Protein 6TZL (pdb70)

Organism: Streptococcus mutans (NCBI:txid1309)

Solvent-accessible surface area: 67808 Å² total; per-residue (Å²): 122,162,73,77,51,65,125,30,92,134,34,77,76,54,51,80,108,100,44,135,30,48,91,79,32,41,94,68,13,136,64,30,51,62,81,15,86,145,58,65,115,89,70,0,10,8,35,96,38,16,20,3,20,0,19,4,41,97,1,73,84,3,87,19,65,16,90,34,47,17,109,30,0,60,24,76,5,1,37,56,0,0,27,91,59,55,1,99,72,75,32,89,117,130,48,0,30,0,40,30,0,12,0,58,36,1,72,84,108,116,17,54,8,118,65,41,67,57,16,2,3,57,58,138,19,69,66,32,28,5,58,12,14,107,103,71,117,8,57,0,0,1,0,12,0,13,11,17,18,12,0,38,0,34,0,52,72,9,88,60,0,76,4,71,16,94,53,0,32,65,0,39,12,86,1,21,0,21,26,127,3,114,5,124,18,21,55,0,0,0,0,0,0,6,12,3,6,46,4,0,8,0,0,0,15,36,25,100,88,5,125,85,0,2,0,11,0,65,0,66,8,18,6,41,22,124,136,39,133,57,11,98,10,95,76,1,0,3,1,2,13,40,2,15,4,41,30,15,5,0,25,3,0,47,85,35,17,33,156,29,3,65,0,14,35,10,12,0,6,89,110,125,43,39,0,5,0,23,115,38,3,0,55,61,73,69,35,14,52,5,113,34,0,44,90,171,63,121,58,93,31,21,4,1,37,53,70,130,20,123,14,6,14,9,0,0,1,1,0,48,2,62,24,49,106,4,92,0,4,0,0,0,4,3,1,42,52,38,30,84,77,108,98,11,27,130,6,122,92,76,80,16,50,60,11,23,50,0,13,4,94,11,24,6,10,1,60,22,36,10,55,118,24,19,83,17,50,89,76,122,16,119,89,30,135,120,24,152,136,92,84,122,33,90,96,29,77,73,35,54,79,110,104,45,126,32,49,93,46,28,41,33,36,12,137,22,6,50,60,19,23,84,139,38,66,116,90,68,0,14,8,38,117,39,17,21,2,20,0,18,3,41,58,1,42,29,7,86,19,70,14,88,34,46,17,110,30,0,60,23,78,6,1,37,58,0,0,28,90,58,56,0,100,72,77,34,89,117,119,42,0,30,0,43,31,0,10,1,50,37,1,59,91,106,113,17,54,9,119,66,41,68,62,17,2,3,52,40,114,19,6,43,31,28,3,57,13,12,118,70,41,57,7,68,0,0,1,0,11,0,10,11,15,16,12,1,36,0,38,0,51,73,9,42,21,0,61,5,74,15,107,56,0,30,65,0,38,12,87,0,22,0,22,27,129,4,115,5,128,14,82,46,0,0,0,0,0,0,12,13,4,6,46,3,0,8,0,0,0,15,48,21,135,88,10,124,86,0,3,0,12,0,67,0,66,8,18,6,42,22,124,109,39,118,74,12,105,6,97,75,1,0,4,2,1,10,34,1,13,4,39,30,16,4,0,24,3,0,48,86,34,25,24,153,38,8,68,0,14,34,10,13,0,7,88,110,126,43,37,0,5,0,22,115,36,4,0,56,64,71,68,35,17,53,5,115,35,0,44,87,182,63,92,47,28,22,21,9,1,40,52,65,128,18,104,14,6,14,9,0,0,1,0,0,52,2,61,18,52,106,4,93,0,5,0,0,0,5,3,1,42,54,38,30,84,76,108,97,12,30,123,6,126,93,69,81,12,54,59,11,23,52,0,12,3,88,7,21,6,9,1,53,20,34,8,37,64,20,18,81,16,55,89,83,128,17,113,91,29,134,138,116,238,129,88,57,82,59,91,60,94,55,67,144,31,100,62,52,35,67,127,32,92,131,38,74,72,47,47,80,112,105,40,132,33,41,85,73,31,42,94,69,13,135,65,34,45,64,89,18,84,154,56,67,125,89,69,0,10,9,50,122,29,14,18,0,19,0,20,3,56,102,1,78,86,9,85,11,63,14,89,35,94,16,94,28,1,58,24,78,6,1,37,55,0,0,30,90,58,55,0,99,77,69,33,92,109,120,35,0,32,0,46,28,0,11,0,57,34,1,74,85,36,114,18,54,9,119,65,40,69,60,17,3,1,55,58,138,22,64,73,28,28,5,54,12,28,115,119,72,111,6,63,0,0,1,0,9,0,47,19,41,51,11,0,31,0,36,1,46,84,11,84,57,0,75,0,35,14,84,59,0,34,65,0,30,12,85,1,22,0,17,22,73,0,63,2,137,24,128,42,0,0,0,0,0,0,14,16,4,10,39,3,0,10,0,0,1,12,56,11,139,88,9,113,87,0,0,0,9,0,64,0,64,8,14,6,32,13,127,123,41,104,45,4,70,9,83,77,0,0,2,2,2,11,36,2,14,3,40,32,15,5,0,24,3,0,33,72,34,18,26,147,38,12,64,0,14,35,10,15,0,8,88,109,55,41,32,0,4,0,27,117,40,4,0,57,57,72,67,40,12,52,5,114,35,0,42,90,188,54,124,56,92,31,23,13,1,41,49,68,126,19,121,15,6,15,10,0,0,0,0,0,49,1,62,14,3,57,4,92,0,2,0,0,0,6,4,1,28,26,17,22,17,85,102,90,10,27,126,6,123,93,78,77,21,49,62,12,23,53,0,14,4,94,9,24,6,10,2,64,16,37,10,55,122,20,20,83,23,63,93,83,124,20,79,40,24,53,112,34,116,54,27,103,147,127,86,68,81,61,107,4,58,134,29,18,46,47,13,25,121,31,37,124,37,67,72,43,47,54,93,104,42,59,34,44,86,69,33,42,97,70,13,138,64,28,50,67,103,19,84,150,58,66,119,90,70,0,11,9,35,104,37,15,18,0,20,0,20,3,50,105,0,76,86,10,84,11,62,14,76,34,95,22,94,29,0,59,25,78,6,1,37,57,0,0,28,90,58,57,0,99,75,82,35,81,129,126,44,0,32,0,43,30,0,11,1,58,34,1,74,86,102,114,18,50,8,121,66,44,68,60,17,3,3,52,59,135,20,68,79,27,27,3,51,14,32,108,123,63,113,6,60,0,0,1,0,9,0,69,72,41,50,11,1,32,0,39,0,47,86,10,86,66,0,72,0,37,13,87,68,0,28,67,0,38,11,86,1,21,0,18,83,138,5,113,5,127,24,122,48,0,0,0,0,0,0,15,12,4,7,39,3,0,10,0,0,0,15,45,14,127,89,9,124,88,0,1,0,11,0,74,0,67,7,14,6,31,23,117,120,41,113,54,3,68,7,84,76,0,0,2,2,1,10,32,1,13,4,38,31,14,5,0,24,3,0,34,79,35,18,30,153,32,4,66,0,10,38,10,13,0,7,89,109,125,44,38,0,4,0,24,116,39,4,0,55,63,71,69,34,12,53,5,114,36,0,43,87,160,44,121,55,91,33,15,14,1,41,50,69,129,18,123,15,7,15,10,0,0,0,1,0,46,1,62,11,5,60,5,95,0,3,0,0,0,6,4,1,46,55,40,31,83,83,102,97,11,26,120,8,121,92,77,79,22,53,58,12,24,52,0,12,4,90,8,22,6,9,1,67,20,36,10,50,121,23,22,83,22,58,92,82,134,18,74,42,21,46,111,38,107,70,82

Structure (mmCIF, N/CA/C/O backbone):
data_6TZL
#
_entry.id   6TZL
#
_cell.length_a   65.965
_cell.length_b   133.331
_cell.length_c   246.072
_cell.angle_alpha   90.000
_cell.angle_beta   90.000
_cell.angle_gamma   90.000
#
_symmetry.space_group_name_H-M   'P 21 21 21'
#
loop_
_entity.id
_entity.type
_entity.pdbx_description
1 polymer 'Surface protein adhesin'
2 non-polymer 'SULFATE ION'
3 water water
#
loop_
_atom_site.group_PDB
_atom_site.id
_atom_site.type_symbol
_atom_site.label_atom_id
_atom_site.label_alt_id
_atom_site.label_comp_id
_atom_site.label_asym_id
_atom_site.label_entity_id
_atom_site.label_seq_id
_atom_site.pdbx_PDB_ins_code
_atom_site.Cartn_x
_atom_site.Cartn_y
_atom_site.Cartn_z
_atom_site.occupancy
_atom_site.B_iso_or_equiv
_atom_site.auth_seq_id
_atom_site.auth_comp_id
_atom_site.auth_asym_id
_atom_site.auth_atom_id
_atom_site.pdbx_PDB_model_num
ATOM 1 N N . TYR A 1 24 ? -35.782 -3.735 -62.434 1.00 93.20 456 TYR A N 1
ATOM 2 C CA . TYR A 1 24 ? -36.396 -2.460 -62.944 1.00 92.64 456 TYR A CA 1
ATOM 3 C C . TYR A 1 24 ? -37.206 -1.821 -61.802 1.00 92.97 456 TYR A C 1
ATOM 4 O O . TYR A 1 24 ? -36.594 -1.433 -60.792 1.00 93.46 456 TYR A O 1
ATOM 13 N N . GLN A 1 25 ? -38.534 -1.734 -61.939 1.00 92.28 457 GLN A N 1
ATOM 14 C CA . GLN A 1 25 ? -39.463 -1.130 -60.944 1.00 90.62 457 GLN A CA 1
ATOM 15 C C . GLN A 1 25 ? -39.089 0.347 -60.762 1.00 89.95 457 GLN A C 1
ATOM 16 O O . GLN A 1 25 ? -38.984 1.048 -61.786 1.00 89.83 457 GLN A O 1
ATOM 22 N N . ALA A 1 26 ? -38.885 0.810 -59.517 1.00 88.60 458 ALA A N 1
ATOM 23 C CA . ALA A 1 26 ? -38.454 2.187 -59.171 1.00 86.54 458 ALA A CA 1
ATOM 24 C C . ALA A 1 26 ? -36.926 2.256 -58.971 1.00 85.50 458 ALA A C 1
ATOM 25 O O . ALA A 1 26 ? -36.431 3.255 -58.373 1.00 84.38 458 ALA A O 1
ATOM 27 N N . ASP A 1 27 ? -36.171 1.301 -59.522 1.00 83.92 459 ASP A N 1
ATOM 28 C CA . ASP A 1 27 ? -34.703 1.426 -59.723 1.00 81.59 459 ASP A CA 1
ATOM 29 C C . ASP A 1 27 ? -34.423 2.564 -60.712 1.00 80.13 459 ASP A C 1
ATOM 30 O O . ASP A 1 27 ? -33.366 3.179 -60.579 1.00 79.52 459 ASP A O 1
ATOM 35 N N . LEU A 1 28 ? -35.327 2.827 -61.658 1.00 78.64 460 LEU A N 1
ATOM 36 C CA . LEU A 1 28 ? -35.254 3.989 -62.589 1.00 77.91 460 LEU A CA 1
ATOM 37 C C . LEU A 1 28 ? -35.179 5.292 -61.782 1.00 76.58 460 LEU A C 1
ATOM 38 O O . LEU A 1 28 ? -34.324 6.136 -62.092 1.00 76.57 460 LEU A O 1
ATOM 43 N N . ALA A 1 29 ? -36.056 5.449 -60.787 1.00 74.29 461 ALA A N 1
ATOM 44 C CA . ALA A 1 29 ? -36.112 6.627 -59.887 1.00 71.69 461 ALA A CA 1
ATOM 45 C C . ALA A 1 29 ? -34.799 6.728 -59.102 1.00 68.62 461 ALA A C 1
ATOM 46 O O . ALA A 1 29 ? -34.285 7.854 -58.970 1.00 67.38 461 ALA A O 1
ATOM 48 N N . LYS A 1 30 ? -34.275 5.599 -58.616 1.00 65.22 462 LYS A N 1
ATOM 49 C CA . LYS A 1 30 ? -32.985 5.538 -57.875 1.00 63.55 462 LYS A CA 1
ATOM 50 C C . LYS A 1 30 ? -31.820 5.871 -58.818 1.00 61.27 462 LYS A C 1
ATOM 51 O O . LYS A 1 30 ? -30.924 6.617 -58.412 1.00 59.63 462 LYS A O 1
ATOM 57 N N . TYR A 1 31 ? -31.821 5.317 -60.028 1.00 58.70 463 TYR A N 1
ATOM 58 C CA . TYR A 1 31 ? -30.822 5.616 -61.088 1.00 56.60 463 TYR A CA 1
ATOM 59 C C . TYR A 1 31 ? -30.827 7.124 -61.369 1.00 55.77 463 TYR A C 1
ATOM 60 O O . TYR A 1 31 ? -29.734 7.707 -61.453 1.00 54.52 463 TYR A O 1
ATOM 69 N N . GLN A 1 32 ? -32.010 7.737 -61.489 1.00 55.50 464 GLN A N 1
ATOM 70 C CA . GLN A 1 32 ? -32.165 9.193 -61.779 1.00 56.62 464 GLN A CA 1
ATOM 71 C C . GLN A 1 32 ? -31.589 10.007 -60.611 1.00 55.72 464 GLN A C 1
ATOM 72 O O . GLN A 1 32 ? -31.025 11.093 -60.849 1.00 54.12 464 GLN A O 1
ATOM 78 N N . LYS A 1 33 ? -31.746 9.505 -59.384 1.00 55.28 465 LYS A N 1
ATOM 79 C CA . LYS A 1 33 ? -31.234 10.142 -58.141 1.00 55.79 465 LYS A CA 1
ATOM 80 C C . LYS A 1 33 ? -29.703 10.088 -58.152 1.00 52.82 465 LYS A C 1
ATOM 81 O O . LYS A 1 33 ? -29.075 11.151 -57.982 1.00 51.81 465 LYS A O 1
ATOM 87 N N . ASP A 1 34 ? -29.131 8.896 -58.347 1.00 50.17 466 ASP A N 1
ATOM 88 C CA . ASP A 1 34 ? -27.664 8.666 -58.431 1.00 48.54 466 ASP A CA 1
ATOM 89 C C . ASP A 1 34 ? -27.075 9.477 -59.586 1.00 46.08 466 ASP A C 1
ATOM 90 O O . ASP A 1 34 ? -25.975 10.011 -59.418 1.00 43.11 466 ASP A O 1
ATOM 95 N N . LEU A 1 35 ? -27.779 9.554 -60.715 1.00 43.71 467 LEU A N 1
ATOM 96 C CA . LEU A 1 35 ? -27.347 10.344 -61.898 1.00 43.06 467 LEU A CA 1
ATOM 97 C C . LEU A 1 35 ? -27.252 11.822 -61.499 1.00 41.60 467 LEU A C 1
ATOM 98 O O . LEU A 1 35 ? -26.230 12.463 -61.818 1.00 40.21 467 LEU A O 1
ATOM 103 N N . ALA A 1 36 ? -28.275 12.346 -60.815 1.00 40.79 468 ALA A N 1
ATOM 104 C CA . ALA A 1 36 ? -28.332 13.757 -60.369 1.00 40.86 468 ALA A CA 1
ATOM 105 C C . ALA A 1 36 ? -27.205 14.034 -59.362 1.00 40.34 468 ALA A C 1
ATOM 106 O O . ALA A 1 36 ? -26.629 15.129 -59.414 1.00 40.51 468 ALA A O 1
ATOM 108 N N . ASP A 1 37 ? -26.889 13.067 -58.499 1.00 40.03 469 ASP A N 1
ATOM 109 C CA . ASP A 1 37 ? -25.898 13.230 -57.399 1.00 40.04 469 ASP A CA 1
ATOM 110 C C . ASP A 1 37 ? -24.461 13.043 -57.914 1.00 38.55 469 ASP A C 1
ATOM 111 O O . ASP A 1 37 ? -23.538 13.509 -57.237 1.00 36.10 469 ASP A O 1
ATOM 116 N N . TYR A 1 38 ? -24.264 12.367 -59.048 1.00 36.74 470 TYR A N 1
ATOM 117 C CA . TYR A 1 38 ? -22.925 11.885 -59.488 1.00 36.42 470 TYR A CA 1
ATOM 118 C C . TYR A 1 38 ? -21.955 13.049 -59.670 1.00 35.52 470 TYR A C 1
ATOM 119 O O . TYR A 1 38 ? -20.838 12.980 -59.166 1.00 34.27 470 TYR A O 1
ATOM 128 N N . PRO A 1 39 ? -22.310 14.150 -60.377 1.00 36.50 471 PRO A N 1
ATOM 129 C CA . PRO A 1 39 ? -21.364 15.256 -60.547 1.00 36.81 471 PRO A CA 1
ATOM 130 C C . PRO A 1 39 ? -20.903 15.875 -59.217 1.00 36.66 471 PRO A C 1
ATOM 131 O O . PRO A 1 39 ? -19.752 16.256 -59.107 1.00 36.12 471 PRO A O 1
ATOM 135 N N . VAL A 1 40 ? -21.806 15.963 -58.239 1.00 36.23 472 VAL A N 1
ATOM 136 C CA . VAL A 1 40 ? -21.519 16.535 -56.892 1.00 35.71 472 VAL A CA 1
ATOM 137 C C . VAL A 1 40 ? -20.550 15.593 -56.175 1.00 33.46 472 VAL A C 1
ATOM 138 O O . VAL A 1 40 ? -19.559 16.090 -55.622 1.00 33.19 472 VAL A O 1
ATOM 142 N N . LYS A 1 41 ? -20.821 14.288 -56.196 1.00 32.83 473 LYS A N 1
ATOM 143 C CA . LYS A 1 41 ? -19.946 13.277 -55.546 1.00 32.55 473 LYS A CA 1
ATOM 144 C C . LYS A 1 41 ? -18.571 13.290 -56.218 1.00 31.70 473 LYS A C 1
ATOM 145 O O . LYS A 1 41 ? -17.557 13.197 -55.504 1.00 29.56 473 LYS A O 1
ATOM 151 N N . LEU A 1 42 ? -18.520 13.396 -57.547 1.00 31.30 474 LEU A N 1
ATOM 152 C CA . LEU A 1 42 ? -17.217 13.369 -58.258 1.00 31.77 474 LEU A CA 1
ATOM 153 C C . LEU A 1 42 ? -16.409 14.615 -57.872 1.00 31.22 474 LEU A C 1
ATOM 154 O O . LEU A 1 42 ? -15.201 14.494 -57.605 1.00 29.80 474 LEU A O 1
ATOM 159 N N . LYS A 1 43 ? -17.042 15.785 -57.852 1.00 32.09 475 LYS A N 1
ATOM 160 C CA . LYS A 1 43 ? -16.353 17.045 -57.480 1.00 33.90 475 LYS A CA 1
ATOM 161 C C . LYS A 1 43 ? -15.862 16.939 -56.026 1.00 32.27 475 LYS A C 1
ATOM 162 O O . LYS A 1 43 ? -14.714 17.348 -55.755 1.00 32.05 475 LYS A O 1
ATOM 168 N N . ALA A 1 44 ? -16.691 16.414 -55.121 1.00 30.71 476 ALA A N 1
ATOM 169 C CA . ALA A 1 44 ? -16.348 16.268 -53.685 1.00 29.26 476 ALA A CA 1
ATOM 170 C C . ALA A 1 44 ? -15.094 15.398 -53.565 1.00 28.00 476 ALA A C 1
ATOM 171 O O . ALA A 1 44 ? -14.187 15.763 -52.782 1.00 27.02 476 ALA A O 1
ATOM 173 N N . TYR A 1 45 ? -15.035 14.305 -54.334 1.00 27.18 477 TYR A N 1
ATOM 174 C CA . TYR A 1 45 ? -13.876 13.381 -54.359 1.00 27.19 477 TYR A CA 1
ATOM 175 C C . TYR A 1 45 ? -12.633 14.111 -54.875 1.00 26.86 477 TYR A C 1
ATOM 176 O O . TYR A 1 45 ? -11.590 14.073 -54.214 1.00 25.55 477 TYR A O 1
ATOM 185 N N . GLU A 1 46 ? -12.736 14.769 -56.033 1.00 27.25 478 GLU A N 1
ATOM 186 C CA . GLU A 1 46 ? -11.576 15.453 -56.667 1.00 28.23 478 GLU A CA 1
ATOM 187 C C . GLU A 1 46 ? -11.053 16.550 -55.733 1.00 27.60 478 GLU A C 1
ATOM 188 O O . GLU A 1 46 ? -9.815 16.680 -55.601 1.00 27.33 478 GLU A O 1
ATOM 194 N N . ASP A 1 47 ? -11.951 17.303 -55.094 1.00 27.34 479 ASP A N 1
ATOM 195 C CA . ASP A 1 47 ? -11.569 18.435 -54.212 1.00 27.61 479 ASP A CA 1
ATOM 196 C C . ASP A 1 47 ? -10.844 17.880 -52.976 1.00 26.69 479 ASP A C 1
ATOM 197 O O . ASP A 1 47 ? -9.843 18.479 -52.542 1.00 26.32 479 ASP A O 1
ATOM 202 N N . GLU A 1 48 ? -11.329 16.771 -52.420 1.00 26.01 480 GLU A N 1
ATOM 203 C CA . GLU A 1 48 ? -10.674 16.168 -51.231 1.00 25.21 480 GLU A CA 1
ATOM 204 C C . GLU A 1 48 ? -9.300 15.628 -51.635 1.00 24.90 480 GLU A C 1
ATOM 205 O O . GLU A 1 48 ? -8.342 15.837 -50.880 1.00 24.21 480 GLU A O 1
ATOM 211 N N . GLN A 1 49 ? -9.197 14.955 -52.779 1.00 24.95 481 GLN A N 1
ATOM 212 C CA . GLN A 1 49 ? -7.907 14.422 -53.285 1.00 25.87 481 GLN A CA 1
ATOM 213 C C . GLN A 1 49 ? -6.908 15.577 -53.444 1.00 26.04 481 GLN A C 1
ATOM 214 O O . GLN A 1 49 ? -5.735 15.408 -53.055 1.00 25.68 481 GLN A O 1
ATOM 220 N N . THR A 1 50 ? -7.337 16.724 -53.970 1.00 26.26 482 THR A N 1
ATOM 221 C CA . THR A 1 50 ? -6.458 17.911 -54.122 1.00 26.59 482 THR A CA 1
ATOM 222 C C . THR A 1 50 ? -5.980 18.364 -52.734 1.00 26.45 482 THR A C 1
ATOM 223 O O . THR A 1 50 ? -4.763 18.635 -52.570 1.00 26.49 482 THR A O 1
ATOM 227 N N . SER A 1 51 ? -6.907 18.454 -51.779 1.00 26.25 483 SER A N 1
ATOM 228 C CA . SER A 1 51 ? -6.631 18.875 -50.384 1.00 26.64 483 SER A CA 1
ATOM 229 C C . SER A 1 51 ? -5.626 17.912 -49.729 1.00 26.51 483 SER A C 1
ATOM 230 O O . SER A 1 51 ? -4.671 18.380 -49.087 1.00 25.84 483 SER A O 1
ATOM 233 N N . ILE A 1 52 ? -5.832 16.605 -49.889 1.00 26.39 484 ILE A N 1
ATOM 234 C CA . ILE A 1 52 ? -4.951 15.564 -49.275 1.00 27.13 484 ILE A CA 1
ATOM 235 C C . ILE A 1 52 ? -3.538 15.700 -49.852 1.00 27.97 484 ILE A C 1
ATOM 236 O O . ILE A 1 52 ? -2.570 15.667 -49.068 1.00 27.71 484 ILE A O 1
ATOM 241 N N . LYS A 1 53 ? -3.414 15.849 -51.173 1.00 28.65 485 LYS A N 1
ATOM 242 C CA . LYS A 1 53 ? -2.085 15.924 -51.836 1.00 30.07 485 LYS A CA 1
ATOM 243 C C . LYS A 1 53 ? -1.333 17.157 -51.321 1.00 29.16 485 LYS A C 1
ATOM 244 O O . LYS A 1 53 ? -0.128 17.018 -51.013 1.00 29.21 485 LYS A O 1
ATOM 250 N N . ALA A 1 54 ? -2.025 18.287 -51.147 1.00 28.36 486 ALA A N 1
ATOM 251 C CA . ALA A 1 54 ? -1.449 19.538 -50.600 1.00 27.99 486 ALA A CA 1
ATOM 252 C C . ALA A 1 54 ? -1.005 19.307 -49.153 1.00 27.51 486 ALA A C 1
ATOM 253 O O . ALA A 1 54 ? 0.098 19.765 -48.779 1.00 27.96 486 ALA A O 1
ATOM 255 N N . ALA A 1 55 ? -1.833 18.622 -48.360 1.00 26.97 487 ALA A N 1
ATOM 256 C CA . ALA A 1 55 ? -1.540 18.337 -46.939 1.00 26.79 487 ALA A CA 1
ATOM 257 C C . ALA A 1 55 ? -0.277 17.481 -46.838 1.00 26.81 487 ALA A C 1
ATOM 258 O O . ALA A 1 55 ? 0.581 17.825 -46.001 1.00 27.37 487 ALA A O 1
ATOM 260 N N . LEU A 1 56 ? -0.145 16.449 -47.676 1.00 27.13 488 LEU A N 1
ATOM 261 C CA . LEU A 1 56 ? 0.999 15.502 -47.624 1.00 28.06 488 LEU A CA 1
ATOM 262 C C . LEU A 1 56 ? 2.285 16.208 -48.073 1.00 28.32 488 LEU A C 1
ATOM 263 O O . LEU A 1 56 ? 3.355 15.910 -47.493 1.00 29.43 488 LEU A O 1
ATOM 268 N N . ALA A 1 57 ? 2.190 17.121 -49.048 1.00 28.58 489 ALA A N 1
ATOM 269 C CA . ALA A 1 57 ? 3.344 17.923 -49.519 1.00 28.76 489 ALA A CA 1
ATOM 270 C C . ALA A 1 57 ? 3.888 18.770 -48.362 1.00 28.96 489 ALA A C 1
ATOM 271 O O . ALA A 1 57 ? 5.131 18.808 -48.190 1.00 29.14 489 ALA A O 1
ATOM 273 N N . GLU A 1 58 ? 3.007 19.408 -47.588 1.00 28.79 490 GLU A N 1
ATOM 274 C CA . GLU A 1 58 ? 3.405 20.223 -46.411 1.00 29.12 490 GLU A CA 1
ATOM 275 C C . GLU A 1 58 ? 3.968 19.306 -45.322 1.00 28.99 490 GLU A C 1
ATOM 276 O O . GLU A 1 58 ? 4.987 19.677 -44.720 1.00 28.75 490 GLU A O 1
ATOM 282 N N . LEU A 1 59 ? 3.337 18.152 -45.073 1.00 29.02 491 LEU A N 1
ATOM 283 C CA . LEU A 1 59 ? 3.749 17.237 -43.977 1.00 29.12 491 LEU A CA 1
ATOM 284 C C . LEU A 1 59 ? 5.166 16.713 -44.220 1.00 29.61 491 LEU A C 1
ATOM 285 O O . LEU A 1 59 ? 5.882 16.510 -43.206 1.00 28.90 491 LEU A O 1
ATOM 290 N N . GLU A 1 60 ? 5.564 16.534 -45.485 1.00 30.30 492 GLU A N 1
ATOM 291 C CA . GLU A 1 60 ? 6.932 16.067 -45.837 1.00 31.83 492 GLU A CA 1
ATOM 292 C C . GLU A 1 60 ? 7.983 16.997 -45.205 1.00 31.57 492 GLU A C 1
ATOM 293 O O . GLU A 1 60 ? 9.064 16.485 -44.816 1.00 32.50 492 GLU A O 1
ATOM 299 N N . LYS A 1 61 ? 7.674 18.287 -45.074 1.00 31.07 493 LYS A N 1
ATOM 300 C CA . LYS A 1 61 ? 8.618 19.319 -44.565 1.00 31.35 493 LYS A CA 1
ATOM 301 C C . LYS A 1 61 ? 8.743 19.250 -43.036 1.00 30.34 493 LYS A C 1
ATOM 302 O O . LYS A 1 61 ? 9.686 19.868 -42.509 1.00 29.79 493 LYS A O 1
ATOM 308 N N . HIS A 1 62 ? 7.837 18.545 -42.341 1.00 28.87 494 HIS A N 1
ATOM 309 C CA . HIS A 1 62 ? 7.742 18.579 -40.854 1.00 28.85 494 HIS A CA 1
ATOM 310 C C . HIS A 1 62 ? 7.838 17.176 -40.257 1.00 27.59 494 HIS A C 1
ATOM 311 O O . HIS A 1 62 ? 7.585 17.041 -39.044 1.00 27.43 494 HIS A O 1
ATOM 318 N N . LYS A 1 63 ? 8.201 16.176 -41.052 1.00 27.46 495 LYS A N 1
ATOM 319 C CA . LYS A 1 63 ? 8.081 14.748 -40.658 1.00 28.24 495 LYS A CA 1
ATOM 320 C C . LYS A 1 63 ? 9.033 14.422 -39.500 1.00 28.03 495 LYS A C 1
ATOM 321 O O . LYS A 1 63 ? 8.768 13.423 -38.820 1.00 28.01 495 LYS A O 1
ATOM 327 N N . ASN A 1 64 ? 10.096 15.206 -39.272 1.00 27.83 496 ASN A N 1
ATOM 328 C CA . ASN A 1 64 ? 11.028 14.958 -38.138 1.00 28.45 496 ASN A CA 1
ATOM 329 C C . ASN A 1 64 ? 10.811 15.993 -37.030 1.00 27.44 496 ASN A C 1
ATOM 330 O O . ASN A 1 64 ? 11.660 16.072 -36.140 1.00 28.44 496 ASN A O 1
ATOM 335 N N . GLU A 1 65 ? 9.669 16.675 -37.025 1.00 26.17 497 GLU A N 1
ATOM 336 C CA . GLU A 1 65 ? 9.271 17.596 -35.935 1.00 26.03 497 GLU A CA 1
ATOM 337 C C . GLU A 1 65 ? 8.284 16.881 -35.006 1.00 24.45 497 GLU A C 1
ATOM 338 O O . GLU A 1 65 ? 7.511 16.024 -35.490 1.00 22.84 497 GLU A O 1
ATOM 344 N N . ASP A 1 66 ? 8.315 17.246 -33.727 1.00 24.24 498 ASP A N 1
ATOM 345 C CA . ASP A 1 66 ? 7.462 16.652 -32.664 1.00 23.40 498 ASP A CA 1
ATOM 346 C C . ASP A 1 66 ? 6.014 16.531 -33.139 1.00 22.99 498 ASP A C 1
ATOM 347 O O . ASP A 1 66 ? 5.453 17.523 -33.613 1.00 22.84 498 ASP A O 1
ATOM 352 N N . GLY A 1 67 ? 5.424 15.347 -32.955 1.00 22.15 499 GLY A N 1
ATOM 353 C CA . GLY A 1 67 ? 3.990 15.106 -33.175 1.00 21.99 499 GLY A CA 1
ATOM 354 C C . GLY A 1 67 ? 3.647 14.774 -34.609 1.00 21.53 499 GLY A C 1
ATOM 355 O O . GLY A 1 67 ? 2.453 14.573 -34.873 1.00 21.76 499 GLY A O 1
ATOM 356 N N . ASN A 1 68 ? 4.634 14.690 -35.499 1.00 21.98 500 ASN A N 1
ATOM 357 C CA . ASN A 1 68 ? 4.393 14.371 -36.935 1.00 22.28 500 ASN A CA 1
ATOM 358 C C . ASN A 1 68 ? 4.763 12.913 -37.216 1.00 22.30 500 ASN A C 1
ATOM 359 O O . ASN A 1 68 ? 5.777 12.435 -36.677 1.00 21.55 500 ASN A O 1
ATOM 364 N N . LEU A 1 69 ? 3.989 12.222 -38.059 1.00 22.83 501 LEU A N 1
ATOM 365 C CA . LEU A 1 69 ? 4.391 10.890 -38.574 1.00 24.13 501 LEU A CA 1
ATOM 366 C C . LEU A 1 69 ? 5.724 11.038 -39.301 1.00 25.39 501 LEU A C 1
ATOM 367 O O . LEU A 1 69 ? 5.846 11.982 -40.124 1.00 26.27 501 LEU A O 1
ATOM 372 N N . THR A 1 70 ? 6.686 10.159 -39.019 1.00 26.41 502 THR A N 1
ATOM 373 C CA . THR A 1 70 ? 8.045 10.218 -39.626 1.00 28.27 502 THR A CA 1
ATOM 374 C C . THR A 1 70 ? 7.960 9.865 -41.113 1.00 29.56 502 THR A C 1
ATOM 375 O O . THR A 1 70 ? 8.852 10.305 -41.860 1.00 30.98 502 THR A O 1
ATOM 379 N N . GLU A 1 71 ? 6.940 9.099 -41.511 1.00 30.31 503 GLU A N 1
ATOM 380 C CA . GLU A 1 71 ? 6.589 8.814 -42.928 1.00 32.08 503 GLU A CA 1
ATOM 381 C C . GLU A 1 71 ? 5.197 9.381 -43.190 1.00 30.72 503 GLU A C 1
ATOM 382 O O . GLU A 1 71 ? 4.198 8.779 -42.798 1.00 30.69 503 GLU A O 1
ATOM 388 N N . PRO A 1 72 ? 5.078 10.575 -43.809 1.00 30.18 504 PRO A N 1
ATOM 389 C CA . PRO A 1 72 ? 3.769 11.183 -44.037 1.00 29.10 504 PRO A CA 1
ATOM 390 C C . PRO A 1 72 ? 2.810 10.201 -44.719 1.00 28.02 504 PRO A C 1
ATOM 391 O O . PRO A 1 72 ? 3.214 9.446 -45.595 1.00 27.64 504 PRO A O 1
ATOM 395 N N . SER A 1 73 ? 1.560 10.214 -44.275 1.00 26.66 505 SER A N 1
ATOM 396 C CA . SER A 1 73 ? 0.495 9.306 -44.755 1.00 26.62 505 SER A CA 1
ATOM 397 C C . SER A 1 73 ? -0.853 9.978 -44.523 1.00 25.47 505 SER A C 1
ATOM 398 O O . SER A 1 73 ? -0.980 10.694 -43.532 1.00 27.04 505 SER A O 1
ATOM 401 N N . ALA A 1 74 ? -1.817 9.743 -45.397 1.00 24.43 506 ALA A N 1
ATOM 402 C CA . ALA A 1 74 ? -3.237 10.038 -45.125 1.00 23.37 506 ALA A CA 1
ATOM 403 C C . ALA A 1 74 ? -3.790 8.914 -44.248 1.00 22.53 506 ALA A C 1
ATOM 404 O O . ALA A 1 74 ? -3.153 7.854 -44.158 1.00 22.77 506 ALA A O 1
ATOM 406 N N . GLN A 1 75 ? -4.930 9.165 -43.620 1.00 21.54 507 GLN A N 1
ATOM 407 C CA . GLN A 1 75 ? -5.685 8.160 -42.835 1.00 20.86 507 GLN A CA 1
ATOM 408 C C . GLN A 1 75 ? -6.957 7.834 -43.616 1.00 20.71 507 GLN A C 1
ATOM 409 O O . GLN A 1 75 ? -7.845 8.695 -43.678 1.00 20.82 507 GLN A O 1
ATOM 415 N N . ASN A 1 76 ? -7.064 6.624 -44.156 1.00 20.98 508 ASN A N 1
ATOM 416 C CA . ASN A 1 76 ? -8.295 6.201 -44.871 1.00 21.89 508 ASN A CA 1
ATOM 417 C C . ASN A 1 76 ? -9.189 5.390 -43.928 1.00 21.79 508 ASN A C 1
ATOM 418 O O . ASN A 1 76 ? -10.262 4.978 -44.376 1.00 23.41 508 ASN A O 1
ATOM 423 N N . LEU A 1 77 ? -8.785 5.183 -42.672 1.00 20.95 509 LEU A N 1
ATOM 424 C CA . LEU A 1 77 ? -9.658 4.560 -41.645 1.00 20.59 509 LEU A CA 1
ATOM 425 C C . LEU A 1 77 ? -10.212 5.671 -40.754 1.00 20.17 509 LEU A C 1
ATOM 426 O O . LEU A 1 77 ? -9.494 6.127 -39.850 1.00 20.85 509 LEU A O 1
ATOM 431 N N . VAL A 1 78 ? -11.445 6.081 -41.007 1.00 19.65 510 VAL A N 1
ATOM 432 C CA . VAL A 1 78 ? -12.141 7.124 -40.203 1.00 19.71 510 VAL A CA 1
ATOM 433 C C . VAL A 1 78 ? -12.957 6.376 -39.153 1.00 18.59 510 VAL A C 1
ATOM 434 O O . VAL A 1 78 ? -13.987 5.778 -39.479 1.00 18.88 510 VAL A O 1
ATOM 438 N N . TYR A 1 79 ? -12.428 6.317 -37.939 1.00 17.74 511 TYR A N 1
ATOM 439 C CA . TYR A 1 79 ? -12.882 5.364 -36.902 1.00 17.11 511 TYR A CA 1
ATOM 440 C C . TYR A 1 79 ? -12.453 5.931 -35.548 1.00 17.52 511 TYR A C 1
ATOM 441 O O . TYR A 1 79 ? -11.492 5.467 -34.950 1.00 17.87 511 TYR A O 1
ATOM 450 N N . ASP A 1 80 ? -13.145 6.991 -35.123 1.00 18.68 512 ASP A N 1
ATOM 451 C CA . ASP A 1 80 ? -12.755 7.857 -33.989 1.00 19.94 512 ASP A CA 1
ATOM 452 C C . ASP A 1 80 ? -13.685 7.636 -32.799 1.00 18.69 512 ASP A C 1
ATOM 453 O O . ASP A 1 80 ? -13.199 7.744 -31.668 1.00 18.21 512 ASP A O 1
ATOM 458 N N . LEU A 1 81 ? -14.992 7.492 -33.029 1.00 18.07 513 LEU A N 1
ATOM 459 C CA . LEU A 1 81 ? -15.968 7.353 -31.916 1.00 18.47 513 LEU A CA 1
ATOM 460 C C . LEU A 1 81 ? -17.260 6.712 -32.442 1.00 17.60 513 LEU A C 1
ATOM 461 O O . LEU A 1 81 ? -17.745 7.054 -33.547 1.00 17.52 513 LEU A O 1
ATOM 466 N N . GLU A 1 82 ? -17.790 5.774 -31.668 1.00 16.59 514 GLU A N 1
ATOM 467 C CA . GLU A 1 82 ? -19.045 5.058 -31.983 1.00 16.50 514 GLU A CA 1
ATOM 468 C C . GLU A 1 82 ? -19.844 4.896 -30.698 1.00 16.30 514 GLU A C 1
ATOM 469 O O . GLU A 1 82 ? -20.102 3.790 -30.242 1.00 15.70 514 GLU A O 1
ATOM 475 N N . PRO A 1 83 ? -20.253 6.012 -30.067 1.00 16.07 515 PRO A N 1
ATOM 476 C CA . PRO A 1 83 ? -20.877 5.957 -28.749 1.00 16.15 515 PRO A CA 1
ATOM 477 C C . PRO A 1 83 ? -22.227 5.225 -28.715 1.00 16.04 515 PRO A C 1
ATOM 478 O O . PRO A 1 83 ? -22.578 4.744 -27.658 1.00 15.80 515 PRO A O 1
ATOM 482 N N . ASN A 1 84 ? -22.911 5.116 -29.858 1.00 16.21 516 ASN A N 1
ATOM 483 C CA . ASN A 1 84 ? -24.269 4.513 -29.930 1.00 16.59 516 ASN A CA 1
ATOM 484 C C . ASN A 1 84 ? -24.216 3.077 -30.464 1.00 16.49 516 ASN A C 1
ATOM 485 O O . ASN A 1 84 ? -25.281 2.520 -30.730 1.00 16.65 516 ASN A O 1
ATOM 490 N N . ALA A 1 85 ? -23.031 2.479 -30.573 1.00 15.97 517 ALA A N 1
ATOM 491 C CA . ALA A 1 85 ? -22.883 1.124 -31.151 1.00 16.13 517 ALA A CA 1
ATOM 492 C C . ALA A 1 85 ? -23.623 0.104 -30.288 1.00 16.30 517 ALA A C 1
ATOM 493 O O . ALA A 1 85 ? -23.743 0.291 -29.063 1.00 16.11 517 ALA A O 1
ATOM 495 N N . ASN A 1 86 ? -24.076 -0.967 -30.929 1.00 17.00 518 ASN A N 1
ATOM 496 C CA . ASN A 1 86 ? -24.671 -2.154 -30.270 1.00 17.98 518 ASN A CA 1
ATOM 497 C C . ASN A 1 86 ? -23.639 -3.273 -30.245 1.00 17.34 518 ASN A C 1
ATOM 498 O O . ASN A 1 86 ? -22.975 -3.489 -31.263 1.00 17.37 518 ASN A O 1
ATOM 503 N N . LEU A 1 87 ? -23.525 -3.947 -29.111 1.00 17.03 519 LEU A N 1
ATOM 504 C CA . LEU A 1 87 ? -22.564 -5.057 -28.886 1.00 16.76 519 LEU A CA 1
ATOM 505 C C . LEU A 1 87 ? -23.344 -6.364 -28.742 1.00 17.09 519 LEU A C 1
ATOM 506 O O . LEU A 1 87 ? -24.266 -6.435 -27.918 1.00 17.09 519 LEU A O 1
ATOM 511 N N . SER A 1 88 ? -22.947 -7.370 -29.512 1.00 17.69 520 SER A N 1
ATOM 512 C CA . SER A 1 88 ? -23.345 -8.783 -29.319 1.00 18.88 520 SER A CA 1
ATOM 513 C C . SER A 1 88 ? -22.076 -9.588 -29.051 1.00 18.13 520 SER A C 1
ATOM 514 O O . SER A 1 88 ? -21.067 -9.322 -29.703 1.00 18.12 520 SER A O 1
ATOM 517 N N . LEU A 1 89 ? -22.123 -10.517 -28.100 1.00 18.12 521 LEU A N 1
ATOM 518 C CA . LEU A 1 89 ? -20.914 -11.216 -27.600 1.00 18.34 521 LEU A CA 1
ATOM 519 C C . LEU A 1 89 ? -21.150 -12.721 -27.560 1.00 18.01 521 LEU A C 1
ATOM 520 O O . LEU A 1 89 ? -22.207 -13.141 -27.086 1.00 17.98 521 LEU A O 1
ATOM 525 N N . THR A 1 90 ? -20.172 -13.490 -28.024 1.00 17.76 522 THR A N 1
ATOM 526 C CA . THR A 1 90 ? -20.065 -14.949 -27.769 1.00 17.86 522 THR A CA 1
ATOM 527 C C . THR A 1 90 ? -18.799 -15.175 -26.950 1.00 17.44 522 THR A C 1
ATOM 528 O O . THR A 1 90 ? -17.902 -14.321 -26.991 1.00 16.76 522 THR A O 1
ATOM 532 N N . THR A 1 91 ? -18.710 -16.290 -26.234 1.00 16.92 523 THR A N 1
ATOM 533 C CA . THR A 1 91 ? -17.507 -16.610 -25.434 1.00 16.81 523 THR A CA 1
ATOM 534 C C . THR A 1 91 ? -17.410 -18.119 -25.239 1.00 17.17 523 THR A C 1
ATOM 535 O O . THR A 1 91 ? -18.467 -18.786 -25.244 1.00 17.56 523 THR A O 1
ATOM 539 N N . ASP A 1 92 ? -16.190 -18.617 -25.058 1.00 17.82 524 ASP A N 1
ATOM 540 C CA . ASP A 1 92 ? -15.968 -19.993 -24.555 1.00 18.19 524 ASP A CA 1
ATOM 541 C C . ASP A 1 92 ? -15.535 -19.931 -23.091 1.00 18.11 524 ASP A C 1
ATOM 542 O O . ASP A 1 92 ? -15.172 -20.991 -22.514 1.00 18.69 524 ASP A O 1
ATOM 547 N N . GLY A 1 93 ? -15.595 -18.744 -22.478 1.00 17.38 525 GLY A N 1
ATOM 548 C CA . GLY A 1 93 ? -15.511 -18.596 -21.018 1.00 17.24 525 GLY A CA 1
ATOM 549 C C . GLY A 1 93 ? -16.916 -18.452 -20.447 1.00 17.68 525 GLY A C 1
ATOM 550 O O . GLY A 1 93 ? -17.835 -19.161 -20.917 1.00 17.52 525 GLY A O 1
ATOM 551 N N . LYS A 1 94 ? -17.091 -17.566 -19.468 1.00 17.35 526 LYS A N 1
ATOM 552 C CA . LYS A 1 94 ? -18.392 -17.340 -18.798 1.00 18.16 526 LYS A CA 1
ATOM 553 C C . LYS A 1 94 ? -18.840 -15.900 -19.015 1.00 17.20 526 LYS A C 1
ATOM 554 O O . LYS A 1 94 ? -18.016 -15.000 -18.804 1.00 17.30 526 LYS A O 1
ATOM 560 N N . PHE A 1 95 ? -20.103 -15.696 -19.374 1.00 16.74 527 PHE A N 1
ATOM 561 C CA . PHE A 1 95 ? -20.736 -14.357 -19.241 1.00 16.37 527 PHE A CA 1
ATOM 562 C C . PHE A 1 95 ? -20.925 -14.073 -17.755 1.00 15.98 527 PHE A C 1
ATOM 563 O O . PHE A 1 95 ? -21.248 -15.004 -17.005 1.00 16.20 527 PHE A O 1
ATOM 571 N N . LEU A 1 96 ? -20.749 -12.817 -17.348 1.00 15.50 528 LEU A N 1
ATOM 572 C CA . LEU A 1 96 ? -20.978 -12.389 -15.948 1.00 15.56 528 LEU A CA 1
ATOM 573 C C . LEU A 1 96 ? -22.271 -11.579 -15.866 1.00 15.62 528 LEU A C 1
ATOM 574 O O . LEU A 1 96 ? -22.494 -10.692 -16.710 1.00 15.59 528 LEU A O 1
ATOM 579 N N . LYS A 1 97 ? -23.095 -11.902 -14.870 1.00 16.40 529 LYS A N 1
ATOM 580 C CA . LYS A 1 97 ? -24.306 -11.117 -14.533 1.00 16.77 529 LYS A CA 1
ATOM 581 C C . LYS A 1 97 ? -23.904 -9.668 -14.245 1.00 16.34 529 LYS A C 1
ATOM 582 O O . LYS A 1 97 ? -22.897 -9.459 -13.553 1.00 15.83 529 LYS A O 1
ATOM 588 N N . ALA A 1 98 ? -24.700 -8.711 -14.711 1.00 16.22 530 ALA A N 1
ATOM 589 C CA . ALA A 1 98 ? -24.537 -7.286 -14.347 1.00 16.34 530 ALA A CA 1
ATOM 590 C C . ALA A 1 98 ? -24.594 -7.157 -12.822 1.00 16.44 530 ALA A C 1
ATOM 591 O O . ALA A 1 98 ? -23.820 -6.375 -12.261 1.00 16.38 530 ALA A O 1
ATOM 593 N N . SER A 1 99 ? -25.459 -7.918 -12.153 1.00 17.00 531 SER A N 1
ATOM 594 C CA . SER A 1 99 ? -25.595 -7.911 -10.671 1.00 17.26 531 SER A CA 1
ATOM 595 C C . SER A 1 99 ? -24.290 -8.373 -10.013 1.00 16.84 531 SER A C 1
ATOM 596 O O . SER A 1 99 ? -23.950 -7.854 -8.939 1.00 17.43 531 SER A O 1
ATOM 599 N N . ALA A 1 100 ? -23.574 -9.318 -10.614 1.00 16.10 532 ALA A N 1
ATOM 600 C CA . ALA A 1 100 ? -22.286 -9.833 -10.096 1.00 15.81 532 ALA A CA 1
ATOM 601 C C . ALA A 1 100 ? -21.193 -8.776 -10.291 1.00 15.23 532 ALA A C 1
ATOM 602 O O . ALA A 1 100 ? -20.376 -8.584 -9.372 1.00 14.79 532 ALA A O 1
ATOM 604 N N . VAL A 1 101 ? -21.158 -8.126 -11.451 1.00 14.62 533 VAL A N 1
ATOM 605 C CA . VAL A 1 101 ? -20.171 -7.045 -11.729 1.00 14.41 533 VAL A CA 1
ATOM 606 C C . VAL A 1 101 ? -20.416 -5.922 -10.715 1.00 14.70 533 VAL A C 1
ATOM 607 O O . VAL A 1 101 ? -19.457 -5.440 -10.099 1.00 14.73 533 VAL A O 1
ATOM 611 N N . ASP A 1 102 ? -21.678 -5.547 -10.513 1.00 15.16 534 ASP A N 1
ATOM 612 C CA . ASP A 1 102 ? -22.060 -4.508 -9.522 1.00 15.60 534 ASP A CA 1
ATOM 613 C C . ASP A 1 102 ? -21.577 -4.919 -8.131 1.00 15.84 534 ASP A C 1
ATOM 614 O O . ASP A 1 102 ? -20.952 -4.094 -7.442 1.00 15.51 534 ASP A O 1
ATOM 619 N N . ASP A 1 103 ? -21.847 -6.155 -7.724 1.00 16.38 535 ASP A N 1
ATOM 620 C CA . ASP A 1 103 ? -21.458 -6.673 -6.387 1.00 17.23 535 ASP A CA 1
ATOM 621 C C . ASP A 1 103 ? -19.934 -6.580 -6.230 1.00 16.40 535 ASP A C 1
ATOM 622 O O . ASP A 1 103 ? -19.471 -6.129 -5.171 1.00 16.44 535 ASP A O 1
ATOM 627 N N . ALA A 1 104 ? -19.170 -6.977 -7.250 1.00 15.50 536 ALA A N 1
ATOM 628 C CA . ALA A 1 104 ? -17.689 -6.939 -7.213 1.00 14.78 536 ALA A CA 1
ATOM 629 C C . ALA A 1 104 ? -17.211 -5.489 -7.074 1.00 14.32 536 ALA A C 1
ATOM 630 O O . ALA A 1 104 ? -16.308 -5.244 -6.267 1.00 14.21 536 ALA A O 1
ATOM 632 N N . PHE A 1 105 ? -17.802 -4.536 -7.800 1.00 13.93 537 PHE A N 1
ATOM 633 C CA . PHE A 1 105 ? -17.373 -3.119 -7.697 1.00 14.00 537 PHE A CA 1
ATOM 634 C C . PHE A 1 105 ? -17.638 -2.599 -6.277 1.00 14.01 537 PHE A C 1
ATOM 635 O O . PHE A 1 105 ? -16.852 -1.769 -5.789 1.00 13.97 537 PHE A O 1
ATOM 643 N N . SER A 1 106 ? -18.701 -3.091 -5.639 1.00 14.04 538 SER A N 1
ATOM 644 C CA . SER A 1 106 ? -19.173 -2.633 -4.307 1.00 14.30 538 SER A CA 1
ATOM 645 C C . SER A 1 106 ? -18.315 -3.200 -3.172 1.00 14.53 538 SER A C 1
ATOM 646 O O . SER A 1 106 ? -18.584 -2.836 -2.027 1.00 14.90 538 SER A O 1
ATOM 649 N N . LYS A 1 107 ? -17.342 -4.067 -3.461 1.00 14.45 539 LYS A N 1
ATOM 650 C CA . LYS A 1 107 ? -16.570 -4.806 -2.432 1.00 14.94 539 LYS A CA 1
ATOM 651 C C . LYS A 1 107 ? -15.067 -4.594 -2.621 1.00 14.22 539 LYS A C 1
ATOM 652 O O . LYS A 1 107 ? -14.651 -4.122 -3.693 1.00 14.21 539 LYS A O 1
ATOM 658 N N . SER A 1 108 ? -14.295 -4.948 -1.594 1.00 14.00 540 SER A N 1
ATOM 659 C CA . SER A 1 108 ? -12.820 -5.046 -1.665 1.00 13.76 540 SER A CA 1
ATOM 660 C C . SER A 1 108 ? -12.234 -3.701 -2.131 1.00 13.72 540 SER A C 1
ATOM 661 O O . SER A 1 108 ? -12.711 -2.633 -1.658 1.00 13.62 540 SER A O 1
ATOM 664 N N . THR A 1 109 ? -11.271 -3.718 -3.044 1.00 13.33 541 THR A N 1
ATOM 665 C CA . THR A 1 109 ? -10.375 -2.574 -3.346 1.00 13.35 541 THR A CA 1
ATOM 666 C C . THR A 1 109 ? -11.110 -1.453 -4.104 1.00 13.32 541 THR A C 1
ATOM 667 O O . THR A 1 109 ? -10.604 -0.321 -4.048 1.00 13.67 541 THR A O 1
ATOM 671 N N . SER A 1 110 ? -12.234 -1.723 -4.779 1.00 12.91 542 SER A N 1
ATOM 672 C CA . SER A 1 110 ? -12.972 -0.673 -5.538 1.00 12.96 542 SER A CA 1
ATOM 673 C C . SER A 1 110 ? -14.128 -0.102 -4.701 1.00 13.25 542 SER A C 1
ATOM 674 O O . SER A 1 110 ? -14.768 0.843 -5.183 1.00 12.90 542 SER A O 1
ATOM 677 N N . LYS A 1 111 ? -14.366 -0.614 -3.494 1.00 13.45 543 LYS A N 1
ATOM 678 C CA . LYS A 1 111 ? -15.545 -0.229 -2.674 1.00 14.06 543 LYS A CA 1
ATOM 679 C C . LYS A 1 111 ? -15.513 1.269 -2.336 1.00 14.05 543 LYS A C 1
ATOM 680 O O . LYS A 1 111 ? -16.576 1.922 -2.446 1.00 14.12 543 LYS A O 1
ATOM 686 N N . ALA A 1 112 ? -14.368 1.791 -1.879 1.00 14.13 544 ALA A N 1
ATOM 687 C CA . ALA A 1 112 ? -14.271 3.199 -1.413 1.00 14.39 544 ALA A CA 1
ATOM 688 C C . ALA A 1 112 ? -14.740 4.135 -2.534 1.00 14.46 544 ALA A C 1
ATOM 689 O O . ALA A 1 112 ? -15.509 5.077 -2.244 1.00 14.55 544 ALA A O 1
ATOM 691 N N . LYS A 1 113 ? -14.320 3.882 -3.776 1.00 14.50 545 LYS A N 1
ATOM 692 C CA . LYS A 1 113 ? -14.706 4.704 -4.952 1.00 15.02 545 LYS A CA 1
ATOM 693 C C . LYS A 1 113 ? -16.168 4.436 -5.313 1.00 14.40 545 LYS A C 1
ATOM 694 O O . LYS A 1 113 ? -16.883 5.383 -5.640 1.00 13.93 545 LYS A O 1
ATOM 700 N N . TYR A 1 114 ? -16.616 3.178 -5.251 1.00 13.83 546 TYR A N 1
ATOM 701 C CA . TYR A 1 114 ? -18.018 2.802 -5.556 1.00 13.86 546 TYR A CA 1
ATOM 702 C C . TYR A 1 114 ? -18.972 3.602 -4.667 1.00 13.99 546 TYR A C 1
ATOM 703 O O . TYR A 1 114 ? -19.991 4.112 -5.166 1.00 13.91 546 TYR A O 1
ATOM 712 N N . ASP A 1 115 ? -18.630 3.719 -3.382 1.00 14.22 547 ASP A N 1
ATOM 713 C CA . ASP A 1 115 ? -19.446 4.417 -2.356 1.00 14.93 547 ASP A CA 1
ATOM 714 C C . ASP A 1 115 ? -19.419 5.933 -2.623 1.00 14.88 547 ASP A C 1
ATOM 715 O O . ASP A 1 115 ? -20.240 6.654 -2.014 1.00 15.47 547 ASP A O 1
ATOM 720 N N . GLN A 1 116 ? -18.538 6.399 -3.512 1.00 14.55 548 GLN A N 1
ATOM 721 C CA . GLN A 1 116 ? -18.455 7.814 -3.975 1.00 14.75 548 GLN A CA 1
ATOM 722 C C . GLN A 1 116 ? -19.036 7.961 -5.384 1.00 14.86 548 GLN A C 1
ATOM 723 O O . GLN A 1 116 ? -18.801 9.038 -6.009 1.00 14.97 548 GLN A O 1
ATOM 729 N N . LYS A 1 117 ? -19.777 6.958 -5.871 1.00 14.95 549 LYS A N 1
ATOM 730 C CA . LYS A 1 117 ? -20.429 6.962 -7.207 1.00 15.29 549 LYS A CA 1
ATOM 731 C C . LYS A 1 117 ? -19.370 7.017 -8.318 1.00 14.67 549 LYS A C 1
ATOM 732 O O . LYS A 1 117 ? -19.600 7.658 -9.348 1.00 14.56 549 LYS A O 1
ATOM 738 N N . ILE A 1 118 ? -18.253 6.314 -8.123 1.00 14.13 550 ILE A N 1
ATOM 739 C CA . ILE A 1 118 ? -17.167 6.182 -9.127 1.00 14.07 550 ILE A CA 1
ATOM 740 C C . ILE A 1 118 ? -16.932 4.692 -9.359 1.00 13.67 550 ILE A C 1
ATOM 741 O O . ILE A 1 118 ? -16.722 3.969 -8.377 1.00 13.92 550 ILE A O 1
ATOM 746 N N . LEU A 1 119 ? -16.974 4.266 -10.616 1.00 13.43 551 LEU A N 1
ATOM 747 C CA . LEU A 1 119 ? -16.551 2.906 -11.031 1.00 13.36 551 LEU A CA 1
ATOM 748 C C . LEU A 1 119 ? -15.067 2.978 -11.390 1.00 13.31 551 LEU A C 1
ATOM 749 O O . LEU A 1 119 ? -14.714 3.554 -12.434 1.00 13.35 551 LEU A O 1
ATOM 754 N N . GLN A 1 120 ? -14.228 2.452 -10.502 1.00 13.49 552 GLN A N 1
ATOM 755 C CA . GLN A 1 120 ? -12.752 2.515 -10.615 1.00 14.35 552 GLN A CA 1
ATOM 756 C C . GLN A 1 120 ? -12.277 1.168 -11.186 1.00 13.68 552 GLN A C 1
ATOM 757 O O . GLN A 1 120 ? -12.003 0.264 -10.402 1.00 13.23 552 GLN A O 1
ATOM 763 N N . LEU A 1 121 ? -12.252 1.025 -12.509 1.00 13.24 553 LEU A N 1
ATOM 764 C CA . LEU A 1 121 ? -12.071 -0.305 -13.160 1.00 13.33 553 LEU A CA 1
ATOM 765 C C . LEU A 1 121 ? -10.725 -0.908 -12.745 1.00 13.62 553 LEU A C 1
ATOM 766 O O . LEU A 1 121 ? -10.678 -2.137 -12.522 1.00 13.39 553 LEU A O 1
ATOM 771 N N . ASP A 1 122 ? -9.683 -0.089 -12.620 1.00 14.39 554 ASP A N 1
ATOM 772 C CA . ASP A 1 122 ? -8.318 -0.587 -12.312 1.00 15.56 554 ASP A CA 1
ATOM 773 C C . ASP A 1 122 ? -8.195 -0.997 -10.835 1.00 15.44 554 ASP A C 1
ATOM 774 O O . ASP A 1 122 ? -7.135 -1.554 -10.487 1.00 15.03 554 ASP A O 1
ATOM 779 N N . ASP A 1 123 ? -9.209 -0.748 -9.996 1.00 15.01 555 ASP A N 1
ATOM 780 C CA . ASP A 1 123 ? -9.218 -1.209 -8.586 1.00 15.60 555 ASP A CA 1
ATOM 781 C C . ASP A 1 123 ? -10.176 -2.383 -8.395 1.00 14.63 555 ASP A C 1
ATOM 782 O O . ASP A 1 123 ? -10.288 -2.864 -7.248 1.00 13.98 555 ASP A O 1
ATOM 787 N N . LEU A 1 124 ? -10.848 -2.854 -9.445 1.00 14.29 556 LEU A N 1
ATOM 788 C CA . LEU A 1 124 ? -11.807 -3.973 -9.294 1.00 14.38 556 LEU A CA 1
ATOM 789 C C . LEU A 1 124 ? -11.048 -5.258 -8.947 1.00 14.17 556 LEU A C 1
ATOM 790 O O . LEU A 1 124 ? -10.205 -5.690 -9.751 1.00 13.89 556 LEU A O 1
ATOM 795 N N . ASP A 1 125 ? -11.369 -5.834 -7.789 1.00 13.85 557 ASP A N 1
ATOM 796 C CA . ASP A 1 125 ? -10.840 -7.142 -7.329 1.00 13.89 557 ASP A CA 1
ATOM 797 C C . ASP A 1 125 ? -11.704 -8.232 -7.967 1.00 13.88 557 ASP A C 1
ATOM 798 O O . ASP A 1 125 ? -12.869 -8.380 -7.572 1.00 14.00 557 ASP A O 1
ATOM 803 N N . ILE A 1 126 ? -11.170 -8.963 -8.944 1.00 14.14 558 ILE A N 1
ATOM 804 C CA . ILE A 1 126 ? -12.004 -9.889 -9.761 1.00 14.53 558 ILE A CA 1
ATOM 805 C C . ILE A 1 126 ? -12.318 -11.156 -8.954 1.00 15.24 558 ILE A C 1
ATOM 806 O O . ILE A 1 126 ? -13.118 -11.968 -9.451 1.00 15.25 558 ILE A O 1
ATOM 811 N N . THR A 1 127 ? -11.728 -11.333 -7.760 1.00 16.54 559 THR A N 1
ATOM 812 C CA . THR A 1 127 ? -12.039 -12.497 -6.884 1.00 17.79 559 THR A CA 1
ATOM 813 C C . THR A 1 127 ? -13.555 -12.626 -6.719 1.00 18.07 559 THR A C 1
ATOM 814 O O . THR A 1 127 ? -14.062 -13.763 -6.648 1.00 18.26 559 THR A O 1
ATOM 818 N N . ASN A 1 128 ? -14.278 -11.504 -6.655 1.00 17.85 560 ASN A N 1
ATOM 819 C CA . ASN A 1 128 ? -15.745 -11.512 -6.394 1.00 18.44 560 ASN A CA 1
ATOM 820 C C . ASN A 1 128 ? -16.562 -11.733 -7.678 1.00 18.60 560 ASN A C 1
ATOM 821 O O . ASN A 1 128 ? -17.798 -11.581 -7.618 1.00 20.11 560 ASN A O 1
ATOM 826 N N . LEU A 1 129 ? -15.927 -12.105 -8.796 1.00 17.95 561 LEU A N 1
ATOM 827 C CA . LEU A 1 129 ? -16.612 -12.495 -10.057 1.00 17.96 561 LEU A CA 1
ATOM 828 C C . LEU A 1 129 ? -16.493 -14.008 -10.298 1.00 18.96 561 LEU A C 1
ATOM 829 O O . LEU A 1 129 ? -16.956 -14.457 -11.358 1.00 18.85 561 LEU A O 1
ATOM 834 N N . GLU A 1 130 ? -15.874 -14.752 -9.378 1.00 20.32 562 GLU A N 1
ATOM 835 C CA . GLU A 1 130 ? -15.406 -16.142 -9.641 1.00 21.92 562 GLU A CA 1
ATOM 836 C C . GLU A 1 130 ? -16.373 -17.182 -9.065 1.00 23.04 562 GLU A C 1
ATOM 837 O O . GLU A 1 130 ? -16.030 -18.372 -9.146 1.00 23.31 562 GLU A O 1
ATOM 843 N N . GLN A 1 131 ? -17.532 -16.772 -8.546 1.00 24.46 563 GLN A N 1
ATOM 844 C CA . GLN A 1 131 ? -18.524 -17.684 -7.900 1.00 26.70 563 GLN A CA 1
ATOM 845 C C . GLN A 1 131 ? -19.481 -18.229 -8.977 1.00 26.76 563 GLN A C 1
ATOM 846 O O . GLN A 1 131 ? -19.741 -17.526 -9.967 1.00 25.60 563 GLN A O 1
ATOM 852 N N . SER A 1 132 ? -19.983 -19.458 -8.820 1.00 27.36 564 SER A N 1
ATOM 853 C CA . SER A 1 132 ? -20.868 -20.128 -9.816 1.00 27.79 564 SER A CA 1
ATOM 854 C C . SER A 1 132 ? -22.117 -19.274 -10.071 1.00 27.04 564 SER A C 1
ATOM 855 O O . SER A 1 132 ? -22.579 -19.231 -11.220 1.00 26.29 564 SER A O 1
ATOM 858 N N . ASN A 1 133 ? -22.634 -18.600 -9.040 1.00 27.13 565 ASN A N 1
ATOM 859 C CA . ASN A 1 133 ? -23.878 -17.792 -9.118 1.00 27.73 565 ASN A CA 1
ATOM 860 C C . ASN A 1 133 ? -23.633 -16.477 -9.883 1.00 25.27 565 ASN A C 1
ATOM 861 O O . ASN A 1 133 ? -24.620 -15.777 -10.164 1.00 24.98 565 ASN A O 1
ATOM 866 N N . ASP A 1 134 ? -22.380 -16.150 -10.212 1.00 22.59 566 ASP A N 1
ATOM 867 C CA . ASP A 1 134 ? -22.050 -14.893 -10.940 1.00 21.58 566 ASP A CA 1
ATOM 868 C C . ASP A 1 134 ? -22.254 -15.071 -12.445 1.00 20.36 566 ASP A C 1
ATOM 869 O O . ASP A 1 134 ? -22.235 -14.059 -13.168 1.00 19.49 566 ASP A O 1
ATOM 874 N N . VAL A 1 135 ? -22.420 -16.307 -12.914 1.00 19.82 567 VAL A N 1
ATOM 875 C CA . VAL A 1 135 ? -22.437 -16.655 -14.363 1.00 19.61 567 VAL A CA 1
ATOM 876 C C . VAL A 1 135 ? -23.830 -16.378 -14.935 1.00 20.07 567 VAL A C 1
ATOM 877 O O . VAL A 1 135 ? -24.829 -16.868 -14.356 1.00 20.15 567 VAL A O 1
ATOM 881 N N . ALA A 1 136 ? -23.881 -15.643 -16.048 1.00 19.86 568 ALA A N 1
ATOM 882 C CA . ALA A 1 136 ? -25.110 -15.340 -16.816 1.00 20.66 568 ALA A CA 1
ATOM 883 C C . ALA A 1 136 ? -25.177 -16.264 -18.034 1.00 21.35 568 ALA A C 1
ATOM 884 O O . ALA A 1 136 ? -24.117 -16.727 -18.475 1.00 20.76 568 ALA A O 1
ATOM 886 N N . SER A 1 137 ? -26.380 -16.511 -18.561 1.00 22.99 569 SER A N 1
ATOM 887 C CA . SER A 1 137 ? -26.583 -17.361 -19.762 1.00 24.12 569 SER A CA 1
ATOM 888 C C . SER A 1 137 ? -26.309 -16.547 -21.035 1.00 23.91 569 SER A C 1
ATOM 889 O O . SER A 1 137 ? -26.062 -17.143 -22.095 1.00 24.50 569 SER A O 1
ATOM 892 N N . SER A 1 138 ? -26.313 -15.216 -20.941 1.00 22.91 570 SER A N 1
ATOM 893 C CA . SER A 1 138 ? -26.016 -14.326 -22.093 1.00 22.49 570 SER A CA 1
ATOM 894 C C . SER A 1 138 ? -25.361 -13.041 -21.584 1.00 21.35 570 SER A C 1
ATOM 895 O O . SER A 1 138 ? -25.361 -12.808 -20.370 1.00 20.22 570 SER A O 1
ATOM 898 N N . MET A 1 139 ? -24.811 -12.252 -22.497 1.00 21.46 571 MET A N 1
ATOM 899 C CA . MET A 1 139 ? -24.099 -10.999 -22.146 1.00 21.69 571 MET A CA 1
ATOM 900 C C . MET A 1 139 ? -25.090 -10.040 -21.476 1.00 20.27 571 MET A C 1
ATOM 901 O O . MET A 1 139 ? -26.259 -9.942 -21.920 1.00 20.13 571 MET A O 1
ATOM 906 N N . GLU A 1 140 ? -24.638 -9.369 -20.420 1.00 18.88 572 GLU A N 1
ATOM 907 C CA . GLU A 1 140 ? -25.403 -8.295 -19.740 1.00 18.46 572 GLU A CA 1
ATOM 908 C C . GLU A 1 140 ? -24.523 -7.045 -19.675 1.00 17.49 572 GLU A C 1
ATOM 909 O O . GLU A 1 140 ? -23.301 -7.181 -19.473 1.00 17.72 572 GLU A O 1
ATOM 915 N N . LEU A 1 141 ? -25.120 -5.870 -19.851 1.00 16.81 573 LEU A N 1
ATOM 916 C CA . LEU A 1 141 ? -24.367 -4.593 -19.823 1.00 16.37 573 LEU A CA 1
ATOM 917 C C . LEU A 1 141 ? -24.348 -4.031 -18.403 1.00 15.92 573 LEU A C 1
ATOM 918 O O . LEU A 1 141 ? -25.339 -4.193 -17.650 1.00 16.48 573 LEU A O 1
ATOM 923 N N . TYR A 1 142 ? -23.251 -3.362 -18.088 1.00 15.10 574 TYR A N 1
ATOM 924 C CA . TYR A 1 142 ? -23.055 -2.606 -16.833 1.00 14.82 574 TYR A CA 1
ATOM 925 C C . TYR A 1 142 ? -22.318 -1.320 -17.182 1.00 14.64 574 TYR A C 1
ATOM 926 O O . TYR A 1 142 ? -21.684 -1.241 -18.238 1.00 14.65 574 TYR A O 1
ATOM 935 N N . GLY A 1 143 ? -22.430 -0.319 -16.320 1.00 14.64 575 GLY A N 1
ATOM 936 C CA . GLY A 1 143 ? -21.719 0.955 -16.496 1.00 14.50 575 GLY A CA 1
ATOM 937 C C . GLY A 1 143 ? -22.479 2.083 -15.838 1.00 14.63 575 GLY A C 1
ATOM 938 O O . GLY A 1 143 ? -23.360 1.799 -15.033 1.00 14.81 575 GLY A O 1
ATOM 939 N N . ASN A 1 144 ? -22.136 3.320 -16.177 1.00 14.97 576 ASN A N 1
ATOM 940 C CA . ASN A 1 144 ? -22.725 4.524 -15.530 1.00 15.63 576 ASN A CA 1
ATOM 941 C C . ASN A 1 144 ? -23.949 4.954 -16.340 1.00 16.28 576 ASN A C 1
ATOM 942 O O . ASN A 1 144 ? -23.931 6.040 -16.929 1.00 16.66 576 ASN A O 1
ATOM 947 N N . PHE A 1 145 ? -24.974 4.102 -16.350 1.00 17.28 577 PHE A N 1
ATOM 948 C CA . PHE A 1 145 ? -26.267 4.341 -17.032 1.00 18.10 577 PHE A CA 1
ATOM 949 C C . PHE A 1 145 ? -27.374 3.698 -16.199 1.00 18.33 577 PHE A C 1
ATOM 950 O O . PHE A 1 145 ? -27.074 2.925 -15.263 1.00 17.79 577 PHE A O 1
ATOM 958 N N . GLY A 1 146 ? -28.634 4.014 -16.515 1.00 18.69 578 GLY A N 1
ATOM 959 C CA . GLY A 1 146 ? -29.782 3.446 -15.792 1.00 19.23 578 GLY A CA 1
ATOM 960 C C . GLY A 1 146 ? -29.760 3.882 -14.345 1.00 19.47 578 GLY A C 1
ATOM 961 O O . GLY A 1 146 ? -29.735 5.095 -14.101 1.00 18.65 578 GLY A O 1
ATOM 962 N N . ASP A 1 147 ? -29.709 2.944 -13.396 1.00 19.53 579 ASP A N 1
ATOM 963 C CA . ASP A 1 147 ? -29.695 3.307 -11.961 1.00 20.71 579 ASP A CA 1
ATOM 964 C C . ASP A 1 147 ? -28.342 3.922 -11.583 1.00 19.50 579 ASP A C 1
ATOM 965 O O . ASP A 1 147 ? -28.242 4.404 -10.451 1.00 20.04 579 ASP A O 1
ATOM 970 N N . LYS A 1 148 ? -27.352 3.942 -12.488 1.00 18.57 580 LYS A N 1
ATOM 971 C CA . LYS A 1 148 ? -26.055 4.632 -12.247 1.00 18.05 580 LYS A CA 1
ATOM 972 C C . LYS A 1 148 ? -25.813 5.736 -13.275 1.00 16.72 580 LYS A C 1
ATOM 973 O O . LYS A 1 148 ? -24.648 6.167 -13.436 1.00 16.25 580 LYS A O 1
ATOM 979 N N . ALA A 1 149 ? -26.882 6.242 -13.889 1.00 16.27 581 ALA A N 1
ATOM 980 C CA . ALA A 1 149 ? -26.810 7.474 -14.700 1.00 16.01 581 ALA A CA 1
ATOM 981 C C . ALA A 1 149 ? -26.223 8.567 -13.799 1.00 15.72 581 ALA A C 1
ATOM 982 O O . ALA A 1 149 ? -26.649 8.699 -12.642 1.00 15.81 581 ALA A O 1
ATOM 984 N N . GLY A 1 150 ? -25.222 9.285 -14.305 1.00 15.85 582 GLY A N 1
ATOM 985 C CA . GLY A 1 150 ? -24.594 10.385 -13.559 1.00 16.06 582 GLY A CA 1
ATOM 986 C C . GLY A 1 150 ? -23.440 9.935 -12.685 1.00 16.17 582 GLY A C 1
ATOM 987 O O . GLY A 1 150 ? -22.738 10.831 -12.166 1.00 17.23 582 GLY A O 1
ATOM 988 N N . TRP A 1 151 ? -23.198 8.626 -12.541 1.00 15.35 583 TRP A N 1
ATOM 989 C CA . TRP A 1 151 ? -21.940 8.143 -11.929 1.00 15.03 583 TRP A CA 1
ATOM 990 C C . TRP A 1 151 ? -20.773 8.455 -12.862 1.00 14.87 583 TRP A C 1
ATOM 991 O O . TRP A 1 151 ? -20.996 8.696 -14.058 1.00 14.93 583 TRP A O 1
ATOM 1002 N N A SER A 1 152 ? -19.552 8.440 -12.323 0.46 15.01 584 SER A N 1
ATOM 1003 N N B SER A 1 152 ? -19.552 8.451 -12.324 0.54 15.18 584 SER A N 1
ATOM 1004 C CA A SER A 1 152 ? -18.300 8.592 -13.097 0.46 15.15 584 SER A CA 1
ATOM 1005 C CA B SER A 1 152 ? -18.312 8.587 -13.121 0.54 15.45 584 SER A CA 1
ATOM 1006 C C A SER A 1 152 ? -17.626 7.227 -13.215 0.46 15.26 584 SER A C 1
ATOM 1007 C C B SER A 1 152 ? -17.622 7.229 -13.211 0.54 15.42 584 SER A C 1
ATOM 1008 O O A SER A 1 152 ? -17.955 6.330 -12.427 0.46 14.81 584 SER A O 1
ATOM 1009 O O B SER A 1 152 ? -17.949 6.335 -12.424 0.54 14.86 584 SER A O 1
ATOM 1014 N N . THR A 1 153 ? -16.755 7.080 -14.207 1.00 15.68 585 THR A N 1
ATOM 1015 C CA . THR A 1 153 ? -15.868 5.906 -14.343 1.00 16.02 585 THR A CA 1
ATOM 1016 C C . THR A 1 153 ? -14.470 6.426 -14.657 1.00 17.13 585 THR A C 1
ATOM 1017 O O . THR A 1 153 ? -14.325 7.583 -15.077 1.00 17.33 585 THR A O 1
ATOM 1021 N N . THR A 1 154 ? -13.480 5.559 -14.512 1.00 18.35 586 THR A N 1
ATOM 1022 C CA . THR A 1 154 ? -12.070 5.896 -14.812 1.00 20.17 586 THR A CA 1
ATOM 1023 C C . THR A 1 154 ? -11.815 5.835 -16.320 1.00 21.83 586 THR A C 1
ATOM 1024 O O . THR A 1 154 ? -10.674 6.180 -16.706 1.00 24.53 586 THR A O 1
ATOM 1028 N N . VAL A 1 155 ? -12.790 5.448 -17.145 1.00 22.57 587 VAL A N 1
ATOM 1029 C CA . VAL A 1 155 ? -12.560 5.331 -18.607 1.00 25.65 587 VAL A CA 1
ATOM 1030 C C . VAL A 1 155 ? -13.276 6.453 -19.352 1.00 26.87 587 VAL A C 1
ATOM 1031 O O . VAL A 1 155 ? -13.088 6.540 -20.548 1.00 30.96 587 VAL A O 1
ATOM 1035 N N . SER A 1 156 ? -14.031 7.312 -18.677 1.00 26.48 588 SER A N 1
ATOM 1036 C CA . SER A 1 156 ? -15.029 8.199 -19.315 1.00 27.09 588 SER A CA 1
ATOM 1037 C C . SER A 1 156 ? -15.087 9.565 -18.626 1.00 28.73 588 SER A C 1
ATOM 1038 O O . SER A 1 156 ? -15.710 10.488 -19.203 1.00 30.07 588 SER A O 1
ATOM 1041 N N . ASN A 1 157 ? -14.595 9.676 -17.393 1.00 29.86 589 ASN A N 1
ATOM 1042 C CA . ASN A 1 157 ? -15.063 10.713 -16.434 1.00 34.84 589 ASN A CA 1
ATOM 1043 C C . ASN A 1 157 ? -16.598 10.596 -16.342 1.00 35.66 589 ASN A C 1
ATOM 1044 O O . ASN A 1 157 ? -17.096 9.492 -16.011 1.00 32.10 589 ASN A O 1
ATOM 1049 N N . ASN A 1 158 ? -17.328 11.667 -16.681 1.00 36.16 590 ASN A N 1
ATOM 1050 C CA . ASN A 1 158 ? -18.809 11.749 -16.538 1.00 36.85 590 ASN A CA 1
ATOM 1051 C C . ASN A 1 158 ? -19.541 11.156 -17.747 1.00 36.09 590 ASN A C 1
ATOM 1052 O O . ASN A 1 158 ? -20.723 10.797 -17.565 1.00 37.86 590 ASN A O 1
ATOM 1057 N N . SER A 1 159 ? -18.914 11.092 -18.929 1.00 34.34 591 SER A N 1
ATOM 1058 C CA . SER A 1 159 ? -19.559 10.565 -20.164 1.00 31.35 591 SER A CA 1
ATOM 1059 C C . SER A 1 159 ? -20.055 9.136 -19.909 1.00 27.56 591 SER A C 1
ATOM 1060 O O . SER A 1 159 ? -19.416 8.442 -19.101 1.00 26.33 591 SER A O 1
ATOM 1063 N N . GLN A 1 160 ? -21.146 8.734 -20.559 1.00 25.02 592 GLN A N 1
ATOM 1064 C CA . GLN A 1 160 ? -21.781 7.403 -20.374 1.00 23.99 592 GLN A CA 1
ATOM 1065 C C . GLN A 1 160 ? -20.916 6.346 -21.070 1.00 22.98 592 GLN A C 1
ATOM 1066 O O . GLN A 1 160 ? -20.579 6.534 -22.253 1.00 23.71 592 GLN A O 1
ATOM 1072 N N . VAL A 1 161 ? -20.569 5.275 -20.361 1.00 20.41 593 VAL A N 1
ATOM 1073 C CA . VAL A 1 161 ? -19.886 4.094 -20.960 1.00 19.51 593 VAL A CA 1
ATOM 1074 C C . VAL A 1 161 ? -20.627 2.850 -20.482 1.00 18.32 593 VAL A C 1
ATOM 1075 O O . VAL A 1 161 ? -21.139 2.840 -19.346 1.00 17.49 593 VAL A O 1
ATOM 1079 N N . LYS A 1 162 ? -20.743 1.866 -21.363 1.00 17.05 594 LYS A N 1
ATOM 1080 C CA . LYS A 1 162 ? -21.419 0.584 -21.072 1.00 17.07 594 LYS A CA 1
ATOM 1081 C C . LYS A 1 162 ? -20.474 -0.532 -21.499 1.00 15.64 594 LYS A C 1
ATOM 1082 O O . LYS A 1 162 ? -19.795 -0.354 -22.515 1.00 14.62 594 LYS A O 1
ATOM 1088 N N . TRP A 1 163 ? -20.448 -1.634 -20.761 1.00 14.85 595 TRP A N 1
ATOM 1089 C CA . TRP A 1 163 ? -19.610 -2.788 -21.175 1.00 14.52 595 TRP A CA 1
ATOM 1090 C C . TRP A 1 163 ? -20.305 -4.110 -20.860 1.00 14.36 595 TRP A C 1
ATOM 1091 O O . TRP A 1 163 ? -21.037 -4.210 -19.861 1.00 14.11 595 TRP A O 1
ATOM 1102 N N . GLY A 1 164 ? -20.039 -5.103 -21.701 1.00 14.38 596 GLY A N 1
ATOM 1103 C CA . GLY A 1 164 ? -20.377 -6.501 -21.432 1.00 14.44 596 GLY A CA 1
ATOM 1104 C C . GLY A 1 164 ? -19.188 -7.191 -20.798 1.00 14.39 596 GLY A C 1
ATOM 1105 O O . GLY A 1 164 ? -18.049 -6.829 -21.145 1.00 14.91 596 GLY A O 1
ATOM 1106 N N . SER A 1 165 ? -19.415 -8.114 -19.871 1.00 13.87 597 SER A N 1
ATOM 1107 C CA . SER A 1 165 ? -18.329 -8.732 -19.073 1.00 13.70 597 SER A CA 1
ATOM 1108 C C . SER A 1 165 ? -18.275 -10.243 -19.286 1.00 13.69 597 SER A C 1
ATOM 1109 O O . SER A 1 165 ? -19.335 -10.919 -19.303 1.00 13.86 597 SER A O 1
ATOM 1112 N N . VAL A 1 166 ? -17.057 -10.733 -19.445 1.00 13.53 598 VAL A N 1
ATOM 1113 C CA . VAL A 1 166 ? -16.773 -12.190 -19.453 1.00 13.56 598 VAL A CA 1
ATOM 1114 C C . VAL A 1 166 ? -15.666 -12.490 -18.450 1.00 13.51 598 VAL A C 1
ATOM 1115 O O . VAL A 1 166 ? -14.840 -11.606 -18.137 1.00 13.00 598 VAL A O 1
ATOM 1119 N N . LEU A 1 167 ? -15.655 -13.737 -17.988 1.00 13.96 599 LEU A N 1
ATOM 1120 C CA . LEU A 1 167 ? -14.582 -14.285 -17.144 1.00 14.35 599 LEU A CA 1
ATOM 1121 C C . LEU A 1 167 ? -13.899 -15.395 -17.944 1.00 14.39 599 LEU A C 1
ATOM 1122 O O . LEU A 1 167 ? -14.595 -16.361 -18.349 1.00 14.53 599 LEU A O 1
ATOM 1127 N N . LEU A 1 168 ? -12.609 -15.232 -18.203 1.00 14.28 600 LEU A N 1
ATOM 1128 C CA . LEU A 1 168 ? -11.845 -16.101 -19.137 1.00 14.84 600 LEU A CA 1
ATOM 1129 C C . LEU A 1 168 ? -10.663 -16.713 -18.402 1.00 15.51 600 LEU A C 1
ATOM 1130 O O . LEU A 1 168 ? -10.034 -16.035 -17.577 1.00 15.85 600 LEU A O 1
ATOM 1135 N N . GLU A 1 169 ? -10.300 -17.932 -18.785 1.00 15.70 601 GLU A N 1
ATOM 1136 C CA . GLU A 1 169 ? -8.965 -18.475 -18.458 1.00 16.68 601 GLU A CA 1
ATOM 1137 C C . GLU A 1 169 ? -8.024 -18.221 -19.631 1.00 15.71 601 GLU A C 1
ATOM 1138 O O . GLU A 1 169 ? -8.477 -17.831 -20.707 1.00 15.25 601 GLU A O 1
ATOM 1144 N N . ARG A 1 170 ? -6.739 -18.495 -19.426 1.00 15.63 602 ARG A N 1
ATOM 1145 C CA . ARG A 1 170 ? -5.743 -18.494 -20.522 1.00 15.07 602 ARG A CA 1
ATOM 1146 C C . ARG A 1 170 ? -6.278 -19.291 -21.716 1.00 15.01 602 ARG A C 1
ATOM 1147 O O . ARG A 1 170 ? -6.816 -20.392 -21.514 1.00 14.84 602 ARG A O 1
ATOM 1155 N N . GLY A 1 171 ? -6.130 -18.745 -22.923 1.00 14.70 603 GLY A N 1
ATOM 1156 C CA . GLY A 1 171 ? -6.521 -19.411 -24.176 1.00 14.84 603 GLY A CA 1
ATOM 1157 C C . GLY A 1 171 ? -7.996 -19.299 -24.485 1.00 14.71 603 GLY A C 1
ATOM 1158 O O . GLY A 1 171 ? -8.385 -19.679 -25.598 1.00 14.95 603 GLY A O 1
ATOM 1159 N N . GLN A 1 172 ? -8.819 -18.844 -23.537 1.00 14.54 604 GLN A N 1
ATOM 1160 C CA . GLN A 1 172 ? -10.263 -18.636 -23.790 1.00 14.76 604 GLN A CA 1
ATOM 1161 C C . GLN A 1 172 ? -10.453 -17.256 -24.420 1.00 14.74 604 GLN A C 1
ATOM 1162 O O . GLN A 1 172 ? -9.558 -16.388 -24.308 1.00 14.79 604 GLN A O 1
ATOM 1168 N N . SER A 1 173 ? -11.596 -17.071 -25.059 1.00 15.21 605 SER A N 1
ATOM 1169 C CA . SER A 1 173 ? -11.853 -15.877 -25.890 1.00 15.10 605 SER A CA 1
ATOM 1170 C C . SER A 1 173 ? -13.290 -15.405 -25.760 1.00 15.15 605 SER A C 1
ATOM 1171 O O . SER A 1 173 ? -14.162 -16.159 -25.310 1.00 14.99 605 SER A O 1
ATOM 1174 N N . ALA A 1 174 ? -13.522 -14.178 -26.207 1.00 14.69 606 ALA A N 1
ATOM 1175 C CA . ALA A 1 174 ? -14.864 -13.630 -26.469 1.00 14.84 606 ALA A CA 1
ATOM 1176 C C . ALA A 1 174 ? -14.818 -12.975 -27.841 1.00 14.93 606 ALA A C 1
ATOM 1177 O O . ALA A 1 174 ? -13.801 -12.350 -28.171 1.00 15.09 606 ALA A O 1
ATOM 1179 N N . THR A 1 175 ? -15.874 -13.138 -28.622 1.00 15.25 607 THR A N 1
ATOM 1180 C CA . THR A 1 175 ? -15.997 -12.527 -29.956 1.00 15.55 607 THR A CA 1
ATOM 1181 C C . THR A 1 175 ? -17.103 -11.477 -29.899 1.00 15.28 607 THR A C 1
ATOM 1182 O O . THR A 1 175 ? -18.270 -11.836 -29.626 1.00 15.09 607 THR A O 1
ATOM 1186 N N . ALA A 1 176 ? -16.712 -10.230 -30.136 1.00 15.10 608 ALA A N 1
ATOM 1187 C CA . ALA A 1 176 ? -17.610 -9.061 -30.095 1.00 15.30 608 ALA A CA 1
ATOM 1188 C C . ALA A 1 176 ? -18.021 -8.717 -31.524 1.00 15.54 608 ALA A C 1
ATOM 1189 O O . ALA A 1 176 ? -17.133 -8.560 -32.390 1.00 16.03 608 ALA A O 1
ATOM 1191 N N . THR A 1 177 ? -19.319 -8.579 -31.752 1.00 15.59 609 THR A N 1
ATOM 1192 C CA . THR A 1 177 ? -19.876 -8.063 -33.019 1.00 15.92 609 THR A CA 1
ATOM 1193 C C . THR A 1 177 ? -20.502 -6.702 -32.725 1.00 15.79 609 THR A C 1
ATOM 1194 O O . THR A 1 177 ? -21.457 -6.642 -31.930 1.00 15.97 609 THR A O 1
ATOM 1198 N N . TYR A 1 178 ? -19.951 -5.656 -33.327 1.00 15.57 610 TYR A N 1
ATOM 1199 C CA . TYR A 1 178 ? -20.421 -4.268 -33.126 1.00 15.54 610 TYR A CA 1
ATOM 1200 C C . TYR A 1 178 ? -21.210 -3.835 -34.355 1.00 16.04 610 TYR A C 1
ATOM 1201 O O . TYR A 1 178 ? -20.678 -3.939 -35.486 1.00 16.24 610 TYR A O 1
ATOM 1210 N N . THR A 1 179 ? -22.424 -3.338 -34.125 1.00 16.48 611 THR A N 1
ATOM 1211 C CA . THR A 1 179 ? -23.334 -2.822 -35.181 1.00 17.25 611 THR A CA 1
ATOM 1212 C C . THR A 1 179 ? -23.914 -1.480 -34.728 1.00 17.64 611 THR A C 1
ATOM 1213 O O . THR A 1 179 ? -23.466 -0.954 -33.696 1.00 17.50 611 THR A O 1
ATOM 1217 N N . ASN A 1 180 ? -24.864 -0.930 -35.479 1.00 18.42 612 ASN A N 1
ATOM 1218 C CA . ASN A 1 180 ? -25.411 0.430 -35.214 1.00 19.11 612 ASN A CA 1
ATOM 1219 C C . ASN A 1 180 ? -24.257 1.445 -35.212 1.00 18.51 612 ASN A C 1
ATOM 1220 O O . ASN A 1 180 ? -24.225 2.324 -34.322 1.00 18.15 612 ASN A O 1
ATOM 1225 N N . LEU A 1 181 ? -23.340 1.324 -36.162 1.00 18.72 613 LEU A N 1
ATOM 1226 C CA . LEU A 1 181 ? -22.197 2.257 -36.333 1.00 18.88 613 LEU A CA 1
ATOM 1227 C C . LEU A 1 181 ? -22.687 3.457 -37.145 1.00 19.60 613 LEU A C 1
ATOM 1228 O O . LEU A 1 181 ? -23.459 3.254 -38.094 1.00 19.55 613 LEU A O 1
ATOM 1233 N N . GLN A 1 182 ? -22.284 4.660 -36.739 1.00 19.48 614 GLN A N 1
ATOM 1234 C CA . GLN A 1 182 ? -22.882 5.929 -37.237 1.00 20.38 614 GLN A CA 1
ATOM 1235 C C . GLN A 1 182 ? -21.841 6.835 -37.894 1.00 20.78 614 GLN A C 1
ATOM 1236 O O . GLN A 1 182 ? -22.269 7.719 -38.670 1.00 21.91 614 GLN A O 1
ATOM 1242 N N . ASN A 1 183 ? -20.546 6.678 -37.621 1.00 20.14 615 ASN A N 1
ATOM 1243 C CA . ASN A 1 183 ? -19.545 7.740 -37.900 1.00 20.04 615 ASN A CA 1
ATOM 1244 C C . ASN A 1 183 ? -18.337 7.219 -38.671 1.00 19.94 615 ASN A C 1
ATOM 1245 O O . ASN A 1 183 ? -17.437 8.044 -38.952 1.00 20.97 615 ASN A O 1
ATOM 1250 N N . SER A 1 184 ? -18.265 5.920 -38.971 1.00 19.61 616 SER A N 1
ATOM 1251 C CA . SER A 1 184 ? -16.982 5.282 -39.344 1.00 19.70 616 SER A CA 1
ATOM 1252 C C . SER A 1 184 ? -17.001 4.824 -40.802 1.00 20.26 616 SER A C 1
ATOM 1253 O O . SER A 1 184 ? -18.031 4.295 -41.262 1.00 19.91 616 SER A O 1
ATOM 1256 N N . TYR A 1 185 ? -15.889 5.064 -41.485 1.00 21.42 617 TYR A N 1
ATOM 1257 C CA . TYR A 1 185 ? -15.701 4.794 -42.932 1.00 23.07 617 TYR A CA 1
ATOM 1258 C C . TYR A 1 185 ? -14.287 4.270 -43.152 1.00 24.01 617 TYR A C 1
ATOM 1259 O O . TYR A 1 185 ? -13.349 4.617 -42.413 1.00 22.83 617 TYR A O 1
ATOM 1268 N N . CYS A 1 186 ? -14.139 3.437 -44.173 1.00 25.51 618 CYS A N 1
ATOM 1269 C CA . CYS A 1 186 ? -12.829 2.959 -44.651 1.00 27.89 618 CYS A CA 1
ATOM 1270 C C . CYS A 1 186 ? -12.745 3.235 -46.158 1.00 30.16 618 CYS A C 1
ATOM 1271 O O . CYS A 1 186 ? -13.569 2.701 -46.889 1.00 30.83 618 CYS A O 1
ATOM 1274 N N . ASN A 1 187 ? -11.863 4.154 -46.538 1.00 32.90 619 ASN A N 1
ATOM 1275 C CA . ASN A 1 187 ? -11.710 4.692 -47.914 1.00 34.73 619 ASN A CA 1
ATOM 1276 C C . ASN A 1 187 ? -13.058 5.164 -48.466 1.00 34.56 619 ASN A C 1
ATOM 1277 O O . ASN A 1 187 ? -13.353 4.890 -49.663 1.00 37.50 619 ASN A O 1
ATOM 1282 N N . GLY A 1 188 ? -13.845 5.847 -47.638 1.00 33.55 620 GLY A N 1
ATOM 1283 C CA . GLY A 1 188 ? -15.136 6.443 -48.039 1.00 33.25 620 GLY A CA 1
ATOM 1284 C C . GLY A 1 188 ? -16.285 5.455 -47.997 1.00 32.23 620 GLY A C 1
ATOM 1285 O O . GLY A 1 188 ? -17.428 5.886 -48.215 1.00 33.75 620 GLY A O 1
ATOM 1286 N N . LYS A 1 189 ? -16.012 4.181 -47.711 1.00 31.91 621 LYS A N 1
ATOM 1287 C CA . LYS A 1 189 ? -17.046 3.115 -47.614 1.00 31.86 621 LYS A CA 1
ATOM 1288 C C . LYS A 1 189 ? -17.514 3.041 -46.163 1.00 28.68 621 LYS A C 1
ATOM 1289 O O . LYS A 1 189 ? -16.656 2.897 -45.289 1.00 26.55 621 LYS A O 1
ATOM 1295 N N . LYS A 1 190 ? -18.821 3.114 -45.923 1.00 26.67 622 LYS A N 1
ATOM 1296 C CA . LYS A 1 190 ? -19.371 3.061 -44.546 1.00 26.24 622 LYS A CA 1
ATOM 1297 C C . LYS A 1 190 ? -19.020 1.703 -43.932 1.00 24.07 622 LYS A C 1
ATOM 1298 O O . LYS A 1 190 ? -19.199 0.668 -44.601 1.00 23.52 622 LYS A O 1
ATOM 1304 N N . ILE A 1 191 ? -18.513 1.718 -42.703 1.00 21.88 623 ILE A N 1
ATOM 1305 C CA . ILE A 1 191 ? -18.322 0.496 -41.873 1.00 20.87 623 ILE A CA 1
ATOM 1306 C C . ILE A 1 191 ? -19.644 0.215 -41.159 1.00 20.56 623 ILE A C 1
ATOM 1307 O O . ILE A 1 191 ? -20.086 1.066 -40.362 1.00 20.54 623 ILE A O 1
ATOM 1312 N N A SER A 1 192 ? -20.244 -0.950 -41.414 0.39 20.37 624 SER A N 1
ATOM 1313 N N B SER A 1 192 ? -20.237 -0.953 -41.410 0.61 20.36 624 SER A N 1
ATOM 1314 C CA A SER A 1 192 ? -21.570 -1.336 -40.860 0.39 20.27 624 SER A CA 1
ATOM 1315 C CA B SER A 1 192 ? -21.562 -1.339 -40.856 0.61 20.33 624 SER A CA 1
ATOM 1316 C C A SER A 1 192 ? -21.421 -2.336 -39.709 0.39 19.87 624 SER A C 1
ATOM 1317 C C B SER A 1 192 ? -21.422 -2.342 -39.711 0.61 19.88 624 SER A C 1
ATOM 1318 O O A SER A 1 192 ? -22.347 -2.419 -38.881 0.39 20.12 624 SER A O 1
ATOM 1319 O O B SER A 1 192 ? -22.344 -2.422 -38.886 0.61 20.20 624 SER A O 1
ATOM 1324 N N . LYS A 1 193 ? -20.321 -3.088 -39.669 1.00 19.56 625 LYS A N 1
ATOM 1325 C CA . LYS A 1 193 ? -20.137 -4.157 -38.664 1.00 19.12 625 LYS A CA 1
ATOM 1326 C C . LYS A 1 193 ? -18.648 -4.346 -38.426 1.00 18.30 625 LYS A C 1
ATOM 1327 O O . LYS A 1 193 ? -17.883 -4.267 -39.388 1.00 17.99 625 LYS A O 1
ATOM 1333 N N . ILE A 1 194 ? -18.276 -4.572 -37.170 1.00 17.46 626 ILE A N 1
ATOM 1334 C CA . ILE A 1 194 ? -16.883 -4.924 -36.786 1.00 17.41 626 ILE A CA 1
ATOM 1335 C C . ILE A 1 194 ? -16.952 -6.206 -35.969 1.00 17.75 626 ILE A C 1
ATOM 1336 O O . ILE A 1 194 ? -17.789 -6.290 -35.054 1.00 17.52 626 ILE A O 1
ATOM 1341 N N . VAL A 1 195 ? -16.142 -7.194 -36.327 1.00 18.20 627 VAL A N 1
ATOM 1342 C CA . VAL A 1 195 ? -16.069 -8.469 -35.571 1.00 19.10 627 VAL A CA 1
ATOM 1343 C C . VAL A 1 195 ? -14.658 -8.577 -35.022 1.00 19.34 627 VAL A C 1
ATOM 1344 O O . VAL A 1 195 ? -13.683 -8.521 -35.775 1.00 19.88 627 VAL A O 1
ATOM 1348 N N . TYR A 1 196 ? -14.582 -8.740 -33.720 1.00 19.76 628 TYR A N 1
ATOM 1349 C CA . TYR A 1 196 ? -13.329 -8.659 -32.973 1.00 19.72 628 TYR A CA 1
ATOM 1350 C C . TYR A 1 196 ? -13.274 -9.820 -31.990 1.00 18.47 628 TYR A C 1
ATOM 1351 O O . TYR A 1 196 ? -14.179 -9.930 -31.166 1.00 18.81 628 TYR A O 1
ATOM 1360 N N . LYS A 1 197 ? -12.249 -10.658 -32.098 1.00 17.23 629 LYS A N 1
ATOM 1361 C CA . LYS A 1 197 ? -12.033 -11.767 -31.140 1.00 17.32 629 LYS A CA 1
ATOM 1362 C C . LYS A 1 197 ? -10.903 -11.378 -30.186 1.00 16.15 629 LYS A C 1
ATOM 1363 O O . LYS A 1 197 ? -9.814 -10.995 -30.660 1.00 15.68 629 LYS A O 1
ATOM 1369 N N . TYR A 1 198 ? -11.194 -11.434 -28.891 1.00 15.43 630 TYR A N 1
ATOM 1370 C CA . TYR A 1 198 ? -10.261 -11.152 -27.779 1.00 15.23 630 TYR A CA 1
ATOM 1371 C C . TYR A 1 198 ? -9.892 -12.479 -27.122 1.00 14.97 630 TYR A C 1
ATOM 1372 O O . TYR A 1 198 ? -10.804 -13.144 -26.623 1.00 15.19 630 TYR A O 1
ATOM 1381 N N . THR A 1 199 ? -8.606 -12.829 -27.097 1.00 14.37 631 THR A N 1
ATOM 1382 C CA . THR A 1 199 ? -8.129 -14.095 -26.484 1.00 14.48 631 THR A CA 1
ATOM 1383 C C . THR A 1 199 ? -7.120 -13.789 -25.381 1.00 14.02 631 THR A C 1
ATOM 1384 O O . THR A 1 199 ? -6.193 -13.000 -25.620 1.00 13.89 631 THR A O 1
ATOM 1388 N N . VAL A 1 200 ? -7.257 -14.425 -24.219 1.00 13.69 632 VAL A N 1
ATOM 1389 C CA . VAL A 1 200 ? -6.224 -14.312 -23.158 1.00 13.75 632 VAL A CA 1
ATOM 1390 C C . VAL A 1 200 ? -4.979 -15.066 -23.617 1.00 14.01 632 VAL A C 1
ATOM 1391 O O . VAL A 1 200 ? -5.051 -16.295 -23.802 1.00 14.02 632 VAL A O 1
ATOM 1395 N N . ASP A 1 201 ? -3.862 -14.363 -23.783 1.00 14.36 633 ASP A N 1
ATOM 1396 C CA . ASP A 1 201 ? -2.574 -14.989 -24.155 1.00 14.96 633 ASP A CA 1
ATOM 1397 C C . ASP A 1 201 ? -2.152 -15.947 -23.043 1.00 14.65 633 ASP A C 1
ATOM 1398 O O . ASP A 1 201 ? -1.958 -15.531 -21.900 1.00 14.67 633 ASP A O 1
ATOM 1403 N N . PRO A 1 202 ? -1.974 -17.255 -23.329 1.00 14.56 634 PRO A N 1
ATOM 1404 C CA . PRO A 1 202 ? -1.560 -18.192 -22.285 1.00 14.80 634 PRO A CA 1
ATOM 1405 C C . PRO A 1 202 ? -0.179 -17.903 -21.682 1.00 14.92 634 PRO A C 1
ATOM 1406 O O . PRO A 1 202 ? 0.103 -18.360 -20.589 1.00 14.70 634 PRO A O 1
ATOM 1410 N N . LYS A 1 203 ? 0.655 -17.136 -22.382 1.00 15.56 635 LYS A N 1
ATOM 1411 C CA . LYS A 1 203 ? 2.007 -16.768 -21.897 1.00 16.35 635 LYS A CA 1
ATOM 1412 C C . LYS A 1 203 ? 1.911 -15.614 -20.894 1.00 15.91 635 LYS A C 1
ATOM 1413 O O . LYS A 1 203 ? 2.963 -15.243 -20.319 1.00 16.34 635 LYS A O 1
ATOM 1419 N N . SER A 1 204 ? 0.723 -15.045 -20.670 1.00 15.30 636 SER A N 1
ATOM 1420 C CA . SER A 1 204 ? 0.502 -14.054 -19.581 1.00 15.04 636 SER A CA 1
ATOM 1421 C C . SER A 1 204 ? 1.033 -14.633 -18.268 1.00 15.28 636 SER A C 1
ATOM 1422 O O . SER A 1 204 ? 0.815 -15.848 -18.007 1.00 15.41 636 SER A O 1
ATOM 1425 N N . LYS A 1 205 ? 1.666 -13.799 -17.444 1.00 15.26 637 LYS A N 1
ATOM 1426 C CA . LYS A 1 205 ? 2.353 -14.255 -16.208 1.00 16.24 637 LYS A CA 1
ATOM 1427 C C . LYS A 1 205 ? 1.558 -13.929 -14.935 1.00 15.73 637 LYS A C 1
ATOM 1428 O O . LYS A 1 205 ? 2.089 -14.183 -13.835 1.00 15.91 637 LYS A O 1
ATOM 1434 N N . PHE A 1 206 ? 0.324 -13.430 -15.033 1.00 15.26 638 PHE A N 1
ATOM 1435 C CA . PHE A 1 206 ? -0.475 -13.081 -13.830 1.00 14.98 638 PHE A CA 1
ATOM 1436 C C . PHE A 1 206 ? -0.627 -14.317 -12.931 1.00 15.67 638 PHE A C 1
ATOM 1437 O O . PHE A 1 206 ? -0.668 -15.469 -13.435 1.00 15.07 638 PHE A O 1
ATOM 1445 N N . GLN A 1 207 ? -0.699 -14.087 -11.631 1.00 16.85 639 GLN A N 1
ATOM 1446 C CA . GLN A 1 207 ? -0.659 -15.170 -10.611 1.00 18.99 639 GLN A CA 1
ATOM 1447 C C . GLN A 1 207 ? -1.997 -15.895 -10.530 1.00 19.74 639 GLN A C 1
ATOM 1448 O O . GLN A 1 207 ? -1.985 -17.088 -10.162 1.00 20.96 639 GLN A O 1
ATOM 1454 N N . GLY A 1 208 ? -3.097 -15.238 -10.887 1.00 19.68 640 GLY A N 1
ATOM 1455 C CA . GLY A 1 208 ? -4.446 -15.817 -10.744 1.00 20.94 640 GLY A CA 1
ATOM 1456 C C . GLY A 1 208 ? -4.804 -16.761 -11.876 1.00 20.92 640 GLY A C 1
ATOM 1457 O O . GLY A 1 208 ? -3.992 -17.005 -12.763 1.00 22.06 640 GLY A O 1
ATOM 1458 N N . GLN A 1 209 ? -6.028 -17.289 -11.828 1.00 23.58 641 GLN A N 1
ATOM 1459 C CA . GLN A 1 209 ? -6.562 -18.262 -12.810 1.00 23.64 641 GLN A CA 1
ATOM 1460 C C . GLN A 1 209 ? -7.418 -17.531 -13.847 1.00 22.45 641 GLN A C 1
ATOM 1461 O O . GLN A 1 209 ? -7.473 -17.997 -15.031 1.00 22.35 641 GLN A O 1
ATOM 1467 N N . LYS A 1 210 ? -8.023 -16.393 -13.451 1.00 20.44 642 LYS A N 1
ATOM 1468 C CA . LYS A 1 210 ? -9.087 -15.783 -14.273 1.00 18.89 642 LYS A CA 1
ATOM 1469 C C . LYS A 1 210 ? -8.691 -14.384 -14.745 1.00 16.91 642 LYS A C 1
ATOM 1470 O O . LYS A 1 210 ? -7.887 -13.701 -14.102 1.00 16.77 642 LYS A O 1
ATOM 1476 N N . VAL A 1 211 ? -9.303 -14.011 -15.851 1.00 15.19 643 VAL A N 1
ATOM 1477 C CA . VAL A 1 211 ? -9.272 -12.635 -16.411 1.00 14.20 643 VAL A CA 1
ATOM 1478 C C . VAL A 1 211 ? -10.717 -12.171 -16.561 1.00 13.89 643 VAL A C 1
ATOM 1479 O O . VAL A 1 211 ? -11.536 -12.891 -17.152 1.00 13.60 643 VAL A O 1
ATOM 1483 N N . TRP A 1 212 ? -10.998 -10.964 -16.068 1.00 13.30 644 TRP A N 1
ATOM 1484 C CA . TRP A 1 212 ? -12.220 -10.206 -16.409 1.00 13.20 644 TRP A CA 1
ATOM 1485 C C . TRP A 1 212 ? -11.935 -9.391 -17.667 1.00 12.84 644 TRP A C 1
ATOM 1486 O O . TRP A 1 212 ? -10.928 -8.639 -17.660 1.00 12.68 644 TRP A O 1
ATOM 1497 N N . LEU A 1 213 ? -12.745 -9.544 -18.717 1.00 12.74 645 LEU A N 1
ATOM 1498 C CA . LEU A 1 213 ? -12.776 -8.560 -19.833 1.00 13.04 645 LEU A CA 1
ATOM 1499 C C . LEU A 1 213 ? -14.068 -7.773 -19.711 1.00 12.99 645 LEU A C 1
ATOM 1500 O O . LEU A 1 213 ? -15.143 -8.387 -19.723 1.00 13.23 645 LEU A O 1
ATOM 1505 N N . GLY A 1 214 ? -13.920 -6.459 -19.627 1.00 13.09 646 GLY A N 1
ATOM 1506 C CA . GLY A 1 214 ? -15.013 -5.492 -19.805 1.00 13.28 646 GLY A CA 1
ATOM 1507 C C . GLY A 1 214 ? -14.921 -4.945 -21.207 1.00 13.47 646 GLY A C 1
ATOM 1508 O O . GLY A 1 214 ? -13.953 -4.218 -21.483 1.00 14.08 646 GLY A O 1
ATOM 1509 N N . ILE A 1 215 ? -15.843 -5.353 -22.083 1.00 13.33 647 ILE A N 1
ATOM 1510 C CA . ILE A 1 215 ? -15.806 -4.989 -23.525 1.00 13.34 647 ILE A CA 1
ATOM 1511 C C . ILE A 1 215 ? -16.799 -3.855 -23.746 1.00 13.04 647 ILE A C 1
ATOM 1512 O O . ILE A 1 215 ? -17.996 -4.076 -23.596 1.00 12.91 647 ILE A O 1
ATOM 1517 N N . PHE A 1 216 ? -16.307 -2.660 -24.059 1.00 13.12 648 PHE A N 1
ATOM 1518 C CA . PHE A 1 216 ? -17.170 -1.456 -24.176 1.00 13.56 648 PHE A CA 1
ATOM 1519 C C . PHE A 1 216 ? -18.068 -1.590 -25.400 1.00 13.59 648 PHE A C 1
ATOM 1520 O O . PHE A 1 216 ? -17.657 -2.139 -26.429 1.00 13.59 648 PHE A O 1
ATOM 1528 N N . THR A 1 217 ? -19.292 -1.078 -25.303 1.00 13.67 649 THR A N 1
ATOM 1529 C CA . THR A 1 217 ? -20.252 -1.126 -26.431 1.00 14.00 649 THR A CA 1
ATOM 1530 C C . THR A 1 217 ? -19.728 -0.258 -27.569 1.00 14.12 649 THR A C 1
ATOM 1531 O O . THR A 1 217 ? -19.982 -0.598 -28.722 1.00 14.13 649 THR A O 1
ATOM 1535 N N . ASP A 1 218 ? -19.028 0.839 -27.251 1.00 14.32 650 ASP A N 1
ATOM 1536 C CA . ASP A 1 218 ? -18.323 1.661 -28.258 1.00 14.29 650 ASP A CA 1
ATOM 1537 C C . ASP A 1 218 ? -17.011 0.961 -28.580 1.00 14.27 650 ASP A C 1
ATOM 1538 O O . ASP A 1 218 ? -16.107 0.959 -27.752 1.00 13.60 650 ASP A O 1
ATOM 1543 N N . PRO A 1 219 ? -16.862 0.332 -29.772 1.00 14.23 651 PRO A N 1
ATOM 1544 C CA . PRO A 1 219 ? -15.652 -0.437 -30.066 1.00 14.09 651 PRO A CA 1
ATOM 1545 C C . PRO A 1 219 ? -14.378 0.421 -30.035 1.00 13.84 651 PRO A C 1
ATOM 1546 O O . PRO A 1 219 ? -13.303 -0.128 -29.802 1.00 13.70 651 PRO A O 1
ATOM 1550 N N . THR A 1 220 ? -14.492 1.735 -30.251 1.00 13.65 652 THR A N 1
ATOM 1551 C CA . THR A 1 220 ? -13.309 2.634 -30.258 1.00 13.65 652 THR A CA 1
ATOM 1552 C C . THR A 1 220 ? -12.740 2.758 -28.845 1.00 13.67 652 THR A C 1
ATOM 1553 O O . THR A 1 220 ? -11.599 3.219 -28.739 1.00 14.09 652 THR A O 1
ATOM 1557 N N . LEU A 1 221 ? -13.506 2.402 -27.806 1.00 13.90 653 LEU A N 1
ATOM 1558 C CA . LEU A 1 221 ? -13.042 2.460 -26.397 1.00 14.47 653 LEU A CA 1
ATOM 1559 C C . LEU A 1 221 ? -12.308 1.175 -26.039 1.00 14.08 653 LEU A C 1
ATOM 1560 O O . LEU A 1 221 ? -11.629 1.180 -25.023 1.00 14.18 653 LEU A O 1
ATOM 1565 N N . GLY A 1 222 ? -12.415 0.122 -26.839 1.00 13.66 654 GLY A N 1
ATOM 1566 C CA . GLY A 1 222 ? -11.631 -1.105 -26.645 1.00 13.66 654 GLY A CA 1
ATOM 1567 C C . GLY A 1 222 ? -12.116 -1.947 -25.470 1.00 13.44 654 GLY A C 1
ATOM 1568 O O . GLY A 1 222 ? -13.299 -2.336 -25.416 1.00 13.76 654 GLY A O 1
ATOM 1569 N N . VAL A 1 223 ? -11.209 -2.272 -24.556 1.00 13.20 655 VAL A N 1
ATOM 1570 C CA . VAL A 1 223 ? -11.450 -3.308 -23.523 1.00 13.60 655 VAL A CA 1
ATOM 1571 C C . VAL A 1 223 ? -10.698 -2.929 -22.257 1.00 13.07 655 VAL A C 1
ATOM 1572 O O . VAL A 1 223 ? -9.603 -2.333 -22.353 1.00 12.83 655 VAL A O 1
ATOM 1576 N N . PHE A 1 224 ? -11.270 -3.305 -21.120 1.00 12.79 656 PHE A N 1
ATOM 1577 C CA . PHE A 1 224 ? -10.562 -3.321 -19.832 1.00 12.73 656 PHE A CA 1
ATOM 1578 C C . PHE A 1 224 ? -10.309 -4.783 -19.491 1.00 12.49 656 PHE A C 1
ATOM 1579 O O . PHE A 1 224 ? -11.263 -5.547 -19.383 1.00 12.88 656 PHE A O 1
ATOM 1587 N N . ALA A 1 225 ? -9.036 -5.163 -19.392 1.00 12.08 657 ALA A N 1
ATOM 1588 C CA . ALA A 1 225 ? -8.636 -6.556 -19.114 1.00 11.95 657 ALA A CA 1
ATOM 1589 C C . ALA A 1 225 ? -7.973 -6.589 -17.743 1.00 11.81 657 ALA A C 1
ATOM 1590 O O . ALA A 1 225 ? -7.069 -5.800 -17.508 1.00 11.67 657 ALA A O 1
ATOM 1592 N N . SER A 1 226 ? -8.400 -7.497 -16.867 1.00 11.71 658 SER A N 1
ATOM 1593 C CA . SER A 1 226 ? -7.865 -7.517 -15.489 1.00 11.73 658 SER A CA 1
ATOM 1594 C C . SER A 1 226 ? -7.769 -8.934 -14.935 1.00 11.86 658 SER A C 1
ATOM 1595 O O . SER A 1 226 ? -8.772 -9.672 -14.966 1.00 12.15 658 SER A O 1
ATOM 1598 N N . ALA A 1 227 ? -6.622 -9.234 -14.337 1.00 12.08 659 ALA A N 1
ATOM 1599 C CA . ALA A 1 227 ? -6.436 -10.413 -13.465 1.00 12.53 659 ALA A CA 1
ATOM 1600 C C . ALA A 1 227 ? -6.196 -9.965 -12.020 1.00 12.86 659 ALA A C 1
ATOM 1601 O O . ALA A 1 227 ? -5.754 -10.790 -11.204 1.00 13.25 659 ALA A O 1
ATOM 1603 N N . TYR A 1 228 ? -6.483 -8.706 -11.692 1.00 13.39 660 TYR A N 1
ATOM 1604 C CA . TYR A 1 228 ? -6.160 -8.130 -10.366 1.00 13.80 660 TYR A CA 1
ATOM 1605 C C . TYR A 1 228 ? -7.020 -8.761 -9.260 1.00 14.34 660 TYR A C 1
ATOM 1606 O O . TYR A 1 228 ? -8.263 -8.786 -9.379 1.00 14.50 660 TYR A O 1
ATOM 1615 N N . THR A 1 229 ? -6.394 -9.210 -8.177 1.00 15.41 661 THR A N 1
ATOM 1616 C CA . THR A 1 229 ? -7.102 -9.875 -7.047 1.00 16.68 661 THR A CA 1
ATOM 1617 C C . THR A 1 229 ? -6.882 -9.097 -5.747 1.00 16.69 661 THR A C 1
ATOM 1618 O O . THR A 1 229 ? -7.052 -9.708 -4.676 1.00 17.29 661 THR A O 1
ATOM 1622 N N . GLY A 1 230 ? -6.564 -7.806 -5.841 1.00 16.66 662 GLY A N 1
ATOM 1623 C CA . GLY A 1 230 ? -6.509 -6.907 -4.674 1.00 17.04 662 GLY A CA 1
ATOM 1624 C C . GLY A 1 230 ? -5.107 -6.668 -4.148 1.00 17.75 662 GLY A C 1
ATOM 1625 O O . GLY A 1 230 ? -4.995 -6.032 -3.101 1.00 17.88 662 GLY A O 1
ATOM 1626 N N . GLN A 1 231 ? -4.078 -7.209 -4.784 1.00 18.12 663 GLN A N 1
ATOM 1627 C CA . GLN A 1 231 ? -2.658 -6.940 -4.422 1.00 19.12 663 GLN A CA 1
ATOM 1628 C C . GLN A 1 231 ? -1.815 -6.894 -5.691 1.00 17.85 663 GLN A C 1
ATOM 1629 O O . GLN A 1 231 ? -2.149 -7.562 -6.684 1.00 17.19 663 GLN A O 1
ATOM 1635 N N . VAL A 1 232 ? -0.732 -6.131 -5.664 1.00 17.32 664 VAL A N 1
ATOM 1636 C CA . VAL A 1 232 ? 0.218 -6.051 -6.807 1.00 16.83 664 VAL A CA 1
ATOM 1637 C C . VAL A 1 232 ? 0.998 -7.366 -6.897 1.00 16.41 664 VAL A C 1
ATOM 1638 O O . VAL A 1 232 ? 1.049 -8.141 -5.905 1.00 16.71 664 VAL A O 1
ATOM 1642 N N . GLU A 1 233 ? 1.591 -7.590 -8.064 1.00 15.82 665 GLU A N 1
ATOM 1643 C CA . GLU A 1 233 ? 2.323 -8.831 -8.414 1.00 16.00 665 GLU A CA 1
ATOM 1644 C C . GLU A 1 233 ? 3.656 -8.463 -9.054 1.00 16.23 665 GLU A C 1
ATOM 1645 O O . GLU A 1 233 ? 3.662 -7.628 -9.978 1.00 16.26 665 GLU A O 1
ATOM 1651 N N . LYS A 1 234 ? 4.746 -9.094 -8.612 1.00 17.09 666 LYS A N 1
ATOM 1652 C CA . LYS A 1 234 ? 6.068 -8.945 -9.270 1.00 17.93 666 LYS A CA 1
ATOM 1653 C C . LYS A 1 234 ? 6.143 -9.876 -10.481 1.00 17.52 666 LYS A C 1
ATOM 1654 O O . LYS A 1 234 ? 5.468 -10.925 -10.465 1.00 17.02 666 LYS A O 1
ATOM 1660 N N . ASN A 1 235 ? 6.950 -9.500 -11.476 1.00 17.58 667 ASN A N 1
ATOM 1661 C CA . ASN A 1 235 ? 7.220 -10.335 -12.678 1.00 18.20 667 ASN A CA 1
ATOM 1662 C C . ASN A 1 235 ? 5.897 -10.778 -13.306 1.00 17.21 667 ASN A C 1
ATOM 1663 O O . ASN A 1 235 ? 5.782 -11.944 -13.721 1.00 17.58 667 ASN A O 1
ATOM 1668 N N . THR A 1 236 ? 4.918 -9.882 -13.371 1.00 16.08 668 THR A N 1
ATOM 1669 C CA . THR A 1 236 ? 3.545 -10.217 -13.811 1.00 15.53 668 THR A CA 1
ATOM 1670 C C . THR A 1 236 ? 3.306 -9.693 -15.224 1.00 14.95 668 THR A C 1
ATOM 1671 O O . THR A 1 236 ? 4.048 -8.822 -15.694 1.00 15.26 668 THR A O 1
ATOM 1675 N N . SER A 1 237 ? 2.267 -10.189 -15.878 1.00 14.51 669 SER A N 1
ATOM 1676 C CA . SER A 1 237 ? 1.824 -9.627 -17.169 1.00 14.15 669 SER A CA 1
ATOM 1677 C C . SER A 1 237 ? 0.394 -10.058 -17.452 1.00 13.77 669 SER A C 1
ATOM 1678 O O . SER A 1 237 ? -0.073 -11.080 -16.916 1.00 13.80 669 SER A O 1
ATOM 1681 N N . ILE A 1 238 ? -0.263 -9.289 -18.293 1.00 13.42 670 ILE A N 1
ATOM 1682 C CA . ILE A 1 238 ? -1.564 -9.676 -18.880 1.00 13.27 670 ILE A CA 1
ATOM 1683 C C . ILE A 1 238 ? -1.513 -9.226 -20.333 1.00 13.31 670 ILE A C 1
ATOM 1684 O O . ILE A 1 238 ? -1.230 -8.049 -20.593 1.00 13.14 670 ILE A O 1
ATOM 1689 N N . PHE A 1 239 ? -1.709 -10.169 -21.246 1.00 13.23 671 PHE A N 1
ATOM 1690 C CA . PHE A 1 239 ? -1.721 -9.892 -22.699 1.00 13.42 671 PHE A CA 1
ATOM 1691 C C . PHE A 1 239 ? -2.995 -10.465 -23.304 1.00 13.37 671 PHE A C 1
ATOM 1692 O O . PHE A 1 239 ? -3.380 -11.598 -22.982 1.00 13.40 671 PHE A O 1
ATOM 1700 N N . ILE A 1 240 ? -3.625 -9.665 -24.154 1.00 13.29 672 ILE A N 1
ATOM 1701 C CA . ILE A 1 240 ? -4.860 -10.026 -24.888 1.00 13.35 672 ILE A CA 1
ATOM 1702 C C . ILE A 1 240 ? -4.547 -9.979 -26.379 1.00 13.59 672 ILE A C 1
ATOM 1703 O O . ILE A 1 240 ? -4.065 -8.942 -26.873 1.00 13.37 672 ILE A O 1
ATOM 1708 N N . LYS A 1 241 ? -4.796 -11.092 -27.072 1.00 14.19 673 LYS A N 1
ATOM 1709 C CA . LYS A 1 241 ? -4.686 -11.142 -28.539 1.00 15.01 673 LYS A CA 1
ATOM 1710 C C . LYS A 1 241 ? -5.963 -10.555 -29.129 1.00 14.93 673 LYS A C 1
ATOM 1711 O O . LYS A 1 241 ? -7.054 -10.843 -28.606 1.00 15.11 673 LYS A O 1
ATOM 1717 N N . ASN A 1 242 ? -5.822 -9.741 -30.166 1.00 14.77 674 ASN A N 1
ATOM 1718 C CA . ASN A 1 242 ? -6.945 -9.053 -30.837 1.00 14.84 674 ASN A CA 1
ATOM 1719 C C . ASN A 1 242 ? -6.933 -9.445 -32.312 1.00 15.41 674 ASN A C 1
ATOM 1720 O O . ASN A 1 242 ? -5.902 -9.231 -32.950 1.00 15.51 674 ASN A O 1
ATOM 1725 N N . GLU A 1 243 ? -8.022 -10.024 -32.803 1.00 16.12 675 GLU A N 1
ATOM 1726 C CA . GLU A 1 243 ? -8.173 -10.402 -34.228 1.00 17.02 675 GLU A CA 1
ATOM 1727 C C . GLU A 1 243 ? -9.439 -9.725 -34.733 1.00 17.02 675 GLU A C 1
ATOM 1728 O O . GLU A 1 243 ? -10.496 -9.935 -34.120 1.00 16.93 675 GLU A O 1
ATOM 1734 N N . PHE A 1 244 ? -9.356 -8.935 -35.798 1.00 16.90 676 PHE A N 1
ATOM 1735 C CA . PHE A 1 244 ? -10.516 -8.127 -36.215 1.00 17.25 676 PHE A CA 1
ATOM 1736 C C . PHE A 1 244 ? -10.648 -8.067 -37.731 1.00 17.53 676 PHE A C 1
ATOM 1737 O O . PHE A 1 244 ? -9.652 -8.063 -38.471 1.00 17.62 676 PHE A O 1
ATOM 1745 N N . THR A 1 245 ? -11.912 -7.989 -38.143 1.00 17.80 677 THR A N 1
ATOM 1746 C CA . THR A 1 245 ? -12.357 -7.764 -39.531 1.00 18.02 677 THR A CA 1
ATOM 1747 C C . THR A 1 245 ? -13.449 -6.700 -39.491 1.00 17.85 677 THR A C 1
ATOM 1748 O O . THR A 1 245 ? -14.337 -6.786 -38.631 1.00 17.70 677 THR A O 1
ATOM 1752 N N . PHE A 1 246 ? -13.369 -5.733 -40.393 1.00 18.21 678 PHE A N 1
ATOM 1753 C CA . PHE A 1 246 ? -14.372 -4.660 -40.589 1.00 18.48 678 PHE A CA 1
ATOM 1754 C C . PHE A 1 246 ? -15.212 -5.037 -41.807 1.00 19.19 678 PHE A C 1
ATOM 1755 O O . PHE A 1 246 ? -14.651 -5.623 -42.744 1.00 19.78 678 PHE A O 1
ATOM 1763 N N . TYR A 1 247 ? -16.502 -4.726 -41.780 1.00 20.01 679 TYR A N 1
ATOM 1764 C CA . TYR A 1 247 ? -17.462 -5.118 -42.839 1.00 21.13 679 TYR A CA 1
ATOM 1765 C C . TYR A 1 247 ? -18.204 -3.885 -43.348 1.00 22.17 679 TYR A C 1
ATOM 1766 O O . TYR A 1 247 ? -18.551 -2.986 -42.553 1.00 21.35 679 TYR A O 1
ATOM 1775 N N . ASP A 1 248 ? -18.492 -3.893 -44.650 1.00 23.58 680 ASP A N 1
ATOM 1776 C CA . ASP A 1 248 ? -19.235 -2.810 -45.346 1.00 25.24 680 ASP A CA 1
ATOM 1777 C C . ASP A 1 248 ? -20.745 -3.064 -45.222 1.00 26.64 680 ASP A C 1
ATOM 1778 O O . ASP A 1 248 ? -21.147 -4.054 -44.585 1.00 26.66 680 ASP A O 1
ATOM 1783 N N . GLU A 1 249 ? -21.554 -2.185 -45.812 1.00 29.69 681 GLU A N 1
ATOM 1784 C CA . GLU A 1 249 ? -23.040 -2.205 -45.714 1.00 32.65 681 GLU A CA 1
ATOM 1785 C C . GLU A 1 249 ? -23.614 -3.482 -46.344 1.00 33.29 681 GLU A C 1
ATOM 1786 O O . GLU A 1 249 ? -24.733 -3.859 -45.955 1.00 33.98 681 GLU A O 1
ATOM 1792 N N . ASP A 1 250 ? -22.880 -4.128 -47.255 1.00 33.67 682 ASP A N 1
ATOM 1793 C CA . ASP A 1 250 ? -23.309 -5.386 -47.925 1.00 34.45 682 ASP A CA 1
ATOM 1794 C C . ASP A 1 250 ? -22.852 -6.608 -47.123 1.00 33.75 682 ASP A C 1
ATOM 1795 O O . ASP A 1 250 ? -23.118 -7.739 -47.585 1.00 33.95 682 ASP A O 1
ATOM 1800 N N . GLY A 1 251 ? -22.197 -6.404 -45.974 1.00 31.45 683 GLY A N 1
ATOM 1801 C CA . GLY A 1 251 ? -21.688 -7.500 -45.129 1.00 30.63 683 GLY A CA 1
ATOM 1802 C C . GLY A 1 251 ? -20.419 -8.114 -45.696 1.00 29.48 683 GLY A C 1
ATOM 1803 O O . GLY A 1 251 ? -20.072 -9.224 -45.262 1.00 28.86 683 GLY A O 1
ATOM 1804 N N . LYS A 1 252 ? -19.738 -7.425 -46.613 1.00 29.47 684 LYS A N 1
ATOM 1805 C CA . LYS A 1 252 ? -18.463 -7.903 -47.202 1.00 30.26 684 LYS A CA 1
ATOM 1806 C C . LYS A 1 252 ? -17.304 -7.387 -46.361 1.00 27.76 684 LYS A C 1
ATOM 1807 O O . LYS A 1 252 ? -17.290 -6.214 -45.991 1.00 25.66 684 LYS A O 1
ATOM 1813 N N . PRO A 1 253 ? -16.274 -8.219 -46.089 1.00 26.61 685 PRO A N 1
ATOM 1814 C CA . PRO A 1 253 ? -15.084 -7.748 -45.394 1.00 25.68 685 PRO A CA 1
ATOM 1815 C C . PRO A 1 253 ? -14.441 -6.597 -46.172 1.00 25.54 685 PRO A C 1
ATOM 1816 O O . PRO A 1 253 ? -14.430 -6.611 -47.402 1.00 24.99 685 PRO A O 1
ATOM 1820 N N . ILE A 1 254 ? -13.927 -5.618 -45.438 1.00 24.01 686 ILE A N 1
ATOM 1821 C CA . ILE A 1 254 ? -13.219 -4.450 -46.018 1.00 24.44 686 ILE A CA 1
ATOM 1822 C C . ILE A 1 254 ? -11.726 -4.773 -46.010 1.00 24.76 686 ILE A C 1
ATOM 1823 O O . ILE A 1 254 ? -11.161 -5.072 -44.926 1.00 24.53 686 ILE A O 1
ATOM 1828 N N A ASN A 1 255 ? -11.108 -4.721 -47.191 0.50 25.20 687 ASN A N 1
ATOM 1829 N N B ASN A 1 255 ? -11.107 -4.719 -47.189 0.50 25.11 687 ASN A N 1
ATOM 1830 C CA A ASN A 1 255 ? -9.658 -4.950 -47.390 0.50 25.52 687 ASN A CA 1
ATOM 1831 C CA B ASN A 1 255 ? -9.659 -4.964 -47.390 0.50 25.37 687 ASN A CA 1
ATOM 1832 C C A ASN A 1 255 ? -8.938 -3.649 -47.056 0.50 25.38 687 ASN A C 1
ATOM 1833 C C B ASN A 1 255 ? -8.933 -3.660 -47.061 0.50 25.30 687 ASN A C 1
ATOM 1834 O O A ASN A 1 255 ? -8.996 -2.716 -47.880 0.50 25.27 687 ASN A O 1
ATOM 1835 O O B ASN A 1 255 ? -8.989 -2.729 -47.887 0.50 25.20 687 ASN A O 1
ATOM 1844 N N . PHE A 1 256 ? -8.312 -3.572 -45.881 1.00 24.93 688 PHE A N 1
ATOM 1845 C CA . PHE A 1 256 ? -7.526 -2.384 -45.487 1.00 25.13 688 PHE A CA 1
ATOM 1846 C C . PHE A 1 256 ? -6.460 -2.163 -46.564 1.00 25.62 688 PHE A C 1
ATOM 1847 O O . PHE A 1 256 ? -5.955 -3.136 -47.164 1.00 24.49 688 PHE A O 1
ATOM 1855 N N . ASP A 1 257 ? -6.142 -0.901 -46.813 1.00 25.60 689 ASP A N 1
ATOM 1856 C CA . ASP A 1 257 ? -5.099 -0.497 -47.781 1.00 26.52 689 ASP A CA 1
ATOM 1857 C C . ASP A 1 257 ? -4.234 0.567 -47.104 1.00 25.14 689 ASP A C 1
ATOM 1858 O O . ASP A 1 257 ? -4.540 1.760 -47.264 1.00 24.99 689 ASP A O 1
ATOM 1863 N N . ASN A 1 258 ? -3.235 0.137 -46.329 1.00 24.50 690 ASN A N 1
ATOM 1864 C CA . ASN A 1 258 ? -2.360 1.052 -45.557 1.00 24.64 690 ASN A CA 1
ATOM 1865 C C . ASN A 1 258 ? -3.228 1.916 -44.635 1.00 23.57 690 ASN A C 1
ATOM 1866 O O . ASN A 1 258 ? -2.930 3.112 -44.491 1.00 23.36 690 ASN A O 1
ATOM 1871 N N . ALA A 1 259 ? -4.264 1.331 -44.031 1.00 22.36 691 ALA A N 1
ATOM 1872 C CA . ALA A 1 259 ? -5.027 1.945 -42.919 1.00 21.37 691 ALA A CA 1
ATOM 1873 C C . ALA A 1 259 ? -4.063 2.190 -41.755 1.00 20.81 691 ALA A C 1
ATOM 1874 O O . ALA A 1 259 ? -3.130 1.390 -41.565 1.00 20.82 691 ALA A O 1
ATOM 1876 N N . LEU A 1 260 ? -4.252 3.279 -41.014 1.00 20.28 692 LEU A N 1
ATOM 1877 C CA . LEU A 1 260 ? -3.429 3.562 -39.815 1.00 20.33 692 LEU A CA 1
ATOM 1878 C C . LEU A 1 260 ? -4.211 3.158 -38.568 1.00 19.62 692 LEU A C 1
ATOM 1879 O O . LEU A 1 260 ? -5.273 3.747 -38.289 1.00 19.81 692 LEU A O 1
ATOM 1884 N N . LEU A 1 261 ? -3.720 2.147 -37.864 1.00 18.96 693 LEU A N 1
ATOM 1885 C CA . LEU A 1 261 ? -4.310 1.752 -36.566 1.00 18.57 693 LEU A CA 1
ATOM 1886 C C . LEU A 1 261 ? -3.563 2.487 -35.460 1.00 17.90 693 LEU A C 1
ATOM 1887 O O . LEU A 1 261 ? -2.334 2.322 -35.330 1.00 18.38 693 LEU A O 1
ATOM 1892 N N . SER A 1 262 ? -4.282 3.288 -34.693 1.00 17.46 694 SER A N 1
ATOM 1893 C CA . SER A 1 262 ? -3.716 4.029 -33.542 1.00 17.11 694 SER A CA 1
ATOM 1894 C C . SER A 1 262 ? -3.560 3.085 -32.348 1.00 17.61 694 SER A C 1
ATOM 1895 O O . SER A 1 262 ? -4.556 2.450 -31.968 1.00 16.97 694 SER A O 1
ATOM 1898 N N . VAL A 1 263 ? -2.361 3.032 -31.774 1.00 18.61 695 VAL A N 1
ATOM 1899 C CA . VAL A 1 263 ? -2.122 2.394 -30.450 1.00 19.20 695 VAL A CA 1
ATOM 1900 C C . VAL A 1 263 ? -1.636 3.485 -29.496 1.00 18.71 695 VAL A C 1
ATOM 1901 O O . VAL A 1 263 ? -0.439 3.820 -29.521 1.00 20.28 695 VAL A O 1
ATOM 1905 N N . ALA A 1 264 ? -2.568 4.045 -28.744 1.00 17.85 696 ALA A N 1
ATOM 1906 C CA . ALA A 1 264 ? -2.322 5.214 -27.874 1.00 17.00 696 ALA A CA 1
ATOM 1907 C C . ALA A 1 264 ? -2.232 4.754 -26.419 1.00 16.47 696 ALA A C 1
ATOM 1908 O O . ALA A 1 264 ? -2.538 3.579 -26.107 1.00 16.67 696 ALA A O 1
ATOM 1910 N N A SER A 1 265 ? -1.818 5.667 -25.538 0.62 16.01 697 SER A N 1
ATOM 1911 N N B SER A 1 265 ? -1.821 5.666 -25.535 0.38 16.15 697 SER A N 1
ATOM 1912 C CA A SER A 1 265 ? -1.823 5.461 -24.072 0.62 15.95 697 SER A CA 1
ATOM 1913 C CA B SER A 1 265 ? -1.825 5.458 -24.067 0.38 16.02 697 SER A CA 1
ATOM 1914 C C A SER A 1 265 ? -0.981 4.228 -23.707 0.62 15.59 697 SER A C 1
ATOM 1915 C C B SER A 1 265 ? -0.980 4.229 -23.705 0.38 15.68 697 SER A C 1
ATOM 1916 O O A SER A 1 265 ? -1.412 3.446 -22.856 0.62 15.50 697 SER A O 1
ATOM 1917 O O B SER A 1 265 ? -1.415 3.441 -22.856 0.38 15.62 697 SER A O 1
ATOM 1922 N N . LEU A 1 266 ? 0.193 4.069 -24.318 1.00 15.39 698 LEU A N 1
ATOM 1923 C CA . LEU A 1 266 ? 1.123 2.972 -23.944 1.00 15.32 698 LEU A CA 1
ATOM 1924 C C . LEU A 1 266 ? 1.989 3.472 -22.785 1.00 15.02 698 LEU A C 1
ATOM 1925 O O . LEU A 1 266 ? 3.120 3.907 -22.998 1.00 14.65 698 LEU A O 1
ATOM 1930 N N . ASN A 1 267 ? 1.427 3.408 -21.585 1.00 14.69 699 ASN A N 1
ATOM 1931 C CA . ASN A 1 267 ? 2.046 3.934 -20.348 1.00 15.50 699 ASN A CA 1
ATOM 1932 C C . ASN A 1 267 ? 3.278 3.121 -19.962 1.00 15.45 699 ASN A C 1
ATOM 1933 O O . ASN A 1 267 ? 3.217 1.881 -19.970 1.00 15.11 699 ASN A O 1
ATOM 1938 N N . ARG A 1 268 ? 4.350 3.813 -19.603 1.00 15.78 700 ARG A N 1
ATOM 1939 C CA . ARG A 1 268 ? 5.537 3.201 -18.981 1.00 16.13 700 ARG A CA 1
ATOM 1940 C C . ARG A 1 268 ? 5.858 3.953 -17.685 1.00 16.61 700 ARG A C 1
ATOM 1941 O O . ARG A 1 268 ? 6.249 5.144 -17.746 1.00 16.23 700 ARG A O 1
ATOM 1949 N N . GLU A 1 269 ? 5.678 3.274 -16.560 1.00 17.30 701 GLU A N 1
ATOM 1950 C CA . GLU A 1 269 ? 6.112 3.721 -15.219 1.00 18.33 701 GLU A CA 1
ATOM 1951 C C . GLU A 1 269 ? 7.434 3.029 -14.891 1.00 18.50 701 GLU A C 1
ATOM 1952 O O . GLU A 1 269 ? 7.895 2.181 -15.680 1.00 18.02 701 GLU A O 1
ATOM 1958 N N . HIS A 1 270 ? 8.020 3.343 -13.741 1.00 18.32 702 HIS A N 1
ATOM 1959 C CA . HIS A 1 270 ? 9.358 2.819 -13.370 1.00 19.00 702 HIS A CA 1
ATOM 1960 C C . HIS A 1 270 ? 9.336 1.287 -13.313 1.00 18.91 702 HIS A C 1
ATOM 1961 O O . HIS A 1 270 ? 10.403 0.684 -13.509 1.00 19.44 702 HIS A O 1
ATOM 1968 N N . ASN A 1 271 ? 8.176 0.666 -13.068 1.00 18.47 703 ASN A N 1
ATOM 1969 C CA . ASN A 1 271 ? 8.087 -0.793 -12.809 1.00 18.47 703 ASN A CA 1
ATOM 1970 C C . ASN A 1 271 ? 7.155 -1.490 -13.804 1.00 18.13 703 ASN A C 1
ATOM 1971 O O . ASN A 1 271 ? 6.910 -2.678 -13.608 1.00 18.55 703 ASN A O 1
ATOM 1976 N N . SER A 1 272 ? 6.648 -0.803 -14.828 1.00 17.86 704 SER A N 1
ATOM 1977 C CA . SER A 1 272 ? 5.491 -1.292 -15.625 1.00 17.48 704 SER A CA 1
ATOM 1978 C C . SER A 1 272 ? 5.592 -0.782 -17.060 1.00 17.17 704 SER A C 1
ATOM 1979 O O . SER A 1 272 ? 5.836 0.416 -17.239 1.00 16.93 704 SER A O 1
ATOM 1982 N N . ILE A 1 273 ? 5.384 -1.657 -18.039 1.00 16.33 705 ILE A N 1
ATOM 1983 C CA . ILE A 1 273 ? 5.403 -1.306 -19.483 1.00 16.29 705 ILE A CA 1
ATOM 1984 C C . ILE A 1 273 ? 4.116 -1.812 -20.130 1.00 15.80 705 ILE A C 1
ATOM 1985 O O . ILE A 1 273 ? 3.859 -3.028 -20.074 1.00 15.44 705 ILE A O 1
ATOM 1990 N N . GLU A 1 274 ? 3.363 -0.924 -20.768 1.00 15.37 706 GLU A N 1
ATOM 1991 C CA . GLU A 1 274 ? 2.267 -1.308 -21.684 1.00 15.41 706 GLU A CA 1
ATOM 1992 C C . GLU A 1 274 ? 2.845 -1.377 -23.094 1.00 15.18 706 GLU A C 1
ATOM 1993 O O . GLU A 1 274 ? 3.631 -0.480 -23.481 1.00 14.90 706 GLU A O 1
ATOM 1999 N N . MET A 1 275 ? 2.479 -2.401 -23.852 1.00 15.45 707 MET A N 1
ATOM 2000 C CA . MET A 1 275 ? 3.084 -2.612 -25.185 1.00 16.05 707 MET A CA 1
ATOM 2001 C C . MET A 1 275 ? 2.113 -3.334 -26.113 1.00 15.82 707 MET A C 1
ATOM 2002 O O . MET A 1 275 ? 1.180 -4.013 -25.645 1.00 15.30 707 MET A O 1
ATOM 2007 N N . ALA A 1 276 ? 2.351 -3.170 -27.405 1.00 15.99 708 ALA A N 1
ATOM 2008 C CA . ALA A 1 276 ? 1.738 -3.975 -28.478 1.00 16.16 708 ALA A CA 1
ATOM 2009 C C . ALA A 1 276 ? 2.813 -4.885 -29.071 1.00 16.92 708 ALA A C 1
ATOM 2010 O O . ALA A 1 276 ? 3.992 -4.496 -29.156 1.00 16.98 708 ALA A O 1
ATOM 2012 N N . LYS A 1 277 ? 2.419 -6.089 -29.463 1.00 17.34 709 LYS A N 1
ATOM 2013 C CA . LYS A 1 277 ? 3.357 -7.050 -30.091 1.00 18.44 709 LYS A CA 1
ATOM 2014 C C . LYS A 1 277 ? 2.575 -8.018 -30.969 1.00 19.19 709 LYS A C 1
ATOM 2015 O O . LYS A 1 277 ? 1.340 -7.956 -30.978 1.00 18.12 709 LYS A O 1
ATOM 2021 N N . ASP A 1 278 ? 3.295 -8.865 -31.706 1.00 20.62 710 ASP A N 1
ATOM 2022 C CA . ASP A 1 278 ? 2.670 -9.920 -32.547 1.00 22.22 710 ASP A CA 1
ATOM 2023 C C . ASP A 1 278 ? 1.594 -9.259 -33.420 1.00 20.97 710 ASP A C 1
ATOM 2024 O O . ASP A 1 278 ? 0.435 -9.688 -33.373 1.00 20.43 710 ASP A O 1
ATOM 2029 N N . TYR A 1 279 ? 1.962 -8.226 -34.178 1.00 20.70 711 TYR A N 1
ATOM 2030 C CA . TYR A 1 279 ? 1.005 -7.427 -34.988 1.00 20.78 711 TYR A CA 1
ATOM 2031 C C . TYR A 1 279 ? 1.191 -7.718 -36.475 1.00 20.77 711 TYR A C 1
ATOM 2032 O O . TYR A 1 279 ? 2.318 -7.998 -36.938 1.00 20.73 711 TYR A O 1
ATOM 2041 N N . SER A 1 280 ? 0.081 -7.642 -37.198 1.00 20.80 712 SER A N 1
ATOM 2042 C CA . SER A 1 280 ? 0.064 -7.608 -38.673 1.00 22.17 712 SER A CA 1
ATOM 2043 C C . SER A 1 280 ? 0.473 -6.165 -39.012 1.00 23.64 712 SER A C 1
ATOM 2044 O O . SER A 1 280 ? 0.357 -5.277 -38.121 1.00 24.68 712 SER A O 1
ATOM 2047 N N . GLY A 1 281 ? 1.105 -5.920 -40.146 1.00 25.65 713 GLY A N 1
ATOM 2048 C CA . GLY A 1 281 ? 1.402 -4.540 -40.556 1.00 25.14 713 GLY A CA 1
ATOM 2049 C C . GLY A 1 281 ? 2.735 -4.059 -40.025 1.00 25.27 713 GLY A C 1
ATOM 2050 O O . GLY A 1 281 ? 3.535 -4.877 -39.539 1.00 25.88 713 GLY A O 1
ATOM 2051 N N . LYS A 1 282 ? 2.985 -2.763 -40.160 1.00 25.14 714 LYS A N 1
ATOM 2052 C CA . LYS A 1 282 ? 4.312 -2.151 -39.930 1.00 26.04 714 LYS A CA 1
ATOM 2053 C C . LYS A 1 282 ? 4.135 -1.001 -38.941 1.00 23.55 714 LYS A C 1
ATOM 2054 O O . LYS A 1 282 ? 3.226 -0.184 -39.141 1.00 22.38 714 LYS A O 1
ATOM 2060 N N . PHE A 1 283 ? 4.991 -0.950 -37.933 1.00 22.85 715 PHE A N 1
ATOM 2061 C CA . PHE A 1 283 ? 5.032 0.176 -36.969 1.00 22.26 715 PHE A CA 1
ATOM 2062 C C . PHE A 1 283 ? 5.316 1.474 -37.724 1.00 22.70 715 PHE A C 1
ATOM 2063 O O . PHE A 1 283 ? 6.214 1.491 -38.600 1.00 22.91 715 PHE A O 1
ATOM 2071 N N . VAL A 1 284 ? 4.576 2.529 -37.371 1.00 22.51 716 VAL A N 1
ATOM 2072 C CA . VAL A 1 284 ? 4.788 3.906 -37.886 1.00 23.77 716 VAL A CA 1
ATOM 2073 C C . VAL A 1 284 ? 5.089 4.798 -36.682 1.00 22.60 716 VAL A C 1
ATOM 2074 O O . VAL A 1 284 ? 4.233 4.933 -35.779 1.00 22.14 716 VAL A O 1
ATOM 2078 N N . LYS A 1 285 ? 6.310 5.347 -36.660 1.00 22.41 717 LYS A N 1
ATOM 2079 C CA . LYS A 1 285 ? 6.821 6.219 -35.580 1.00 22.01 717 LYS A CA 1
ATOM 2080 C C . LYS A 1 285 ? 6.149 7.593 -35.650 1.00 21.25 717 LYS A C 1
ATOM 2081 O O . LYS A 1 285 ? 6.003 8.136 -36.761 1.00 21.51 717 LYS A O 1
ATOM 2087 N N . ILE A 1 286 ? 5.785 8.159 -34.503 1.00 20.08 718 ILE A N 1
ATOM 2088 C CA . ILE A 1 286 ? 5.446 9.606 -34.394 1.00 20.09 718 ILE A CA 1
ATOM 2089 C C . ILE A 1 286 ? 6.688 10.308 -33.850 1.00 20.00 718 ILE A C 1
ATOM 2090 O O . ILE A 1 286 ? 7.156 9.947 -32.763 1.00 19.70 718 ILE A O 1
ATOM 2095 N N . SER A 1 287 ? 7.222 11.266 -34.608 1.00 20.46 719 SER A N 1
ATOM 2096 C CA . SER A 1 287 ? 8.462 11.978 -34.232 1.00 20.85 719 SER A CA 1
ATOM 2097 C C . SER A 1 287 ? 8.299 12.579 -32.831 1.00 20.28 719 SER A C 1
ATOM 2098 O O . SER A 1 287 ? 7.249 13.207 -32.566 1.00 20.07 719 SER A O 1
ATOM 2101 N N . GLY A 1 288 ? 9.275 12.349 -31.952 1.00 20.13 720 GLY A N 1
ATOM 2102 C CA . GLY A 1 288 ? 9.304 12.907 -30.592 1.00 19.67 720 GLY A CA 1
ATOM 2103 C C . GLY A 1 288 ? 8.528 12.079 -29.583 1.00 18.85 720 GLY A C 1
ATOM 2104 O O . GLY A 1 288 ? 8.613 12.381 -28.390 1.00 18.90 720 GLY A O 1
ATOM 2105 N N . SER A 1 289 ? 7.792 11.059 -30.033 1.00 18.45 721 SER A N 1
ATOM 2106 C CA . SER A 1 289 ? 7.008 10.177 -29.133 1.00 17.79 721 SER A CA 1
ATOM 2107 C C . SER A 1 289 ? 7.963 9.358 -28.265 1.00 17.60 721 SER A C 1
ATOM 2108 O O . SER A 1 289 ? 9.038 8.967 -28.750 1.00 17.94 721 SER A O 1
ATOM 2111 N N . SER A 1 290 ? 7.560 9.033 -27.039 1.00 17.01 722 SER A N 1
ATOM 2112 C CA . SER A 1 290 ? 8.270 8.036 -26.198 1.00 16.87 722 SER A CA 1
ATOM 2113 C C . SER A 1 290 ? 8.175 6.653 -26.856 1.00 16.82 722 SER A C 1
ATOM 2114 O O . SER A 1 290 ? 9.010 5.793 -26.550 1.00 16.73 722 SER A O 1
ATOM 2117 N N . ILE A 1 291 ? 7.175 6.435 -27.710 1.00 16.58 723 ILE A N 1
ATOM 2118 C CA . ILE A 1 291 ? 6.858 5.090 -28.258 1.00 16.61 723 ILE A CA 1
ATOM 2119 C C . ILE A 1 291 ? 7.733 4.803 -29.473 1.00 17.38 723 ILE A C 1
ATOM 2120 O O . ILE A 1 291 ? 7.767 5.620 -30.415 1.00 17.68 723 ILE A O 1
ATOM 2125 N N . GLY A 1 292 ? 8.400 3.657 -29.438 1.00 18.36 724 GLY A N 1
ATOM 2126 C CA . GLY A 1 292 ? 9.193 3.134 -30.557 1.00 19.37 724 GLY A CA 1
ATOM 2127 C C . GLY A 1 292 ? 8.979 1.651 -30.704 1.00 20.23 724 GLY A C 1
ATOM 2128 O O . GLY A 1 292 ? 8.093 1.106 -30.025 1.00 19.11 724 GLY A O 1
ATOM 2129 N N . GLU A 1 293 ? 9.777 1.019 -31.556 1.00 21.67 725 GLU A N 1
ATOM 2130 C CA . GLU A 1 293 ? 9.696 -0.438 -31.797 1.00 23.32 725 GLU A CA 1
ATOM 2131 C C . GLU A 1 293 ? 11.058 -1.042 -31.470 1.00 23.78 725 GLU A C 1
ATOM 2132 O O . GLU A 1 293 ? 12.086 -0.491 -31.918 1.00 23.98 725 GLU A O 1
ATOM 2138 N N . LYS A 1 294 ? 11.058 -2.124 -30.704 1.00 24.86 726 LYS A N 1
ATOM 2139 C CA . LYS A 1 294 ? 12.284 -2.886 -30.381 1.00 26.45 726 LYS A CA 1
ATOM 2140 C C . LYS A 1 294 ? 11.898 -4.356 -30.222 1.00 26.83 726 LYS A C 1
ATOM 2141 O O . LYS A 1 294 ? 10.918 -4.638 -29.514 1.00 25.50 726 LYS A O 1
ATOM 2147 N N . ASN A 1 295 ? 12.621 -5.256 -30.891 1.00 27.80 727 ASN A N 1
ATOM 2148 C CA . ASN A 1 295 ? 12.405 -6.721 -30.763 1.00 28.08 727 ASN A CA 1
ATOM 2149 C C . ASN A 1 295 ? 10.933 -7.060 -31.063 1.00 26.68 727 ASN A C 1
ATOM 2150 O O . ASN A 1 295 ? 10.383 -7.923 -30.367 1.00 26.67 727 ASN A O 1
ATOM 2155 N N . GLY A 1 296 ? 10.314 -6.413 -32.060 1.00 25.20 728 GLY A N 1
ATOM 2156 C CA . GLY A 1 296 ? 8.942 -6.698 -32.526 1.00 24.25 728 GLY A CA 1
ATOM 2157 C C . GLY A 1 296 ? 7.875 -6.254 -31.531 1.00 22.72 728 GLY A C 1
ATOM 2158 O O . GLY A 1 296 ? 6.719 -6.720 -31.629 1.00 22.37 728 GLY A O 1
ATOM 2159 N N . MET A 1 297 ? 8.238 -5.371 -30.607 1.00 21.25 729 MET A N 1
ATOM 2160 C CA . MET A 1 297 ? 7.315 -4.829 -29.580 1.00 20.55 729 MET A CA 1
ATOM 2161 C C . MET A 1 297 ? 7.272 -3.308 -29.713 1.00 18.95 729 MET A C 1
ATOM 2162 O O . MET A 1 297 ? 8.323 -2.689 -29.960 1.00 19.54 729 MET A O 1
ATOM 2167 N N . ILE A 1 298 ? 6.084 -2.745 -29.556 1.00 17.83 730 ILE A N 1
ATOM 2168 C CA . ILE A 1 298 ? 5.833 -1.282 -29.618 1.00 17.14 730 ILE A CA 1
ATOM 2169 C C . ILE A 1 298 ? 5.590 -0.815 -28.186 1.00 16.70 730 ILE A C 1
ATOM 2170 O O . ILE A 1 298 ? 4.616 -1.257 -27.576 1.00 15.91 730 ILE A O 1
ATOM 2175 N N . TYR A 1 299 ? 6.449 0.055 -27.674 1.00 16.38 731 TYR A N 1
ATOM 2176 C CA . TYR A 1 299 ? 6.373 0.536 -26.276 1.00 16.42 731 TYR A CA 1
ATOM 2177 C C . TYR A 1 299 ? 7.324 1.711 -26.106 1.00 16.47 731 TYR A C 1
ATOM 2178 O O . TYR A 1 299 ? 8.019 2.059 -27.072 1.00 15.99 731 TYR A O 1
ATOM 2187 N N . ALA A 1 300 ? 7.343 2.297 -24.914 1.00 16.54 732 ALA A N 1
ATOM 2188 C CA . ALA A 1 300 ? 8.288 3.372 -24.559 1.00 17.37 732 ALA A CA 1
ATOM 2189 C C . ALA A 1 300 ? 9.667 2.732 -24.383 1.00 18.11 732 ALA A C 1
ATOM 2190 O O . ALA A 1 300 ? 9.967 2.233 -23.298 1.00 18.00 732 ALA A O 1
ATOM 2192 N N . THR A 1 301 ? 10.463 2.698 -25.447 1.00 19.46 733 THR A N 1
ATOM 2193 C CA . THR A 1 301 ? 11.673 1.835 -25.522 1.00 21.09 733 THR A CA 1
ATOM 2194 C C . THR A 1 301 ? 12.823 2.386 -24.676 1.00 22.34 733 THR A C 1
ATOM 2195 O O . THR A 1 301 ? 13.597 1.567 -24.165 1.00 22.44 733 THR A O 1
ATOM 2199 N N . ASP A 1 302 ? 12.946 3.704 -24.528 1.00 23.68 734 ASP A N 1
ATOM 2200 C CA . ASP A 1 302 ? 14.188 4.303 -23.963 1.00 25.38 734 ASP A CA 1
ATOM 2201 C C . ASP A 1 302 ? 13.916 5.104 -22.688 1.00 24.48 734 ASP A C 1
ATOM 2202 O O . ASP A 1 302 ? 14.851 5.255 -21.895 1.00 25.44 734 ASP A O 1
ATOM 2207 N N . THR A 1 303 ? 12.706 5.628 -22.512 1.00 22.46 735 THR A N 1
ATOM 2208 C CA . THR A 1 303 ? 12.361 6.468 -21.349 1.00 21.65 735 THR A CA 1
ATOM 2209 C C . THR A 1 303 ? 11.044 5.987 -20.758 1.00 20.47 735 THR A C 1
ATOM 2210 O O . THR A 1 303 ? 10.277 5.303 -21.469 1.00 19.39 735 THR A O 1
ATOM 2214 N N . LEU A 1 304 ? 10.806 6.361 -19.508 1.00 19.54 736 LEU A N 1
ATOM 2215 C CA . LEU A 1 304 ? 9.464 6.310 -18.895 1.00 18.82 736 LEU A CA 1
ATOM 2216 C C . LEU A 1 304 ? 8.626 7.414 -19.538 1.00 18.47 736 LEU A C 1
ATOM 2217 O O . LEU A 1 304 ? 9.206 8.277 -20.244 1.00 18.85 736 LEU A O 1
ATOM 2222 N N . ASN A 1 305 ? 7.318 7.425 -19.309 1.00 17.42 737 ASN A N 1
ATOM 2223 C CA . ASN A 1 305 ? 6.470 8.544 -19.784 1.00 17.21 737 ASN A CA 1
ATOM 2224 C C . ASN A 1 305 ? 5.460 8.953 -18.709 1.00 17.56 737 ASN A C 1
ATOM 2225 O O . ASN A 1 305 ? 4.467 9.597 -19.072 1.00 17.48 737 ASN A O 1
ATOM 2230 N N . PHE A 1 306 ? 5.743 8.700 -17.437 1.00 18.47 738 PHE A N 1
ATOM 2231 C CA . PHE A 1 306 ? 4.784 8.920 -16.326 1.00 19.72 738 PHE A CA 1
ATOM 2232 C C . PHE A 1 306 ? 4.887 10.346 -15.763 1.00 20.62 738 PHE A C 1
ATOM 2233 O O . PHE A 1 306 ? 3.858 11.025 -15.646 1.00 20.34 738 PHE A O 1
ATOM 2241 N N . LYS A 1 307 ? 6.081 10.771 -15.369 1.00 21.95 739 LYS A N 1
ATOM 2242 C CA . LYS A 1 307 ? 6.271 12.059 -14.647 1.00 23.68 739 LYS A CA 1
ATOM 2243 C C . LYS A 1 307 ? 7.471 12.798 -15.236 1.00 23.64 739 LYS A C 1
ATOM 2244 O O . LYS A 1 307 ? 8.556 12.203 -15.323 1.00 22.85 739 LYS A O 1
ATOM 2250 N N . GLN A 1 308 ? 7.274 14.060 -15.605 1.00 24.57 740 GLN A N 1
ATOM 2251 C CA . GLN A 1 308 ? 8.346 14.922 -16.161 1.00 25.43 740 GLN A CA 1
ATOM 2252 C C . GLN A 1 308 ? 9.588 14.810 -15.270 1.00 25.57 740 GLN A C 1
ATOM 2253 O O . GLN A 1 308 ? 9.459 14.971 -14.040 1.00 26.01 740 GLN A O 1
ATOM 2259 N N . GLY A 1 309 ? 10.733 14.491 -15.876 1.00 26.44 741 GLY A N 1
ATOM 2260 C CA . GLY A 1 309 ? 12.035 14.441 -15.191 1.00 27.15 741 GLY A CA 1
ATOM 2261 C C . GLY A 1 309 ? 12.292 13.134 -14.463 1.00 27.28 741 GLY A C 1
ATOM 2262 O O . GLY A 1 309 ? 13.384 13.011 -13.882 1.00 28.03 741 GLY A O 1
ATOM 2263 N N . GLU A 1 310 ? 11.351 12.178 -14.480 1.00 26.37 742 GLU A N 1
ATOM 2264 C CA . GLU A 1 310 ? 11.561 10.818 -13.918 1.00 26.05 742 GLU A CA 1
ATOM 2265 C C . GLU A 1 310 ? 11.855 9.850 -15.065 1.00 24.66 742 GLU A C 1
ATOM 2266 O O . GLU A 1 310 ? 10.992 9.695 -15.957 1.00 23.01 742 GLU A O 1
ATOM 2272 N N . GLY A 1 311 ? 13.035 9.236 -15.046 1.00 23.47 743 GLY A N 1
ATOM 2273 C CA . GLY A 1 311 ? 13.421 8.208 -16.030 1.00 23.07 743 GLY A CA 1
ATOM 2274 C C . GLY A 1 311 ? 13.361 8.704 -17.460 1.00 22.48 743 GLY A C 1
ATOM 2275 O O . GLY A 1 311 ? 13.058 7.900 -18.358 1.00 22.23 743 GLY A O 1
ATOM 2276 N N . GLY A 1 312 ? 13.653 9.990 -17.683 1.00 22.25 744 GLY A N 1
ATOM 2277 C CA . GLY A 1 312 ? 13.752 10.567 -19.029 1.00 21.99 744 GLY A CA 1
ATOM 2278 C C . GLY A 1 312 ? 12.420 11.036 -19.583 1.00 21.40 744 GLY A C 1
ATOM 2279 O O . GLY A 1 312 ? 12.419 11.520 -20.735 1.00 21.36 744 GLY A O 1
ATOM 2280 N N . SER A 1 313 ? 11.313 10.932 -18.835 1.00 20.63 745 SER A N 1
ATOM 2281 C CA . SER A 1 313 ? 9.996 11.409 -19.335 1.00 20.53 745 SER A CA 1
ATOM 2282 C C . SER A 1 313 ? 10.051 12.918 -19.569 1.00 21.02 745 SER A C 1
ATOM 2283 O O . SER A 1 313 ? 10.475 13.675 -18.658 1.00 21.89 745 SER A O 1
ATOM 2286 N N . ARG A 1 314 ? 9.605 13.342 -20.742 1.00 21.62 746 ARG A N 1
ATOM 2287 C CA . ARG A 1 314 ? 9.531 14.777 -21.101 1.00 22.12 746 ARG A CA 1
ATOM 2288 C C . ARG A 1 314 ? 8.374 15.439 -20.354 1.00 22.48 746 ARG A C 1
ATOM 2289 O O . ARG A 1 314 ? 8.496 16.640 -20.021 1.00 22.48 746 ARG A O 1
ATOM 2297 N N . TRP A 1 315 ? 7.277 14.707 -20.146 1.00 21.76 747 TRP A N 1
ATOM 2298 C CA . TRP A 1 315 ? 5.986 15.265 -19.683 1.00 21.67 747 TRP A CA 1
ATOM 2299 C C . TRP A 1 315 ? 5.316 14.341 -18.675 1.00 21.87 747 TRP A C 1
ATOM 2300 O O . TRP A 1 315 ? 5.573 13.133 -18.691 1.00 22.16 747 TRP A O 1
ATOM 2311 N N . THR A 1 316 ? 4.455 14.926 -17.849 1.00 21.99 748 THR A N 1
ATOM 2312 C CA . THR A 1 316 ? 3.676 14.202 -16.820 1.00 21.48 748 THR A CA 1
ATOM 2313 C C . THR A 1 316 ? 2.381 13.708 -17.467 1.00 21.06 748 THR A C 1
ATOM 2314 O O . THR A 1 316 ? 1.733 14.473 -18.193 1.00 20.43 748 THR A O 1
ATOM 2318 N N . MET A 1 317 ? 2.025 12.443 -17.246 1.00 20.82 749 MET A N 1
ATOM 2319 C CA . MET A 1 317 ? 0.876 11.812 -17.943 1.00 21.86 749 MET A CA 1
ATOM 2320 C C . MET A 1 317 ? -0.444 12.389 -17.414 1.00 21.91 749 MET A C 1
ATOM 2321 O O . MET A 1 317 ? -1.408 12.416 -18.199 1.00 20.90 749 MET A O 1
ATOM 2326 N N . TYR A 1 318 ? -0.477 12.841 -16.155 1.00 23.66 750 TYR A N 1
ATOM 2327 C CA . TYR A 1 318 ? -1.667 13.464 -15.507 1.00 25.36 750 TYR A CA 1
ATOM 2328 C C . TYR A 1 318 ? -1.476 14.989 -15.456 1.00 27.57 750 TYR A C 1
ATOM 2329 O O . TYR A 1 318 ? -0.327 15.459 -15.467 1.00 26.23 750 TYR A O 1
ATOM 2338 N N . LYS A 1 319 ? -2.573 15.743 -15.390 1.00 29.84 751 LYS A N 1
ATOM 2339 C CA . LYS A 1 319 ? -2.542 17.231 -15.400 1.00 32.87 751 LYS A CA 1
ATOM 2340 C C . LYS A 1 319 ? -1.978 17.747 -14.074 1.00 32.61 751 LYS A C 1
ATOM 2341 O O . LYS A 1 319 ? -2.393 17.255 -13.023 1.00 33.08 751 LYS A O 1
ATOM 2347 N N . ASN A 1 320 ? -1.044 18.699 -14.144 1.00 32.71 752 ASN A N 1
ATOM 2348 C CA . ASN A 1 320 ? -0.505 19.453 -12.979 1.00 32.86 752 ASN A CA 1
ATOM 2349 C C . ASN A 1 320 ? -0.061 20.836 -13.479 1.00 33.54 752 ASN A C 1
ATOM 2350 O O . ASN A 1 320 ? -0.540 21.239 -14.547 1.00 33.90 752 ASN A O 1
ATOM 2355 N N . SER A 1 321 ? 0.802 21.541 -12.734 1.00 35.19 753 SER A N 1
ATOM 2356 C CA . SER A 1 321 ? 1.210 22.936 -13.046 1.00 34.99 753 SER A CA 1
ATOM 2357 C C . SER A 1 321 ? 2.148 22.982 -14.261 1.00 34.83 753 SER A C 1
ATOM 2358 O O . SER A 1 321 ? 2.284 24.075 -14.849 1.00 35.44 753 SER A O 1
ATOM 2361 N N . GLN A 1 322 ? 2.753 21.848 -14.647 1.00 33.48 754 GLN A N 1
ATOM 2362 C CA . GLN A 1 322 ? 3.830 21.803 -15.674 1.00 32.59 754 GLN A CA 1
ATOM 2363 C C . GLN A 1 322 ? 3.212 21.918 -17.070 1.00 30.87 754 GLN A C 1
ATOM 2364 O O . GLN A 1 322 ? 2.149 21.293 -17.313 1.00 30.36 754 GLN A O 1
ATOM 2370 N N . ALA A 1 323 ? 3.862 22.672 -17.965 1.00 28.75 755 ALA A N 1
ATOM 2371 C CA . ALA A 1 323 ? 3.504 22.766 -19.396 1.00 27.51 755 ALA A CA 1
ATOM 2372 C C . ALA A 1 323 ? 3.559 21.358 -20.002 1.00 26.51 755 ALA A C 1
ATOM 2373 O O . ALA A 1 323 ? 4.503 20.607 -19.660 1.00 26.66 755 ALA A O 1
ATOM 2375 N N . GLY A 1 324 ? 2.562 21.009 -20.813 1.00 25.84 756 GLY A N 1
ATOM 2376 C CA . GLY A 1 324 ? 2.483 19.719 -21.521 1.00 24.82 756 GLY A CA 1
ATOM 2377 C C . GLY A 1 324 ? 2.018 18.585 -20.625 1.00 23.97 756 GLY A C 1
ATOM 2378 O O . GLY A 1 324 ? 1.890 17.446 -21.136 1.00 23.07 756 GLY A O 1
ATOM 2379 N N . SER A 1 325 ? 1.779 18.829 -19.337 1.00 23.57 757 SER A N 1
ATOM 2380 C CA . SER A 1 325 ? 1.272 17.790 -18.403 1.00 23.02 757 SER A CA 1
ATOM 2381 C C . SER A 1 325 ? -0.129 17.354 -18.858 1.00 22.52 757 SER A C 1
ATOM 2382 O O . SER A 1 325 ? -0.783 18.093 -19.603 1.00 23.06 757 SER A O 1
ATOM 2385 N N . GLY A 1 326 ? -0.555 16.162 -18.451 1.00 21.98 758 GLY A N 1
ATOM 2386 C CA . GLY A 1 326 ? -1.843 15.588 -18.874 1.00 21.29 758 GLY A CA 1
ATOM 2387 C C . GLY A 1 326 ? -1.810 15.074 -20.306 1.00 20.95 758 GLY A C 1
ATOM 2388 O O . GLY A 1 326 ? -2.863 15.080 -20.957 1.00 21.05 758 GLY A O 1
ATOM 2389 N N . TRP A 1 327 ? -0.662 14.590 -20.792 1.00 20.21 759 TRP A N 1
ATOM 2390 C CA . TRP A 1 327 ? -0.567 14.080 -22.189 1.00 19.79 759 TRP A CA 1
ATOM 2391 C C . TRP A 1 327 ? -1.514 12.886 -22.365 1.00 20.01 759 TRP A C 1
ATOM 2392 O O . TRP A 1 327 ? -1.972 12.689 -23.496 1.00 19.64 759 TRP A O 1
ATOM 2403 N N . ASP A 1 328 ? -1.804 12.122 -21.307 1.00 21.09 760 ASP A N 1
ATOM 2404 C CA . ASP A 1 328 ? -2.530 10.828 -21.456 1.00 22.80 760 ASP A CA 1
ATOM 2405 C C . ASP A 1 328 ? -4.042 11.048 -21.389 1.00 25.50 760 ASP A C 1
ATOM 2406 O O . ASP A 1 328 ? -4.676 10.696 -20.390 1.00 24.76 760 ASP A O 1
ATOM 2411 N N . SER A 1 329 ? -4.601 11.566 -22.475 1.00 30.62 761 SER A N 1
ATOM 2412 C CA . SER A 1 329 ? -6.053 11.850 -22.608 1.00 34.36 761 SER A CA 1
ATOM 2413 C C . SER A 1 329 ? -6.412 11.737 -24.085 1.00 37.60 761 SER A C 1
ATOM 2414 O O . SER A 1 329 ? -5.529 12.008 -24.927 1.00 39.96 761 SER A O 1
ATOM 2417 N N . SER A 1 330 ? -7.656 11.373 -24.384 1.00 39.60 762 SER A N 1
ATOM 2418 C CA . SER A 1 330 ? -8.161 11.230 -25.772 1.00 40.77 762 SER A CA 1
ATOM 2419 C C . SER A 1 330 ? -7.972 12.556 -26.524 1.00 41.47 762 SER A C 1
ATOM 2420 O O . SER A 1 330 ? -7.736 12.510 -27.746 1.00 42.56 762 SER A O 1
ATOM 2423 N N . ASP A 1 331 ? -8.048 13.696 -25.816 1.00 41.68 763 ASP A N 1
ATOM 2424 C CA . ASP A 1 331 ? -8.136 15.060 -26.410 1.00 42.28 763 ASP A CA 1
ATOM 2425 C C . ASP A 1 331 ? -6.844 15.877 -26.231 1.00 38.85 763 ASP A C 1
ATOM 2426 O O . ASP A 1 331 ? -6.762 16.949 -26.858 1.00 38.54 763 ASP A O 1
ATOM 2431 N N . ALA A 1 332 ? -5.875 15.452 -25.414 1.00 34.71 764 ALA A N 1
ATOM 2432 C CA . ALA A 1 332 ? -4.642 16.242 -25.153 1.00 31.75 764 ALA A CA 1
ATOM 2433 C C . ALA A 1 332 ? -3.900 16.488 -26.467 1.00 29.81 764 ALA A C 1
ATOM 2434 O O . ALA A 1 332 ? -3.752 15.580 -27.289 1.00 28.93 764 ALA A O 1
ATOM 2436 N N . PRO A 1 333 ? -3.391 17.715 -26.715 1.00 27.93 765 PRO A N 1
ATOM 2437 C CA . PRO A 1 333 ? -2.703 18.017 -27.973 1.00 27.13 765 PRO A CA 1
ATOM 2438 C C . PRO A 1 333 ? -1.389 17.240 -28.155 1.00 24.70 765 PRO A C 1
ATOM 2439 O O . PRO A 1 333 ? -0.989 17.013 -29.286 1.00 24.51 765 PRO A O 1
ATOM 2443 N N . ASN A 1 334 ? -0.777 16.813 -27.050 1.00 22.68 766 ASN A N 1
ATOM 2444 C CA . ASN A 1 334 ? 0.496 16.042 -27.063 1.00 20.86 766 ASN A CA 1
ATOM 2445 C C . ASN A 1 334 ? 0.230 14.587 -26.646 1.00 19.69 766 ASN A C 1
ATOM 2446 O O . ASN A 1 334 ? 1.174 13.947 -26.155 1.00 18.89 766 ASN A O 1
ATOM 2451 N N . SER A 1 335 ? -0.975 14.054 -26.876 1.00 18.96 767 SER A N 1
ATOM 2452 C CA . SER A 1 335 ? -1.263 12.623 -26.561 1.00 18.38 767 SER A CA 1
ATOM 2453 C C . SER A 1 335 ? -0.361 11.719 -27.416 1.00 18.16 767 SER A C 1
ATOM 2454 O O . SER A 1 335 ? -0.150 10.554 -27.027 1.00 17.56 767 SER A O 1
ATOM 2457 N N . TRP A 1 336 ? 0.195 12.227 -28.520 1.00 17.72 768 TRP A N 1
ATOM 2458 C CA . TRP A 1 336 ? 1.162 11.474 -29.359 1.00 17.93 768 TRP A CA 1
ATOM 2459 C C . TRP A 1 336 ? 2.375 11.049 -28.532 1.00 17.28 768 TRP A C 1
ATOM 2460 O O . TRP A 1 336 ? 3.067 10.123 -28.953 1.00 17.00 768 TRP A O 1
ATOM 2471 N N . TYR A 1 337 ? 2.640 11.688 -27.394 1.00 16.73 769 TYR A N 1
ATOM 2472 C CA . TYR A 1 337 ? 3.834 11.371 -26.575 1.00 16.77 769 TYR A CA 1
ATOM 2473 C C . TYR A 1 337 ? 3.789 9.906 -26.121 1.00 16.46 769 TYR A C 1
ATOM 2474 O O . TYR A 1 337 ? 4.868 9.304 -25.982 1.00 16.21 769 TYR A O 1
ATOM 2483 N N . GLY A 1 338 ? 2.589 9.344 -25.950 1.00 16.31 770 GLY A N 1
ATOM 2484 C CA . GLY A 1 338 ? 2.405 7.948 -25.520 1.00 16.86 770 GLY A CA 1
ATOM 2485 C C . GLY A 1 338 ? 1.792 7.075 -26.597 1.00 17.22 770 GLY A C 1
ATOM 2486 O O . GLY A 1 338 ? 1.283 5.999 -26.244 1.00 16.81 770 GLY A O 1
ATOM 2487 N N . ALA A 1 339 ? 1.861 7.470 -27.867 1.00 17.58 771 ALA A N 1
ATOM 2488 C CA . ALA A 1 339 ? 1.174 6.760 -28.965 1.00 18.36 771 ALA A CA 1
ATOM 2489 C C . ALA A 1 339 ? 2.141 6.416 -30.093 1.00 19.26 771 ALA A C 1
ATOM 2490 O O . ALA A 1 339 ? 3.151 7.103 -30.311 1.00 19.21 771 ALA A O 1
ATOM 2492 N N . GLY A 1 340 ? 1.772 5.383 -30.830 1.00 20.46 772 GLY A N 1
ATOM 2493 C CA . GLY A 1 340 ? 2.303 5.122 -32.171 1.00 21.30 772 GLY A CA 1
ATOM 2494 C C . GLY A 1 340 ? 1.181 4.646 -33.058 1.00 21.50 772 GLY A C 1
ATOM 2495 O O . GLY A 1 340 ? -0.010 4.810 -32.688 1.00 21.59 772 GLY A O 1
ATOM 2496 N N . ALA A 1 341 ? 1.526 4.093 -34.207 1.00 21.41 773 ALA A N 1
ATOM 2497 C CA . ALA A 1 341 ? 0.502 3.581 -35.127 1.00 21.02 773 ALA A CA 1
ATOM 2498 C C . ALA A 1 341 ? 1.044 2.353 -35.834 1.00 20.56 773 ALA A C 1
ATOM 2499 O O . ALA A 1 341 ? 2.264 2.147 -35.829 1.00 20.79 773 ALA A O 1
ATOM 2501 N N . ILE A 1 342 ? 0.132 1.571 -36.382 1.00 20.07 774 ILE A N 1
ATOM 2502 C CA . ILE A 1 342 ? 0.490 0.376 -37.189 1.00 19.91 774 ILE A CA 1
ATOM 2503 C C . ILE A 1 342 ? -0.218 0.524 -38.530 1.00 20.38 774 ILE A C 1
ATOM 2504 O O . ILE A 1 342 ? -1.447 0.695 -38.539 1.00 19.94 774 ILE A O 1
ATOM 2509 N N . LYS A 1 343 ? 0.558 0.484 -39.611 1.00 21.24 775 LYS A N 1
ATOM 2510 C CA . LYS A 1 343 ? 0.017 0.575 -40.983 1.00 22.12 775 LYS A CA 1
ATOM 2511 C C . LYS A 1 343 ? -0.386 -0.837 -41.403 1.00 21.75 775 LYS A C 1
ATOM 2512 O O . LYS A 1 343 ? 0.484 -1.702 -41.382 1.00 21.97 775 LYS A O 1
ATOM 2518 N N . MET A 1 344 ? -1.655 -1.054 -41.735 1.00 21.33 776 MET A N 1
ATOM 2519 C CA . MET A 1 344 ? -2.199 -2.413 -41.979 1.00 22.03 776 MET A CA 1
ATOM 2520 C C . MET A 1 344 ? -2.927 -2.479 -43.319 1.00 21.85 776 MET A C 1
ATOM 2521 O O . MET A 1 344 ? -3.573 -1.497 -43.729 1.00 20.93 776 MET A O 1
ATOM 2526 N N . SER A 1 345 ? -2.867 -3.654 -43.938 1.00 22.06 777 SER A N 1
ATOM 2527 C CA . SER A 1 345 ? -3.608 -3.978 -45.174 1.00 22.24 777 SER A CA 1
ATOM 2528 C C . SER A 1 345 ? -4.325 -5.314 -45.003 1.00 22.10 777 SER A C 1
ATOM 2529 O O . SER A 1 345 ? -4.010 -6.065 -44.050 1.00 22.59 777 SER A O 1
ATOM 2532 N N . GLY A 1 346 ? -5.260 -5.611 -45.899 1.00 22.23 778 GLY A N 1
ATOM 2533 C CA . GLY A 1 346 ? -5.952 -6.905 -45.892 1.00 21.95 778 GLY A CA 1
ATOM 2534 C C . GLY A 1 346 ? -7.179 -6.886 -44.991 1.00 21.77 778 GLY A C 1
ATOM 2535 O O . GLY A 1 346 ? -7.379 -5.960 -44.189 1.00 20.76 778 GLY A O 1
ATOM 2536 N N . PRO A 1 347 ? -8.046 -7.907 -45.124 1.00 21.35 779 PRO A N 1
ATOM 2537 C CA . PRO A 1 347 ? -9.297 -7.970 -44.376 1.00 21.32 779 PRO A CA 1
ATOM 2538 C C . PRO A 1 347 ? -9.183 -8.479 -42.934 1.00 20.69 779 PRO A C 1
ATOM 2539 O O . PRO A 1 347 ? -10.077 -8.213 -42.160 1.00 20.89 779 PRO A O 1
ATOM 2543 N N . ASN A 1 348 ? -8.130 -9.229 -42.621 1.00 20.64 780 ASN A N 1
ATOM 2544 C CA . ASN A 1 348 ? -7.970 -9.884 -41.299 1.00 20.48 780 ASN A CA 1
ATOM 2545 C C . ASN A 1 348 ? -6.685 -9.369 -40.667 1.00 19.81 780 ASN A C 1
ATOM 2546 O O . ASN A 1 348 ? -5.615 -9.605 -41.227 1.00 20.52 780 ASN A O 1
ATOM 2551 N N . ASN A 1 349 ? -6.792 -8.639 -39.561 1.00 18.77 781 ASN A N 1
ATOM 2552 C CA . ASN A 1 349 ? -5.607 -8.049 -38.901 1.00 18.37 781 ASN A CA 1
ATOM 2553 C C . ASN A 1 349 ? -5.603 -8.443 -37.432 1.00 18.02 781 ASN A C 1
ATOM 2554 O O . ASN A 1 349 ? -6.616 -8.965 -36.932 1.00 17.75 781 ASN A O 1
ATOM 2559 N N . TYR A 1 350 ? -4.451 -8.286 -36.799 1.00 17.83 782 TYR A N 1
ATOM 2560 C CA . TYR A 1 350 ? -4.280 -8.759 -35.411 1.00 17.78 782 TYR A CA 1
ATOM 2561 C C . TYR A 1 350 ? -3.156 -7.996 -34.735 1.00 17.16 782 TYR A C 1
ATOM 2562 O O . TYR A 1 350 ? -2.234 -7.477 -35.389 1.00 16.69 782 TYR A O 1
ATOM 2571 N N . VAL A 1 351 ? -3.252 -7.942 -33.419 1.00 16.47 783 VAL A N 1
ATOM 2572 C CA . VAL A 1 351 ? -2.203 -7.359 -32.544 1.00 16.28 783 VAL A CA 1
ATOM 2573 C C . VAL A 1 351 ? -2.474 -7.870 -31.133 1.00 15.54 783 VAL A C 1
ATOM 2574 O O . VAL A 1 351 ? -3.646 -8.038 -30.775 1.00 15.99 783 VAL A O 1
ATOM 2578 N N . THR A 1 352 ? -1.421 -8.118 -30.377 1.00 15.15 784 THR A N 1
ATOM 2579 C CA . THR A 1 352 ? -1.522 -8.457 -28.945 1.00 14.63 784 THR A CA 1
ATOM 2580 C C . THR A 1 352 ? -1.157 -7.205 -28.155 1.00 14.20 784 THR A C 1
ATOM 2581 O O . THR A 1 352 ? -0.139 -6.568 -28.471 1.00 14.89 784 THR A O 1
ATOM 2585 N N . VAL A 1 353 ? -1.965 -6.862 -27.168 1.00 13.55 785 VAL A N 1
ATOM 2586 C CA . VAL A 1 353 ? -1.714 -5.656 -26.332 1.00 13.30 785 VAL A CA 1
ATOM 2587 C C . VAL A 1 353 ? -1.740 -6.103 -24.879 1.00 13.20 785 VAL A C 1
ATOM 2588 O O . VAL A 1 353 ? -2.568 -6.953 -24.518 1.00 13.10 785 VAL A O 1
ATOM 2592 N N . GLY A 1 354 ? -0.873 -5.523 -24.054 1.00 13.13 786 GLY A N 1
ATOM 2593 C CA . GLY A 1 354 ? -0.920 -5.877 -22.636 1.00 13.23 786 GLY A CA 1
ATOM 2594 C C . GLY A 1 354 ? 0.016 -5.044 -21.802 1.00 13.43 786 GLY A C 1
ATOM 2595 O O . GLY A 1 354 ? 0.653 -4.108 -22.334 1.00 13.76 786 GLY A O 1
ATOM 2596 N N . ALA A 1 355 ? 0.080 -5.387 -20.526 1.00 13.40 787 ALA A N 1
ATOM 2597 C CA . ALA A 1 355 ? 0.918 -4.704 -19.526 1.00 13.70 787 ALA A CA 1
ATOM 2598 C C . ALA A 1 355 ? 1.812 -5.754 -18.882 1.00 14.10 787 ALA A C 1
ATOM 2599 O O . ALA A 1 355 ? 1.329 -6.880 -18.590 1.00 14.14 787 ALA A O 1
ATOM 2601 N N . THR A 1 356 ? 3.068 -5.402 -18.655 1.00 14.32 788 THR A N 1
ATOM 2602 C CA . THR A 1 356 ? 4.061 -6.350 -18.120 1.00 14.82 788 THR A CA 1
ATOM 2603 C C . THR A 1 356 ? 4.982 -5.628 -17.142 1.00 15.03 788 THR A C 1
ATOM 2604 O O . THR A 1 356 ? 5.317 -4.466 -17.371 1.00 15.11 788 THR A O 1
ATOM 2608 N N . SER A 1 357 ? 5.398 -6.319 -16.092 1.00 15.61 789 SER A N 1
ATOM 2609 C CA . SER A 1 357 ? 6.477 -5.834 -15.201 1.00 16.21 789 SER A CA 1
ATOM 2610 C C . SER A 1 357 ? 7.711 -5.512 -16.054 1.00 16.84 789 SER A C 1
ATOM 2611 O O . SER A 1 357 ? 8.040 -6.275 -16.962 1.00 16.89 789 SER A O 1
ATOM 2614 N N . ALA A 1 358 ? 8.386 -4.409 -15.765 1.00 17.43 790 ALA A N 1
ATOM 2615 C CA . ALA A 1 358 ? 9.623 -3.999 -16.472 1.00 18.04 790 ALA A CA 1
ATOM 2616 C C . ALA A 1 358 ? 10.653 -5.135 -16.427 1.00 18.67 790 ALA A C 1
ATOM 2617 O O . ALA A 1 358 ? 11.369 -5.327 -17.418 1.00 19.16 790 ALA A O 1
ATOM 2619 N N . THR A 1 359 ? 10.724 -5.882 -15.326 1.00 19.56 791 THR A N 1
ATOM 2620 C CA . THR A 1 359 ? 11.713 -6.979 -15.134 1.00 20.23 791 THR A CA 1
ATOM 2621 C C . THR A 1 359 ? 11.503 -8.088 -16.168 1.00 20.69 791 THR A C 1
ATOM 2622 O O . THR A 1 359 ? 12.442 -8.857 -16.413 1.00 21.76 791 THR A O 1
ATOM 2626 N N . ASN A 1 360 ? 10.311 -8.204 -16.753 1.00 20.22 792 ASN A N 1
ATOM 2627 C CA . ASN A 1 360 ? 10.045 -9.216 -17.808 1.00 20.76 792 ASN A CA 1
ATOM 2628 C C . ASN A 1 360 ? 10.673 -8.787 -19.137 1.00 21.72 792 ASN A C 1
ATOM 2629 O O . ASN A 1 360 ? 10.821 -9.652 -20.021 1.00 22.73 792 ASN A O 1
ATOM 2634 N N . VAL A 1 361 ? 10.977 -7.505 -19.308 1.00 22.44 793 VAL A N 1
ATOM 2635 C CA . VAL A 1 361 ? 11.362 -6.934 -20.628 1.00 23.39 793 VAL A CA 1
ATOM 2636 C C . VAL A 1 361 ? 12.879 -6.766 -20.699 1.00 24.90 793 VAL A C 1
ATOM 2637 O O . VAL A 1 361 ? 13.430 -6.919 -21.806 1.00 25.82 793 VAL A O 1
ATOM 2641 N N . MET A 1 362 ? 13.520 -6.413 -19.592 1.00 25.89 794 MET A N 1
ATOM 2642 C CA . MET A 1 362 ? 14.967 -6.096 -19.610 1.00 27.54 794 MET A CA 1
ATOM 2643 C C . MET A 1 362 ? 15.554 -6.306 -18.223 1.00 28.38 794 MET A C 1
ATOM 2644 O O . MET A 1 362 ? 14.836 -6.309 -17.225 1.00 27.61 794 MET A O 1
ATOM 2649 N N . PRO A 1 363 ? 16.891 -6.475 -18.138 1.00 30.16 795 PRO A N 1
ATOM 2650 C CA . PRO A 1 363 ? 17.577 -6.533 -16.853 1.00 30.60 795 PRO A CA 1
ATOM 2651 C C . PRO A 1 363 ? 17.454 -5.192 -16.122 1.00 30.49 795 PRO A C 1
ATOM 2652 O O . PRO A 1 363 ? 17.402 -4.167 -16.767 1.00 30.18 795 PRO A O 1
ATOM 2656 N N . VAL A 1 364 ? 17.434 -5.224 -14.793 1.00 31.76 796 VAL A N 1
ATOM 2657 C CA . VAL A 1 364 ? 17.322 -3.999 -13.951 1.00 32.49 796 VAL A CA 1
ATOM 2658 C C . VAL A 1 364 ? 18.478 -3.043 -14.288 1.00 33.59 796 VAL A C 1
ATOM 2659 O O . VAL A 1 364 ? 18.254 -1.824 -14.266 1.00 32.18 796 VAL A O 1
ATOM 2663 N N . SER A 1 365 ? 19.658 -3.562 -14.643 1.00 34.72 797 SER A N 1
ATOM 2664 C CA . SER A 1 365 ? 20.848 -2.733 -14.987 1.00 35.22 797 SER A CA 1
ATOM 2665 C C . SER A 1 365 ? 20.576 -1.849 -16.217 1.00 35.46 797 SER A C 1
ATOM 2666 O O . SER A 1 365 ? 21.249 -0.806 -16.338 1.00 36.27 797 SER A O 1
ATOM 2669 N N . ASP A 1 366 ? 19.614 -2.212 -17.075 1.00 35.02 798 ASP A N 1
ATOM 2670 C CA . ASP A 1 366 ? 19.288 -1.475 -18.328 1.00 35.01 798 ASP A CA 1
ATOM 2671 C C . ASP A 1 366 ? 18.188 -0.430 -18.089 1.00 32.71 798 ASP A C 1
ATOM 2672 O O . ASP A 1 366 ? 17.872 0.306 -19.034 1.00 33.39 798 ASP A O 1
ATOM 2677 N N . MET A 1 367 ? 17.619 -0.360 -16.887 1.00 30.46 799 MET A N 1
ATOM 2678 C CA . MET A 1 367 ? 16.388 0.435 -16.635 1.00 29.13 799 MET A CA 1
ATOM 2679 C C . MET A 1 367 ? 16.717 1.849 -16.176 1.00 29.32 799 MET A C 1
ATOM 2680 O O . MET A 1 367 ? 17.691 2.067 -15.457 1.00 29.31 799 MET A O 1
ATOM 2685 N N . PRO A 1 368 ? 15.851 2.832 -16.514 1.00 29.39 800 PRO A N 1
ATOM 2686 C CA . PRO A 1 368 ? 15.942 4.165 -15.934 1.00 29.73 800 PRO A CA 1
ATOM 2687 C C . PRO A 1 368 ? 15.890 4.106 -14.403 1.00 30.20 800 PRO A C 1
ATOM 2688 O O . PRO A 1 368 ? 15.149 3.299 -13.855 1.00 28.95 800 PRO A O 1
ATOM 2692 N N . VAL A 1 369 ? 16.680 4.958 -13.756 1.00 30.64 801 VAL A N 1
ATOM 2693 C CA . VAL A 1 369 ? 16.773 5.033 -12.274 1.00 31.33 801 VAL A CA 1
ATOM 2694 C C . VAL A 1 369 ? 15.975 6.249 -11.800 1.00 31.27 801 VAL A C 1
ATOM 2695 O O . VAL A 1 369 ? 16.297 7.381 -12.230 1.00 31.93 801 VAL A O 1
ATOM 2699 N N . VAL A 1 370 ? 14.943 6.010 -10.997 1.00 30.39 802 VAL A N 1
ATOM 2700 C CA . VAL A 1 370 ? 14.105 7.066 -10.371 1.00 30.80 802 VAL A CA 1
ATOM 2701 C C . VAL A 1 370 ? 14.380 7.021 -8.875 1.00 31.92 802 VAL A C 1
ATOM 2702 O O . VAL A 1 370 ? 14.027 6.062 -8.206 1.00 30.62 802 VAL A O 1
ATOM 2706 N N . PRO A 1 371 ? 15.035 8.054 -8.302 1.00 33.40 803 PRO A N 1
ATOM 2707 C CA . PRO A 1 371 ? 15.360 8.029 -6.880 1.00 33.88 803 PRO A CA 1
ATOM 2708 C C . PRO A 1 371 ? 14.096 7.774 -6.048 1.00 33.95 803 PRO A C 1
ATOM 2709 O O . PRO A 1 371 ? 13.074 8.383 -6.320 1.00 34.53 803 PRO A O 1
ATOM 2713 N N . GLY A 1 372 ? 14.181 6.839 -5.102 1.00 33.45 804 GLY A N 1
ATOM 2714 C CA . GLY A 1 372 ? 13.097 6.545 -4.151 1.00 33.56 804 GLY A CA 1
ATOM 2715 C C . GLY A 1 372 ? 12.072 5.560 -4.699 1.00 32.80 804 GLY A C 1
ATOM 2716 O O . GLY A 1 372 ? 11.143 5.203 -3.941 1.00 33.27 804 GLY A O 1
ATOM 2717 N N . LYS A 1 373 ? 12.200 5.136 -5.960 1.00 31.52 805 LYS A N 1
ATOM 2718 C CA . LYS A 1 373 ? 11.256 4.170 -6.581 1.00 30.66 805 LYS A CA 1
ATOM 2719 C C . LYS A 1 373 ? 12.028 2.901 -6.945 1.00 29.18 805 LYS A C 1
ATOM 2720 O O . LYS A 1 373 ? 13.087 2.995 -7.584 1.00 29.16 805 LYS A O 1
ATOM 2726 N N . ASP A 1 374 ? 11.492 1.748 -6.561 1.00 27.30 806 ASP A N 1
ATOM 2727 C CA . ASP A 1 374 ? 12.102 0.419 -6.804 1.00 27.09 806 ASP A CA 1
ATOM 2728 C C . ASP A 1 374 ? 11.520 -0.163 -8.096 1.00 25.56 806 ASP A C 1
ATOM 2729 O O . ASP A 1 374 ? 10.312 -0.420 -8.120 1.00 24.21 806 ASP A O 1
ATOM 2734 N N . ASN A 1 375 ? 12.348 -0.381 -9.113 1.00 24.51 807 ASN A N 1
ATOM 2735 C CA . ASN A 1 375 ? 11.902 -0.836 -10.459 1.00 24.26 807 ASN A CA 1
ATOM 2736 C C . ASN A 1 375 ? 11.349 -2.266 -10.405 1.00 24.00 807 ASN A C 1
ATOM 2737 O O . ASN A 1 375 ? 10.693 -2.674 -11.386 1.00 23.22 807 ASN A O 1
ATOM 2742 N N . THR A 1 376 ? 11.613 -3.008 -9.327 1.00 23.52 808 THR A N 1
ATOM 2743 C CA . THR A 1 376 ? 11.117 -4.396 -9.156 1.00 23.94 808 THR A CA 1
ATOM 2744 C C . THR A 1 376 ? 9.769 -4.404 -8.425 1.00 22.99 808 THR A C 1
ATOM 2745 O O . THR A 1 376 ? 9.202 -5.497 -8.296 1.00 23.14 808 THR A O 1
ATOM 2749 N N . ASP A 1 377 ? 9.256 -3.249 -7.995 1.00 22.29 809 ASP A N 1
ATOM 2750 C CA . ASP A 1 377 ? 7.911 -3.135 -7.370 1.00 22.25 809 ASP A CA 1
ATOM 2751 C C . ASP A 1 377 ? 6.890 -3.922 -8.198 1.00 20.27 809 ASP A C 1
ATOM 2752 O O . ASP A 1 377 ? 6.901 -3.819 -9.432 1.00 19.01 809 ASP A O 1
ATOM 2757 N N . GLY A 1 378 ? 6.012 -4.658 -7.519 1.00 18.94 810 GLY A N 1
ATOM 2758 C CA . GLY A 1 378 ? 4.866 -5.315 -8.164 1.00 18.10 810 GLY A CA 1
ATOM 2759 C C . GLY A 1 378 ? 3.938 -4.304 -8.816 1.00 17.28 810 GLY A C 1
ATOM 2760 O O . GLY A 1 378 ? 3.936 -3.117 -8.429 1.00 16.92 810 GLY A O 1
ATOM 2761 N N . LYS A 1 379 ? 3.141 -4.771 -9.772 1.00 16.68 811 LYS A N 1
ATOM 2762 C CA . LYS A 1 379 ? 2.124 -3.934 -10.434 1.00 16.77 811 LYS A CA 1
ATOM 2763 C C . LYS A 1 379 ? 0.788 -4.672 -10.453 1.00 15.84 811 LYS A C 1
ATOM 2764 O O . LYS A 1 379 ? 0.755 -5.884 -10.217 1.00 15.60 811 LYS A O 1
ATOM 2770 N N . LYS A 1 380 ? -0.291 -3.957 -10.758 1.00 15.62 812 LYS A N 1
ATOM 2771 C CA . LYS A 1 380 ? -1.601 -4.614 -10.964 1.00 15.66 812 LYS A CA 1
ATOM 2772 C C . LYS A 1 380 ? -1.603 -5.212 -12.363 1.00 14.67 812 LYS A C 1
ATOM 2773 O O . LYS A 1 380 ? -1.242 -4.530 -13.323 1.00 14.82 812 LYS A O 1
ATOM 2779 N N . PRO A 1 381 ? -1.989 -6.497 -12.520 1.00 13.62 813 PRO A N 1
ATOM 2780 C CA . PRO A 1 381 ? -2.093 -7.101 -13.848 1.00 13.41 813 PRO A CA 1
ATOM 2781 C C . PRO A 1 381 ? -3.416 -6.715 -14.516 1.00 12.91 813 PRO A C 1
ATOM 2782 O O . PRO A 1 381 ? -4.311 -7.539 -14.652 1.00 13.09 813 PRO A O 1
ATOM 2786 N N . ASN A 1 382 ? -3.512 -5.452 -14.919 1.00 12.96 814 ASN A N 1
ATOM 2787 C CA . ASN A 1 382 ? -4.705 -4.954 -15.636 1.00 12.90 814 ASN A CA 1
ATOM 2788 C C . ASN A 1 382 ? -4.272 -3.894 -16.634 1.00 12.88 814 ASN A C 1
ATOM 2789 O O . ASN A 1 382 ? -3.111 -3.408 -16.585 1.00 13.30 814 ASN A O 1
ATOM 2794 N N . ILE A 1 383 ? -5.167 -3.608 -17.569 1.00 13.02 815 ILE A N 1
ATOM 2795 C CA . ILE A 1 383 ? -4.880 -2.658 -18.672 1.00 12.85 815 ILE A CA 1
ATOM 2796 C C . ILE A 1 383 ? -6.197 -2.220 -19.297 1.00 12.70 815 ILE A C 1
ATOM 2797 O O . ILE A 1 383 ? -7.087 -3.053 -19.491 1.00 12.20 815 ILE A O 1
ATOM 2802 N N . TRP A 1 384 ? -6.273 -0.936 -19.616 1.00 13.01 816 TRP A N 1
ATOM 2803 C CA . TRP A 1 384 ? -7.263 -0.374 -20.554 1.00 13.32 816 TRP A CA 1
ATOM 2804 C C . TRP A 1 384 ? -6.537 -0.112 -21.870 1.00 13.35 816 TRP A C 1
ATOM 2805 O O . TRP A 1 384 ? -5.557 0.650 -21.857 1.00 13.33 816 TRP A O 1
ATOM 2816 N N . TYR A 1 385 ? -6.974 -0.720 -22.969 1.00 13.44 817 TYR A N 1
ATOM 2817 C CA . TYR A 1 385 ? -6.399 -0.392 -24.284 1.00 13.85 817 TYR A CA 1
ATOM 2818 C C . TYR A 1 385 ? -7.519 -0.304 -25.312 1.00 14.54 817 TYR A C 1
ATOM 2819 O O . TYR A 1 385 ? -8.627 -0.847 -25.121 1.00 13.98 817 TYR A O 1
ATOM 2828 N N . SER A 1 386 ? -7.200 0.397 -26.393 1.00 15.70 818 SER A N 1
ATOM 2829 C CA . SER A 1 386 ? -8.112 0.547 -27.536 1.00 16.93 818 SER A CA 1
ATOM 2830 C C . SER A 1 386 ? -7.296 0.559 -28.820 1.00 17.23 818 SER A C 1
ATOM 2831 O O . SER A 1 386 ? -6.140 1.020 -28.815 1.00 17.67 818 SER A O 1
ATOM 2834 N N . LEU A 1 387 ? -7.910 0.074 -29.882 1.00 17.01 819 LEU A N 1
ATOM 2835 C CA . LEU A 1 387 ? -7.344 0.091 -31.247 1.00 17.42 819 LEU A CA 1
ATOM 2836 C C . LEU A 1 387 ? -8.366 0.810 -32.118 1.00 17.03 819 LEU A C 1
ATOM 2837 O O . LEU A 1 387 ? -9.510 0.353 -32.197 1.00 17.62 819 LEU A O 1
ATOM 2842 N N . ASN A 1 388 ? -8.005 1.953 -32.675 1.00 16.18 820 ASN A N 1
ATOM 2843 C CA . ASN A 1 388 ? -8.983 2.724 -33.474 1.00 16.12 820 ASN A CA 1
ATOM 2844 C C . ASN A 1 388 ? -8.220 3.534 -34.514 1.00 16.29 820 ASN A C 1
ATOM 2845 O O . ASN A 1 388 ? -6.995 3.328 -34.631 1.00 16.27 820 ASN A O 1
ATOM 2850 N N . GLY A 1 389 ? -8.932 4.387 -35.250 1.00 16.52 821 GLY A N 1
ATOM 2851 C CA . GLY A 1 389 ? -8.342 5.218 -36.315 1.00 17.20 821 GLY A CA 1
ATOM 2852 C C . GLY A 1 389 ? -7.931 6.589 -35.816 1.00 17.44 821 GLY A C 1
ATOM 2853 O O . GLY A 1 389 ? -7.533 7.431 -36.668 1.00 17.34 821 GLY A O 1
ATOM 2854 N N . LYS A 1 390 ? -8.001 6.842 -34.506 1.00 17.85 822 LYS A N 1
ATOM 2855 C CA . LYS A 1 390 ? -7.723 8.192 -33.953 1.00 18.66 822 LYS A CA 1
ATOM 2856 C C . LYS A 1 390 ? -6.207 8.350 -33.794 1.00 18.14 822 LYS A C 1
ATOM 2857 O O . LYS A 1 390 ? -5.698 8.357 -32.658 1.00 17.61 822 LYS A O 1
ATOM 2863 N N . ILE A 1 391 ? -5.518 8.492 -34.921 1.00 18.32 823 ILE A N 1
ATOM 2864 C CA . ILE A 1 391 ? -4.044 8.693 -34.987 1.00 18.93 823 ILE A CA 1
ATOM 2865 C C . ILE A 1 391 ? -3.723 9.980 -34.223 1.00 18.52 823 ILE A C 1
ATOM 2866 O O . ILE A 1 391 ? -4.443 10.982 -34.400 1.00 18.57 823 ILE A O 1
ATOM 2871 N N . ARG A 1 392 ? -2.709 9.944 -33.370 1.00 18.01 824 ARG A N 1
ATOM 2872 C CA . ARG A 1 392 ? -2.460 11.057 -32.416 1.00 17.91 824 ARG A CA 1
ATOM 2873 C C . ARG A 1 392 ? -1.441 12.036 -32.997 1.00 18.85 824 ARG A C 1
ATOM 2874 O O . ARG A 1 392 ? -1.220 13.075 -32.355 1.00 19.02 824 ARG A O 1
ATOM 2882 N N . ALA A 1 393 ? -0.849 11.712 -34.143 1.00 19.51 825 ALA A N 1
ATOM 2883 C CA . ALA A 1 393 ? 0.005 12.652 -34.898 1.00 20.77 825 ALA A CA 1
ATOM 2884 C C . ALA A 1 393 ? -0.860 13.824 -35.362 1.00 22.62 825 ALA A C 1
ATOM 2885 O O . ALA A 1 393 ? -2.096 13.681 -35.479 1.00 22.06 825 ALA A O 1
ATOM 2887 N N . VAL A 1 394 ? -0.220 14.965 -35.617 1.00 23.99 826 VAL A N 1
ATOM 2888 C CA . VAL A 1 394 ? -0.910 16.241 -35.947 1.00 26.18 826 VAL A CA 1
ATOM 2889 C C . VAL A 1 394 ? -1.130 16.312 -37.464 1.00 26.96 826 VAL A C 1
ATOM 2890 O O . VAL A 1 394 ? -0.295 15.778 -38.242 1.00 28.93 826 VAL A O 1
ATOM 2894 N N . ASN A 1 395 ? -2.233 16.934 -37.858 1.00 29.58 827 ASN A N 1
ATOM 2895 C CA . ASN A 1 395 ? -2.513 17.342 -39.260 1.00 31.25 827 ASN A CA 1
ATOM 2896 C C . ASN A 1 395 ? -2.540 16.126 -40.192 1.00 30.43 827 ASN A C 1
ATOM 2897 O O . ASN A 1 395 ? -2.185 16.323 -41.368 1.00 31.50 827 ASN A O 1
ATOM 2902 N N . VAL A 1 396 ? -2.927 14.925 -39.744 1.00 28.19 828 VAL A N 1
ATOM 2903 C CA . VAL A 1 396 ? -2.991 13.754 -40.666 1.00 26.83 828 VAL A CA 1
ATOM 2904 C C . VAL A 1 396 ? -4.277 13.882 -41.471 1.00 26.12 828 VAL A C 1
ATOM 2905 O O . VAL A 1 396 ? -5.361 13.848 -40.903 1.00 25.79 828 VAL A O 1
ATOM 2909 N N . PRO A 1 397 ? -4.208 14.038 -42.810 1.00 25.61 829 PRO A N 1
ATOM 2910 C CA . PRO A 1 397 ? -5.414 14.266 -43.597 1.00 25.21 829 PRO A CA 1
ATOM 2911 C C . PRO A 1 397 ? -6.230 12.974 -43.699 1.00 24.56 829 PRO A C 1
ATOM 2912 O O . PRO A 1 397 ? -5.642 11.913 -43.867 1.00 24.66 829 PRO A O 1
ATOM 2916 N N . LYS A 1 398 ? -7.553 13.095 -43.610 1.00 24.91 830 LYS A N 1
ATOM 2917 C CA . LYS A 1 398 ? -8.486 11.945 -43.694 1.00 25.26 830 LYS A CA 1
ATOM 2918 C C . LYS A 1 398 ? -8.953 11.760 -45.136 1.00 25.52 830 LYS A C 1
ATOM 2919 O O . LYS A 1 398 ? -9.229 12.773 -45.806 1.00 24.69 830 LYS A O 1
ATOM 2925 N N . VAL A 1 399 ? -9.046 10.505 -45.572 1.00 24.34 831 VAL A N 1
ATOM 2926 C CA . VAL A 1 399 ? -9.744 10.117 -46.832 1.00 25.30 831 VAL A CA 1
ATOM 2927 C C . VAL A 1 399 ? -11.179 9.754 -46.448 1.00 25.94 831 VAL A C 1
ATOM 2928 O O . VAL A 1 399 ? -11.357 8.711 -45.791 1.00 26.03 831 VAL A O 1
ATOM 2932 N N . THR A 1 400 ? -12.158 10.594 -46.792 1.00 26.99 832 THR A N 1
ATOM 2933 C CA . THR A 1 400 ? -13.579 10.398 -46.406 1.00 28.40 832 THR A CA 1
ATOM 2934 C C . THR A 1 400 ? -14.447 10.140 -47.639 1.00 30.18 832 THR A C 1
ATOM 2935 O O . THR A 1 400 ? -15.571 9.666 -47.448 1.00 30.12 832 THR A O 1
ATOM 2939 N N . LYS A 1 401 ? -13.955 10.444 -48.845 1.00 31.68 833 LYS A N 1
ATOM 2940 C CA . LYS A 1 401 ? -14.733 10.344 -50.105 1.00 33.91 833 LYS A CA 1
ATOM 2941 C C . LYS A 1 401 ? -14.153 9.228 -50.972 1.00 34.04 833 LYS A C 1
ATOM 2942 O O . LYS A 1 401 ? -12.935 9.243 -51.230 1.00 33.35 833 LYS A O 1
ATOM 2948 N N . GLU A 1 402 ? -14.991 8.295 -51.419 1.00 35.90 834 GLU A N 1
ATOM 2949 C CA . GLU A 1 402 ? -14.591 7.310 -52.458 1.00 36.79 834 GLU A CA 1
ATOM 2950 C C . GLU A 1 402 ? -14.921 7.922 -53.825 1.00 35.53 834 GLU A C 1
ATOM 2951 O O . GLU A 1 402 ? -15.841 8.748 -53.902 1.00 34.49 834 GLU A O 1
ATOM 2957 N N . LYS A 1 403 ? -14.171 7.557 -54.860 1.00 36.04 835 LYS A N 1
ATOM 2958 C CA . LYS A 1 403 ? -14.490 7.970 -56.249 1.00 36.52 835 LYS A CA 1
ATOM 2959 C C . LYS A 1 403 ? -15.813 7.311 -56.606 1.00 35.90 835 LYS A C 1
ATOM 2960 O O . LYS A 1 403 ? -15.932 6.093 -56.489 1.00 34.78 835 LYS A O 1
ATOM 2966 N N . PRO A 1 404 ? -16.855 8.074 -57.002 1.00 35.90 836 PRO A N 1
ATOM 2967 C CA . PRO A 1 404 ? -18.147 7.479 -57.317 1.00 36.49 836 PRO A CA 1
ATOM 2968 C C . PRO A 1 404 ? -18.060 6.680 -58.622 1.00 38.38 836 PRO A C 1
ATOM 2969 O O . PRO A 1 404 ? -17.208 6.978 -59.443 1.00 37.23 836 PRO A O 1
ATOM 2973 N N . THR A 1 405 ? -18.907 5.658 -58.741 1.00 40.85 837 THR A N 1
ATOM 2974 C CA . THR A 1 405 ? -19.079 4.852 -59.971 1.00 44.23 837 THR A CA 1
ATOM 2975 C C . THR A 1 405 ? -20.306 5.375 -60.704 1.00 44.87 837 THR A C 1
ATOM 2976 O O . THR A 1 405 ? -21.329 5.634 -60.072 1.00 44.19 837 THR A O 1
ATOM 2980 N N . PRO A 1 406 ? -20.235 5.538 -62.044 1.00 47.34 838 PRO A N 1
ATOM 2981 C CA . PRO A 1 406 ? -21.398 5.935 -62.832 1.00 48.40 838 PRO A CA 1
ATOM 2982 C C . PRO A 1 406 ? -22.556 4.992 -62.545 1.00 49.10 838 PRO A C 1
ATOM 2983 O O . PRO A 1 406 ? -22.344 3.781 -62.459 1.00 49.09 838 PRO A O 1
ATOM 2987 N N . PRO A 1 407 ? -23.796 5.505 -62.359 1.00 50.66 839 PRO A N 1
ATOM 2988 C CA . PRO A 1 407 ? -24.935 4.634 -62.088 1.00 52.23 839 PRO A CA 1
ATOM 2989 C C . PRO A 1 407 ? -25.287 3.812 -63.334 1.00 53.76 839 PRO A C 1
ATOM 2990 O O . PRO A 1 407 ? -25.024 4.273 -64.438 1.00 53.20 839 PRO A O 1
ATOM 2994 N N . VAL A 1 408 ? -25.842 2.618 -63.125 1.00 55.93 840 VAL A N 1
ATOM 2995 C CA . VAL A 1 408 ? -26.208 1.661 -64.208 1.00 58.36 840 VAL A CA 1
ATOM 2996 C C . VAL A 1 408 ? -27.722 1.733 -64.404 1.00 59.73 840 VAL A C 1
ATOM 2997 O O . VAL A 1 408 ? -28.458 1.495 -63.424 1.00 58.60 840 VAL A O 1
ATOM 3001 N N . LYS A 1 409 ? -28.166 2.077 -65.617 1.00 61.60 841 LYS A N 1
ATOM 3002 C CA . LYS A 1 409 ? -29.606 2.230 -65.949 1.00 63.85 841 LYS A CA 1
ATOM 3003 C C . LYS A 1 409 ? -30.211 0.830 -65.995 1.00 65.70 841 LYS A C 1
ATOM 3004 O O . LYS A 1 409 ? -29.634 -0.063 -66.616 1.00 65.64 841 LYS A O 1
ATOM 3010 N N . PRO A 1 410 ? -31.331 0.566 -65.284 1.00 68.53 842 PRO A N 1
ATOM 3011 C CA . PRO A 1 410 ? -31.863 -0.793 -65.180 1.00 70.46 842 PRO A CA 1
ATOM 3012 C C . PRO A 1 410 ? -32.503 -1.234 -66.503 1.00 71.86 842 PRO A C 1
ATOM 3013 O O . PRO A 1 410 ? -32.862 -0.369 -67.285 1.00 72.40 842 PRO A O 1
ATOM 3017 N N . THR A 1 411 ? -32.558 -2.556 -66.716 1.00 72.99 843 THR A N 1
ATOM 3018 C CA . THR A 1 411 ? -32.959 -3.262 -67.969 1.00 73.83 843 THR A CA 1
ATOM 3019 C C . THR A 1 411 ? -32.663 -2.381 -69.188 1.00 74.78 843 THR A C 1
ATOM 3020 O O . THR A 1 411 ? -31.861 -2.755 -70.041 1.00 75.81 843 THR A O 1
ATOM 3024 N N . ASP B 1 27 ? 35.012 -43.039 -51.996 1.00 83.43 459 ASP B N 1
ATOM 3025 C CA . ASP B 1 27 ? 33.605 -43.071 -52.506 1.00 83.08 459 ASP B CA 1
ATOM 3026 C C . ASP B 1 27 ? 33.472 -44.117 -53.621 1.00 82.55 459 ASP B C 1
ATOM 3027 O O . ASP B 1 27 ? 32.380 -44.716 -53.751 1.00 82.56 459 ASP B O 1
ATOM 3032 N N . LEU B 1 28 ? 34.549 -44.371 -54.368 1.00 82.59 460 LEU B N 1
ATOM 3033 C CA . LEU B 1 28 ? 34.640 -45.514 -55.321 1.00 82.73 460 LEU B CA 1
ATOM 3034 C C . LEU B 1 28 ? 34.419 -46.827 -54.558 1.00 82.01 460 LEU B C 1
ATOM 3035 O O . LEU B 1 28 ? 33.651 -47.672 -55.050 1.00 82.45 460 LEU B O 1
ATOM 3040 N N . ALA B 1 29 ? 35.072 -46.986 -53.403 1.00 80.32 461 ALA B N 1
ATOM 3041 C CA . ALA B 1 29 ? 34.932 -48.154 -52.499 1.00 78.07 461 ALA B CA 1
ATOM 3042 C C . ALA B 1 29 ? 33.476 -48.279 -52.029 1.00 76.01 461 ALA B C 1
ATOM 3043 O O . ALA B 1 29 ? 32.960 -49.416 -52.025 1.00 75.05 461 ALA B O 1
ATOM 3045 N N . LYS B 1 30 ? 32.845 -47.156 -51.657 1.00 73.82 462 LYS B N 1
ATOM 3046 C CA . LYS B 1 30 ? 31.426 -47.104 -51.209 1.00 71.72 462 LYS B CA 1
ATOM 3047 C C . LYS B 1 30 ? 30.508 -47.444 -52.388 1.00 70.15 462 LYS B C 1
ATOM 3048 O O . LYS B 1 30 ? 29.560 -48.212 -52.179 1.00 70.05 462 LYS B O 1
ATOM 3054 N N . TYR B 1 31 ? 30.768 -46.881 -53.571 1.00 66.93 463 TYR B N 1
ATOM 3055 C CA . TYR B 1 31 ? 30.012 -47.184 -54.812 1.00 64.09 463 TYR B CA 1
ATOM 3056 C C . TYR B 1 31 ? 30.079 -48.694 -55.088 1.00 62.41 463 TYR B C 1
ATOM 3057 O O . TYR B 1 31 ? 29.023 -49.284 -55.394 1.00 62.51 463 TYR B O 1
ATOM 3066 N N . GLN B 1 32 ? 31.265 -49.298 -54.960 1.00 60.55 464 GLN B N 1
ATOM 3067 C CA . GLN B 1 32 ? 31.475 -50.753 -55.217 1.00 60.06 464 GLN B CA 1
ATOM 3068 C C . GLN B 1 32 ? 30.671 -51.577 -54.188 1.00 57.90 464 GLN B C 1
ATOM 3069 O O . GLN B 1 32 ? 30.162 -52.668 -54.542 1.00 55.58 464 GLN B O 1
ATOM 3075 N N . LYS B 1 33 ? 30.568 -51.080 -52.951 1.00 56.18 465 LYS B N 1
ATOM 3076 C CA . LYS B 1 33 ? 29.803 -51.736 -51.857 1.00 54.55 465 LYS B CA 1
ATOM 3077 C C . LYS B 1 33 ? 28.303 -51.670 -52.184 1.00 51.90 465 LYS B C 1
ATOM 3078 O O . LYS B 1 33 ? 27.644 -52.730 -52.137 1.00 50.81 465 LYS B O 1
ATOM 3084 N N . ASP B 1 34 ? 27.790 -50.473 -52.489 1.00 49.64 466 ASP B N 1
ATOM 3085 C CA . ASP B 1 34 ? 26.371 -50.236 -52.869 1.00 48.79 466 ASP B CA 1
ATOM 3086 C C . ASP B 1 34 ? 26.033 -51.049 -54.120 1.00 46.61 466 ASP B C 1
ATOM 3087 O O . ASP B 1 34 ? 24.919 -51.586 -54.178 1.00 45.09 466 ASP B O 1
ATOM 3092 N N . LEU B 1 35 ? 26.957 -51.125 -55.081 1.00 44.58 467 LEU B N 1
ATOM 3093 C CA . LEU B 1 35 ? 26.779 -51.919 -56.324 1.00 43.36 467 LEU B CA 1
ATOM 3094 C C . LEU B 1 35 ? 26.597 -53.395 -55.953 1.00 42.01 467 LEU B C 1
ATOM 3095 O O . LEU B 1 35 ? 25.657 -54.025 -56.480 1.00 40.76 467 LEU B O 1
ATOM 3100 N N . ALA B 1 36 ? 27.456 -53.923 -55.073 1.00 40.14 468 ALA B N 1
ATOM 3101 C CA . ALA B 1 36 ? 27.412 -55.332 -54.622 1.00 39.80 468 ALA B CA 1
ATOM 3102 C C . ALA B 1 36 ? 26.096 -55.608 -53.880 1.00 38.81 468 ALA B C 1
ATOM 3103 O O . ALA B 1 36 ? 25.541 -56.704 -54.065 1.00 38.37 468 ALA B O 1
ATOM 3105 N N . ASP B 1 37 ? 25.611 -54.643 -53.095 1.00 38.72 469 ASP B N 1
ATOM 3106 C CA . ASP B 1 37 ? 24.412 -54.809 -52.223 1.00 38.57 469 ASP B CA 1
ATOM 3107 C C . ASP B 1 37 ? 23.114 -54.626 -53.025 1.00 37.37 469 ASP B C 1
ATOM 3108 O O . ASP B 1 37 ? 22.068 -55.118 -52.568 1.00 36.03 469 ASP B O 1
ATOM 3113 N N . TYR B 1 38 ? 23.159 -53.932 -54.164 1.00 36.30 470 TYR B N 1
ATOM 3114 C CA . TYR B 1 38 ? 21.941 -53.438 -54.859 1.00 35.20 470 TYR B CA 1
ATOM 3115 C C . TYR B 1 38 ? 21.031 -54.592 -55.267 1.00 34.61 470 TYR B C 1
ATOM 3116 O O . TYR B 1 38 ? 19.832 -54.537 -55.006 1.00 32.78 470 TYR B O 1
ATOM 3125 N N . PRO B 1 39 ? 21.529 -55.672 -55.917 1.00 34.92 471 PRO B N 1
ATOM 3126 C CA . PRO B 1 39 ? 20.638 -56.762 -56.322 1.00 35.19 471 PRO B CA 1
ATOM 3127 C C . PRO B 1 39 ? 19.921 -57.431 -55.137 1.00 34.51 471 PRO B C 1
ATOM 3128 O O . PRO B 1 39 ? 18.783 -57.822 -55.278 1.00 34.27 471 PRO B O 1
ATOM 3132 N N . VAL B 1 40 ? 20.598 -57.540 -53.996 1.00 34.15 472 VAL B N 1
ATOM 3133 C CA . VAL B 1 40 ? 20.043 -58.159 -52.757 1.00 34.06 472 VAL B CA 1
ATOM 3134 C C . VAL B 1 40 ? 18.935 -57.244 -52.227 1.00 32.85 472 VAL B C 1
ATOM 3135 O O . VAL B 1 40 ? 17.851 -57.755 -51.903 1.00 33.01 472 VAL B O 1
ATOM 3139 N N . LYS B 1 41 ? 19.192 -55.941 -52.148 1.00 31.68 473 LYS B N 1
ATOM 3140 C CA . LYS B 1 41 ? 18.193 -54.951 -51.671 1.00 31.36 473 LYS B CA 1
ATOM 3141 C C . LYS B 1 41 ? 16.992 -54.945 -52.622 1.00 30.44 473 LYS B C 1
ATOM 3142 O O . LYS B 1 41 ? 15.843 -54.861 -52.143 1.00 28.47 473 LYS B O 1
ATOM 3148 N N . LEU B 1 42 ? 17.227 -55.011 -53.931 1.00 29.93 474 LEU B N 1
ATOM 3149 C CA . LEU B 1 42 ? 16.104 -54.969 -54.904 1.00 30.03 474 LEU B CA 1
ATOM 3150 C C . LEU B 1 42 ? 15.241 -56.226 -54.734 1.00 29.35 474 LEU B C 1
ATOM 3151 O O . LEU B 1 42 ? 14.001 -56.120 -54.725 1.00 28.00 474 LEU B O 1
ATOM 3156 N N . LYS B 1 43 ? 15.867 -57.392 -54.615 1.00 29.57 475 LYS B N 1
ATOM 3157 C CA . LYS B 1 43 ? 15.124 -58.661 -54.425 1.00 30.54 475 LYS B CA 1
ATOM 3158 C C . LYS B 1 43 ? 14.340 -58.604 -53.102 1.00 29.20 475 LYS B C 1
ATOM 3159 O O . LYS B 1 43 ? 13.171 -59.023 -53.088 1.00 28.38 475 LYS B O 1
ATOM 3165 N N . ALA B 1 44 ? 14.943 -58.094 -52.030 1.00 28.13 476 ALA B N 1
ATOM 3166 C CA . ALA B 1 44 ? 14.298 -57.971 -50.700 1.00 27.49 476 ALA B CA 1
ATOM 3167 C C . ALA B 1 44 ? 13.041 -57.103 -50.829 1.00 26.95 476 ALA B C 1
ATOM 3168 O O . ALA B 1 44 ? 11.993 -57.476 -50.262 1.00 26.14 476 ALA B O 1
ATOM 3170 N N . TYR B 1 45 ? 13.131 -56.004 -51.580 1.00 26.87 477 TYR B N 1
ATOM 3171 C CA . TYR B 1 45 ? 11.986 -55.092 -51.830 1.00 27.07 477 TYR B CA 1
ATOM 3172 C C . TYR B 1 45 ? 10.890 -55.832 -52.613 1.00 27.20 477 TYR B C 1
ATOM 3173 O O . TYR B 1 45 ? 9.721 -55.827 -52.198 1.00 26.45 477 TYR B O 1
ATOM 3182 N N . GLU B 1 46 ? 11.256 -56.464 -53.734 1.00 27.94 478 GLU B N 1
ATOM 3183 C CA . GLU B 1 46 ? 10.276 -57.159 -54.610 1.00 29.37 478 GLU B CA 1
ATOM 3184 C C . GLU B 1 46 ? 9.588 -58.283 -53.824 1.00 28.46 478 GLU B C 1
ATOM 3185 O O . GLU B 1 46 ? 8.359 -58.444 -53.964 1.00 28.95 478 GLU B O 1
ATOM 3191 N N . ASP B 1 47 ? 10.343 -59.028 -53.015 1.00 27.84 479 ASP B N 1
ATOM 3192 C CA . ASP B 1 47 ? 9.810 -60.176 -52.237 1.00 27.81 479 ASP B CA 1
ATOM 3193 C C . ASP B 1 47 ? 8.832 -59.659 -51.182 1.00 27.33 479 ASP B C 1
ATOM 3194 O O . ASP B 1 47 ? 7.791 -60.296 -50.983 1.00 27.43 479 ASP B O 1
ATOM 3199 N N . GLU B 1 48 ? 9.150 -58.548 -50.525 1.00 26.29 480 GLU B N 1
ATOM 3200 C CA . GLU B 1 48 ? 8.235 -57.980 -49.502 1.00 25.99 480 GLU B CA 1
ATOM 3201 C C . GLU B 1 48 ? 6.962 -57.479 -50.190 1.00 26.03 480 GLU B C 1
ATOM 3202 O O . GLU B 1 48 ? 5.868 -57.739 -49.667 1.00 25.65 480 GLU B O 1
ATOM 3208 N N . GLN B 1 49 ? 7.089 -56.796 -51.326 1.00 26.52 481 GLN B N 1
ATOM 3209 C CA . GLN B 1 49 ? 5.921 -56.297 -52.094 1.00 27.44 481 GLN B CA 1
ATOM 3210 C C . GLN B 1 49 ? 5.014 -57.484 -52.472 1.00 27.83 481 GLN B C 1
ATOM 3211 O O . GLN B 1 49 ? 3.782 -57.369 -52.331 1.00 27.32 481 GLN B O 1
ATOM 3217 N N . THR B 1 50 ? 5.589 -58.605 -52.909 1.00 28.53 482 THR B N 1
ATOM 3218 C CA . THR B 1 50 ? 4.813 -59.823 -53.255 1.00 29.24 482 THR B CA 1
ATOM 3219 C C . THR B 1 50 ? 4.083 -60.332 -52.007 1.00 28.75 482 THR B C 1
ATOM 3220 O O . THR B 1 50 ? 2.893 -60.667 -52.107 1.00 28.98 482 THR B O 1
ATOM 3224 N N . SER B 1 51 ? 4.783 -60.397 -50.876 1.00 28.47 483 SER B N 1
ATOM 3225 C CA . SER B 1 51 ? 4.250 -60.877 -49.574 1.00 28.61 483 SER B CA 1
ATOM 3226 C C . SER B 1 51 ? 3.088 -59.978 -49.138 1.00 28.45 483 SER B C 1
ATOM 3227 O O . SER B 1 51 ? 2.043 -60.516 -48.724 1.00 27.72 483 SER B O 1
ATOM 3230 N N . ILE B 1 52 ? 3.254 -58.658 -49.235 1.00 28.64 484 ILE B N 1
ATOM 3231 C CA . ILE B 1 52 ? 2.212 -57.679 -48.801 1.00 28.64 484 ILE B CA 1
ATOM 3232 C C . ILE B 1 52 ? 0.971 -57.867 -49.677 1.00 29.51 484 ILE B C 1
ATOM 3233 O O . ILE B 1 52 ? -0.138 -57.903 -49.123 1.00 28.09 484 ILE B O 1
ATOM 3238 N N . LYS B 1 53 ? 1.139 -57.980 -50.995 1.00 30.84 485 LYS B N 1
ATOM 3239 C CA . LYS B 1 53 ? -0.007 -58.109 -51.935 1.00 32.99 485 LYS B CA 1
ATOM 3240 C C . LYS B 1 53 ? -0.782 -59.391 -51.609 1.00 32.32 485 LYS B C 1
ATOM 3241 O O . LYS B 1 53 ? -2.014 -59.316 -51.571 1.00 31.91 485 LYS B O 1
ATOM 3247 N N . ALA B 1 54 ? -0.091 -60.496 -51.310 1.00 31.72 486 ALA B N 1
ATOM 3248 C CA . ALA B 1 54 ? -0.711 -61.784 -50.912 1.00 31.08 486 ALA B CA 1
ATOM 3249 C C . ALA B 1 54 ? -1.465 -61.608 -49.586 1.00 29.87 486 ALA B C 1
ATOM 3250 O O . ALA B 1 54 ? -2.592 -62.121 -49.465 1.00 29.80 486 ALA B O 1
ATOM 3252 N N . ALA B 1 55 ? -0.864 -60.906 -48.624 1.00 28.93 487 ALA B N 1
ATOM 3253 C CA . ALA B 1 55 ? -1.465 -60.663 -47.294 1.00 28.60 487 ALA B CA 1
ATOM 3254 C C . ALA B 1 55 ? -2.761 -59.867 -47.464 1.00 28.45 487 ALA B C 1
ATOM 3255 O O . ALA B 1 55 ? -3.773 -60.264 -46.840 1.00 28.35 487 ALA B O 1
ATOM 3257 N N . LEU B 1 56 ? -2.749 -58.819 -48.297 1.00 28.11 488 LEU B N 1
ATOM 3258 C CA . LEU B 1 56 ? -3.917 -57.919 -48.491 1.00 28.94 488 LEU B CA 1
ATOM 3259 C C . LEU B 1 56 ? -5.031 -58.668 -49.227 1.00 29.65 488 LEU B C 1
ATOM 3260 O O . LEU B 1 56 ? -6.202 -58.423 -48.903 1.00 28.81 488 LEU B O 1
ATOM 3265 N N . ALA B 1 57 ? -4.686 -59.557 -50.163 1.00 30.08 489 ALA B N 1
ATOM 3266 C CA . ALA B 1 57 ? -5.663 -60.389 -50.901 1.00 30.72 489 ALA B CA 1
ATOM 3267 C C . ALA B 1 57 ? -6.411 -61.283 -49.914 1.00 30.49 489 ALA B C 1
ATOM 3268 O O . ALA B 1 57 ? -7.646 -61.377 -50.037 1.00 31.52 489 ALA B O 1
ATOM 3270 N N . GLU B 1 58 ? -5.702 -61.903 -48.963 1.00 30.67 490 GLU B N 1
ATOM 3271 C CA . GLU B 1 58 ? -6.329 -62.757 -47.920 1.00 31.65 490 GLU B CA 1
ATOM 3272 C C . GLU B 1 58 ? -7.168 -61.882 -46.984 1.00 32.01 490 GLU B C 1
ATOM 3273 O O . GLU B 1 58 ? -8.287 -62.296 -46.642 1.00 32.18 490 GLU B O 1
ATOM 3279 N N . LEU B 1 59 ? -6.659 -60.715 -46.586 1.00 32.06 491 LEU B N 1
ATOM 3280 C CA . LEU B 1 59 ? -7.351 -59.839 -45.598 1.00 32.20 491 LEU B CA 1
ATOM 3281 C C . LEU B 1 59 ? -8.682 -59.337 -46.173 1.00 32.96 491 LEU B C 1
ATOM 3282 O O . LEU B 1 59 ? -9.618 -59.153 -45.384 1.00 32.47 491 LEU B O 1
ATOM 3287 N N . GLU B 1 60 ? -8.779 -59.158 -47.488 1.00 34.51 492 GLU B N 1
ATOM 3288 C CA . GLU B 1 60 ? -10.033 -58.730 -48.170 1.00 36.38 492 GLU B CA 1
ATOM 3289 C C . GLU B 1 60 ? -11.171 -59.704 -47.823 1.00 37.32 492 GLU B C 1
ATOM 3290 O O . GLU B 1 60 ? -12.330 -59.245 -47.737 1.00 37.30 492 GLU B O 1
ATOM 3296 N N . LYS B 1 61 ? -10.859 -60.985 -47.614 1.00 38.08 493 LYS B N 1
ATOM 3297 C CA . LYS B 1 61 ? -11.862 -62.052 -47.350 1.00 39.03 493 LYS B CA 1
ATOM 3298 C C . LYS B 1 61 ? -12.343 -62.003 -45.895 1.00 38.04 493 LYS B C 1
ATOM 3299 O O . LYS B 1 61 ? -13.359 -62.663 -45.597 1.00 37.88 493 LYS B O 1
ATOM 3305 N N . HIS B 1 62 ? -11.654 -61.267 -45.012 1.00 35.29 494 HIS B N 1
ATOM 3306 C CA . HIS B 1 62 ? -11.908 -61.290 -43.548 1.00 34.47 494 HIS B CA 1
ATOM 3307 C C . HIS B 1 62 ? -12.175 -59.880 -43.021 1.00 32.24 494 HIS B C 1
ATOM 3308 O O . HIS B 1 62 ? -12.207 -59.718 -41.803 1.00 31.38 494 HIS B O 1
ATOM 3315 N N . LYS B 1 63 ? -12.406 -58.908 -43.897 1.00 31.44 495 LYS B N 1
ATOM 3316 C CA . LYS B 1 63 ? -12.461 -57.475 -43.514 1.00 31.89 495 LYS B CA 1
ATOM 3317 C C . LYS B 1 63 ? -13.689 -57.199 -42.640 1.00 31.52 495 LYS B C 1
ATOM 3318 O O . LYS B 1 63 ? -13.654 -56.176 -41.948 1.00 30.20 495 LYS B O 1
ATOM 3324 N N . ASN B 1 64 ? -14.718 -58.055 -42.651 1.00 31.08 496 ASN B N 1
ATOM 3325 C CA . ASN B 1 64 ? -15.903 -57.863 -41.769 1.00 31.05 496 ASN B CA 1
ATOM 3326 C C . ASN B 1 64 ? -15.885 -58.878 -40.623 1.00 30.28 496 ASN B C 1
ATOM 3327 O O . ASN B 1 64 ? -16.907 -59.016 -39.952 1.00 30.72 496 ASN B O 1
ATOM 3332 N N . GLU B 1 65 ? -14.738 -59.493 -40.349 1.00 29.22 497 GLU B N 1
ATOM 3333 C CA . GLU B 1 65 ? -14.541 -60.394 -39.190 1.00 29.44 497 GLU B CA 1
ATOM 3334 C C . GLU B 1 65 ? -13.811 -59.633 -38.083 1.00 27.75 497 GLU B C 1
ATOM 3335 O O . GLU B 1 65 ? -12.970 -58.749 -38.394 1.00 26.06 497 GLU B O 1
ATOM 3341 N N . ASP B 1 66 ? -14.098 -60.008 -36.842 1.00 26.97 498 ASP B N 1
ATOM 3342 C CA . ASP B 1 66 ? -13.544 -59.382 -35.618 1.00 25.82 498 ASP B CA 1
ATOM 3343 C C . ASP B 1 66 ? -12.031 -59.198 -35.751 1.00 24.61 498 ASP B C 1
ATOM 3344 O O . ASP B 1 66 ? -11.329 -60.176 -36.087 1.00 24.03 498 ASP B O 1
ATOM 3349 N N . GLY B 1 67 ? -11.548 -57.990 -35.454 1.00 23.11 499 GLY B N 1
ATOM 3350 C CA . GLY B 1 67 ? -10.111 -57.702 -35.327 1.00 23.06 499 GLY B CA 1
ATOM 3351 C C . GLY B 1 67 ? -9.444 -57.362 -36.645 1.00 23.31 499 GLY B C 1
ATOM 3352 O O . GLY B 1 67 ? -8.220 -57.172 -36.640 1.00 23.75 499 GLY B O 1
ATOM 3353 N N . ASN B 1 68 ? -10.203 -57.298 -37.740 1.00 23.86 500 ASN B N 1
ATOM 3354 C CA . ASN B 1 68 ? -9.655 -56.982 -39.086 1.00 25.00 500 ASN B CA 1
ATOM 3355 C C . ASN B 1 68 ? -10.033 -55.551 -39.469 1.00 24.49 500 ASN B C 1
ATOM 3356 O O . ASN B 1 68 ? -11.158 -55.117 -39.170 1.00 24.17 500 ASN B O 1
ATOM 3361 N N . LEU B 1 69 ? -9.141 -54.837 -40.155 1.00 24.15 501 LEU B N 1
ATOM 3362 C CA . LEU B 1 69 ? -9.485 -53.516 -40.738 1.00 24.63 501 LEU B CA 1
ATOM 3363 C C . LEU B 1 69 ? -10.630 -53.712 -41.731 1.00 25.79 501 LEU B C 1
ATOM 3364 O O . LEU B 1 69 ? -10.537 -54.650 -42.540 1.00 25.97 501 LEU B O 1
ATOM 3369 N N . THR B 1 70 ? -11.661 -52.869 -41.673 1.00 26.57 502 THR B N 1
ATOM 3370 C CA . THR B 1 70 ? -12.835 -52.954 -42.584 1.00 27.97 502 THR B CA 1
ATOM 3371 C C . THR B 1 70 ? -12.422 -52.587 -44.012 1.00 29.00 502 THR B C 1
ATOM 3372 O O . THR B 1 70 ? -13.096 -53.066 -44.943 1.00 28.97 502 THR B O 1
ATOM 3376 N N . GLU B 1 71 ? -11.370 -51.780 -44.163 1.00 30.40 503 GLU B N 1
ATOM 3377 C CA . GLU B 1 71 ? -10.697 -51.488 -45.454 1.00 31.81 503 GLU B CA 1
ATOM 3378 C C . GLU B 1 71 ? -9.258 -51.975 -45.348 1.00 30.29 503 GLU B C 1
ATOM 3379 O O . GLU B 1 71 ? -8.418 -51.288 -44.768 1.00 29.39 503 GLU B O 1
ATOM 3385 N N . PRO B 1 72 ? -8.921 -53.162 -45.898 1.00 29.06 504 PRO B N 1
ATOM 3386 C CA . PRO B 1 72 ? -7.556 -53.675 -45.814 1.00 28.03 504 PRO B CA 1
ATOM 3387 C C . PRO B 1 72 ? -6.535 -52.630 -46.273 1.00 26.74 504 PRO B C 1
ATOM 3388 O O . PRO B 1 72 ? -6.773 -51.904 -47.221 1.00 26.86 504 PRO B O 1
ATOM 3392 N N . SER B 1 73 ? -5.425 -52.570 -45.552 1.00 25.35 505 SER B N 1
ATOM 3393 C CA . SER B 1 73 ? -4.323 -51.613 -45.778 1.00 24.06 505 SER B CA 1
ATOM 3394 C C . SER B 1 73 ? -3.043 -52.214 -45.223 1.00 23.11 505 SER B C 1
ATOM 3395 O O . SER B 1 73 ? -3.115 -52.933 -44.203 1.00 23.64 505 SER B O 1
ATOM 3398 N N . ALA B 1 74 ? -1.915 -51.937 -45.865 1.00 22.23 506 ALA B N 1
ATOM 3399 C CA . ALA B 1 74 ? -0.589 -52.166 -45.259 1.00 21.10 506 ALA B CA 1
ATOM 3400 C C . ALA B 1 74 ? -0.317 -51.031 -44.260 1.00 20.20 506 ALA B C 1
ATOM 3401 O O . ALA B 1 74 ? -1.008 -49.989 -44.313 1.00 20.83 506 ALA B O 1
ATOM 3403 N N . GLN B 1 75 ? 0.654 -51.244 -43.386 1.00 19.09 507 GLN B N 1
ATOM 3404 C CA . GLN B 1 75 ? 1.161 -50.214 -42.444 1.00 18.24 507 GLN B CA 1
ATOM 3405 C C . GLN B 1 75 ? 2.564 -49.821 -42.897 1.00 18.04 507 GLN B C 1
ATOM 3406 O O . GLN B 1 75 ? 3.478 -50.648 -42.758 1.00 17.81 507 GLN B O 1
ATOM 3412 N N . ASN B 1 76 ? 2.746 -48.600 -43.395 1.00 18.20 508 ASN B N 1
ATOM 3413 C CA . ASN B 1 76 ? 4.103 -48.130 -43.787 1.00 18.52 508 ASN B CA 1
ATOM 3414 C C . ASN B 1 76 ? 4.714 -47.302 -42.645 1.00 18.31 508 ASN B C 1
ATOM 3415 O O . ASN B 1 76 ? 5.854 -46.860 -42.816 1.00 19.43 508 ASN B O 1
ATOM 3420 N N . LEU B 1 77 ? 4.008 -47.124 -41.525 1.00 17.83 509 LEU B N 1
ATOM 3421 C CA . LEU B 1 77 ? 4.574 -46.482 -40.315 1.00 17.62 509 LEU B CA 1
ATOM 3422 C C . LEU B 1 77 ? 4.929 -47.585 -39.321 1.00 16.77 509 LEU B C 1
ATOM 3423 O O . LEU B 1 77 ? 4.024 -48.070 -38.625 1.00 17.27 509 LEU B O 1
ATOM 3428 N N . VAL B 1 78 ? 6.198 -47.951 -39.264 1.00 16.32 510 VAL B N 1
ATOM 3429 C CA . VAL B 1 78 ? 6.704 -48.981 -38.320 1.00 16.15 510 VAL B CA 1
ATOM 3430 C C . VAL B 1 78 ? 7.201 -48.216 -37.098 1.00 15.58 510 VAL B C 1
ATOM 3431 O O . VAL B 1 78 ? 8.264 -47.602 -37.154 1.00 15.70 510 VAL B O 1
ATOM 3435 N N . TYR B 1 79 ? 6.387 -48.193 -36.052 1.00 15.62 511 TYR B N 1
ATOM 3436 C CA . TYR B 1 79 ? 6.550 -47.269 -34.914 1.00 15.27 511 TYR B CA 1
ATOM 3437 C C . TYR B 1 79 ? 5.819 -47.889 -33.726 1.00 15.54 511 TYR B C 1
ATOM 3438 O O . TYR B 1 79 ? 4.735 -47.435 -33.359 1.00 15.45 511 TYR B O 1
ATOM 3447 N N . ASP B 1 80 ? 6.391 -48.955 -33.166 1.00 16.23 512 ASP B N 1
ATOM 3448 C CA . ASP B 1 80 ? 5.710 -49.823 -32.174 1.00 17.45 512 ASP B CA 1
ATOM 3449 C C . ASP B 1 80 ? 6.293 -49.619 -30.776 1.00 16.31 512 ASP B C 1
ATOM 3450 O O . ASP B 1 80 ? 5.527 -49.743 -29.817 1.00 16.48 512 ASP B O 1
ATOM 3455 N N . LEU B 1 81 ? 7.609 -49.446 -30.664 1.00 15.55 513 LEU B N 1
ATOM 3456 C CA . LEU B 1 81 ? 8.281 -49.315 -29.350 1.00 15.60 513 LEU B CA 1
ATOM 3457 C C . LEU B 1 81 ? 9.638 -48.618 -29.527 1.00 14.79 513 LEU B C 1
ATOM 3458 O O . LEU B 1 81 ? 10.397 -48.916 -30.477 1.00 14.62 513 LEU B O 1
ATOM 3463 N N . GLU B 1 82 ? 9.930 -47.695 -28.618 1.00 14.00 514 GLU B N 1
ATOM 3464 C CA . GLU B 1 82 ? 11.209 -46.942 -28.591 1.00 13.94 514 GLU B CA 1
ATOM 3465 C C . GLU B 1 82 ? 11.644 -46.797 -27.144 1.00 13.88 514 GLU B C 1
ATOM 3466 O O . GLU B 1 82 ? 11.748 -45.694 -26.614 1.00 13.37 514 GLU B O 1
ATOM 3472 N N . PRO B 1 83 ? 11.919 -47.925 -26.458 1.00 14.13 515 PRO B N 1
ATOM 3473 C CA . PRO B 1 83 ? 12.189 -47.891 -25.022 1.00 14.34 515 PRO B CA 1
ATOM 3474 C C . PRO B 1 83 ? 13.449 -47.114 -24.634 1.00 14.55 515 PRO B C 1
ATOM 3475 O O . PRO B 1 83 ? 13.519 -46.643 -23.506 1.00 15.06 515 PRO B O 1
ATOM 3479 N N . ASN B 1 84 ? 14.398 -46.971 -25.556 1.00 14.61 516 ASN B N 1
ATOM 3480 C CA . ASN B 1 84 ? 15.727 -46.353 -25.273 1.00 15.06 516 ASN B CA 1
ATOM 3481 C C . ASN B 1 84 ? 15.789 -44.922 -25.803 1.00 15.12 516 ASN B C 1
ATOM 3482 O O . ASN B 1 84 ? 16.885 -44.341 -25.781 1.00 15.31 516 ASN B O 1
ATOM 3487 N N . ALA B 1 85 ? 14.661 -44.336 -26.202 1.00 15.29 517 ALA B N 1
ATOM 3488 C CA . ALA B 1 85 ? 14.642 -42.968 -26.766 1.00 15.29 517 ALA B CA 1
ATOM 3489 C C . ALA B 1 85 ? 15.130 -41.966 -25.715 1.00 15.71 517 ALA B C 1
ATOM 3490 O O . ALA B 1 85 ? 14.940 -42.171 -24.514 1.00 15.32 517 ALA B O 1
ATOM 3492 N N . ASN B 1 86 ? 15.697 -40.868 -26.201 1.00 16.06 518 ASN B N 1
ATOM 3493 C CA . ASN B 1 86 ? 16.075 -39.684 -25.397 1.00 17.26 518 ASN B CA 1
ATOM 3494 C C . ASN B 1 86 ? 15.026 -38.595 -25.611 1.00 16.65 518 ASN B C 1
ATOM 3495 O O . ASN B 1 86 ? 14.633 -38.369 -26.755 1.00 15.99 518 ASN B O 1
ATOM 3500 N N . LEU B 1 87 ? 14.615 -37.964 -24.520 1.00 16.74 519 LEU B N 1
ATOM 3501 C CA . LEU B 1 87 ? 13.597 -36.886 -24.510 1.00 17.08 519 LEU B CA 1
ATOM 3502 C C . LEU B 1 87 ? 14.283 -35.572 -24.151 1.00 17.49 519 LEU B C 1
ATOM 3503 O O . LEU B 1 87 ? 14.962 -35.501 -23.109 1.00 17.33 519 LEU B O 1
ATOM 3508 N N . SER B 1 88 ? 14.069 -34.560 -24.987 1.00 18.05 520 SER B N 1
ATOM 3509 C CA . SER B 1 88 ? 14.386 -33.146 -24.691 1.00 19.34 520 SER B CA 1
ATOM 3510 C C . SER B 1 88 ? 13.065 -32.373 -24.712 1.00 19.11 520 SER B C 1
ATOM 3511 O O . SER B 1 88 ? 12.245 -32.637 -25.605 1.00 19.21 520 SER B O 1
ATOM 3514 N N . LEU B 1 89 ? 12.849 -31.490 -23.744 1.00 19.24 521 LEU B N 1
ATOM 3515 C CA . LEU B 1 89 ? 11.528 -30.850 -23.530 1.00 19.43 521 LEU B CA 1
ATOM 3516 C C . LEU B 1 89 ? 11.703 -29.337 -23.387 1.00 19.57 521 LEU B C 1
ATOM 3517 O O . LEU B 1 89 ? 12.608 -28.911 -22.643 1.00 19.69 521 LEU B O 1
ATOM 3522 N N . THR B 1 90 ? 10.865 -28.578 -24.084 1.00 19.36 522 THR B N 1
ATOM 3523 C CA . THR B 1 90 ? 10.664 -27.132 -23.830 1.00 19.71 522 THR B CA 1
ATOM 3524 C C . THR B 1 90 ? 9.230 -26.951 -23.347 1.00 18.82 522 THR B C 1
ATOM 3525 O O . THR B 1 90 ? 8.380 -27.804 -23.641 1.00 18.11 522 THR B O 1
ATOM 3529 N N . THR B 1 91 ? 8.950 -25.859 -22.643 1.00 18.57 523 THR B N 1
ATOM 3530 C CA . THR B 1 91 ? 7.577 -25.577 -22.171 1.00 18.35 523 THR B CA 1
ATOM 3531 C C . THR B 1 91 ? 7.405 -24.073 -21.985 1.00 18.97 523 THR B C 1
ATOM 3532 O O . THR B 1 91 ? 8.410 -23.389 -21.722 1.00 19.86 523 THR B O 1
ATOM 3536 N N . ASP B 1 92 ? 6.170 -23.603 -22.126 1.00 19.59 524 ASP B N 1
ATOM 3537 C CA . ASP B 1 92 ? 5.799 -22.235 -21.678 1.00 20.27 524 ASP B CA 1
ATOM 3538 C C . ASP B 1 92 ? 5.011 -22.338 -20.372 1.00 20.65 524 ASP B C 1
ATOM 3539 O O . ASP B 1 92 ? 4.508 -21.289 -19.894 1.00 20.88 524 ASP B O 1
ATOM 3544 N N . GLY B 1 93 ? 4.957 -23.526 -19.774 1.00 20.25 525 GLY B N 1
ATOM 3545 C CA . GLY B 1 93 ? 4.519 -23.719 -18.383 1.00 2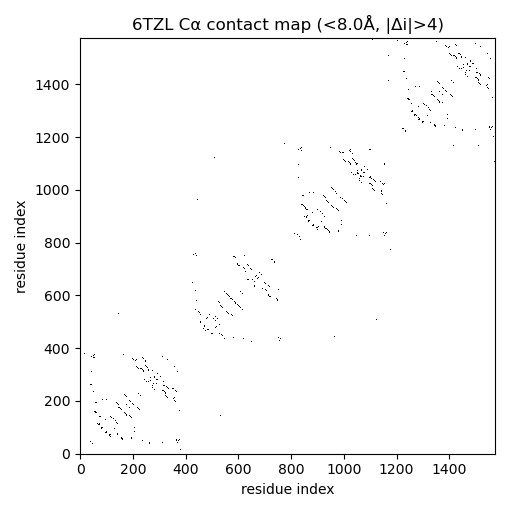0.35 525 GLY B CA 1
ATOM 3546 C C . GLY B 1 93 ? 5.727 -23.835 -17.470 1.00 21.02 525 GLY B C 1
ATOM 3547 O O . GLY B 1 93 ? 6.702 -23.094 -17.680 1.00 21.30 525 GLY B O 1
ATOM 3548 N N . LYS B 1 94 ? 5.668 -24.737 -16.493 1.00 20.76 526 LYS B N 1
ATOM 3549 C CA . LYS B 1 94 ? 6.750 -24.960 -15.509 1.00 22.04 526 LYS B CA 1
ATOM 3550 C C . LYS B 1 94 ? 7.262 -26.393 -15.628 1.00 20.92 526 LYS B C 1
ATOM 3551 O O . LYS B 1 94 ? 6.427 -27.306 -15.666 1.00 20.51 526 LYS B O 1
ATOM 3557 N N . PHE B 1 95 ? 8.576 -26.586 -15.640 1.00 20.83 527 PHE B N 1
ATOM 3558 C CA . PHE B 1 95 ? 9.174 -27.916 -15.368 1.00 20.50 527 PHE B CA 1
ATOM 3559 C C . PHE B 1 95 ? 8.973 -28.227 -13.886 1.00 20.73 527 PHE B C 1
ATOM 3560 O O . PHE B 1 95 ? 9.059 -27.299 -13.050 1.00 20.53 527 PHE B O 1
ATOM 3568 N N . LEU B 1 96 ? 8.716 -29.492 -13.557 1.00 19.85 528 LEU B N 1
ATOM 3569 C CA . LEU B 1 96 ? 8.579 -29.954 -12.156 1.00 20.39 528 LEU B CA 1
ATOM 3570 C C . LEU B 1 96 ? 9.823 -30.746 -11.750 1.00 20.85 528 LEU B C 1
ATOM 3571 O O . LEU B 1 96 ? 10.277 -31.605 -12.531 1.00 20.55 528 LEU B O 1
ATOM 3576 N N . LYS B 1 97 ? 10.350 -30.448 -10.562 1.00 21.89 529 LYS B N 1
ATOM 3577 C CA . LYS B 1 97 ? 11.466 -31.213 -9.954 1.00 22.91 529 LYS B CA 1
ATOM 3578 C C . LYS B 1 97 ? 11.044 -32.672 -9.806 1.00 22.30 529 LYS B C 1
ATOM 3579 O O . LYS B 1 97 ? 9.901 -32.911 -9.388 1.00 22.01 529 LYS B O 1
ATOM 3585 N N . ALA B 1 98 ? 11.949 -33.609 -10.080 1.00 22.52 530 ALA B N 1
ATOM 3586 C CA . ALA B 1 98 ? 11.725 -35.044 -9.799 1.00 22.49 530 ALA B CA 1
ATOM 3587 C C . ALA B 1 98 ? 11.387 -35.214 -8.311 1.00 22.84 530 ALA B C 1
ATOM 3588 O O . ALA B 1 98 ? 10.502 -36.013 -7.986 1.00 22.35 530 ALA B O 1
ATOM 3590 N N . SER B 1 99 ? 12.051 -34.465 -7.432 1.00 24.18 531 SER B N 1
ATOM 3591 C CA . SER B 1 99 ? 11.812 -34.513 -5.967 1.00 25.01 531 SER B CA 1
ATOM 3592 C C . SER B 1 99 ? 10.375 -34.072 -5.639 1.00 24.77 531 SER B C 1
ATOM 3593 O O . SER B 1 99 ? 9.783 -34.632 -4.696 1.00 25.60 531 SER B O 1
ATOM 3596 N N . ALA B 1 100 ? 9.822 -33.103 -6.378 1.00 24.43 532 ALA B N 1
ATOM 3597 C CA . ALA B 1 100 ? 8.436 -32.621 -6.192 1.00 24.34 532 ALA B CA 1
ATOM 3598 C C . ALA B 1 100 ? 7.440 -33.684 -6.671 1.00 23.42 532 ALA B C 1
ATOM 3599 O O . ALA B 1 100 ? 6.427 -33.913 -5.981 1.00 23.14 532 ALA B O 1
ATOM 3601 N N . VAL B 1 101 ? 7.707 -34.308 -7.822 1.00 22.51 533 VAL B N 1
ATOM 3602 C CA . VAL B 1 101 ? 6.837 -35.391 -8.359 1.00 21.87 533 VAL B CA 1
ATOM 3603 C C . VAL B 1 101 ? 6.834 -36.536 -7.335 1.00 22.05 533 VAL B C 1
ATOM 3604 O O . VAL B 1 101 ? 5.760 -37.041 -6.999 1.00 21.46 533 VAL B O 1
ATOM 3608 N N . ASP B 1 102 ? 8.003 -36.900 -6.822 1.00 22.90 534 ASP B N 1
ATOM 3609 C CA . ASP B 1 102 ? 8.142 -37.966 -5.797 1.00 23.66 534 ASP B CA 1
ATOM 3610 C C . ASP B 1 102 ? 7.312 -37.602 -4.562 1.00 24.43 534 ASP B C 1
ATOM 3611 O O . ASP B 1 102 ? 6.546 -38.456 -4.071 1.00 24.65 534 ASP B O 1
ATOM 3616 N N . ASP B 1 103 ? 7.457 -36.374 -4.071 1.00 25.75 535 ASP B N 1
ATOM 3617 C CA . ASP B 1 103 ? 6.728 -35.901 -2.862 1.00 26.79 535 ASP B CA 1
ATOM 3618 C C . ASP B 1 103 ? 5.215 -36.019 -3.107 1.00 26.02 535 ASP B C 1
ATOM 3619 O O . ASP B 1 103 ? 4.496 -36.516 -2.207 1.00 26.41 535 ASP B O 1
ATOM 3624 N N . ALA B 1 104 ? 4.735 -35.595 -4.279 1.00 24.94 536 ALA B N 1
ATOM 3625 C CA . ALA B 1 104 ? 3.295 -35.640 -4.621 1.00 24.17 536 ALA B CA 1
ATOM 3626 C C . ALA B 1 104 ? 2.812 -37.100 -4.650 1.00 23.62 536 ALA B C 1
ATOM 3627 O O . ALA B 1 104 ? 1.722 -37.377 -4.127 1.00 23.58 536 ALA B O 1
ATOM 3629 N N . PHE B 1 105 ? 3.578 -38.025 -5.228 1.00 22.92 537 PHE B N 1
ATOM 3630 C CA . PHE B 1 105 ? 3.175 -39.455 -5.275 1.00 22.96 537 PHE B CA 1
ATOM 3631 C C . PHE B 1 105 ? 3.064 -40.018 -3.851 1.00 23.96 537 PHE B C 1
ATOM 3632 O O . PHE B 1 105 ? 2.197 -40.878 -3.613 1.00 24.06 537 PHE B O 1
ATOM 3640 N N . SER B 1 106 ? 3.899 -39.525 -2.935 1.00 25.05 538 SER B N 1
ATOM 3641 C CA . SER B 1 106 ? 4.012 -40.019 -1.536 1.00 26.35 538 SER B CA 1
ATOM 3642 C C . SER B 1 106 ? 2.860 -39.515 -0.657 1.00 27.50 538 SER B C 1
ATOM 3643 O O . SER B 1 106 ? 2.813 -39.923 0.524 1.00 28.65 538 SER B O 1
ATOM 3646 N N . LYS B 1 107 ? 1.990 -38.642 -1.175 1.00 27.35 539 LYS B N 1
ATOM 3647 C CA . LYS B 1 107 ? 0.945 -37.952 -0.378 1.00 28.10 539 LYS B CA 1
ATOM 3648 C C . LYS B 1 107 ? -0.442 -38.197 -0.967 1.00 27.56 539 LYS B C 1
ATOM 3649 O O . LYS B 1 107 ? -0.539 -38.648 -2.119 1.00 26.97 539 LYS B O 1
ATOM 3655 N N . SER B 1 108 ? -1.476 -37.894 -0.182 1.00 27.26 540 SER B N 1
ATOM 3656 C CA . SER B 1 108 ? -2.876 -37.793 -0.655 1.00 26.62 540 SER B CA 1
ATOM 3657 C C . SER B 1 108 ? -3.293 -39.129 -1.287 1.00 26.25 540 SER B C 1
ATOM 3658 O O . SER B 1 108 ? -2.955 -40.199 -0.720 1.00 26.61 540 SER B O 1
ATOM 3661 N N . THR B 1 109 ? -3.963 -39.097 -2.439 1.00 25.49 541 THR B N 1
ATOM 3662 C CA . THR B 1 109 ? -4.724 -40.241 -2.997 1.00 24.87 541 THR B CA 1
ATOM 3663 C C . THR B 1 109 ? -3.787 -41.327 -3.547 1.00 24.40 541 THR B C 1
ATOM 3664 O O . THR B 1 109 ? -4.260 -42.464 -3.669 1.00 24.81 541 THR B O 1
ATOM 3668 N N . SER B 1 110 ? -2.528 -41.025 -3.882 1.00 24.09 542 SER B N 1
ATOM 3669 C CA . SER B 1 110 ? -1.579 -42.035 -4.432 1.00 24.15 542 SER B CA 1
ATOM 3670 C C . SER B 1 110 ? -0.682 -42.623 -3.328 1.00 25.23 542 SER B C 1
ATOM 3671 O O . SER B 1 110 ? 0.104 -43.533 -3.636 1.00 24.84 542 SER B O 1
ATOM 3674 N N . LYS B 1 111 ? -0.805 -42.144 -2.089 1.00 26.98 543 LYS B N 1
ATOM 3675 C CA . LYS B 1 111 ? 0.114 -42.533 -0.982 1.00 28.43 543 LYS B CA 1
ATOM 3676 C C . LYS B 1 111 ? 0.033 -44.041 -0.704 1.00 29.01 543 LYS B C 1
ATOM 3677 O O . LYS B 1 111 ? 1.097 -44.668 -0.540 1.00 29.73 543 LYS B O 1
ATOM 3683 N N . ALA B 1 112 ? -1.171 -44.607 -0.609 1.00 29.05 544 ALA B N 1
ATOM 3684 C CA . ALA B 1 112 ? -1.368 -46.031 -0.240 1.00 29.57 544 ALA B CA 1
ATOM 3685 C C . ALA B 1 112 ? -0.567 -46.923 -1.200 1.00 29.26 544 ALA B C 1
ATOM 3686 O O . ALA B 1 112 ? 0.111 -47.865 -0.739 1.00 29.67 544 ALA B O 1
ATOM 3688 N N . LYS B 1 113 ? -0.625 -46.633 -2.502 1.00 28.80 545 LYS B N 1
ATOM 3689 C CA . LYS B 1 113 ? 0.101 -47.405 -3.542 1.00 28.39 545 LYS B CA 1
ATOM 3690 C C . LYS B 1 113 ? 1.601 -47.099 -3.456 1.00 27.71 545 LYS B C 1
ATOM 3691 O O . LYS B 1 113 ? 2.403 -48.036 -3.598 1.00 27.42 545 LYS B O 1
ATOM 3697 N N . TYR B 1 114 ? 1.973 -45.838 -3.228 1.00 26.74 546 TYR B N 1
ATOM 3698 C CA . TYR B 1 114 ? 3.394 -45.420 -3.121 1.00 26.77 546 TYR B CA 1
ATOM 3699 C C . TYR B 1 114 ? 4.087 -46.224 -2.014 1.00 27.68 546 TYR B C 1
ATOM 3700 O O . TYR B 1 114 ? 5.231 -46.680 -2.218 1.00 27.44 546 TYR B O 1
ATOM 3709 N N . ASP B 1 115 ? 3.392 -46.388 -0.887 1.00 29.56 547 ASP B N 1
ATOM 3710 C CA . ASP B 1 115 ? 3.888 -47.119 0.311 1.00 30.80 547 ASP B CA 1
ATOM 3711 C C . ASP B 1 115 ? 4.028 -48.616 -0.010 1.00 31.57 547 ASP B C 1
ATOM 3712 O O . ASP B 1 115 ? 4.690 -49.325 0.779 1.00 31.95 547 ASP B O 1
ATOM 3717 N N . GLN B 1 116 ? 3.455 -49.078 -1.126 1.00 31.58 548 GLN B N 1
ATOM 3718 C CA . GLN B 1 116 ? 3.571 -50.471 -1.634 1.00 32.51 548 GLN B CA 1
ATOM 3719 C C . GLN B 1 116 ? 4.535 -50.542 -2.831 1.00 30.52 548 GLN B C 1
ATOM 3720 O O . GLN B 1 116 ? 4.531 -51.573 -3.521 1.00 30.58 548 GLN B O 1
ATOM 3726 N N . LYS B 1 117 ? 5.339 -49.498 -3.061 1.00 29.62 549 LYS B N 1
ATOM 3727 C CA . LYS B 1 117 ? 6.335 -49.400 -4.172 1.00 28.49 549 LYS B CA 1
ATOM 3728 C C . LYS B 1 117 ? 5.618 -49.456 -5.531 1.00 26.27 549 LYS B C 1
ATOM 3729 O O . LYS B 1 117 ? 6.152 -50.057 -6.476 1.00 24.58 549 LYS B O 1
ATOM 3735 N N . ILE B 1 118 ? 4.456 -48.805 -5.629 1.00 25.26 550 ILE B N 1
ATOM 3736 C CA . ILE B 1 118 ? 3.677 -48.687 -6.892 1.00 24.09 550 ILE B CA 1
ATOM 3737 C C . ILE B 1 118 ? 3.435 -47.201 -7.157 1.00 22.68 550 ILE B C 1
ATOM 3738 O O . ILE B 1 118 ? 2.952 -46.514 -6.247 1.00 22.98 550 ILE B O 1
ATOM 3743 N N . LEU B 1 119 ? 3.783 -46.744 -8.356 1.00 21.56 551 LEU B N 1
ATOM 3744 C CA . LEU B 1 119 ? 3.436 -45.384 -8.839 1.00 21.19 551 LEU B CA 1
ATOM 3745 C C . LEU B 1 119 ? 2.098 -45.483 -9.575 1.00 20.91 551 LEU B C 1
ATOM 3746 O O . LEU B 1 119 ? 2.060 -46.033 -10.680 1.00 20.22 551 LEU B O 1
ATOM 3751 N N . GLN B 1 120 ? 1.035 -45.005 -8.934 1.00 21.36 552 GLN B N 1
ATOM 3752 C CA . GLN B 1 120 ? -0.353 -45.080 -9.443 1.00 21.57 552 GLN B CA 1
ATOM 3753 C C . GLN B 1 120 ? -0.701 -43.734 -10.093 1.00 19.98 552 GLN B C 1
ATOM 3754 O O . GLN B 1 120 ? -1.198 -42.862 -9.396 1.00 19.40 552 GLN B O 1
ATOM 3760 N N . LEU B 1 121 ? -0.397 -43.566 -11.379 1.00 19.35 553 LEU B N 1
ATOM 3761 C CA . LEU B 1 121 ? -0.436 -42.222 -12.030 1.00 19.07 553 LEU B CA 1
ATOM 3762 C C . LEU B 1 121 ? -1.858 -41.651 -11.960 1.00 19.42 553 LEU B C 1
ATOM 3763 O O . LEU B 1 121 ? -1.986 -40.432 -11.735 1.00 18.35 553 LEU B O 1
ATOM 3768 N N . ASP B 1 122 ? -2.880 -42.490 -12.125 1.00 20.33 554 ASP B N 1
ATOM 3769 C CA . ASP B 1 122 ? -4.289 -42.023 -12.173 1.00 21.89 554 ASP B CA 1
ATOM 3770 C C . ASP B 1 122 ? -4.798 -41.654 -10.770 1.00 22.01 554 ASP B C 1
ATOM 3771 O O . ASP B 1 122 ? -5.922 -41.129 -10.693 1.00 21.42 554 ASP B O 1
ATOM 3776 N N . ASP B 1 123 ? -4.028 -41.909 -9.707 1.00 22.00 555 ASP B N 1
ATOM 3777 C CA . ASP B 1 123 ? -4.391 -41.488 -8.329 1.00 23.21 555 ASP B CA 1
ATOM 3778 C C . ASP B 1 123 ? -3.553 -40.293 -7.881 1.00 22.07 555 ASP B C 1
ATOM 3779 O O . ASP B 1 123 ? -3.775 -39.838 -6.751 1.00 22.01 555 ASP B O 1
ATOM 3784 N N . LEU B 1 124 ? -2.641 -39.779 -8.707 1.00 21.30 556 LEU B N 1
ATOM 3785 C CA . LEU B 1 124 ? -1.781 -38.646 -8.299 1.00 21.50 556 LEU B CA 1
ATOM 3786 C C . LEU B 1 124 ? -2.642 -37.389 -8.141 1.00 21.20 556 LEU B C 1
ATOM 3787 O O . LEU B 1 124 ? -3.269 -36.946 -9.129 1.00 20.15 556 LEU B O 1
ATOM 3792 N N . ASP B 1 125 ? -2.647 -36.833 -6.928 1.00 21.60 557 ASP B N 1
ATOM 3793 C CA . ASP B 1 125 ? -3.300 -35.544 -6.597 1.00 21.98 557 ASP B CA 1
ATOM 3794 C C . ASP B 1 125 ? -2.314 -34.429 -6.962 1.00 21.91 557 ASP B C 1
ATOM 3795 O O . ASP B 1 125 ? -1.281 -34.285 -6.277 1.00 22.12 557 ASP B O 1
ATOM 3800 N N . ILE B 1 126 ? -2.589 -33.680 -8.026 1.00 21.57 558 ILE B N 1
ATOM 3801 C CA . ILE B 1 126 ? -1.600 -32.717 -8.578 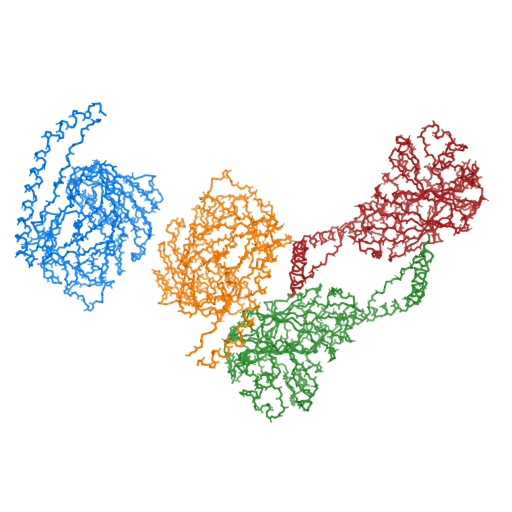1.00 22.07 558 ILE B CA 1
ATOM 3802 C C . ILE B 1 126 ? -1.546 -31.463 -7.696 1.00 22.95 558 ILE B C 1
ATOM 3803 O O . ILE B 1 126 ? -0.675 -30.619 -7.948 1.00 22.44 558 ILE B O 1
ATOM 3808 N N . THR B 1 127 ? -2.417 -31.334 -6.689 1.00 23.67 559 THR B N 1
ATOM 3809 C CA . THR B 1 127 ? -2.407 -30.147 -5.795 1.00 25.28 559 THR B CA 1
ATOM 3810 C C . THR B 1 127 ? -1.015 -30.017 -5.165 1.00 25.83 559 THR B C 1
ATOM 3811 O O . THR B 1 127 ? -0.579 -28.878 -4.961 1.00 26.37 559 THR B O 1
ATOM 3815 N N . ASN B 1 128 ? -0.304 -31.129 -4.944 1.00 26.01 560 ASN B N 1
ATOM 3816 C CA . ASN B 1 128 ? 1.035 -31.121 -4.298 1.00 26.59 560 ASN B CA 1
ATOM 3817 C C . ASN B 1 128 ? 2.157 -30.852 -5.312 1.00 26.61 560 ASN B C 1
ATOM 3818 O O . ASN B 1 128 ? 3.333 -30.991 -4.919 1.00 27.88 560 ASN B O 1
ATOM 3823 N N . LEU B 1 129 ? 1.837 -30.464 -6.554 1.00 25.94 561 LEU B N 1
ATOM 3824 C CA . LEU B 1 129 ? 2.827 -30.034 -7.578 1.00 25.50 561 LEU B CA 1
ATOM 3825 C C . LEU B 1 129 ? 2.738 -28.522 -7.819 1.00 26.05 561 LEU B C 1
ATOM 3826 O O . LEU B 1 129 ? 3.460 -28.039 -8.698 1.00 25.31 561 LEU B O 1
ATOM 3831 N N . GLU B 1 130 ? 1.886 -27.804 -7.083 1.00 27.75 562 GLU B N 1
ATOM 3832 C CA . GLU B 1 130 ? 1.480 -26.414 -7.440 1.00 29.00 562 GLU B CA 1
ATOM 3833 C C . GLU B 1 130 ? 2.241 -25.377 -6.599 1.00 30.25 562 GLU B C 1
ATOM 3834 O O . GLU B 1 130 ? 1.929 -24.188 -6.742 1.00 29.64 562 GLU B O 1
ATOM 3840 N N . GLN B 1 131 ? 3.222 -25.794 -5.792 1.00 31.12 563 GLN B N 1
ATOM 3841 C CA . GLN B 1 131 ? 3.991 -24.896 -4.884 1.00 32.78 563 GLN B CA 1
ATOM 3842 C C . GLN B 1 131 ? 5.202 -24.327 -5.644 1.00 32.44 563 GLN B C 1
ATOM 3843 O O . GLN B 1 131 ? 5.725 -25.000 -6.546 1.00 30.92 563 GLN B O 1
ATOM 3849 N N . SER B 1 132 ? 5.632 -23.108 -5.305 1.00 32.62 564 SER B N 1
ATOM 3850 C CA . SER B 1 132 ? 6.746 -22.395 -5.987 1.00 33.23 564 SER B CA 1
ATOM 3851 C C . SER B 1 132 ? 8.022 -23.240 -5.954 1.00 32.93 564 SER B C 1
ATOM 3852 O O . SER B 1 132 ? 8.754 -23.235 -6.970 1.00 32.89 564 SER B O 1
ATOM 3855 N N . ASN B 1 133 ? 8.258 -23.961 -4.853 1.00 33.58 565 ASN B N 1
ATOM 3856 C CA . ASN B 1 133 ? 9.487 -24.760 -4.623 1.00 34.70 565 ASN B CA 1
ATOM 3857 C C . ASN B 1 133 ? 9.482 -26.029 -5.490 1.00 32.35 565 ASN B C 1
ATOM 3858 O O . ASN B 1 133 ? 10.512 -26.706 -5.522 1.00 32.62 565 ASN B O 1
ATOM 3863 N N . ASP B 1 134 ? 8.364 -26.352 -6.149 1.00 29.81 566 ASP B N 1
ATOM 3864 C CA . ASP B 1 134 ? 8.250 -27.582 -6.975 1.00 28.21 566 ASP B CA 1
ATOM 3865 C C . ASP B 1 134 ? 8.839 -27.347 -8.372 1.00 27.10 566 ASP B C 1
ATOM 3866 O O . ASP B 1 134 ? 9.039 -28.342 -9.107 1.00 25.45 566 ASP B O 1
ATOM 3871 N N . VAL B 1 135 ? 9.098 -26.095 -8.745 1.00 26.75 567 VAL B N 1
ATOM 3872 C CA . VAL B 1 135 ? 9.482 -25.702 -10.132 1.00 26.49 567 VAL B CA 1
ATOM 3873 C C . VAL B 1 135 ? 10.980 -25.942 -10.345 1.00 26.72 567 VAL B C 1
ATOM 3874 O O . VAL B 1 135 ? 11.783 -25.452 -9.525 1.00 27.60 567 VAL B O 1
ATOM 3878 N N . ALA B 1 136 ? 11.332 -26.653 -11.418 1.00 25.32 568 ALA B N 1
ATOM 3879 C CA . ALA B 1 136 ? 12.721 -26.907 -11.863 1.00 25.80 568 ALA B CA 1
ATOM 3880 C C . ALA B 1 136 ? 13.064 -25.955 -13.010 1.00 26.09 568 ALA B C 1
ATOM 3881 O O . ALA B 1 136 ? 12.140 -25.501 -13.699 1.00 25.58 568 ALA B O 1
ATOM 3883 N N . SER B 1 137 ? 14.352 -25.676 -13.212 1.00 27.94 569 SER B N 1
ATOM 3884 C CA . SER B 1 137 ? 14.845 -24.797 -14.302 1.00 29.20 569 SER B CA 1
ATOM 3885 C C . SER B 1 137 ? 14.923 -25.590 -15.613 1.00 28.68 569 SER B C 1
ATOM 3886 O O . SER B 1 137 ? 14.953 -24.965 -16.687 1.00 29.10 569 SER B O 1
ATOM 3889 N N . SER B 1 138 ? 14.939 -26.922 -15.548 1.00 27.94 570 SER B N 1
ATOM 3890 C CA . SER B 1 138 ? 14.990 -27.788 -16.755 1.00 27.48 570 SER B CA 1
ATOM 3891 C C . SER B 1 138 ? 14.267 -29.105 -16.471 1.00 26.06 570 SER B C 1
ATOM 3892 O O . SER B 1 138 ? 13.957 -29.378 -15.298 1.00 24.50 570 SER B O 1
ATOM 3895 N N . MET B 1 139 ? 13.995 -29.878 -17.520 1.00 25.89 571 MET B N 1
ATOM 3896 C CA . MET B 1 139 ? 13.251 -31.154 -17.399 1.00 25.74 571 MET B CA 1
ATOM 3897 C C . MET B 1 139 ? 14.051 -32.115 -16.512 1.00 24.22 571 MET B C 1
ATOM 3898 O O . MET B 1 139 ? 15.286 -32.182 -16.652 1.00 24.08 571 MET B O 1
ATOM 3903 N N . GLU B 1 140 ? 13.361 -32.821 -15.624 1.00 22.39 572 GLU B N 1
ATOM 3904 C CA . GLU B 1 140 ? 13.949 -33.895 -14.781 1.00 22.22 572 GLU B CA 1
ATOM 3905 C C . GLU B 1 140 ? 13.103 -35.156 -14.959 1.00 21.01 572 GLU B C 1
ATOM 3906 O O . GLU B 1 140 ? 11.866 -35.043 -15.053 1.00 20.49 572 GLU B O 1
ATOM 3912 N N . LEU B 1 141 ? 13.747 -36.317 -15.008 1.00 19.77 573 LEU B N 1
ATOM 3913 C CA . LEU B 1 141 ? 13.040 -37.601 -15.207 1.00 19.33 573 LEU B CA 1
ATOM 3914 C C . LEU B 1 141 ? 12.685 -38.214 -13.853 1.00 19.09 573 LEU B C 1
ATOM 3915 O O . LEU B 1 141 ? 13.452 -38.056 -12.860 1.00 19.40 573 LEU B O 1
ATOM 3920 N N . TYR B 1 142 ? 11.566 -38.912 -13.837 1.00 18.47 574 TYR B N 1
ATOM 3921 C CA . TYR B 1 142 ? 11.078 -39.700 -12.691 1.00 18.50 574 TYR B CA 1
ATOM 3922 C C . TYR B 1 142 ? 10.472 -40.980 -13.248 1.00 18.06 574 TYR B C 1
ATOM 3923 O O . TYR B 1 142 ? 10.108 -41.033 -14.439 1.00 17.84 574 TYR B O 1
ATOM 3932 N N . GLY B 1 143 ? 10.399 -42.005 -12.409 1.00 18.01 575 GLY B N 1
ATOM 3933 C CA . GLY B 1 143 ? 9.766 -43.283 -12.783 1.00 17.60 575 GLY B CA 1
ATOM 3934 C C . GLY B 1 143 ? 10.386 -44.417 -11.992 1.00 18.08 575 GLY B C 1
ATOM 3935 O O . GLY B 1 143 ? 11.097 -44.127 -11.026 1.00 18.15 575 GLY B O 1
ATOM 3936 N N . ASN B 1 144 ? 10.141 -45.657 -12.410 1.00 18.20 576 ASN B N 1
ATOM 3937 C CA . ASN B 1 144 ? 10.591 -46.862 -11.665 1.00 19.25 576 ASN B CA 1
ATOM 3938 C C . ASN B 1 144 ? 11.973 -47.276 -12.182 1.00 19.57 576 ASN B C 1
ATOM 3939 O O . ASN B 1 144 ? 12.105 -48.377 -12.761 1.00 20.14 576 ASN B O 1
ATOM 3944 N N . PHE B 1 145 ? 12.961 -46.409 -11.988 1.00 20.76 577 PHE B N 1
ATOM 3945 C CA . PHE B 1 145 ? 14.378 -46.623 -12.366 1.00 21.85 577 PHE B CA 1
ATOM 3946 C C . PHE B 1 145 ? 15.267 -45.954 -11.313 1.00 22.63 577 PHE B C 1
ATOM 3947 O O . PHE B 1 145 ? 14.745 -45.187 -10.476 1.00 22.14 577 PHE B O 1
ATOM 3955 N N . GLY B 1 146 ? 16.574 -46.230 -11.343 1.00 22.94 578 GLY B N 1
ATOM 3956 C CA . GLY B 1 146 ? 17.522 -45.632 -10.387 1.00 23.74 578 GLY B CA 1
ATOM 3957 C C . GLY B 1 146 ? 17.182 -46.050 -8.971 1.00 24.06 578 GLY B C 1
ATOM 3958 O O . GLY B 1 146 ? 17.128 -47.265 -8.727 1.00 24.50 578 GLY B O 1
ATOM 3959 N N . ASP B 1 147 ? 16.889 -45.098 -8.075 1.00 25.00 579 ASP B N 1
ATOM 3960 C CA . ASP B 1 147 ? 16.563 -45.448 -6.672 1.00 25.45 579 ASP B CA 1
ATOM 3961 C C . ASP B 1 147 ? 15.186 -46.119 -6.596 1.00 24.07 579 ASP B C 1
ATOM 3962 O O . ASP B 1 147 ? 14.855 -46.594 -5.511 1.00 23.74 579 ASP B O 1
ATOM 3967 N N . LYS B 1 148 ? 14.416 -46.178 -7.694 1.00 22.65 580 LYS B N 1
ATOM 3968 C CA . LYS B 1 148 ? 13.107 -46.890 -7.724 1.00 22.32 580 LYS B CA 1
ATOM 3969 C C . LYS B 1 148 ? 13.133 -47.998 -8.781 1.00 21.93 580 LYS B C 1
ATOM 3970 O O . LYS B 1 148 ? 12.052 -48.453 -9.189 1.00 21.23 580 LYS B O 1
ATOM 3976 N N . ALA B 1 149 ? 14.325 -48.480 -9.150 1.00 22.26 581 ALA B N 1
ATOM 3977 C CA . ALA B 1 149 ? 14.455 -49.728 -9.932 1.00 22.23 581 ALA B CA 1
ATOM 3978 C C . ALA B 1 149 ? 13.757 -50.826 -9.123 1.00 22.94 581 ALA B C 1
ATOM 3979 O O . ALA B 1 149 ? 13.974 -50.895 -7.898 1.00 23.53 581 ALA B O 1
ATOM 3981 N N . GLY B 1 150 ? 12.892 -51.608 -9.753 1.00 23.05 582 GLY B N 1
ATOM 3982 C CA . GLY B 1 150 ? 12.140 -52.671 -9.065 1.00 23.83 582 GLY B CA 1
ATOM 3983 C C . GLY B 1 150 ? 10.797 -52.208 -8.553 1.00 24.07 582 GLY B C 1
ATOM 3984 O O . GLY B 1 150 ? 9.997 -53.065 -8.143 1.00 25.69 582 GLY B O 1
ATOM 3985 N N . TRP B 1 151 ? 10.497 -50.905 -8.567 1.00 23.18 583 TRP B N 1
ATOM 3986 C CA . TRP B 1 151 ? 9.104 -50.435 -8.338 1.00 22.90 583 TRP B CA 1
ATOM 3987 C C . TRP B 1 151 ? 8.234 -50.803 -9.542 1.00 22.27 583 TRP B C 1
ATOM 3988 O O . TRP B 1 151 ? 8.787 -51.065 -10.622 1.00 21.35 583 TRP B O 1
ATOM 3999 N N . SER B 1 152 ? 6.921 -50.785 -9.366 1.00 23.09 584 SER B N 1
ATOM 4000 C CA . SER B 1 152 ? 5.926 -50.966 -10.452 1.00 2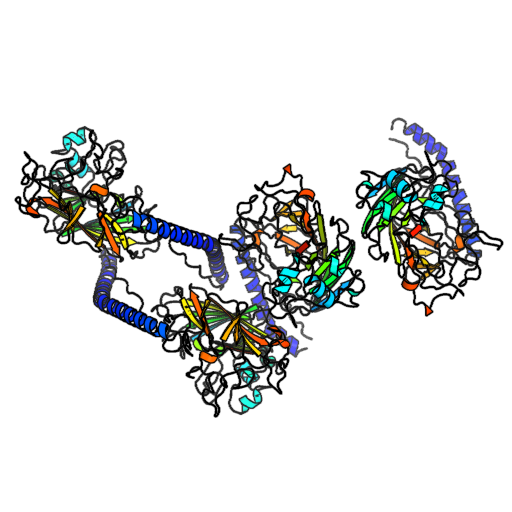4.10 584 SER B CA 1
ATOM 4001 C C . SER B 1 152 ? 5.263 -49.615 -10.730 1.00 23.14 584 SER B C 1
ATOM 4002 O O . SER B 1 152 ? 5.327 -48.723 -9.862 1.00 22.01 584 SER B O 1
ATOM 4005 N N . THR B 1 153 ? 4.651 -49.485 -11.900 1.00 22.85 585 THR B N 1
ATOM 4006 C CA . THR B 1 153 ? 3.761 -48.338 -12.228 1.00 23.29 585 THR B CA 1
ATOM 4007 C C . THR B 1 153 ? 2.512 -48.879 -12.911 1.00 23.80 585 THR B C 1
ATOM 4008 O O . THR B 1 153 ? 2.531 -50.023 -13.367 1.00 23.81 585 THR B O 1
ATOM 4012 N N . THR B 1 154 ? 1.483 -48.050 -13.026 1.00 24.46 586 THR B N 1
ATOM 4013 C CA . THR B 1 154 ? 0.218 -48.419 -13.698 1.00 25.61 586 THR B CA 1
ATOM 4014 C C . THR B 1 154 ? 0.359 -48.347 -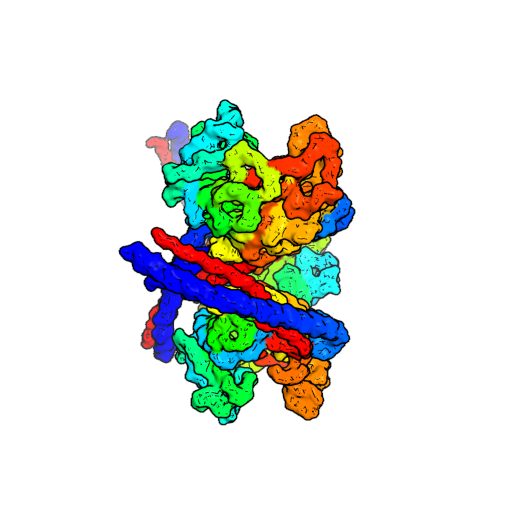15.218 1.00 26.66 586 THR B C 1
ATOM 4015 O O . THR B 1 154 ? -0.627 -48.723 -15.894 1.00 28.20 586 THR B O 1
ATOM 4019 N N . VAL B 1 155 ? 1.497 -47.895 -15.752 1.00 26.47 587 VAL B N 1
ATOM 4020 C CA . VAL B 1 155 ? 1.630 -47.727 -17.221 1.00 28.84 587 VAL B CA 1
ATOM 4021 C C . VAL B 1 155 ? 2.532 -48.825 -17.778 1.00 29.94 587 VAL B C 1
ATOM 4022 O O . VAL B 1 155 ? 2.610 -48.917 -18.981 1.00 32.72 587 VAL B O 1
ATOM 4026 N N . SER B 1 156 ? 3.103 -49.685 -16.936 1.00 30.10 588 SER B N 1
ATOM 4027 C CA . SER B 1 156 ? 4.257 -50.541 -17.286 1.00 30.77 588 SER B CA 1
ATOM 4028 C C . SER B 1 156 ? 4.184 -51.917 -16.624 1.00 32.11 588 SER B C 1
ATOM 4029 O O . SER B 1 156 ? 4.952 -52.815 -17.046 1.00 32.72 588 SER B O 1
ATOM 4032 N N . ASN B 1 157 ? 3.418 -52.001 -15.554 1.00 33.31 589 ASN B N 1
ATOM 4033 C CA . ASN B 1 157 ? 3.627 -53.143 -14.632 1.00 37.32 589 ASN B CA 1
ATOM 4034 C C . ASN B 1 157 ? 5.071 -53.017 -14.081 1.00 36.91 589 ASN B C 1
ATOM 4035 O O . ASN B 1 157 ? 5.446 -51.920 -13.621 1.00 32.11 589 ASN B O 1
ATOM 4040 N N . ASN B 1 158 ? 5.875 -54.071 -14.213 1.00 37.75 590 ASN B N 1
ATOM 4041 C CA . ASN B 1 158 ? 7.267 -54.199 -13.710 1.00 38.20 590 ASN B CA 1
ATOM 4042 C C . ASN B 1 158 ? 8.266 -53.519 -14.661 1.00 35.61 590 ASN B C 1
ATOM 4043 O O . ASN B 1 158 ? 9.358 -53.108 -14.171 1.00 38.42 590 ASN B O 1
ATOM 4048 N N . SER B 1 159 ? 7.969 -53.453 -15.972 1.00 31.04 591 SER B N 1
ATOM 4049 C CA . SER B 1 159 ? 8.909 -52.895 -16.978 1.00 28.08 591 SER B CA 1
ATOM 4050 C C . SER B 1 159 ? 9.205 -51.435 -16.608 1.00 26.00 591 SER B C 1
ATOM 4051 O O . SER B 1 159 ? 8.370 -50.794 -15.975 1.00 25.78 591 SER B O 1
ATOM 4054 N N . GLN B 1 160 ? 10.379 -50.956 -16.984 1.00 23.69 592 GLN B N 1
ATOM 4055 C CA . GLN B 1 160 ? 10.879 -49.603 -16.637 1.00 23.73 592 GLN B CA 1
ATOM 4056 C C . GLN B 1 160 ? 10.161 -48.561 -17.500 1.00 21.59 592 GLN B C 1
ATOM 4057 O O . GLN B 1 160 ? 10.099 -48.732 -18.722 1.00 20.96 592 GLN B O 1
ATOM 4063 N N . VAL B 1 161 ? 9.640 -47.511 -16.870 1.00 19.98 593 VAL B N 1
ATOM 4064 C CA . VAL B 1 161 ? 9.127 -46.310 -17.594 1.00 19.43 593 VAL B CA 1
ATOM 4065 C C . VAL B 1 161 ? 9.727 -45.066 -16.946 1.00 18.76 593 VAL B C 1
ATOM 4066 O O . VAL B 1 161 ? 9.965 -45.085 -15.729 1.00 18.29 593 VAL B O 1
ATOM 4070 N N . LYS B 1 162 ? 10.019 -44.058 -17.762 1.00 18.13 594 LYS B N 1
ATOM 4071 C CA . LYS B 1 162 ? 10.607 -42.775 -17.297 1.00 18.38 594 LYS B CA 1
ATOM 4072 C C . LYS B 1 162 ? 9.795 -41.651 -17.920 1.00 17.23 594 LYS B C 1
ATOM 4073 O O . LYS B 1 162 ? 9.431 -41.785 -19.092 1.00 16.02 594 LYS B O 1
ATOM 4079 N N . TRP B 1 163 ? 9.552 -40.572 -17.184 1.00 16.85 595 TRP B N 1
ATOM 4080 C CA . TRP B 1 163 ? 8.842 -39.415 -17.773 1.00 16.61 595 TRP B CA 1
ATOM 4081 C C . TRP B 1 163 ? 9.409 -38.094 -17.254 1.00 16.49 595 TRP B C 1
ATOM 4082 O O . TRP B 1 163 ? 9.846 -38.026 -16.090 1.00 16.62 595 TRP B O 1
ATOM 4093 N N . GLY B 1 164 ? 9.366 -37.084 -18.115 1.00 16.52 596 GLY B N 1
ATOM 4094 C CA . GLY B 1 164 ? 9.576 -35.684 -17.720 1.00 16.56 596 GLY B CA 1
ATOM 4095 C C . GLY B 1 164 ? 8.244 -35.042 -17.402 1.00 16.60 596 GLY B C 1
ATOM 4096 O O . GLY B 1 164 ? 7.243 -35.401 -18.053 1.00 16.78 596 GLY B O 1
ATOM 4097 N N . SER B 1 165 ? 8.206 -34.136 -16.433 1.00 16.39 597 SER B N 1
ATOM 4098 C CA . SER B 1 165 ? 6.936 -33.550 -15.941 1.00 16.34 597 SER B CA 1
ATOM 4099 C C . SER B 1 165 ? 6.900 -32.037 -16.139 1.00 16.47 597 SER B C 1
ATOM 4100 O O . SER B 1 165 ? 7.900 -31.350 -15.851 1.00 16.80 597 SER B O 1
ATOM 4103 N N . VAL B 1 166 ? 5.752 -31.566 -16.604 1.00 16.16 598 VAL B N 1
ATOM 4104 C CA . VAL B 1 166 ? 5.449 -30.112 -16.668 1.00 16.54 598 VAL B CA 1
ATOM 4105 C C . VAL B 1 166 ? 4.112 -29.849 -15.986 1.00 16.68 598 VAL B C 1
ATOM 4106 O O . VAL B 1 166 ? 3.258 -30.747 -15.901 1.00 16.17 598 VAL B O 1
ATOM 4110 N N . LEU B 1 167 ? 3.963 -28.612 -15.515 1.00 17.31 599 LEU B N 1
ATOM 4111 C CA . LEU B 1 167 ? 2.694 -28.097 -14.966 1.00 17.79 599 LEU B CA 1
ATOM 4112 C C . LEU B 1 167 ? 2.216 -26.977 -15.884 1.00 17.67 599 LEU B C 1
ATOM 4113 O O . LEU B 1 167 ? 2.978 -26.003 -16.076 1.00 17.92 599 LEU B O 1
ATOM 4118 N N . LEU B 1 168 ? 1.034 -27.143 -16.467 1.00 17.23 600 LEU B N 1
ATOM 4119 C CA . LEU B 1 168 ? 0.518 -26.271 -17.551 1.00 17.46 600 LEU B CA 1
ATOM 4120 C C . LEU B 1 168 ? -0.825 -25.678 -17.134 1.00 17.57 600 LEU B C 1
ATOM 4121 O O . LEU B 1 168 ? -1.630 -26.369 -16.498 1.00 17.59 600 LEU B O 1
ATOM 4126 N N . GLU B 1 169 ? -1.096 -24.462 -17.585 1.00 18.08 601 GLU B N 1
ATOM 4127 C CA . GLU B 1 169 ? -2.465 -23.910 -17.591 1.00 18.42 601 GLU B CA 1
ATOM 4128 C C . GLU B 1 169 ? -3.090 -24.171 -18.964 1.00 17.27 601 GLU B C 1
ATOM 4129 O O . GLU B 1 169 ? -2.378 -24.570 -19.905 1.00 16.93 601 GLU B O 1
ATOM 4135 N N . ARG B 1 170 ? -4.381 -23.889 -19.087 1.00 16.50 602 ARG B N 1
ATOM 4136 C CA . ARG B 1 170 ? -5.073 -23.907 -20.397 1.00 15.80 602 ARG B CA 1
ATOM 4137 C C . ARG B 1 170 ? -4.260 -23.108 -21.419 1.00 15.63 602 ARG B C 1
ATOM 4138 O O . ARG B 1 170 ? -3.790 -22.004 -21.089 1.00 15.43 602 ARG B O 1
ATOM 4146 N N . GLY B 1 171 ? -4.093 -23.650 -22.626 1.00 15.05 603 GLY B N 1
ATOM 4147 C CA . GLY B 1 171 ? -3.403 -22.973 -23.739 1.00 15.21 603 GLY B CA 1
ATOM 4148 C C . GLY B 1 171 ? -1.897 -23.064 -23.667 1.00 15.01 603 GLY B C 1
ATOM 4149 O O . GLY B 1 171 ? -1.253 -22.677 -24.639 1.00 15.06 603 GLY B O 1
ATOM 4150 N N . GLN B 1 172 ? -1.336 -23.515 -22.542 1.00 15.15 604 GLN B N 1
ATOM 4151 C CA . GLN B 1 172 ? 0.127 -23.707 -22.414 1.00 15.23 604 GLN B CA 1
ATOM 4152 C C . GLN B 1 172 ? 0.496 -25.064 -23.004 1.00 15.24 604 GLN B C 1
ATOM 4153 O O . GLN B 1 172 ? -0.384 -25.937 -23.146 1.00 15.05 604 GLN B O 1
ATOM 4159 N N . SER B 1 173 ? 1.761 -25.212 -23.345 1.00 15.70 605 SER B N 1
ATOM 4160 C CA . SER B 1 173 ? 2.240 -26.387 -24.107 1.00 15.67 605 SER B CA 1
ATOM 4161 C C . SER B 1 173 ? 3.608 -26.837 -23.610 1.00 15.82 605 SER B C 1
ATOM 4162 O O . SER B 1 173 ? 4.323 -26.075 -22.927 1.00 16.17 605 SER B O 1
ATOM 4165 N N . ALA B 1 174 ? 3.959 -28.049 -24.003 1.00 15.47 606 ALA B N 1
ATOM 4166 C CA . ALA B 1 174 ? 5.335 -28.567 -23.933 1.00 15.63 606 ALA B CA 1
ATOM 4167 C C . ALA B 1 174 ? 5.648 -29.175 -25.295 1.00 15.56 606 ALA B C 1
ATOM 4168 O O . ALA B 1 174 ? 4.766 -29.803 -25.885 1.00 15.45 606 ALA B O 1
ATOM 4170 N N . THR B 1 175 ? 6.862 -28.966 -25.775 1.00 15.91 607 THR B N 1
ATOM 4171 C CA . THR B 1 175 ? 7.332 -29.538 -27.054 1.00 16.05 607 THR B CA 1
ATOM 4172 C C . THR B 1 175 ? 8.417 -30.564 -26.739 1.00 15.65 607 THR B C 1
ATOM 4173 O O . THR B 1 175 ? 9.462 -30.197 -26.161 1.00 16.14 607 THR B O 1
ATOM 4177 N N . ALA B 1 176 ? 8.137 -31.813 -27.096 1.00 15.19 608 ALA B N 1
ATOM 4178 C CA . ALA B 1 176 ? 9.027 -32.956 -26.859 1.00 15.07 608 ALA B CA 1
ATOM 4179 C C . ALA B 1 176 ? 9.779 -33.248 -28.150 1.00 15.07 608 ALA B C 1
ATOM 4180 O O . ALA B 1 176 ? 9.141 -33.390 -29.213 1.00 15.28 608 ALA B O 1
ATOM 4182 N N . THR B 1 177 ? 11.098 -33.356 -28.050 1.00 15.13 609 THR B N 1
ATOM 4183 C CA . THR B 1 177 ? 11.958 -33.823 -29.153 1.00 15.12 609 THR B CA 1
ATOM 4184 C C . THR B 1 177 ? 12.523 -35.179 -28.734 1.00 14.89 609 THR B C 1
ATOM 4185 O O . THR B 1 177 ? 13.236 -35.244 -27.719 1.00 15.03 609 THR B O 1
ATOM 4189 N N . TYR B 1 178 ? 12.158 -36.223 -29.470 1.00 14.84 610 TYR B N 1
ATOM 4190 C CA . TYR B 1 178 ? 12.607 -37.602 -29.188 1.00 14.69 610 TYR B CA 1
ATOM 4191 C C . TYR B 1 178 ? 13.679 -37.991 -30.194 1.00 15.06 610 TYR B C 1
ATOM 4192 O O . TYR B 1 178 ? 13.445 -37.874 -31.415 1.00 15.46 610 TYR B O 1
ATOM 4201 N N . THR B 1 179 ? 14.807 -38.467 -29.678 1.00 15.48 611 THR B N 1
ATOM 4202 C CA . THR B 1 179 ? 15.963 -38.943 -30.480 1.00 16.11 611 THR B CA 1
ATOM 4203 C C . THR B 1 179 ? 16.447 -40.280 -29.918 1.00 16.24 611 THR B C 1
ATOM 4204 O O . THR B 1 179 ? 15.778 -40.835 -29.043 1.00 16.05 611 THR B O 1
ATOM 4208 N N . ASN B 1 180 ? 17.565 -40.785 -30.427 1.00 16.82 612 ASN B N 1
ATOM 4209 C CA . ASN B 1 180 ? 18.086 -42.129 -30.047 1.00 16.74 612 ASN B CA 1
ATOM 4210 C C . ASN B 1 180 ? 17.014 -43.183 -30.359 1.00 16.30 612 ASN B C 1
ATOM 4211 O O . ASN B 1 180 ? 16.782 -44.084 -29.512 1.00 15.98 612 ASN B O 1
ATOM 4216 N N . LEU B 1 181 ? 16.362 -43.063 -31.509 1.00 16.06 613 LEU B N 1
ATOM 4217 C CA . LEU B 1 181 ? 15.315 -44.011 -31.970 1.00 16.18 613 LEU B CA 1
ATOM 4218 C C . LEU B 1 181 ? 16.018 -45.187 -32.642 1.00 16.28 613 LEU B C 1
ATOM 4219 O O . LEU B 1 181 ? 16.996 -44.953 -33.365 1.00 16.24 613 LEU B O 1
ATOM 4224 N N . GLN B 1 182 ? 15.537 -46.405 -32.390 1.00 16.21 614 GLN B N 1
ATOM 4225 C CA . GLN B 1 182 ? 16.263 -47.645 -32.755 1.00 16.36 614 GLN B CA 1
ATOM 4226 C C . GLN B 1 182 ? 15.439 -48.558 -33.663 1.00 16.71 614 GLN B C 1
ATOM 4227 O O . GLN B 1 182 ? 16.061 -49.437 -34.298 1.00 18.26 614 GLN B O 1
ATOM 4233 N N . ASN B 1 183 ? 14.113 -48.428 -33.712 1.00 16.16 615 ASN B N 1
ATOM 4234 C CA . ASN B 1 183 ? 13.233 -49.493 -34.256 1.00 16.39 615 ASN B CA 1
ATOM 4235 C C . ASN B 1 183 ? 12.260 -48.963 -35.307 1.00 16.58 615 ASN B C 1
ATOM 4236 O O . ASN B 1 183 ? 11.494 -49.793 -35.839 1.00 16.81 615 ASN B O 1
ATOM 4241 N N . SER B 1 184 ? 12.254 -47.656 -35.586 1.00 16.14 616 SER B N 1
ATOM 4242 C CA . SER B 1 184 ? 11.101 -47.029 -36.266 1.00 16.51 616 SER B CA 1
ATOM 4243 C C . SER B 1 184 ? 11.479 -46.550 -37.670 1.00 16.70 616 SER B C 1
ATOM 4244 O O . SER B 1 184 ? 12.578 -45.995 -37.853 1.00 16.32 616 SER B O 1
ATOM 4247 N N . TYR B 1 185 ? 10.584 -46.810 -38.617 1.00 17.40 617 TYR B N 1
ATOM 4248 C CA . TYR B 1 185 ? 10.761 -46.520 -40.057 1.00 18.80 617 TYR B CA 1
ATOM 4249 C C . TYR B 1 185 ? 9.436 -46.030 -40.621 1.00 19.84 617 TYR B C 1
ATOM 4250 O O . TYR B 1 185 ? 8.344 -46.418 -40.147 1.00 19.37 617 TYR B O 1
ATOM 4259 N N . CYS B 1 186 ? 9.533 -45.185 -41.639 1.00 21.22 618 CYS B N 1
ATOM 4260 C CA . CYS B 1 186 ? 8.368 -44.765 -42.445 1.00 23.89 618 CYS B CA 1
ATOM 4261 C C . CYS B 1 186 ? 8.677 -45.052 -43.918 1.00 25.84 618 CYS B C 1
ATOM 4262 O O . CYS B 1 186 ? 9.643 -44.483 -44.429 1.00 26.18 618 CYS B O 1
ATOM 4265 N N . ASN B 1 187 ? 7.952 -46.011 -44.489 1.00 27.96 619 ASN B N 1
ATOM 4266 C CA . ASN B 1 187 ? 8.179 -46.555 -45.852 1.00 29.86 619 ASN B CA 1
ATOM 4267 C C . ASN B 1 187 ? 9.639 -46.986 -46.033 1.00 29.96 619 ASN B C 1
ATOM 4268 O O . ASN B 1 187 ? 10.203 -46.747 -47.130 1.00 31.72 619 ASN B O 1
ATOM 4273 N N . GLY B 1 188 ? 10.226 -47.613 -45.013 1.00 28.79 620 GLY B N 1
ATOM 4274 C CA . GLY B 1 188 ? 11.604 -48.143 -45.054 1.00 28.40 620 GLY B CA 1
ATOM 4275 C C . GLY B 1 188 ? 12.664 -47.084 -44.795 1.00 27.77 620 GLY B C 1
ATOM 4276 O O . GLY B 1 188 ? 13.844 -47.460 -44.744 1.00 28.66 620 GLY B O 1
ATOM 4277 N N . LYS B 1 189 ? 12.272 -45.818 -44.613 1.00 27.09 621 LYS B N 1
ATOM 4278 C CA . LYS B 1 189 ? 13.200 -44.722 -44.227 1.00 26.93 621 LYS B CA 1
ATOM 4279 C C . LYS B 1 189 ? 13.281 -44.656 -42.703 1.00 23.97 621 LYS B C 1
ATOM 4280 O O . LYS B 1 189 ? 12.223 -44.556 -42.073 1.00 21.99 621 LYS B O 1
ATOM 4286 N N . LYS B 1 190 ? 14.484 -44.680 -42.141 1.00 22.52 622 LYS B N 1
ATOM 4287 C CA . LYS B 1 190 ? 14.665 -44.632 -40.668 1.00 21.78 622 LYS B CA 1
ATOM 4288 C C . LYS B 1 190 ? 14.113 -43.301 -40.146 1.00 20.62 622 LYS B C 1
ATOM 4289 O O . LYS B 1 190 ? 14.412 -42.240 -40.727 1.00 20.43 622 LYS B O 1
ATOM 4295 N N . ILE B 1 191 ? 13.312 -43.363 -39.088 1.00 18.85 623 ILE B N 1
ATOM 4296 C CA . ILE B 1 191 ? 12.889 -42.174 -38.301 1.00 18.13 623 ILE B CA 1
ATOM 4297 C C . ILE B 1 191 ? 13.973 -41.896 -37.260 1.00 17.91 623 ILE B C 1
ATOM 4298 O O . ILE B 1 191 ? 14.211 -42.757 -36.396 1.00 18.00 623 ILE B O 1
ATOM 4303 N N A SER B 1 192 ? 14.598 -40.718 -37.324 0.29 18.00 624 SER B N 1
ATOM 4304 N N B SER B 1 192 ? 14.587 -40.714 -37.317 0.71 18.03 624 SER B N 1
ATOM 4305 C CA A SER B 1 192 ? 15.732 -40.325 -36.447 0.29 17.98 624 SER B CA 1
ATOM 4306 C CA B SER B 1 192 ? 15.720 -40.325 -36.439 0.71 18.13 624 SER B CA 1
ATOM 4307 C C A SER B 1 192 ? 15.279 -39.353 -35.351 0.29 17.78 624 SER B C 1
ATOM 4308 C C B SER B 1 192 ? 15.285 -39.341 -35.353 0.71 17.90 624 SER B C 1
ATOM 4309 O O A SER B 1 192 ? 15.968 -39.271 -34.314 0.29 17.85 624 SER B O 1
ATOM 4310 O O B SER B 1 192 ? 15.970 -39.260 -34.320 0.71 18.05 624 SER B O 1
ATOM 4315 N N . LYS B 1 193 ? 14.181 -38.625 -35.568 1.00 17.45 625 LYS B N 1
ATOM 4316 C CA . LYS B 1 193 ? 13.729 -37.590 -34.616 1.00 17.42 625 LYS B CA 1
ATOM 4317 C C . LYS B 1 193 ? 12.224 -37.429 -34.760 1.00 16.64 625 LYS B C 1
ATOM 4318 O O . LYS B 1 193 ? 11.726 -37.496 -35.890 1.00 16.70 625 LYS B O 1
ATOM 4324 N N . ILE B 1 194 ? 11.538 -37.249 -33.637 1.00 16.14 626 ILE B N 1
ATOM 4325 C CA . ILE B 1 194 ? 10.089 -36.938 -33.611 1.00 15.99 626 ILE B CA 1
ATOM 4326 C C . ILE B 1 194 ? 9.920 -35.676 -32.775 1.00 16.22 626 ILE B C 1
ATOM 4327 O O . ILE B 1 194 ? 10.467 -35.614 -31.670 1.00 15.90 626 ILE B O 1
ATOM 4332 N N . VAL B 1 195 ? 9.206 -34.696 -33.309 1.00 16.90 627 VAL B N 1
ATOM 4333 C CA . VAL B 1 195 ? 8.911 -33.442 -32.568 1.00 17.72 627 VAL B CA 1
ATOM 4334 C C . VAL B 1 195 ? 7.405 -33.377 -32.385 1.00 18.03 627 VAL B C 1
ATOM 4335 O O . VAL B 1 195 ? 6.650 -33.427 -33.361 1.00 18.21 627 VAL B O 1
ATOM 4339 N N . TYR B 1 196 ? 7.007 -33.262 -31.135 1.00 18.45 628 TYR B N 1
ATOM 4340 C CA . TYR B 1 196 ? 5.604 -33.375 -30.733 1.00 18.94 628 TYR B CA 1
ATOM 4341 C C . TYR B 1 196 ? 5.279 -32.238 -29.772 1.00 18.15 628 TYR B C 1
ATOM 4342 O O . TYR B 1 196 ? 5.951 -32.122 -28.750 1.00 18.39 628 TYR B O 1
ATOM 4351 N N . LYS B 1 197 ? 4.289 -31.423 -30.110 1.00 17.27 629 LYS B N 1
ATOM 4352 C CA . LYS B 1 197 ? 3.813 -30.335 -29.220 1.00 17.56 629 LYS B CA 1
ATOM 4353 C C . LYS B 1 197 ? 2.492 -30.769 -28.593 1.00 16.66 629 LYS B C 1
ATOM 4354 O O . LYS B 1 197 ? 1.561 -31.143 -29.340 1.00 16.44 629 LYS B O 1
ATOM 4360 N N . TYR B 1 198 ? 2.445 -30.749 -27.264 1.00 15.70 630 TYR B N 1
ATOM 4361 C CA . TYR B 1 198 ? 1.270 -31.078 -26.429 1.00 15.33 630 TYR B CA 1
ATOM 4362 C C . TYR B 1 198 ? 0.715 -29.773 -25.859 1.00 15.20 630 TYR B C 1
ATOM 4363 O O . TYR B 1 198 ? 1.464 -29.101 -25.133 1.00 15.61 630 TYR B O 1
ATOM 4372 N N . THR B 1 199 ? -0.540 -29.439 -26.152 1.00 14.67 631 THR B N 1
ATOM 4373 C CA . THR B 1 199 ? -1.182 -28.192 -25.662 1.00 14.83 631 THR B CA 1
ATOM 4374 C C . THR B 1 199 ? -2.429 -28.543 -24.855 1.00 14.53 631 THR B C 1
ATOM 4375 O O . THR B 1 199 ? -3.260 -29.320 -25.349 1.00 14.49 631 THR B O 1
ATOM 4379 N N . VAL B 1 200 ? -2.601 -27.923 -23.685 1.00 14.59 632 VAL B N 1
ATOM 4380 C CA . VAL B 1 200 ? -3.857 -28.078 -22.911 1.00 14.59 632 VAL B CA 1
ATOM 4381 C C . VAL B 1 200 ? -4.959 -27.324 -23.655 1.00 14.71 632 VAL B C 1
ATOM 4382 O O . VAL B 1 200 ? -4.866 -26.093 -23.788 1.00 14.91 632 VAL B O 1
ATOM 4386 N N . ASP B 1 201 ? -5.989 -28.032 -24.097 1.00 14.64 633 ASP B N 1
ATOM 4387 C CA . ASP B 1 201 ? -7.139 -27.418 -24.802 1.00 14.92 633 ASP B CA 1
ATOM 4388 C C . ASP B 1 201 ? -7.853 -26.487 -23.824 1.00 14.57 633 ASP B C 1
ATOM 4389 O O . ASP B 1 201 ? -8.331 -26.940 -22.787 1.00 14.71 633 ASP B O 1
ATOM 4394 N N . PRO B 1 202 ? -7.967 -25.176 -24.115 1.00 14.80 634 PRO B N 1
ATOM 4395 C CA . PRO B 1 202 ? -8.647 -24.265 -23.187 1.00 14.86 634 PRO B CA 1
ATOM 4396 C C . PRO B 1 202 ? -10.131 -24.591 -22.971 1.00 15.16 634 PRO B C 1
ATOM 4397 O O . PRO B 1 202 ? -10.703 -24.156 -21.986 1.00 14.92 634 PRO B O 1
ATOM 4401 N N . LYS B 1 203 ? -10.740 -25.339 -23.886 1.00 15.38 635 LYS B N 1
ATOM 4402 C CA . LYS B 1 203 ? -12.168 -25.719 -23.792 1.00 16.14 635 LYS B CA 1
ATOM 4403 C C . LYS B 1 203 ? -12.329 -26.904 -22.830 1.00 15.78 635 LYS B C 1
ATOM 4404 O O . LYS B 1 203 ? -13.488 -27.283 -22.565 1.00 15.87 635 LYS B O 1
ATOM 4410 N N . SER B 1 204 ? -11.236 -27.479 -22.316 1.00 15.48 636 SER B N 1
ATOM 4411 C CA . SER B 1 204 ? -11.287 -28.496 -21.232 1.00 15.56 636 SER B CA 1
ATOM 4412 C C . SER B 1 204 ? -12.154 -27.955 -20.090 1.00 16.02 636 SER B C 1
ATOM 4413 O O . SER B 1 204 ? -12.029 -26.736 -19.758 1.00 15.98 636 SER B O 1
ATOM 4416 N N . LYS B 1 205 ? -12.949 -28.826 -19.470 1.00 16.38 637 LYS B N 1
ATOM 4417 C CA . LYS B 1 205 ? -13.930 -28.415 -18.433 1.00 17.53 637 LYS B CA 1
ATOM 4418 C C . LYS B 1 205 ? -13.471 -28.756 -17.008 1.00 17.51 637 LYS B C 1
ATOM 4419 O O . LYS B 1 205 ? -14.266 -28.542 -16.082 1.00 18.19 637 LYS B O 1
ATOM 4425 N N . PHE B 1 206 ? -12.238 -29.210 -16.793 1.00 17.42 638 PHE B N 1
ATOM 4426 C CA . PHE B 1 206 ? -11.758 -29.571 -15.432 1.00 17.45 638 PHE B CA 1
ATOM 4427 C C . PHE B 1 206 ? -11.869 -28.350 -14.508 1.00 18.63 638 PHE B C 1
ATOM 4428 O O . PHE B 1 206 ? -11.745 -27.196 -14.952 1.00 18.85 638 PHE B O 1
ATOM 4436 N N . GLN B 1 207 ? -12.128 -28.610 -13.235 1.00 19.87 639 GLN B N 1
ATOM 4437 C CA . GLN B 1 207 ? -12.475 -27.549 -12.237 1.00 22.04 639 GLN B CA 1
ATOM 4438 C C . GLN B 1 207 ? -11.198 -26.909 -11.711 1.00 23.58 639 GLN B C 1
ATOM 4439 O O . GLN B 1 207 ? -11.271 -25.772 -11.204 1.00 24.22 639 GLN B O 1
ATOM 4445 N N . GLY B 1 208 ? -10.063 -27.587 -11.813 1.00 24.15 640 GLY B N 1
ATOM 4446 C CA . GLY B 1 208 ? -8.784 -27.111 -11.262 1.00 26.17 640 GLY B CA 1
ATOM 4447 C C . GLY B 1 208 ? -8.118 -26.071 -12.149 1.00 26.45 640 GLY B C 1
ATOM 4448 O O . GLY B 1 208 ? -8.649 -25.709 -13.222 1.00 25.95 640 GLY B O 1
ATOM 4449 N N . GLN B 1 209 ? -6.965 -25.601 -11.677 1.00 31.03 641 GLN B N 1
ATOM 4450 C CA . GLN B 1 209 ? -6.183 -24.489 -12.275 1.00 32.72 641 GLN B CA 1
ATOM 4451 C C . GLN B 1 209 ? -5.135 -25.074 -13.243 1.00 30.59 641 GLN B C 1
ATOM 4452 O O . GLN B 1 209 ? -4.916 -24.539 -14.377 1.00 31.08 641 GLN B O 1
ATOM 4458 N N . LYS B 1 210 ? -4.575 -26.229 -12.869 1.00 27.10 642 LYS B N 1
ATOM 4459 C CA . LYS B 1 210 ? -3.355 -26.757 -13.514 1.00 24.36 642 LYS B CA 1
ATOM 4460 C C . LYS B 1 210 ? -3.605 -28.124 -14.141 1.00 21.48 642 LYS B C 1
ATOM 4461 O O . LYS B 1 210 ? -4.519 -28.858 -13.720 1.00 21.65 642 LYS B O 1
ATOM 4467 N N . VAL B 1 211 ? -2.724 -28.459 -15.070 1.00 19.27 643 VAL B N 1
ATOM 4468 C CA . VAL B 1 211 ? -2.587 -29.823 -15.643 1.00 17.58 643 VAL B CA 1
ATOM 4469 C C . VAL B 1 211 ? -1.143 -30.274 -15.442 1.00 16.78 643 VAL B C 1
ATOM 4470 O O . VAL B 1 211 ? -0.224 -29.533 -15.796 1.00 16.24 643 VAL B O 1
ATOM 4474 N N . TRP B 1 212 ? -0.973 -31.481 -14.906 1.00 15.94 644 TRP B N 1
ATOM 4475 C CA . TRP B 1 212 ? 0.316 -32.212 -14.935 1.00 15.80 644 TRP B CA 1
ATOM 4476 C C . TRP B 1 212 ? 0.374 -33.011 -16.243 1.00 15.19 644 TRP B C 1
ATOM 4477 O O . TRP B 1 212 ? -0.579 -33.760 -16.501 1.00 14.84 644 TRP B O 1
ATOM 4488 N N . LEU B 1 213 ? 1.417 -32.824 -17.050 1.00 15.22 645 LEU B N 1
ATOM 4489 C CA . LEU B 1 213 ? 1.757 -33.778 -18.136 1.00 15.40 645 LEU B CA 1
ATOM 4490 C C . LEU B 1 213 ? 2.997 -34.541 -17.700 1.00 15.37 645 LEU B C 1
ATOM 4491 O O . LEU B 1 213 ? 4.033 -33.914 -17.421 1.00 15.18 645 LEU B O 1
ATOM 4496 N N . GLY B 1 214 ? 2.872 -35.864 -17.678 1.00 14.94 646 GLY B N 1
ATOM 4497 C CA . GLY B 1 214 ? 3.995 -36.799 -17.584 1.00 15.15 646 GLY B CA 1
ATOM 4498 C C . GLY B 1 214 ? 4.278 -37.320 -18.966 1.00 14.96 646 GLY B C 1
ATOM 4499 O O . GLY B 1 214 ? 3.440 -38.066 -19.484 1.00 15.44 646 GLY B O 1
ATOM 4500 N N . ILE B 1 215 ? 5.380 -36.890 -19.567 1.00 14.72 647 ILE B N 1
ATOM 4501 C CA . ILE B 1 215 ? 5.727 -37.214 -20.973 1.00 14.50 647 ILE B CA 1
ATOM 4502 C C . ILE B 1 215 ? 6.777 -38.320 -20.955 1.00 14.46 647 ILE B C 1
ATOM 4503 O O . ILE B 1 215 ? 7.889 -38.069 -20.495 1.00 14.60 647 ILE B O 1
ATOM 4508 N N . PHE B 1 216 ? 6.413 -39.509 -21.419 1.00 14.28 648 PHE B N 1
ATOM 4509 C CA . PHE B 1 216 ? 7.299 -40.696 -21.344 1.00 14.39 648 PHE B CA 1
ATOM 4510 C C . PHE B 1 216 ? 8.470 -40.510 -22.296 1.00 14.21 648 PHE B C 1
ATOM 4511 O O . PHE B 1 216 ? 8.316 -39.950 -23.384 1.00 13.95 648 PHE B O 1
ATOM 4519 N N . THR B 1 217 ? 9.645 -41.000 -21.899 1.00 14.31 649 THR B N 1
ATOM 4520 C CA . THR B 1 217 ? 10.857 -40.909 -22.745 1.00 14.30 649 THR B CA 1
ATOM 4521 C C . THR B 1 217 ? 10.659 -41.767 -23.995 1.00 14.17 649 THR B C 1
ATOM 4522 O O . THR B 1 217 ? 11.201 -41.388 -25.043 1.00 14.23 649 THR B O 1
ATOM 4526 N N . ASP B 1 218 ? 9.924 -42.876 -23.884 1.00 13.75 650 ASP B N 1
ATOM 4527 C CA . ASP B 1 218 ? 9.513 -43.697 -25.040 1.00 13.47 650 ASP B CA 1
ATOM 4528 C C . ASP B 1 218 ? 8.314 -43.009 -25.679 1.00 13.08 650 ASP B C 1
ATOM 4529 O O . ASP B 1 218 ? 7.227 -43.054 -25.106 1.00 12.75 650 ASP B O 1
ATOM 4534 N N . PRO B 1 219 ? 8.459 -42.367 -26.862 1.00 12.90 651 PRO B N 1
ATOM 4535 C CA . PRO B 1 219 ? 7.351 -41.602 -27.438 1.00 12.81 651 PRO B CA 1
ATOM 4536 C C . PRO B 1 219 ? 6.126 -42.471 -27.748 1.00 12.71 651 PRO B C 1
ATOM 4537 O O . PRO B 1 219 ? 5.018 -41.958 -27.790 1.00 12.48 651 PRO B O 1
ATOM 4541 N N . THR B 1 220 ? 6.321 -43.780 -27.961 1.00 12.75 652 THR B N 1
ATOM 4542 C CA . THR B 1 220 ? 5.197 -44.691 -28.274 1.00 12.87 652 THR B CA 1
ATOM 4543 C C . THR B 1 220 ? 4.295 -44.867 -27.054 1.00 13.00 652 THR B C 1
ATOM 4544 O O . THR B 1 220 ? 3.173 -45.344 -27.251 1.00 12.86 652 THR B O 1
ATOM 4548 N N . LEU B 1 221 ? 4.762 -44.521 -25.848 1.00 13.26 653 LEU B N 1
ATOM 4549 C CA . LEU B 1 221 ? 3.949 -44.614 -24.611 1.00 14.08 653 LEU B CA 1
ATOM 4550 C C . LEU B 1 221 ? 3.125 -43.347 -24.423 1.00 13.93 653 LEU B C 1
ATOM 4551 O O . LEU B 1 221 ? 2.227 -43.387 -23.603 1.00 14.83 653 LEU B O 1
ATOM 4556 N N . GLY B 1 222 ? 3.414 -42.276 -25.155 1.00 13.72 654 GLY B N 1
ATOM 4557 C CA . GLY B 1 222 ? 2.583 -41.063 -25.139 1.00 13.62 654 GLY B CA 1
ATOM 4558 C C . GLY B 1 222 ? 2.731 -40.255 -23.860 1.00 13.70 654 GLY B C 1
ATOM 4559 O O . GLY B 1 222 ? 3.857 -39.845 -23.501 1.00 14.00 654 GLY B O 1
ATOM 4560 N N . VAL B 1 223 ? 1.609 -39.967 -23.211 1.00 13.72 655 VAL B N 1
ATOM 4561 C CA . VAL B 1 223 ? 1.567 -38.952 -22.127 1.00 14.16 655 VAL B CA 1
ATOM 4562 C C . VAL B 1 223 ? 0.513 -39.363 -21.108 1.00 13.66 655 VAL B C 1
ATOM 4563 O O . VAL B 1 223 ? -0.513 -39.970 -21.486 1.00 13.37 655 VAL B O 1
ATOM 4567 N N . PHE B 1 224 ? 0.766 -39.003 -19.857 1.00 14.02 656 PHE B N 1
ATOM 4568 C CA . PHE B 1 224 ? -0.252 -39.037 -18.791 1.00 14.11 656 PHE B CA 1
ATOM 4569 C C . PHE B 1 224 ? -0.620 -37.588 -18.499 1.00 14.15 656 PHE B C 1
ATOM 4570 O O . PHE B 1 224 ? 0.267 -36.810 -18.154 1.00 14.27 656 PHE B O 1
ATOM 4578 N N . ALA B 1 225 ? -1.882 -37.225 -18.711 1.00 14.25 657 ALA B N 1
ATOM 4579 C CA . ALA B 1 225 ? -2.372 -35.847 -18.513 1.00 14.39 657 ALA B CA 1
ATOM 4580 C C . ALA B 1 225 ? -3.360 -35.867 -17.351 1.00 14.52 657 ALA B C 1
ATOM 4581 O O . ALA B 1 225 ? -4.278 -36.680 -17.368 1.00 14.24 657 ALA B O 1
ATOM 4583 N N . SER B 1 226 ? -3.197 -34.974 -16.383 1.00 14.68 658 SER B N 1
ATOM 4584 C CA . SER B 1 226 ? -4.071 -34.989 -15.186 1.00 15.36 658 SER B CA 1
ATOM 4585 C C . SER B 1 226 ? -4.332 -33.586 -14.660 1.00 15.66 658 SER B C 1
ATOM 4586 O O . SER B 1 226 ? -3.371 -32.844 -14.423 1.00 16.29 658 SER B O 1
ATOM 4589 N N . ALA B 1 227 ? -5.604 -33.309 -14.385 1.00 15.95 659 ALA B N 1
ATOM 4590 C CA . ALA B 1 227 ? -6.040 -32.149 -13.577 1.00 16.82 659 ALA B CA 1
ATOM 4591 C C . ALA B 1 227 ? -6.623 -32.635 -12.242 1.00 17.76 659 ALA B C 1
ATOM 4592 O O . ALA B 1 227 ? -7.263 -31.837 -11.557 1.00 18.37 659 ALA B O 1
ATOM 4594 N N . TYR B 1 228 ? -6.404 -33.896 -11.873 1.00 18.73 660 TYR B N 1
ATOM 4595 C CA . TYR B 1 228 ? -7.040 -34.514 -10.678 1.00 19.77 660 TYR B CA 1
ATOM 4596 C C . TYR B 1 228 ? -6.523 -33.891 -9.374 1.00 20.76 660 TYR B C 1
ATOM 4597 O O . TYR B 1 228 ? -5.297 -33.865 -9.171 1.00 20.20 660 TYR B O 1
ATOM 4606 N N . THR B 1 229 ? -7.451 -33.480 -8.504 1.00 22.23 661 THR B N 1
ATOM 4607 C CA . THR B 1 229 ? -7.203 -32.763 -7.232 1.00 23.93 661 THR B CA 1
ATOM 4608 C C . THR B 1 229 ? -7.532 -33.641 -6.010 1.00 24.84 661 THR B C 1
ATOM 4609 O O . THR B 1 229 ? -7.608 -33.072 -4.889 1.00 25.95 661 THR B O 1
ATOM 4613 N N . GLY B 1 230 ? -7.807 -34.932 -6.215 1.00 25.48 662 GLY B N 1
ATOM 4614 C CA . GLY B 1 230 ? -8.151 -35.880 -5.140 1.00 26.41 662 GLY B CA 1
ATOM 4615 C C . GLY B 1 230 ? -9.651 -36.109 -4.996 1.00 27.07 662 GLY B C 1
ATOM 4616 O O . GLY B 1 230 ? -10.030 -36.884 -4.105 1.00 27.60 662 GLY B O 1
ATOM 4617 N N . GLN B 1 231 ? -10.484 -35.433 -5.791 1.00 27.32 663 GLN B N 1
ATOM 4618 C CA . GLN B 1 231 ? -11.950 -35.638 -5.819 1.00 28.01 663 GLN B CA 1
ATOM 4619 C C . GLN B 1 231 ? -12.427 -35.741 -7.268 1.00 25.37 663 GLN B C 1
ATOM 4620 O O . GLN B 1 231 ? -11.874 -35.050 -8.142 1.00 24.54 663 GLN B O 1
ATOM 4626 N N . VAL B 1 232 ? -13.447 -36.558 -7.502 1.00 23.73 664 VAL B N 1
ATOM 4627 C CA . VAL B 1 232 ? -14.070 -36.675 -8.850 1.00 22.42 664 VAL B CA 1
ATOM 4628 C C . VAL B 1 232 ? -14.857 -35.395 -9.144 1.00 21.77 664 VAL B C 1
ATOM 4629 O O . VAL B 1 232 ? -15.201 -34.630 -8.200 1.00 22.12 664 VAL B O 1
ATOM 4633 N N . GLU B 1 233 ? -15.122 -35.174 -10.426 1.00 20.52 665 GLU B N 1
ATOM 4634 C CA . GLU B 1 233 ? -15.780 -33.962 -10.957 1.00 19.92 665 GLU B CA 1
ATOM 4635 C C . GLU B 1 233 ? -16.877 -34.361 -11.935 1.00 19.51 665 GLU B C 1
ATOM 4636 O O . GLU B 1 233 ? -16.625 -35.191 -12.816 1.00 18.40 665 GLU B O 1
ATOM 4642 N N . LYS B 1 234 ? -18.059 -33.770 -11.795 1.00 19.27 666 LYS B N 1
ATOM 4643 C CA . LYS B 1 234 ? -19.163 -33.943 -12.765 1.00 19.60 666 LYS B CA 1
ATOM 4644 C C . LYS B 1 234 ? -18.954 -32.987 -13.936 1.00 19.19 666 LYS B C 1
ATOM 4645 O O . LYS B 1 234 ? -18.322 -31.923 -13.735 1.00 18.65 666 LYS B O 1
ATOM 4651 N N . ASN B 1 235 ? -19.463 -33.356 -15.115 1.00 19.07 667 ASN B N 1
ATOM 4652 C CA . ASN B 1 235 ? -19.428 -32.502 -16.329 1.00 19.31 667 ASN B CA 1
ATOM 4653 C C . ASN B 1 235 ? -17.998 -32.030 -16.588 1.00 18.61 667 ASN B C 1
ATOM 4654 O O . ASN B 1 235 ? -17.810 -30.855 -16.950 1.00 19.32 667 ASN B O 1
ATOM 4659 N N . THR B 1 236 ? -17.014 -32.902 -16.404 1.00 17.51 668 THR B N 1
ATOM 4660 C CA . THR B 1 236 ? -15.583 -32.531 -16.470 1.00 16.76 668 THR B CA 1
ATOM 4661 C C . THR B 1 236 ? -14.973 -33.024 -17.781 1.00 16.05 668 THR B C 1
ATOM 4662 O O . THR B 1 236 ? -15.553 -33.900 -18.437 1.00 15.57 668 THR B O 1
ATOM 4666 N N . SER B 1 237 ? -13.825 -32.479 -18.147 1.00 15.40 669 SER B N 1
ATOM 4667 C CA . SER B 1 237 ? -13.049 -33.005 -19.290 1.00 14.86 669 SER B CA 1
ATOM 4668 C C . SER B 1 237 ? -11.608 -32.533 -19.191 1.00 14.64 669 SER B C 1
ATOM 4669 O O . SER B 1 237 ? -11.311 -31.510 -18.540 1.00 14.28 669 SER B O 1
ATOM 4672 N N . ILE B 1 238 ? -10.731 -33.301 -19.811 1.00 14.40 670 ILE B N 1
ATOM 4673 C CA . ILE B 1 238 ? -9.335 -32.868 -20.050 1.00 14.28 670 ILE B CA 1
ATOM 4674 C C . ILE B 1 238 ? -8.998 -33.285 -21.474 1.00 13.98 670 ILE B C 1
ATOM 4675 O O . ILE B 1 238 ? -9.164 -34.464 -21.813 1.00 13.58 670 ILE B O 1
ATOM 4680 N N . PHE B 1 239 ? -8.614 -32.322 -22.295 1.00 13.64 671 PHE B N 1
ATOM 4681 C CA . PHE B 1 239 ? -8.244 -32.555 -23.708 1.00 13.59 671 PHE B CA 1
ATOM 4682 C C . PHE B 1 239 ? -6.874 -31.951 -23.963 1.00 13.42 671 PHE B C 1
ATOM 4683 O O . PHE B 1 239 ? -6.611 -30.822 -23.548 1.00 13.06 671 PHE B O 1
ATOM 4691 N N . ILE B 1 240 ? -6.037 -32.725 -24.645 1.00 13.25 672 ILE B N 1
ATOM 4692 C CA . ILE B 1 240 ? -4.663 -32.326 -25.027 1.00 13.45 672 ILE B CA 1
ATOM 4693 C C . ILE B 1 240 ? -4.590 -32.352 -26.552 1.00 13.78 672 ILE B C 1
ATOM 4694 O O . ILE B 1 240 ? -4.902 -33.397 -27.171 1.00 13.65 672 ILE B O 1
ATOM 4699 N N . LYS B 1 241 ? -4.209 -31.229 -27.145 1.00 14.18 673 LYS B N 1
ATOM 4700 C CA . LYS B 1 241 ? -3.954 -31.154 -28.593 1.00 14.96 673 LYS B CA 1
ATOM 4701 C C . LYS B 1 241 ? -2.544 -31.692 -28.850 1.00 14.78 673 LYS B C 1
ATOM 4702 O O . LYS B 1 241 ? -1.625 -31.388 -28.063 1.00 14.84 673 LYS B O 1
ATOM 4708 N N . ASN B 1 242 ? -2.400 -32.496 -29.900 1.00 14.41 674 ASN B N 1
ATOM 4709 C CA . ASN B 1 242 ? -1.122 -33.140 -30.272 1.00 14.59 674 ASN B CA 1
ATOM 4710 C C . ASN B 1 242 ? -0.773 -32.721 -31.693 1.00 14.82 674 ASN B C 1
ATOM 4711 O O . ASN B 1 242 ? -1.609 -32.930 -32.582 1.00 14.95 674 ASN B O 1
ATOM 4716 N N . GLU B 1 243 ? 0.392 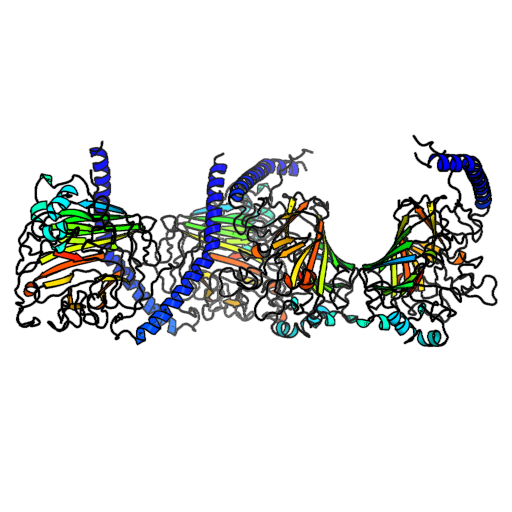-32.111 -31.882 1.00 15.49 675 GLU B N 1
ATOM 4717 C CA . GLU B 1 243 ? 0.882 -31.696 -33.216 1.00 16.16 675 GLU B CA 1
ATOM 4718 C C . GLU B 1 243 ? 2.254 -32.327 -33.401 1.00 15.97 675 GLU B C 1
ATOM 4719 O O . GLU B 1 243 ? 3.110 -32.113 -32.533 1.00 15.92 675 GLU B O 1
ATOM 4725 N N . PHE B 1 244 ? 2.463 -33.079 -34.476 1.00 15.83 676 PHE B N 1
ATOM 4726 C CA . PHE B 1 244 ? 3.706 -33.867 -34.598 1.00 16.00 676 PHE B CA 1
ATOM 4727 C C . PHE B 1 244 ? 4.215 -33.897 -36.035 1.00 16.21 676 PHE B C 1
ATOM 4728 O O . PHE B 1 244 ? 3.433 -33.902 -37.008 1.00 16.01 676 PHE B O 1
ATOM 4736 N N . THR B 1 245 ? 5.539 -33.921 -36.120 1.00 16.26 677 THR B N 1
ATOM 4737 C CA . THR B 1 245 ? 6.324 -34.114 -37.351 1.00 16.69 677 THR B CA 1
ATOM 4738 C C . THR B 1 245 ? 7.403 -35.154 -37.050 1.00 16.79 677 THR B C 1
ATOM 4739 O O . THR B 1 245 ? 8.046 -35.062 -35.995 1.00 16.98 677 THR B O 1
ATOM 4743 N N . PHE B 1 246 ? 7.576 -36.104 -37.957 1.00 16.85 678 PHE B N 1
ATOM 4744 C CA . PHE B 1 246 ? 8.627 -37.145 -37.912 1.00 17.17 678 PHE B CA 1
ATOM 4745 C C . PHE B 1 246 ? 9.729 -36.729 -38.881 1.00 17.72 678 PHE B C 1
ATOM 4746 O O . PHE B 1 246 ? 9.401 -36.124 -39.924 1.00 18.56 678 PHE B O 1
ATOM 4754 N N . TYR B 1 247 ? 10.979 -37.005 -38.534 1.00 18.32 679 TYR B N 1
ATOM 4755 C CA . TYR B 1 247 ? 12.159 -36.564 -39.317 1.00 19.56 679 TYR B CA 1
ATOM 4756 C C . TYR B 1 247 ? 13.044 -37.763 -39.647 1.00 20.31 679 TYR B C 1
ATOM 4757 O O . TYR B 1 247 ? 13.198 -38.682 -38.806 1.00 19.31 679 TYR B O 1
ATOM 4766 N N . ASP B 1 248 ? 13.643 -37.716 -40.837 1.00 21.66 680 ASP B N 1
ATOM 4767 C CA . ASP B 1 248 ? 14.573 -38.752 -41.348 1.00 22.98 680 ASP B CA 1
ATOM 4768 C C . ASP B 1 248 ? 15.993 -38.461 -40.833 1.00 24.06 680 ASP B C 1
ATOM 4769 O O . ASP B 1 248 ? 16.194 -37.489 -40.087 1.00 24.11 680 ASP B O 1
ATOM 4774 N N A GLU B 1 249 ? 16.954 -39.304 -41.223 0.37 25.23 681 GLU B N 1
ATOM 4775 N N B GLU B 1 249 ? 16.947 -39.300 -41.222 0.63 25.02 681 GLU B N 1
ATOM 4776 C CA A GLU B 1 249 ? 18.361 -39.259 -40.738 0.37 26.61 681 GLU B CA 1
ATOM 4777 C CA B GLU B 1 249 ? 18.350 -39.263 -40.736 0.63 26.48 681 GLU B CA 1
ATOM 4778 C C A GLU B 1 249 ? 19.041 -37.952 -41.163 0.37 27.83 681 GLU B C 1
ATOM 4779 C C B GLU B 1 249 ? 19.042 -37.964 -41.173 0.63 27.85 681 GLU B C 1
ATOM 4780 O O A GLU B 1 249 ? 20.017 -37.568 -40.495 0.37 28.77 681 GLU B O 1
ATOM 4781 O O B GLU B 1 249 ? 20.025 -37.597 -40.520 0.63 29.28 681 GLU B O 1
ATOM 4792 N N . ASP B 1 250 ? 18.546 -37.296 -42.219 1.00 28.62 682 ASP B N 1
ATOM 4793 C CA . ASP B 1 250 ? 19.103 -36.009 -42.718 1.00 29.94 682 ASP B CA 1
ATOM 4794 C C . ASP B 1 250 ? 18.418 -34.821 -42.031 1.00 29.93 682 ASP B C 1
ATOM 4795 O O . ASP B 1 250 ? 18.761 -33.674 -42.376 1.00 29.79 682 ASP B O 1
ATOM 4800 N N . GLY B 1 251 ? 17.486 -35.071 -41.106 1.00 28.29 683 GLY B N 1
ATOM 4801 C CA . GLY B 1 251 ? 16.741 -34.010 -40.404 1.00 27.97 683 GLY B CA 1
ATOM 4802 C C . GLY B 1 251 ? 15.644 -33.411 -41.268 1.00 27.53 683 GLY B C 1
ATOM 4803 O O . GLY B 1 251 ? 15.160 -32.324 -40.918 1.00 27.62 683 GLY B O 1
ATOM 4804 N N . LYS B 1 252 ? 15.245 -34.088 -42.346 1.00 27.31 684 LYS B N 1
ATOM 4805 C CA . LYS B 1 252 ? 14.145 -33.630 -43.233 1.00 27.70 684 LYS B CA 1
ATOM 4806 C C . LYS B 1 252 ? 12.826 -34.207 -42.733 1.00 25.68 684 LYS B C 1
ATOM 4807 O O . LYS B 1 252 ? 12.755 -35.387 -42.393 1.00 23.68 684 LYS B O 1
ATOM 4813 N N . PRO B 1 253 ? 11.735 -33.411 -42.718 1.00 24.17 685 PRO B N 1
ATOM 4814 C CA . PRO B 1 253 ? 10.424 -33.935 -42.353 1.00 23.26 685 PRO B CA 1
ATOM 4815 C C . PRO B 1 253 ? 10.024 -35.084 -43.283 1.00 22.92 685 PRO B C 1
ATOM 4816 O O . PRO B 1 253 ? 10.323 -35.047 -44.462 1.00 22.61 685 PRO B O 1
ATOM 4820 N N . ILE B 1 254 ? 9.369 -36.092 -42.714 1.00 21.81 686 ILE B N 1
ATOM 4821 C CA . ILE B 1 254 ? 8.856 -37.261 -43.474 1.00 22.17 686 ILE B CA 1
ATOM 4822 C C . ILE B 1 254 ? 7.400 -36.987 -43.842 1.00 22.26 686 ILE B C 1
ATOM 4823 O O . ILE B 1 254 ? 6.578 -36.730 -42.937 1.00 21.51 686 ILE B O 1
ATOM 4828 N N A ASN B 1 255 ? 7.101 -37.028 -45.138 0.48 22.67 687 ASN B N 1
ATOM 4829 N N B ASN B 1 255 ? 7.101 -37.022 -45.142 0.52 22.94 687 ASN B N 1
ATOM 4830 C CA A ASN B 1 255 ? 5.739 -36.842 -45.696 0.48 23.02 687 ASN B CA 1
ATOM 4831 C CA B ASN B 1 255 ? 5.734 -36.845 -45.690 0.52 23.46 687 ASN B CA 1
ATOM 4832 C C A ASN B 1 255 ? 4.998 -38.174 -45.577 0.48 22.96 687 ASN B C 1
ATOM 4833 C C B ASN B 1 255 ? 5.002 -38.181 -45.571 0.52 23.22 687 ASN B C 1
ATOM 4834 O O A ASN B 1 255 ? 5.280 -39.076 -46.377 0.48 23.46 687 ASN B O 1
ATOM 4835 O O B ASN B 1 255 ? 5.290 -39.097 -46.361 0.52 23.73 687 ASN B O 1
ATOM 4844 N N . PHE B 1 256 ? 4.104 -38.307 -44.597 1.00 22.51 688 PHE B N 1
ATOM 4845 C CA . PHE B 1 256 ? 3.269 -39.520 -44.449 1.00 22.71 688 PHE B CA 1
ATOM 4846 C C . PHE B 1 256 ? 2.511 -39.733 -45.758 1.00 22.62 688 PHE B C 1
ATOM 4847 O O . PHE B 1 256 ? 2.148 -38.764 -46.437 1.00 22.05 688 PHE B O 1
ATOM 4855 N N . ASP B 1 257 ? 2.292 -40.993 -46.100 1.00 22.66 689 ASP B N 1
ATOM 4856 C CA . ASP B 1 257 ? 1.514 -41.408 -47.291 1.00 23.63 689 ASP B CA 1
ATOM 4857 C C . ASP B 1 257 ? 0.554 -42.512 -46.845 1.00 22.86 689 ASP B C 1
ATOM 4858 O O . ASP B 1 257 ? 0.927 -43.698 -46.925 1.00 22.15 689 ASP B O 1
ATOM 4863 N N . ASN B 1 258 ? -0.612 -42.122 -46.330 1.00 22.34 690 ASN B N 1
ATOM 4864 C CA . ASN B 1 258 ? -1.626 -43.068 -45.801 1.00 22.49 690 ASN B CA 1
ATOM 4865 C C . ASN B 1 258 ? -0.984 -43.937 -44.714 1.00 21.48 690 ASN B C 1
ATOM 4866 O O . ASN B 1 258 ? -1.281 -45.148 -44.673 1.00 21.67 690 ASN B O 1
ATOM 4871 N N . ALA B 1 259 ? -0.133 -43.345 -43.870 1.00 20.08 691 ALA B N 1
ATOM 4872 C CA . ALA B 1 259 ? 0.340 -43.966 -42.611 1.00 18.96 691 ALA B CA 1
ATOM 4873 C C . ALA B 1 259 ? -0.877 -44.256 -41.732 1.00 18.61 691 ALA B C 1
ATOM 4874 O O . ALA B 1 259 ? -1.843 -43.471 -41.759 1.00 18.59 691 ALA B O 1
ATOM 4876 N N . LEU B 1 260 ? -0.851 -45.356 -40.981 1.00 17.98 692 LEU B N 1
ATOM 4877 C CA . LEU B 1 260 ? -1.933 -45.680 -40.026 1.00 17.85 692 LEU B CA 1
ATOM 4878 C C . LEU B 1 260 ? -1.484 -45.280 -38.622 1.00 17.20 692 LEU B C 1
ATOM 4879 O O . LEU B 1 260 ? -0.509 -45.842 -38.107 1.00 17.63 692 LEU B O 1
ATOM 4884 N N . LEU B 1 261 ? -2.156 -44.301 -38.036 1.00 16.67 693 LEU B N 1
ATOM 4885 C CA . LEU B 1 261 ? -1.896 -43.905 -36.639 1.00 16.53 693 LEU B CA 1
ATOM 4886 C C . LEU B 1 261 ? -2.871 -44.664 -35.746 1.00 16.29 693 LEU B C 1
ATOM 4887 O O . LEU B 1 261 ? -4.080 -44.486 -35.892 1.00 16.54 693 LEU B O 1
ATOM 4892 N N . SER B 1 262 ? -2.349 -45.473 -34.846 1.00 15.67 694 SER B N 1
ATOM 4893 C CA . SER B 1 262 ? -3.151 -46.250 -33.878 1.00 15.86 694 SER B CA 1
ATOM 4894 C C . SER B 1 262 ? -3.611 -45.343 -32.741 1.00 16.26 694 SER B C 1
ATOM 4895 O O . SER B 1 262 ? -2.767 -44.695 -32.123 1.00 15.56 694 SER B O 1
ATOM 4898 N N . VAL B 1 263 ? -4.909 -45.330 -32.467 1.00 16.95 695 VAL B N 1
ATOM 4899 C CA . VAL B 1 263 ? -5.485 -44.720 -31.240 1.00 17.74 695 VAL B CA 1
ATOM 4900 C C . VAL B 1 263 ? -6.146 -45.840 -30.442 1.00 17.35 695 VAL B C 1
ATOM 4901 O O . VAL B 1 263 ? -7.296 -46.208 -30.756 1.00 18.31 695 VAL B O 1
ATOM 4905 N N . ALA B 1 264 ? -5.398 -46.384 -29.489 1.00 17.06 696 ALA B N 1
ATOM 4906 C CA . ALA B 1 264 ? -5.828 -47.553 -28.695 1.00 16.82 696 ALA B CA 1
ATOM 4907 C C . ALA B 1 264 ? -6.298 -47.093 -27.316 1.00 16.66 696 ALA B C 1
ATOM 4908 O O . ALA B 1 264 ? -6.134 -45.906 -26.952 1.00 16.73 696 ALA B O 1
ATOM 4910 N N A SER B 1 265 ? -6.878 -48.020 -26.553 0.63 16.74 697 SER B N 1
ATOM 4911 N N B SER B 1 265 ? -6.881 -48.020 -26.557 0.37 16.55 697 SER B N 1
ATOM 4912 C CA A SER B 1 265 ? -7.231 -47.816 -25.132 0.63 16.55 697 SER B CA 1
ATOM 4913 C CA B SER B 1 265 ? -7.236 -47.821 -25.133 0.37 16.31 697 SER B CA 1
ATOM 4914 C C A SER B 1 265 ? -8.206 -46.640 -24.993 0.63 16.29 697 SER B C 1
ATOM 4915 C C B SER B 1 265 ? -8.207 -46.643 -24.991 0.37 16.10 697 SER B C 1
ATOM 4916 O O A SER B 1 265 ? -8.038 -45.848 -24.065 0.63 16.26 697 SER B O 1
ATOM 4917 O O B SER B 1 265 ? -8.029 -45.850 -24.062 0.37 16.09 697 SER B O 1
ATOM 4922 N N . LEU B 1 266 ? -9.201 -46.535 -25.873 1.00 15.64 698 LEU B N 1
ATOM 4923 C CA . LEU B 1 266 ? -10.249 -45.490 -25.740 1.00 15.35 698 LEU B CA 1
ATOM 4924 C C . LEU B 1 266 ? -11.349 -46.033 -24.827 1.00 15.28 698 LEU B C 1
ATOM 4925 O O . LEU B 1 266 ? -12.371 -46.515 -25.309 1.00 15.21 698 LEU B O 1
ATOM 4930 N N . ASN B 1 267 ? -11.101 -45.965 -23.529 1.00 15.39 699 ASN B N 1
ATOM 4931 C CA . ASN B 1 267 ? -11.992 -46.530 -22.480 1.00 15.78 699 ASN B CA 1
ATOM 4932 C C . ASN B 1 267 ? -13.314 -45.770 -22.407 1.00 15.48 699 ASN B C 1
ATOM 4933 O O . ASN B 1 267 ? -13.305 -44.520 -22.400 1.00 14.91 699 ASN B O 1
ATOM 4938 N N . ARG B 1 268 ? -14.412 -46.506 -22.323 1.00 15.32 700 ARG B N 1
ATOM 4939 C CA . ARG B 1 268 ? -15.744 -45.941 -22.008 1.00 15.60 700 ARG B CA 1
ATOM 4940 C C . ARG B 1 268 ? -16.343 -46.711 -20.833 1.00 16.20 700 ARG B C 1
ATOM 4941 O O . ARG B 1 268 ? -16.651 -47.913 -20.988 1.00 15.93 700 ARG B O 1
ATOM 4949 N N . GLU B 1 269 ? -16.477 -46.031 -19.698 1.00 17.07 701 GLU B N 1
ATOM 4950 C CA . GLU B 1 269 ? -17.226 -46.506 -18.508 1.00 18.06 701 GLU B CA 1
ATOM 4951 C C . GLU B 1 269 ? -18.618 -45.848 -18.528 1.00 17.92 701 GLU B C 1
ATOM 4952 O O . GLU B 1 269 ? -18.882 -44.999 -19.399 1.00 16.90 701 GLU B O 1
ATOM 4958 N N . HIS B 1 270 ? -19.480 -46.184 -17.576 1.00 17.95 702 HIS B N 1
ATOM 4959 C CA . HIS B 1 270 ? -20.880 -45.691 -17.569 1.00 18.28 702 HIS B CA 1
ATOM 4960 C C . HIS B 1 270 ? -20.914 -44.156 -17.495 1.00 18.11 702 HIS B C 1
ATOM 4961 O O . HIS B 1 270 ? -21.909 -43.568 -17.944 1.00 18.20 702 HIS B O 1
ATOM 4968 N N . ASN B 1 271 ? -19.870 -43.516 -16.955 1.00 17.94 703 ASN B N 1
ATOM 4969 C CA . ASN B 1 271 ? -19.887 -42.058 -16.671 1.00 17.97 703 ASN B CA 1
ATOM 4970 C C . ASN B 1 271 ? -18.739 -41.328 -17.387 1.00 17.67 703 ASN B C 1
ATOM 4971 O O . ASN B 1 271 ? -18.565 -40.137 -17.123 1.00 18.36 703 ASN B O 1
ATOM 4976 N N . SER B 1 272 ? -17.985 -41.993 -18.258 1.00 17.21 704 SER B N 1
ATOM 4977 C CA . SER B 1 272 ? -16.679 -41.477 -18.751 1.00 16.91 704 SER B CA 1
ATOM 4978 C C . SER B 1 272 ? -16.417 -41.975 -20.170 1.00 16.20 704 SER B C 1
ATOM 4979 O O . SER B 1 272 ? -16.558 -43.176 -20.406 1.00 16.08 704 SER B O 1
ATOM 4982 N N . ILE B 1 273 ? -16.017 -41.081 -21.066 1.00 15.60 705 ILE B N 1
ATOM 4983 C CA . ILE B 1 273 ? -15.648 -41.412 -22.465 1.00 15.48 705 ILE B CA 1
ATOM 4984 C C . ILE B 1 273 ? -14.256 -40.854 -22.764 1.00 15.20 705 ILE B C 1
ATOM 4985 O O . ILE B 1 273 ? -14.056 -39.641 -22.633 1.00 15.19 705 ILE B O 1
ATOM 4990 N N . GLU B 1 274 ? -13.340 -41.714 -23.197 1.00 14.95 706 GLU B N 1
ATOM 4991 C CA . GLU B 1 274 ? -12.064 -41.280 -23.811 1.00 15.33 706 GLU B CA 1
ATOM 4992 C C . GLU B 1 274 ? -12.263 -41.206 -25.320 1.00 15.04 706 GLU B C 1
ATOM 4993 O O . GLU B 1 274 ? -12.883 -42.108 -25.891 1.00 15.03 706 GLU B O 1
ATOM 4999 N N . MET B 1 275 ? -11.745 -40.161 -25.954 1.00 14.77 707 MET B N 1
ATOM 5000 C CA . MET B 1 275 ? -12.011 -39.946 -27.396 1.00 14.96 707 MET B CA 1
ATOM 5001 C C . MET B 1 275 ? -10.863 -39.191 -28.054 1.00 14.69 707 MET B C 1
ATOM 5002 O O . MET B 1 275 ? -10.108 -38.487 -27.362 1.00 14.09 707 MET B O 1
ATOM 5007 N N . ALA B 1 276 ? -10.779 -39.343 -29.367 1.00 14.76 708 ALA B N 1
ATOM 5008 C CA . ALA B 1 276 ? -9.950 -38.503 -30.248 1.00 15.10 708 ALA B CA 1
ATOM 5009 C C . ALA B 1 276 ? -10.882 -37.620 -31.082 1.00 15.66 708 ALA B C 1
ATOM 5010 O O . ALA B 1 276 ? -11.984 -38.068 -31.476 1.00 15.91 708 ALA B O 1
ATOM 5012 N N . LYS B 1 277 ? -10.453 -36.397 -31.346 1.00 16.02 709 LYS B N 1
ATOM 5013 C CA . LYS B 1 277 ? -11.235 -35.468 -32.189 1.00 16.88 709 LYS B CA 1
ATOM 5014 C C . LYS B 1 277 ? -10.288 -34.475 -32.851 1.00 17.61 709 LYS B C 1
ATOM 5015 O O . LYS B 1 277 ? -9.080 -34.470 -32.529 1.00 16.92 709 LYS B O 1
ATOM 5021 N N . ASP B 1 278 ? -10.831 -33.663 -33.754 1.00 18.62 710 ASP B N 1
ATOM 5022 C CA . ASP B 1 278 ? -10.055 -32.579 -34.407 1.00 20.07 710 ASP B CA 1
ATOM 5023 C C . ASP B 1 278 ? -8.766 -33.179 -34.973 1.00 19.12 710 ASP B C 1
ATOM 5024 O O . ASP B 1 278 ? -7.677 -32.697 -34.630 1.00 18.36 710 ASP B O 1
ATOM 5029 N N . TYR B 1 279 ? -8.881 -34.217 -35.803 1.00 18.88 711 TYR B N 1
ATOM 5030 C CA . TYR B 1 279 ? -7.710 -34.962 -36.346 1.00 19.26 711 TYR B CA 1
ATOM 5031 C C . TYR B 1 279 ? -7.512 -34.646 -37.830 1.00 19.82 711 TYR B C 1
ATOM 5032 O O . TYR B 1 279 ? -8.498 -34.414 -38.564 1.00 19.82 711 TYR B O 1
ATOM 5041 N N . SER B 1 280 ? -6.248 -34.653 -38.255 1.00 19.61 712 SER B N 1
ATOM 5042 C CA . SER B 1 280 ? -5.807 -34.520 -39.675 1.00 21.23 712 SER B CA 1
ATOM 5043 C C . SER B 1 280 ? -5.730 -35.823 -40.459 1.00 22.76 712 SER B C 1
ATOM 5044 O O . SER B 1 280 ? -4.644 -36.124 -40.984 1.00 26.24 712 SER B O 1
ATOM 5047 N N . GLY B 1 281 ? -6.814 -36.512 -40.656 1.00 23.03 713 GLY B N 1
ATOM 5048 C CA . GLY B 1 281 ? -6.838 -37.686 -41.556 1.00 22.76 713 GLY B CA 1
ATOM 5049 C C . GLY B 1 281 ? -8.212 -38.301 -41.533 1.00 22.96 713 GLY B C 1
ATOM 5050 O O . GLY B 1 281 ? -9.194 -37.575 -41.178 1.00 23.63 713 GLY B O 1
ATOM 5051 N N . LYS B 1 282 ? -8.301 -39.597 -41.829 1.00 23.06 714 LYS B N 1
ATOM 5052 C CA . LYS B 1 282 ? -9.602 -40.288 -41.926 1.00 24.33 714 LYS B CA 1
ATOM 5053 C C . LYS B 1 282 ? -9.614 -41.462 -40.956 1.00 22.48 714 LYS B C 1
ATOM 5054 O O . LYS B 1 282 ? -8.639 -42.225 -40.921 1.00 21.16 714 LYS B O 1
ATOM 5060 N N . PHE B 1 283 ? -10.686 -41.575 -40.189 1.00 21.26 715 PHE B N 1
ATOM 5061 C CA . PHE B 1 283 ? -10.907 -42.722 -39.282 1.00 20.91 715 PHE B CA 1
ATOM 5062 C C . PHE B 1 283 ? -10.900 -44.028 -40.077 1.00 21.21 715 PHE B C 1
ATOM 5063 O O . PHE B 1 283 ? -11.507 -44.104 -41.160 1.00 21.34 715 PHE B O 1
ATOM 5071 N N . VAL B 1 284 ? -10.223 -45.030 -39.518 1.00 21.50 716 VAL B N 1
ATOM 5072 C CA . VAL B 1 284 ? -10.151 -46.422 -40.029 1.00 22.62 716 VAL B CA 1
ATOM 5073 C C . VAL B 1 284 ? -10.746 -47.345 -38.960 1.00 21.39 716 VAL B C 1
ATOM 5074 O O . VAL B 1 284 ? -10.193 -47.441 -37.859 1.00 20.79 716 VAL B O 1
ATOM 5078 N N . LYS B 1 285 ? -11.859 -47.982 -39.291 1.00 21.73 717 LYS B N 1
ATOM 5079 C CA . LYS B 1 285 ? -12.607 -48.891 -38.391 1.00 21.37 717 LYS B CA 1
ATOM 5080 C C . LYS B 1 285 ? -11.902 -50.250 -38.307 1.00 20.75 717 LYS B C 1
ATOM 5081 O O . LYS B 1 285 ? -11.457 -50.779 -39.349 1.00 21.34 717 LYS B O 1
ATOM 5087 N N . ILE B 1 286 ? -11.818 -50.816 -37.105 1.00 20.13 718 ILE B N 1
ATOM 5088 C CA . ILE B 1 286 ? -11.479 -52.254 -36.912 1.00 19.84 718 ILE B CA 1
ATOM 5089 C C . ILE B 1 286 ? -12.794 -52.997 -36.689 1.00 19.94 718 ILE B C 1
ATOM 5090 O O . ILE B 1 286 ? -13.525 -52.654 -35.743 1.00 19.28 718 ILE B O 1
ATOM 5095 N N . SER B 1 287 ? -13.095 -53.972 -37.545 1.00 20.25 719 SER B N 1
ATOM 5096 C CA . SER B 1 287 ? -14.355 -54.740 -37.461 1.00 20.72 719 SER B CA 1
ATOM 5097 C C . SER B 1 287 ? -14.489 -55.343 -36.061 1.00 20.31 719 SER B C 1
ATOM 5098 O O . SER B 1 287 ? -13.502 -55.927 -35.556 1.00 20.07 719 SER B O 1
ATOM 5101 N N . GLY B 1 288 ? -15.665 -55.167 -35.441 1.00 20.24 720 GLY B N 1
ATOM 5102 C CA . GLY B 1 288 ? -15.978 -55.754 -34.129 1.00 19.92 720 GLY B CA 1
ATOM 5103 C C . GLY B 1 288 ? -15.529 -54.875 -32.980 1.00 19.25 720 GLY B C 1
ATOM 5104 O O . GLY B 1 288 ? -15.884 -55.180 -31.842 1.00 19.53 720 GLY B O 1
ATOM 5105 N N . SER B 1 289 ? -14.751 -53.821 -33.245 1.00 18.65 721 SER B N 1
ATOM 5106 C CA . SER B 1 289 ? -14.271 -52.890 -32.198 1.00 17.81 721 SER B CA 1
ATOM 5107 C C . SER B 1 289 ? -15.454 -52.120 -31.608 1.00 17.74 721 SER B C 1
ATOM 5108 O O . SER B 1 289 ? -16.386 -51.781 -32.354 1.00 18.75 721 SER B O 1
ATOM 5111 N N . SER B 1 290 ? -15.384 -51.787 -30.322 1.00 17.29 722 SER B N 1
ATOM 5112 C CA . SER B 1 290 ? -16.329 -50.834 -29.687 1.00 16.71 722 SER B CA 1
ATOM 5113 C C . SER B 1 290 ? -16.144 -49.440 -30.299 1.00 16.36 722 SER B C 1
ATOM 5114 O O . SER B 1 290 ? -17.063 -48.625 -30.200 1.00 16.15 722 SER B O 1
ATOM 5117 N N . ILE B 1 291 ? -14.974 -49.166 -30.884 1.00 15.89 723 ILE B N 1
ATOM 5118 C CA . ILE B 1 291 ? -14.601 -47.795 -31.324 1.00 15.86 723 ILE B CA 1
ATOM 5119 C C . ILE B 1 291 ? -15.160 -47.526 -32.714 1.00 16.19 723 ILE B C 1
ATOM 5120 O O . ILE B 1 291 ? -14.917 -48.334 -33.641 1.00 16.56 723 ILE B O 1
ATOM 5125 N N . GLY B 1 292 ? -15.874 -46.414 -32.845 1.00 17.01 724 GLY B N 1
ATOM 5126 C CA . GLY B 1 292 ? -16.364 -45.907 -34.135 1.00 17.77 724 GLY B CA 1
ATOM 5127 C C . GLY B 1 292 ? -16.183 -44.410 -34.216 1.00 18.38 724 GLY B C 1
ATOM 5128 O O . GLY B 1 292 ? -15.514 -43.838 -33.331 1.00 17.60 724 GLY B O 1
ATOM 5129 N N . GLU B 1 293 ? -16.758 -43.790 -35.241 1.00 19.80 725 GLU B N 1
ATOM 5130 C CA . GLU B 1 293 ? -16.675 -42.326 -35.438 1.00 21.10 725 GLU B CA 1
ATOM 5131 C C . GLU B 1 293 ? -18.099 -41.774 -35.456 1.00 21.84 725 GLU B C 1
ATOM 5132 O O . GLU B 1 293 ? -18.955 -42.350 -36.165 1.00 21.14 725 GLU B O 1
ATOM 5138 N N . LYS B 1 294 ? -18.334 -40.716 -34.695 1.00 22.85 726 LYS B N 1
ATOM 5139 C CA . LYS B 1 294 ? -19.634 -40.006 -34.689 1.00 24.77 726 LYS B CA 1
ATOM 5140 C C . LYS B 1 294 ? -19.369 -38.525 -34.434 1.00 25.20 726 LYS B C 1
ATOM 5141 O O . LYS B 1 294 ? -18.610 -38.209 -33.498 1.00 23.72 726 LYS B O 1
ATOM 5147 N N . ASN B 1 295 ? -19.940 -37.647 -35.264 1.00 25.92 727 ASN B N 1
ATOM 5148 C CA . ASN B 1 295 ? -19.831 -36.175 -35.078 1.00 26.55 727 ASN B CA 1
ATOM 5149 C C . ASN B 1 295 ? -18.349 -35.766 -34.991 1.00 25.62 727 ASN B C 1
ATOM 5150 O O . ASN B 1 295 ? -18.030 -34.899 -34.157 1.00 25.20 727 ASN B O 1
ATOM 5155 N N . GLY B 1 296 ? -17.475 -36.365 -35.810 1.00 24.40 728 GLY B N 1
ATOM 5156 C CA . GLY B 1 296 ? -16.043 -36.012 -35.918 1.00 23.66 728 GLY B CA 1
ATOM 5157 C C . GLY B 1 296 ? -15.239 -36.431 -34.694 1.00 22.40 728 GLY B C 1
ATOM 5158 O O . GLY B 1 296 ? -14.112 -35.911 -34.496 1.00 22.03 728 GLY B O 1
ATOM 5159 N N . MET B 1 297 ? -15.779 -37.352 -33.901 1.00 20.75 729 MET B N 1
ATOM 5160 C CA . MET B 1 297 ? -15.113 -37.874 -32.681 1.00 19.38 729 MET B CA 1
ATOM 5161 C C . MET B 1 297 ? -14.971 -39.388 -32.812 1.00 17.91 729 MET B C 1
ATOM 5162 O O . MET B 1 297 ? -15.896 -40.046 -33.311 1.00 18.15 729 MET B O 1
ATOM 5167 N N . ILE B 1 298 ? -13.834 -39.909 -32.382 1.00 16.27 730 ILE B N 1
ATOM 5168 C CA . ILE B 1 298 ? -13.522 -41.361 -32.376 1.00 15.74 730 ILE B CA 1
ATOM 5169 C C . ILE B 1 298 ? -13.624 -41.828 -30.923 1.00 15.16 730 ILE B C 1
ATOM 5170 O O . ILE B 1 298 ? -12.856 -41.347 -30.093 1.00 14.63 730 ILE B O 1
ATOM 5175 N N . TYR B 1 299 ? -14.547 -42.741 -30.641 1.00 15.29 731 TYR B N 1
ATOM 5176 C CA . TYR B 1 299 ? -14.805 -43.230 -29.266 1.00 15.59 731 TYR B CA 1
ATOM 5177 C C . TYR B 1 299 ? -15.720 -44.446 -29.340 1.00 15.60 731 TYR B C 1
ATOM 5178 O O . TYR B 1 299 ? -16.140 -44.818 -30.458 1.00 15.74 731 TYR B O 1
ATOM 5187 N N . ALA B 1 300 ? -16.016 -45.043 -28.188 1.00 16.07 732 ALA B N 1
ATOM 5188 C CA . ALA B 1 300 ? -16.963 -46.176 -28.091 1.00 16.60 732 ALA B CA 1
ATOM 5189 C C . ALA B 1 300 ? -18.377 -45.618 -28.271 1.00 17.51 732 ALA B C 1
ATOM 5190 O O . ALA B 1 300 ? -18.968 -45.140 -27.290 1.00 17.33 732 ALA B O 1
ATOM 5192 N N . THR B 1 301 ? -18.880 -45.600 -29.502 1.00 18.64 733 THR B N 1
ATOM 5193 C CA . THR B 1 301 ? -20.069 -44.789 -29.871 1.00 19.80 733 THR B CA 1
ATOM 5194 C C . THR B 1 301 ? -21.370 -45.405 -29.345 1.00 21.00 733 THR B C 1
ATOM 5195 O O . THR B 1 301 ? -22.289 -44.621 -29.065 1.00 21.49 733 THR B O 1
ATOM 5199 N N . ASP B 1 302 ? -21.466 -46.727 -29.229 1.00 22.44 734 ASP B N 1
ATOM 5200 C CA . ASP B 1 302 ? -22.777 -47.390 -28.995 1.00 24.46 734 ASP B CA 1
ATOM 5201 C C . ASP B 1 302 ? -22.787 -48.221 -27.711 1.00 23.96 734 ASP B C 1
ATOM 5202 O O . ASP B 1 302 ? -23.890 -48.477 -27.194 1.00 25.63 734 ASP B O 1
ATOM 5207 N N . THR B 1 303 ? -21.635 -48.667 -27.219 1.00 21.68 735 THR B N 1
ATOM 5208 C CA . THR B 1 303 ? -21.561 -49.512 -26.002 1.00 20.99 735 THR B CA 1
ATOM 5209 C C . THR B 1 303 ? -20.480 -48.964 -25.082 1.00 19.53 735 THR B C 1
ATOM 5210 O O . THR B 1 303 ? -19.590 -48.228 -25.563 1.00 18.25 735 THR B O 1
ATOM 5214 N N . LEU B 1 304 ? -20.561 -49.336 -23.809 1.00 18.53 736 LEU B N 1
ATOM 5215 C CA . LEU B 1 304 ? -19.426 -49.234 -22.867 1.00 17.91 736 LEU B CA 1
ATOM 5216 C C . LEU B 1 304 ? -18.407 -50.305 -23.268 1.00 17.83 736 LEU B C 1
ATOM 5217 O O . LEU B 1 304 ? -18.755 -51.191 -24.087 1.00 18.37 736 LEU B O 1
ATOM 5222 N N . ASN B 1 305 ? -17.192 -50.248 -22.739 1.00 17.36 737 ASN B N 1
ATOM 5223 C CA . ASN B 1 305 ? -16.199 -51.322 -22.990 1.00 17.40 737 ASN B CA 1
ATOM 5224 C C . ASN B 1 305 ? -15.455 -51.686 -21.703 1.00 18.25 737 ASN B C 1
ATOM 5225 O O . ASN B 1 305 ? -14.375 -52.276 -21.809 1.00 18.03 737 ASN B O 1
ATOM 5230 N N . PHE B 1 306 ? -16.062 -51.457 -20.537 1.00 19.62 738 PHE B N 1
ATOM 5231 C CA . PHE B 1 306 ? -15.388 -51.628 -19.224 1.00 20.63 738 PHE B CA 1
ATOM 5232 C C . PHE B 1 306 ? -15.556 -53.058 -18.698 1.00 21.67 738 PHE B C 1
ATOM 5233 O O . PHE B 1 306 ? -14.544 -53.679 -18.319 1.00 21.39 738 PHE B O 1
ATOM 5241 N N . LYS B 1 307 ? -16.789 -53.549 -18.617 1.00 22.81 739 LYS B N 1
ATOM 5242 C CA . LYS B 1 307 ? -17.083 -54.846 -17.946 1.00 24.43 739 LYS B CA 1
ATOM 5243 C C . LYS B 1 307 ? -18.041 -55.662 -18.813 1.00 24.07 739 LYS B C 1
ATOM 5244 O O . LYS B 1 307 ? -19.110 -55.141 -19.183 1.00 23.16 739 LYS B O 1
ATOM 5250 N N . GLN B 1 308 ? -17.673 -56.906 -19.102 1.00 24.48 740 GLN B N 1
ATOM 5251 C CA . GLN B 1 308 ? -18.509 -57.836 -19.899 1.00 25.53 740 GLN B CA 1
ATOM 5252 C C . GLN B 1 308 ? -19.941 -57.817 -19.359 1.00 25.90 740 GLN B C 1
ATOM 5253 O O . GLN B 1 308 ? -20.122 -57.971 -18.126 1.00 26.82 740 GLN B O 1
ATOM 5259 N N . GLY B 1 309 ? -20.915 -57.584 -20.238 1.00 25.64 741 GLY B N 1
ATOM 5260 C CA . GLY B 1 309 ? -22.349 -57.619 -19.894 1.00 26.41 741 GLY B CA 1
ATOM 5261 C C . GLY B 1 309 ? -22.862 -56.324 -19.284 1.00 26.27 741 GLY B C 1
ATOM 5262 O O . GLY B 1 309 ? -24.068 -56.285 -18.965 1.00 27.82 741 GLY B O 1
ATOM 5263 N N . GLU B 1 310 ? -22.015 -55.305 -19.099 1.00 25.41 742 GLU B N 1
ATOM 5264 C CA . GLU B 1 310 ? -22.458 -53.973 -18.615 1.00 24.80 742 GLU B CA 1
ATOM 5265 C C . GLU B 1 310 ? -22.519 -53.011 -19.799 1.00 23.29 742 GLU B C 1
ATOM 5266 O O . GLU B 1 310 ? -21.463 -52.772 -20.426 1.00 21.69 742 GLU B O 1
ATOM 5272 N N . GLY B 1 311 ? -23.698 -52.457 -20.079 1.00 22.14 743 GLY B N 1
ATOM 5273 C CA . GLY B 1 311 ? -23.842 -51.392 -21.093 1.00 21.48 743 GLY B CA 1
ATOM 5274 C C . GLY B 1 311 ? -23.419 -51.854 -22.477 1.00 20.79 743 GLY B C 1
ATOM 5275 O O . GLY B 1 311 ? -22.956 -51.008 -23.264 1.00 20.97 743 GLY B O 1
ATOM 5276 N N . GLY B 1 312 ? -23.585 -53.138 -22.782 1.00 20.89 744 GLY B N 1
ATOM 5277 C CA . GLY B 1 312 ? -23.302 -53.684 -24.120 1.00 21.08 744 GLY B CA 1
ATOM 5278 C C . GLY B 1 312 ? -21.853 -54.107 -24.300 1.00 20.90 744 GLY B C 1
ATOM 5279 O O . GLY B 1 312 ? -21.539 -54.574 -25.397 1.00 21.74 744 GLY B O 1
ATOM 5280 N N . SER B 1 313 ? -20.992 -53.982 -23.290 1.00 20.75 745 SER B N 1
ATOM 5281 C CA . SER B 1 313 ? -19.568 -54.396 -23.431 1.00 20.79 745 SER B CA 1
ATOM 5282 C C . SER B 1 313 ? -19.483 -55.908 -23.655 1.00 22.03 745 SER B C 1
ATOM 5283 O O . SER B 1 313 ? -20.077 -56.679 -22.879 1.00 22.49 745 SER B O 1
ATOM 5286 N N . ARG B 1 314 ? -18.726 -56.300 -24.663 1.00 22.66 746 ARG B N 1
ATOM 5287 C CA . ARG B 1 314 ? -18.467 -57.725 -24.969 1.00 23.96 746 ARG B CA 1
ATOM 5288 C C . ARG B 1 314 ? -17.490 -58.320 -23.948 1.00 23.84 746 ARG B C 1
ATOM 5289 O O . ARG B 1 314 ? -17.612 -59.535 -23.647 1.00 23.69 746 ARG B O 1
ATOM 5297 N N . TRP B 1 315 ? -16.527 -57.526 -23.488 1.00 23.17 747 TRP B N 1
ATOM 5298 C CA . TRP B 1 315 ? -15.351 -58.006 -22.718 1.00 22.80 747 TRP B CA 1
ATOM 5299 C C . TRP B 1 315 ? -15.004 -57.047 -21.588 1.00 22.58 747 TRP B C 1
ATOM 5300 O O . TRP B 1 315 ? -15.323 -55.856 -21.681 1.00 22.28 747 TRP B O 1
ATOM 5311 N N . THR B 1 316 ? -14.331 -57.573 -20.573 1.00 22.28 748 THR B N 1
ATOM 5312 C CA . THR B 1 316 ? -13.876 -56.815 -19.389 1.00 22.27 748 THR B CA 1
ATOM 5313 C C . THR B 1 316 ? -12.488 -56.246 -19.701 1.00 22.29 748 THR B C 1
ATOM 5314 O O . THR B 1 316 ? -11.627 -56.968 -20.230 1.00 22.04 748 THR B O 1
ATOM 5318 N N . MET B 1 317 ? -12.281 -54.960 -19.418 1.00 22.73 749 MET B N 1
ATOM 5319 C CA . MET B 1 317 ? -11.037 -54.254 -19.823 1.00 23.22 749 MET B CA 1
ATOM 5320 C C . MET B 1 317 ? -9.848 -54.738 -18.986 1.00 23.01 749 MET B C 1
ATOM 5321 O O . MET B 1 317 ? -8.721 -54.708 -19.504 1.00 21.04 749 MET B O 1
ATOM 5326 N N . TYR B 1 318 ? -10.100 -55.179 -17.746 1.00 24.55 750 TYR B N 1
ATOM 5327 C CA . TYR B 1 318 ? -9.077 -55.703 -16.804 1.00 25.43 750 TYR B CA 1
ATOM 5328 C C . TYR B 1 318 ? -9.163 -57.232 -16.776 1.00 27.07 750 TYR B C 1
ATOM 5329 O O . TYR B 1 318 ? -10.230 -57.794 -17.066 1.00 26.20 750 TYR B O 1
ATOM 5338 N N . LYS B 1 319 ? -8.051 -57.882 -16.434 1.00 29.15 751 LYS B N 1
ATOM 5339 C CA . LYS B 1 319 ? -7.935 -59.363 -16.409 1.00 31.56 751 LYS B CA 1
ATOM 5340 C C . LYS B 1 319 ? -8.788 -59.929 -15.267 1.00 32.08 751 LYS B C 1
ATOM 5341 O O . LYS B 1 319 ? -8.706 -59.394 -14.146 1.00 31.11 751 LYS B O 1
ATOM 5347 N N . ASN B 1 320 ? -9.582 -60.964 -15.561 1.00 32.80 752 ASN B N 1
ATOM 5348 C CA . ASN B 1 320 ? -10.347 -61.752 -14.557 1.00 34.55 752 ASN B CA 1
ATOM 5349 C C . ASN B 1 320 ? -10.556 -63.157 -15.138 1.00 35.00 752 ASN B C 1
ATOM 5350 O O . ASN B 1 320 ? -9.809 -63.520 -16.068 1.00 34.75 752 ASN B O 1
ATOM 5355 N N . SER B 1 321 ? -11.519 -63.923 -14.619 1.00 37.88 753 SER B N 1
ATOM 5356 C CA . SER B 1 321 ? -11.754 -65.339 -15.003 1.00 38.90 753 SER B CA 1
ATOM 5357 C C . SER B 1 321 ? -12.370 -65.441 -16.405 1.00 38.60 753 SER B C 1
ATOM 5358 O O . SER B 1 321 ? -12.284 -66.530 -16.989 1.00 39.63 753 SER B O 1
ATOM 5361 N N . GLN B 1 322 ? -12.945 -64.355 -16.937 1.00 36.50 754 GLN B N 1
ATOM 5362 C CA . GLN B 1 322 ? -13.752 -64.376 -18.188 1.00 35.68 754 GLN B CA 1
ATOM 5363 C C . GLN B 1 322 ? -12.822 -64.448 -19.402 1.00 34.00 754 GLN B C 1
ATOM 5364 O O . GLN B 1 322 ? -11.777 -63.755 -19.393 1.00 32.15 754 GLN B O 1
ATOM 5370 N N . ALA B 1 323 ? -13.190 -65.244 -20.411 1.00 31.91 755 ALA B N 1
ATOM 5371 C CA . ALA B 1 323 ? -12.490 -65.319 -21.713 1.00 30.71 755 ALA B CA 1
ATOM 5372 C C . ALA B 1 323 ? -12.490 -63.921 -22.343 1.00 29.29 755 ALA B C 1
ATOM 5373 O O . ALA B 1 323 ? -13.536 -63.240 -22.263 1.00 29.06 755 ALA B O 1
ATOM 5375 N N . GLY B 1 324 ? -11.353 -63.505 -22.900 1.00 28.10 756 GLY B N 1
ATOM 5376 C CA . GLY B 1 324 ? -11.206 -62.200 -23.576 1.00 27.21 756 GLY B CA 1
ATOM 5377 C C . GLY B 1 324 ? -11.053 -61.044 -22.602 1.00 26.13 756 GLY B C 1
ATOM 5378 O O . GLY B 1 324 ? -10.893 -59.903 -23.072 1.00 25.40 756 GLY B O 1
ATOM 5379 N N . SER B 1 325 ? -11.080 -61.290 -21.294 1.00 25.78 757 SER B N 1
ATOM 5380 C CA . SER B 1 325 ? -10.889 -60.224 -20.276 1.00 25.06 757 SER B CA 1
ATOM 5381 C C . SER B 1 325 ? -9.453 -59.702 -20.382 1.00 24.20 757 SER B C 1
ATOM 5382 O O . SER B 1 325 ? -8.585 -60.409 -20.954 1.00 24.87 757 SER B O 1
ATOM 5385 N N . GLY B 1 326 ? -9.215 -58.489 -19.889 1.00 23.10 758 GLY B N 1
ATOM 5386 C CA . GLY B 1 326 ? -7.908 -57.827 -19.989 1.00 22.19 758 GLY B CA 1
ATOM 5387 C C . GLY B 1 326 ? -7.627 -57.329 -21.400 1.00 21.55 758 GLY B C 1
ATOM 5388 O O . GLY B 1 326 ? -6.432 -57.249 -21.764 1.00 21.71 758 GLY B O 1
ATOM 5389 N N . TRP B 1 327 ? -8.656 -56.936 -22.168 1.00 20.62 759 TRP B N 1
ATOM 5390 C CA . TRP B 1 327 ? -8.452 -56.452 -23.557 1.00 19.87 759 TRP B CA 1
ATOM 5391 C C . TRP B 1 327 ? -7.562 -55.199 -23.527 1.00 20.10 759 TRP B C 1
ATOM 5392 O O . TRP B 1 327 ? -6.861 -54.968 -24.525 1.00 19.59 759 TRP B O 1
ATOM 5403 N N . ASP B 1 328 ? -7.577 -54.418 -22.439 1.00 20.98 760 ASP B N 1
ATOM 5404 C CA . ASP B 1 328 ? -6.909 -53.092 -22.420 1.00 21.97 760 ASP B CA 1
ATOM 5405 C C . ASP B 1 328 ? -5.445 -53.234 -21.995 1.00 23.66 760 ASP B C 1
ATOM 5406 O O . ASP B 1 328 ? -5.097 -52.882 -20.850 1.00 23.35 760 ASP B O 1
ATOM 5411 N N A SER B 1 329 ? -4.608 -53.726 -22.900 0.43 25.05 761 SER B N 1
ATOM 5412 N N B SER B 1 329 ? -4.617 -53.706 -22.921 0.57 25.30 761 SER B N 1
ATOM 5413 C CA A SER B 1 329 ? -3.146 -53.870 -22.686 0.43 26.77 761 SER B CA 1
ATOM 5414 C CA B SER B 1 329 ? -3.168 -53.938 -22.716 0.57 27.39 761 SER B CA 1
ATOM 5415 C C A SER B 1 329 ? -2.448 -53.821 -24.044 0.43 28.53 761 SER B C 1
ATOM 5416 C C B SER B 1 329 ? -2.455 -53.802 -24.062 0.57 29.08 761 SER B C 1
ATOM 5417 O O A SER B 1 329 ? -3.095 -54.167 -25.048 0.43 30.20 761 SER B O 1
ATOM 5418 O O B SER B 1 329 ? -3.102 -54.058 -25.089 0.57 31.21 761 SER B O 1
ATOM 5423 N N . SER B 1 330 ? -1.181 -53.410 -24.061 1.00 29.45 762 SER B N 1
ATOM 5424 C CA . SER B 1 330 ? -0.367 -53.283 -25.294 1.00 30.73 762 SER B CA 1
ATOM 5425 C C . SER B 1 330 ? -0.331 -54.629 -26.032 1.00 31.34 762 SER B C 1
ATOM 5426 O O . SER B 1 330 ? -0.278 -54.621 -27.283 1.00 33.08 762 SER B O 1
ATOM 5429 N N A ASP B 1 331 ? -0.367 -55.748 -25.292 0.53 31.88 763 ASP B N 1
ATOM 5430 N N B ASP B 1 331 ? -0.395 -55.733 -25.278 0.47 31.83 763 ASP B N 1
ATOM 5431 C CA A ASP B 1 331 ? -0.070 -57.113 -25.814 0.53 32.33 763 ASP B CA 1
ATOM 5432 C CA B ASP B 1 331 ? -0.069 -57.119 -25.709 0.47 32.20 763 ASP B CA 1
ATOM 5433 C C A ASP B 1 331 ? -1.326 -57.993 -25.906 0.53 31.44 763 ASP B C 1
ATOM 5434 C C B ASP B 1 331 ? -1.327 -57.980 -25.908 0.47 31.31 763 ASP B C 1
ATOM 5435 O O A ASP B 1 331 ? -1.209 -59.069 -26.530 0.53 31.82 763 ASP B O 1
ATOM 5436 O O B ASP B 1 331 ? -1.201 -59.040 -26.559 0.47 31.67 763 ASP B O 1
ATOM 5445 N N . ALA B 1 332 ? -2.481 -57.597 -25.351 1.00 29.35 764 ALA B N 1
ATOM 5446 C CA . ALA B 1 332 ? -3.712 -58.429 -25.408 1.00 27.53 764 ALA B CA 1
ATOM 5447 C C . ALA B 1 332 ? -4.093 -58.688 -26.864 1.00 25.42 764 ALA B C 1
ATOM 5448 O O . ALA B 1 332 ? -4.075 -57.781 -27.693 1.00 24.76 764 ALA B O 1
ATOM 5450 N N . PRO B 1 333 ? -4.471 -59.934 -27.235 1.00 24.61 765 PRO B N 1
ATOM 5451 C CA . PRO B 1 333 ? -4.795 -60.243 -28.627 1.00 23.93 765 PRO B CA 1
ATOM 5452 C C . PRO B 1 333 ? -6.061 -59.532 -29.127 1.00 22.80 765 PRO B C 1
ATOM 5453 O O . PRO B 1 333 ? -6.182 -59.312 -30.324 1.00 22.80 765 PRO B O 1
ATOM 5457 N N . ASN B 1 334 ? -6.950 -59.154 -28.207 1.00 20.75 766 ASN B N 1
ATOM 5458 C CA . ASN B 1 334 ? -8.221 -58.456 -28.528 1.00 19.81 766 ASN B CA 1
ATOM 5459 C C . ASN B 1 334 ? -8.141 -56.998 -28.068 1.00 18.81 766 ASN B C 1
ATOM 5460 O O . ASN B 1 334 ? -9.207 -56.402 -27.831 1.00 18.60 766 ASN B O 1
ATOM 5465 N N . SER B 1 335 ? -6.944 -56.401 -28.004 1.00 17.86 767 SER B N 1
ATOM 5466 C CA . SER B 1 335 ? -6.807 -54.961 -27.652 1.00 17.14 767 SER B CA 1
ATOM 5467 C C . SER B 1 335 ? -7.521 -54.108 -28.707 1.00 17.03 767 SER B C 1
ATOM 5468 O O . SER B 1 335 ? -7.881 -52.964 -28.392 1.00 16.92 767 SER B O 1
ATOM 5471 N N . TRP B 1 336 ? -7.759 -54.636 -29.910 1.00 16.74 768 TRP B N 1
ATOM 5472 C CA . TRP B 1 336 ? -8.526 -53.933 -30.967 1.00 16.74 768 TRP B CA 1
ATOM 5473 C C . TRP B 1 336 ? -9.929 -53.572 -30.466 1.00 16.55 768 TRP B C 1
ATOM 5474 O O . TRP B 1 336 ? -10.538 -52.676 -31.054 1.00 16.17 768 TRP B O 1
ATOM 5485 N N . TYR B 1 337 ? -10.433 -54.232 -29.424 1.00 16.48 769 TYR B N 1
ATOM 5486 C CA . TYR B 1 337 ? -11.808 -53.974 -28.929 1.00 16.87 769 TYR B CA 1
ATOM 5487 C C . TYR B 1 337 ? -11.944 -52.510 -28.485 1.00 16.66 769 TYR B C 1
ATOM 5488 O O . TYR B 1 337 ? -13.049 -51.956 -28.617 1.00 16.69 769 TYR B O 1
ATOM 5497 N N . GLY B 1 338 ? -10.853 -51.890 -28.031 1.00 16.18 770 GLY B N 1
ATOM 5498 C CA . GLY B 1 338 ? -10.845 -50.488 -27.578 1.00 16.08 770 GLY B CA 1
ATOM 5499 C C . GLY B 1 338 ? -10.023 -49.588 -28.470 1.00 15.91 770 GLY B C 1
ATOM 5500 O O . GLY B 1 338 ? -9.678 -48.487 -28.012 1.00 15.57 770 GLY B O 1
ATOM 5501 N N . ALA B 1 339 ? -9.760 -49.974 -29.712 1.00 16.03 771 ALA B N 1
ATOM 5502 C CA . ALA B 1 339 ? -8.857 -49.224 -30.613 1.00 16.32 771 ALA B CA 1
ATOM 5503 C C . ALA B 1 339 ? -9.529 -48.905 -31.943 1.00 17.37 771 ALA B C 1
ATOM 5504 O O . ALA B 1 339 ? -10.416 -49.626 -32.406 1.00 18.08 771 ALA B O 1
ATOM 5506 N N . GLY B 1 340 ? -9.027 -47.855 -32.565 1.00 18.34 772 GLY B N 1
ATOM 5507 C CA . GLY B 1 340 ? -9.227 -47.571 -33.984 1.00 18.98 772 GLY B CA 1
ATOM 5508 C C . GLY B 1 340 ? -7.937 -47.051 -34.560 1.00 19.76 772 GLY B C 1
ATOM 5509 O O . GLY B 1 340 ? -6.878 -47.210 -33.923 1.00 19.25 772 GLY B O 1
ATOM 5510 N N . ALA B 1 341 ? -8.008 -46.437 -35.730 1.00 19.63 773 ALA B N 1
ATOM 5511 C CA . ALA B 1 341 ? -6.812 -45.865 -36.358 1.00 19.27 773 ALA B CA 1
ATOM 5512 C C . ALA B 1 341 ? -7.229 -44.652 -37.165 1.00 19.08 773 ALA B C 1
ATOM 5513 O O . ALA B 1 341 ? -8.435 -44.484 -37.422 1.00 18.84 773 ALA B O 1
ATOM 5515 N N . ILE B 1 342 ? -6.250 -43.835 -37.510 1.00 18.16 774 ILE B N 1
ATOM 5516 C CA . ILE B 1 342 ? -6.450 -42.646 -38.368 1.00 18.01 774 ILE B CA 1
ATOM 5517 C C . ILE B 1 342 ? -5.431 -42.740 -39.497 1.00 18.29 774 ILE B C 1
ATOM 5518 O O . ILE B 1 342 ? -4.226 -42.867 -39.215 1.00 17.67 774 ILE B O 1
ATOM 5523 N N . LYS B 1 343 ? -5.910 -42.704 -40.735 1.00 19.07 775 LYS B N 1
ATOM 5524 C CA . LYS B 1 343 ? -5.054 -42.742 -41.936 1.00 20.00 775 LYS B CA 1
ATOM 5525 C C . LYS B 1 343 ? -4.616 -41.310 -42.235 1.00 19.53 775 LYS B C 1
ATOM 5526 O O . LYS B 1 343 ? -5.502 -40.454 -42.392 1.00 19.44 775 LYS B O 1
ATOM 5532 N N . MET B 1 344 ? -3.309 -41.061 -42.249 1.00 19.42 776 MET B N 1
ATOM 5533 C CA . MET B 1 344 ? -2.755 -39.689 -42.332 1.00 20.04 776 MET B CA 1
ATOM 5534 C C . MET B 1 344 ? -1.721 -39.586 -43.446 1.00 19.90 776 MET B C 1
ATOM 5535 O O . MET B 1 344 ? -0.959 -40.541 -43.692 1.00 18.98 776 MET B O 1
ATOM 5540 N N . SER B 1 345 ? -1.663 -38.400 -44.046 1.00 19.59 777 SER B N 1
ATOM 5541 C CA . SER B 1 345 ? -0.635 -38.030 -45.044 1.00 19.82 777 SER B CA 1
ATOM 5542 C C . SER B 1 345 ? -0.020 -36.683 -44.666 1.00 19.57 777 SER B C 1
ATOM 5543 O O . SER B 1 345 ? -0.581 -35.971 -43.813 1.00 19.45 777 SER B O 1
ATOM 5546 N N . GLY B 1 346 ? 1.090 -36.340 -45.300 1.00 19.78 778 GLY B N 1
ATOM 5547 C CA . GLY B 1 346 ? 1.731 -35.032 -45.114 1.00 19.71 778 GLY B CA 1
ATOM 5548 C C . GLY B 1 346 ? 2.695 -35.034 -43.940 1.00 19.42 778 GLY B C 1
ATOM 5549 O O . GLY B 1 346 ? 2.732 -35.978 -43.134 1.00 18.07 778 GLY B O 1
ATOM 5550 N N . PRO B 1 347 ? 3.534 -33.987 -43.842 1.00 19.60 779 PRO B N 1
ATOM 5551 C CA . PRO B 1 347 ? 4.559 -33.904 -42.808 1.00 19.44 779 PRO B CA 1
ATOM 5552 C C . PRO B 1 347 ? 4.081 -33.414 -41.438 1.00 19.13 779 PRO B C 1
ATOM 5553 O O . PRO B 1 347 ? 4.769 -33.662 -40.467 1.00 19.39 779 PRO B O 1
ATOM 5557 N N . ASN B 1 348 ? 2.965 -32.691 -41.389 1.00 19.01 780 ASN B N 1
ATOM 5558 C CA . ASN B 1 348 ? 2.467 -32.063 -40.139 1.00 18.90 780 ASN B CA 1
ATOM 5559 C C . ASN B 1 348 ? 1.079 -32.619 -39.854 1.00 18.50 780 ASN B C 1
ATOM 5560 O O . ASN B 1 348 ? 0.175 -32.395 -40.666 1.00 19.42 780 ASN B O 1
ATOM 5565 N N . ASN B 1 349 ? 0.923 -33.360 -38.762 1.00 17.42 781 ASN B N 1
ATOM 5566 C CA . ASN B 1 349 ? -0.375 -33.989 -38.427 1.00 17.00 781 ASN B CA 1
ATOM 5567 C C . ASN B 1 349 ? -0.759 -33.607 -37.005 1.00 16.52 781 ASN B C 1
ATOM 5568 O O . ASN B 1 349 ? 0.083 -33.092 -36.251 1.00 16.51 781 ASN B O 1
ATOM 5573 N N . TYR B 1 350 ? -2.018 -33.814 -36.673 1.00 16.39 782 TYR B N 1
ATOM 5574 C CA . TYR B 1 350 ? -2.552 -33.393 -35.370 1.00 16.43 782 TYR B CA 1
ATOM 5575 C C . TYR B 1 350 ? -3.781 -34.217 -35.016 1.00 16.09 782 TYR B C 1
ATOM 5576 O O . TYR B 1 350 ? -4.487 -34.755 -35.887 1.00 15.77 782 TYR B O 1
ATOM 5585 N N . VAL B 1 351 ? -4.018 -34.293 -33.718 1.00 15.68 783 VAL B N 1
ATOM 5586 C CA . VAL B 1 351 ? -5.236 -34.909 -33.148 1.00 15.39 783 VAL B CA 1
ATOM 5587 C C . VAL B 1 351 ? -5.348 -34.414 -31.714 1.00 14.64 783 VAL B C 1
ATOM 5588 O O . VAL B 1 351 ? -4.311 -34.222 -31.064 1.00 14.73 783 VAL B O 1
ATOM 5592 N N . THR B 1 352 ? -6.572 -34.212 -31.254 1.00 14.19 784 THR B N 1
ATOM 5593 C CA . THR B 1 352 ? -6.844 -33.900 -29.839 1.00 13.99 784 THR B CA 1
ATOM 5594 C C . THR B 1 352 ? -7.358 -35.177 -29.174 1.00 13.60 784 THR B C 1
ATOM 5595 O O . THR B 1 352 ? -8.234 -35.845 -29.747 1.00 14.00 784 THR B O 1
ATOM 5599 N N . VAL B 1 353 ? -6.808 -35.517 -28.022 1.00 13.28 785 VAL B N 1
ATOM 5600 C CA . VAL B 1 353 ? -7.211 -36.740 -27.283 1.00 13.08 785 VAL B CA 1
ATOM 5601 C C . VAL B 1 353 ? -7.569 -36.322 -25.870 1.00 13.14 785 VAL B C 1
ATOM 5602 O O . VAL B 1 353 ? -6.899 -35.441 -25.306 1.00 13.05 785 VAL B O 1
ATOM 5606 N N . GLY B 1 354 ? -8.595 -36.932 -25.298 1.00 13.03 786 GLY B N 1
ATOM 5607 C CA . GLY B 1 354 ? -8.930 -36.588 -23.912 1.00 13.27 786 GLY B CA 1
ATOM 5608 C C . GLY B 1 354 ? -10.010 -37.463 -23.339 1.00 13.53 786 GLY B C 1
ATOM 5609 O O . GLY B 1 354 ? -10.468 -38.397 -24.015 1.00 13.62 786 GLY B O 1
ATOM 5610 N N . ALA B 1 355 ? -10.374 -37.165 -22.097 1.00 13.72 787 ALA B N 1
ATOM 5611 C CA . ALA B 1 355 ? -11.426 -37.883 -21.354 1.00 13.95 787 ALA B CA 1
ATOM 5612 C C . ALA B 1 355 ? -12.477 -36.867 -20.938 1.00 14.29 787 ALA B C 1
ATOM 5613 O O . ALA B 1 355 ? -12.122 -35.733 -20.548 1.00 14.09 787 ALA B O 1
ATOM 5615 N N . THR B 1 356 ? -13.734 -37.253 -21.051 1.00 14.57 788 THR B N 1
ATOM 5616 C CA . THR B 1 356 ? -14.862 -36.341 -20.790 1.00 14.82 788 THR B CA 1
ATOM 5617 C C . THR B 1 356 ? -15.975 -37.111 -20.087 1.00 15.09 788 THR B C 1
ATOM 5618 O O . THR B 1 356 ? -16.205 -38.277 -20.400 1.00 14.86 788 THR B O 1
ATOM 5622 N N . SER B 1 357 ? -16.670 -36.445 -19.175 1.00 15.20 789 SER B N 1
ATOM 5623 C CA . SER B 1 357 ? -17.926 -36.973 -18.599 1.00 15.64 789 SER B CA 1
ATOM 5624 C C . SER B 1 357 ? -18.876 -37.330 -19.741 1.00 15.96 789 SER B C 1
ATOM 5625 O O . SER B 1 357 ? -18.988 -36.557 -20.704 1.00 16.02 789 SER B O 1
ATOM 5628 N N . ALA B 1 358 ? -19.570 -38.459 -19.637 1.00 16.71 790 ALA B N 1
ATOM 5629 C CA . ALA B 1 358 ? -20.559 -38.891 -20.644 1.00 17.29 790 ALA B CA 1
ATOM 5630 C C . ALA B 1 358 ? -21.602 -37.779 -20.880 1.00 17.83 790 ALA B C 1
ATOM 5631 O O . ALA B 1 358 ? -22.037 -37.596 -22.026 1.00 18.01 790 ALA B O 1
ATOM 5633 N N . THR B 1 359 ? -21.987 -37.052 -19.835 1.00 18.37 791 THR B N 1
ATOM 5634 C CA . THR B 1 359 ? -23.031 -35.989 -19.909 1.00 19.01 791 THR B CA 1
ATOM 5635 C C . THR B 1 359 ? -22.594 -34.862 -20.849 1.00 19.69 791 THR B C 1
ATOM 5636 O O . THR B 1 359 ? -23.477 -34.126 -21.329 1.00 20.24 791 THR B O 1
ATOM 5640 N N . ASN B 1 360 ? -21.294 -34.704 -21.102 1.00 19.05 792 ASN B N 1
ATOM 5641 C CA . ASN B 1 360 ? -20.795 -33.660 -22.035 1.00 19.81 792 ASN B CA 1
ATOM 5642 C C . ASN B 1 360 ? -21.038 -34.086 -23.483 1.00 20.38 792 ASN B C 1
ATOM 5643 O O . ASN B 1 360 ? -20.993 -33.204 -24.363 1.00 22.83 792 ASN B O 1
ATOM 5648 N N . VAL B 1 361 ? -21.240 -35.373 -23.741 1.00 20.54 793 VAL B N 1
ATOM 5649 C CA . VAL B 1 361 ? -21.244 -35.934 -25.118 1.00 21.35 793 VAL B CA 1
ATOM 5650 C C . VAL B 1 361 ? -22.685 -36.142 -25.588 1.00 22.15 793 VAL B C 1
ATOM 5651 O O . VAL B 1 361 ? -22.937 -35.991 -26.788 1.00 22.92 793 VAL B O 1
ATOM 5655 N N . MET B 1 362 ? -23.579 -36.536 -24.692 1.00 23.36 794 MET B N 1
ATOM 5656 C CA . MET B 1 362 ? -24.950 -36.919 -25.099 1.00 24.29 794 MET B CA 1
ATOM 5657 C C . MET B 1 362 ? -25.883 -36.737 -23.912 1.00 24.65 794 MET B C 1
ATOM 5658 O O . MET B 1 362 ? -25.453 -36.726 -22.756 1.00 24.01 794 MET B O 1
ATOM 5663 N N . PRO B 1 363 ? -27.195 -36.606 -24.181 1.00 26.39 795 PRO B N 1
ATOM 5664 C CA . PRO B 1 363 ? -28.194 -36.579 -23.122 1.00 26.78 795 PRO B CA 1
ATOM 5665 C C . PRO B 1 363 ? -28.228 -37.928 -22.393 1.00 26.88 795 PRO B C 1
ATOM 5666 O O . PRO B 1 363 ? -27.971 -38.953 -23.014 1.00 26.76 795 PRO B O 1
ATOM 5670 N N . VAL B 1 364 ? -28.553 -37.905 -21.099 1.00 27.99 796 VAL B N 1
ATOM 5671 C CA . VAL B 1 364 ? -28.644 -39.136 -20.264 1.00 28.81 796 VAL B CA 1
ATOM 5672 C C . VAL B 1 364 ? -29.634 -40.119 -20.911 1.00 29.13 796 VAL B C 1
ATOM 5673 O O . VAL B 1 364 ? -29.394 -41.323 -20.818 1.00 27.92 796 VAL B O 1
ATOM 5677 N N . SER B 1 365 ? -30.685 -39.633 -21.581 1.00 30.23 797 SER B N 1
ATOM 5678 C CA . SER B 1 365 ? -31.716 -40.490 -22.226 1.00 31.22 797 SER B CA 1
ATOM 5679 C C . SER B 1 365 ? -31.098 -41.370 -23.324 1.00 31.17 797 SER B C 1
ATOM 5680 O O . SER B 1 365 ? -31.693 -42.423 -23.625 1.00 31.63 797 SER B O 1
ATOM 5683 N N . ASP B 1 366 ? -29.943 -40.991 -23.885 1.00 30.31 798 ASP B N 1
ATOM 5684 C CA . ASP B 1 366 ? -29.269 -41.718 -24.995 1.00 29.35 798 ASP B CA 1
ATOM 5685 C C . ASP B 1 366 ? -28.255 -42.736 -24.455 1.00 27.60 798 ASP B C 1
ATOM 5686 O O . ASP B 1 366 ? -27.673 -43.472 -25.267 1.00 28.50 798 ASP B O 1
ATOM 5691 N N . MET B 1 367 ? -28.035 -42.791 -23.143 1.00 25.17 799 MET B N 1
ATOM 5692 C CA . MET B 1 367 ? -26.904 -43.565 -22.557 1.00 24.15 799 MET B CA 1
ATOM 5693 C C . MET B 1 367 ? -27.328 -44.979 -22.176 1.00 24.43 799 MET B C 1
ATOM 5694 O O . MET B 1 367 ? -28.461 -45.205 -21.757 1.00 24.88 799 MET B O 1
ATOM 5699 N N . PRO B 1 368 ? -26.404 -45.959 -22.235 1.00 23.99 800 PRO B N 1
ATOM 5700 C CA . PRO B 1 368 ? -26.650 -47.274 -21.634 1.00 24.10 800 PRO B CA 1
ATOM 5701 C C . PRO B 1 368 ? -26.962 -47.142 -20.139 1.00 24.44 800 PRO B C 1
ATOM 5702 O O . PRO B 1 368 ? -26.364 -46.318 -19.474 1.00 22.07 800 PRO B O 1
ATOM 5706 N N . VAL B 1 369 ? -27.927 -47.904 -19.627 1.00 25.49 801 VAL B N 1
ATOM 5707 C CA . VAL B 1 369 ? -28.271 -47.852 -18.178 1.00 26.88 801 VAL B CA 1
ATOM 5708 C C . VAL B 1 369 ? -27.784 -49.154 -17.556 1.00 27.95 801 VAL B C 1
ATOM 5709 O O . VAL B 1 369 ? -28.330 -50.201 -17.933 1.00 31.31 801 VAL B O 1
ATOM 5713 N N . VAL B 1 370 ? -26.835 -49.064 -16.629 1.00 25.79 802 VAL B N 1
ATOM 5714 C CA . VAL B 1 370 ? -26.214 -50.193 -15.891 1.00 24.96 802 VAL B CA 1
ATOM 5715 C C . VAL B 1 370 ? -26.803 -50.222 -14.485 1.00 24.33 802 VAL B C 1
ATOM 5716 O O . VAL B 1 370 ? -26.687 -49.251 -13.745 1.00 23.96 802 VAL B O 1
ATOM 5720 N N . PRO B 1 371 ? -27.516 -51.298 -14.085 1.00 24.47 803 PRO B N 1
ATOM 5721 C CA . PRO B 1 371 ? -28.137 -51.353 -12.772 1.00 25.16 803 PRO B CA 1
ATOM 5722 C C . PRO B 1 371 ? -27.114 -51.014 -11.682 1.00 25.29 803 PRO B C 1
ATOM 5723 O O . PRO B 1 371 ? -26.019 -51.538 -11.722 1.00 25.93 803 PRO B O 1
ATOM 5727 N N . GLY B 1 372 ? -27.489 -50.120 -10.769 1.00 26.25 804 GLY B N 1
ATOM 5728 C CA . GLY B 1 372 ? -26.673 -49.752 -9.599 1.00 27.12 804 GLY B CA 1
ATOM 5729 C C . GLY B 1 372 ? -25.623 -48.690 -9.907 1.00 27.30 804 GLY B C 1
ATOM 5730 O O . GLY B 1 372 ? -24.901 -48.312 -8.965 1.00 28.57 804 GLY B O 1
ATOM 5731 N N . LYS B 1 373 ? -25.502 -48.238 -11.159 1.00 26.33 805 LYS B N 1
ATOM 5732 C CA . LYS B 1 373 ? -24.461 -47.243 -11.550 1.00 25.94 805 LYS B CA 1
ATOM 5733 C C . LYS B 1 373 ? -25.155 -45.988 -12.077 1.00 25.66 805 LYS B C 1
ATOM 5734 O O . LYS B 1 373 ? -26.024 -46.100 -12.949 1.00 25.35 805 LYS B O 1
ATOM 5740 N N . ASP B 1 374 ? -24.774 -44.825 -11.549 1.00 25.51 806 ASP B N 1
ATOM 5741 C CA . ASP B 1 374 ? -25.350 -43.509 -11.914 1.00 25.81 806 ASP B CA 1
ATOM 5742 C C . ASP B 1 374 ? -24.465 -42.871 -12.992 1.00 24.46 806 ASP B C 1
ATOM 5743 O O . ASP B 1 374 ? -23.303 -42.576 -12.691 1.00 22.87 806 ASP B O 1
ATOM 5748 N N . ASN B 1 375 ? -24.998 -42.650 -14.191 1.00 24.12 807 ASN B N 1
ATOM 5749 C CA . ASN B 1 375 ? -24.224 -42.135 -15.360 1.00 23.75 807 ASN B CA 1
ATOM 5750 C C . ASN B 1 375 ? -23.746 -40.694 -15.132 1.00 24.52 807 ASN B C 1
ATOM 5751 O O . ASN B 1 375 ? -22.836 -40.257 -15.885 1.00 24.86 807 ASN B O 1
ATOM 5756 N N . THR B 1 376 ? -24.327 -39.993 -14.156 1.00 25.31 808 THR B N 1
ATOM 5757 C CA . THR B 1 376 ? -23.942 -38.597 -13.824 1.00 25.46 808 THR B CA 1
ATOM 5758 C C . THR B 1 376 ? -22.838 -38.574 -12.763 1.00 24.93 808 THR B C 1
ATOM 5759 O O . THR B 1 376 ? -22.375 -37.472 -12.451 1.00 25.22 808 THR B O 1
ATOM 5763 N N . ASP B 1 377 ? -22.408 -39.727 -12.244 1.00 23.64 809 ASP B N 1
ATOM 5764 C CA . ASP B 1 377 ? -21.250 -39.819 -11.315 1.00 23.17 809 ASP B CA 1
ATOM 5765 C C . ASP B 1 377 ? -20.088 -38.980 -11.858 1.00 22.00 809 ASP B C 1
ATOM 5766 O O . ASP B 1 377 ? -19.794 -39.061 -13.071 1.00 20.86 809 ASP B O 1
ATOM 5771 N N . GLY B 1 378 ? -19.423 -38.235 -10.978 1.00 21.25 810 GLY B N 1
ATOM 5772 C CA . GLY B 1 378 ? -18.173 -37.542 -11.327 1.00 20.58 810 GLY B CA 1
ATOM 5773 C C . GLY B 1 378 ? -17.083 -38.519 -11.732 1.00 20.15 810 GLY B C 1
ATOM 5774 O O . GLY B 1 378 ? -17.141 -39.708 -11.357 1.00 20.07 810 GLY B O 1
ATOM 5775 N N . LYS B 1 379 ? -16.087 -38.022 -12.459 1.00 19.57 811 LYS B N 1
ATOM 5776 C CA . LYS B 1 379 ? -14.908 -38.834 -12.839 1.00 19.74 811 LYS B CA 1
ATOM 5777 C C . LYS B 1 379 ? -13.634 -38.056 -12.519 1.00 19.20 811 LYS B C 1
ATOM 5778 O O . LYS B 1 379 ? -13.694 -36.842 -12.290 1.00 18.89 811 LYS B O 1
ATOM 5784 N N . LYS B 1 380 ? -12.498 -38.740 -12.543 1.00 19.09 812 LYS B N 1
ATOM 5785 C CA . LYS B 1 380 ? -11.186 -38.066 -12.429 1.00 19.43 812 LYS B CA 1
ATOM 5786 C C . LYS B 1 380 ? -10.856 -37.442 -13.778 1.00 18.42 812 LYS B C 1
ATOM 5787 O O . LYS B 1 380 ? -10.952 -38.115 -14.812 1.00 18.11 812 LYS B O 1
ATOM 5793 N N . PRO B 1 381 ? -10.482 -36.152 -13.830 1.00 17.61 813 PRO B N 1
ATOM 5794 C CA . PRO B 1 381 ? -10.061 -35.528 -15.089 1.00 16.83 813 PRO B CA 1
ATOM 5795 C C . PRO B 1 381 ? -8.601 -35.882 -15.398 1.00 16.55 813 PRO B C 1
ATOM 5796 O O . PRO B 1 381 ? -7.723 -35.033 -15.300 1.00 16.28 813 PRO B O 1
ATOM 5800 N N . ASN B 1 382 ? -8.374 -37.141 -15.769 1.00 16.13 814 ASN B N 1
ATOM 5801 C CA . ASN B 1 382 ? -7.029 -37.592 -16.180 1.00 16.07 814 ASN B CA 1
ATOM 5802 C C . ASN B 1 382 ? -7.170 -38.631 -17.285 1.00 15.51 814 ASN B C 1
ATOM 5803 O O . ASN B 1 382 ? -8.278 -39.143 -17.538 1.00 15.14 814 ASN B O 1
ATOM 5808 N N . ILE B 1 383 ? -6.064 -38.874 -17.972 1.00 15.25 815 ILE B N 1
ATOM 5809 C CA . ILE B 1 383 ? -6.029 -39.818 -19.117 1.00 15.06 815 ILE B CA 1
ATOM 5810 C C . ILE B 1 383 ? -4.585 -40.227 -19.379 1.00 14.80 815 ILE B C 1
ATOM 5811 O O . ILE B 1 383 ? -3.690 -39.375 -19.332 1.00 14.70 815 ILE B O 1
ATOM 5816 N N . TRP B 1 384 ? -4.405 -41.504 -19.699 1.00 14.84 816 TRP B N 1
ATOM 5817 C CA . TRP B 1 384 ? -3.189 -42.022 -20.365 1.00 15.08 816 TRP B CA 1
ATOM 5818 C C . TRP B 1 384 ? -3.549 -42.265 -21.827 1.00 14.49 816 TRP B C 1
ATOM 5819 O O . TRP B 1 384 ? -4.488 -43.027 -22.078 1.00 14.81 816 TRP B O 1
ATOM 5830 N N . TYR B 1 385 ? -2.866 -41.623 -22.770 1.00 13.84 817 TYR B N 1
ATOM 5831 C CA . TYR B 1 385 ? -3.073 -41.940 -24.196 1.00 13.80 817 TYR B CA 1
ATOM 5832 C C . TYR B 1 385 ? -1.727 -41.972 -24.903 1.00 13.95 817 TYR B C 1
ATOM 5833 O O . TYR B 1 385 ? -0.717 -41.428 -24.414 1.00 13.66 817 TYR B O 1
ATOM 5842 N N . SER B 1 386 ? -1.731 -42.631 -26.057 1.00 14.97 818 SER B N 1
ATOM 5843 C CA . SER B 1 386 ? -0.547 -42.746 -26.928 1.00 15.79 818 SER B CA 1
ATOM 5844 C C . SER B 1 386 ? -1.007 -42.761 -28.382 1.00 16.13 818 SER B C 1
ATOM 5845 O O . SER B 1 386 ? -2.137 -43.228 -28.670 1.00 16.43 818 SER B O 1
ATOM 5848 N N . LEU B 1 387 ? -0.161 -42.243 -29.253 1.00 15.97 819 LEU B N 1
ATOM 5849 C CA . LEU B 1 387 ? -0.364 -42.256 -30.714 1.00 16.05 819 LEU B CA 1
ATOM 5850 C C . LEU B 1 387 ? 0.865 -42.919 -31.310 1.00 15.67 819 LEU B C 1
ATOM 5851 O O . LEU B 1 387 ? 1.978 -42.412 -31.114 1.00 16.17 819 LEU B O 1
ATOM 5856 N N . ASN B 1 388 ? 0.692 -44.051 -31.977 1.00 14.85 820 ASN B N 1
ATOM 5857 C CA . ASN B 1 388 ? 1.867 -44.765 -32.524 1.00 14.42 820 ASN B CA 1
ATOM 5858 C C . ASN B 1 388 ? 1.420 -45.580 -33.726 1.00 14.31 820 ASN B C 1
ATOM 5859 O O . ASN B 1 388 ? 0.266 -45.419 -34.138 1.00 14.52 820 ASN B O 1
ATOM 5864 N N . GLY B 1 389 ? 2.322 -46.396 -34.275 1.00 14.14 821 GLY B N 1
ATOM 5865 C CA . GLY B 1 389 ? 2.039 -47.222 -35.464 1.00 14.45 821 GLY B CA 1
ATOM 5866 C C . GLY B 1 389 ? 1.556 -48.615 -35.100 1.00 14.81 821 GLY B C 1
ATOM 5867 O O . GLY B 1 389 ? 1.418 -49.449 -36.028 1.00 14.76 821 GLY B O 1
ATOM 5868 N N . LYS B 1 390 ? 1.339 -48.899 -33.815 1.00 15.05 822 LYS B N 1
ATOM 5869 C CA . LYS B 1 390 ? 1.004 -50.276 -33.366 1.00 16.09 822 LYS B CA 1
ATOM 5870 C C . LYS B 1 390 ? -0.498 -50.492 -33.567 1.00 15.80 822 LYS B C 1
ATOM 5871 O O . LYS B 1 390 ? -1.247 -50.536 -32.579 1.00 15.07 822 LYS B O 1
ATOM 5877 N N . ILE B 1 391 ? -0.895 -50.647 -34.829 1.00 16.61 823 ILE B N 1
ATOM 5878 C CA . ILE B 1 391 ? -2.302 -50.905 -35.245 1.00 17.58 823 ILE B CA 1
ATOM 5879 C C . ILE B 1 391 ? -2.734 -52.203 -34.568 1.00 17.18 823 ILE B C 1
ATOM 5880 O O . ILE B 1 391 ? -1.942 -53.163 -34.566 1.00 16.86 823 ILE B O 1
ATOM 5885 N N . ARG B 1 392 ? -3.928 -52.222 -33.976 1.00 16.96 824 ARG B N 1
ATOM 5886 C CA . ARG B 1 392 ? -4.320 -53.344 -33.087 1.00 17.11 824 ARG B CA 1
ATOM 5887 C C . ARG B 1 392 ? -5.109 -54.389 -33.869 1.00 18.02 824 ARG B C 1
ATOM 5888 O O . ARG B 1 392 ? -5.401 -55.435 -33.273 1.00 18.26 824 ARG B O 1
ATOM 5896 N N . ALA B 1 393 ? -5.423 -54.122 -35.132 1.00 18.84 825 ALA B N 1
ATOM 5897 C CA . ALA B 1 393 ? -5.983 -55.130 -36.060 1.00 20.62 825 ALA B CA 1
ATOM 5898 C C . ALA B 1 393 ? -4.945 -56.236 -36.259 1.00 22.62 825 ALA B C 1
ATOM 5899 O O . ALA B 1 393 ? -3.739 -55.984 -36.061 1.00 21.71 825 ALA B O 1
ATOM 5901 N N . VAL B 1 394 ? -5.402 -57.433 -36.616 1.00 24.00 826 VAL B N 1
ATOM 5902 C CA . VAL B 1 394 ? -4.559 -58.670 -36.591 1.00 26.77 826 VAL B CA 1
ATOM 5903 C C . VAL B 1 394 ? -3.760 -58.800 -37.898 1.00 27.68 826 VAL B C 1
ATOM 5904 O O . VAL B 1 394 ? -4.351 -58.557 -38.938 1.00 29.19 826 VAL B O 1
ATOM 5908 N N . ASN B 1 395 ? -2.439 -59.001 -37.825 1.00 30.71 827 ASN B N 1
ATOM 5909 C CA . ASN B 1 395 ? -1.579 -59.324 -38.999 1.00 31.93 827 ASN B CA 1
ATOM 5910 C C . ASN B 1 395 ? -1.724 -58.302 -40.137 1.00 30.37 827 ASN B C 1
ATOM 5911 O O . ASN B 1 395 ? -1.806 -58.705 -41.346 1.00 31.45 827 ASN B O 1
ATOM 5916 N N . VAL B 1 396 ? -1.738 -57.019 -39.784 1.00 26.65 828 VAL B N 1
ATOM 5917 C CA . VAL B 1 396 ? -1.624 -55.924 -40.788 1.00 25.04 828 VAL B CA 1
ATOM 5918 C C . VAL B 1 396 ? -0.200 -55.937 -41.334 1.00 24.25 828 VAL B C 1
ATOM 5919 O O . VAL B 1 396 ? 0.756 -55.799 -40.574 1.00 23.63 828 VAL B O 1
ATOM 5923 N N . PRO B 1 397 ? -0.020 -56.140 -42.656 1.00 24.30 829 PRO B N 1
ATOM 5924 C CA . PRO B 1 397 ? 1.317 -56.317 -43.210 1.00 24.25 829 PRO B CA 1
ATOM 5925 C C . PRO B 1 397 ? 2.082 -54.993 -43.190 1.00 23.60 829 PRO B C 1
ATOM 5926 O O . PRO B 1 397 ? 1.498 -53.961 -43.485 1.00 23.33 829 PRO B O 1
ATOM 5930 N N . LYS B 1 398 ? 3.360 -55.057 -42.813 1.00 23.02 830 LYS B N 1
ATOM 5931 C CA . LYS B 1 398 ? 4.222 -53.869 -42.639 1.00 23.91 830 LYS B CA 1
ATOM 5932 C C . LYS B 1 398 ? 5.017 -53.652 -43.918 1.00 23.82 830 LYS B C 1
ATOM 5933 O O . LYS B 1 398 ? 5.502 -54.655 -44.484 1.00 23.48 830 LYS B O 1
ATOM 5939 N N . VAL B 1 399 ? 5.168 -52.394 -44.322 1.00 23.46 831 VAL B N 1
ATOM 5940 C CA . VAL B 1 399 ? 6.124 -51.975 -45.386 1.00 24.45 831 VAL B CA 1
ATOM 5941 C C . VAL B 1 399 ? 7.428 -51.582 -44.688 1.00 25.20 831 VAL B C 1
ATOM 5942 O O . VAL B 1 399 ? 7.411 -50.537 -43.983 1.00 25.14 831 VAL B O 1
ATOM 5946 N N . THR B 1 400 ? 8.479 -52.405 -44.810 1.00 25.82 832 THR B N 1
ATOM 5947 C CA . THR B 1 400 ? 9.762 -52.196 -44.097 1.00 27.18 832 THR B CA 1
ATOM 5948 C C . THR B 1 400 ? 10.891 -51.922 -45.091 1.00 29.59 832 THR B C 1
ATOM 5949 O O . THR B 1 400 ? 11.938 -51.434 -44.647 1.00 29.88 832 THR B O 1
ATOM 5953 N N . LYS B 1 401 ? 10.700 -52.236 -46.377 1.00 31.99 833 LYS B N 1
ATOM 5954 C CA . LYS B 1 401 ? 11.743 -52.114 -47.425 1.00 34.28 833 LYS B CA 1
ATOM 5955 C C . LYS B 1 401 ? 11.354 -50.997 -48.390 1.00 35.11 833 LYS B C 1
ATOM 5956 O O . LYS B 1 401 ? 10.225 -51.013 -48.911 1.00 34.33 833 LYS B O 1
ATOM 5962 N N . GLU B 1 402 ? 12.259 -50.048 -48.615 1.00 37.14 834 GLU B N 1
ATOM 5963 C CA . GLU B 1 402 ? 12.109 -49.054 -49.707 1.00 38.89 834 GLU B CA 1
ATOM 5964 C C . GLU B 1 402 ? 12.762 -49.649 -50.962 1.00 38.17 834 GLU B C 1
ATOM 5965 O O . GLU B 1 402 ? 13.684 -50.473 -50.830 1.00 36.32 834 GLU B O 1
ATOM 5971 N N . LYS B 1 403 ? 12.279 -49.274 -52.142 1.00 38.00 835 LYS B N 1
ATOM 5972 C CA . LYS B 1 403 ? 12.918 -49.671 -53.421 1.00 38.50 835 LYS B CA 1
ATOM 5973 C C . LYS B 1 403 ? 14.281 -48.993 -53.448 1.00 38.16 835 LYS B C 1
ATOM 5974 O O . LYS B 1 403 ? 14.355 -47.779 -53.296 1.00 36.98 835 LYS B O 1
ATOM 5980 N N . PRO B 1 404 ? 15.397 -49.736 -53.605 1.00 38.20 836 PRO B N 1
ATOM 5981 C CA . PRO B 1 404 ? 16.720 -49.127 -53.629 1.00 38.38 836 PRO B CA 1
ATOM 5982 C C . PRO B 1 404 ? 16.911 -48.307 -54.910 1.00 39.95 836 PRO B C 1
ATOM 5983 O O . PRO B 1 404 ? 16.257 -48.587 -55.904 1.00 39.28 836 PRO B O 1
ATOM 5987 N N . THR B 1 405 ? 17.768 -47.292 -54.832 1.00 41.54 837 THR B N 1
ATOM 5988 C CA . THR B 1 405 ? 18.172 -46.442 -55.976 1.00 44.01 837 THR B CA 1
ATOM 5989 C C . THR B 1 405 ? 19.525 -46.935 -56.474 1.00 44.76 837 THR B C 1
ATOM 5990 O O . THR B 1 405 ? 20.409 -47.207 -55.663 1.00 44.74 837 THR B O 1
ATOM 5994 N N . PRO B 1 406 ? 19.714 -47.063 -57.804 1.00 46.18 838 PRO B N 1
ATOM 5995 C CA . PRO B 1 406 ? 21.004 -47.460 -58.361 1.00 47.83 838 PRO B CA 1
ATOM 5996 C C . PRO B 1 406 ? 22.100 -46.543 -57.836 1.00 48.73 838 PRO B C 1
ATOM 5997 O O . PRO B 1 406 ? 21.898 -45.331 -57.764 1.00 47.79 838 PRO B O 1
ATOM 6001 N N . PRO B 1 407 ? 23.277 -47.077 -57.437 1.00 49.82 839 PRO B N 1
ATOM 6002 C CA . PRO B 1 407 ? 24.370 -46.218 -56.983 1.00 51.34 839 PRO B CA 1
ATOM 6003 C C . PRO B 1 407 ? 24.953 -45.419 -58.157 1.00 53.36 839 PRO B C 1
ATOM 6004 O O . PRO B 1 407 ? 24.890 -45.900 -59.279 1.00 51.90 839 PRO B O 1
ATOM 6008 N N . VAL B 1 408 ? 25.467 -44.225 -57.878 1.00 56.52 840 VAL B N 1
ATOM 6009 C CA . VAL B 1 408 ? 26.010 -43.291 -58.911 1.00 59.89 840 VAL B CA 1
ATOM 6010 C C . VAL B 1 408 ? 27.532 -43.307 -58.781 1.00 61.65 840 VAL B C 1
ATOM 6011 O O . VAL B 1 408 ? 28.022 -42.995 -57.674 1.00 60.84 840 VAL B O 1
ATOM 6015 N N . LYS B 1 409 ? 28.247 -43.687 -59.847 1.00 64.71 841 LYS B N 1
ATOM 6016 C CA . LYS B 1 409 ? 29.729 -43.792 -59.816 1.00 67.23 841 LYS B CA 1
ATOM 6017 C C . LYS B 1 409 ? 30.303 -42.376 -59.771 1.00 68.51 841 LYS B C 1
ATOM 6018 O O . LYS B 1 409 ? 29.884 -41.519 -60.544 1.00 70.45 841 LYS B O 1
ATOM 6024 N N . PRO B 1 410 ? 31.262 -42.068 -58.869 1.00 68.93 842 PRO B N 1
ATOM 6025 C CA . PRO B 1 410 ? 31.908 -40.754 -58.864 1.00 70.32 842 PRO B CA 1
ATOM 6026 C C . PRO B 1 410 ? 32.828 -40.549 -60.079 1.00 70.98 842 PRO B C 1
ATOM 6027 O O . PRO B 1 410 ? 33.021 -39.428 -60.551 1.00 72.71 842 PRO B O 1
ATOM 6031 N N . ARG C 1 12 ? -8.377 -105.755 -64.667 1.00 80.96 444 ARG C N 1
ATOM 6032 C CA . ARG C 1 12 ? -7.436 -105.332 -63.574 1.00 80.62 444 ARG C CA 1
ATOM 6033 C C . ARG C 1 12 ? -8.184 -105.170 -62.241 1.00 78.55 444 ARG C C 1
ATOM 6034 O O . ARG C 1 12 ? -7.587 -104.604 -61.301 1.00 77.78 444 ARG C O 1
ATOM 6042 N N . ILE C 1 13 ? -9.440 -105.629 -62.164 1.00 76.72 445 ILE C N 1
ATOM 6043 C CA . ILE C 1 13 ? -10.193 -105.848 -60.891 1.00 74.38 445 ILE C CA 1
ATOM 6044 C C . ILE C 1 13 ? -9.336 -106.756 -59.999 1.00 70.76 445 ILE C C 1
ATOM 6045 O O . ILE C 1 13 ? -8.986 -106.333 -58.879 1.00 68.90 445 ILE C O 1
ATOM 6050 N N . GLN C 1 14 ? -9.006 -107.949 -60.512 1.00 67.97 446 GLN C N 1
ATOM 6051 C CA . GLN C 1 14 ? -8.178 -108.994 -59.848 1.00 66.56 446 GLN C CA 1
ATOM 6052 C C . GLN C 1 14 ? -6.837 -108.391 -59.407 1.00 66.54 446 GLN C C 1
ATOM 6053 O O . GLN C 1 14 ? -6.407 -108.693 -58.276 1.00 64.71 446 GLN C O 1
ATOM 6059 N N . ALA C 1 15 ? -6.212 -107.574 -60.266 1.00 66.92 447 ALA C N 1
ATOM 6060 C CA . ALA C 1 15 ? -4.848 -107.019 -60.085 1.00 66.30 447 ALA C CA 1
ATOM 6061 C C . ALA C 1 15 ? -4.797 -106.071 -58.878 1.00 65.61 447 ALA C C 1
ATOM 6062 O O . ALA C 1 15 ? -3.752 -106.081 -58.181 1.00 64.82 447 ALA C O 1
ATOM 6064 N N . ASP C 1 16 ? -5.855 -105.285 -58.641 1.00 64.72 448 ASP C N 1
ATOM 6065 C CA . ASP C 1 16 ? -5.904 -104.302 -57.525 1.00 64.15 448 ASP C CA 1
ATOM 6066 C C . ASP C 1 16 ? -6.370 -105.004 -56.245 1.00 61.59 448 ASP C C 1
ATOM 6067 O O . ASP C 1 16 ? -5.926 -104.579 -55.166 1.00 59.93 448 ASP C O 1
ATOM 6072 N N . TYR C 1 17 ? -7.245 -106.008 -56.367 1.00 58.95 449 TYR C N 1
ATOM 6073 C CA . TYR C 1 17 ? -7.678 -106.883 -55.244 1.00 56.26 449 TYR C CA 1
ATOM 6074 C C . TYR C 1 17 ? -6.443 -107.579 -54.656 1.00 55.30 449 TYR C C 1
ATOM 6075 O O . TYR C 1 17 ? -6.350 -107.712 -53.413 1.00 54.35 449 TYR C O 1
ATOM 6084 N N . GLU C 1 18 ? -5.516 -107.991 -55.530 1.00 53.94 450 GLU C N 1
ATOM 6085 C CA . GLU C 1 18 ? -4.244 -108.666 -55.151 1.00 53.29 450 GLU C CA 1
ATOM 6086 C C . GLU C 1 18 ? -3.326 -107.668 -54.434 1.00 52.23 450 GLU C C 1
ATOM 6087 O O . GLU C 1 18 ? -2.682 -108.086 -53.450 1.00 50.13 450 GLU C O 1
ATOM 6093 N N . ALA C 1 19 ? -3.273 -106.409 -54.886 1.00 51.40 451 ALA C N 1
ATOM 6094 C CA . ALA C 1 19 ? -2.433 -105.338 -54.294 1.00 51.49 451 ALA C CA 1
ATOM 6095 C C . ALA C 1 19 ? -2.902 -105.023 -52.866 1.00 51.28 451 ALA C C 1
ATOM 6096 O O . ALA C 1 19 ? -2.038 -104.896 -51.965 1.00 50.85 451 ALA C O 1
ATOM 6098 N N . LYS C 1 20 ? -4.219 -104.908 -52.667 1.00 51.01 452 LYS C N 1
ATOM 6099 C CA . LYS C 1 20 ? -4.848 -104.615 -51.349 1.00 50.50 452 LYS C CA 1
ATOM 6100 C C . LYS C 1 20 ? -4.687 -105.826 -50.420 1.00 47.98 452 LYS C C 1
ATOM 6101 O O . LYS C 1 20 ? -4.526 -105.599 -49.204 1.00 47.32 452 LYS C O 1
ATOM 6107 N N . LEU C 1 21 ? -4.750 -107.050 -50.961 1.00 45.54 453 LEU C N 1
ATOM 6108 C CA . LEU C 1 21 ? -4.556 -108.310 -50.189 1.00 44.29 453 LEU C CA 1
ATOM 6109 C C . LEU C 1 21 ? -3.122 -108.366 -49.647 1.00 43.64 453 LEU C C 1
ATOM 6110 O O . LEU C 1 21 ? -2.954 -108.735 -48.465 1.00 41.42 453 LEU C O 1
ATOM 6115 N N . ALA C 1 22 ? -2.132 -108.028 -50.483 1.00 43.15 454 ALA C N 1
ATOM 6116 C CA . ALA C 1 22 ? -0.696 -108.014 -50.114 1.00 43.77 454 ALA C CA 1
ATOM 6117 C C . ALA C 1 22 ? -0.482 -107.017 -48.969 1.00 44.28 454 ALA C C 1
ATOM 6118 O O . ALA C 1 22 ? 0.183 -107.395 -47.976 1.00 43.41 454 ALA C O 1
ATOM 6120 N N . LYS C 1 23 ? -1.054 -105.812 -49.095 1.00 45.49 455 LYS C N 1
ATOM 6121 C CA . LYS C 1 23 ? -0.998 -104.734 -48.068 1.00 47.46 455 LYS C CA 1
ATOM 6122 C C . LYS C 1 23 ? -1.635 -105.230 -46.762 1.00 46.62 455 LYS C C 1
ATOM 6123 O O . LYS C 1 23 ? -1.034 -105.021 -45.690 1.00 45.11 455 LYS C O 1
ATOM 6129 N N . TYR C 1 24 ? -2.818 -105.844 -46.854 1.00 45.48 456 TYR C N 1
ATOM 6130 C CA . TYR C 1 24 ? -3.594 -106.358 -45.697 1.00 45.07 456 TYR C CA 1
ATOM 6131 C C . TYR C 1 24 ? -2.819 -107.475 -44.983 1.00 44.50 456 TYR C C 1
ATOM 6132 O O . TYR C 1 24 ? -2.742 -107.447 -43.729 1.00 44.02 456 TYR C O 1
ATOM 6141 N N . GLN C 1 25 ? -2.278 -108.434 -45.743 1.00 43.47 457 GLN C N 1
ATOM 6142 C CA . GLN C 1 25 ? -1.515 -109.587 -45.187 1.00 43.93 457 GLN C CA 1
ATOM 6143 C C . GLN C 1 25 ? -0.259 -109.082 -44.457 1.00 43.57 457 GLN C C 1
ATOM 6144 O O . GLN C 1 25 ? 0.068 -109.655 -43.382 1.00 43.06 457 GLN C O 1
ATOM 6150 N N . ALA C 1 26 ? 0.411 -108.062 -44.998 1.00 42.84 458 ALA C N 1
ATOM 6151 C CA . ALA C 1 26 ? 1.593 -107.425 -44.370 1.00 43.63 458 ALA C CA 1
ATOM 6152 C C . ALA C 1 26 ? 1.158 -106.761 -43.061 1.00 45.00 458 ALA C C 1
ATOM 6153 O O . ALA C 1 26 ? 1.890 -106.905 -42.066 1.00 43.31 458 ALA C O 1
ATOM 6155 N N . ASP C 1 27 ? 0.009 -106.072 -43.069 1.00 46.48 459 ASP C N 1
ATOM 6156 C CA . ASP C 1 27 ? -0.524 -105.359 -41.877 1.00 47.76 459 ASP C CA 1
ATOM 6157 C C . ASP C 1 27 ? -0.941 -106.392 -40.830 1.00 48.45 459 ASP C C 1
ATOM 6158 O O . ASP C 1 27 ? -0.752 -106.086 -39.641 1.00 48.73 459 ASP C O 1
ATOM 6163 N N . LEU C 1 28 ? -1.490 -107.541 -41.251 1.00 47.74 460 LEU C N 1
ATOM 6164 C CA . LEU C 1 28 ? -1.854 -108.658 -40.338 1.00 48.30 460 LEU C CA 1
ATOM 6165 C C . LEU C 1 28 ? -0.607 -109.109 -39.565 1.00 47.37 460 LEU C C 1
ATOM 6166 O O . LEU C 1 28 ? -0.714 -109.258 -38.316 1.00 47.90 460 LEU C O 1
ATOM 6171 N N . ALA C 1 29 ? 0.512 -109.311 -40.275 1.00 45.58 461 ALA C N 1
ATOM 6172 C CA . ALA C 1 29 ? 1.805 -109.743 -39.692 1.00 44.21 461 ALA C CA 1
ATOM 6173 C C . ALA C 1 29 ? 2.292 -108.685 -38.694 1.00 43.52 461 ALA C C 1
ATOM 6174 O O . ALA C 1 29 ? 2.754 -109.074 -37.592 1.00 42.14 461 ALA C O 1
ATOM 6176 N N . LYS C 1 30 ? 2.177 -107.401 -39.067 1.00 42.49 462 LYS C N 1
ATOM 6177 C CA . LYS C 1 30 ? 2.590 -106.243 -38.233 1.00 43.03 462 LYS C CA 1
ATOM 6178 C C . LYS C 1 30 ? 1.677 -106.157 -37.008 1.00 42.83 462 LYS C C 1
ATOM 6179 O O . LYS C 1 30 ? 2.209 -105.940 -35.897 1.00 42.00 462 LYS C O 1
ATOM 6185 N N . TYR C 1 31 ? 0.361 -106.291 -37.206 1.00 41.47 463 TYR C N 1
ATOM 6186 C CA . TYR C 1 31 ? -0.649 -106.273 -36.120 1.00 40.60 463 TYR C CA 1
ATOM 6187 C C . TYR C 1 31 ? -0.306 -107.386 -35.132 1.00 40.45 463 TYR C C 1
ATOM 6188 O O . TYR C 1 31 ? -0.325 -107.100 -33.920 1.00 39.93 463 TYR C O 1
ATOM 6197 N N . GLN C 1 32 ? 0.018 -108.593 -35.622 1.00 40.25 464 GLN C N 1
ATOM 6198 C CA . GLN C 1 32 ? 0.358 -109.757 -34.760 1.00 41.04 464 GLN C CA 1
ATOM 6199 C C . GLN C 1 32 ? 1.633 -109.469 -33.965 1.00 40.63 464 GLN C C 1
ATOM 6200 O O . GLN C 1 32 ? 1.711 -109.928 -32.816 1.00 39.74 464 GLN C O 1
ATOM 6206 N N . LYS C 1 33 ? 2.582 -108.755 -34.568 1.00 39.80 465 LYS C N 1
ATOM 6207 C CA . LYS C 1 33 ? 3.855 -108.373 -33.899 1.00 39.68 465 LYS C CA 1
ATOM 6208 C C . LYS C 1 33 ? 3.560 -107.362 -32.783 1.00 37.56 465 LYS C C 1
ATOM 6209 O O . LYS C 1 33 ? 3.994 -107.601 -31.650 1.00 35.78 465 LYS C O 1
ATOM 6215 N N . ASP C 1 34 ? 2.841 -106.281 -33.096 1.00 35.99 466 ASP C N 1
ATOM 6216 C CA . ASP C 1 34 ? 2.434 -105.225 -32.127 1.00 35.11 466 ASP C CA 1
ATOM 6217 C C . ASP C 1 34 ? 1.578 -105.845 -31.017 1.00 33.52 466 ASP C C 1
ATOM 6218 O O . ASP C 1 34 ? 1.743 -105.446 -29.844 1.00 31.47 466 ASP C O 1
ATOM 6223 N N . LEU C 1 35 ? 0.692 -106.783 -31.368 1.00 31.81 467 LEU C N 1
ATOM 6224 C CA . LEU C 1 35 ? -0.164 -107.499 -30.392 1.00 31.43 467 LEU C CA 1
ATOM 6225 C C . LEU C 1 35 ? 0.729 -108.283 -29.428 1.00 30.50 467 LEU C C 1
ATOM 6226 O O . LEU C 1 35 ? 0.493 -108.210 -28.218 1.00 30.46 467 LEU C O 1
ATOM 6231 N N . ALA C 1 36 ? 1.713 -109.013 -29.952 1.00 29.64 468 ALA C N 1
ATOM 6232 C CA . ALA C 1 36 ? 2.651 -109.843 -29.163 1.00 29.95 468 ALA C CA 1
ATOM 6233 C C . ALA C 1 36 ? 3.491 -108.941 -28.255 1.00 29.38 468 ALA C C 1
ATOM 6234 O O . ALA C 1 36 ? 3.762 -109.355 -27.125 1.00 30.04 468 ALA C O 1
ATOM 6236 N N . ASP C 1 37 ? 3.864 -107.747 -28.721 1.00 28.95 469 ASP C N 1
ATOM 6237 C CA . ASP C 1 37 ? 4.768 -106.817 -27.989 1.00 28.71 469 ASP C CA 1
ATOM 6238 C C . ASP C 1 37 ? 3.989 -106.003 -26.948 1.00 27.74 469 ASP C C 1
ATOM 6239 O O . ASP C 1 37 ? 4.644 -105.498 -25.994 1.00 26.66 469 ASP C O 1
ATOM 6244 N N . TYR C 1 38 ? 2.664 -105.856 -27.090 1.00 26.59 470 TYR C N 1
ATOM 6245 C CA . TYR C 1 38 ? 1.863 -104.917 -26.263 1.00 26.43 470 TYR C CA 1
ATOM 6246 C C . TYR C 1 38 ? 1.998 -105.271 -24.780 1.00 25.81 470 TYR C C 1
ATOM 6247 O O . TYR C 1 38 ? 2.224 -104.381 -23.973 1.00 25.37 470 TYR C O 1
ATOM 6256 N N . PRO C 1 39 ? 1.828 -106.531 -24.328 1.00 25.35 471 PRO C N 1
ATOM 6257 C CA . PRO C 1 39 ? 1.927 -106.846 -22.903 1.00 25.09 471 PRO C CA 1
ATOM 6258 C C . PRO C 1 39 ? 3.282 -106.464 -22.291 1.00 24.43 471 PRO C C 1
ATOM 6259 O O . PRO C 1 39 ? 3.296 -106.018 -21.153 1.00 24.03 471 PRO C O 1
ATOM 6263 N N . VAL C 1 40 ? 4.371 -106.637 -23.043 1.00 23.86 472 VAL C N 1
ATOM 6264 C CA . VAL C 1 40 ? 5.741 -106.298 -22.560 1.00 24.17 472 VAL C CA 1
ATOM 6265 C C . VAL C 1 40 ? 5.850 -104.775 -22.442 1.00 23.58 472 VAL C C 1
ATOM 6266 O O . VAL C 1 40 ? 6.346 -104.306 -21.397 1.00 22.84 472 VAL C O 1
ATOM 6270 N N . LYS C 1 41 ? 5.388 -104.040 -23.451 1.00 23.70 473 LYS C N 1
ATOM 6271 C CA . LYS C 1 41 ? 5.412 -102.551 -23.426 1.00 24.52 473 LYS C CA 1
ATOM 6272 C C . LYS C 1 41 ? 4.539 -102.043 -22.270 1.00 23.67 473 LYS C C 1
ATOM 6273 O O . LYS C 1 41 ? 4.948 -101.097 -21.581 1.00 22.36 473 LYS C O 1
ATOM 6279 N N . LEU C 1 42 ? 3.366 -102.639 -22.059 1.00 23.58 474 LEU C N 1
ATOM 6280 C CA . LEU C 1 42 ? 2.453 -102.179 -20.983 1.00 23.84 474 LEU C CA 1
ATOM 6281 C C . LEU C 1 42 ? 3.111 -102.423 -19.625 1.00 24.00 474 LEU C C 1
ATOM 6282 O O . LEU C 1 42 ? 3.073 -101.527 -18.779 1.00 22.86 474 LEU C O 1
ATOM 6287 N N . LYS C 1 43 ? 3.701 -103.594 -19.417 1.00 24.23 475 LYS C N 1
ATOM 6288 C CA . LYS C 1 43 ? 4.389 -103.906 -18.138 1.00 25.18 475 LYS C CA 1
ATOM 6289 C C . LYS C 1 43 ? 5.571 -102.944 -17.941 1.00 23.55 475 LYS C C 1
ATOM 6290 O O . LYS C 1 43 ? 5.751 -102.462 -16.809 1.00 23.54 475 LYS C O 1
ATOM 6296 N N . ALA C 1 44 ? 6.350 -102.664 -18.985 1.00 21.85 476 ALA C N 1
ATOM 6297 C CA . ALA C 1 44 ? 7.514 -101.740 -18.915 1.00 20.88 476 ALA C CA 1
ATOM 6298 C C . ALA C 1 44 ? 7.027 -100.357 -18.467 1.00 20.52 476 ALA C C 1
ATOM 6299 O O . ALA C 1 44 ? 7.681 -99.737 -17.596 1.00 19.15 476 ALA C O 1
ATOM 6301 N N . TYR C 1 45 ? 5.895 -99.905 -19.010 1.00 20.35 477 TYR C N 1
ATOM 6302 C CA . TYR C 1 45 ? 5.289 -98.595 -18.658 1.00 20.46 477 TYR C CA 1
ATOM 6303 C C . TYR C 1 45 ? 4.835 -98.621 -17.188 1.00 20.83 477 TYR C C 1
ATOM 6304 O O . TYR C 1 45 ? 5.181 -97.721 -16.419 1.00 19.51 477 TYR C O 1
ATOM 6313 N N . GLU C 1 46 ? 4.071 -99.637 -16.791 1.00 21.29 478 GLU C N 1
ATOM 6314 C CA . GLU C 1 46 ? 3.536 -99.762 -15.408 1.00 22.48 478 GLU C CA 1
ATOM 6315 C C . GLU C 1 46 ? 4.695 -99.845 -14.409 1.00 21.98 478 GLU C C 1
ATOM 6316 O O . GLU C 1 46 ? 4.603 -99.208 -13.359 1.00 22.02 478 GLU C O 1
ATOM 6322 N N . ASP C 1 47 ? 5.758 -100.578 -14.721 1.00 21.29 479 ASP C N 1
ATOM 6323 C CA . ASP C 1 47 ? 6.919 -100.762 -13.808 1.00 21.08 479 ASP C CA 1
ATOM 6324 C C . ASP C 1 47 ? 7.654 -99.426 -13.657 1.00 20.01 479 ASP C C 1
ATOM 6325 O O . ASP C 1 47 ? 8.057 -99.113 -12.529 1.00 19.56 479 ASP C O 1
ATOM 6330 N N . GLU C 1 48 ? 7.803 -98.666 -14.740 1.00 19.10 480 GLU C N 1
ATOM 6331 C CA . GLU C 1 48 ? 8.470 -97.340 -14.650 1.00 18.69 480 GLU C CA 1
ATOM 6332 C C . GLU C 1 48 ? 7.594 -96.401 -13.808 1.00 18.75 480 GLU C C 1
ATOM 6333 O O . GLU C 1 48 ? 8.133 -95.697 -12.943 1.00 18.08 480 GLU C O 1
ATOM 6339 N N . GLN C 1 49 ? 6.285 -96.394 -14.050 1.00 19.36 481 GLN C N 1
ATOM 6340 C CA . GLN C 1 49 ? 5.336 -95.540 -13.283 1.00 20.11 481 GLN C CA 1
ATOM 6341 C C . GLN C 1 49 ? 5.426 -95.878 -11.794 1.00 20.53 481 GLN C C 1
ATOM 6342 O O . GLN C 1 49 ? 5.451 -94.950 -10.967 1.00 20.38 481 GLN C O 1
ATOM 6348 N N . THR C 1 50 ? 5.502 -97.161 -11.439 1.00 20.56 482 THR C N 1
ATOM 6349 C CA . THR C 1 50 ? 5.636 -97.599 -10.023 1.00 20.93 482 THR C CA 1
ATOM 6350 C C . THR C 1 50 ? 6.944 -97.052 -9.452 1.00 20.43 482 THR C C 1
ATOM 6351 O O . THR C 1 50 ? 6.930 -96.529 -8.326 1.00 20.21 482 THR C O 1
ATOM 6355 N N . SER C 1 51 ? 8.035 -97.191 -10.205 1.00 20.06 483 SER C N 1
ATOM 6356 C CA . SER C 1 51 ? 9.390 -96.739 -9.801 1.00 19.90 483 SER C CA 1
ATOM 6357 C C . SER C 1 51 ? 9.385 -95.218 -9.583 1.00 19.38 483 SER C C 1
ATOM 6358 O O . SER C 1 51 ? 9.922 -94.754 -8.555 1.00 19.02 483 SER C O 1
ATOM 6361 N N . ILE C 1 52 ? 8.782 -94.470 -10.503 1.00 18.93 484 ILE C N 1
ATOM 6362 C CA . ILE C 1 52 ? 8.740 -92.975 -10.420 1.00 19.32 484 ILE C CA 1
ATOM 6363 C C . ILE C 1 52 ? 7.955 -92.569 -9.167 1.00 20.28 484 ILE C C 1
ATOM 6364 O O . ILE C 1 52 ? 8.421 -91.690 -8.434 1.00 20.22 484 ILE C O 1
ATOM 6369 N N . LYS C 1 53 ? 6.797 -93.183 -8.924 1.00 21.78 485 LYS C N 1
ATOM 6370 C CA . LYS C 1 53 ? 5.930 -92.818 -7.775 1.00 23.41 485 LYS C CA 1
ATOM 6371 C C . LYS C 1 53 ? 6.687 -93.079 -6.470 1.00 22.88 485 LYS C C 1
ATOM 6372 O O . LYS C 1 53 ? 6.629 -92.208 -5.587 1.00 23.31 485 LYS C O 1
ATOM 6378 N N . ALA C 1 54 ? 7.437 -94.176 -6.379 1.00 21.94 486 ALA C N 1
ATOM 6379 C CA . ALA C 1 54 ? 8.277 -94.513 -5.204 1.00 22.49 486 ALA C CA 1
ATOM 6380 C C . ALA C 1 54 ? 9.395 -93.477 -5.044 1.00 22.12 486 ALA C C 1
ATOM 6381 O O . ALA C 1 54 ? 9.661 -93.049 -3.901 1.00 22.86 486 ALA C O 1
ATOM 6383 N N . ALA C 1 55 ? 10.022 -93.076 -6.145 1.00 21.54 487 ALA C N 1
ATOM 6384 C CA . ALA C 1 55 ? 11.126 -92.088 -6.141 1.00 21.33 487 ALA C CA 1
ATOM 6385 C C . ALA C 1 55 ? 10.592 -90.744 -5.625 1.00 21.54 487 ALA C C 1
ATOM 6386 O O . ALA C 1 55 ? 11.270 -90.116 -4.794 1.00 21.88 487 ALA C O 1
ATOM 6388 N N . LEU C 1 56 ? 9.404 -90.332 -6.071 1.00 21.63 488 LEU C N 1
ATOM 6389 C CA . LEU C 1 56 ? 8.809 -89.020 -5.693 1.00 21.85 488 LEU C CA 1
ATOM 6390 C C . LEU C 1 56 ? 8.385 -89.041 -4.221 1.00 22.70 488 LEU C C 1
ATOM 6391 O O . LEU C 1 56 ? 8.504 -88.006 -3.553 1.00 22.20 488 LEU C O 1
ATOM 6396 N N . ALA C 1 57 ? 7.913 -90.183 -3.718 1.00 23.50 489 ALA C N 1
ATOM 6397 C CA . ALA C 1 57 ? 7.561 -90.350 -2.287 1.00 24.61 489 ALA C CA 1
ATOM 6398 C C . ALA C 1 57 ? 8.811 -90.162 -1.419 1.00 25.17 489 ALA C C 1
ATOM 6399 O O . ALA C 1 57 ? 8.699 -89.498 -0.377 1.00 25.75 489 ALA C O 1
ATOM 6401 N N . GLU C 1 58 ? 9.964 -90.699 -1.822 1.00 26.13 490 GLU C N 1
ATOM 6402 C CA . GLU C 1 58 ? 11.251 -90.507 -1.098 1.00 28.04 490 GLU C CA 1
ATOM 6403 C C . GLU C 1 58 ? 11.679 -89.031 -1.214 1.00 27.62 490 GLU C C 1
ATOM 6404 O O . GLU C 1 58 ? 12.142 -88.458 -0.204 1.00 27.59 490 GLU C O 1
ATOM 6410 N N . LEU C 1 59 ? 11.549 -88.428 -2.393 1.00 26.35 491 LEU C N 1
ATOM 6411 C CA . LEU C 1 59 ? 12.021 -87.032 -2.620 1.00 26.46 491 LEU C CA 1
ATOM 6412 C C . LEU C 1 59 ? 11.223 -86.053 -1.744 1.00 26.73 491 LEU C C 1
ATOM 6413 O O . LEU C 1 59 ? 11.773 -85.002 -1.353 1.00 25.32 491 LEU C O 1
ATOM 6418 N N . GLU C 1 60 ? 9.968 -86.366 -1.437 1.00 26.77 492 GLU C N 1
ATOM 6419 C CA . GLU C 1 60 ? 9.108 -85.556 -0.537 1.00 28.13 492 GLU C CA 1
ATOM 6420 C C . GLU C 1 60 ? 9.802 -85.340 0.817 1.00 28.35 492 GLU C C 1
ATOM 6421 O O . GLU C 1 60 ? 9.593 -84.268 1.421 1.00 27.68 492 GLU C O 1
ATOM 6427 N N . LYS C 1 61 ? 10.612 -86.300 1.272 1.00 28.22 493 LYS C N 1
ATOM 6428 C CA . LYS C 1 61 ? 11.321 -86.256 2.579 1.00 29.66 493 LYS C CA 1
ATOM 6429 C C . LYS C 1 61 ? 12.552 -85.342 2.519 1.00 28.62 493 LYS C C 1
ATOM 6430 O O . LYS C 1 61 ? 13.098 -85.045 3.589 1.00 28.70 493 LYS C O 1
ATOM 6436 N N . HIS C 1 62 ? 12.988 -84.919 1.331 1.00 27.49 494 HIS C N 1
ATOM 6437 C CA . HIS C 1 62 ? 14.276 -84.191 1.138 1.00 27.27 494 HIS C CA 1
ATOM 6438 C C . HIS C 1 62 ? 14.054 -82.861 0.413 1.00 25.74 494 HIS C C 1
ATOM 6439 O O . HIS C 1 62 ? 15.049 -82.239 -0.003 1.00 24.15 494 HIS C O 1
ATOM 6446 N N . LYS C 1 63 ? 12.804 -82.419 0.296 1.00 26.03 495 LYS C N 1
ATOM 6447 C CA . LYS C 1 63 ? 12.459 -81.284 -0.592 1.00 26.75 495 LYS C CA 1
ATOM 6448 C C . LYS C 1 63 ? 13.012 -79.969 -0.031 1.00 26.27 495 LYS C C 1
ATOM 6449 O O . LYS C 1 63 ? 13.096 -79.020 -0.819 1.00 27.40 495 LYS C O 1
ATOM 6455 N N . ASN C 1 64 ? 13.397 -79.899 1.248 1.00 24.51 496 ASN C N 1
ATOM 6456 C CA . ASN C 1 64 ? 14.033 -78.688 1.840 1.00 24.35 496 ASN C CA 1
ATOM 6457 C C . ASN C 1 64 ? 15.534 -78.916 2.059 1.00 22.67 496 ASN C C 1
ATOM 6458 O O . ASN C 1 64 ? 16.137 -78.257 2.952 1.00 22.00 496 ASN C O 1
ATOM 6463 N N . GLU C 1 65 ? 16.119 -79.906 1.393 1.00 20.94 497 GLU C N 1
ATOM 6464 C CA . GLU C 1 65 ? 17.577 -80.179 1.466 1.00 20.90 497 GLU C CA 1
ATOM 6465 C C . GLU C 1 65 ? 18.228 -79.667 0.180 1.00 19.32 497 GLU C C 1
ATOM 6466 O O . GLU C 1 65 ? 17.605 -79.760 -0.887 1.00 18.20 497 GLU C O 1
ATOM 6472 N N . ASP C 1 66 ? 19.474 -79.199 0.301 1.00 18.60 498 ASP C N 1
ATOM 6473 C CA . ASP C 1 66 ? 20.280 -78.660 -0.818 1.00 17.84 498 ASP C CA 1
ATOM 6474 C C . ASP C 1 66 ? 20.179 -79.565 -2.045 1.00 17.47 498 ASP C C 1
ATOM 6475 O O . ASP C 1 66 ? 20.402 -80.802 -1.911 1.00 16.92 498 ASP C O 1
ATOM 6480 N N . GLY C 1 67 ? 19.912 -78.958 -3.200 1.00 17.01 499 GLY C N 1
ATOM 6481 C CA . GLY C 1 67 ? 19.983 -79.643 -4.501 1.00 17.35 499 GLY C CA 1
ATOM 6482 C C . GLY C 1 67 ? 18.693 -80.376 -4.851 1.00 17.32 499 GLY C C 1
ATOM 6483 O O . GLY C 1 67 ? 18.651 -80.961 -5.950 1.00 17.66 499 GLY C O 1
ATOM 6484 N N . ASN C 1 68 ? 17.655 -80.329 -4.012 1.00 17.52 500 ASN C N 1
ATOM 6485 C CA . ASN C 1 68 ? 16.374 -81.029 -4.272 1.00 17.88 500 ASN C CA 1
ATOM 6486 C C . ASN C 1 68 ? 15.310 -80.055 -4.774 1.00 17.45 500 ASN C C 1
ATOM 6487 O O . ASN C 1 68 ? 15.264 -78.918 -4.298 1.00 16.97 500 ASN C O 1
ATOM 6492 N N . LEU C 1 69 ? 14.448 -80.492 -5.683 1.00 17.23 501 LEU C N 1
ATOM 6493 C CA . LEU C 1 69 ? 13.246 -79.691 -6.039 1.00 17.60 501 LEU C CA 1
ATOM 6494 C C . LEU C 1 69 ? 12.397 -79.478 -4.785 1.00 18.05 501 LEU C C 1
ATOM 6495 O O . LEU C 1 69 ? 12.170 -80.437 -4.031 1.00 18.36 501 LEU C O 1
ATOM 6500 N N . THR C 1 70 ? 11.938 -78.249 -4.544 1.00 18.06 502 THR C N 1
ATOM 6501 C CA . THR C 1 70 ? 11.076 -77.913 -3.379 1.00 18.94 502 THR C CA 1
ATOM 6502 C C . THR C 1 70 ? 9.689 -78.544 -3.563 1.00 19.82 502 THR C C 1
ATOM 6503 O O . THR C 1 70 ? 9.020 -78.778 -2.543 1.00 19.69 502 THR C O 1
ATOM 6507 N N . GLU C 1 71 ? 9.280 -78.784 -4.810 1.00 20.90 503 GLU C N 1
ATOM 6508 C CA . GLU C 1 71 ? 8.038 -79.522 -5.173 1.00 22.95 503 GLU C CA 1
ATOM 6509 C C . GLU C 1 71 ? 8.466 -80.717 -6.017 1.00 22.09 503 GLU C C 1
ATOM 6510 O O . GLU C 1 71 ? 8.721 -80.568 -7.209 1.00 20.85 503 GLU C O 1
ATOM 6516 N N . PRO C 1 72 ? 8.591 -81.925 -5.432 1.00 21.69 504 PRO C N 1
ATOM 6517 C CA . PRO C 1 72 ? 9.038 -83.098 -6.180 1.00 21.18 504 PRO C CA 1
ATOM 6518 C C . PRO C 1 72 ? 8.258 -83.274 -7.487 1.00 20.42 504 PRO C C 1
ATOM 6519 O O . PRO C 1 72 ? 7.060 -83.077 -7.529 1.00 20.33 504 PRO C O 1
ATOM 6523 N N . SER C 1 73 ? 8.992 -83.598 -8.541 1.00 19.35 505 SER C N 1
ATOM 6524 C CA . SER C 1 73 ? 8.462 -83.777 -9.906 1.00 18.93 505 SER C CA 1
ATOM 6525 C C . SER C 1 73 ? 9.374 -84.756 -10.634 1.00 18.02 505 SER C C 1
ATOM 6526 O O . SER C 1 73 ? 10.597 -84.742 -10.395 1.00 18.32 505 SER C O 1
ATOM 6529 N N . ALA C 1 74 ? 8.794 -85.577 -11.503 1.00 17.42 506 ALA C N 1
ATOM 6530 C CA . ALA C 1 74 ? 9.576 -86.328 -12.496 1.00 17.09 506 ALA C CA 1
ATOM 6531 C C . ALA C 1 74 ? 9.951 -85.381 -13.640 1.00 16.50 506 ALA C C 1
ATOM 6532 O O . ALA C 1 74 ? 9.358 -84.283 -13.744 1.00 17.02 506 ALA C O 1
ATOM 6534 N N . GLN C 1 75 ? 10.905 -85.803 -14.456 1.00 15.98 507 GLN C N 1
ATOM 6535 C CA . GLN C 1 75 ? 11.305 -85.094 -15.695 1.00 15.81 507 GLN C CA 1
ATOM 6536 C C . GLN C 1 75 ? 10.848 -85.946 -16.877 1.00 16.24 507 GLN C C 1
ATOM 6537 O O . GLN C 1 75 ? 11.439 -87.016 -17.089 1.00 16.30 507 GLN C O 1
ATOM 6543 N N . ASN C 1 76 ? 9.854 -85.485 -17.628 1.00 16.76 508 ASN C N 1
ATOM 6544 C CA . ASN C 1 76 ? 9.399 -86.206 -18.840 1.00 17.70 508 ASN C CA 1
ATOM 6545 C C . ASN C 1 76 ? 10.032 -85.608 -20.095 1.00 17.81 508 ASN C C 1
ATOM 6546 O O . ASN C 1 76 ? 9.729 -86.115 -21.195 1.00 18.29 508 ASN C O 1
ATOM 6551 N N . LEU C 1 77 ? 10.867 -84.570 -19.951 1.00 17.12 509 LEU C N 1
ATOM 6552 C CA . LEU C 1 77 ? 11.649 -84.015 -21.088 1.00 17.45 509 LEU C CA 1
ATOM 6553 C C . LEU C 1 77 ? 13.074 -84.547 -20.980 1.00 17.23 509 LEU C C 1
ATOM 6554 O O . LEU C 1 77 ? 13.850 -84.025 -20.177 1.00 17.71 509 LEU C O 1
ATOM 6559 N N . VAL C 1 78 ? 13.386 -85.562 -21.772 1.00 17.25 510 VAL C N 1
ATOM 6560 C CA . VAL C 1 78 ? 14.742 -86.160 -21.838 1.00 17.21 510 VAL C CA 1
ATOM 6561 C C . VAL C 1 78 ? 15.453 -85.475 -22.994 1.00 16.69 510 VAL C C 1
ATOM 6562 O O . VAL C 1 78 ? 15.155 -85.779 -24.156 1.00 16.27 510 VAL C O 1
ATOM 6566 N N . TYR C 1 79 ? 16.311 -84.511 -22.681 1.00 16.28 511 TYR C N 1
ATOM 6567 C CA . TYR C 1 79 ? 16.840 -83.558 -23.681 1.00 16.42 511 TYR C CA 1
ATOM 6568 C C . TYR C 1 79 ? 18.139 -82.979 -23.127 1.00 17.34 511 TYR C C 1
ATOM 6569 O O . TYR C 1 79 ? 18.113 -81.862 -22.568 1.00 16.81 511 TYR C O 1
ATOM 6578 N N . ASP C 1 80 ? 19.222 -83.738 -23.217 1.00 19.24 512 ASP C N 1
ATOM 6579 C CA . ASP C 1 80 ? 20.505 -83.273 -22.620 1.00 21.81 512 ASP C CA 1
ATOM 6580 C C . ASP C 1 80 ? 21.708 -83.616 -23.493 1.00 23.06 512 ASP C C 1
ATOM 6581 O O . ASP C 1 80 ? 22.756 -83.075 -23.192 1.00 25.01 512 ASP C O 1
ATOM 6586 N N . LEU C 1 81 ? 21.567 -84.387 -24.569 1.00 23.29 513 LEU C N 1
ATOM 6587 C CA . LEU C 1 81 ? 22.758 -84.915 -25.295 1.00 24.11 513 LEU C CA 1
ATOM 6588 C C . LEU C 1 81 ? 22.478 -84.984 -26.787 1.00 22.33 513 LEU C C 1
ATOM 6589 O O . LEU C 1 81 ? 21.858 -85.956 -27.138 1.00 22.03 513 LEU C O 1
ATOM 6594 N N . GLU C 1 82 ? 22.866 -83.987 -27.595 1.00 20.96 514 GLU C N 1
ATOM 6595 C CA . GLU C 1 82 ? 22.603 -84.021 -29.063 1.00 20.57 514 GLU C CA 1
ATOM 6596 C C . GLU C 1 82 ? 23.808 -83.494 -29.831 1.00 20.77 514 GLU C C 1
ATOM 6597 O O . GLU C 1 82 ? 23.681 -82.635 -30.701 1.00 19.88 514 GLU C O 1
ATOM 6603 N N . PRO C 1 83 ? 25.011 -84.068 -29.604 1.00 21.28 515 PRO C N 1
ATOM 6604 C CA . PRO C 1 83 ? 26.217 -83.602 -30.289 1.00 21.94 515 PRO C CA 1
ATOM 6605 C C . PRO C 1 83 ? 26.190 -83.754 -31.817 1.00 22.26 515 PRO C C 1
ATOM 6606 O O . PRO C 1 83 ? 26.902 -83.022 -32.465 1.00 24.17 515 PRO C O 1
ATOM 6610 N N . ASN C 1 84 ? 25.368 -84.657 -32.352 1.00 22.85 516 ASN C N 1
ATOM 6611 C CA . ASN C 1 84 ? 25.345 -84.985 -33.800 1.00 23.25 516 ASN C CA 1
ATOM 6612 C C . ASN C 1 84 ? 24.164 -84.309 -34.500 1.00 22.14 516 ASN C C 1
ATOM 6613 O O . ASN C 1 84 ? 23.945 -84.599 -35.680 1.00 21.66 516 ASN C O 1
ATOM 6618 N N . ALA C 1 85 ? 23.463 -83.386 -33.841 1.00 20.94 517 ALA C N 1
ATOM 6619 C CA . ALA C 1 85 ? 22.293 -82.715 -34.447 1.00 20.92 517 ALA C CA 1
ATOM 6620 C C . ALA C 1 85 ? 22.724 -81.925 -35.691 1.00 20.63 517 ALA C C 1
ATOM 6621 O O . ALA C 1 85 ? 23.885 -81.438 -35.753 1.00 20.53 517 ALA C O 1
ATOM 6623 N N . ASN C 1 86 ? 21.808 -81.790 -36.637 1.00 21.13 518 ASN C N 1
ATOM 6624 C CA . ASN C 1 86 ? 21.975 -80.956 -37.851 1.00 22.07 518 ASN C CA 1
ATOM 6625 C C . ASN C 1 86 ? 21.191 -79.657 -37.641 1.00 21.23 518 ASN C C 1
ATOM 6626 O O . ASN C 1 86 ? 20.039 -79.730 -37.189 1.00 20.79 518 ASN C O 1
ATOM 6631 N N . LEU C 1 87 ? 21.808 -78.528 -37.973 1.00 20.66 519 LEU C N 1
ATOM 6632 C CA . LEU C 1 87 ? 21.197 -77.183 -37.853 1.00 20.41 519 LEU C CA 1
ATOM 6633 C C . LEU C 1 87 ? 20.903 -76.629 -39.246 1.00 20.57 519 LEU C C 1
ATOM 6634 O O . LEU C 1 87 ? 21.821 -76.587 -40.080 1.00 20.87 519 LEU C O 1
ATOM 6639 N N . SER C 1 88 ? 19.672 -76.182 -39.456 1.00 20.58 520 SER C N 1
ATOM 6640 C CA . SER C 1 88 ? 19.256 -75.351 -40.606 1.00 21.50 520 SER C CA 1
ATOM 6641 C C . SER C 1 88 ? 18.743 -74.025 -40.050 1.00 20.94 520 SER C C 1
ATOM 6642 O O . SER C 1 88 ? 18.039 -74.053 -39.033 1.00 20.68 520 SER C O 1
ATOM 6645 N N . LEU C 1 89 ? 19.108 -72.905 -40.666 1.00 20.77 521 LEU C N 1
ATOM 6646 C CA . LEU C 1 89 ? 18.814 -71.561 -40.108 1.00 21.05 521 LEU C CA 1
ATOM 6647 C C . LEU C 1 89 ? 18.173 -70.674 -41.173 1.00 21.05 521 LEU C C 1
ATOM 6648 O O . LEU C 1 89 ? 18.668 -70.657 -42.306 1.00 20.69 521 LEU C O 1
ATOM 6653 N N . THR C 1 90 ? 17.119 -69.953 -40.802 1.00 20.31 522 THR C N 1
ATOM 6654 C CA . THR C 1 90 ? 16.575 -68.813 -41.579 1.00 20.40 522 THR C CA 1
ATOM 6655 C C . THR C 1 90 ? 16.779 -67.555 -40.740 1.00 19.87 522 THR C C 1
ATOM 6656 O O . THR C 1 90 ? 16.915 -67.673 -39.517 1.00 19.58 522 THR C O 1
ATOM 6660 N N . THR C 1 91 ? 16.792 -66.385 -41.363 1.00 20.05 523 THR C N 1
ATOM 6661 C CA . THR C 1 91 ? 16.936 -65.114 -40.624 1.00 19.95 523 THR C CA 1
ATOM 6662 C C . THR C 1 91 ? 16.311 -63.984 -41.436 1.00 20.78 523 THR C C 1
ATOM 6663 O O . THR C 1 91 ? 16.270 -64.092 -42.681 1.00 21.08 523 THR C O 1
ATOM 6667 N N . ASP C 1 92 ? 15.843 -62.952 -40.746 1.00 20.86 524 ASP C N 1
ATOM 6668 C CA . ASP C 1 92 ? 15.493 -61.665 -41.395 1.00 21.05 524 ASP C CA 1
ATOM 6669 C C . ASP C 1 92 ? 16.612 -60.649 -41.126 1.00 21.35 524 ASP C C 1
ATOM 6670 O O . ASP C 1 92 ? 16.435 -59.465 -41.488 1.00 21.19 524 ASP C O 1
ATOM 6675 N N . GLY C 1 93 ? 17.722 -61.092 -40.531 1.00 20.60 525 GLY C N 1
ATOM 6676 C CA . GLY C 1 93 ? 18.968 -60.318 -40.429 1.00 21.02 525 GLY C CA 1
ATOM 6677 C C . GLY C 1 93 ? 19.934 -60.750 -41.507 1.00 21.67 525 GLY C C 1
ATOM 6678 O O . GLY C 1 93 ? 19.484 -60.986 -42.649 1.00 21.68 525 GLY C O 1
ATOM 6679 N N . LYS C 1 94 ? 21.210 -60.870 -41.166 1.00 22.08 526 LYS C N 1
ATOM 6680 C CA . LYS C 1 94 ? 22.273 -61.260 -42.118 1.00 23.03 526 LYS C CA 1
ATOM 6681 C C . LYS C 1 94 ? 22.927 -62.550 -41.623 1.00 21.94 526 LYS C C 1
ATOM 6682 O O . LYS C 1 94 ? 23.287 -62.613 -40.435 1.00 21.18 526 LYS C O 1
ATOM 6688 N N . PHE C 1 95 ? 23.122 -63.527 -42.508 1.00 21.40 527 PHE C N 1
ATOM 6689 C CA . PHE C 1 95 ? 24.071 -64.633 -42.245 1.00 21.10 527 PHE C CA 1
ATOM 6690 C C . PHE C 1 95 ? 25.484 -64.065 -42.318 1.00 21.25 527 PHE C C 1
ATOM 6691 O O . PHE C 1 95 ? 25.733 -63.175 -43.154 1.00 21.89 527 PHE C O 1
ATOM 6699 N N . LEU C 1 96 ? 26.387 -64.560 -41.475 1.00 20.69 528 LEU C N 1
ATOM 6700 C CA . LEU C 1 96 ? 27.812 -64.152 -41.490 1.00 21.00 528 LEU C CA 1
ATOM 6701 C C . LEU C 1 96 ? 28.663 -65.274 -42.089 1.00 21.45 528 LEU C C 1
ATOM 6702 O O . LEU C 1 96 ? 28.478 -66.444 -41.715 1.00 20.89 528 LEU C O 1
ATOM 6707 N N . LYS C 1 97 ? 29.570 -64.902 -42.990 1.00 22.72 529 LYS C N 1
ATOM 6708 C CA . LYS C 1 97 ? 30.576 -65.828 -43.568 1.00 23.28 529 LYS C CA 1
ATOM 6709 C C . LYS C 1 97 ? 31.414 -66.415 -42.432 1.00 22.93 529 LYS C C 1
ATOM 6710 O O . LYS C 1 97 ? 31.794 -65.666 -41.530 1.00 22.31 529 LYS C O 1
ATOM 6716 N N . ALA C 1 98 ? 31.728 -67.703 -42.497 1.00 22.75 530 ALA C N 1
ATOM 6717 C CA . ALA C 1 98 ? 32.675 -68.351 -41.559 1.00 22.88 530 ALA C CA 1
ATOM 6718 C C . ALA C 1 98 ? 34.012 -67.607 -41.610 1.00 23.37 530 ALA C C 1
ATOM 6719 O O . ALA C 1 98 ? 34.630 -67.415 -40.549 1.00 22.97 530 ALA C O 1
ATOM 6721 N N . SER C 1 99 ? 34.436 -67.166 -42.799 1.00 24.60 531 SER C N 1
ATOM 6722 C CA . SER C 1 99 ? 35.701 -66.405 -42.989 1.00 25.35 531 SER C CA 1
ATOM 6723 C C . SER C 1 99 ? 35.640 -65.074 -42.226 1.00 25.16 531 SER C C 1
ATOM 6724 O O . SER C 1 99 ? 36.676 -64.660 -41.696 1.00 25.69 531 SER C O 1
ATOM 6727 N N . ALA C 1 100 ? 34.471 -64.429 -42.169 1.00 24.80 532 ALA C N 1
ATOM 6728 C CA . ALA C 1 100 ? 34.262 -63.151 -41.451 1.00 24.31 532 ALA C CA 1
ATOM 6729 C C . ALA C 1 100 ? 34.301 -63.399 -39.939 1.00 23.55 532 ALA C C 1
ATOM 6730 O O . ALA C 1 100 ? 34.907 -62.597 -39.219 1.00 23.10 532 ALA C O 1
ATOM 6732 N N . VAL C 1 101 ? 33.659 -64.464 -39.463 1.00 22.77 533 VAL C N 1
ATOM 6733 C CA . VAL C 1 101 ? 33.684 -64.829 -38.017 1.00 22.17 533 VAL C CA 1
ATOM 6734 C C . VAL C 1 101 ? 35.140 -65.107 -37.627 1.00 22.63 533 VAL C C 1
ATOM 6735 O O . VAL C 1 101 ? 35.587 -64.595 -36.605 1.00 21.52 533 VAL C O 1
ATOM 6739 N N . ASP C 1 102 ? 35.868 -65.882 -38.434 1.00 23.64 534 ASP C N 1
ATOM 6740 C CA . ASP C 1 102 ? 37.303 -66.181 -38.180 1.00 24.81 534 ASP C CA 1
ATOM 6741 C C . ASP C 1 102 ? 38.095 -64.864 -38.110 1.00 25.47 534 ASP C C 1
ATOM 6742 O O . ASP C 1 102 ? 38.883 -64.678 -37.168 1.00 25.65 534 ASP C O 1
ATOM 6747 N N . ASP C 1 103 ? 37.899 -63.977 -39.082 1.00 26.55 535 ASP C N 1
ATOM 6748 C CA . ASP C 1 103 ? 38.610 -62.675 -39.149 1.00 27.62 535 ASP C CA 1
ATOM 6749 C C . ASP C 1 103 ? 38.328 -61.871 -37.872 1.00 27.05 535 ASP C C 1
ATOM 6750 O O . ASP C 1 103 ? 39.281 -61.310 -37.293 1.00 27.27 535 ASP C O 1
ATOM 6755 N N . ALA C 1 104 ? 37.069 -61.819 -37.427 1.00 25.62 536 ALA C N 1
ATOM 6756 C CA . ALA C 1 104 ? 36.669 -61.077 -36.211 1.00 24.94 536 ALA C CA 1
ATOM 6757 C C . ALA C 1 104 ? 37.354 -61.681 -34.983 1.00 24.08 536 ALA C C 1
ATOM 6758 O O . ALA C 1 104 ? 37.847 -60.912 -34.147 1.00 24.82 536 ALA C O 1
ATOM 6760 N N . PHE C 1 105 ? 37.407 -63.006 -34.856 1.00 24.14 537 PHE C N 1
ATOM 6761 C CA . PHE C 1 105 ? 38.068 -63.662 -33.699 1.00 23.68 537 PHE C CA 1
ATOM 6762 C C . PHE C 1 105 ? 39.559 -63.302 -33.683 1.00 24.76 537 PHE C C 1
ATOM 6763 O O . PHE C 1 105 ? 40.125 -63.169 -32.590 1.00 24.57 537 PHE C O 1
ATOM 6771 N N . SER C 1 106 ? 40.159 -63.120 -34.859 1.00 25.21 538 SER C N 1
ATOM 6772 C CA . SER C 1 106 ? 41.616 -62.872 -35.040 1.00 25.55 538 SER C CA 1
ATOM 6773 C C . SER C 1 106 ? 41.998 -61.427 -34.714 1.00 26.09 538 SER C C 1
ATOM 6774 O O . SER C 1 106 ? 43.208 -61.132 -34.761 1.00 26.08 538 SER C O 1
ATOM 6777 N N . LYS C 1 107 ? 41.029 -60.549 -34.434 1.00 26.17 539 LYS C N 1
ATOM 6778 C CA . LYS C 1 107 ? 41.264 -59.086 -34.291 1.00 27.01 539 LYS C CA 1
ATOM 6779 C C . LYS C 1 107 ? 40.750 -58.584 -32.944 1.00 26.43 539 LYS C C 1
ATOM 6780 O O . LYS C 1 107 ? 39.974 -59.309 -32.279 1.00 26.08 539 LYS C O 1
ATOM 6786 N N . SER C 1 108 ? 41.184 -57.384 -32.563 1.00 26.32 540 SER C N 1
ATOM 6787 C CA . SER C 1 108 ? 40.637 -56.631 -31.411 1.00 25.84 540 SER C CA 1
ATOM 6788 C C . SER C 1 108 ? 40.725 -57.486 -30.136 1.00 25.68 540 SER C C 1
ATOM 6789 O O . SER C 1 108 ? 41.772 -58.109 -29.924 1.00 25.53 540 SER C O 1
ATOM 6792 N N . THR C 1 109 ? 39.666 -57.545 -29.320 1.00 24.81 541 THR C N 1
ATOM 6793 C CA . THR C 1 109 ? 39.741 -58.015 -27.913 1.00 24.60 541 THR C CA 1
ATOM 6794 C C . THR C 1 109 ? 39.896 -59.538 -27.829 1.00 24.91 541 THR C C 1
ATOM 6795 O O . THR C 1 109 ? 40.369 -60.000 -26.770 1.00 26.24 541 THR C O 1
ATOM 6799 N N . SER C 1 110 ? 39.530 -60.308 -28.866 1.00 24.43 542 SER C N 1
ATOM 6800 C CA . SER C 1 110 ? 39.668 -61.789 -28.838 1.00 24.28 542 SER C CA 1
ATOM 6801 C C . SER C 1 110 ? 40.978 -62.230 -29.489 1.00 25.24 542 SER C C 1
ATOM 6802 O O . SER C 1 110 ? 41.264 -63.421 -29.417 1.00 25.28 542 SER C O 1
ATOM 6805 N N . LYS C 1 111 ? 41.768 -61.306 -30.034 1.00 26.57 543 LYS C N 1
ATOM 6806 C CA . LYS C 1 111 ? 43.019 -61.639 -30.764 1.00 28.49 543 LYS C CA 1
ATOM 6807 C C . LYS C 1 111 ? 44.003 -62.356 -29.836 1.00 29.47 543 LYS C C 1
ATOM 6808 O O . LYS C 1 111 ? 44.585 -63.359 -30.285 1.00 30.02 543 LYS C O 1
ATOM 6814 N N . ALA C 1 112 ? 44.222 -61.859 -28.616 1.00 30.86 544 ALA C N 1
ATOM 6815 C CA . ALA C 1 112 ? 45.190 -62.441 -27.654 1.00 31.46 544 ALA C CA 1
ATOM 6816 C C . ALA C 1 112 ? 44.931 -63.945 -27.492 1.00 32.47 544 ALA C C 1
ATOM 6817 O O . ALA C 1 112 ? 45.897 -64.750 -27.571 1.00 33.64 544 ALA C O 1
ATOM 6819 N N . LYS C 1 113 ? 43.669 -64.328 -27.275 1.00 31.42 545 LYS C N 1
ATOM 6820 C CA . LYS C 1 113 ? 43.271 -65.748 -27.095 1.00 30.83 545 LYS C CA 1
ATOM 6821 C C . LYS C 1 113 ? 43.345 -66.490 -28.435 1.00 29.50 545 LYS C C 1
ATOM 6822 O O . LYS C 1 113 ? 43.777 -67.637 -28.437 1.00 30.74 545 LYS C O 1
ATOM 6828 N N . TYR C 1 114 ? 42.943 -65.862 -29.535 1.00 28.89 546 TYR C N 1
ATOM 6829 C CA . TYR C 1 114 ? 42.973 -66.473 -30.887 1.00 28.59 546 TYR C CA 1
ATOM 6830 C C . TYR C 1 114 ? 44.405 -66.906 -31.215 1.00 30.29 546 TYR C C 1
ATOM 6831 O O . TYR C 1 114 ? 44.591 -68.026 -31.740 1.00 29.96 546 TYR C O 1
ATOM 6840 N N . ASP C 1 115 ? 45.375 -66.042 -30.899 1.00 32.16 547 ASP C N 1
ATOM 6841 C CA . ASP C 1 115 ? 46.819 -66.267 -31.184 1.00 34.35 547 ASP C CA 1
ATOM 6842 C C . ASP C 1 115 ? 47.343 -67.399 -30.292 1.00 36.21 547 ASP C C 1
ATOM 6843 O O . ASP C 1 115 ? 48.445 -67.919 -30.592 1.00 39.34 547 ASP C O 1
ATOM 6848 N N . GLN C 1 116 ? 46.574 -67.805 -29.275 1.00 36.71 548 GLN C N 1
ATOM 6849 C CA . GLN C 1 116 ? 46.865 -68.927 -28.333 1.00 36.82 548 GLN C CA 1
ATOM 6850 C C . GLN C 1 116 ? 45.983 -70.151 -28.681 1.00 35.89 548 GLN C C 1
ATOM 6851 O O . GLN C 1 116 ? 45.932 -71.086 -27.878 1.00 35.56 548 GLN C O 1
ATOM 6857 N N . LYS C 1 117 ? 45.337 -70.157 -29.853 1.00 35.59 549 LYS C N 1
ATOM 6858 C CA . LYS C 1 117 ? 44.473 -71.263 -30.378 1.00 34.44 549 LYS C CA 1
ATOM 6859 C C . LYS C 1 117 ? 43.270 -71.478 -29.451 1.00 31.91 549 LYS C C 1
ATOM 6860 O O . LYS C 1 117 ? 42.837 -72.638 -29.238 1.00 31.01 549 LYS C O 1
ATOM 6866 N N . ILE C 1 118 ? 42.708 -70.378 -28.946 1.00 30.09 550 ILE C N 1
ATOM 6867 C CA . ILE C 1 118 ? 41.481 -70.405 -28.099 1.00 28.81 550 ILE C CA 1
ATOM 6868 C C . ILE C 1 118 ? 40.458 -69.476 -28.753 1.00 26.36 550 ILE C C 1
ATOM 6869 O O . ILE C 1 118 ? 40.825 -68.313 -29.040 1.00 26.07 550 ILE C O 1
ATOM 6874 N N . LEU C 1 119 ? 39.244 -69.988 -28.978 1.00 24.33 551 LEU C N 1
ATOM 6875 C CA . LEU C 1 119 ? 38.095 -69.141 -29.395 1.00 23.18 551 LEU C CA 1
ATOM 6876 C C . LEU C 1 119 ? 37.367 -68.692 -28.128 1.00 22.24 551 LEU C C 1
ATOM 6877 O O . LEU C 1 119 ? 36.688 -69.522 -27.483 1.00 21.65 551 LEU C O 1
ATOM 6882 N N . GLN C 1 120 ? 37.568 -67.430 -27.756 1.00 22.14 552 GLN C N 1
ATOM 6883 C CA . GLN C 1 120 ? 37.045 -66.846 -26.503 1.00 22.24 552 GLN C CA 1
ATOM 6884 C C . GLN C 1 120 ? 35.805 -66.032 -26.875 1.00 20.68 552 GLN C C 1
ATOM 6885 O O . GLN C 1 120 ? 35.948 -64.840 -27.220 1.00 19.89 552 GLN C O 1
ATOM 6891 N N . LEU C 1 121 ? 34.633 -66.663 -26.866 1.00 19.71 553 LEU C N 1
ATOM 6892 C CA . LEU C 1 121 ? 33.417 -66.045 -27.459 1.00 19.29 553 LEU C CA 1
ATOM 6893 C C . LEU C 1 121 ? 33.080 -64.738 -26.728 1.00 19.35 553 LEU C C 1
ATOM 6894 O O . LEU C 1 121 ? 32.658 -63.774 -27.384 1.00 19.15 553 LEU C O 1
ATOM 6899 N N . ASP C 1 122 ? 33.281 -64.695 -25.416 1.00 20.06 554 ASP C N 1
ATOM 6900 C CA . ASP C 1 122 ? 32.901 -63.520 -24.587 1.00 21.38 554 ASP C CA 1
ATOM 6901 C C . ASP C 1 122 ? 33.910 -62.378 -24.756 1.00 21.15 554 ASP C C 1
ATOM 6902 O O . ASP C 1 122 ? 33.641 -61.298 -24.213 1.00 20.15 554 ASP C O 1
ATOM 6907 N N . ASP C 1 123 ? 34.998 -62.574 -25.505 1.00 20.79 555 ASP C N 1
ATOM 6908 C CA . ASP C 1 123 ? 35.941 -61.474 -25.854 1.00 21.75 555 ASP C CA 1
ATOM 6909 C C . ASP C 1 123 ? 35.735 -60.998 -27.304 1.00 20.93 555 ASP C C 1
ATOM 6910 O O . ASP C 1 123 ? 36.419 -60.055 -27.706 1.00 21.23 555 ASP C O 1
ATOM 6915 N N . LEU C 1 124 ? 34.842 -61.618 -28.078 1.00 20.39 556 LEU C N 1
ATOM 6916 C CA . LEU C 1 124 ? 34.689 -61.266 -29.512 1.00 20.52 556 LEU C CA 1
ATOM 6917 C C . LEU C 1 124 ? 34.106 -59.858 -29.653 1.00 20.69 556 LEU C C 1
ATOM 6918 O O . LEU C 1 124 ? 32.989 -59.607 -29.160 1.00 19.32 556 LEU C O 1
ATOM 6923 N N . ASP C 1 125 ? 34.860 -58.986 -30.317 1.00 20.52 557 ASP C N 1
ATOM 6924 C CA . ASP C 1 125 ? 34.437 -57.618 -30.689 1.00 20.85 557 ASP C CA 1
ATOM 6925 C C . ASP C 1 125 ? 33.640 -57.703 -31.988 1.00 20.73 557 ASP C C 1
ATOM 6926 O O . ASP C 1 125 ? 34.244 -57.977 -33.051 1.00 20.91 557 ASP C O 1
ATOM 6931 N N . ILE C 1 126 ? 32.322 -57.505 -31.926 1.00 20.32 558 ILE C N 1
ATOM 6932 C CA . ILE C 1 126 ? 31.445 -57.762 -33.103 1.00 20.42 558 ILE C CA 1
ATOM 6933 C C . ILE C 1 126 ? 31.585 -56.631 -34.128 1.00 21.52 558 ILE C C 1
ATOM 6934 O O . ILE C 1 126 ? 31.015 -56.783 -35.211 1.00 22.04 558 ILE C O 1
ATOM 6939 N N . THR C 1 127 ? 32.319 -55.558 -33.825 1.00 22.71 559 THR C N 1
ATOM 6940 C CA . THR C 1 127 ? 32.567 -54.443 -34.782 1.00 24.00 559 THR C CA 1
ATOM 6941 C C . THR C 1 127 ? 33.066 -55.021 -36.111 1.00 24.89 559 THR C C 1
ATOM 6942 O O . THR C 1 127 ? 32.678 -54.487 -37.164 1.00 25.73 559 THR C O 1
ATOM 6946 N N . ASN C 1 128 ? 33.867 -56.084 -36.066 1.00 25.22 560 ASN C N 1
ATOM 6947 C CA . ASN C 1 128 ? 34.510 -56.668 -37.273 1.00 26.01 560 ASN C CA 1
ATOM 6948 C C . ASN C 1 128 ? 33.577 -57.659 -37.981 1.00 25.96 560 ASN C C 1
ATOM 6949 O O . ASN C 1 128 ? 34.064 -58.347 -38.904 1.00 26.79 560 ASN C O 1
ATOM 6954 N N . LEU C 1 129 ? 32.290 -57.731 -37.606 1.00 24.56 561 LEU C N 1
ATOM 6955 C CA . LEU C 1 129 ? 31.257 -58.535 -38.312 1.00 24.53 561 LEU C CA 1
ATOM 6956 C C . LEU C 1 129 ? 30.277 -57.623 -39.059 1.00 25.14 561 LEU C C 1
ATOM 6957 O O . LEU C 1 129 ? 29.318 -58.155 -39.639 1.00 24.91 561 LEU C O 1
ATOM 6962 N N . GLU C 1 130 ? 30.486 -56.302 -39.040 1.00 27.53 562 GLU C N 1
ATOM 6963 C CA . GLU C 1 130 ? 29.444 -55.315 -39.437 1.00 29.39 562 GLU C CA 1
ATOM 6964 C C . GLU C 1 130 ? 29.693 -54.780 -40.855 1.00 31.07 562 GLU C C 1
ATOM 6965 O O . GLU C 1 130 ? 28.933 -53.886 -41.265 1.00 31.24 562 GLU C O 1
ATOM 6971 N N . GLN C 1 131 ? 30.667 -55.331 -41.586 1.00 32.63 563 GLN C N 1
ATOM 6972 C CA . GLN C 1 131 ? 31.045 -54.859 -42.951 1.00 34.10 563 GLN C CA 1
ATOM 6973 C C . GLN C 1 131 ? 30.189 -55.598 -43.990 1.00 34.82 563 GLN C C 1
ATOM 6974 O O . GLN C 1 131 ? 29.810 -56.761 -43.741 1.00 32.38 563 GLN C O 1
ATOM 6980 N N . SER C 1 132 ? 29.887 -54.947 -45.118 1.00 35.65 564 SER C N 1
ATOM 6981 C CA . SER C 1 132 ? 29.025 -55.502 -46.197 1.00 36.98 564 SER C CA 1
ATOM 6982 C C . SER C 1 132 ? 29.583 -56.841 -46.685 1.00 36.19 564 SER C C 1
ATOM 6983 O O . SER C 1 132 ? 28.769 -57.747 -46.969 1.00 35.24 564 SER C O 1
ATOM 6986 N N . ASN C 1 133 ? 30.912 -56.973 -46.764 1.00 36.32 565 ASN C N 1
ATOM 6987 C CA . ASN C 1 133 ? 31.560 -58.182 -47.338 1.00 36.68 565 ASN C CA 1
ATOM 6988 C C . ASN C 1 133 ? 31.546 -59.333 -46.323 1.00 34.27 565 ASN C C 1
ATOM 6989 O O . ASN C 1 133 ? 31.937 -60.439 -46.709 1.00 32.78 565 ASN C O 1
ATOM 6994 N N . ASP C 1 134 ? 31.064 -59.115 -45.098 1.00 31.43 566 ASP C N 1
ATOM 6995 C CA . ASP C 1 134 ? 30.984 -60.187 -44.062 1.00 29.59 566 ASP C CA 1
ATOM 6996 C C . ASP C 1 134 ? 29.715 -61.024 -44.255 1.00 28.04 566 ASP C C 1
ATOM 6997 O O . ASP C 1 134 ? 29.624 -62.098 -43.630 1.00 26.21 566 ASP C O 1
ATOM 7002 N N . VAL C 1 135 ? 28.770 -60.555 -45.074 1.00 27.62 567 VAL C N 1
ATOM 7003 C CA . VAL C 1 135 ? 27.417 -61.166 -45.216 1.00 27.53 567 VAL C CA 1
ATOM 7004 C C . VAL C 1 135 ? 27.486 -62.366 -46.165 1.00 28.27 567 VAL C C 1
ATOM 7005 O O . VAL C 1 135 ? 28.006 -62.215 -47.288 1.00 28.92 567 VAL C O 1
ATOM 7009 N N . ALA C 1 136 ? 26.965 -63.512 -45.723 1.00 27.85 568 ALA C N 1
ATOM 7010 C CA . ALA C 1 136 ? 26.827 -64.758 -46.508 1.00 27.95 568 ALA C CA 1
ATOM 7011 C C . ALA C 1 136 ? 25.386 -64.871 -47.008 1.00 28.66 568 ALA C C 1
ATOM 7012 O O . ALA C 1 136 ? 24.488 -64.294 -46.376 1.00 28.09 568 ALA C O 1
ATOM 7014 N N . SER C 1 137 ? 25.163 -65.592 -48.107 1.00 29.28 569 SER C N 1
ATOM 7015 C CA . SER C 1 137 ? 23.809 -65.816 -48.678 1.00 30.33 569 SER C CA 1
ATOM 7016 C C . SER C 1 137 ? 23.111 -66.955 -47.927 1.00 29.41 569 SER C C 1
ATOM 7017 O O . SER C 1 137 ? 21.872 -67.063 -48.015 1.00 30.19 569 SER C O 1
ATOM 7020 N N . SER C 1 138 ? 23.859 -67.780 -47.196 1.00 28.43 570 SER C N 1
ATOM 7021 C CA . SER C 1 138 ? 23.294 -68.889 -46.387 1.00 27.83 570 SER C CA 1
ATOM 7022 C C . SER C 1 138 ? 24.158 -69.122 -45.148 1.00 26.67 570 SER C C 1
ATOM 7023 O O . SER C 1 138 ? 25.269 -68.579 -45.080 1.00 25.38 570 SER C O 1
ATOM 7026 N N . MET C 1 139 ? 23.645 -69.898 -44.199 1.00 26.20 571 MET C N 1
ATOM 7027 C CA . MET C 1 139 ? 24.336 -70.171 -42.916 1.00 26.36 571 MET C CA 1
ATOM 7028 C C . MET C 1 139 ? 25.648 -70.899 -43.207 1.00 25.40 571 MET C C 1
ATOM 7029 O O . MET C 1 139 ? 25.663 -71.792 -44.089 1.00 24.71 571 MET C O 1
ATOM 7034 N N . GLU C 1 140 ? 26.716 -70.514 -42.519 1.00 24.28 572 GLU C N 1
ATOM 7035 C CA . GLU C 1 140 ? 28.027 -71.210 -42.575 1.00 24.26 572 GLU C CA 1
ATOM 7036 C C . GLU C 1 140 ? 28.465 -71.547 -41.151 1.00 23.74 572 GLU C C 1
ATOM 7037 O O . GLU C 1 140 ? 28.217 -70.727 -40.236 1.00 24.06 572 GLU C O 1
ATOM 7043 N N . LEU C 1 141 ? 29.079 -72.710 -40.953 1.00 22.83 573 LEU C N 1
ATOM 7044 C CA . LEU C 1 141 ? 29.505 -73.163 -39.607 1.00 22.47 573 LEU C CA 1
ATOM 7045 C C . LEU C 1 141 ? 30.943 -72.728 -39.340 1.00 22.60 573 LEU C C 1
ATOM 7046 O O . LEU C 1 141 ? 31.768 -72.679 -40.282 1.00 23.01 573 LEU C O 1
ATOM 7051 N N . TYR C 1 142 ? 31.220 -72.425 -38.079 1.00 21.64 574 TYR C N 1
ATOM 7052 C CA . TYR C 1 142 ? 32.566 -72.096 -37.561 1.00 21.76 574 TYR C CA 1
ATOM 7053 C C . TYR C 1 142 ? 32.711 -72.770 -36.199 1.00 21.89 574 TYR C C 1
ATOM 7054 O O . TYR C 1 142 ? 31.690 -73.108 -35.578 1.00 21.09 574 TYR C O 1
ATOM 7063 N N . GLY C 1 143 ? 33.946 -72.979 -35.758 1.00 22.10 575 GLY C N 1
ATOM 7064 C CA . GLY C 1 143 ? 34.228 -73.579 -34.450 1.00 22.58 575 GLY C CA 1
ATOM 7065 C C . GLY C 1 143 ? 35.547 -74.315 -34.456 1.00 23.79 575 GLY C C 1
ATOM 7066 O O . GLY C 1 143 ? 36.341 -74.108 -35.416 1.00 24.25 575 GLY C O 1
ATOM 7067 N N . ASN C 1 144 ? 35.774 -75.132 -33.433 1.00 24.13 576 ASN C N 1
ATOM 7068 C CA . ASN C 1 144 ? 37.056 -75.857 -33.257 1.00 25.57 576 ASN C CA 1
ATOM 7069 C C . ASN C 1 144 ? 36.925 -77.211 -33.962 1.00 26.75 576 ASN C C 1
ATOM 7070 O O . ASN C 1 144 ? 36.922 -78.265 -33.295 1.00 27.29 576 ASN C O 1
ATOM 7075 N N . PHE C 1 145 ? 36.841 -77.176 -35.286 1.00 29.02 577 PHE C N 1
ATOM 7076 C CA . PHE C 1 145 ? 36.773 -78.393 -36.138 1.00 31.05 577 PHE C CA 1
ATOM 7077 C C . PHE C 1 145 ? 37.544 -78.126 -37.423 1.00 33.48 577 PHE C C 1
ATOM 7078 O O . PHE C 1 145 ? 37.903 -76.968 -37.683 1.00 32.87 577 PHE C O 1
ATOM 7086 N N . GLY C 1 146 ? 37.807 -79.186 -38.193 1.00 35.93 578 GLY C N 1
ATOM 7087 C CA . GLY C 1 146 ? 38.557 -79.075 -39.457 1.00 37.93 578 GLY C CA 1
ATOM 7088 C C . GLY C 1 146 ? 39.957 -78.571 -39.186 1.00 39.90 578 GLY C C 1
ATOM 7089 O O . GLY C 1 146 ? 40.663 -79.209 -38.397 1.00 40.78 578 GLY C O 1
ATOM 7090 N N . ASP C 1 147 ? 40.348 -77.436 -39.767 1.00 41.77 579 ASP C N 1
ATOM 7091 C CA . ASP C 1 147 ? 41.714 -76.890 -39.571 1.00 43.68 579 ASP C CA 1
ATOM 7092 C C . ASP C 1 147 ? 41.855 -76.339 -38.145 1.00 42.88 579 ASP C C 1
ATOM 7093 O O . ASP C 1 147 ? 42.984 -75.970 -37.793 1.00 44.16 579 ASP C O 1
ATOM 7098 N N . LYS C 1 148 ? 40.781 -76.296 -37.342 1.00 39.97 580 LYS C N 1
ATOM 7099 C CA . LYS C 1 148 ? 40.860 -75.869 -35.918 1.00 38.24 580 LYS C CA 1
ATOM 7100 C C . LYS C 1 148 ? 40.421 -77.019 -35.009 1.00 37.52 580 LYS C C 1
ATOM 7101 O O . LYS C 1 148 ? 40.118 -76.737 -33.845 1.00 34.75 580 LYS C O 1
ATOM 7107 N N . ALA C 1 149 ? 40.457 -78.267 -35.484 1.00 35.94 581 ALA C N 1
ATOM 7108 C CA . ALA C 1 149 ? 40.234 -79.461 -34.632 1.00 35.98 581 ALA C CA 1
ATOM 7109 C C . ALA C 1 149 ? 41.049 -79.445 -33.338 1.00 35.43 581 ALA C C 1
ATOM 7110 O O . ALA C 1 149 ? 40.504 -79.984 -32.366 1.00 36.59 581 ALA C O 1
ATOM 7112 N N . GLY C 1 150 ? 42.274 -78.908 -33.288 1.00 33.65 582 GLY C N 1
ATOM 7113 C CA . GLY C 1 150 ? 43.096 -78.927 -32.058 1.00 33.96 582 GLY C CA 1
ATOM 7114 C C . GLY C 1 150 ? 42.781 -77.786 -31.090 1.00 33.57 582 GLY C C 1
ATOM 7115 O O . GLY C 1 150 ? 43.304 -77.754 -29.984 1.00 34.52 582 GLY C O 1
ATOM 7116 N N . TRP C 1 151 ? 41.931 -76.860 -31.509 1.00 32.89 583 TRP C N 1
ATOM 7117 C CA . TRP C 1 151 ? 41.687 -75.594 -30.771 1.00 31.29 583 TRP C CA 1
ATOM 7118 C C . TRP C 1 151 ? 40.703 -75.878 -29.642 1.00 30.58 583 TRP C C 1
ATOM 7119 O O . TRP C 1 151 ? 39.969 -76.895 -29.699 1.00 30.20 583 TRP C O 1
ATOM 7130 N N . SER C 1 152 ? 40.700 -75.007 -28.636 1.00 30.03 584 SER C N 1
ATOM 7131 C CA . SER C 1 152 ? 39.703 -75.017 -27.539 1.00 29.51 584 SER C CA 1
ATOM 7132 C C . SER C 1 152 ? 38.762 -73.825 -27.746 1.00 28.33 584 SER C C 1
ATOM 7133 O O . SER C 1 152 ? 39.114 -72.864 -28.509 1.00 27.27 584 SER C O 1
ATOM 7136 N N . THR C 1 153 ? 37.594 -73.899 -27.119 1.00 27.66 585 THR C N 1
ATOM 7137 C CA . THR C 1 153 ? 36.648 -72.759 -27.040 1.00 26.98 585 THR C CA 1
ATOM 7138 C C . THR C 1 153 ? 36.169 -72.637 -25.603 1.00 27.30 585 THR C C 1
ATOM 7139 O O . THR C 1 153 ? 36.325 -73.596 -24.834 1.00 27.09 585 THR C O 1
ATOM 7143 N N . THR C 1 154 ? 35.537 -71.519 -25.278 1.00 27.45 586 THR C N 1
ATOM 7144 C CA . THR C 1 154 ? 34.976 -71.274 -23.931 1.00 27.92 586 THR C CA 1
ATOM 7145 C C . THR C 1 154 ? 33.646 -72.007 -23.749 1.00 28.53 586 THR C C 1
ATOM 7146 O O . THR C 1 154 ? 33.143 -71.981 -22.637 1.00 29.34 586 THR C O 1
ATOM 7150 N N . VAL C 1 155 ? 33.124 -72.705 -24.756 1.00 28.65 587 VAL C N 1
ATOM 7151 C CA . VAL C 1 155 ? 31.820 -73.438 -24.649 1.00 30.43 587 VAL C CA 1
ATOM 7152 C C . VAL C 1 155 ? 32.030 -74.843 -24.059 1.00 32.69 587 VAL C C 1
ATOM 7153 O O . VAL C 1 155 ? 31.299 -75.206 -23.107 1.00 33.50 587 VAL C O 1
ATOM 7157 N N . SER C 1 156 ? 32.996 -75.607 -24.567 1.00 34.32 588 SER C N 1
ATOM 7158 C CA . SER C 1 156 ? 33.157 -77.033 -24.160 1.00 36.29 588 SER C CA 1
ATOM 7159 C C . SER C 1 156 ? 34.628 -77.436 -24.060 1.00 37.58 588 SER C C 1
ATOM 7160 O O . SER C 1 156 ? 34.887 -78.649 -24.085 1.00 37.17 588 SER C O 1
ATOM 7163 N N . ASN C 1 157 ? 35.516 -76.477 -23.803 1.00 39.11 589 ASN C N 1
ATOM 7164 C CA . ASN C 1 157 ? 36.960 -76.759 -23.611 1.00 42.54 589 ASN C CA 1
ATOM 7165 C C . ASN C 1 157 ? 37.476 -77.394 -24.906 1.00 42.36 589 ASN C C 1
ATOM 7166 O O . ASN C 1 157 ? 37.363 -76.720 -25.958 1.00 41.46 589 ASN C O 1
ATOM 7171 N N . ASN C 1 158 ? 37.987 -78.636 -24.846 1.00 42.38 590 ASN C N 1
ATOM 7172 C CA . ASN C 1 158 ? 38.610 -79.342 -26.000 1.00 42.40 590 ASN C CA 1
ATOM 7173 C C . ASN C 1 158 ? 37.572 -80.041 -26.882 1.00 40.87 590 ASN C C 1
ATOM 7174 O O . ASN C 1 158 ? 37.896 -80.261 -28.064 1.00 40.91 590 ASN C O 1
ATOM 7179 N N . SER C 1 159 ? 36.390 -80.392 -26.363 1.00 38.46 591 SER C N 1
ATOM 7180 C CA . SER C 1 159 ? 35.318 -81.067 -27.154 1.00 37.22 591 SER C CA 1
ATOM 7181 C C . SER C 1 159 ? 34.967 -80.185 -28.357 1.00 35.23 591 SER C C 1
ATOM 7182 O O . SER C 1 159 ? 35.077 -78.953 -28.236 1.00 33.99 591 SER C O 1
ATOM 7185 N N . GLN C 1 160 ? 34.566 -80.805 -29.468 1.00 33.12 592 GLN C N 1
ATOM 7186 C CA . GLN C 1 160 ? 34.271 -80.110 -30.744 1.00 32.03 592 GLN C CA 1
ATOM 7187 C C . GLN C 1 160 ? 32.914 -79.405 -30.604 1.00 29.41 592 GLN C C 1
ATOM 7188 O O . GLN C 1 160 ? 31.933 -80.056 -30.171 1.00 28.33 592 GLN C O 1
ATOM 7194 N N . VAL C 1 161 ? 32.860 -78.122 -30.955 1.00 27.27 593 VAL C N 1
ATOM 7195 C CA . VAL C 1 161 ? 31.584 -77.354 -31.019 1.00 26.06 593 VAL C CA 1
ATOM 7196 C C . VAL C 1 161 ? 31.575 -76.604 -32.350 1.00 24.24 593 VAL C C 1
ATOM 7197 O O . VAL C 1 161 ? 32.638 -76.172 -32.807 1.00 23.57 593 VAL C O 1
ATOM 7201 N N . LYS C 1 162 ? 30.398 -76.498 -32.954 1.00 22.90 594 LYS C N 1
ATOM 7202 C CA . LYS C 1 162 ? 30.178 -75.796 -34.230 1.00 22.52 594 LYS C CA 1
ATOM 7203 C C . LYS C 1 162 ? 28.997 -74.854 -34.043 1.00 20.63 594 LYS C C 1
ATOM 7204 O O . LYS C 1 162 ? 28.041 -75.243 -33.341 1.00 19.38 594 LYS C O 1
ATOM 7210 N N . TRP C 1 163 ? 29.058 -73.682 -34.663 1.00 19.80 595 TRP C N 1
ATOM 7211 C CA . TRP C 1 163 ? 27.902 -72.757 -34.627 1.00 18.99 595 TRP C CA 1
ATOM 7212 C C . TRP C 1 163 ? 27.710 -72.053 -35.964 1.00 18.57 595 TRP C C 1
ATOM 7213 O O . TRP C 1 163 ? 28.701 -71.771 -36.668 1.00 18.20 595 TRP C O 1
ATOM 7224 N N . GLY C 1 164 ? 26.451 -71.756 -36.272 1.00 18.42 596 GLY C N 1
ATOM 7225 C CA . GLY C 1 164 ? 26.073 -70.849 -37.364 1.00 18.44 596 GLY C CA 1
ATOM 7226 C C . GLY C 1 164 ? 25.905 -69.454 -36.816 1.00 18.46 596 GLY C C 1
ATOM 7227 O O . GLY C 1 164 ? 25.460 -69.330 -35.657 1.00 19.38 596 GLY C O 1
ATOM 7228 N N . SER C 1 165 ? 26.268 -68.436 -37.587 1.00 18.12 597 SER C N 1
ATOM 7229 C CA . SER C 1 165 ? 26.310 -67.038 -37.100 1.00 17.71 597 SER C CA 1
ATOM 7230 C C . SER C 1 165 ? 25.366 -66.148 -37.901 1.00 17.69 597 SER C C 1
ATOM 7231 O O . SER C 1 165 ? 25.317 -66.241 -39.150 1.00 17.86 597 SER C O 1
ATOM 7234 N N . VAL C 1 166 ? 24.655 -65.296 -37.181 1.00 16.93 598 VAL C N 1
ATOM 7235 C CA . VAL C 1 166 ? 23.836 -64.215 -37.788 1.00 16.76 598 VAL C CA 1
ATOM 7236 C C . VAL C 1 166 ? 24.180 -62.890 -37.114 1.00 16.90 598 VAL C C 1
ATOM 7237 O O . VAL C 1 166 ? 24.637 -62.884 -35.949 1.00 16.49 598 VAL C O 1
ATOM 7241 N N . LEU C 1 167 ? 23.925 -61.807 -37.838 1.00 17.15 599 LEU C N 1
ATOM 7242 C CA . LEU C 1 167 ? 24.014 -60.426 -37.321 1.00 17.65 599 LEU C CA 1
ATOM 7243 C C . LEU C 1 167 ? 22.602 -59.850 -37.366 1.00 17.62 599 LEU C C 1
ATOM 7244 O O . LEU C 1 167 ? 21.998 -59.795 -38.470 1.00 18.15 599 LEU C O 1
ATOM 7249 N N . LEU C 1 168 ? 22.085 -59.462 -36.198 1.00 16.92 600 LEU C N 1
ATOM 7250 C CA . LEU C 1 168 ? 20.675 -59.050 -36.036 1.00 17.06 600 LEU C CA 1
ATOM 7251 C C . LEU C 1 168 ? 20.611 -57.653 -35.441 1.00 17.23 600 LEU C C 1
ATOM 7252 O O . LEU C 1 168 ? 21.424 -57.318 -34.572 1.00 17.22 600 LEU C O 1
ATOM 7257 N N . GLU C 1 169 ? 19.619 -56.887 -35.863 1.00 17.68 601 GLU C N 1
ATOM 7258 C CA . GLU C 1 169 ? 19.210 -55.655 -35.150 1.00 18.48 601 GLU C CA 1
ATOM 7259 C C . GLU C 1 169 ? 18.088 -55.999 -34.179 1.00 17.17 601 GLU C C 1
ATOM 7260 O O . GLU C 1 169 ? 17.544 -57.102 -34.243 1.00 15.87 601 GLU C O 1
ATOM 7266 N N . ARG C 1 170 ? 17.759 -55.069 -33.293 1.00 16.50 602 ARG C N 1
ATOM 7267 C CA . ARG C 1 170 ? 16.593 -55.230 -32.398 1.00 16.16 602 ARG C CA 1
ATOM 7268 C C . ARG C 1 170 ? 15.358 -55.643 -33.210 1.00 16.33 602 ARG C C 1
ATOM 7269 O O . ARG C 1 170 ? 15.115 -55.039 -34.268 1.00 16.75 602 ARG C O 1
ATOM 7277 N N . GLY C 1 171 ? 14.616 -56.642 -32.730 1.00 16.13 603 GLY C N 1
ATOM 7278 C CA . GLY C 1 171 ? 13.371 -57.115 -33.356 1.00 16.02 603 GLY C CA 1
ATOM 7279 C C . GLY C 1 171 ? 13.617 -58.110 -34.482 1.00 16.13 603 GLY C C 1
ATOM 7280 O O . GLY C 1 171 ? 12.646 -58.803 -34.888 1.00 16.44 603 GLY C O 1
ATOM 7281 N N . GLN C 1 172 ? 14.848 -58.237 -34.968 1.00 16.19 604 GLN C N 1
ATOM 7282 C CA . GLN C 1 172 ? 15.196 -59.257 -35.985 1.00 16.55 604 GLN C CA 1
ATOM 7283 C C . GLN C 1 172 ? 15.459 -60.592 -35.293 1.00 16.25 604 GLN C C 1
ATOM 7284 O O . GLN C 1 172 ? 15.698 -60.627 -34.059 1.00 15.58 604 GLN C O 1
ATOM 7290 N N . SER C 1 173 ? 15.360 -61.663 -36.066 1.00 16.19 605 SER C N 1
ATOM 7291 C CA . SER C 1 173 ? 15.333 -63.031 -35.528 1.00 16.45 605 SER C CA 1
ATOM 7292 C C . SER C 1 173 ? 16.079 -63.988 -36.451 1.00 16.59 605 SER C C 1
ATOM 7293 O O . SER C 1 173 ? 16.324 -63.666 -37.630 1.00 17.31 605 SER C O 1
ATOM 7296 N N . ALA C 1 174 ? 16.428 -65.133 -35.894 1.00 16.24 606 ALA C N 1
ATOM 7297 C CA . ALA C 1 174 ? 16.860 -66.312 -36.667 1.00 16.47 606 ALA C CA 1
ATOM 7298 C C . ALA C 1 174 ? 16.030 -67.486 -36.165 1.00 16.49 606 ALA C C 1
ATOM 7299 O O . ALA C 1 174 ? 15.795 -67.581 -34.951 1.00 16.33 606 ALA C O 1
ATOM 7301 N N . THR C 1 175 ? 15.592 -68.341 -37.075 1.00 16.98 607 THR C N 1
ATOM 7302 C CA . THR C 1 175 ? 14.824 -69.552 -36.731 1.00 17.09 607 THR C CA 1
ATOM 7303 C C . THR C 1 175 ? 15.697 -70.764 -37.037 1.00 17.19 607 THR C C 1
ATOM 7304 O O . THR C 1 175 ? 16.063 -70.968 -38.218 1.00 17.59 607 THR C O 1
ATOM 7308 N N . ALA C 1 176 ? 16.008 -71.527 -35.994 1.00 17.07 608 ALA C N 1
ATOM 7309 C CA . ALA C 1 176 ? 16.842 -72.741 -36.065 1.00 17.08 608 ALA C CA 1
ATOM 7310 C C . ALA C 1 176 ? 15.908 -73.947 -36.141 1.00 17.35 608 ALA C C 1
ATOM 7311 O O . ALA C 1 176 ? 15.015 -74.081 -35.286 1.00 17.11 608 ALA C O 1
ATOM 7313 N N . THR C 1 177 ? 16.146 -74.808 -37.123 1.00 17.52 609 THR C N 1
ATOM 7314 C CA . THR C 1 177 ? 15.516 -76.136 -37.218 1.00 17.80 609 THR C CA 1
ATOM 7315 C C . THR C 1 177 ? 16.603 -77.171 -36.937 1.00 17.77 609 THR C C 1
ATOM 7316 O O . THR C 1 177 ? 17.564 -77.254 -37.718 1.00 18.11 609 THR C O 1
ATOM 7320 N N . TYR C 1 178 ? 16.458 -77.904 -35.840 1.00 17.63 610 TYR C N 1
ATOM 7321 C CA . TYR C 1 178 ? 17.406 -78.959 -35.434 1.00 17.79 610 TYR C CA 1
ATOM 7322 C C . TYR C 1 178 ? 16.799 -80.318 -35.767 1.00 18.25 610 TYR C C 1
ATOM 7323 O O . TYR C 1 178 ? 15.645 -80.590 -35.363 1.00 18.34 610 TYR C O 1
ATOM 7332 N N . THR C 1 179 ? 17.563 -81.125 -36.503 1.00 18.94 611 THR C N 1
ATOM 7333 C CA . THR C 1 179 ? 17.180 -82.496 -36.910 1.00 19.45 611 THR C CA 1
ATOM 7334 C C . THR C 1 179 ? 18.351 -83.439 -36.631 1.00 20.02 611 THR C C 1
ATOM 7335 O O . THR C 1 179 ? 19.337 -83.014 -36.007 1.00 19.27 611 THR C O 1
ATOM 7339 N N . ASN C 1 180 ? 18.226 -84.703 -37.043 1.00 20.97 612 ASN C N 1
ATOM 7340 C CA . ASN C 1 180 ? 19.234 -85.751 -36.740 1.00 21.84 612 ASN C CA 1
ATOM 7341 C C . ASN C 1 180 ? 19.394 -85.853 -35.217 1.00 21.20 612 ASN C C 1
ATOM 7342 O O . ASN C 1 180 ? 20.549 -85.964 -34.734 1.00 21.37 612 ASN C O 1
ATOM 7347 N N . LEU C 1 181 ? 18.278 -85.773 -34.484 1.00 21.18 613 LEU C N 1
ATOM 7348 C CA . LEU C 1 181 ? 18.256 -85.925 -33.011 1.00 21.36 613 LEU C CA 1
ATOM 7349 C C . LEU C 1 181 ? 18.219 -87.422 -32.704 1.00 21.63 613 LEU C C 1
ATOM 7350 O O . LEU C 1 181 ? 17.501 -88.154 -33.421 1.00 22.59 613 LEU C O 1
ATOM 7355 N N . GLN C 1 182 ? 18.989 -87.847 -31.715 1.00 21.46 614 GLN C N 1
ATOM 7356 C CA . GLN C 1 182 ? 19.293 -89.284 -31.486 1.00 22.30 614 GLN C CA 1
ATOM 7357 C C . GLN C 1 182 ? 18.858 -89.735 -30.092 1.00 22.43 614 GLN C C 1
ATOM 7358 O O . GLN C 1 182 ? 18.588 -90.944 -29.950 1.00 22.71 614 GLN C O 1
ATOM 7364 N N . ASN C 1 183 ? 18.788 -88.835 -29.102 1.00 21.24 615 ASN C N 1
ATOM 7365 C CA . ASN C 1 183 ? 18.732 -89.247 -27.680 1.00 21.45 615 ASN C CA 1
ATOM 7366 C C . ASN C 1 183 ? 17.584 -88.602 -26.912 1.00 20.54 615 ASN C C 1
ATOM 7367 O O . ASN C 1 183 ? 17.502 -88.831 -25.690 1.00 20.92 615 ASN C O 1
ATOM 7372 N N . SER C 1 184 ? 16.723 -87.834 -27.576 1.00 19.27 616 SER C N 1
ATOM 7373 C CA . SER C 1 184 ? 15.779 -86.933 -26.881 1.00 18.71 616 SER C CA 1
ATOM 7374 C C . SER C 1 184 ? 14.338 -87.413 -27.053 1.00 18.69 616 SER C C 1
ATOM 7375 O O . SER C 1 184 ? 13.965 -87.847 -28.156 1.00 18.45 616 SER C O 1
ATOM 7378 N N . TYR C 1 185 ? 13.588 -87.348 -25.961 1.00 18.98 617 TYR C N 1
ATOM 7379 C CA . TYR C 1 185 ? 12.191 -87.827 -25.854 1.00 20.11 617 TYR C CA 1
ATOM 7380 C C . TYR C 1 185 ? 11.402 -86.860 -24.989 1.00 20.44 617 TYR C C 1
ATOM 7381 O O . TYR C 1 185 ? 11.967 -86.232 -24.072 1.00 19.80 617 TYR C O 1
ATOM 7390 N N . CYS C 1 186 ? 10.111 -86.746 -25.272 1.00 20.88 618 CYS C N 1
ATOM 7391 C CA . CYS C 1 186 ? 9.181 -85.929 -24.473 1.00 22.61 618 CYS C CA 1
ATOM 7392 C C . CYS C 1 186 ? 7.958 -86.794 -24.192 1.00 23.59 618 CYS C C 1
ATOM 7393 O O . CYS C 1 186 ? 7.306 -87.230 -25.171 1.00 23.60 618 CYS C O 1
ATOM 7396 N N . ASN C 1 187 ? 7.702 -87.094 -22.915 1.00 25.06 619 ASN C N 1
ATOM 7397 C CA . ASN C 1 187 ? 6.577 -87.970 -22.481 1.00 26.42 619 ASN C CA 1
ATOM 7398 C C . ASN C 1 187 ? 6.737 -89.347 -23.163 1.00 26.24 619 ASN C C 1
ATOM 7399 O O . ASN C 1 187 ? 5.699 -89.923 -23.517 1.00 27.80 619 ASN C O 1
ATOM 7404 N N . GLY C 1 188 ? 7.968 -89.836 -23.378 1.00 25.00 620 GLY C N 1
ATOM 7405 C CA . GLY C 1 188 ? 8.269 -91.135 -24.011 1.00 24.64 620 GLY C CA 1
ATOM 7406 C C . GLY C 1 188 ? 8.213 -91.095 -25.537 1.00 23.99 620 GLY C C 1
ATOM 7407 O O . GLY C 1 188 ? 8.555 -92.124 -26.164 1.00 23.76 620 GLY C O 1
ATOM 7408 N N . LYS C 1 189 ? 7.814 -89.974 -26.136 1.00 23.56 621 LYS C N 1
ATOM 7409 C CA . LYS C 1 189 ? 7.741 -89.793 -27.611 1.00 24.18 621 LYS C CA 1
ATOM 7410 C C . LYS C 1 189 ? 9.093 -89.286 -28.116 1.00 22.95 621 LYS C C 1
ATOM 7411 O O . LYS C 1 189 ? 9.577 -88.276 -27.574 1.00 22.19 621 LYS C O 1
ATOM 7417 N N . LYS C 1 190 ? 9.668 -89.924 -29.131 1.00 21.80 622 LYS C N 1
ATOM 7418 C CA . LYS C 1 190 ? 10.960 -89.478 -29.699 1.00 21.77 622 LYS C CA 1
ATOM 7419 C C . LYS C 1 190 ? 10.782 -88.084 -30.301 1.00 20.37 622 LYS C C 1
ATOM 7420 O O . LYS C 1 190 ? 9.811 -87.876 -31.032 1.00 20.31 622 LYS C O 1
ATOM 7426 N N . ILE C 1 191 ? 11.693 -87.169 -29.970 1.00 18.90 623 ILE C N 1
ATOM 7427 C CA . ILE C 1 191 ? 11.763 -85.819 -30.586 1.00 18.64 623 ILE C CA 1
ATOM 7428 C C . ILE C 1 191 ? 12.603 -85.935 -31.860 1.00 18.74 623 ILE C C 1
ATOM 7429 O O . ILE C 1 191 ? 13.785 -86.298 -31.765 1.00 18.97 623 ILE C O 1
ATOM 7434 N N A SER C 1 192 ? 12.016 -85.627 -33.016 0.40 18.97 624 SER C N 1
ATOM 7435 N N B SER C 1 192 ? 12.016 -85.622 -33.016 0.60 19.01 624 SER C N 1
ATOM 7436 C CA A SER C 1 192 ? 12.676 -85.735 -34.344 0.40 19.18 624 SER C CA 1
ATOM 7437 C CA B SER C 1 192 ? 12.676 -85.725 -34.344 0.60 19.29 624 SER C CA 1
ATOM 7438 C C A SER C 1 192 ? 13.114 -84.358 -34.855 0.40 19.19 624 SER C C 1
ATOM 7439 C C B SER C 1 192 ? 13.105 -84.354 -34.867 0.60 19.32 624 SER C C 1
ATOM 7440 O O A SER C 1 192 ? 14.041 -84.314 -35.673 0.40 19.22 624 SER C O 1
ATOM 7441 O O B SER C 1 192 ? 14.033 -84.304 -35.690 0.60 19.37 624 SER C O 1
ATOM 7446 N N . LYS C 1 193 ? 12.458 -83.285 -34.411 1.00 18.92 625 LYS C N 1
ATOM 7447 C CA . LYS C 1 193 ? 12.750 -81.926 -34.908 1.00 18.78 625 LYS C CA 1
ATOM 7448 C C . LYS C 1 193 ? 12.418 -80.924 -33.811 1.00 17.85 625 LYS C C 1
ATOM 7449 O O . LYS C 1 193 ? 11.417 -81.112 -33.128 1.00 17.55 625 LYS C O 1
ATOM 7455 N N . ILE C 1 194 ? 13.257 -79.906 -33.679 1.00 17.66 626 ILE C N 1
ATOM 7456 C CA . ILE C 1 194 ? 12.998 -78.743 -32.790 1.00 17.33 626 ILE C CA 1
ATOM 7457 C C . ILE C 1 194 ? 13.081 -77.494 -33.657 1.00 17.48 626 ILE C C 1
ATOM 7458 O O . ILE C 1 194 ? 14.064 -77.344 -34.395 1.00 17.24 626 ILE C O 1
ATOM 7463 N N . VAL C 1 195 ? 12.066 -76.641 -33.564 1.00 17.56 627 VAL C N 1
ATOM 7464 C CA . VAL C 1 195 ? 12.056 -75.339 -34.279 1.00 17.69 627 VAL C CA 1
ATOM 7465 C C . VAL C 1 195 ? 12.066 -74.246 -33.216 1.00 17.57 627 VAL C C 1
ATOM 7466 O O . VAL C 1 195 ? 11.187 -74.212 -32.357 1.00 17.42 627 VAL C O 1
ATOM 7470 N N . TYR C 1 196 ? 13.068 -73.397 -33.283 1.00 17.53 628 TYR C N 1
ATOM 7471 C CA . TYR C 1 196 ? 13.414 -72.462 -32.194 1.00 17.44 628 TYR C CA 1
ATOM 7472 C C . TYR C 1 196 ? 13.702 -71.115 -32.848 1.00 17.27 628 TYR C C 1
ATOM 7473 O O . TYR C 1 196 ? 14.621 -71.036 -33.682 1.00 16.92 628 TYR C O 1
ATOM 7482 N N . LYS C 1 197 ? 12.931 -70.099 -32.495 1.00 16.62 629 LYS C N 1
ATOM 7483 C CA . LYS C 1 197 ? 13.130 -68.727 -32.999 1.00 16.86 629 LYS C CA 1
ATOM 7484 C C . LYS C 1 197 ? 13.798 -67.896 -31.905 1.00 16.08 629 LYS C C 1
ATOM 7485 O O . LYS C 1 197 ? 13.276 -67.861 -30.775 1.00 15.49 629 LYS C O 1
ATOM 7491 N N . TYR C 1 198 ? 14.924 -67.285 -32.250 1.00 15.32 630 TYR C N 1
ATOM 7492 C CA . TYR C 1 198 ? 15.706 -66.366 -31.390 1.00 15.08 630 TYR C CA 1
ATOM 7493 C C . TYR C 1 198 ? 15.485 -64.944 -31.898 1.00 15.14 630 TYR C C 1
ATOM 7494 O O . TYR C 1 198 ? 15.799 -64.689 -33.065 1.00 15.31 630 TYR C O 1
ATOM 7503 N N . THR C 1 199 ? 14.956 -64.053 -31.056 1.00 14.88 631 THR C N 1
ATOM 7504 C CA . THR C 1 199 ? 14.669 -62.652 -31.433 1.00 14.87 631 THR C CA 1
ATOM 7505 C C . THR C 1 199 ? 15.433 -61.712 -30.510 1.00 14.59 631 THR C C 1
ATOM 7506 O O . THR C 1 199 ? 15.374 -61.885 -29.286 1.00 14.20 631 THR C O 1
ATOM 7510 N N . VAL C 1 200 ? 16.087 -60.700 -31.065 1.00 14.43 632 VAL C N 1
ATOM 7511 C CA . VAL C 1 200 ? 16.714 -59.651 -30.217 1.00 14.43 632 VAL C CA 1
ATOM 7512 C C . VAL C 1 200 ? 15.597 -58.794 -29.613 1.00 14.58 632 VAL C C 1
ATOM 7513 O O . VAL C 1 200 ? 14.853 -58.137 -30.360 1.00 14.61 632 VAL C O 1
ATOM 7517 N N . ASP C 1 201 ? 15.484 -58.790 -28.292 1.00 14.77 633 ASP C N 1
ATOM 7518 C CA . ASP C 1 201 ? 14.457 -57.983 -27.588 1.00 15.24 633 ASP C CA 1
ATOM 7519 C C . ASP C 1 201 ? 14.803 -56.513 -27.782 1.00 14.97 633 ASP C C 1
ATOM 7520 O O . ASP C 1 201 ? 15.884 -56.087 -27.406 1.00 14.24 633 ASP C O 1
ATOM 7525 N N . PRO C 1 202 ? 13.918 -55.683 -28.373 1.00 15.16 634 PRO C N 1
ATOM 7526 C CA . PRO C 1 202 ? 14.207 -54.257 -28.514 1.00 15.50 634 PRO C CA 1
ATOM 7527 C C . PRO C 1 202 ? 14.432 -53.500 -27.199 1.00 15.55 634 PRO C C 1
ATOM 7528 O O . PRO C 1 202 ? 15.075 -52.445 -27.235 1.00 15.41 634 PRO C O 1
ATOM 7532 N N . LYS C 1 203 ? 13.967 -54.053 -26.068 1.00 15.96 635 LYS C N 1
ATOM 7533 C CA . LYS C 1 203 ? 14.192 -53.442 -24.734 1.00 16.33 635 LYS C CA 1
ATOM 7534 C C . LYS C 1 203 ? 15.649 -53.624 -24.283 1.00 15.04 635 LYS C C 1
ATOM 7535 O O . LYS C 1 203 ? 16.028 -52.992 -23.298 1.00 14.78 635 LYS C O 1
ATOM 7541 N N . SER C 1 204 ? 16.455 -54.404 -25.010 1.00 14.31 636 SER C N 1
ATOM 7542 C CA . SER C 1 204 ? 17.909 -54.495 -24.756 1.00 13.86 636 SER C CA 1
ATOM 7543 C C . SER C 1 204 ? 18.493 -53.082 -24.710 1.00 13.82 636 SER C C 1
ATOM 7544 O O . SER C 1 204 ? 18.165 -52.277 -25.602 1.00 13.72 636 SER C O 1
ATOM 7547 N N . LYS C 1 205 ? 19.365 -52.801 -23.744 1.00 13.92 637 LYS C N 1
ATOM 7548 C CA . LYS C 1 205 ? 19.909 -51.443 -23.508 1.00 14.40 637 LYS C CA 1
ATOM 7549 C C . LYS C 1 205 ? 21.346 -51.298 -24.030 1.00 14.15 637 LYS C C 1
ATOM 7550 O O . LYS C 1 205 ? 21.937 -50.239 -23.800 1.00 14.35 637 LYS C O 1
ATOM 7556 N N . PHE C 1 206 ? 21.889 -52.274 -24.755 1.00 14.13 638 PHE C N 1
ATOM 7557 C CA . PHE C 1 206 ? 23.269 -52.179 -25.280 1.00 14.36 638 PHE C CA 1
ATOM 7558 C C . PHE C 1 206 ? 23.381 -50.932 -26.174 1.00 15.19 638 PHE C C 1
ATOM 7559 O O . PHE C 1 206 ? 22.382 -50.518 -26.808 1.00 15.44 638 PHE C O 1
ATOM 7567 N N . GLN C 1 207 ? 24.574 -50.345 -26.203 1.00 16.46 639 GLN C N 1
ATOM 7568 C CA . GLN C 1 207 ? 24.812 -49.043 -26.876 1.00 18.08 639 GLN C CA 1
ATOM 7569 C C . GLN C 1 207 ? 24.779 -49.183 -28.405 1.00 18.39 639 GLN C C 1
ATOM 7570 O O . GLN C 1 207 ? 24.399 -48.194 -29.072 1.00 19.30 639 GLN C O 1
ATOM 7576 N N . GLY C 1 208 ? 25.149 -50.340 -28.945 1.00 18.16 640 GLY C N 1
ATOM 7577 C CA . GLY C 1 208 ? 25.274 -50.539 -30.401 1.00 18.72 640 GLY C CA 1
ATOM 7578 C C . GLY C 1 208 ? 23.949 -50.788 -31.096 1.00 19.13 640 GLY C C 1
ATOM 7579 O O . GLY C 1 208 ? 22.886 -50.769 -30.423 1.00 19.07 640 GLY C O 1
ATOM 7580 N N . GLN C 1 209 ? 23.997 -51.057 -32.396 1.00 20.06 641 GLN C N 1
ATOM 7581 C CA . GLN C 1 209 ? 22.808 -51.388 -33.213 1.00 21.15 641 GLN C CA 1
ATOM 7582 C C . GLN C 1 209 ? 22.719 -52.896 -33.432 1.00 20.24 641 GLN C C 1
ATOM 7583 O O . GLN C 1 209 ? 21.607 -53.351 -33.709 1.00 19.76 641 GLN C O 1
ATOM 7589 N N . LYS C 1 210 ? 23.825 -53.632 -33.316 1.00 19.75 642 LYS C N 1
ATOM 7590 C CA . LYS C 1 210 ? 23.885 -55.029 -33.826 1.00 19.59 642 LYS C CA 1
ATOM 7591 C C . LYS C 1 210 ? 24.138 -56.040 -32.710 1.00 17.84 642 LYS C C 1
ATOM 7592 O O . LYS C 1 210 ? 24.782 -55.708 -31.711 1.00 17.34 642 LYS C O 1
ATOM 7598 N N . VAL C 1 211 ? 23.645 -57.248 -32.946 1.00 16.73 643 VAL C N 1
ATOM 7599 C CA . VAL C 1 211 ? 23.889 -58.441 -32.100 1.00 16.06 643 VAL C CA 1
ATOM 7600 C C . VAL C 1 211 ? 24.420 -59.556 -32.992 1.00 15.72 643 VAL C C 1
ATOM 7601 O O . VAL C 1 211 ? 23.788 -59.856 -34.033 1.00 15.88 643 VAL C O 1
ATOM 7605 N N . TRP C 1 212 ? 25.513 -60.182 -32.568 1.00 15.56 644 TRP C N 1
ATOM 7606 C CA . TRP C 1 212 ? 25.962 -61.490 -33.107 1.00 15.51 644 TRP C CA 1
ATOM 7607 C C . TRP C 1 212 ? 25.262 -62.608 -32.326 1.00 15.18 644 TRP C C 1
ATOM 7608 O O . TRP C 1 212 ? 25.355 -62.584 -31.084 1.00 14.69 644 TRP C O 1
ATOM 7619 N N . LEU C 1 213 ? 24.566 -63.518 -33.013 1.00 15.06 645 LEU C N 1
ATOM 7620 C CA . LEU C 1 213 ? 24.160 -64.815 -32.413 1.00 15.23 645 LEU C CA 1
ATOM 7621 C C . LEU C 1 213 ? 25.023 -65.909 -33.021 1.00 15.24 645 LEU C C 1
ATOM 7622 O O . LEU C 1 213 ? 25.017 -66.049 -34.264 1.00 15.30 645 LEU C O 1
ATOM 7627 N N . GLY C 1 214 ? 25.708 -66.646 -32.161 1.00 14.96 646 GLY C N 1
ATOM 7628 C CA . GLY C 1 214 ? 26.348 -67.925 -32.491 1.00 15.13 646 GLY C CA 1
ATOM 7629 C C . GLY C 1 214 ? 25.452 -69.043 -32.016 1.00 15.13 646 GLY C C 1
ATOM 7630 O O . GLY C 1 214 ? 25.329 -69.206 -30.787 1.00 14.89 646 GLY C O 1
ATOM 7631 N N . ILE C 1 215 ? 24.803 -69.744 -32.941 1.00 15.40 647 ILE C N 1
ATOM 7632 C CA . ILE C 1 215 ? 23.789 -70.784 -32.615 1.00 15.57 647 ILE C CA 1
ATOM 7633 C C . ILE C 1 215 ? 24.451 -72.149 -32.786 1.00 15.57 647 ILE C C 1
ATOM 7634 O O . ILE C 1 215 ? 24.802 -72.507 -33.911 1.00 15.57 647 ILE C O 1
ATOM 7639 N N . PHE C 1 216 ? 24.623 -72.879 -31.694 1.00 15.52 648 PHE C N 1
ATOM 7640 C CA . PHE C 1 216 ? 25.374 -74.159 -31.718 1.00 15.97 648 PHE C CA 1
ATOM 7641 C C . PHE C 1 216 ? 24.557 -75.220 -32.457 1.00 16.26 648 PHE C C 1
ATOM 7642 O O . PHE C 1 216 ? 23.320 -75.247 -32.372 1.00 15.79 648 PHE C O 1
ATOM 7650 N N . THR C 1 217 ? 25.245 -76.105 -33.180 1.00 16.52 649 THR C N 1
ATOM 7651 C CA . THR C 1 217 ? 24.566 -77.186 -33.933 1.00 17.03 649 THR C CA 1
ATOM 7652 C C . THR C 1 217 ? 23.900 -78.158 -32.953 1.00 16.85 649 THR C C 1
ATOM 7653 O O . THR C 1 217 ? 22.842 -78.702 -33.298 1.00 17.21 649 THR C O 1
ATOM 7657 N N . ASP C 1 218 ? 24.502 -78.380 -31.791 1.00 16.87 650 ASP C N 1
ATOM 7658 C CA . ASP C 1 218 ? 23.885 -79.160 -30.684 1.00 17.07 650 ASP C CA 1
ATOM 7659 C C . ASP C 1 218 ? 22.917 -78.222 -29.972 1.00 16.66 650 ASP C C 1
ATOM 7660 O O . ASP C 1 218 ? 23.365 -77.303 -29.278 1.00 16.16 650 ASP C O 1
ATOM 7665 N N . PRO C 1 219 ? 21.586 -78.395 -30.122 1.00 16.26 651 PRO C N 1
ATOM 7666 C CA . PRO C 1 219 ? 20.630 -77.448 -29.544 1.00 16.07 651 PRO C CA 1
ATOM 7667 C C . PRO C 1 219 ? 20.724 -77.362 -28.016 1.00 16.20 651 PRO C C 1
ATOM 7668 O O . PRO C 1 219 ? 20.356 -76.332 -27.457 1.00 15.85 651 PRO C O 1
ATOM 7672 N N . THR C 1 220 ? 21.224 -78.410 -27.353 1.00 16.22 652 THR C N 1
ATOM 7673 C CA . THR C 1 220 ? 21.343 -78.414 -25.873 1.00 16.45 652 THR C CA 1
ATOM 7674 C C . THR C 1 220 ? 22.424 -77.428 -25.423 1.00 16.70 652 THR C C 1
ATOM 7675 O O . THR C 1 220 ? 22.399 -77.085 -24.228 1.00 17.04 652 THR C O 1
ATOM 7679 N N . LEU C 1 221 ? 23.314 -76.982 -26.321 1.00 16.65 653 LEU C N 1
ATOM 7680 C CA . LEU C 1 221 ? 24.364 -75.986 -25.989 1.00 17.36 653 LEU C CA 1
ATOM 7681 C C . LEU C 1 221 ? 23.810 -74.561 -26.107 1.00 16.53 653 LEU C C 1
ATOM 7682 O O . LEU C 1 221 ? 24.461 -73.632 -25.586 1.00 17.43 653 LEU C O 1
ATOM 7687 N N . GLY C 1 222 ? 22.676 -74.381 -26.776 1.00 16.02 654 GLY C N 1
ATOM 7688 C CA . GLY C 1 222 ? 21.997 -73.069 -26.809 1.00 15.57 654 GLY C CA 1
ATOM 7689 C C . GLY C 1 222 ? 22.656 -72.077 -27.744 1.00 15.29 654 GLY C C 1
ATOM 7690 O O . GLY C 1 222 ? 22.815 -72.382 -28.941 1.00 15.34 654 GLY C O 1
ATOM 7691 N N . VAL C 1 223 ? 22.979 -70.890 -27.241 1.00 14.62 655 VAL C N 1
ATOM 7692 C CA . VAL C 1 223 ? 23.364 -69.738 -28.103 1.00 14.52 655 VAL C CA 1
ATOM 7693 C C . VAL C 1 223 ? 24.343 -68.852 -27.349 1.00 14.19 655 VAL C C 1
ATOM 7694 O O . VAL C 1 223 ? 24.254 -68.743 -26.102 1.00 13.65 655 VAL C O 1
ATOM 7698 N N . PHE C 1 224 ? 25.246 -68.232 -28.096 1.00 14.27 656 PHE C N 1
ATOM 7699 C CA . PHE C 1 224 ? 26.069 -67.111 -27.600 1.00 14.38 656 PHE C CA 1
ATOM 7700 C C . PHE C 1 224 ? 25.542 -65.840 -28.259 1.00 14.21 656 PHE C C 1
ATOM 7701 O O . PHE C 1 224 ? 25.496 -65.786 -29.481 1.00 14.42 656 PHE C O 1
ATOM 7709 N N . ALA C 1 225 ? 25.101 -64.877 -27.459 1.00 13.84 657 ALA C N 1
ATOM 7710 C CA . ALA C 1 225 ? 24.544 -63.600 -27.942 1.00 13.74 657 ALA C CA 1
ATOM 7711 C C . ALA C 1 225 ? 25.471 -62.470 -27.505 1.00 13.68 657 ALA C C 1
ATOM 7712 O O . ALA C 1 225 ? 25.809 -62.401 -26.325 1.00 13.41 657 ALA C O 1
ATOM 7714 N N . SER C 1 226 ? 25.860 -61.590 -28.416 1.00 13.78 658 SER C N 1
ATOM 7715 C CA . SER C 1 226 ? 26.804 -60.501 -28.067 1.00 13.83 658 SER C CA 1
ATOM 7716 C C . SER C 1 226 ? 26.508 -59.220 -28.834 1.00 13.94 658 SER C C 1
ATOM 7717 O O . SER C 1 226 ? 26.401 -59.266 -30.066 1.00 14.06 658 SER C O 1
ATOM 7720 N N . ALA C 1 227 ? 26.486 -58.108 -28.110 1.00 13.95 659 ALA C N 1
ATOM 7721 C CA . ALA C 1 227 ? 26.532 -56.745 -28.676 1.00 14.61 659 ALA C CA 1
ATOM 7722 C C . ALA C 1 227 ? 27.847 -56.063 -28.294 1.00 15.16 659 ALA C C 1
ATOM 7723 O O . ALA C 1 227 ? 27.974 -54.838 -28.473 1.00 15.22 659 ALA C O 1
ATOM 7725 N N . TYR C 1 228 ? 28.823 -56.824 -27.810 1.00 15.62 660 TYR C N 1
ATOM 7726 C CA . TYR C 1 228 ? 30.102 -56.284 -27.290 1.00 16.42 660 TYR C CA 1
ATOM 7727 C C . TYR C 1 228 ? 30.946 -55.715 -28.431 1.00 17.04 660 TYR C C 1
ATOM 7728 O O . TYR C 1 228 ? 31.212 -56.433 -29.417 1.00 17.47 660 TYR C O 1
ATOM 7737 N N . THR C 1 229 ? 31.402 -54.473 -28.279 1.00 18.15 661 THR C N 1
ATOM 7738 C CA . THR C 1 229 ? 32.214 -53.789 -29.323 1.00 19.43 661 THR C CA 1
ATOM 7739 C C . THR C 1 229 ? 33.568 -53.389 -28.748 1.00 19.60 661 THR C C 1
ATOM 7740 O O . THR C 1 229 ? 34.197 -52.475 -29.331 1.00 20.40 661 THR C O 1
ATOM 7744 N N . GLY C 1 230 ? 34.025 -54.088 -27.709 1.00 20.18 662 GLY C N 1
ATOM 7745 C CA . GLY C 1 230 ? 35.405 -53.990 -27.184 1.00 20.74 662 GLY C CA 1
ATOM 7746 C C . GLY C 1 230 ? 35.511 -53.143 -25.930 1.00 20.58 662 GLY C C 1
ATOM 7747 O O . GLY C 1 230 ? 36.583 -53.134 -25.311 1.00 21.80 662 GLY C O 1
ATOM 7748 N N . GLN C 1 231 ? 34.431 -52.495 -25.491 1.00 20.40 663 GLN C N 1
ATOM 7749 C CA . GLN C 1 231 ? 34.435 -51.706 -24.225 1.00 20.21 663 GLN C CA 1
ATOM 7750 C C . GLN C 1 231 ? 33.212 -52.080 -23.384 1.00 19.09 663 GLN C C 1
ATOM 7751 O O . GLN C 1 231 ? 32.160 -52.339 -23.968 1.00 18.63 663 GLN C O 1
ATOM 7757 N N . VAL C 1 232 ? 33.373 -52.113 -22.060 1.00 18.22 664 VAL C N 1
ATOM 7758 C CA . VAL C 1 232 ? 32.233 -52.382 -21.143 1.00 17.14 664 VAL C CA 1
ATOM 7759 C C . VAL C 1 232 ? 31.271 -51.190 -21.188 1.00 16.59 664 VAL C C 1
ATOM 7760 O O . VAL C 1 232 ? 31.661 -50.069 -21.591 1.00 16.53 664 VAL C O 1
ATOM 7764 N N . GLU C 1 233 ? 30.035 -51.444 -20.772 1.00 15.86 665 GLU C N 1
ATOM 7765 C CA . GLU C 1 233 ? 28.914 -50.480 -20.837 1.00 15.69 665 GLU C CA 1
ATOM 7766 C C . GLU C 1 233 ? 28.203 -50.461 -19.487 1.00 15.90 665 GLU C C 1
ATOM 7767 O O . GLU C 1 233 ? 27.878 -51.536 -18.972 1.00 15.40 665 GLU C O 1
ATOM 7773 N N . LYS C 1 234 ? 27.956 -49.263 -18.957 1.00 16.14 666 LYS C N 1
ATOM 7774 C CA . LYS C 1 234 ? 27.103 -49.094 -17.760 1.00 16.51 666 LYS C CA 1
ATOM 7775 C C . LYS C 1 234 ? 25.631 -49.124 -18.180 1.00 16.09 666 LYS C C 1
ATOM 7776 O O . LYS C 1 234 ? 25.318 -48.784 -19.334 1.00 15.54 666 LYS C O 1
ATOM 7782 N N . ASN C 1 235 ? 24.766 -49.536 -17.254 1.00 16.08 667 ASN C N 1
ATOM 7783 C CA . ASN C 1 235 ? 23.293 -49.554 -17.449 1.00 16.59 667 ASN C CA 1
ATOM 7784 C C . ASN C 1 235 ? 22.949 -50.293 -18.745 1.00 15.38 667 ASN C C 1
ATOM 7785 O O . ASN C 1 235 ? 22.052 -49.847 -19.479 1.00 16.08 667 ASN C O 1
ATOM 7790 N N . THR C 1 236 ? 23.642 -51.392 -19.036 1.00 14.29 668 THR C N 1
ATOM 7791 C CA . THR C 1 236 ? 23.516 -52.106 -20.329 1.00 13.68 668 THR C CA 1
ATOM 7792 C C . THR C 1 236 ? 22.695 -53.376 -20.150 1.00 13.27 668 THR C C 1
ATOM 7793 O O . THR C 1 236 ? 22.516 -53.832 -19.014 1.00 13.19 668 THR C O 1
ATOM 7797 N N . SER C 1 237 ? 22.233 -53.935 -21.252 1.00 12.83 669 SER C N 1
ATOM 7798 C CA . SER C 1 237 ? 21.583 -55.260 -21.226 1.00 12.68 669 SER C CA 1
ATOM 7799 C C . SER C 1 237 ? 21.571 -55.847 -22.628 1.00 12.84 669 SER C C 1
ATOM 7800 O O . SER C 1 237 ? 21.656 -55.110 -23.620 1.00 12.82 669 SER C O 1
ATOM 7803 N N . ILE C 1 238 ? 21.466 -57.154 -22.684 1.00 12.77 670 ILE C N 1
ATOM 7804 C CA . ILE C 1 238 ? 21.154 -57.883 -23.933 1.00 12.85 670 ILE C CA 1
ATOM 7805 C C . ILE C 1 238 ? 20.156 -58.967 -23.559 1.00 12.68 670 ILE C C 1
ATOM 7806 O O . ILE C 1 238 ? 20.442 -59.752 -22.642 1.00 12.68 670 ILE C O 1
ATOM 7811 N N . PHE C 1 239 ? 19.009 -58.970 -24.213 1.00 12.44 671 PHE C N 1
ATOM 7812 C CA . PHE C 1 239 ? 17.936 -59.964 -23.983 1.00 12.46 671 PHE C CA 1
ATOM 7813 C C . PHE C 1 239 ? 17.530 -60.576 -25.316 1.00 12.57 671 PHE C C 1
ATOM 7814 O O . PHE C 1 239 ? 17.327 -59.852 -26.305 1.00 12.84 671 PHE C O 1
ATOM 7822 N N . ILE C 1 240 ? 17.416 -61.889 -25.321 1.00 12.67 672 ILE C N 1
ATOM 7823 C CA . ILE C 1 240 ? 17.016 -62.702 -26.499 1.00 12.95 672 ILE C CA 1
ATOM 7824 C C . ILE C 1 240 ? 15.723 -63.425 -26.144 1.00 13.44 672 ILE C C 1
ATOM 7825 O O . ILE C 1 240 ? 15.698 -64.151 -25.136 1.00 13.03 672 ILE C O 1
ATOM 7830 N N . LYS C 1 241 ? 14.689 -63.217 -26.948 1.00 14.07 673 LYS C N 1
ATOM 7831 C CA . LYS C 1 241 ? 13.423 -63.970 -26.823 1.00 14.84 673 LYS C CA 1
ATOM 7832 C C . LYS C 1 241 ? 13.606 -65.330 -27.491 1.00 14.54 673 LYS C C 1
ATOM 7833 O O . LYS C 1 241 ? 14.227 -65.393 -28.559 1.00 14.60 673 LYS C O 1
ATOM 7839 N N . ASN C 1 242 ? 13.117 -66.385 -26.851 1.00 14.23 674 ASN C N 1
ATOM 7840 C CA . ASN C 1 242 ? 13.236 -67.780 -27.336 1.00 14.29 674 ASN C CA 1
ATOM 7841 C C . ASN C 1 242 ? 11.825 -68.354 -27.463 1.00 14.85 674 ASN C C 1
ATOM 7842 O O . ASN C 1 242 ? 11.100 -68.329 -26.462 1.00 14.95 674 ASN C O 1
ATOM 7847 N N . GLU C 1 243 ? 11.450 -68.802 -28.654 1.00 15.38 675 GLU C N 1
ATOM 7848 C CA . GLU C 1 243 ? 10.117 -69.394 -28.923 1.00 16.03 675 GLU C CA 1
ATOM 7849 C C . GLU C 1 243 ? 10.356 -70.752 -29.563 1.00 15.66 675 GLU C C 1
ATOM 7850 O O . GLU C 1 243 ? 11.052 -70.796 -30.568 1.00 15.42 675 GLU C O 1
ATOM 7856 N N . PHE C 1 244 ? 9.822 -71.828 -28.996 1.00 15.59 676 PHE C N 1
ATOM 7857 C CA . PHE C 1 244 ? 10.162 -73.180 -29.491 1.00 15.66 676 PHE C CA 1
ATOM 7858 C C . PHE C 1 244 ? 8.946 -74.099 -29.482 1.00 15.72 676 PHE C C 1
ATOM 7859 O O . PHE C 1 244 ? 8.078 -74.022 -28.602 1.00 15.80 676 PHE C O 1
ATOM 7867 N N . THR C 1 245 ? 8.948 -74.975 -30.481 1.00 15.70 677 THR C N 1
ATOM 7868 C CA . THR C 1 245 ? 8.017 -76.108 -30.658 1.00 16.30 677 THR C CA 1
ATOM 7869 C C . THR C 1 245 ? 8.864 -77.345 -30.955 1.00 16.30 677 THR C C 1
ATOM 7870 O O . THR C 1 245 ? 9.781 -77.248 -31.798 1.00 16.27 677 THR C O 1
ATOM 7874 N N . PHE C 1 246 ? 8.582 -78.446 -30.264 1.00 16.58 678 PHE C N 1
ATOM 7875 C CA . PHE C 1 246 ? 9.234 -79.763 -30.461 1.00 17.13 678 PHE C CA 1
ATOM 7876 C C . PHE C 1 246 ? 8.282 -80.629 -31.291 1.00 17.91 678 PHE C C 1
ATOM 7877 O O . PHE C 1 246 ? 7.055 -80.488 -31.132 1.00 18.15 678 PHE C O 1
ATOM 7885 N N . TYR C 1 247 ? 8.820 -81.469 -32.167 1.00 18.73 679 TYR C N 1
ATOM 7886 C CA . TYR C 1 247 ? 8.030 -82.290 -33.121 1.00 19.89 679 TYR C CA 1
ATOM 7887 C C . TYR C 1 247 ? 8.416 -83.762 -32.992 1.00 20.69 679 TYR C C 1
ATOM 7888 O O . TYR C 1 247 ? 9.601 -84.078 -32.782 1.00 20.43 679 TYR C O 1
ATOM 7897 N N . ASP C 1 248 ? 7.417 -84.634 -33.157 1.00 22.06 680 ASP C N 1
ATOM 7898 C CA . ASP C 1 248 ? 7.580 -86.109 -33.108 1.00 23.30 680 ASP C CA 1
ATOM 7899 C C . ASP C 1 248 ? 7.994 -86.631 -34.488 1.00 24.87 680 ASP C C 1
ATOM 7900 O O . ASP C 1 248 ? 8.148 -85.826 -35.425 1.00 24.04 680 ASP C O 1
ATOM 7905 N N . GLU C 1 249 ? 8.169 -87.949 -34.601 1.00 27.99 681 GLU C N 1
ATOM 7906 C CA . GLU C 1 249 ? 8.679 -88.621 -35.828 1.00 31.46 681 GLU C CA 1
ATOM 7907 C C . GLU C 1 249 ? 7.705 -88.431 -36.997 1.00 32.01 681 GLU C C 1
ATOM 7908 O O . GLU C 1 249 ? 8.162 -88.530 -38.152 1.00 34.04 681 GLU C O 1
ATOM 7914 N N . ASP C 1 250 ? 6.424 -88.159 -36.722 1.00 32.15 682 ASP C N 1
ATOM 7915 C CA . ASP C 1 250 ? 5.379 -87.938 -37.759 1.00 32.42 682 ASP C CA 1
ATOM 7916 C C . ASP C 1 250 ? 5.302 -86.453 -38.137 1.00 31.35 682 ASP C C 1
ATOM 7917 O O . ASP C 1 250 ? 4.445 -86.107 -38.969 1.00 31.27 682 ASP C O 1
ATOM 7922 N N . GLY C 1 251 ? 6.149 -85.602 -37.548 1.00 29.26 683 GLY C N 1
ATOM 7923 C CA . GLY C 1 251 ? 6.153 -84.151 -37.805 1.00 28.56 683 GLY C CA 1
ATOM 7924 C C . GLY C 1 251 ? 5.027 -83.438 -37.078 1.00 27.46 683 GLY C C 1
ATOM 7925 O O . GLY C 1 251 ? 4.751 -82.293 -37.446 1.00 26.68 683 GLY C O 1
ATOM 7926 N N . LYS C 1 252 ? 4.394 -84.077 -36.087 1.00 27.11 684 LYS C N 1
ATOM 7927 C CA . LYS C 1 252 ? 3.318 -83.452 -35.273 1.00 28.01 684 LYS C CA 1
ATOM 7928 C C . LYS C 1 252 ? 3.950 -82.735 -34.079 1.00 25.29 684 LYS C C 1
ATOM 7929 O O . LYS C 1 252 ? 4.841 -83.282 -33.431 1.00 23.56 684 LYS C O 1
ATOM 7935 N N . PRO C 1 253 ? 3.468 -81.529 -33.712 1.00 23.99 685 PRO C N 1
ATOM 7936 C CA . PRO C 1 253 ? 3.945 -80.859 -32.509 1.00 23.42 685 PRO C CA 1
ATOM 7937 C C . PRO C 1 253 ? 3.714 -81.736 -31.278 1.00 22.88 685 PRO C C 1
ATOM 7938 O O . PRO C 1 253 ? 2.704 -82.419 -31.187 1.00 23.09 685 PRO C O 1
ATOM 7942 N N . ILE C 1 254 ? 4.668 -81.707 -30.356 1.00 21.37 686 ILE C N 1
ATOM 7943 C CA . ILE C 1 254 ? 4.574 -82.418 -29.059 1.00 21.05 686 ILE C CA 1
ATOM 7944 C C . ILE C 1 254 ? 4.027 -81.434 -28.020 1.00 20.69 686 ILE C C 1
ATOM 7945 O O . ILE C 1 254 ? 4.622 -80.351 -27.827 1.00 20.30 686 ILE C O 1
ATOM 7950 N N . ASN C 1 255 ? 2.918 -81.800 -27.386 1.00 20.31 687 ASN C N 1
ATOM 7951 C CA . ASN C 1 255 ? 2.300 -81.027 -26.283 1.00 20.23 687 ASN C CA 1
ATOM 7952 C C . ASN C 1 255 ? 3.060 -81.335 -24.990 1.00 19.93 687 ASN C C 1
ATOM 7953 O O . ASN C 1 255 ? 2.897 -82.436 -24.436 1.00 20.03 687 ASN C O 1
ATOM 7958 N N . PHE C 1 256 ? 3.890 -80.400 -24.522 1.00 19.08 688 PHE C N 1
ATOM 7959 C CA . PHE C 1 256 ? 4.564 -80.538 -23.209 1.00 18.95 688 PHE C CA 1
ATOM 7960 C C . PHE C 1 256 ? 3.487 -80.764 -22.146 1.00 19.00 688 PHE C C 1
ATOM 7961 O O . PHE C 1 256 ? 2.366 -80.224 -22.254 1.00 19.36 688 PHE C O 1
ATOM 7969 N N . ASP C 1 257 ? 3.816 -81.560 -21.139 1.00 19.67 689 ASP C N 1
ATOM 7970 C CA . ASP C 1 257 ? 2.904 -81.843 -20.004 1.00 20.58 689 ASP C CA 1
ATOM 7971 C C . ASP C 1 257 ? 3.707 -81.722 -18.715 1.00 20.04 689 ASP C C 1
ATOM 7972 O O . ASP C 1 257 ? 4.239 -82.735 -18.250 1.00 19.60 689 ASP C O 1
ATOM 7977 N N . ASN C 1 258 ? 3.851 -80.500 -18.199 1.00 19.76 690 ASN C N 1
ATOM 7978 C CA . ASN C 1 258 ? 4.671 -80.224 -16.993 1.00 19.67 690 ASN C CA 1
ATOM 7979 C C . ASN C 1 258 ? 6.102 -80.707 -17.239 1.00 18.64 690 ASN C C 1
ATOM 7980 O O . ASN C 1 258 ? 6.707 -81.263 -16.306 1.00 18.80 690 ASN C O 1
ATOM 7985 N N . ALA C 1 259 ? 6.622 -80.503 -18.448 1.00 17.64 691 ALA C N 1
ATOM 7986 C CA . ALA C 1 259 ? 8.053 -80.685 -18.781 1.00 16.78 691 ALA C CA 1
ATOM 7987 C C . ALA C 1 259 ? 8.866 -79.734 -17.900 1.00 16.31 691 ALA C C 1
ATOM 7988 O O . ALA C 1 259 ? 8.373 -78.620 -17.634 1.00 15.72 691 ALA C O 1
ATOM 7990 N N . LEU C 1 260 ? 10.053 -80.149 -17.456 1.00 15.69 692 LEU C N 1
ATOM 7991 C CA . LEU C 1 260 ? 10.956 -79.241 -16.701 1.00 15.65 692 LEU C CA 1
ATOM 7992 C C . LEU C 1 260 ? 12.005 -78.687 -17.658 1.00 15.47 692 LEU C C 1
ATOM 7993 O O . LEU C 1 260 ? 12.826 -79.460 -18.187 1.00 15.61 692 LEU C O 1
ATOM 7998 N N . LEU C 1 261 ? 11.961 -77.384 -17.914 1.00 15.04 693 LEU C N 1
ATOM 7999 C CA . LEU C 1 261 ? 12.984 -76.721 -18.744 1.00 14.96 693 LEU C CA 1
ATOM 8000 C C . LEU C 1 261 ? 14.054 -76.180 -17.796 1.00 14.64 693 LEU C C 1
ATOM 8001 O O . LEU C 1 261 ? 13.736 -75.315 -16.963 1.00 14.92 693 LEU C O 1
ATOM 8006 N N . SER C 1 262 ? 15.278 -76.676 -17.932 1.00 14.22 694 SER C N 1
ATOM 8007 C CA . SER C 1 262 ? 16.414 -76.267 -17.083 1.00 14.29 694 SER C CA 1
ATOM 8008 C C . SER C 1 262 ? 16.933 -74.914 -17.560 1.00 14.73 694 SER C C 1
ATOM 8009 O O . SER C 1 262 ? 17.233 -74.770 -18.767 1.00 15.05 694 SER C O 1
ATOM 8012 N N . VAL C 1 263 ? 17.049 -73.964 -16.636 1.00 15.34 695 VAL C N 1
ATOM 8013 C CA . VAL C 1 263 ? 17.747 -72.675 -16.872 1.00 16.03 695 VAL C CA 1
ATOM 8014 C C . VAL C 1 263 ? 18.916 -72.616 -15.901 1.00 15.96 695 VAL C C 1
ATOM 8015 O O . VAL C 1 263 ? 18.722 -72.236 -14.728 1.00 16.48 695 VAL C O 1
ATOM 8019 N N . ALA C 1 264 ? 20.076 -73.062 -16.367 1.00 15.84 696 ALA C N 1
ATOM 8020 C CA . ALA C 1 264 ? 21.289 -73.186 -15.543 1.00 15.29 696 ALA C CA 1
ATOM 8021 C C . ALA C 1 264 ? 22.225 -72.014 -15.830 1.00 14.76 696 ALA C C 1
ATOM 8022 O O . ALA C 1 264 ? 21.976 -71.232 -16.767 1.00 14.80 696 ALA C O 1
ATOM 8024 N N A SER C 1 265 ? 23.284 -71.898 -15.032 0.57 14.41 697 SER C N 1
ATOM 8025 N N B SER C 1 265 ? 23.291 -71.898 -15.041 0.43 14.63 697 SER C N 1
ATOM 8026 C CA A SER C 1 265 ? 24.389 -70.940 -15.274 0.57 14.34 697 SER C CA 1
ATOM 8027 C CA B SER C 1 265 ? 24.391 -70.931 -15.275 0.43 14.62 697 SER C CA 1
ATOM 8028 C C A SER C 1 265 ? 23.840 -69.506 -15.299 0.57 14.15 697 SER C C 1
ATOM 8029 C C B SER C 1 265 ? 23.840 -69.501 -15.297 0.43 14.30 697 SER C C 1
ATOM 8030 O O A SER C 1 265 ? 24.260 -68.721 -16.161 0.57 14.58 697 SER C O 1
ATOM 8031 O O B SER C 1 265 ? 24.258 -68.713 -16.163 0.43 14.65 697 SER C O 1
ATOM 8036 N N . LEU C 1 266 ? 22.936 -69.168 -14.375 1.00 13.90 698 LEU C N 1
ATOM 8037 C CA . LEU C 1 266 ? 22.435 -67.775 -14.257 1.00 13.42 698 LEU C CA 1
ATOM 8038 C C . LEU C 1 266 ? 23.394 -67.017 -13.341 1.00 13.21 698 LEU C C 1
ATOM 8039 O O . LEU C 1 266 ? 23.128 -66.865 -12.149 1.00 13.03 698 LEU C O 1
ATOM 8044 N N . ASN C 1 267 ? 24.515 -66.590 -13.917 1.00 13.25 699 ASN C N 1
ATOM 8045 C CA . ASN C 1 267 ? 25.623 -65.936 -13.186 1.00 13.46 699 ASN C CA 1
ATOM 8046 C C . ASN C 1 267 ? 25.194 -64.563 -12.666 1.00 13.09 699 ASN C C 1
ATOM 8047 O O . ASN C 1 267 ? 24.627 -63.760 -13.437 1.00 12.87 699 ASN C O 1
ATOM 8052 N N . ARG C 1 268 ? 25.536 -64.283 -11.415 1.00 12.69 700 ARG C N 1
ATOM 8053 C CA . ARG C 1 268 ? 25.429 -62.933 -10.838 1.00 12.87 700 ARG C CA 1
ATOM 8054 C C . ARG C 1 268 ? 26.779 -62.540 -10.244 1.00 13.35 700 ARG C C 1
ATOM 8055 O O . ARG C 1 268 ? 27.217 -63.168 -9.265 1.00 13.12 700 ARG C O 1
ATOM 8063 N N . GLU C 1 269 ? 27.400 -61.533 -10.861 1.00 14.00 701 GLU C N 1
ATOM 8064 C CA . GLU C 1 269 ? 28.614 -60.852 -10.352 1.00 15.07 701 GLU C CA 1
ATOM 8065 C C . GLU C 1 269 ? 28.180 -59.561 -9.661 1.00 14.45 701 GLU C C 1
ATOM 8066 O O . GLU C 1 269 ? 26.987 -59.224 -9.687 1.00 13.82 701 GLU C O 1
ATOM 8072 N N . HIS C 1 270 ? 29.121 -58.820 -9.085 1.00 14.44 702 HIS C N 1
ATOM 8073 C CA . HIS C 1 270 ? 28.792 -57.621 -8.280 1.00 14.51 702 HIS C CA 1
ATOM 8074 C C . HIS C 1 270 ? 28.073 -56.575 -9.140 1.00 13.99 702 HIS C C 1
ATOM 8075 O O . HIS C 1 270 ? 27.314 -55.788 -8.575 1.00 13.78 702 HIS C O 1
ATOM 8082 N N . ASN C 1 271 ? 28.270 -56.577 -10.456 1.00 13.73 703 ASN C N 1
ATOM 8083 C CA . ASN C 1 271 ? 27.774 -55.513 -11.357 1.00 13.87 703 ASN C CA 1
ATOM 8084 C C . ASN C 1 271 ? 26.877 -56.078 -12.466 1.00 13.73 703 ASN C C 1
ATOM 8085 O O . ASN C 1 271 ? 26.514 -55.314 -13.369 1.00 13.91 703 ASN C O 1
ATOM 8090 N N . SER C 1 272 ? 26.510 -57.356 -12.421 1.00 13.72 704 SER C N 1
ATOM 8091 C CA . SER C 1 272 ? 25.944 -58.065 -13.599 1.00 13.77 704 SER C CA 1
ATOM 8092 C C . SER C 1 272 ? 24.983 -59.161 -13.136 1.00 13.38 704 SER C C 1
ATOM 8093 O O . SER C 1 272 ? 25.368 -59.935 -12.256 1.00 13.40 704 SER C O 1
ATOM 8096 N N . ILE C 1 273 ? 23.808 -59.236 -13.750 1.00 12.72 705 ILE C N 1
ATOM 8097 C CA . ILE C 1 273 ? 22.794 -60.286 -13.439 1.00 12.56 705 ILE C CA 1
ATOM 8098 C C . ILE C 1 273 ? 22.377 -60.952 -14.741 1.00 12.52 705 ILE C C 1
ATOM 8099 O O . ILE C 1 273 ? 21.889 -60.249 -15.650 1.00 12.39 705 ILE C O 1
ATOM 8104 N N . GLU C 1 274 ? 22.510 -62.276 -14.810 1.00 12.70 706 GLU C N 1
ATOM 8105 C CA . GLU C 1 274 ? 21.880 -63.076 -15.880 1.00 12.95 706 GLU C CA 1
ATOM 8106 C C . GLU C 1 274 ? 20.521 -63.560 -15.366 1.00 12.51 706 GLU C C 1
ATOM 8107 O O . GLU C 1 274 ? 20.426 -63.972 -14.195 1.00 12.07 706 GLU C O 1
ATOM 8113 N N . MET C 1 275 ? 19.505 -63.500 -16.215 1.00 12.41 707 MET C N 1
ATOM 8114 C CA . MET C 1 275 ? 18.130 -63.801 -15.756 1.00 12.66 707 MET C CA 1
ATOM 8115 C C . MET C 1 275 ? 17.290 -64.329 -16.911 1.00 12.54 707 MET C C 1
ATOM 8116 O O . MET C 1 275 ? 17.597 -64.070 -18.096 1.00 11.97 707 MET C O 1
ATOM 8121 N N . ALA C 1 276 ? 16.231 -65.034 -16.541 1.00 12.86 708 ALA C N 1
ATOM 8122 C CA . ALA C 1 276 ? 15.136 -65.411 -17.454 1.00 13.10 708 ALA C CA 1
ATOM 8123 C C . ALA C 1 276 ? 13.894 -64.614 -17.069 1.00 13.44 708 ALA C C 1
ATOM 8124 O O . ALA C 1 276 ? 13.689 -64.329 -15.864 1.00 13.17 708 ALA C O 1
ATOM 8126 N N . LYS C 1 277 ? 13.112 -64.226 -18.063 1.00 14.05 709 LYS C N 1
ATOM 8127 C CA . LYS C 1 277 ? 11.857 -63.481 -17.817 1.00 15.15 709 LYS C CA 1
ATOM 8128 C C . LYS C 1 277 ? 10.886 -63.720 -18.969 1.00 14.95 709 LYS C C 1
ATOM 8129 O O . LYS C 1 277 ? 11.260 -64.387 -19.939 1.00 13.78 709 LYS C O 1
ATOM 8135 N N . ASP C 1 278 ? 9.666 -63.202 -18.837 1.00 15.66 710 ASP C N 1
ATOM 8136 C CA . ASP C 1 278 ? 8.646 -63.291 -19.911 1.00 16.59 710 ASP C CA 1
ATOM 8137 C C . ASP C 1 278 ? 8.533 -64.758 -20.350 1.00 16.05 710 ASP C C 1
ATOM 8138 O O . ASP C 1 278 ? 8.682 -65.031 -21.558 1.00 15.55 710 ASP C O 1
ATOM 8143 N N . TYR C 1 279 ? 8.300 -65.672 -19.408 1.00 15.99 711 TYR C N 1
ATOM 8144 C CA . TYR C 1 279 ? 8.286 -67.129 -19.692 1.00 16.29 711 TYR C CA 1
ATOM 8145 C C . TYR C 1 279 ? 6.859 -67.669 -19.628 1.00 16.70 711 TYR C C 1
ATOM 8146 O O . TYR C 1 279 ? 6.028 -67.192 -18.814 1.00 17.08 711 TYR C O 1
ATOM 8155 N N . SER C 1 280 ? 6.619 -68.688 -20.443 1.00 16.92 712 SER C N 1
ATOM 8156 C CA . SER C 1 280 ? 5.428 -69.557 -20.352 1.00 18.01 712 SER C CA 1
ATOM 8157 C C . SER C 1 280 ? 5.723 -70.472 -19.158 1.00 19.40 712 SER C C 1
ATOM 8158 O O . SER C 1 280 ? 6.927 -70.616 -18.797 1.00 21.64 712 SER C O 1
ATOM 8161 N N . GLY C 1 281 ? 4.726 -70.927 -18.428 1.00 21.05 713 GLY C N 1
ATOM 8162 C CA . GLY C 1 281 ? 4.954 -71.887 -17.346 1.00 19.99 713 GLY C CA 1
ATOM 8163 C C . GLY C 1 281 ? 5.288 -71.231 -16.026 1.00 19.89 713 GLY C C 1
ATOM 8164 O O . GLY C 1 281 ? 5.100 -70.017 -15.875 1.00 21.09 713 GLY C O 1
ATOM 8165 N N . LYS C 1 282 ? 5.748 -72.041 -15.080 1.00 19.23 714 LYS C N 1
ATOM 8166 C CA . LYS C 1 282 ? 5.894 -71.657 -13.665 1.00 19.54 714 LYS C CA 1
ATOM 8167 C C . LYS C 1 282 ? 7.309 -71.977 -13.210 1.00 17.68 714 LYS C C 1
ATOM 8168 O O . LYS C 1 282 ? 7.825 -73.061 -13.532 1.00 16.70 714 LYS C O 1
ATOM 8174 N N . PHE C 1 283 ? 7.915 -71.063 -12.470 1.00 16.50 715 PHE C N 1
ATOM 8175 C CA . PHE C 1 283 ? 9.261 -71.262 -11.888 1.00 15.87 715 PHE C CA 1
ATOM 8176 C C . PHE C 1 283 ? 9.249 -72.478 -10.966 1.00 16.06 715 PHE C C 1
ATOM 8177 O O . PHE C 1 283 ? 8.307 -72.653 -10.163 1.00 16.33 715 PHE C O 1
ATOM 8185 N N . VAL C 1 284 ? 10.302 -73.282 -11.073 1.00 16.04 716 VAL C N 1
ATOM 8186 C CA . VAL C 1 284 ? 10.579 -74.471 -10.221 1.00 16.24 716 VAL C CA 1
ATOM 8187 C C . VAL C 1 284 ? 11.865 -74.203 -9.433 1.00 15.57 716 VAL C C 1
ATOM 8188 O O . VAL C 1 284 ? 12.923 -74.109 -10.049 1.00 15.29 716 VAL C O 1
ATOM 8192 N N . LYS C 1 285 ? 11.738 -74.082 -8.123 1.00 15.34 717 LYS C N 1
ATOM 8193 C CA . LYS C 1 285 ? 12.851 -73.782 -7.195 1.00 15.07 717 LYS C CA 1
ATOM 8194 C C . LYS C 1 285 ? 13.664 -75.047 -6.931 1.00 14.95 717 LYS C C 1
ATOM 8195 O O . LYS C 1 285 ? 13.049 -76.132 -6.673 1.00 14.95 717 LYS C O 1
ATOM 8201 N N . ILE C 1 286 ? 14.993 -74.932 -6.940 1.00 14.61 718 ILE C N 1
ATOM 8202 C CA . ILE C 1 286 ? 15.894 -75.967 -6.368 1.00 14.41 718 ILE C CA 1
ATOM 8203 C C . ILE C 1 286 ? 16.313 -75.499 -4.978 1.00 14.45 718 ILE C C 1
ATOM 8204 O O . ILE C 1 286 ? 16.904 -74.406 -4.862 1.00 14.18 718 ILE C O 1
ATOM 8209 N N . SER C 1 287 ? 16.005 -76.281 -3.950 1.00 14.33 719 SER C N 1
ATOM 8210 C CA . SER C 1 287 ? 16.332 -75.938 -2.548 1.00 14.31 719 SER C CA 1
ATOM 8211 C C . SER C 1 287 ? 17.830 -75.636 -2.425 1.00 14.11 719 SER C C 1
ATOM 8212 O O . SER C 1 287 ? 18.653 -76.416 -2.937 1.00 14.18 719 SER C O 1
ATOM 8215 N N . GLY C 1 288 ? 18.170 -74.518 -1.782 1.00 14.11 720 GLY C N 1
ATOM 8216 C CA . GLY C 1 288 ? 19.558 -74.109 -1.522 1.00 14.00 720 GLY C CA 1
ATOM 8217 C C . GLY C 1 288 ? 20.166 -73.333 -2.676 1.00 13.77 720 GLY C C 1
ATOM 8218 O O . GLY C 1 288 ? 21.286 -72.795 -2.494 1.00 14.14 720 GLY C O 1
ATOM 8219 N N . SER C 1 289 ? 19.504 -73.274 -3.830 1.00 13.44 721 SER C N 1
ATOM 8220 C CA . SER C 1 289 ? 20.026 -72.548 -5.019 1.00 13.14 721 SER C CA 1
ATOM 8221 C C . SER C 1 289 ? 20.059 -71.045 -4.740 1.00 13.16 721 SER C C 1
ATOM 8222 O O . SER C 1 289 ? 19.142 -70.535 -4.066 1.00 13.42 721 SER C O 1
ATOM 8225 N N . SER C 1 290 ? 21.040 -70.346 -5.310 1.00 13.00 722 SER C N 1
ATOM 8226 C CA . SER C 1 290 ? 21.046 -68.863 -5.339 1.00 12.76 722 SER C CA 1
ATOM 8227 C C . SER C 1 290 ? 19.867 -68.354 -6.181 1.00 12.68 722 SER C C 1
ATOM 8228 O O . SER C 1 290 ? 19.469 -67.186 -6.005 1.00 12.32 722 SER C O 1
ATOM 8231 N N . ILE C 1 291 ? 19.343 -69.174 -7.087 1.00 12.67 723 ILE C N 1
ATOM 8232 C CA . ILE C 1 291 ? 18.327 -68.742 -8.080 1.00 12.87 723 ILE C CA 1
ATOM 8233 C C . ILE C 1 291 ? 16.933 -68.798 -7.460 1.00 13.33 723 ILE C C 1
ATOM 8234 O O . ILE C 1 291 ? 16.532 -69.862 -6.924 1.00 13.80 723 ILE C O 1
ATOM 8239 N N . GLY C 1 292 ? 16.205 -67.700 -7.580 1.00 13.66 724 GLY C N 1
ATOM 8240 C CA . GLY C 1 292 ? 14.803 -67.579 -7.161 1.00 14.23 724 GLY C CA 1
ATOM 8241 C C . GLY C 1 292 ? 14.031 -66.780 -8.180 1.00 14.63 724 GLY C C 1
ATOM 8242 O O . GLY C 1 292 ? 14.565 -66.497 -9.252 1.00 14.09 724 GLY C O 1
ATOM 8243 N N . GLU C 1 293 ? 12.805 -66.421 -7.847 1.00 15.86 725 GLU C N 1
ATOM 8244 C CA . GLU C 1 293 ? 11.914 -65.642 -8.728 1.00 17.05 725 GLU C CA 1
ATOM 8245 C C . GLU C 1 293 ? 11.530 -64.369 -7.982 1.00 17.55 725 GLU C C 1
ATOM 8246 O O . GLU C 1 293 ? 11.161 -64.446 -6.797 1.00 18.03 725 GLU C O 1
ATOM 8252 N N . LYS C 1 294 ? 11.625 -63.233 -8.660 1.00 17.95 726 LYS C N 1
ATOM 8253 C CA . LYS C 1 294 ? 11.141 -61.939 -8.127 1.00 19.14 726 LYS C CA 1
ATOM 8254 C C . LYS C 1 294 ? 10.645 -61.097 -9.299 1.00 19.24 726 LYS C C 1
ATOM 8255 O O . LYS C 1 294 ? 11.352 -61.006 -10.291 1.00 18.03 726 LYS C O 1
ATOM 8261 N N . ASN C 1 295 ? 9.442 -60.535 -9.184 1.00 20.45 727 ASN C N 1
ATOM 8262 C CA . ASN C 1 295 ? 8.881 -59.617 -10.206 1.00 21.68 727 ASN C CA 1
ATOM 8263 C C . ASN C 1 295 ? 8.893 -60.290 -11.589 1.00 20.75 727 ASN C C 1
ATOM 8264 O O . ASN C 1 295 ? 9.213 -59.595 -12.574 1.00 21.68 727 ASN C O 1
ATOM 8269 N N . GLY C 1 296 ? 8.568 -61.586 -11.670 1.00 19.67 728 GLY C N 1
ATOM 8270 C CA . GLY C 1 296 ? 8.439 -62.333 -12.937 1.00 19.08 728 GLY C CA 1
ATOM 8271 C C . GLY C 1 296 ? 9.787 -62.600 -13.596 1.00 17.92 728 GLY C C 1
ATOM 8272 O O . GLY C 1 296 ? 9.807 -62.910 -14.799 1.00 18.49 728 GLY C O 1
ATOM 8273 N N . MET C 1 297 ? 10.874 -62.482 -12.835 1.00 16.57 729 MET C N 1
ATOM 8274 C CA . MET C 1 297 ? 12.251 -62.717 -13.328 1.00 16.20 729 MET C CA 1
ATOM 8275 C C . MET C 1 297 ? 12.894 -63.821 -12.484 1.00 14.69 729 MET C C 1
ATOM 8276 O O . MET C 1 297 ? 12.700 -63.842 -11.267 1.00 14.48 729 MET C O 1
ATOM 8281 N N . ILE C 1 298 ? 13.640 -64.700 -13.140 1.00 13.43 730 ILE C N 1
ATOM 8282 C CA . ILE C 1 298 ? 14.369 -65.822 -12.493 1.00 12.97 730 ILE C CA 1
ATOM 8283 C C . ILE C 1 298 ? 15.848 -65.464 -12.502 1.00 12.34 730 ILE C C 1
ATOM 8284 O O . ILE C 1 298 ? 16.406 -65.308 -13.588 1.00 12.14 730 ILE C O 1
ATOM 8289 N N . TYR C 1 299 ? 16.456 -65.321 -11.329 1.00 12.25 731 TYR C N 1
ATOM 8290 C CA . TYR C 1 299 ? 17.863 -64.875 -11.191 1.00 12.23 731 TYR C CA 1
ATOM 8291 C C . TYR C 1 299 ? 18.314 -65.075 -9.750 1.00 12.22 731 TYR C C 1
ATOM 8292 O O . TYR C 1 299 ? 17.499 -65.485 -8.903 1.00 12.01 731 TYR C O 1
ATOM 8301 N N . ALA C 1 300 ? 19.585 -64.798 -9.475 1.00 12.11 732 ALA C N 1
ATOM 8302 C CA . ALA C 1 300 ? 20.150 -64.830 -8.110 1.00 12.37 732 ALA C CA 1
ATOM 8303 C C . ALA C 1 300 ? 19.612 -63.604 -7.373 1.00 12.54 732 ALA C C 1
ATOM 8304 O O . ALA C 1 300 ? 20.181 -62.510 -7.523 1.00 12.50 732 ALA C O 1
ATOM 8306 N N . THR C 1 301 ? 18.507 -63.760 -6.646 1.00 12.88 733 THR C N 1
ATOM 8307 C CA . THR C 1 301 ? 17.705 -62.609 -6.161 1.00 13.08 733 THR C CA 1
ATOM 8308 C C . THR C 1 301 ? 18.399 -61.886 -5.004 1.00 13.28 733 THR C C 1
ATOM 8309 O O . THR C 1 301 ? 18.167 -60.667 -4.867 1.00 13.31 733 THR C O 1
ATOM 8313 N N . ASP C 1 302 ? 19.144 -62.599 -4.152 1.00 13.18 734 ASP C N 1
ATOM 8314 C CA . ASP C 1 302 ? 19.533 -62.090 -2.820 1.00 13.75 734 ASP C CA 1
ATOM 8315 C C . ASP C 1 302 ? 21.044 -62.155 -2.579 1.00 13.77 734 ASP C C 1
ATOM 8316 O O . ASP C 1 302 ? 21.504 -61.463 -1.646 1.00 14.01 734 ASP C O 1
ATOM 8321 N N . THR C 1 303 ? 21.779 -62.983 -3.303 1.00 13.98 735 THR C N 1
ATOM 8322 C CA . THR C 1 303 ? 23.264 -63.046 -3.191 1.00 14.18 735 THR C CA 1
ATOM 8323 C C . THR C 1 303 ? 23.852 -63.063 -4.597 1.00 13.88 735 THR C C 1
ATOM 8324 O O . THR C 1 303 ? 23.132 -63.415 -5.550 1.00 13.84 735 THR C O 1
ATOM 8328 N N . LEU C 1 304 ? 25.132 -62.707 -4.693 1.00 13.77 736 LEU C N 1
ATOM 8329 C CA . LEU C 1 304 ? 25.966 -63.003 -5.876 1.00 13.59 736 LEU C CA 1
ATOM 8330 C C . LEU C 1 304 ? 26.236 -64.503 -5.895 1.00 13.58 736 LEU C C 1
ATOM 8331 O O . LEU C 1 304 ? 25.955 -65.180 -4.870 1.00 13.77 736 LEU C O 1
ATOM 8336 N N . ASN C 1 305 ? 26.781 -65.027 -6.987 1.00 13.48 737 ASN C N 1
ATOM 8337 C CA . ASN C 1 305 ? 27.177 -66.455 -7.025 1.00 13.59 737 ASN C CA 1
ATOM 8338 C C . ASN C 1 305 ? 28.531 -66.628 -7.715 1.00 14.11 737 ASN C C 1
ATOM 8339 O O . ASN C 1 305 ? 28.815 -67.747 -8.154 1.00 13.85 737 ASN C O 1
ATOM 8344 N N . PHE C 1 306 ? 29.378 -65.602 -7.730 1.00 15.05 738 PHE C N 1
ATOM 8345 C CA . PHE C 1 306 ? 30.651 -65.611 -8.499 1.00 15.96 738 PHE C CA 1
ATOM 8346 C C . PHE C 1 306 ? 31.801 -66.180 -7.658 1.00 16.66 738 PHE C C 1
ATOM 8347 O O . PHE C 1 306 ? 32.504 -67.087 -8.131 1.00 16.48 738 PHE C O 1
ATOM 8355 N N . LYS C 1 307 ? 32.030 -65.627 -6.467 1.00 17.65 739 LYS C N 1
ATOM 8356 C CA . LYS C 1 307 ? 33.222 -65.971 -5.648 1.00 18.88 739 LYS C CA 1
ATOM 8357 C C . LYS C 1 307 ? 32.779 -66.190 -4.204 1.00 18.57 739 LYS C C 1
ATOM 8358 O O . LYS C 1 307 ? 32.122 -65.304 -3.638 1.00 17.77 739 LYS C O 1
ATOM 8364 N N . GLN C 1 308 ? 33.159 -67.325 -3.627 1.00 18.87 740 GLN C N 1
ATOM 8365 C CA . GLN C 1 308 ? 32.851 -67.656 -2.217 1.00 19.42 740 GLN C CA 1
ATOM 8366 C C . GLN C 1 308 ? 33.196 -66.455 -1.324 1.00 19.06 740 GLN C C 1
ATOM 8367 O O . GLN C 1 308 ? 34.322 -65.923 -1.421 1.00 19.26 740 GLN C O 1
ATOM 8373 N N . GLY C 1 309 ? 32.230 -66.009 -0.524 1.00 18.60 741 GLY C N 1
ATOM 8374 C CA . GLY C 1 309 ? 32.401 -64.929 0.462 1.00 18.48 741 GLY C CA 1
ATOM 8375 C C . GLY C 1 309 ? 32.287 -63.531 -0.120 1.00 18.19 741 GLY C C 1
ATOM 8376 O O . GLY C 1 309 ? 32.355 -62.574 0.670 1.00 18.43 741 GLY C O 1
ATOM 8377 N N . GLU C 1 310 ? 32.063 -63.387 -1.433 1.00 17.68 742 GLU C N 1
ATOM 8378 C CA . GLU C 1 310 ? 31.781 -62.080 -2.078 1.00 17.57 742 GLU C CA 1
ATOM 8379 C C . GLU C 1 310 ? 30.275 -61.942 -2.300 1.00 16.50 742 GLU C C 1
ATOM 8380 O O . GLU C 1 310 ? 29.695 -62.796 -3.003 1.00 15.85 742 GLU C O 1
ATOM 8386 N N . GLY C 1 311 ? 29.667 -60.943 -1.657 1.00 16.05 743 GLY C N 1
ATOM 8387 C CA . GLY C 1 311 ? 28.235 -60.638 -1.792 1.00 15.73 743 GLY C CA 1
ATOM 8388 C C . GLY C 1 311 ? 27.355 -61.821 -1.448 1.00 15.60 743 GLY C C 1
ATOM 8389 O O . GLY C 1 311 ? 26.290 -61.973 -2.076 1.00 15.37 743 GLY C O 1
ATOM 8390 N N . GLY C 1 312 ? 27.769 -62.645 -0.482 1.00 15.58 744 GLY C N 1
ATOM 8391 C CA . GLY C 1 312 ? 26.938 -63.734 0.042 1.00 15.58 744 GLY C CA 1
ATOM 8392 C C . GLY C 1 312 ? 27.049 -65.022 -0.755 1.00 15.47 744 GLY C C 1
ATOM 8393 O O . GLY C 1 312 ? 26.348 -65.987 -0.399 1.00 15.98 744 GLY C O 1
ATOM 8394 N N . SER C 1 313 ? 27.910 -65.092 -1.780 1.00 15.25 745 SER C N 1
ATOM 8395 C CA . SER C 1 313 ? 28.071 -66.346 -2.558 1.00 15.27 745 SER C CA 1
ATOM 8396 C C . SER C 1 313 ? 28.615 -67.452 -1.658 1.00 15.93 745 SER C C 1
ATOM 8397 O O . SER C 1 313 ? 29.628 -67.232 -0.958 1.00 16.12 745 SER C O 1
ATOM 8400 N N . ARG C 1 314 ? 27.966 -68.609 -1.691 1.00 16.45 746 ARG C N 1
ATOM 8401 C CA . ARG C 1 314 ? 28.405 -69.791 -0.917 1.00 17.30 746 ARG C CA 1
ATOM 8402 C C . ARG C 1 314 ? 29.662 -70.387 -1.546 1.00 17.65 746 ARG C C 1
ATOM 8403 O O . ARG C 1 314 ? 30.513 -70.927 -0.788 1.00 18.54 746 ARG C O 1
ATOM 8411 N N . TRP C 1 315 ? 29.754 -70.345 -2.878 1.00 17.49 747 TRP C N 1
ATOM 8412 C CA . TRP C 1 315 ? 30.758 -71.103 -3.661 1.00 17.62 747 TRP C CA 1
ATOM 8413 C C . TRP C 1 315 ? 31.300 -70.256 -4.808 1.00 17.75 747 TRP C C 1
ATOM 8414 O O . TRP C 1 315 ? 30.606 -69.333 -5.285 1.00 17.44 747 TRP C O 1
ATOM 8425 N N . THR C 1 316 ? 32.499 -70.598 -5.265 1.00 17.88 748 THR C N 1
ATOM 8426 C CA . THR C 1 316 ? 33.170 -69.929 -6.404 1.00 18.23 748 THR C CA 1
ATOM 8427 C C . THR C 1 316 ? 32.725 -70.618 -7.699 1.00 18.42 748 THR C C 1
ATOM 8428 O O . THR C 1 316 ? 32.685 -71.851 -7.752 1.00 18.28 748 THR C O 1
ATOM 8432 N N . MET C 1 317 ? 32.352 -69.845 -8.713 1.00 18.70 749 MET C N 1
ATOM 8433 C CA . MET C 1 317 ? 31.755 -70.390 -9.956 1.00 19.56 749 MET C CA 1
ATOM 8434 C C . MET C 1 317 ? 32.828 -71.128 -10.774 1.00 19.89 749 MET C C 1
ATOM 8435 O O . MET C 1 317 ? 32.456 -72.079 -11.489 1.00 19.02 749 MET C O 1
ATOM 8440 N N . TYR C 1 318 ? 34.094 -70.720 -10.662 1.00 20.99 750 TYR C N 1
ATOM 8441 C CA . TYR C 1 318 ? 35.250 -71.346 -11.365 1.00 22.86 750 TYR C CA 1
ATOM 8442 C C . TYR C 1 318 ? 36.020 -72.225 -10.374 1.00 24.31 750 TYR C C 1
ATOM 8443 O O . TYR C 1 318 ? 35.954 -71.982 -9.166 1.00 23.25 750 TYR C O 1
ATOM 8452 N N . LYS C 1 319 ? 36.733 -73.229 -10.890 1.00 27.21 751 LYS C N 1
ATOM 8453 C CA . LYS C 1 319 ? 37.492 -74.215 -10.072 1.00 30.00 751 LYS C CA 1
ATOM 8454 C C . LYS C 1 319 ? 38.689 -73.515 -9.412 1.00 29.55 751 LYS C C 1
ATOM 8455 O O . LYS C 1 319 ? 39.409 -72.789 -10.112 1.00 29.64 751 LYS C O 1
ATOM 8461 N N . ASN C 1 320 ? 38.873 -73.724 -8.106 1.00 29.67 752 ASN C N 1
ATOM 8462 C CA . ASN C 1 320 ? 40.066 -73.273 -7.339 1.00 30.35 752 ASN C CA 1
ATOM 8463 C C . ASN C 1 320 ? 40.247 -74.235 -6.157 1.00 30.99 752 ASN C C 1
ATOM 8464 O O . ASN C 1 320 ? 39.686 -75.343 -6.224 1.00 30.36 752 ASN C O 1
ATOM 8469 N N . SER C 1 321 ? 41.002 -73.844 -5.125 1.00 32.40 753 SER C N 1
ATOM 8470 C CA . SER C 1 321 ? 41.353 -74.725 -3.980 1.00 33.58 753 SER C CA 1
ATOM 8471 C C . SER C 1 321 ? 40.143 -74.951 -3.060 1.00 33.88 753 SER C C 1
ATOM 8472 O O . SER C 1 321 ? 40.181 -75.918 -2.278 1.00 34.95 753 SER C O 1
ATOM 8475 N N . GLN C 1 322 ? 39.102 -74.111 -3.155 1.00 33.01 754 GLN C N 1
ATOM 8476 C CA . GLN C 1 322 ? 37.967 -74.099 -2.193 1.00 32.28 754 GLN C CA 1
ATOM 8477 C C . GLN C 1 322 ? 37.018 -75.264 -2.496 1.00 30.84 754 GLN C C 1
ATOM 8478 O O . GLN C 1 322 ? 36.770 -75.551 -3.691 1.00 29.25 754 GLN C O 1
ATOM 8484 N N . ALA C 1 323 ? 36.501 -75.909 -1.446 1.00 29.92 755 ALA C N 1
ATOM 8485 C CA . ALA C 1 323 ? 35.459 -76.955 -1.540 1.00 28.87 755 ALA C CA 1
ATOM 8486 C C . ALA C 1 323 ? 34.229 -76.356 -2.233 1.00 26.94 755 ALA C C 1
ATOM 8487 O O . ALA C 1 323 ? 33.881 -75.208 -1.918 1.00 26.25 755 ALA C O 1
ATOM 8489 N N . GLY C 1 324 ? 33.636 -77.108 -3.163 1.00 25.12 756 GLY C N 1
ATOM 8490 C CA . GLY C 1 324 ? 32.418 -76.718 -3.900 1.00 23.79 756 GLY C CA 1
ATOM 8491 C C . GLY C 1 324 ? 32.698 -75.720 -5.009 1.00 22.42 756 GLY C C 1
ATOM 8492 O O . GLY C 1 324 ? 31.742 -75.349 -5.703 1.00 21.69 756 GLY C O 1
ATOM 8493 N N . SER C 1 325 ? 33.952 -75.298 -5.194 1.00 21.85 757 SER C N 1
ATOM 8494 C CA . SER C 1 325 ? 34.325 -74.358 -6.281 1.00 21.55 757 SER C CA 1
ATOM 8495 C C . SER C 1 325 ? 34.085 -75.044 -7.628 1.00 20.72 757 SER C C 1
ATOM 8496 O O . SER C 1 325 ? 34.022 -76.304 -7.675 1.00 20.58 757 SER C O 1
ATOM 8499 N N . GLY C 1 326 ? 33.941 -74.251 -8.690 1.00 19.68 758 GLY C N 1
ATOM 8500 C CA . GLY C 1 326 ? 33.634 -74.759 -10.035 1.00 19.06 758 GLY C CA 1
ATOM 8501 C C . GLY C 1 326 ? 32.193 -75.227 -10.151 1.00 18.17 758 GLY C C 1
ATOM 8502 O O . GLY C 1 326 ? 31.939 -76.122 -10.980 1.00 18.45 758 GLY C O 1
ATOM 8503 N N . TRP C 1 327 ? 31.248 -74.599 -9.434 1.00 17.45 759 TRP C N 1
ATOM 8504 C CA . TRP C 1 327 ? 29.819 -74.996 -9.524 1.00 17.01 759 TRP C CA 1
ATOM 8505 C C . TRP C 1 327 ? 29.325 -74.790 -10.959 1.00 17.35 759 TRP C C 1
ATOM 8506 O O . TRP C 1 327 ? 28.423 -75.514 -11.367 1.00 16.70 759 TRP C O 1
ATOM 8517 N N . ASP C 1 328 ? 29.885 -73.842 -11.714 1.00 18.58 760 ASP C N 1
ATOM 8518 C CA . ASP C 1 328 ? 29.316 -73.444 -13.030 1.00 20.36 760 ASP C CA 1
ATOM 8519 C C . ASP C 1 328 ? 29.937 -74.294 -14.141 1.00 22.54 760 ASP C C 1
ATOM 8520 O O . ASP C 1 328 ? 30.772 -73.799 -14.916 1.00 22.85 760 ASP C O 1
ATOM 8525 N N . SER C 1 329 ? 29.486 -75.536 -14.234 1.00 25.63 761 SER C N 1
ATOM 8526 C CA . SER C 1 329 ? 29.869 -76.491 -15.300 1.00 28.88 761 SER C CA 1
ATOM 8527 C C . SER C 1 329 ? 28.699 -77.452 -15.504 1.00 31.35 761 SER C C 1
ATOM 8528 O O . SER C 1 329 ? 27.919 -77.656 -14.543 1.00 33.91 761 SER C O 1
ATOM 8531 N N . SER C 1 330 ? 28.587 -78.027 -16.701 1.00 33.19 762 SER C N 1
ATOM 8532 C CA . SER C 1 330 ? 27.510 -78.983 -17.050 1.00 33.84 762 SER C CA 1
ATOM 8533 C C . SER C 1 330 ? 27.530 -80.168 -16.073 1.00 33.93 762 SER C C 1
ATOM 8534 O O . SER C 1 330 ? 26.431 -80.704 -15.800 1.00 35.56 762 SER C O 1
ATOM 8537 N N . ASP C 1 331 ? 28.711 -80.508 -15.535 1.00 33.22 763 ASP C N 1
ATOM 8538 C CA . ASP C 1 331 ? 28.995 -81.770 -14.802 1.00 34.07 763 ASP C CA 1
ATOM 8539 C C . ASP C 1 331 ? 29.116 -81.572 -13.282 1.00 30.58 763 ASP C C 1
ATOM 8540 O O . ASP C 1 331 ? 29.104 -82.596 -12.570 1.00 31.03 763 ASP C O 1
ATOM 8545 N N . ALA C 1 332 ? 29.297 -80.344 -12.779 1.00 26.05 764 ALA C N 1
ATOM 8546 C CA . ALA C 1 332 ? 29.570 -80.118 -11.337 1.00 24.23 764 ALA C CA 1
ATOM 8547 C C . ALA C 1 332 ? 28.401 -80.638 -10.507 1.00 22.80 764 ALA C C 1
ATOM 8548 O O . ALA C 1 332 ? 27.240 -80.416 -10.852 1.00 22.08 764 ALA C O 1
ATOM 8550 N N . PRO C 1 333 ? 28.652 -81.335 -9.377 1.00 22.13 765 PRO C N 1
ATOM 8551 C CA . PRO C 1 333 ? 27.567 -81.884 -8.565 1.00 21.56 765 PRO C CA 1
ATOM 8552 C C . PRO C 1 333 ? 26.685 -80.807 -7.912 1.00 20.21 765 PRO C C 1
ATOM 8553 O O . PRO C 1 333 ? 25.531 -81.088 -7.640 1.00 20.73 765 PRO C O 1
ATOM 8557 N N . ASN C 1 334 ? 27.229 -79.603 -7.730 1.00 18.37 766 ASN C N 1
ATOM 8558 C CA . ASN C 1 334 ? 26.492 -78.457 -7.131 1.00 17.46 766 ASN C CA 1
ATOM 8559 C C . ASN C 1 334 ? 26.189 -77.408 -8.209 1.00 16.47 766 ASN C C 1
ATOM 8560 O O . ASN C 1 334 ? 26.009 -76.230 -7.831 1.00 16.03 766 ASN C O 1
ATOM 8565 N N . SER C 1 335 ? 26.067 -77.793 -9.483 1.00 15.59 767 SER C N 1
ATOM 8566 C CA . SER C 1 335 ? 25.696 -76.830 -10.560 1.00 15.06 767 SER C CA 1
ATOM 8567 C C . SER C 1 335 ? 24.299 -76.258 -10.287 1.00 14.55 767 SER C C 1
ATOM 8568 O O . SER C 1 335 ? 24.001 -75.158 -10.783 1.00 14.22 767 SER C O 1
ATOM 8571 N N . TRP C 1 336 ? 23.484 -76.933 -9.475 1.00 14.25 768 TRP C N 1
ATOM 8572 C CA . TRP C 1 336 ? 22.149 -76.425 -9.063 1.00 13.85 768 TRP C CA 1
ATOM 8573 C C . TRP C 1 336 ? 22.282 -75.078 -8.343 1.00 13.64 768 TRP C C 1
ATOM 8574 O O . TRP C 1 336 ? 21.279 -74.352 -8.287 1.00 13.48 768 TRP C O 1
ATOM 8585 N N . TYR C 1 337 ? 23.460 -74.727 -7.828 1.00 13.44 769 TYR C N 1
ATOM 8586 C CA . TYR C 1 337 ? 23.635 -73.473 -7.061 1.00 13.47 769 TYR C CA 1
ATOM 8587 C C . TYR C 1 337 ? 23.305 -72.266 -7.958 1.00 13.20 769 TYR C C 1
ATOM 8588 O O . TYR C 1 337 ? 22.818 -71.256 -7.418 1.00 13.14 769 TYR C O 1
ATOM 8597 N N . GLY C 1 338 ? 23.518 -72.386 -9.270 1.00 13.12 770 GLY C N 1
ATOM 8598 C CA . GLY C 1 338 ? 23.240 -71.316 -10.236 1.00 13.05 770 GLY C CA 1
ATOM 8599 C C . GLY C 1 338 ? 22.119 -71.642 -11.193 1.00 13.30 770 GLY C C 1
ATOM 8600 O O . GLY C 1 338 ? 22.038 -70.977 -12.243 1.00 13.26 770 GLY C O 1
ATOM 8601 N N . ALA C 1 339 ? 21.245 -72.591 -10.847 1.00 13.61 771 ALA C N 1
ATOM 8602 C CA . ALA C 1 339 ? 20.188 -73.068 -11.757 1.00 13.98 771 ALA C CA 1
ATOM 8603 C C . ALA C 1 339 ? 18.811 -72.987 -11.103 1.00 14.40 771 ALA C C 1
ATOM 8604 O O . ALA C 1 339 ? 18.673 -73.088 -9.877 1.00 14.62 771 ALA C O 1
ATOM 8606 N N . GLY C 1 340 ? 17.813 -72.892 -11.955 1.00 15.29 772 GLY C N 1
ATOM 8607 C CA . GLY C 1 340 ? 16.423 -73.221 -11.627 1.00 15.62 772 GLY C CA 1
ATOM 8608 C C . GLY C 1 340 ? 15.804 -73.956 -12.789 1.00 15.64 772 GLY C C 1
ATOM 8609 O O . GLY C 1 340 ? 16.535 -74.492 -13.637 1.00 15.73 772 GLY C O 1
ATOM 8610 N N . ALA C 1 341 ? 14.490 -73.971 -12.853 1.00 15.90 773 ALA C N 1
ATOM 8611 C CA . ALA C 1 341 ? 13.773 -74.627 -13.950 1.00 15.38 773 ALA C CA 1
ATOM 8612 C C . ALA C 1 341 ? 12.453 -73.905 -14.151 1.00 15.07 773 ALA C C 1
ATOM 8613 O O . ALA C 1 341 ? 12.051 -73.106 -13.266 1.00 14.86 773 ALA C O 1
ATOM 8615 N N . ILE C 1 342 ? 11.820 -74.180 -15.282 1.00 14.69 774 ILE C N 1
ATOM 8616 C CA . ILE C 1 342 ? 10.462 -73.672 -15.594 1.00 14.99 774 ILE C CA 1
ATOM 8617 C C . ILE C 1 342 ? 9.621 -74.881 -15.998 1.00 15.36 774 ILE C C 1
ATOM 8618 O O . ILE C 1 342 ? 10.044 -75.621 -16.907 1.00 15.03 774 ILE C O 1
ATOM 8623 N N . LYS C 1 343 ? 8.488 -75.064 -15.331 1.00 16.17 775 LYS C N 1
ATOM 8624 C CA . LYS C 1 343 ? 7.549 -76.174 -15.619 1.00 16.85 775 LYS C CA 1
ATOM 8625 C C . LYS C 1 343 ? 6.616 -75.690 -16.719 1.00 16.83 775 LYS C C 1
ATOM 8626 O O . LYS C 1 343 ? 5.956 -74.666 -16.509 1.00 17.33 775 LYS C O 1
ATOM 8632 N N . MET C 1 344 ? 6.598 -76.376 -17.860 1.00 16.53 776 MET C N 1
ATOM 8633 C CA . MET C 1 344 ? 5.905 -75.881 -19.072 1.00 17.01 776 MET C CA 1
ATOM 8634 C C . MET C 1 344 ? 4.973 -76.945 -19.641 1.00 16.97 776 MET C C 1
ATOM 8635 O O . MET C 1 344 ? 5.302 -78.147 -19.571 1.00 17.06 776 MET C O 1
ATOM 8640 N N . SER C 1 345 ? 3.876 -76.483 -20.231 1.00 17.11 777 SER C N 1
ATOM 8641 C CA . SER C 1 345 ? 2.904 -77.351 -20.941 1.00 17.28 777 SER C CA 1
ATOM 8642 C C . SER C 1 345 ? 2.583 -76.757 -22.307 1.00 17.44 777 SER C C 1
ATOM 8643 O O . SER C 1 345 ? 2.906 -75.584 -22.549 1.00 17.44 777 SER C O 1
ATOM 8646 N N . GLY C 1 346 ? 1.967 -77.551 -23.173 1.00 17.52 778 GLY C N 1
ATOM 8647 C CA . GLY C 1 346 ? 1.510 -77.085 -24.486 1.00 17.55 778 GLY C CA 1
ATOM 8648 C C . GLY C 1 346 ? 2.605 -77.176 -25.534 1.00 17.28 778 GLY C C 1
ATOM 8649 O O . GLY C 1 346 ? 3.784 -77.430 -25.235 1.00 17.20 778 GLY C O 1
ATOM 8650 N N . PRO C 1 347 ? 2.219 -76.999 -26.810 1.00 17.36 779 PRO C N 1
ATOM 8651 C CA . PRO C 1 347 ? 3.143 -77.168 -27.930 1.00 17.62 779 PRO C CA 1
ATOM 8652 C C . PRO C 1 347 ? 4.047 -75.961 -28.207 1.00 17.48 779 PRO C C 1
ATOM 8653 O O . PRO C 1 347 ? 5.035 -76.128 -28.863 1.00 17.51 779 PRO C O 1
ATOM 8657 N N . ASN C 1 348 ? 3.676 -74.783 -27.723 1.00 17.77 780 ASN C N 1
ATOM 8658 C CA . ASN C 1 348 ? 4.421 -73.529 -27.991 1.00 17.98 780 ASN C CA 1
ATOM 8659 C C . ASN C 1 348 ? 4.862 -72.943 -26.659 1.00 17.43 780 ASN C C 1
ATOM 8660 O O . ASN C 1 348 ? 3.984 -72.617 -25.839 1.00 18.43 780 ASN C O 1
ATOM 8665 N N . ASN C 1 349 ? 6.166 -72.851 -26.430 1.00 16.37 781 ASN C N 1
ATOM 8666 C CA . ASN C 1 349 ? 6.693 -72.287 -25.167 1.00 15.78 781 ASN C CA 1
ATOM 8667 C C . ASN C 1 349 ? 7.712 -71.206 -25.492 1.00 15.33 781 ASN C C 1
ATOM 8668 O O . ASN C 1 349 ? 8.172 -71.108 -26.642 1.00 14.97 781 ASN C O 1
ATOM 8673 N N . TYR C 1 350 ? 7.970 -70.360 -24.510 1.00 15.28 782 TYR C N 1
ATOM 8674 C CA . TYR C 1 350 ? 8.832 -69.185 -24.731 1.00 15.29 782 TYR C CA 1
ATOM 8675 C C . TYR C 1 350 ? 9.424 -68.722 -23.412 1.00 14.60 782 TYR C C 1
ATOM 8676 O O . TYR C 1 350 ? 8.878 -68.951 -22.330 1.00 14.16 782 TYR C O 1
ATOM 8685 N N . VAL C 1 351 ? 10.567 -68.067 -23.539 1.00 14.17 783 VAL C N 1
ATOM 8686 C CA . VAL C 1 351 ? 11.266 -67.437 -22.399 1.00 14.03 783 VAL C CA 1
ATOM 8687 C C . VAL C 1 351 ? 12.255 -66.446 -22.999 1.00 13.60 783 VAL C C 1
ATOM 8688 O O . VAL C 1 351 ? 12.807 -66.729 -24.071 1.00 13.36 783 VAL C O 1
ATOM 8692 N N . THR C 1 352 ? 12.454 -65.331 -22.320 1.00 13.34 784 THR C N 1
ATOM 8693 C CA . THR C 1 352 ? 13.503 -64.358 -22.676 1.00 13.21 784 THR C CA 1
ATOM 8694 C C . THR C 1 352 ? 14.660 -64.561 -21.698 1.00 12.82 784 THR C C 1
ATOM 8695 O O . THR C 1 352 ? 14.418 -64.646 -20.485 1.00 12.77 784 THR C O 1
ATOM 8699 N N . VAL C 1 353 ? 15.876 -64.645 -22.215 1.00 12.40 785 VAL C N 1
ATOM 8700 C CA . VAL C 1 353 ? 17.074 -64.824 -21.363 1.00 12.25 785 VAL C CA 1
ATOM 8701 C C . VAL C 1 353 ? 18.059 -63.722 -21.717 1.00 12.09 785 VAL C C 1
ATOM 8702 O O . VAL C 1 353 ? 18.172 -63.358 -22.894 1.00 12.33 785 VAL C O 1
ATOM 8706 N N . GLY C 1 354 ? 18.759 -63.210 -20.724 1.00 12.07 786 GLY C N 1
ATOM 8707 C CA . GLY C 1 354 ? 19.749 -62.167 -21.030 1.00 12.09 786 GLY C CA 1
ATOM 8708 C C . GLY C 1 354 ? 20.572 -61.783 -19.834 1.00 12.05 786 GLY C C 1
ATOM 8709 O O . GLY C 1 354 ? 20.421 -62.385 -18.754 1.00 11.99 786 GLY C O 1
ATOM 8710 N N . ALA C 1 355 ? 21.432 -60.799 -20.042 1.00 11.93 787 ALA C N 1
ATOM 8711 C CA . ALA C 1 355 ? 22.340 -60.264 -19.018 1.00 11.97 787 ALA C CA 1
ATOM 8712 C C . ALA C 1 355 ? 22.101 -58.765 -18.925 1.00 11.99 787 ALA C C 1
ATOM 8713 O O . ALA C 1 355 ? 21.928 -58.103 -19.979 1.00 12.35 787 ALA C O 1
ATOM 8715 N N . THR C 1 356 ? 22.096 -58.249 -17.704 1.00 11.92 788 THR C N 1
ATOM 8716 C CA . THR C 1 356 ? 21.789 -56.830 -17.454 1.00 12.13 788 THR C CA 1
ATOM 8717 C C . THR C 1 356 ? 22.690 -56.296 -16.348 1.00 12.12 788 THR C C 1
ATOM 8718 O O . THR C 1 356 ? 22.990 -57.019 -15.399 1.00 11.92 788 THR C O 1
ATOM 8722 N N . SER C 1 357 ? 23.082 -55.035 -16.459 1.00 12.24 789 SER C N 1
ATOM 8723 C CA . SER C 1 357 ? 23.743 -54.305 -15.362 1.00 12.48 789 SER C CA 1
ATOM 8724 C C . SER C 1 357 ? 22.875 -54.399 -14.102 1.00 12.58 789 SER C C 1
ATOM 8725 O O . SER C 1 357 ? 21.648 -54.257 -14.201 1.00 12.61 789 SER C O 1
ATOM 8728 N N . ALA C 1 358 ? 23.486 -54.620 -12.951 1.00 12.82 790 ALA C N 1
ATOM 8729 C CA . ALA C 1 358 ? 22.766 -54.708 -11.664 1.00 13.17 790 ALA C CA 1
ATOM 8730 C C . ALA C 1 358 ? 21.918 -53.446 -11.440 1.00 13.19 790 ALA C C 1
ATOM 8731 O O . ALA C 1 358 ? 20.811 -53.568 -10.897 1.00 13.19 790 ALA C O 1
ATOM 8733 N N . THR C 1 359 ? 22.412 -52.272 -11.849 1.00 13.46 791 THR C N 1
ATOM 8734 C CA . THR C 1 359 ? 21.719 -50.974 -11.646 1.00 13.77 791 THR C CA 1
ATOM 8735 C C . THR C 1 359 ? 20.371 -50.949 -12.378 1.00 13.82 791 THR C C 1
ATOM 8736 O O . THR C 1 359 ? 19.509 -50.140 -11.976 1.00 13.94 791 THR C O 1
ATOM 8740 N N . ASN C 1 360 ? 20.186 -51.782 -13.408 1.00 13.72 792 ASN C N 1
ATOM 8741 C CA . ASN C 1 360 ? 18.899 -51.857 -14.136 1.00 13.83 792 ASN C CA 1
ATOM 8742 C C . ASN C 1 360 ? 17.848 -52.592 -13.299 1.00 14.05 792 ASN C C 1
ATOM 8743 O O . ASN C 1 360 ? 16.650 -52.457 -13.616 1.00 14.76 792 ASN C O 1
ATOM 8748 N N . VAL C 1 361 ? 18.270 -53.379 -12.315 1.00 13.94 793 VAL C N 1
ATOM 8749 C CA . VAL C 1 361 ? 17.362 -54.322 -11.611 1.00 14.24 793 VAL C CA 1
ATOM 8750 C C . VAL C 1 361 ? 16.973 -53.756 -10.249 1.00 14.67 793 VAL C C 1
ATOM 8751 O O . VAL C 1 361 ? 15.829 -53.974 -9.823 1.00 14.68 793 VAL C O 1
ATOM 8755 N N . MET C 1 362 ? 17.896 -53.089 -9.565 1.00 15.18 794 MET C N 1
ATOM 8756 C CA . MET C 1 362 ? 17.644 -52.641 -8.181 1.00 16.03 794 MET C CA 1
ATOM 8757 C C . MET C 1 362 ? 18.522 -51.443 -7.878 1.00 16.34 794 MET C C 1
ATOM 8758 O O . MET C 1 362 ? 19.536 -51.227 -8.535 1.00 15.86 794 MET C O 1
ATOM 8763 N N . PRO C 1 363 ? 18.135 -50.645 -6.860 1.00 17.11 795 PRO C N 1
ATOM 8764 C CA . PRO C 1 363 ? 18.944 -49.515 -6.433 1.00 17.62 795 PRO C CA 1
ATOM 8765 C C . PRO C 1 363 ? 20.261 -50.012 -5.836 1.00 17.76 795 PRO C C 1
ATOM 8766 O O . PRO C 1 363 ? 20.266 -51.092 -5.259 1.00 17.17 795 PRO C O 1
ATOM 8770 N N . VAL C 1 364 ? 21.334 -49.241 -5.977 1.00 18.26 796 VAL C N 1
ATOM 8771 C CA . VAL C 1 364 ? 22.670 -49.601 -5.415 1.00 19.15 796 VAL C CA 1
ATOM 8772 C C . VAL C 1 364 ? 22.544 -49.865 -3.904 1.00 19.39 796 VAL C C 1
ATOM 8773 O O . VAL C 1 364 ? 23.241 -50.766 -3.399 1.00 19.08 796 VAL C O 1
ATOM 8777 N N . SER C 1 365 ? 21.658 -49.151 -3.203 1.00 20.39 797 SER C N 1
ATOM 8778 C CA . SER C 1 365 ? 21.472 -49.295 -1.732 1.00 21.37 797 SER C CA 1
ATOM 8779 C C . SER C 1 365 ? 20.995 -50.707 -1.376 1.00 21.48 797 SER C C 1
ATOM 8780 O O . SER C 1 365 ? 21.244 -51.138 -0.224 1.00 22.37 797 SER C O 1
ATOM 8783 N N . ASP C 1 366 ? 20.364 -51.433 -2.310 1.00 20.57 798 ASP C N 1
ATOM 8784 C CA . ASP C 1 366 ? 19.778 -52.782 -2.071 1.00 21.06 798 ASP C CA 1
ATOM 8785 C C . ASP C 1 366 ? 20.781 -53.884 -2.427 1.00 19.58 798 ASP C C 1
ATOM 8786 O O . ASP C 1 366 ? 20.442 -55.074 -2.246 1.00 20.57 798 ASP C O 1
ATOM 8791 N N . MET C 1 367 ? 21.961 -53.537 -2.940 1.00 17.60 799 MET C N 1
ATOM 8792 C CA . MET C 1 367 ? 22.898 -54.523 -3.534 1.00 16.71 799 MET C CA 1
ATOM 8793 C C . MET C 1 367 ? 23.886 -55.035 -2.496 1.00 16.57 799 MET C C 1
ATOM 8794 O O . MET C 1 367 ? 24.313 -54.303 -1.603 1.00 16.93 799 MET C O 1
ATOM 8799 N N . PRO C 1 368 ? 24.352 -56.291 -2.661 1.00 16.55 800 PRO C N 1
ATOM 8800 C CA . PRO C 1 368 ? 25.477 -56.801 -1.886 1.00 16.86 800 PRO C CA 1
ATOM 8801 C C . PRO C 1 368 ? 26.702 -55.897 -2.056 1.00 17.14 800 PRO C C 1
ATOM 8802 O O . PRO C 1 368 ? 26.955 -55.407 -3.146 1.00 16.56 800 PRO C O 1
ATOM 8806 N N . VAL C 1 369 ? 27.432 -55.714 -0.963 1.00 17.72 801 VAL C N 1
ATOM 8807 C CA . VAL C 1 369 ? 28.662 -54.885 -0.923 1.00 18.67 801 VAL C CA 1
ATOM 8808 C C . VAL C 1 369 ? 29.870 -55.821 -0.944 1.00 19.23 801 VAL C C 1
ATOM 8809 O O . VAL C 1 369 ? 29.978 -56.683 -0.048 1.00 19.95 801 VAL C O 1
ATOM 8813 N N . VAL C 1 370 ? 30.702 -55.680 -1.974 1.00 19.59 802 VAL C N 1
ATOM 8814 C CA . VAL C 1 370 ? 31.993 -56.408 -2.109 1.00 20.25 802 VAL C CA 1
ATOM 8815 C C . VAL C 1 370 ? 33.095 -55.372 -1.966 1.00 21.71 802 VAL C C 1
ATOM 8816 O O . VAL C 1 370 ? 33.256 -54.512 -2.830 1.00 21.61 802 VAL C O 1
ATOM 8820 N N . PRO C 1 371 ? 33.872 -55.406 -0.867 1.00 23.80 803 PRO C N 1
ATOM 8821 C CA . PRO C 1 371 ? 34.904 -54.390 -0.660 1.00 24.82 803 PRO C CA 1
ATOM 8822 C C . PRO C 1 371 ? 35.842 -54.351 -1.875 1.00 24.76 803 PRO C C 1
ATOM 8823 O O . PRO C 1 371 ? 36.229 -55.394 -2.359 1.00 25.54 803 PRO C O 1
ATOM 8827 N N . GLY C 1 372 ? 36.128 -53.150 -2.374 1.00 25.59 804 GLY C N 1
ATOM 8828 C CA . GLY C 1 372 ? 37.075 -52.945 -3.487 1.00 25.75 804 GLY C CA 1
ATOM 8829 C C . GLY C 1 372 ? 36.436 -53.087 -4.857 1.00 25.38 804 GLY C C 1
ATOM 8830 O O . GLY C 1 372 ? 37.146 -52.827 -5.849 1.00 26.94 804 GLY C O 1
ATOM 8831 N N . LYS C 1 373 ? 35.156 -53.479 -4.948 1.00 23.27 805 LYS C N 1
ATOM 8832 C CA . LYS C 1 373 ? 34.467 -53.642 -6.255 1.00 21.97 805 LYS C CA 1
ATOM 8833 C C . LYS C 1 373 ? 33.302 -52.661 -6.345 1.00 20.70 805 LYS C C 1
ATOM 8834 O O . LYS C 1 373 ? 32.529 -52.544 -5.361 1.00 21.15 805 LYS C O 1
ATOM 8840 N N . ASP C 1 374 ? 33.191 -51.963 -7.478 1.00 18.68 806 ASP C N 1
ATOM 8841 C CA . ASP C 1 374 ? 32.148 -50.935 -7.699 1.00 18.05 806 ASP C CA 1
ATOM 8842 C C . ASP C 1 374 ? 30.991 -51.588 -8.456 1.00 16.87 806 ASP C C 1
ATOM 8843 O O . ASP C 1 374 ? 31.188 -52.009 -9.615 1.00 16.17 806 ASP C O 1
ATOM 8848 N N . ASN C 1 375 ? 29.813 -51.650 -7.822 1.00 16.09 807 ASN C N 1
ATOM 8849 C CA . ASN C 1 375 ? 28.619 -52.336 -8.373 1.00 15.78 807 ASN C CA 1
ATOM 8850 C C . ASN C 1 375 ? 28.100 -51.617 -9.624 1.00 15.76 807 ASN C C 1
ATOM 8851 O O . ASN C 1 375 ? 27.275 -52.213 -10.337 1.00 15.68 807 ASN C O 1
ATOM 8856 N N . THR C 1 376 ? 28.526 -50.379 -9.881 1.00 16.17 808 THR C N 1
ATOM 8857 C CA . THR C 1 376 ? 28.093 -49.601 -11.070 1.00 16.51 808 THR C CA 1
ATOM 8858 C C . THR C 1 376 ? 29.055 -49.822 -12.240 1.00 16.84 808 THR C C 1
ATOM 8859 O O . THR C 1 376 ? 28.750 -49.308 -13.333 1.00 16.86 808 THR C O 1
ATOM 8863 N N . ASP C 1 377 ? 30.145 -50.570 -12.050 1.00 17.19 809 ASP C N 1
ATOM 8864 C CA . ASP C 1 377 ? 31.104 -50.869 -13.147 1.00 17.80 809 ASP C CA 1
ATOM 8865 C C . ASP C 1 377 ? 30.337 -51.360 -14.372 1.00 16.89 809 ASP C C 1
ATOM 8866 O O . ASP C 1 377 ? 29.386 -52.155 -14.225 1.00 16.03 809 ASP C O 1
ATOM 8871 N N . GLY C 1 378 ? 30.752 -50.911 -15.550 1.00 16.22 810 GLY C N 1
ATOM 8872 C CA . GLY C 1 378 ? 30.222 -51.424 -16.817 1.00 16.02 810 GLY C CA 1
ATOM 8873 C C . GLY C 1 378 ? 30.469 -52.912 -16.976 1.00 15.75 810 GLY C C 1
ATOM 8874 O O . GLY C 1 378 ? 31.409 -53.464 -16.339 1.00 15.60 810 GLY C O 1
ATOM 8875 N N . LYS C 1 379 ? 29.668 -53.545 -17.827 1.00 15.60 811 LYS C N 1
ATOM 8876 C CA . LYS C 1 379 ? 29.852 -54.971 -18.160 1.00 15.91 811 LYS C CA 1
ATOM 8877 C C . LYS C 1 379 ? 29.820 -55.141 -19.677 1.00 15.69 811 LYS C C 1
ATOM 8878 O O . LYS C 1 379 ? 29.396 -54.224 -20.408 1.00 15.50 811 LYS C O 1
ATOM 8884 N N . LYS C 1 380 ? 30.241 -56.305 -20.144 1.00 15.68 812 LYS C N 1
ATOM 8885 C CA . LYS C 1 380 ? 30.091 -56.647 -21.575 1.00 16.08 812 LYS C CA 1
ATOM 8886 C C . LYS C 1 380 ? 28.641 -57.052 -21.813 1.00 15.35 812 LYS C C 1
ATOM 8887 O O . LYS C 1 380 ? 28.098 -57.867 -21.070 1.00 15.30 812 LYS C O 1
ATOM 8893 N N . PRO C 1 381 ? 27.974 -56.505 -22.848 1.00 14.76 813 PRO C N 1
ATOM 8894 C CA . PRO C 1 381 ? 26.626 -56.945 -23.201 1.00 14.36 813 PRO C CA 1
ATOM 8895 C C . PRO C 1 381 ? 26.682 -58.235 -24.026 1.00 14.09 813 PRO C C 1
ATOM 8896 O O . PRO C 1 381 ? 26.413 -58.231 -25.217 1.00 13.78 813 PRO C O 1
ATOM 8900 N N . ASN C 1 382 ? 27.030 -59.333 -23.362 1.00 14.00 814 ASN C N 1
ATOM 8901 C CA . ASN C 1 382 ? 27.022 -60.665 -24.009 1.00 14.13 814 ASN C CA 1
ATOM 8902 C C . ASN C 1 382 ? 26.584 -61.715 -22.990 1.00 14.15 814 ASN C C 1
ATOM 8903 O O . ASN C 1 382 ? 26.514 -61.405 -21.770 1.00 14.31 814 ASN C O 1
ATOM 8908 N N . ILE C 1 383 ? 26.216 -62.873 -23.500 1.00 14.10 815 ILE C N 1
ATOM 8909 C CA . ILE C 1 383 ? 25.718 -63.990 -22.655 1.00 14.16 815 ILE C CA 1
ATOM 8910 C C . ILE C 1 383 ? 25.801 -65.294 -23.442 1.00 14.46 815 ILE C C 1
ATOM 8911 O O . ILE C 1 383 ? 25.476 -65.312 -24.642 1.00 14.10 815 ILE C O 1
ATOM 8916 N N . TRP C 1 384 ? 26.190 -66.359 -22.748 1.00 14.89 816 TRP C N 1
ATOM 8917 C CA . TRP C 1 384 ? 25.988 -67.756 -23.178 1.00 15.62 816 TRP C CA 1
ATOM 8918 C C . TRP C 1 384 ? 24.843 -68.327 -22.354 1.00 14.87 816 TRP C C 1
ATOM 8919 O O . TRP C 1 384 ? 24.935 -68.287 -21.136 1.00 14.92 816 TRP C O 1
ATOM 8930 N N . TYR C 1 385 ? 23.786 -68.816 -22.983 1.00 14.42 817 TYR C N 1
ATOM 8931 C CA . TYR C 1 385 ? 22.708 -69.509 -22.237 1.00 14.50 817 TYR C CA 1
ATOM 8932 C C . TYR C 1 385 ? 22.235 -70.702 -23.059 1.00 14.96 817 TYR C C 1
ATOM 8933 O O . TYR C 1 385 ? 22.464 -70.797 -24.288 1.00 14.77 817 TYR C O 1
ATOM 8942 N N . SER C 1 386 ? 21.578 -71.618 -22.364 1.00 15.83 818 SER C N 1
ATOM 8943 C CA . SER C 1 386 ? 20.978 -72.812 -22.987 1.00 16.64 818 SER C CA 1
ATOM 8944 C C . SER C 1 386 ? 19.686 -73.132 -22.247 1.00 16.20 818 SER C C 1
ATOM 8945 O O . SER C 1 386 ? 19.589 -72.875 -21.026 1.00 17.03 818 SER C O 1
ATOM 8948 N N . LEU C 1 387 ? 18.739 -73.677 -22.982 1.00 15.91 819 LEU C N 1
ATOM 8949 C CA . LEU C 1 387 ? 17.462 -74.176 -22.427 1.00 15.62 819 LEU C CA 1
ATOM 8950 C C . LEU C 1 387 ? 17.358 -75.642 -22.816 1.00 15.49 819 LEU C C 1
ATOM 8951 O O . LEU C 1 387 ? 17.383 -75.945 -24.020 1.00 16.19 819 LEU C O 1
ATOM 8956 N N . ASN C 1 388 ? 17.336 -76.532 -21.839 1.00 14.87 820 ASN C N 1
ATOM 8957 C CA . ASN C 1 388 ? 17.314 -77.971 -22.174 1.00 14.41 820 ASN C CA 1
ATOM 8958 C C . ASN C 1 388 ? 16.634 -78.712 -21.026 1.00 14.40 820 ASN C C 1
ATOM 8959 O O . ASN C 1 388 ? 16.102 -78.042 -20.125 1.00 13.99 820 ASN C O 1
ATOM 8964 N N . GLY C 1 389 ? 16.635 -80.040 -21.082 1.00 14.35 821 GLY C N 1
ATOM 8965 C CA . GLY C 1 389 ? 15.998 -80.878 -20.043 1.00 14.67 821 GLY C CA 1
ATOM 8966 C C . GLY C 1 389 ? 16.966 -81.308 -18.958 1.00 14.98 821 GLY C C 1
ATOM 8967 O O . GLY C 1 389 ? 16.577 -82.148 -18.128 1.00 14.76 821 GLY C O 1
ATOM 8968 N N . LYS C 1 390 ? 18.197 -80.791 -18.952 1.00 15.44 822 LYS C N 1
ATOM 8969 C CA . LYS C 1 390 ? 19.234 -81.231 -17.986 1.00 16.35 822 LYS C CA 1
ATOM 8970 C C . LYS C 1 390 ? 19.014 -80.519 -16.647 1.00 15.96 822 LYS C C 1
ATOM 8971 O O . LYS C 1 390 ? 19.814 -79.654 -16.272 1.00 15.23 822 LYS C O 1
ATOM 8977 N N . ILE C 1 391 ? 17.943 -80.896 -15.952 1.00 16.03 823 ILE C N 1
ATOM 8978 C CA . ILE C 1 391 ? 17.564 -80.371 -14.610 1.00 16.26 823 ILE C CA 1
ATOM 8979 C C . ILE C 1 391 ? 18.742 -80.621 -13.663 1.00 15.85 823 ILE C C 1
ATOM 8980 O O . ILE C 1 391 ? 19.313 -81.725 -13.681 1.00 15.65 823 ILE C O 1
ATOM 8985 N N . ARG C 1 392 ? 19.139 -79.619 -12.883 1.00 15.12 824 ARG C N 1
ATOM 8986 C CA . ARG C 1 392 ? 20.383 -79.686 -12.087 1.00 15.12 824 ARG C CA 1
ATOM 8987 C C . ARG C 1 392 ? 20.084 -80.157 -10.665 1.00 15.34 824 ARG C C 1
ATOM 8988 O O . ARG C 1 392 ? 21.042 -80.348 -9.904 1.00 15.18 824 ARG C O 1
ATOM 8996 N N . ALA C 1 393 ? 18.814 -80.326 -10.317 1.00 15.68 825 ALA C N 1
ATOM 8997 C CA . ALA C 1 393 ? 18.406 -80.941 -9.034 1.00 16.70 825 ALA C CA 1
ATOM 8998 C C . ALA C 1 393 ? 18.855 -82.401 -9.050 1.00 17.60 825 ALA C C 1
ATOM 8999 O O . ALA C 1 393 ? 19.034 -82.987 -10.150 1.00 17.61 825 ALA C O 1
ATOM 9001 N N . VAL C 1 394 ? 19.029 -82.974 -7.864 1.00 19.17 826 VAL C N 1
ATOM 9002 C CA . VAL C 1 394 ? 19.576 -84.342 -7.679 1.00 20.72 826 VAL C CA 1
ATOM 9003 C C . VAL C 1 394 ? 18.416 -85.343 -7.726 1.00 21.87 826 VAL C C 1
ATOM 9004 O O . VAL C 1 394 ? 17.295 -85.017 -7.283 1.00 23.28 826 VAL C O 1
ATOM 9008 N N . ASN C 1 395 ? 18.698 -86.521 -8.257 1.00 23.47 827 ASN C N 1
ATOM 9009 C CA . ASN C 1 395 ? 17.841 -87.734 -8.120 1.00 24.32 827 ASN C CA 1
ATOM 9010 C C . ASN C 1 395 ? 16.459 -87.496 -8.741 1.00 23.34 827 ASN C C 1
ATOM 9011 O O . ASN C 1 395 ? 15.472 -88.052 -8.203 1.00 24.51 827 ASN C O 1
ATOM 9016 N N . VAL C 1 396 ? 16.345 -86.673 -9.788 1.00 20.69 828 VAL C N 1
ATOM 9017 C CA . VAL C 1 396 ? 15.021 -86.413 -10.417 1.00 19.72 828 VAL C CA 1
ATOM 9018 C C . VAL C 1 396 ? 14.716 -87.601 -11.319 1.00 19.05 828 VAL C C 1
ATOM 9019 O O . VAL C 1 396 ? 15.460 -87.868 -12.253 1.00 18.62 828 VAL C O 1
ATOM 9023 N N . PRO C 1 397 ? 13.626 -88.354 -11.068 1.00 19.17 829 PRO C N 1
ATOM 9024 C CA . PRO C 1 397 ? 13.343 -89.535 -11.886 1.00 19.24 829 PRO C CA 1
ATOM 9025 C C . PRO C 1 397 ? 12.876 -89.124 -13.289 1.00 19.45 829 PRO C C 1
ATOM 9026 O O . PRO C 1 397 ? 12.136 -88.157 -13.420 1.00 18.70 829 PRO C O 1
ATOM 9030 N N . LYS C 1 398 ? 13.317 -89.870 -14.302 1.00 19.74 830 LYS C N 1
ATOM 9031 C CA . LYS C 1 398 ? 12.969 -89.625 -15.719 1.00 20.42 830 LYS C CA 1
ATOM 9032 C C . LYS C 1 398 ? 11.756 -90.460 -16.116 1.00 19.75 830 LYS C C 1
ATOM 9033 O O . LYS C 1 398 ? 11.681 -91.655 -15.727 1.00 19.17 830 LYS C O 1
ATOM 9039 N N . VAL C 1 399 ? 10.869 -89.856 -16.900 1.00 18.87 831 VAL C N 1
ATOM 9040 C CA . VAL C 1 399 ? 9.788 -90.568 -17.634 1.00 19.54 831 VAL C CA 1
ATOM 9041 C C . VAL C 1 399 ? 10.324 -90.880 -19.029 1.00 19.49 831 VAL C C 1
ATOM 9042 O O . VAL C 1 399 ? 10.544 -89.938 -19.815 1.00 19.63 831 VAL C O 1
ATOM 9046 N N . THR C 1 400 ? 10.548 -92.159 -19.334 1.00 19.32 832 THR C N 1
ATOM 9047 C CA . THR C 1 400 ? 11.112 -92.606 -20.635 1.00 19.86 832 THR C CA 1
ATOM 9048 C C . THR C 1 400 ? 10.085 -93.429 -21.424 1.00 20.88 832 THR C C 1
ATOM 9049 O O . THR C 1 400 ? 10.325 -93.610 -22.627 1.00 20.88 832 THR C O 1
ATOM 9053 N N . LYS C 1 401 ? 9.014 -93.903 -20.786 1.00 21.66 833 LYS C N 1
ATOM 9054 C CA . LYS C 1 401 ? 8.008 -94.789 -21.438 1.00 23.72 833 LYS C CA 1
ATOM 9055 C C . LYS C 1 401 ? 6.682 -94.040 -21.604 1.00 24.46 833 LYS C C 1
ATOM 9056 O O . LYS C 1 401 ? 6.185 -93.519 -20.596 1.00 23.43 833 LYS C O 1
ATOM 9062 N N . GLU C 1 402 ? 6.107 -94.036 -22.812 1.00 26.05 834 GLU C N 1
ATOM 9063 C CA . GLU C 1 402 ? 4.703 -93.588 -22.998 1.00 28.54 834 GLU C CA 1
ATOM 9064 C C . GLU C 1 402 ? 3.768 -94.777 -22.767 1.00 28.14 834 GLU C C 1
ATOM 9065 O O . GLU C 1 402 ? 4.201 -95.912 -22.991 1.00 26.49 834 GLU C O 1
ATOM 9071 N N . LYS C 1 403 ? 2.557 -94.508 -22.286 1.00 29.41 835 LYS C N 1
ATOM 9072 C CA . LYS C 1 403 ? 1.517 -95.551 -22.126 1.00 30.96 835 LYS C CA 1
ATOM 9073 C C . LYS C 1 403 ? 1.197 -96.099 -23.510 1.00 30.03 835 LYS C C 1
ATOM 9074 O O . LYS C 1 403 ? 0.837 -95.337 -24.407 1.00 29.43 835 LYS C O 1
ATOM 9080 N N . PRO C 1 404 ? 1.355 -97.416 -23.743 1.00 29.41 836 PRO C N 1
ATOM 9081 C CA . PRO C 1 404 ? 1.076 -97.976 -25.061 1.00 29.33 836 PRO C CA 1
ATOM 9082 C C . PRO C 1 404 ? -0.441 -98.025 -25.280 1.00 29.58 836 PRO C C 1
ATOM 9083 O O . PRO C 1 404 ? -1.166 -98.069 -24.311 1.00 29.72 836 PRO C O 1
ATOM 9087 N N . THR C 1 405 ? -0.869 -98.010 -26.539 1.00 30.12 837 THR C N 1
ATOM 9088 C CA . THR C 1 405 ? -2.285 -98.210 -26.951 1.00 31.00 837 THR C CA 1
ATOM 9089 C C . THR C 1 405 ? -2.404 -99.580 -27.599 1.00 30.79 837 THR C C 1
ATOM 9090 O O . THR C 1 405 ? -1.562 -99.958 -28.403 1.00 30.05 837 THR C O 1
ATOM 9094 N N . PRO C 1 406 ? -3.450 -100.369 -27.266 1.00 31.72 838 PRO C N 1
ATOM 9095 C CA . PRO C 1 406 ? -3.665 -101.662 -27.912 1.00 32.14 838 PRO C CA 1
ATOM 9096 C C . PRO C 1 406 ? -3.751 -101.467 -29.421 1.00 32.62 838 PRO C C 1
ATOM 9097 O O . PRO C 1 406 ? -4.365 -100.503 -29.870 1.00 31.92 838 PRO C O 1
ATOM 9101 N N . PRO C 1 407 ? -3.134 -102.346 -30.239 1.00 34.43 839 PRO C N 1
ATOM 9102 C CA . PRO C 1 407 ? -3.229 -102.227 -31.691 1.00 36.16 839 PRO C CA 1
ATOM 9103 C C . PRO C 1 407 ? -4.653 -102.532 -32.177 1.00 38.00 839 PRO C C 1
ATOM 9104 O O . PRO C 1 407 ? -5.350 -103.295 -31.536 1.00 37.23 839 PRO C O 1
ATOM 9108 N N . VAL C 1 408 ? -5.049 -101.902 -33.286 1.00 39.98 840 VAL C N 1
ATOM 9109 C CA . VAL C 1 408 ? -6.350 -102.134 -33.975 1.00 42.36 840 VAL C CA 1
ATOM 9110 C C . VAL C 1 408 ? -6.099 -103.039 -35.187 1.00 44.49 840 VAL C C 1
ATOM 9111 O O . VAL C 1 408 ? -5.234 -102.711 -36.019 1.00 43.90 840 VAL C O 1
ATOM 9115 N N . LYS C 1 409 ? -6.823 -104.157 -35.246 1.00 46.73 841 LYS C N 1
ATOM 9116 C CA . LYS C 1 409 ? -6.729 -105.187 -36.311 1.00 48.61 841 LYS C CA 1
ATOM 9117 C C . LYS C 1 409 ? -7.181 -104.580 -37.637 1.00 48.64 841 LYS C C 1
ATOM 9118 O O . LYS C 1 409 ? -8.245 -103.971 -37.709 1.00 47.41 841 LYS C O 1
ATOM 9124 N N . PRO C 1 410 ? -6.388 -104.753 -38.719 1.00 48.85 842 PRO C N 1
ATOM 9125 C CA . PRO C 1 410 ? -6.791 -104.293 -40.048 1.00 49.73 842 PRO C CA 1
ATOM 9126 C C . PRO C 1 410 ? -7.956 -105.133 -40.601 1.00 49.80 842 PRO C C 1
ATOM 9127 O O . PRO C 1 410 ? -8.162 -106.238 -40.124 1.00 49.23 842 PRO C O 1
ATOM 9131 N N . THR C 1 411 ? -8.664 -104.617 -41.608 1.00 50.95 843 THR C N 1
ATOM 9132 C CA . THR C 1 411 ? -9.861 -105.268 -42.208 1.00 51.75 843 THR C CA 1
ATOM 9133 C C . THR C 1 411 ? -9.506 -105.855 -43.579 1.00 51.98 843 THR C C 1
ATOM 9134 O O . THR C 1 411 ? -8.909 -105.122 -44.399 1.00 51.15 843 THR C O 1
ATOM 9138 N N . ALA C 1 412 ? -9.862 -107.128 -43.798 1.00 52.89 844 ALA C N 1
ATOM 9139 C CA . ALA C 1 412 ? -9.673 -107.869 -45.067 1.00 54.06 844 ALA C CA 1
ATOM 9140 C C . ALA C 1 412 ? -10.427 -107.151 -46.183 1.00 55.28 844 ALA C C 1
ATOM 9141 O O . ALA C 1 412 ? -11.606 -106.844 -46.029 1.00 54.18 844 ALA C O 1
ATOM 9143 N N . PRO C 1 413 ? -9.766 -106.832 -47.318 1.00 56.90 845 PRO C N 1
ATOM 9144 C CA . PRO C 1 413 ? -10.425 -106.144 -48.428 1.00 59.01 845 PRO C CA 1
ATOM 9145 C C . PRO C 1 413 ? -11.306 -107.113 -49.231 1.00 60.98 845 PRO C C 1
ATOM 9146 O O . PRO C 1 413 ? -11.044 -108.304 -49.194 1.00 59.61 845 PRO C O 1
ATOM 9150 N N . THR C 1 414 ? -12.309 -106.581 -49.935 1.00 64.08 846 THR C N 1
ATOM 9151 C CA . THR C 1 414 ? -13.263 -107.351 -50.780 1.00 66.22 846 THR C CA 1
ATOM 9152 C C . THR C 1 414 ? -13.020 -107.045 -52.263 1.00 67.07 846 THR C C 1
ATOM 9153 O O . THR C 1 414 ? -12.240 -106.118 -52.555 1.00 67.08 846 THR C O 1
ATOM 9157 N N . LYS C 1 415 ? -13.680 -107.798 -53.150 1.00 68.46 847 LYS C N 1
ATOM 9158 C CA . LYS C 1 415 ? -13.625 -107.633 -54.627 1.00 69.04 847 LYS C CA 1
ATOM 9159 C C . LYS C 1 415 ? -15.038 -107.357 -55.156 1.00 69.52 847 LYS C C 1
ATOM 9160 O O . LYS C 1 415 ? -15.240 -106.533 -56.049 1.00 70.40 847 LYS C O 1
ATOM 9166 N N . ALA D 1 15 ? 7.913 -67.728 -58.739 1.00 83.26 447 ALA D N 1
ATOM 9167 C CA . ALA D 1 15 ? 6.606 -67.726 -59.473 1.00 84.74 447 ALA D CA 1
ATOM 9168 C C . ALA D 1 15 ? 5.556 -68.558 -58.722 1.00 85.49 447 ALA D C 1
ATOM 9169 O O . ALA D 1 15 ? 4.377 -68.159 -58.737 1.00 86.21 447 ALA D O 1
ATOM 9171 N N . ASP D 1 16 ? 5.957 -69.674 -58.096 1.00 85.63 448 ASP D N 1
ATOM 9172 C CA . ASP D 1 16 ? 5.085 -70.486 -57.198 1.00 85.20 448 ASP D CA 1
ATOM 9173 C C . ASP D 1 16 ? 5.394 -70.158 -55.720 1.00 83.40 448 ASP D C 1
ATOM 9174 O O . ASP D 1 16 ? 4.737 -70.737 -54.831 1.00 82.41 448 ASP D O 1
ATOM 9179 N N . TYR D 1 17 ? 6.317 -69.224 -55.451 1.00 80.30 449 TYR D N 1
ATOM 9180 C CA . TYR D 1 17 ? 6.431 -68.476 -54.167 1.00 77.95 449 TYR D CA 1
ATOM 9181 C C . TYR D 1 17 ? 5.088 -67.787 -53.879 1.00 76.95 449 TYR D C 1
ATOM 9182 O O . TYR D 1 17 ? 4.704 -67.736 -52.698 1.00 76.82 449 TYR D O 1
ATOM 9191 N N . GLU D 1 18 ? 4.395 -67.304 -54.921 1.00 75.16 450 GLU D N 1
ATOM 9192 C CA . GLU D 1 18 ? 3.033 -66.701 -54.847 1.00 73.89 450 GLU D CA 1
ATOM 9193 C C . GLU D 1 18 ? 2.003 -67.744 -54.376 1.00 71.97 450 GLU D C 1
ATOM 9194 O O . GLU D 1 18 ? 1.148 -67.397 -53.533 1.00 70.94 450 GLU D O 1
ATOM 9200 N N . ALA D 1 19 ? 2.064 -68.967 -54.916 1.00 70.23 451 ALA D N 1
ATOM 9201 C CA . ALA D 1 19 ? 1.137 -70.081 -54.600 1.00 69.56 451 ALA D CA 1
ATOM 9202 C C . ALA D 1 19 ? 1.313 -70.507 -53.137 1.00 67.70 451 ALA D C 1
ATOM 9203 O O . ALA D 1 19 ? 0.295 -70.730 -52.463 1.00 66.49 451 ALA D O 1
ATOM 9205 N N . LYS D 1 20 ? 2.559 -70.616 -52.670 1.00 66.55 452 LYS D N 1
ATOM 9206 C CA . LYS D 1 20 ? 2.895 -71.006 -51.273 1.00 65.52 452 LYS D CA 1
ATOM 9207 C C . LYS D 1 20 ? 2.517 -69.876 -50.305 1.00 61.68 452 LYS D C 1
ATOM 9208 O O . LYS D 1 20 ? 2.106 -70.204 -49.177 1.00 60.17 452 LYS D O 1
ATOM 9214 N N . LEU D 1 21 ? 2.649 -68.607 -50.719 1.00 58.52 453 LEU D N 1
ATOM 9215 C CA . LEU D 1 21 ? 2.237 -67.411 -49.921 1.00 55.41 453 LEU D CA 1
ATOM 9216 C C . LEU D 1 21 ? 0.717 -67.440 -49.714 1.00 53.26 453 LEU D C 1
ATOM 9217 O O . LEU D 1 21 ? 0.278 -67.175 -48.589 1.00 50.39 453 LEU D O 1
ATOM 9222 N N . ALA D 1 22 ? -0.051 -67.724 -50.769 1.00 52.69 454 ALA D N 1
ATOM 9223 C CA . ALA D 1 22 ? -1.531 -67.805 -50.731 1.00 52.83 454 ALA D CA 1
ATOM 9224 C C . ALA D 1 22 ? -1.952 -68.910 -49.752 1.00 52.92 454 ALA D C 1
ATOM 9225 O O . ALA D 1 22 ? -2.849 -68.661 -48.926 1.00 52.32 454 ALA D O 1
ATOM 9227 N N . LYS D 1 23 ? -1.307 -70.079 -49.830 1.00 53.47 455 LYS D N 1
ATOM 9228 C CA . LYS D 1 23 ? -1.552 -71.242 -48.931 1.00 54.17 455 LYS D CA 1
ATOM 9229 C C . LYS D 1 23 ? -1.232 -70.853 -47.482 1.00 52.60 455 LYS D C 1
ATOM 9230 O O . LYS D 1 23 ? -2.044 -71.173 -46.587 1.00 51.38 455 LYS D O 1
ATOM 9236 N N . TYR D 1 24 ? -0.085 -70.200 -47.263 1.00 51.62 456 TYR D N 1
ATOM 9237 C CA . TYR D 1 24 ? 0.394 -69.738 -45.931 1.00 51.19 456 TYR D CA 1
ATOM 9238 C C . TYR D 1 24 ? -0.586 -68.709 -45.349 1.00 52.34 456 TYR D C 1
ATOM 9239 O O . TYR D 1 24 ? -0.935 -68.846 -44.159 1.00 52.24 456 TYR D O 1
ATOM 9248 N N . GLN D 1 25 ? -0.993 -67.708 -46.143 1.00 52.38 457 GLN D N 1
ATOM 9249 C CA . GLN D 1 25 ? -1.925 -66.627 -45.717 1.00 52.93 457 GLN D CA 1
ATOM 9250 C C . GLN D 1 25 ? -3.275 -67.238 -45.311 1.00 53.03 457 GLN D C 1
ATOM 9251 O O . GLN D 1 25 ? -3.840 -66.752 -44.318 1.00 52.36 457 GLN D O 1
ATOM 9257 N N . ALA D 1 26 ? -3.763 -68.246 -46.038 1.00 53.70 458 ALA D N 1
ATOM 9258 C CA . ALA D 1 26 ? -5.018 -68.967 -45.720 1.00 55.27 458 ALA D CA 1
ATOM 9259 C C . ALA D 1 26 ? -4.845 -69.711 -44.390 1.00 55.74 458 ALA D C 1
ATOM 9260 O O . ALA D 1 26 ? -5.775 -69.660 -43.559 1.00 55.04 458 ALA D O 1
ATOM 9262 N N . ASP D 1 27 ? -3.694 -70.364 -44.192 1.00 55.26 459 ASP D N 1
ATOM 9263 C CA . ASP D 1 27 ? -3.403 -71.141 -42.952 1.00 54.38 459 ASP D CA 1
ATOM 9264 C C . ASP D 1 27 ? -3.249 -70.162 -41.779 1.00 52.64 459 ASP D C 1
ATOM 9265 O O . ASP D 1 27 ? -3.671 -70.499 -40.648 1.00 51.34 459 ASP D O 1
ATOM 9270 N N . LEU D 1 28 ? -2.647 -68.994 -42.042 1.00 51.57 460 LEU D N 1
ATOM 9271 C CA . LEU D 1 28 ? -2.472 -67.911 -41.039 1.00 51.48 460 LEU D CA 1
ATOM 9272 C C . LEU D 1 28 ? -3.860 -67.466 -40.571 1.00 52.05 460 LEU D C 1
ATOM 9273 O O . LEU D 1 28 ? -4.028 -67.307 -39.366 1.00 50.99 460 LEU D O 1
ATOM 9278 N N . ALA D 1 29 ? -4.808 -67.260 -41.490 1.00 52.30 461 ALA D N 1
ATOM 9279 C CA . ALA D 1 29 ? -6.205 -66.859 -41.188 1.00 53.00 461 ALA D CA 1
ATOM 9280 C C . ALA D 1 29 ? -6.881 -67.945 -40.338 1.00 52.63 461 ALA D C 1
ATOM 9281 O O . ALA D 1 29 ? -7.591 -67.584 -39.388 1.00 54.50 461 ALA D O 1
ATOM 9283 N N . LYS D 1 30 ? -6.658 -69.221 -40.663 1.00 50.41 462 LYS D N 1
ATOM 9284 C CA . LYS D 1 30 ? -7.213 -70.377 -39.911 1.00 49.30 462 LYS D CA 1
ATOM 9285 C C . LYS D 1 30 ? -6.574 -70.451 -38.515 1.00 47.60 462 LYS D C 1
ATOM 9286 O O . LYS D 1 30 ? -7.315 -70.674 -37.508 1.00 49.77 462 LYS D O 1
ATOM 9292 N N . TYR D 1 31 ? -5.246 -70.290 -38.452 1.00 43.93 463 TYR D N 1
ATOM 9293 C CA . TYR D 1 31 ? -4.482 -70.236 -37.177 1.00 40.42 463 TYR D CA 1
ATOM 9294 C C . TYR D 1 31 ? -5.056 -69.106 -36.310 1.00 38.89 463 TYR D C 1
ATOM 9295 O O . TYR D 1 31 ? -5.260 -69.327 -35.111 1.00 37.15 463 TYR D O 1
ATOM 9304 N N . GLN D 1 32 ? -5.314 -67.935 -36.896 1.00 37.59 464 GLN D N 1
ATOM 9305 C CA . GLN D 1 32 ? -5.832 -66.735 -36.183 1.00 39.05 464 GLN D CA 1
ATOM 9306 C C . GLN D 1 32 ? -7.232 -67.037 -35.648 1.00 37.61 464 GLN D C 1
ATOM 9307 O O . GLN D 1 32 ? -7.556 -66.522 -34.572 1.00 36.66 464 GLN D O 1
ATOM 9313 N N . LYS D 1 33 ? -8.028 -67.822 -36.381 1.00 37.91 465 LYS D N 1
ATOM 9314 C CA . LYS D 1 33 ? -9.397 -68.227 -35.965 1.00 37.76 465 LYS D CA 1
ATOM 9315 C C . LYS D 1 33 ? -9.293 -69.156 -34.749 1.00 35.27 465 LYS D C 1
ATOM 9316 O O . LYS D 1 33 ? -9.952 -68.857 -33.719 1.00 34.70 465 LYS D O 1
ATOM 9322 N N . ASP D 1 34 ? -8.492 -70.223 -34.864 1.00 33.78 466 ASP D N 1
ATOM 9323 C CA . ASP D 1 34 ? -8.246 -71.202 -33.769 1.00 32.20 466 ASP D CA 1
ATOM 9324 C C . ASP D 1 34 ? -7.665 -70.478 -32.542 1.00 29.66 466 ASP D C 1
ATOM 9325 O O . ASP D 1 34 ? -8.031 -70.816 -31.392 1.00 28.31 466 ASP D O 1
ATOM 9330 N N . LEU D 1 35 ? -6.750 -69.532 -32.775 1.00 29.01 467 LEU D N 1
ATOM 9331 C CA . LEU D 1 35 ? -6.109 -68.731 -31.702 1.00 28.70 467 LEU D CA 1
ATOM 9332 C C . LEU D 1 35 ? -7.181 -67.923 -30.970 1.00 27.91 467 LEU D C 1
ATOM 9333 O O . LEU D 1 35 ? -7.180 -67.925 -29.739 1.00 27.38 467 LEU D O 1
ATOM 9338 N N . ALA D 1 36 ? -8.064 -67.256 -31.714 1.00 28.49 468 ALA D N 1
ATOM 9339 C CA . ALA D 1 36 ? -9.150 -66.415 -31.160 1.00 29.02 468 ALA D CA 1
ATOM 9340 C C . ALA D 1 36 ? -10.130 -67.292 -30.377 1.00 29.10 468 ALA D C 1
ATOM 9341 O O . ALA D 1 36 ? -10.604 -66.822 -29.333 1.00 30.21 468 ALA D O 1
ATOM 9343 N N . ASP D 1 37 ? -10.378 -68.527 -30.830 1.00 28.49 469 ASP D N 1
ATOM 9344 C CA . ASP D 1 37 ? -11.371 -69.446 -30.209 1.00 28.27 469 ASP D CA 1
ATOM 9345 C C . ASP D 1 37 ? -10.787 -70.152 -28.982 1.00 26.28 469 ASP D C 1
ATOM 9346 O O . ASP D 1 37 ? -11.589 -70.609 -28.142 1.00 24.77 469 ASP D O 1
ATOM 9351 N N . TYR D 1 38 ? -9.456 -70.259 -28.860 1.00 24.42 470 TYR D N 1
ATOM 9352 C CA . TYR D 1 38 ? -8.826 -71.110 -27.818 1.00 23.73 470 TYR D CA 1
ATOM 9353 C C . TYR D 1 38 ? -9.257 -70.667 -26.414 1.00 23.21 470 TYR D C 1
ATOM 9354 O O . TYR D 1 38 ? -9.624 -71.504 -25.601 1.00 22.36 470 TYR D O 1
ATOM 9363 N N . PRO D 1 39 ? -9.200 -69.371 -26.031 1.00 23.25 471 PRO D N 1
ATOM 9364 C CA . PRO D 1 39 ? -9.573 -68.979 -24.670 1.00 23.38 471 PRO D CA 1
ATOM 9365 C C . PRO D 1 39 ? -11.026 -69.333 -24.316 1.00 22.68 471 PRO D C 1
ATOM 9366 O O . PRO D 1 39 ? -11.280 -69.687 -23.180 1.00 22.50 471 PRO D O 1
ATOM 9370 N N . VAL D 1 40 ? -11.928 -69.240 -25.289 1.00 23.36 472 VAL D N 1
ATOM 9371 C CA . VAL D 1 40 ? -13.375 -69.582 -25.115 1.00 23.91 472 VAL D CA 1
ATOM 9372 C C . VAL D 1 40 ? -13.486 -71.085 -24.849 1.00 23.70 472 VAL D C 1
ATOM 9373 O O . VAL D 1 40 ? -14.177 -71.474 -23.873 1.00 23.50 472 VAL D O 1
ATOM 9377 N N . LYS D 1 41 ? -12.819 -71.893 -25.682 1.00 23.69 473 LYS D N 1
ATOM 9378 C CA . LYS D 1 41 ? -12.838 -73.372 -25.547 1.00 24.07 473 LYS D CA 1
ATOM 9379 C C . LYS D 1 41 ? -12.228 -73.757 -24.199 1.00 23.09 473 LYS D C 1
ATOM 9380 O O . LYS D 1 41 ? -12.763 -74.665 -23.539 1.00 22.38 473 LYS D O 1
ATOM 9386 N N . LEU D 1 42 ? -11.123 -73.119 -23.804 1.00 22.61 474 LEU D N 1
ATOM 9387 C CA . LEU D 1 42 ? -10.433 -73.488 -22.545 1.00 23.18 474 LEU D CA 1
ATOM 9388 C C . LEU D 1 42 ? -11.348 -73.181 -21.362 1.00 23.36 474 LEU D C 1
ATOM 9389 O O . LEU D 1 42 ? -11.466 -74.026 -20.456 1.00 23.30 474 LEU D O 1
ATOM 9394 N N . LYS D 1 43 ? -11.970 -71.998 -21.356 1.00 24.08 475 LYS D N 1
ATOM 9395 C CA . LYS D 1 43 ? -12.881 -71.615 -20.254 1.00 25.35 475 LYS D CA 1
ATOM 9396 C C . LYS D 1 43 ? -14.067 -72.589 -20.200 1.00 24.75 475 LYS D C 1
ATOM 9397 O O . LYS D 1 43 ? -14.435 -73.024 -19.069 1.00 24.96 475 LYS D O 1
ATOM 9403 N N . ALA D 1 44 ? -14.639 -72.931 -21.361 1.00 24.62 476 ALA D N 1
ATOM 9404 C CA . ALA D 1 44 ? -15.796 -73.855 -21.453 1.00 25.43 476 ALA D CA 1
ATOM 9405 C C . ALA D 1 44 ? -15.413 -75.201 -20.834 1.00 25.46 476 ALA D C 1
ATOM 9406 O O . ALA D 1 44 ? -16.231 -75.768 -20.070 1.00 24.70 476 ALA D O 1
ATOM 9408 N N . TYR D 1 45 ? -14.205 -75.685 -21.129 1.00 25.59 477 TYR D N 1
ATOM 9409 C CA . TYR D 1 45 ? -13.679 -76.968 -20.598 1.00 25.82 477 TYR D CA 1
ATOM 9410 C C . TYR D 1 45 ? -13.530 -76.873 -19.079 1.00 26.12 477 TYR D C 1
ATOM 9411 O O . TYR D 1 45 ? -14.038 -77.748 -18.355 1.00 25.00 477 TYR D O 1
ATOM 9420 N N . GLU D 1 46 ? -12.852 -75.830 -18.591 1.00 26.51 478 GLU D N 1
ATOM 9421 C CA . GLU D 1 46 ? -12.575 -75.675 -17.138 1.00 27.73 478 GLU D CA 1
ATOM 9422 C C . GLU D 1 46 ? -13.897 -75.561 -16.371 1.00 26.64 478 GLU D C 1
ATOM 9423 O O . GLU D 1 46 ? -14.009 -76.191 -15.291 1.00 27.06 478 GLU D O 1
ATOM 9429 N N . ASP D 1 47 ? -14.867 -74.824 -16.914 1.00 26.54 479 ASP D N 1
ATOM 9430 C CA . ASP D 1 47 ? -16.177 -74.599 -16.250 1.00 27.10 479 ASP D CA 1
ATOM 9431 C C . ASP D 1 47 ? -16.942 -75.924 -16.178 1.00 27.02 479 ASP D C 1
ATOM 9432 O O . ASP D 1 47 ? -17.556 -76.193 -15.133 1.00 26.53 479 ASP D O 1
ATOM 9437 N N . GLU D 1 48 ? -16.906 -76.717 -17.246 1.00 26.96 480 GLU D N 1
ATOM 9438 C CA . GLU D 1 48 ? -17.619 -78.021 -17.250 1.00 27.19 480 GLU D CA 1
ATOM 9439 C C . GLU D 1 48 ? -16.947 -78.957 -16.242 1.00 27.91 480 GLU D C 1
ATOM 9440 O O . GLU D 1 48 ? -17.675 -79.622 -15.486 1.00 28.01 480 GLU D O 1
ATOM 9446 N N . GLN D 1 49 ? -15.615 -79.000 -16.221 1.00 28.07 481 GLN D N 1
ATOM 9447 C CA . GLN D 1 49 ? -14.860 -79.848 -15.263 1.00 29.02 481 GLN D CA 1
ATOM 9448 C C . GLN D 1 49 ? -15.244 -79.475 -13.824 1.00 30.37 481 GLN D C 1
ATOM 9449 O O . GLN D 1 49 ? -15.467 -80.397 -12.993 1.00 30.31 481 GLN D O 1
ATOM 9455 N N . THR D 1 50 ? -15.341 -78.176 -13.525 1.00 31.25 482 THR D N 1
ATOM 9456 C CA . THR D 1 50 ? -15.740 -77.705 -12.175 1.00 32.10 482 THR D CA 1
ATOM 9457 C C . THR D 1 50 ? -17.156 -78.200 -11.859 1.00 32.47 482 THR D C 1
ATOM 9458 O O . THR D 1 50 ? -17.378 -78.710 -10.734 1.00 32.48 482 THR D O 1
ATOM 9462 N N . SER D 1 51 ? -18.074 -78.048 -12.814 1.00 31.98 483 SER D N 1
ATOM 9463 C CA . SER D 1 51 ? -19.497 -78.451 -12.690 1.00 32.51 483 SER D CA 1
ATOM 9464 C C . SER D 1 51 ? -19.590 -79.960 -12.441 1.00 31.59 483 SER D C 1
ATOM 9465 O O . SER D 1 51 ? -20.348 -80.368 -11.541 1.00 31.23 483 SER D O 1
ATOM 9468 N N . ILE D 1 52 ? -18.839 -80.758 -13.199 1.00 31.23 484 ILE D N 1
ATOM 9469 C CA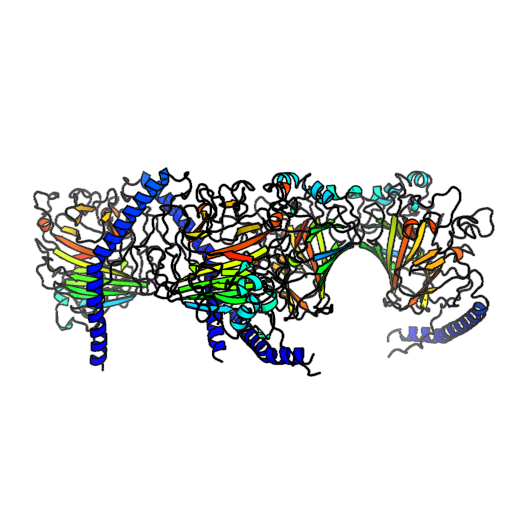 . ILE D 1 52 ? -18.879 -82.246 -13.079 1.00 31.52 484 ILE D CA 1
ATOM 9470 C C . ILE D 1 52 ? -18.378 -82.648 -11.689 1.00 33.07 484 ILE D C 1
ATOM 9471 O O . ILE D 1 52 ? -19.020 -83.499 -11.057 1.00 32.29 484 ILE D O 1
ATOM 9476 N N . LYS D 1 53 ? -17.280 -82.059 -11.219 1.00 35.15 485 LYS D N 1
ATOM 9477 C CA . LYS D 1 53 ? -16.691 -82.432 -9.905 1.00 36.30 485 LYS D CA 1
ATOM 9478 C C . LYS D 1 53 ? -17.698 -82.113 -8.790 1.00 36.14 485 LYS D C 1
ATOM 9479 O O . LYS D 1 53 ? -17.862 -82.959 -7.892 1.00 35.22 485 LYS D O 1
ATOM 9485 N N . ALA D 1 54 ? -18.400 -80.982 -8.881 1.00 35.53 486 ALA D N 1
ATOM 9486 C CA . ALA D 1 54 ? -19.460 -80.586 -7.921 1.00 36.38 486 ALA D CA 1
ATOM 9487 C C . ALA D 1 54 ? -20.628 -81.585 -7.989 1.00 36.20 486 ALA D C 1
ATOM 9488 O O . ALA D 1 54 ? -21.158 -81.968 -6.932 1.00 36.99 486 ALA D O 1
ATOM 9490 N N . ALA D 1 55 ? -21.023 -81.989 -9.195 1.00 35.81 487 ALA D N 1
ATOM 9491 C CA . ALA D 1 55 ? -22.131 -82.950 -9.423 1.00 35.12 487 ALA D CA 1
ATOM 9492 C C . ALA D 1 55 ? -21.775 -84.290 -8.770 1.00 35.21 487 ALA D C 1
ATOM 9493 O O . ALA D 1 55 ? -22.648 -84.864 -8.096 1.00 34.30 487 ALA D O 1
ATOM 9495 N N . LEU D 1 56 ? -20.535 -84.761 -8.937 1.00 34.52 488 LEU D N 1
ATOM 9496 C CA . LEU D 1 56 ? -20.086 -86.080 -8.415 1.00 34.59 488 LEU D CA 1
ATOM 9497 C C . LEU D 1 56 ? -20.002 -86.029 -6.884 1.00 36.09 488 LEU D C 1
ATOM 9498 O O . LEU D 1 56 ? -20.314 -87.046 -6.244 1.00 36.15 488 LEU D O 1
ATOM 9503 N N . ALA D 1 57 ? -19.609 -84.890 -6.308 1.00 37.11 489 ALA D N 1
ATOM 9504 C CA . ALA D 1 57 ? -19.577 -84.695 -4.840 1.00 38.56 489 ALA D CA 1
ATOM 9505 C C . ALA D 1 57 ? -20.994 -84.836 -4.264 1.00 39.88 489 ALA D C 1
ATOM 9506 O O . ALA D 1 57 ? -21.135 -85.500 -3.218 1.00 40.55 489 ALA D O 1
ATOM 9508 N N . GLU D 1 58 ? -22.007 -84.257 -4.915 1.00 41.68 490 GLU D N 1
ATOM 9509 C CA . GLU D 1 58 ? -23.430 -84.384 -4.495 1.00 45.18 490 GLU D CA 1
ATOM 9510 C C . GLU D 1 58 ? -23.879 -85.846 -4.672 1.00 43.04 490 GLU D C 1
ATOM 9511 O O . GLU D 1 58 ? -24.565 -86.378 -3.765 1.00 42.77 490 GLU D O 1
ATOM 9517 N N . LEU D 1 59 ? -23.529 -86.474 -5.801 1.00 42.11 491 LEU D N 1
ATOM 9518 C CA . LEU D 1 59 ? -23.999 -87.846 -6.121 1.00 40.61 491 LEU D CA 1
ATOM 9519 C C . LEU D 1 59 ? -23.456 -88.847 -5.099 1.00 41.76 491 LEU D C 1
ATOM 9520 O O . LEU D 1 59 ? -24.146 -89.838 -4.849 1.00 39.01 491 LEU D O 1
ATOM 9525 N N . GLU D 1 60 ? -22.280 -88.600 -4.521 1.00 42.24 492 GLU D N 1
ATOM 9526 C CA . GLU D 1 60 ? -21.679 -89.469 -3.475 1.00 43.81 492 GLU D CA 1
ATOM 9527 C C . GLU D 1 60 ? -22.668 -89.658 -2.317 1.00 43.70 492 GLU D C 1
ATOM 9528 O O . GLU D 1 60 ? -22.668 -90.745 -1.711 1.00 43.55 492 GLU D O 1
ATOM 9534 N N . LYS D 1 61 ? -23.488 -88.640 -2.027 1.00 44.41 493 LYS D N 1
ATOM 9535 C CA . LYS D 1 61 ? -24.452 -88.643 -0.895 1.00 45.05 493 LYS D CA 1
ATOM 9536 C C . LYS D 1 61 ? -25.703 -89.470 -1.232 1.00 43.57 493 LYS D C 1
ATOM 9537 O O . LYS D 1 61 ? -26.478 -89.743 -0.303 1.00 42.92 493 LYS D O 1
ATOM 9543 N N . HIS D 1 62 ? -25.916 -89.845 -2.497 1.00 40.85 494 HIS D N 1
ATOM 9544 C CA . HIS D 1 62 ? -27.174 -90.483 -2.982 1.00 39.54 494 HIS D CA 1
ATOM 9545 C C . HIS D 1 62 ? -26.897 -91.819 -3.690 1.00 37.09 494 HIS D C 1
ATOM 9546 O O . HIS D 1 62 ? -27.845 -92.386 -4.293 1.00 36.20 494 HIS D O 1
ATOM 9553 N N . LYS D 1 63 ? -25.666 -92.323 -3.608 1.00 35.59 495 LYS D N 1
ATOM 9554 C CA . LYS D 1 63 ? -25.207 -93.456 -4.454 1.00 34.80 495 LYS D CA 1
ATOM 9555 C C . LYS D 1 63 ? -25.945 -94.750 -4.069 1.00 34.36 495 LYS D C 1
ATOM 9556 O O . LYS D 1 63 ? -25.924 -95.687 -4.890 1.00 33.08 495 LYS D O 1
ATOM 9562 N N . ASN D 1 64 ? -26.554 -94.836 -2.880 1.00 34.45 496 ASN D N 1
ATOM 9563 C CA . ASN D 1 64 ? -27.310 -96.052 -2.473 1.00 34.90 496 ASN D CA 1
ATOM 9564 C C . ASN D 1 64 ? -28.816 -95.777 -2.513 1.00 34.51 496 ASN D C 1
ATOM 9565 O O . ASN D 1 64 ? -29.573 -96.621 -1.990 1.00 34.90 496 ASN D O 1
ATOM 9570 N N . GLU D 1 65 ? -29.247 -94.725 -3.217 1.00 32.98 497 GLU D N 1
ATOM 9571 C CA . GLU D 1 65 ? -30.685 -94.470 -3.478 1.00 32.65 497 GLU D CA 1
ATOM 9572 C C . GLU D 1 65 ? -31.072 -95.056 -4.839 1.00 30.45 497 GLU D C 1
ATOM 9573 O O . GLU D 1 65 ? -30.225 -95.080 -5.734 1.00 29.30 497 GLU D O 1
ATOM 9579 N N . ASP D 1 66 ? -32.319 -95.510 -4.964 1.00 29.56 498 ASP D N 1
ATOM 9580 C CA . ASP D 1 66 ? -32.856 -96.121 -6.210 1.00 28.32 498 ASP D CA 1
ATOM 9581 C C . ASP D 1 66 ? -32.487 -95.262 -7.424 1.00 27.24 498 ASP D C 1
ATOM 9582 O O . ASP D 1 66 ? -32.703 -94.033 -7.393 1.00 26.56 498 ASP D O 1
ATOM 9587 N N . GLY D 1 67 ? -31.974 -95.908 -8.470 1.00 26.12 499 GLY D N 1
ATOM 9588 C CA . GLY D 1 67 ? -31.720 -95.262 -9.768 1.00 25.98 499 GLY D CA 1
ATOM 9589 C C . GLY D 1 67 ? -30.362 -94.598 -9.838 1.00 25.66 499 GLY D C 1
ATOM 9590 O O . GLY D 1 67 ? -30.051 -94.090 -10.910 1.00 24.71 499 GLY D O 1
ATOM 9591 N N . ASN D 1 68 ? -29.553 -94.614 -8.776 1.00 26.05 500 ASN D N 1
ATOM 9592 C CA . ASN D 1 68 ? -28.217 -93.956 -8.759 1.00 26.76 500 ASN D CA 1
ATOM 9593 C C . ASN D 1 68 ? -27.124 -95.000 -8.992 1.00 26.98 500 ASN D C 1
ATOM 9594 O O . ASN D 1 68 ? -27.232 -96.117 -8.452 1.00 26.34 500 ASN D O 1
ATOM 9599 N N . LEU D 1 69 ? -26.093 -94.652 -9.762 1.00 27.41 501 LEU D N 1
ATOM 9600 C CA . LEU D 1 69 ? -24.874 -95.491 -9.853 1.00 27.76 501 LEU D CA 1
ATOM 9601 C C . LEU D 1 69 ? -24.297 -95.657 -8.446 1.00 29.28 501 LEU D C 1
ATOM 9602 O O . LEU D 1 69 ? -24.173 -94.631 -7.728 1.00 29.23 501 LEU D O 1
ATOM 9607 N N . THR D 1 70 ? -23.969 -96.894 -8.059 1.00 29.37 502 THR D N 1
ATOM 9608 C CA . THR D 1 70 ? -23.460 -97.203 -6.698 1.00 31.32 502 THR D CA 1
ATOM 9609 C C . THR D 1 70 ? -22.045 -96.632 -6.539 1.00 32.83 502 THR D C 1
ATOM 9610 O O . THR D 1 70 ? -21.644 -96.382 -5.399 1.00 33.54 502 THR D O 1
ATOM 9614 N N . GLU D 1 71 ? -21.317 -96.463 -7.646 1.00 34.48 503 GLU D N 1
ATOM 9615 C CA . GLU D 1 71 ? -20.013 -95.749 -7.715 1.00 35.74 503 GLU D CA 1
ATOM 9616 C C . GLU D 1 71 ? -20.206 -94.538 -8.620 1.00 33.78 503 GLU D C 1
ATOM 9617 O O . GLU D 1 71 ? -20.246 -94.684 -9.837 1.00 32.38 503 GLU D O 1
ATOM 9623 N N . PRO D 1 72 ? -20.396 -93.321 -8.064 1.00 33.12 504 PRO D N 1
ATOM 9624 C CA . PRO D 1 72 ? -20.655 -92.142 -8.886 1.00 31.76 504 PRO D CA 1
ATOM 9625 C C . PRO D 1 72 ? -19.613 -92.005 -10.002 1.00 30.49 504 PRO D C 1
ATOM 9626 O O . PRO D 1 72 ? -18.439 -92.265 -9.793 1.00 30.74 504 PRO D O 1
ATOM 9630 N N . SER D 1 73 ? -20.091 -91.647 -11.184 1.00 29.37 505 SER D N 1
ATOM 9631 C CA . SER D 1 73 ? -19.270 -91.524 -12.409 1.00 28.80 505 SER D CA 1
ATOM 9632 C C . SER D 1 73 ? -19.938 -90.513 -13.327 1.00 27.28 505 SER D C 1
ATOM 9633 O O . SER D 1 73 ? -21.173 -90.469 -13.363 1.00 27.05 505 SER D O 1
ATOM 9636 N N . ALA D 1 74 ? -19.140 -89.737 -14.047 1.00 26.23 506 ALA D N 1
ATOM 9637 C CA . ALA D 1 74 ? -19.620 -88.963 -15.202 1.00 25.60 506 ALA D CA 1
ATOM 9638 C C . ALA D 1 74 ? -19.747 -89.912 -16.392 1.00 24.61 506 ALA D C 1
ATOM 9639 O O . ALA D 1 74 ? -19.177 -91.026 -16.346 1.00 24.63 506 ALA D O 1
ATOM 9641 N N . GLN D 1 75 ? -20.470 -89.472 -17.414 1.00 23.38 507 GLN D N 1
ATOM 9642 C CA . GLN D 1 75 ? -20.586 -90.180 -18.707 1.00 22.95 507 GLN D CA 1
ATOM 9643 C C . GLN D 1 75 ? -19.821 -89.369 -19.755 1.00 23.01 507 GLN D C 1
ATOM 9644 O O . GLN D 1 75 ? -20.317 -88.288 -20.116 1.00 23.87 507 GLN D O 1
ATOM 9650 N N . ASN D 1 76 ? -18.693 -89.879 -20.241 1.00 23.62 508 ASN D N 1
ATOM 9651 C CA . ASN D 1 76 ? -17.932 -89.196 -21.314 1.00 24.60 508 ASN D CA 1
ATOM 9652 C C . ASN D 1 76 ? -18.269 -89.798 -22.677 1.00 24.13 508 ASN D C 1
ATOM 9653 O O . ASN D 1 76 ? -17.699 -89.323 -23.684 1.00 24.40 508 ASN D O 1
ATOM 9658 N N . LEU D 1 77 ? -19.157 -90.798 -22.726 1.00 23.65 509 LEU D N 1
ATOM 9659 C CA . LEU D 1 77 ? -19.680 -91.334 -24.009 1.00 23.45 509 LEU D CA 1
ATOM 9660 C C . LEU D 1 77 ? -21.069 -90.737 -24.239 1.00 23.31 509 LEU D C 1
ATOM 9661 O O . LEU D 1 77 ? -22.034 -91.213 -23.639 1.00 23.29 509 LEU D O 1
ATOM 9666 N N . VAL D 1 78 ? -21.144 -89.714 -25.079 1.00 22.56 510 VAL D N 1
ATOM 9667 C CA . VAL D 1 78 ? -22.416 -89.036 -25.432 1.00 22.81 510 VAL D CA 1
ATOM 9668 C C . VAL D 1 78 ? -22.899 -89.674 -26.725 1.00 22.37 510 VAL D C 1
ATOM 9669 O O . VAL D 1 78 ? -22.322 -89.396 -27.779 1.00 22.44 510 VAL D O 1
ATOM 9673 N N . TYR D 1 79 ? -23.844 -90.605 -26.616 1.00 22.02 511 TYR D N 1
ATOM 9674 C CA . TYR D 1 79 ? -24.159 -91.552 -27.706 1.00 21.77 511 TYR D CA 1
ATOM 9675 C C . TYR D 1 79 ? -25.564 -92.097 -27.459 1.00 22.36 511 TYR D C 1
ATOM 9676 O O . TYR D 1 79 ? -25.690 -93.225 -26.926 1.00 21.21 511 TYR D O 1
ATOM 9685 N N . ASP D 1 80 ? -26.593 -91.319 -27.770 1.00 23.67 512 ASP D N 1
ATOM 9686 C CA . ASP D 1 80 ? -27.972 -91.757 -27.419 1.00 25.49 512 ASP D CA 1
ATOM 9687 C C . ASP D 1 80 ? -28.992 -91.452 -28.513 1.00 26.50 512 ASP D C 1
ATOM 9688 O O . ASP D 1 80 ? -30.112 -91.962 -28.391 1.00 27.64 512 ASP D O 1
ATOM 9693 N N . LEU D 1 81 ? -28.639 -90.751 -29.590 1.00 27.48 513 LEU D N 1
ATOM 9694 C CA . LEU D 1 81 ? -29.640 -90.369 -30.620 1.00 28.99 513 LEU D CA 1
ATOM 9695 C C . LEU D 1 81 ? -28.936 -90.118 -31.950 1.00 27.81 513 LEU D C 1
ATOM 9696 O O . LEU D 1 81 ? -28.207 -89.123 -32.023 1.00 26.89 513 LEU D O 1
ATOM 9701 N N . GLU D 1 82 ? -29.083 -91.010 -32.941 1.00 26.19 514 GLU D N 1
ATOM 9702 C CA . GLU D 1 82 ? -28.467 -90.821 -34.280 1.00 25.71 514 GLU D CA 1
ATOM 9703 C C . GLU D 1 82 ? -29.469 -91.246 -35.348 1.00 26.22 514 GLU D C 1
ATOM 9704 O O . GLU D 1 82 ? -29.202 -92.128 -36.163 1.00 25.09 514 GLU D O 1
ATOM 9710 N N . PRO D 1 83 ? -30.654 -90.598 -35.401 1.00 27.50 515 PRO D N 1
ATOM 9711 C CA . PRO D 1 83 ? -31.690 -90.975 -36.355 1.00 28.34 515 PRO D CA 1
ATOM 9712 C C . PRO D 1 83 ? -31.285 -90.815 -37.833 1.00 29.12 515 PRO D C 1
ATOM 9713 O O . PRO D 1 83 ? -31.869 -91.490 -38.655 1.00 29.58 515 PRO D O 1
ATOM 9717 N N . ASN D 1 84 ? -30.296 -89.967 -38.138 1.00 29.53 516 ASN D N 1
ATOM 9718 C CA . ASN D 1 84 ? -29.908 -89.642 -39.536 1.00 30.34 516 ASN D CA 1
ATOM 9719 C C . ASN D 1 84 ? -28.641 -90.395 -39.939 1.00 29.13 516 ASN D C 1
ATOM 9720 O O . ASN D 1 84 ? -28.141 -90.137 -41.040 1.00 28.72 516 ASN D O 1
ATOM 9725 N N . ALA D 1 85 ? -28.171 -91.349 -39.133 1.00 27.87 517 ALA D N 1
ATOM 9726 C CA . ALA D 1 85 ? -26.950 -92.120 -39.446 1.00 27.46 517 ALA D CA 1
ATOM 9727 C C . ALA D 1 85 ? -27.145 -92.899 -40.748 1.00 27.18 517 ALA D C 1
ATOM 9728 O O . ALA D 1 85 ? -28.287 -93.316 -41.066 1.00 27.44 517 ALA D O 1
ATOM 9730 N N . ASN D 1 86 ? -26.044 -93.086 -41.474 1.00 27.77 518 ASN D N 1
ATOM 9731 C CA . ASN D 1 86 ? -25.995 -93.920 -42.698 1.00 28.79 518 ASN D CA 1
ATOM 9732 C C . ASN D 1 86 ? -25.358 -95.255 -42.321 1.00 27.32 518 ASN D C 1
ATOM 9733 O O . ASN D 1 86 ? -24.330 -95.244 -41.630 1.00 25.97 518 ASN D O 1
ATOM 9738 N N . LEU D 1 87 ? -25.976 -96.348 -42.767 1.00 26.64 519 LEU D N 1
ATOM 9739 C CA . LEU D 1 87 ? -25.503 -97.728 -42.521 1.00 26.54 519 LEU D CA 1
ATOM 9740 C C . LEU D 1 87 ? -24.953 -98.305 -43.823 1.00 27.03 519 LEU D C 1
ATOM 9741 O O . LEU D 1 87 ? -25.669 -98.292 -44.841 1.00 27.30 519 LEU D O 1
ATOM 9746 N N . SER D 1 88 ? -23.729 -98.811 -43.759 1.00 27.20 520 SER D N 1
ATOM 9747 C CA . SER D 1 88 ? -23.118 -99.664 -44.801 1.00 29.06 520 SER D CA 1
ATOM 9748 C C . SER D 1 88 ? -22.832 -101.021 -44.159 1.00 28.56 520 SER D C 1
ATOM 9749 O O . SER D 1 88 ? -22.351 -101.034 -43.013 1.00 28.16 520 SER D O 1
ATOM 9752 N N . LEU D 1 89 ? -23.161 -102.110 -44.846 1.00 28.86 521 LEU D N 1
ATOM 9753 C CA . LEU D 1 89 ? -23.123 -103.467 -44.252 1.00 28.65 521 LEU D CA 1
ATOM 9754 C C . LEU D 1 89 ? -22.346 -104.412 -45.167 1.00 28.75 521 LEU D C 1
ATOM 9755 O O . LEU D 1 89 ? -22.595 -104.401 -46.387 1.00 29.88 521 LEU D O 1
ATOM 9760 N N . THR D 1 90 ? -21.429 -105.181 -44.587 1.00 27.73 522 THR D N 1
ATOM 9761 C CA . THR D 1 90 ? -20.804 -106.351 -45.250 1.00 28.01 522 THR D CA 1
ATOM 9762 C C . THR D 1 90 ? -21.240 -107.592 -44.477 1.00 27.24 522 THR D C 1
ATOM 9763 O O . THR D 1 90 ? -21.619 -107.457 -43.297 1.00 26.40 522 THR D O 1
ATOM 9767 N N . THR D 1 91 ? -21.203 -108.754 -45.115 1.00 27.18 523 THR D N 1
ATOM 9768 C CA . THR D 1 91 ? -21.572 -110.013 -44.433 1.00 26.98 523 THR D CA 1
ATOM 9769 C C . THR D 1 91 ? -20.867 -111.177 -45.118 1.00 28.00 523 THR D C 1
ATOM 9770 O O . THR D 1 91 ? -20.587 -111.080 -46.333 1.00 28.36 523 THR D O 1
ATOM 9774 N N . ASP D 1 92 ? -20.611 -112.237 -44.355 1.00 28.45 524 ASP D N 1
ATOM 9775 C CA . ASP D 1 92 ? -20.209 -113.547 -44.928 1.00 29.46 524 ASP D CA 1
ATOM 9776 C C . ASP D 1 92 ? -21.416 -114.492 -44.893 1.00 29.57 524 ASP D C 1
ATOM 9777 O O . ASP D 1 92 ? -21.244 -115.669 -45.236 1.00 30.21 524 ASP D O 1
ATOM 9782 N N . GLY D 1 93 ? -22.598 -113.978 -44.535 1.00 28.80 525 GLY D N 1
ATOM 9783 C CA . GLY D 1 93 ? -23.882 -114.668 -44.733 1.00 29.02 525 GLY D CA 1
ATOM 9784 C C . GLY D 1 93 ? -24.561 -114.157 -45.979 1.00 29.75 525 GLY D C 1
ATOM 9785 O O . GLY D 1 93 ? -23.852 -113.915 -46.983 1.00 29.82 525 GLY D O 1
ATOM 9786 N N . LYS D 1 94 ? -25.879 -113.983 -45.928 1.00 30.54 526 LYS D N 1
ATOM 9787 C CA . LYS D 1 94 ? -26.695 -113.517 -47.075 1.00 31.47 526 LYS D CA 1
ATOM 9788 C C . LYS D 1 94 ? -27.388 -112.212 -46.707 1.00 30.11 526 LYS D C 1
ATOM 9789 O O . LYS D 1 94 ? -27.982 -112.138 -45.628 1.00 29.23 526 LYS D O 1
ATOM 9795 N N . PHE D 1 95 ? -27.357 -111.231 -47.594 1.00 28.87 527 PHE D N 1
ATOM 9796 C CA . PHE D 1 95 ? -28.283 -110.075 -47.531 1.00 28.28 527 PHE D CA 1
ATOM 9797 C C . PHE D 1 95 ? -29.682 -110.570 -47.895 1.00 27.97 527 PHE D C 1
ATOM 9798 O O . PHE D 1 95 ? -29.809 -111.450 -48.763 1.00 28.45 527 PHE D O 1
ATOM 9806 N N . LEU D 1 96 ? -30.706 -110.014 -47.255 1.00 27.38 528 LEU D N 1
ATOM 9807 C CA . LEU D 1 96 ? -32.125 -110.328 -47.557 1.00 27.77 528 LEU D CA 1
ATOM 9808 C C . LEU D 1 96 ? -32.766 -109.160 -48.305 1.00 28.54 528 LEU D C 1
ATOM 9809 O O . LEU D 1 96 ? -32.590 -108.000 -47.885 1.00 28.40 528 LEU D O 1
ATOM 9814 N N . LYS D 1 97 ? -33.498 -109.476 -49.372 1.00 29.51 529 LYS D N 1
ATOM 9815 C CA . LYS D 1 97 ? -34.314 -108.495 -50.123 1.00 30.71 529 LYS D CA 1
ATOM 9816 C C . LYS D 1 97 ? -35.322 -107.849 -49.174 1.00 30.01 529 LYS D C 1
ATOM 9817 O O . LYS D 1 97 ? -35.929 -108.576 -48.370 1.00 29.69 529 LYS D O 1
ATOM 9823 N N . ALA D 1 98 ? -35.526 -106.539 -49.293 1.00 29.66 530 ALA D N 1
ATOM 9824 C CA . ALA D 1 98 ? -36.604 -105.821 -48.580 1.00 29.58 530 ALA D CA 1
ATOM 9825 C C . ALA D 1 98 ? -37.949 -106.484 -48.908 1.00 30.28 530 ALA D C 1
ATOM 9826 O O . ALA D 1 98 ? -38.784 -106.620 -47.995 1.00 29.83 530 ALA D O 1
ATOM 9828 N N . SER D 1 99 ? -38.152 -106.913 -50.159 1.00 30.92 531 SER D N 1
ATOM 9829 C CA . SER D 1 99 ? -39.401 -107.590 -50.599 1.00 31.21 531 SER D CA 1
ATOM 9830 C C . SER D 1 99 ? -39.592 -108.910 -49.835 1.00 30.59 531 SER D C 1
ATOM 9831 O O . SER D 1 99 ? -40.750 -109.248 -49.525 1.00 30.30 531 SER D O 1
ATOM 9834 N N . ALA D 1 100 ? -38.504 -109.631 -49.542 1.00 29.93 532 ALA D N 1
ATOM 9835 C CA . ALA D 1 100 ? -38.536 -110.911 -48.797 1.00 29.28 532 ALA D CA 1
ATOM 9836 C C . ALA D 1 100 ? -38.877 -110.637 -47.325 1.00 28.34 532 ALA D C 1
ATOM 9837 O O . ALA D 1 100 ? -39.680 -111.388 -46.746 1.00 27.74 532 ALA D O 1
ATOM 9839 N N . VAL D 1 101 ? -38.271 -109.610 -46.729 1.00 27.43 533 VAL D N 1
ATOM 9840 C CA . VAL D 1 101 ? -38.550 -109.228 -45.318 1.00 26.86 533 VAL D CA 1
ATOM 9841 C C . VAL D 1 101 ? -40.029 -108.842 -45.224 1.00 27.30 533 VAL D C 1
ATOM 9842 O O . VAL D 1 101 ? -40.713 -109.322 -44.301 1.00 26.84 533 VAL D O 1
ATOM 9846 N N . ASP D 1 102 ? -40.525 -108.032 -46.165 1.00 27.74 534 ASP D N 1
ATOM 9847 C CA . ASP D 1 102 ? -41.953 -107.623 -46.202 1.00 28.79 534 ASP D CA 1
ATOM 9848 C C . ASP D 1 102 ? -42.835 -108.874 -46.285 1.00 29.18 534 ASP D C 1
ATOM 9849 O O . ASP D 1 102 ? -43.817 -108.983 -45.510 1.00 29.19 534 ASP D O 1
ATOM 9854 N N . ASP D 1 103 ? -42.514 -109.792 -47.196 1.00 30.25 535 ASP D N 1
ATOM 9855 C CA . ASP D 1 103 ? -43.305 -111.031 -47.401 1.00 30.67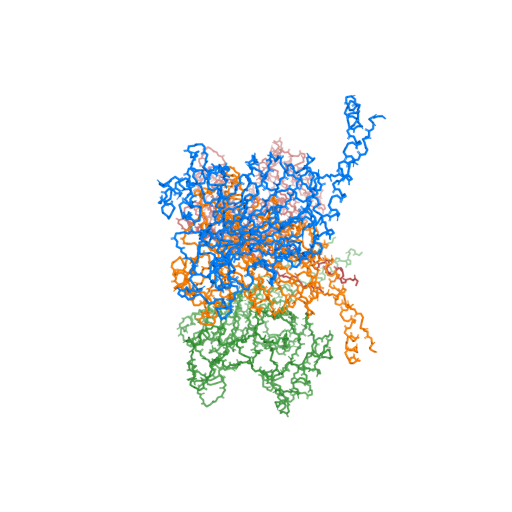 535 ASP D CA 1
ATOM 9856 C C . ASP D 1 103 ? -43.350 -111.832 -46.092 1.00 29.47 535 ASP D C 1
ATOM 9857 O O . ASP D 1 103 ? -44.447 -112.301 -45.711 1.00 29.50 535 ASP D O 1
ATOM 9862 N N . ALA D 1 104 ? -42.212 -111.976 -45.407 1.00 28.08 536 ALA D N 1
ATOM 9863 C CA . ALA D 1 104 ? -42.120 -112.732 -44.135 1.00 27.01 536 ALA D CA 1
ATOM 9864 C C . ALA D 1 104 ? -42.998 -112.056 -43.068 1.00 26.37 536 ALA D C 1
ATOM 9865 O O . ALA D 1 104 ? -43.708 -112.771 -42.350 1.00 25.54 536 ALA D O 1
ATOM 9867 N N . PHE D 1 105 ? -42.973 -110.729 -42.954 1.00 25.82 537 PHE D N 1
ATOM 9868 C CA . PHE D 1 105 ? -43.801 -110.009 -41.950 1.00 25.60 537 PHE D CA 1
ATOM 9869 C C . PHE D 1 105 ? -45.291 -110.253 -42.222 1.00 26.32 537 PHE D C 1
ATOM 9870 O O . PHE D 1 105 ? -46.072 -110.327 -41.253 1.00 25.73 537 PHE D O 1
ATOM 9878 N N . SER D 1 106 ? -45.655 -110.393 -43.500 1.00 27.44 538 SER D N 1
ATOM 9879 C CA . SER D 1 106 ? -47.059 -110.511 -43.967 1.00 28.27 538 SER D CA 1
ATOM 9880 C C . SER D 1 106 ? -47.615 -111.920 -43.732 1.00 28.69 538 SER D C 1
ATOM 9881 O O . SER D 1 106 ? -48.803 -112.113 -44.013 1.00 28.94 538 SER D O 1
ATOM 9884 N N . LYS D 1 107 ? -46.795 -112.870 -43.269 1.00 29.15 539 LYS D N 1
ATOM 9885 C CA . LYS D 1 107 ? -47.173 -114.303 -43.176 1.00 29.18 539 LYS D CA 1
ATOM 9886 C C . LYS D 1 107 ? -46.982 -114.821 -41.751 1.00 28.20 539 LYS D C 1
ATOM 9887 O O . LYS D 1 107 ? -46.305 -114.151 -40.946 1.00 26.75 539 LYS D O 1
ATOM 9893 N N . SER D 1 108 ? -47.572 -115.981 -41.466 1.00 27.28 540 SER D N 1
ATOM 9894 C CA . SER D 1 108 ? -47.281 -116.772 -40.249 1.00 26.53 540 SER D CA 1
ATOM 9895 C C . SER D 1 108 ? -47.566 -115.916 -39.006 1.00 25.85 540 SER D C 1
ATOM 9896 O O . SER D 1 108 ? -48.584 -115.198 -38.991 1.00 25.75 540 SER D O 1
ATOM 9899 N N . THR D 1 109 ? -46.681 -115.945 -38.005 1.00 24.96 541 THR D N 1
ATOM 9900 C CA . THR D 1 109 ? -46.970 -115.476 -36.628 1.00 24.28 541 THR D CA 1
ATOM 9901 C C . THR D 1 109 ? -47.026 -113.942 -36.552 1.00 24.51 541 THR D C 1
ATOM 9902 O O . THR D 1 109 ? -47.634 -113.446 -35.589 1.00 24.81 541 THR D O 1
ATOM 9906 N N . SER D 1 110 ? -46.437 -113.199 -37.498 1.00 24.08 542 SER D N 1
ATOM 9907 C CA . SER D 1 110 ? -46.462 -111.709 -37.478 1.00 24.56 542 SER D CA 1
ATOM 9908 C C . SER D 1 110 ? -47.594 -111.156 -38.357 1.00 25.24 542 SER D C 1
ATOM 9909 O O . SER D 1 110 ? -47.781 -109.930 -38.360 1.00 25.41 542 SER D O 1
ATOM 9912 N N . LYS D 1 111 ? -48.340 -112.013 -39.050 1.00 26.26 543 LYS D N 1
ATOM 9913 C CA . LYS D 1 111 ? -49.374 -111.572 -40.029 1.00 27.77 543 LYS D CA 1
ATOM 9914 C C . LYS D 1 111 ? -50.470 -110.749 -39.327 1.00 28.45 543 LYS D C 1
ATOM 9915 O O . LYS D 1 111 ? -50.859 -109.709 -39.875 1.00 29.24 543 LYS D O 1
ATOM 9921 N N . ALA D 1 112 ? -50.987 -111.202 -38.187 1.00 29.28 544 ALA D N 1
ATOM 9922 C CA . ALA D 1 112 ? -52.111 -110.525 -37.488 1.00 30.32 544 ALA D CA 1
ATOM 9923 C C . ALA D 1 112 ? -51.741 -109.061 -37.212 1.00 30.56 544 ALA D C 1
ATOM 9924 O O . ALA D 1 112 ? -52.583 -108.171 -37.439 1.00 30.44 544 ALA D O 1
ATOM 9926 N N . LYS D 1 113 ? -50.518 -108.803 -36.746 1.00 29.54 545 LYS D N 1
ATOM 9927 C CA . LYS D 1 113 ? -50.026 -107.426 -36.473 1.00 29.90 545 LYS D CA 1
ATOM 9928 C C . LYS D 1 113 ? -49.787 -106.683 -37.792 1.00 28.95 545 LYS D C 1
ATOM 9929 O O . LYS D 1 113 ? -50.126 -105.493 -37.858 1.00 28.53 545 LYS D O 1
ATOM 9935 N N . TYR D 1 114 ? -49.230 -107.353 -38.804 1.00 28.41 546 TYR D N 1
ATOM 9936 C CA . TYR D 1 114 ? -48.947 -106.746 -40.131 1.00 28.83 546 TYR D CA 1
ATOM 9937 C C . TYR D 1 114 ? -50.249 -106.190 -40.725 1.00 29.69 546 TYR D C 1
ATOM 9938 O O . TYR D 1 114 ? -50.245 -105.070 -41.258 1.00 29.73 546 TYR D O 1
ATOM 9947 N N . ASP D 1 115 ? -51.331 -106.960 -40.598 1.00 30.53 547 ASP D N 1
ATOM 9948 C CA . ASP D 1 115 ? -52.688 -106.612 -41.104 1.00 32.26 547 ASP D CA 1
ATOM 9949 C C . ASP D 1 115 ? -53.254 -105.413 -40.322 1.00 33.48 547 ASP D C 1
ATOM 9950 O O . ASP D 1 115 ? -54.242 -104.812 -40.801 1.00 34.94 547 ASP D O 1
ATOM 9955 N N . GLN D 1 116 ? -52.647 -105.063 -39.182 1.00 34.13 548 GLN D N 1
ATOM 9956 C CA . GLN D 1 116 ? -53.019 -103.885 -38.352 1.00 34.82 548 GLN D CA 1
ATOM 9957 C C . GLN D 1 116 ? -51.980 -102.763 -38.511 1.00 34.41 548 GLN D C 1
ATOM 9958 O O . GLN D 1 116 ? -51.995 -101.822 -37.683 1.00 34.40 548 GLN D O 1
ATOM 9964 N N . LYS D 1 117 ? -51.129 -102.836 -39.542 1.00 33.67 549 LYS D N 1
ATOM 9965 C CA . LYS D 1 117 ? -50.082 -101.824 -39.864 1.00 33.91 549 LYS D CA 1
ATOM 9966 C C . LYS D 1 117 ? -49.061 -101.740 -38.723 1.00 31.79 549 LYS D C 1
ATOM 9967 O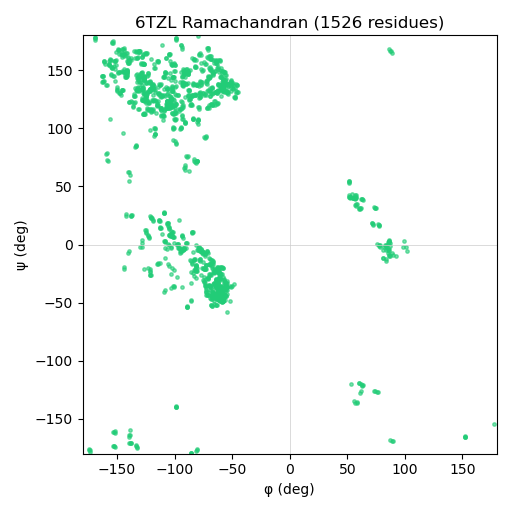 O . LYS D 1 117 ? -48.579 -100.636 -38.414 1.00 30.60 549 LYS D O 1
ATOM 9973 N N . ILE D 1 118 ? -48.716 -102.886 -38.138 1.00 30.48 550 ILE D N 1
ATOM 9974 C CA . ILE D 1 118 ? -47.671 -102.995 -37.081 1.00 29.19 550 ILE D CA 1
ATOM 9975 C C . ILE D 1 118 ? -46.639 -104.020 -37.545 1.00 28.13 550 ILE D C 1
ATOM 9976 O O . ILE D 1 118 ? -47.040 -105.132 -37.909 1.00 27.39 550 ILE D O 1
ATOM 9981 N N . LEU D 1 119 ? -45.363 -103.641 -37.530 1.00 26.87 551 LEU D N 1
ATOM 9982 C CA . LEU D 1 119 ? -44.231 -104.579 -37.727 1.00 26.00 551 LEU D CA 1
ATOM 9983 C C . LEU D 1 119 ? -43.807 -105.081 -36.343 1.00 25.14 551 LEU D C 1
ATOM 9984 O O . LEU D 1 119 ? -43.201 -104.309 -35.567 1.00 24.76 551 LEU D O 1
ATOM 9989 N N . GLN D 1 120 ? -44.179 -106.321 -36.031 1.00 25.06 552 GLN D N 1
ATOM 9990 C CA . GLN D 1 120 ? -43.949 -106.941 -34.705 1.00 25.20 552 GLN D CA 1
ATOM 9991 C C . GLN D 1 120 ? -42.719 -107.840 -34.823 1.00 24.04 552 GLN D C 1
ATOM 9992 O O . GLN D 1 120 ? -42.878 -109.022 -35.182 1.00 23.39 552 GLN D O 1
ATOM 9998 N N . LEU D 1 121 ? -41.526 -107.294 -34.587 1.00 22.85 553 LEU D N 1
ATOM 9999 C CA . LEU D 1 121 ? -40.265 -107.999 -34.937 1.00 22.49 553 LEU D CA 1
ATOM 10000 C C . LEU D 1 121 ? -40.164 -109.315 -34.159 1.00 22.36 553 LEU D C 1
ATOM 10001 O O . LEU D 1 121 ? -39.699 -110.299 -34.737 1.00 22.48 553 LEU D O 1
ATOM 10006 N N . ASP D 1 122 ? -40.622 -109.339 -32.912 1.00 23.32 554 ASP D N 1
ATOM 10007 C CA . ASP D 1 122 ? -40.484 -110.534 -32.033 1.00 24.15 554 ASP D CA 1
ATOM 10008 C C . ASP D 1 122 ? -41.499 -111.615 -32.411 1.00 24.10 554 ASP D C 1
ATOM 10009 O O . ASP D 1 122 ? -41.410 -112.705 -31.837 1.00 22.97 554 ASP D O 1
ATOM 10014 N N . ASP D 1 123 ? -42.420 -111.345 -33.343 1.00 23.78 555 ASP D N 1
ATOM 10015 C CA . ASP D 1 123 ? -43.351 -112.379 -33.875 1.00 24.73 555 ASP D CA 1
ATOM 10016 C C . ASP D 1 123 ? -42.918 -112.854 -35.269 1.00 24.03 555 ASP D C 1
ATOM 10017 O O . ASP D 1 123 ? -43.590 -113.727 -35.815 1.00 23.75 555 ASP D O 1
ATOM 10022 N N . LEU D 1 124 ? -41.853 -112.299 -35.849 1.00 23.03 556 LEU D N 1
ATOM 10023 C CA . LEU D 1 124 ? -41.458 -112.655 -37.234 1.00 23.95 556 LEU D CA 1
ATOM 10024 C C . LEU D 1 124 ? -40.954 -114.101 -37.269 1.00 23.30 556 LEU D C 1
ATOM 10025 O O . LEU D 1 124 ? -39.965 -114.425 -36.573 1.00 22.13 556 LEU D O 1
ATOM 10030 N N . ASP D 1 125 ? -41.619 -114.922 -38.078 1.00 23.66 557 ASP D N 1
ATOM 10031 C CA . ASP D 1 125 ? -41.221 -116.319 -38.362 1.00 24.05 557 ASP D CA 1
ATOM 10032 C C . ASP D 1 125 ? -40.174 -116.291 -39.480 1.00 24.17 557 ASP D C 1
ATOM 10033 O O . ASP D 1 125 ? -40.532 -115.982 -40.632 1.00 24.69 557 ASP D O 1
ATOM 10038 N N . ILE D 1 126 ? -38.915 -116.582 -39.162 1.00 24.11 558 ILE D N 1
ATOM 10039 C CA . ILE D 1 126 ? -37.798 -116.403 -40.136 1.00 24.50 558 ILE D CA 1
ATOM 10040 C C . ILE D 1 126 ? -37.812 -117.534 -41.168 1.00 25.38 558 ILE D C 1
ATOM 10041 O O . ILE D 1 126 ? -37.031 -117.427 -42.116 1.00 25.77 558 ILE D O 1
ATOM 10046 N N . THR D 1 127 ? -38.673 -118.546 -41.026 1.00 26.44 559 THR D N 1
ATOM 10047 C CA . THR D 1 127 ? -38.793 -119.650 -42.021 1.00 27.65 559 THR D CA 1
ATOM 10048 C C . THR D 1 127 ? -38.983 -119.049 -43.417 1.00 28.69 559 THR D C 1
ATOM 10049 O O . THR D 1 127 ? -38.414 -119.610 -44.375 1.00 29.15 559 THR D O 1
ATOM 10053 N N . ASN D 1 128 ? -39.706 -117.930 -43.523 1.00 28.49 560 ASN D N 1
ATOM 10054 C CA . ASN D 1 128 ? -40.052 -117.307 -44.829 1.00 29.44 560 ASN D CA 1
ATOM 10055 C C . ASN D 1 128 ? -38.928 -116.384 -45.329 1.00 29.63 560 ASN D C 1
ATOM 10056 O O . ASN D 1 128 ? -39.172 -115.666 -46.323 1.00 30.32 560 ASN D O 1
ATOM 10061 N N . LEU D 1 129 ? -37.740 -116.403 -44.708 1.00 28.62 561 LEU D N 1
ATOM 10062 C CA . LEU D 1 129 ? -36.535 -115.669 -45.186 1.00 29.27 561 LEU D CA 1
ATOM 10063 C C . LEU D 1 129 ? -35.487 -116.649 -45.726 1.00 30.76 561 LEU D C 1
ATOM 10064 O O . LEU D 1 129 ? -34.391 -116.182 -46.096 1.00 30.74 561 LEU D O 1
ATOM 10069 N N . GLU D 1 130 ? -35.781 -117.953 -45.760 1.00 32.81 562 GLU D N 1
ATOM 10070 C CA . GLU D 1 130 ? -34.745 -119.011 -45.942 1.00 35.28 562 GLU D CA 1
ATOM 10071 C C . GLU D 1 130 ? -34.744 -119.541 -47.383 1.00 36.68 562 GLU D C 1
ATOM 10072 O O . GLU D 1 130 ? -33.994 -120.501 -47.637 1.00 37.59 562 GLU D O 1
ATOM 10078 N N . GLN D 1 131 ? -35.508 -118.930 -48.293 1.00 37.73 563 GLN D N 1
ATOM 10079 C CA . GLN D 1 131 ? -35.631 -119.384 -49.709 1.00 39.38 563 GLN D CA 1
ATOM 10080 C C . GLN D 1 131 ? -34.532 -118.716 -50.547 1.00 40.18 563 GLN D C 1
ATOM 10081 O O . GLN D 1 131 ? -34.130 -117.583 -50.219 1.00 38.78 563 GLN D O 1
ATOM 10087 N N . SER D 1 132 ? -34.051 -119.398 -51.591 1.00 41.73 564 SER D N 1
ATOM 10088 C CA . SER D 1 132 ? -32.948 -118.924 -52.470 1.00 42.73 564 SER D CA 1
ATOM 10089 C C . SER D 1 132 ? -33.276 -117.539 -53.040 1.00 42.39 564 SER D C 1
ATOM 10090 O O . SER D 1 132 ? -32.361 -116.705 -53.135 1.00 41.20 564 SER D O 1
ATOM 10093 N N . ASN D 1 133 ? -34.538 -117.303 -53.410 1.00 42.57 565 ASN D N 1
ATOM 10094 C CA . ASN D 1 133 ? -34.943 -116.056 -54.112 1.00 43.15 565 ASN D CA 1
ATOM 10095 C C . ASN D 1 133 ? -35.125 -114.918 -53.098 1.00 41.20 565 ASN D C 1
ATOM 10096 O O . ASN D 1 133 ? -35.384 -113.783 -53.544 1.00 40.41 565 ASN D O 1
ATOM 10101 N N . ASP D 1 134 ? -34.925 -115.161 -51.798 1.00 38.77 566 ASP D N 1
ATOM 10102 C CA . ASP D 1 134 ? -34.992 -114.092 -50.758 1.00 36.97 566 ASP D CA 1
ATOM 10103 C C . ASP D 1 134 ? -33.658 -113.339 -50.677 1.00 35.42 566 ASP D C 1
ATOM 10104 O O . ASP D 1 134 ? -33.622 -112.275 -50.027 1.00 34.25 566 ASP D O 1
ATOM 10109 N N . VAL D 1 135 ? -32.599 -113.866 -51.296 1.00 35.10 567 VAL D N 1
ATOM 10110 C CA . VAL D 1 135 ? -31.208 -113.351 -51.140 1.00 34.85 567 VAL D CA 1
ATOM 10111 C C . VAL D 1 135 ? -30.997 -112.153 -52.073 1.00 35.43 567 VAL D C 1
ATOM 10112 O O . VAL D 1 135 ? -31.281 -112.278 -53.275 1.00 36.19 567 VAL D O 1
ATOM 10116 N N . ALA D 1 136 ? -30.496 -111.045 -51.526 1.00 34.61 568 ALA D N 1
ATOM 10117 C CA . ALA D 1 136 ? -30.110 -109.818 -52.258 1.00 35.52 568 ALA D CA 1
ATOM 10118 C C . ALA D 1 136 ? -28.590 -109.813 -52.452 1.00 35.87 568 ALA D C 1
ATOM 10119 O O . ALA D 1 136 ? -27.884 -110.440 -51.650 1.00 34.38 568 ALA D O 1
ATOM 10121 N N . SER D 1 137 ? -28.095 -109.127 -53.483 1.00 37.84 569 SER D N 1
ATOM 10122 C CA . SER D 1 137 ? -26.640 -109.000 -53.761 1.00 38.64 569 SER D CA 1
ATOM 10123 C C . SER D 1 137 ? -26.032 -107.901 -52.875 1.00 37.95 569 SER D C 1
ATOM 10124 O O . SER D 1 137 ? -24.799 -107.889 -52.699 1.00 37.64 569 SER D O 1
ATOM 10127 N N . SER D 1 138 ? -26.855 -107.017 -52.315 1.00 37.54 570 SER D N 1
ATOM 10128 C CA . SER D 1 138 ? -26.393 -105.934 -51.409 1.00 37.33 570 SER D CA 1
ATOM 10129 C C . SER D 1 138 ? -27.471 -105.621 -50.370 1.00 36.05 570 SER D C 1
ATOM 10130 O O . SER D 1 138 ? -28.611 -106.090 -50.536 1.00 35.67 570 SER D O 1
ATOM 10133 N N . MET D 1 139 ? -27.109 -104.865 -49.333 1.00 35.29 571 MET D N 1
ATOM 10134 C CA . MET D 1 139 ? -28.025 -104.529 -48.215 1.00 35.40 571 MET D CA 1
ATOM 10135 C C . MET D 1 139 ? -29.213 -103.741 -48.768 1.00 34.23 571 MET D C 1
ATOM 10136 O O . MET D 1 139 ? -29.002 -102.859 -49.634 1.00 34.55 571 MET D O 1
ATOM 10141 N N . GLU D 1 140 ? -30.416 -104.062 -48.298 1.00 32.74 572 GLU D N 1
ATOM 10142 C CA . GLU D 1 140 ? -31.649 -103.299 -48.607 1.00 32.24 572 GLU D CA 1
ATOM 10143 C C . GLU D 1 140 ? -32.327 -102.919 -47.291 1.00 31.42 572 GLU D C 1
ATOM 10144 O O . GLU D 1 140 ? -32.316 -103.741 -46.351 1.00 31.12 572 GLU D O 1
ATOM 10150 N N . LEU D 1 141 ? -32.891 -101.719 -47.216 1.00 29.78 573 LEU D N 1
ATOM 10151 C CA . LEU D 1 141 ? -33.555 -101.222 -45.989 1.00 29.17 573 LEU D CA 1
ATOM 10152 C C . LEU D 1 141 ? -35.040 -101.568 -46.030 1.00 28.91 573 LEU D C 1
ATOM 10153 O O . LEU D 1 141 ? -35.646 -101.578 -47.114 1.00 29.39 573 LEU D O 1
ATOM 10158 N N . TYR D 1 142 ? -35.588 -101.832 -44.854 1.00 27.91 574 TYR D N 1
ATOM 10159 C CA . TYR D 1 142 ? -37.032 -102.058 -44.619 1.00 27.97 574 TYR D CA 1
ATOM 10160 C C . TYR D 1 142 ? -37.399 -101.365 -43.311 1.00 27.35 574 TYR D C 1
ATOM 10161 O O . TYR D 1 142 ? -36.504 -101.099 -42.497 1.00 27.53 574 TYR D O 1
ATOM 10170 N N . GLY D 1 143 ? -38.678 -101.064 -43.123 1.00 28.07 575 GLY D N 1
ATOM 10171 C CA . GLY D 1 143 ? -39.172 -100.434 -41.892 1.00 28.27 575 GLY D CA 1
ATOM 10172 C C . GLY D 1 143 ? -40.419 -99.622 -42.163 1.00 29.83 575 GLY D C 1
ATOM 10173 O O . GLY D 1 143 ? -41.025 -99.799 -43.252 1.00 29.61 575 GLY D O 1
ATOM 10174 N N . ASN D 1 144 ? -40.800 -98.775 -41.210 1.00 30.18 576 ASN D N 1
ATOM 10175 C CA . ASN D 1 144 ? -42.055 -97.984 -41.282 1.00 30.98 576 ASN D CA 1
ATOM 10176 C C . ASN D 1 144 ? -41.725 -96.646 -41.953 1.00 32.42 576 ASN D C 1
ATOM 10177 O O . ASN D 1 144 ? -41.805 -95.599 -41.291 1.00 32.56 576 ASN D O 1
ATOM 10182 N N . PHE D 1 145 ? -41.363 -96.700 -43.231 1.00 34.62 577 PHE D N 1
ATOM 10183 C CA . PHE D 1 145 ? -41.061 -95.512 -44.071 1.00 37.17 577 PHE D CA 1
ATOM 10184 C C . PHE D 1 145 ? -41.559 -95.785 -45.492 1.00 38.97 577 PHE D C 1
ATOM 10185 O O . PHE D 1 145 ? -41.907 -96.939 -45.811 1.00 38.01 577 PHE D O 1
ATOM 10193 N N . GLY D 1 146 ? -41.585 -94.748 -46.334 1.00 41.47 578 GLY D N 1
ATOM 10194 C CA . GLY D 1 146 ? -42.039 -94.876 -47.728 1.00 43.18 578 GLY D CA 1
ATOM 10195 C C . GLY D 1 146 ? -43.496 -95.288 -47.763 1.00 44.38 578 GLY D C 1
ATOM 10196 O O . GLY D 1 146 ? -44.322 -94.589 -47.161 1.00 45.17 578 GLY D O 1
ATOM 10197 N N . ASP D 1 147 ? -43.820 -96.415 -48.392 1.00 45.79 579 ASP D N 1
ATOM 10198 C CA . ASP D 1 147 ? -45.231 -96.877 -48.480 1.00 48.42 579 ASP D CA 1
ATOM 10199 C C . ASP D 1 147 ? -45.702 -97.379 -47.107 1.00 47.57 579 ASP D C 1
ATOM 10200 O O . ASP D 1 147 ? -46.896 -97.681 -46.992 1.00 47.52 579 ASP D O 1
ATOM 10205 N N . LYS D 1 148 ? -44.826 -97.452 -46.096 1.00 45.92 580 LYS D N 1
ATOM 10206 C CA . LYS D 1 148 ? -45.219 -97.825 -44.712 1.00 44.55 580 LYS D CA 1
ATOM 10207 C C . LYS D 1 148 ? -44.918 -96.680 -43.741 1.00 42.91 580 LYS D C 1
ATOM 10208 O O . LYS D 1 148 ? -44.895 -96.919 -42.523 1.00 40.81 580 LYS D O 1
ATOM 10214 N N . ALA D 1 149 ? -44.774 -95.452 -44.245 1.00 42.18 581 ALA D N 1
ATOM 10215 C CA . ALA D 1 149 ? -44.768 -94.247 -43.393 1.00 41.78 581 ALA D CA 1
ATOM 10216 C C . ALA D 1 149 ? -46.092 -94.263 -42.621 1.00 41.27 581 ALA D C 1
ATOM 10217 O O . ALA D 1 149 ? -47.146 -94.546 -43.234 1.00 43.97 581 ALA D O 1
ATOM 10219 N N . GLY D 1 150 ? -46.048 -94.046 -41.313 1.00 40.26 582 GLY D N 1
ATOM 10220 C CA . GLY D 1 150 ? -47.264 -94.041 -40.477 1.00 39.89 582 GLY D CA 1
ATOM 10221 C C . GLY D 1 150 ? -47.604 -95.419 -39.930 1.00 38.84 582 GLY D C 1
ATOM 10222 O O . GLY D 1 150 ? -48.488 -95.481 -39.060 1.00 39.55 582 GLY D O 1
ATOM 10223 N N . TRP D 1 151 ? -46.930 -96.489 -40.369 1.00 36.48 583 TRP D N 1
ATOM 10224 C CA . TRP D 1 151 ? -46.981 -97.791 -39.658 1.00 34.85 583 TRP D CA 1
ATOM 10225 C C . TRP D 1 151 ? -46.257 -97.660 -38.317 1.00 33.85 583 TRP D C 1
ATOM 10226 O O . TRP D 1 151 ? -45.437 -96.747 -38.167 1.00 33.55 583 TRP D O 1
ATOM 10237 N N . SER D 1 152 ? -46.549 -98.566 -37.389 1.00 33.39 584 SER D N 1
ATOM 10238 C CA . SER D 1 152 ? -45.822 -98.700 -36.107 1.00 33.22 584 SER D CA 1
ATOM 10239 C C . SER D 1 152 ? -44.892 -99.911 -36.169 1.00 31.34 584 SER D C 1
ATOM 10240 O O . SER D 1 152 ? -45.095 -100.778 -37.025 1.00 30.38 584 SER D O 1
ATOM 10243 N N . THR D 1 153 ? -43.874 -99.912 -35.321 1.00 30.44 585 THR D N 1
ATOM 10244 C CA . THR D 1 153 ? -43.020 -101.098 -35.074 1.00 29.48 585 THR D CA 1
ATOM 10245 C C . THR D 1 153 ? -42.856 -101.253 -33.569 1.00 29.91 585 THR D C 1
ATOM 10246 O O . THR D 1 153 ? -43.117 -100.290 -32.827 1.00 30.72 585 THR D O 1
ATOM 10250 N N . THR D 1 154 ? -42.370 -102.410 -33.144 1.00 30.09 586 THR D N 1
ATOM 10251 C CA . THR D 1 154 ? -42.120 -102.697 -31.712 1.00 30.53 586 THR D CA 1
ATOM 10252 C C . THR D 1 154 ? -40.816 -102.052 -31.241 1.00 30.79 586 THR D C 1
ATOM 10253 O O . THR D 1 154 ? -40.557 -102.115 -30.053 1.00 31.12 586 THR D O 1
ATOM 10257 N N . VAL D 1 155 ? -40.064 -101.383 -32.109 1.00 31.66 587 VAL D N 1
ATOM 10258 C CA . VAL D 1 155 ? -38.778 -100.717 -31.730 1.00 33.22 587 VAL D CA 1
ATOM 10259 C C . VAL D 1 155 ? -39.037 -99.303 -31.188 1.00 35.11 587 VAL D C 1
ATOM 10260 O O . VAL D 1 155 ? -38.484 -98.967 -30.111 1.00 35.16 587 VAL D O 1
ATOM 10264 N N . SER D 1 156 ? -39.848 -98.498 -31.878 1.00 36.42 588 SER D N 1
ATOM 10265 C CA . SER D 1 156 ? -39.996 -97.054 -31.535 1.00 38.24 588 SER D CA 1
ATOM 10266 C C . SER D 1 156 ? -41.432 -96.557 -31.710 1.00 39.20 588 SER D C 1
ATOM 10267 O O . SER D 1 156 ? -41.600 -95.326 -31.800 1.00 38.84 588 SER D O 1
ATOM 10270 N N . ASN D 1 157 ? -42.413 -97.455 -31.631 1.00 40.49 589 ASN D N 1
ATOM 10271 C CA . ASN D 1 157 ? -43.846 -97.085 -31.739 1.00 41.89 589 ASN D CA 1
ATOM 10272 C C . ASN D 1 157 ? -44.049 -96.433 -33.109 1.00 41.35 589 ASN D C 1
ATOM 10273 O O . ASN D 1 157 ? -43.765 -97.115 -34.114 1.00 39.34 589 ASN D O 1
ATOM 10278 N N . ASN D 1 158 ? -44.481 -95.164 -33.147 1.00 42.00 590 ASN D N 1
ATOM 10279 C CA . ASN D 1 158 ? -44.854 -94.413 -34.377 1.00 43.00 590 ASN D CA 1
ATOM 10280 C C . ASN D 1 158 ? -43.614 -93.813 -35.063 1.00 42.16 590 ASN D C 1
ATOM 10281 O O . ASN D 1 158 ? -43.675 -93.584 -36.287 1.00 41.85 590 ASN D O 1
ATOM 10286 N N . SER D 1 159 ? -42.537 -93.518 -34.322 1.00 40.75 591 SER D N 1
ATOM 10287 C CA . SER D 1 159 ? -41.318 -92.877 -34.892 1.00 40.30 591 SER D CA 1
ATOM 10288 C C . SER D 1 159 ? -40.740 -93.797 -35.973 1.00 38.57 591 SER D C 1
ATOM 10289 O O . SER D 1 159 ? -40.936 -95.024 -35.883 1.00 35.91 591 SER D O 1
ATOM 10292 N N . GLN D 1 160 ? -40.089 -93.212 -36.974 1.00 36.36 592 GLN D N 1
ATOM 10293 C CA . GLN D 1 160 ? -39.553 -93.923 -38.160 1.00 36.32 592 GLN D CA 1
ATOM 10294 C C . GLN D 1 160 ? -38.306 -94.719 -37.757 1.00 33.83 592 GLN D C 1
ATOM 10295 O O . GLN D 1 160 ? -37.406 -94.135 -37.123 1.00 33.13 592 GLN D O 1
ATOM 10301 N N . VAL D 1 161 ? -38.253 -96.000 -38.110 1.00 31.81 593 VAL D N 1
ATOM 10302 C CA . VAL D 1 161 ? -37.030 -96.838 -37.964 1.00 30.74 593 VAL D CA 1
ATOM 10303 C C . VAL D 1 161 ? -36.795 -97.564 -39.289 1.00 29.62 593 VAL D C 1
ATOM 10304 O O . VAL D 1 161 ? -37.778 -97.913 -39.969 1.00 29.28 593 VAL D O 1
ATOM 10308 N N . LYS D 1 162 ? -35.528 -97.769 -39.639 1.00 28.00 594 LYS D N 1
ATOM 10309 C CA . LYS D 1 162 ? -35.111 -98.513 -40.843 1.00 28.38 594 LYS D CA 1
ATOM 10310 C C . LYS D 1 162 ? -34.077 -99.548 -40.426 1.00 26.09 594 LYS D C 1
ATOM 10311 O O . LYS D 1 162 ? -33.265 -99.238 -39.536 1.00 24.96 594 LYS D O 1
ATOM 10317 N N . TRP D 1 163 ? -34.079 -100.716 -41.059 1.00 24.97 595 TRP D N 1
ATOM 10318 C CA . TRP D 1 163 ? -33.022 -101.721 -40.800 1.00 23.76 595 TRP D CA 1
ATOM 10319 C C . TRP D 1 163 ? -32.611 -102.441 -42.076 1.00 23.56 595 TRP D C 1
ATOM 10320 O O . TRP D 1 163 ? -33.456 -102.657 -42.964 1.00 23.78 595 TRP D O 1
ATOM 10331 N N . GLY D 1 164 ? -31.332 -102.805 -42.129 1.00 23.36 596 GLY D N 1
ATOM 10332 C CA . GLY D 1 164 ? -30.781 -103.744 -43.115 1.00 23.79 596 GLY D CA 1
ATOM 10333 C C . GLY D 1 164 ? -30.845 -105.148 -42.551 1.00 23.59 596 GLY D C 1
ATOM 10334 O O . GLY D 1 164 ? -30.651 -105.296 -41.330 1.00 23.79 596 GLY D O 1
ATOM 10335 N N . SER D 1 165 ? -31.109 -106.144 -43.388 1.00 23.82 597 SER D N 1
ATOM 10336 C CA . SER D 1 165 ? -31.337 -107.537 -42.928 1.00 23.58 597 SER D CA 1
ATOM 10337 C C . SER D 1 165 ? -30.306 -108.487 -43.530 1.00 23.92 597 SER D C 1
ATOM 10338 O O . SER D 1 165 ? -30.010 -108.403 -44.740 1.00 24.38 597 SER D O 1
ATOM 10341 N N . VAL D 1 166 ? -29.813 -109.389 -42.697 1.00 23.37 598 VAL D N 1
ATOM 10342 C CA . VAL D 1 166 ? -28.949 -110.515 -43.127 1.00 23.28 598 VAL D CA 1
ATOM 10343 C C . VAL D 1 166 ? -29.507 -111.812 -42.551 1.00 23.23 598 VAL D C 1
ATOM 10344 O O . VAL D 1 166 ? -30.197 -111.788 -41.516 1.00 22.66 598 VAL D O 1
ATOM 10348 N N . LEU D 1 167 ? -29.190 -112.910 -43.227 1.00 23.82 599 LEU D N 1
ATOM 10349 C CA . LEU D 1 167 ? -29.455 -114.284 -42.758 1.00 23.70 599 LEU D CA 1
ATOM 10350 C C . LEU D 1 167 ? -28.097 -114.942 -42.524 1.00 23.66 599 LEU D C 1
ATOM 10351 O O . LEU D 1 167 ? -27.283 -115.021 -43.482 1.00 24.34 599 LEU D O 1
ATOM 10356 N N . LEU D 1 168 ? -27.849 -115.358 -41.284 1.00 22.87 600 LEU D N 1
ATOM 10357 C CA . LEU D 1 168 ? -26.527 -115.851 -40.835 1.00 23.08 600 LEU D CA 1
ATOM 10358 C C . LEU D 1 168 ? -26.670 -117.256 -40.271 1.00 23.54 600 LEU D C 1
ATOM 10359 O O . LEU D 1 168 ? -27.678 -117.549 -39.607 1.00 23.56 600 LEU D O 1
ATOM 10364 N N . GLU D 1 169 ? -25.647 -118.073 -40.481 1.00 24.12 601 GLU D N 1
ATOM 10365 C CA . GLU D 1 169 ? -25.466 -119.326 -39.715 1.00 24.49 601 GLU D CA 1
ATOM 10366 C C . GLU D 1 169 ? -24.558 -119.043 -38.524 1.00 22.96 601 GLU D C 1
ATOM 10367 O O . GLU D 1 169 ? -23.956 -117.968 -38.449 1.00 22.27 601 GLU D O 1
ATOM 10373 N N . ARG D 1 170 ? -24.450 -120.006 -37.619 1.00 22.10 602 ARG D N 1
ATOM 10374 C CA . ARG D 1 170 ? -23.501 -119.913 -36.488 1.00 21.71 602 ARG D CA 1
ATOM 10375 C C . ARG D 1 170 ? -22.105 -119.562 -37.012 1.00 21.88 602 ARG D C 1
ATOM 10376 O O . ARG D 1 170 ? -21.681 -120.158 -38.009 1.00 22.83 602 ARG D O 1
ATOM 10384 N N . GLY D 1 171 ? -21.432 -118.608 -36.366 1.00 22.02 603 GLY D N 1
ATOM 10385 C CA . GLY D 1 171 ? -20.052 -118.202 -36.696 1.00 22.17 603 GLY D CA 1
ATOM 10386 C C . GLY D 1 171 ? -19.997 -117.192 -37.830 1.00 22.74 603 GLY D C 1
ATOM 10387 O O . GLY D 1 171 ? -18.919 -116.595 -38.038 1.00 23.16 603 GLY D O 1
ATOM 10388 N N . GLN D 1 172 ? -21.097 -116.986 -38.554 1.00 22.88 604 GLN D N 1
ATOM 10389 C CA . GLN D 1 172 ? -21.168 -115.956 -39.613 1.00 23.07 604 GLN D CA 1
ATOM 10390 C C . GLN D 1 172 ? -21.483 -114.608 -38.968 1.00 23.08 604 GLN D C 1
ATOM 10391 O O . GLN D 1 172 ? -21.961 -114.554 -37.805 1.00 21.89 604 GLN D O 1
ATOM 10397 N N . SER D 1 173 ? -21.156 -113.546 -39.685 1.00 23.39 605 SER D N 1
ATOM 10398 C CA . SER D 1 173 ? -21.161 -112.179 -39.129 1.00 23.09 605 SER D CA 1
ATOM 10399 C C . SER D 1 173 ? -21.638 -111.181 -40.173 1.00 23.31 605 SER D C 1
ATOM 10400 O O . SER D 1 173 ? -21.644 -111.483 -41.391 1.00 23.81 605 SER D O 1
ATOM 10403 N N . ALA D 1 174 ? -22.015 -110.012 -39.684 1.00 22.39 606 ALA D N 1
ATOM 10404 C CA . ALA D 1 174 ? -22.213 -108.808 -40.510 1.00 22.10 606 ALA D CA 1
ATOM 10405 C C . ALA D 1 174 ? -21.439 -107.686 -39.832 1.00 21.94 606 ALA D C 1
ATOM 10406 O O . ALA D 1 174 ? -21.433 -107.608 -38.590 1.00 21.22 606 ALA D O 1
ATOM 10408 N N . THR D 1 175 ? -20.776 -106.862 -40.634 1.00 22.47 607 THR D N 1
ATOM 10409 C CA . THR D 1 175 ? -20.019 -105.697 -40.129 1.00 22.56 607 THR D CA 1
ATOM 10410 C C . THR D 1 175 ? -20.739 -104.440 -40.597 1.00 22.70 607 THR D C 1
ATOM 10411 O O . THR D 1 175 ? -20.863 -104.225 -41.825 1.00 23.04 607 THR D O 1
ATOM 10415 N N . ALA D 1 176 ? -21.207 -103.658 -39.631 1.00 22.16 608 ALA D N 1
ATOM 10416 C CA . ALA D 1 176 ? -21.924 -102.392 -39.861 1.00 22.50 608 ALA D CA 1
ATOM 10417 C C . ALA D 1 176 ? -20.924 -101.248 -39.724 1.00 22.47 608 ALA D C 1
ATOM 10418 O O . ALA D 1 176 ? -20.206 -101.178 -38.712 1.00 22.90 608 ALA D O 1
ATOM 10420 N N . THR D 1 177 ? -20.887 -100.381 -40.729 1.00 22.61 609 THR D N 1
ATOM 10421 C CA . THR D 1 177 ? -20.168 -99.092 -40.668 1.00 23.03 609 THR D CA 1
ATOM 10422 C C . THR D 1 177 ? -21.227 -97.995 -40.622 1.00 22.77 609 THR D C 1
ATOM 10423 O O . THR D 1 177 ? -21.994 -97.865 -41.588 1.00 22.94 609 THR D O 1
ATOM 10427 N N . TYR D 1 178 ? -21.274 -97.260 -39.514 1.00 22.44 610 TYR D N 1
ATOM 10428 C CA . TYR D 1 178 ? -22.225 -96.147 -39.317 1.00 22.60 610 TYR D CA 1
ATOM 10429 C C . TYR D 1 178 ? -21.477 -94.829 -39.508 1.00 23.37 610 TYR D C 1
ATOM 10430 O O . TYR D 1 178 ? -20.444 -94.625 -38.853 1.00 22.68 610 TYR D O 1
ATOM 10439 N N . THR D 1 179 ? -22.002 -93.982 -40.387 1.00 24.72 611 THR D N 1
ATOM 10440 C CA . THR D 1 179 ? -21.453 -92.640 -40.695 1.00 25.76 611 THR D CA 1
ATOM 10441 C C . THR D 1 179 ? -22.593 -91.624 -40.677 1.00 27.11 611 THR D C 1
ATOM 10442 O O . THR D 1 179 ? -23.727 -91.990 -40.300 1.00 26.91 611 THR D O 1
ATOM 10446 N N . ASN D 1 180 ? -22.294 -90.373 -41.039 1.00 28.48 612 ASN D N 1
ATOM 10447 C CA . ASN D 1 180 ? -23.280 -89.266 -40.962 1.00 29.96 612 ASN D CA 1
ATOM 10448 C C . ASN D 1 180 ? -23.798 -89.150 -39.521 1.00 29.26 612 ASN D C 1
ATOM 10449 O O . ASN D 1 180 ? -25.019 -88.964 -39.336 1.00 29.83 612 ASN D O 1
ATOM 10454 N N . LEU D 1 181 ? -22.913 -89.290 -38.532 1.00 29.06 613 LEU D N 1
ATOM 10455 C CA . LEU D 1 181 ? -23.262 -89.139 -37.095 1.00 29.01 613 LEU D CA 1
ATOM 10456 C C . LEU D 1 181 ? -23.213 -87.651 -36.765 1.00 29.87 613 LEU D C 1
ATOM 10457 O O . LEU D 1 181 ? -22.293 -86.970 -37.258 1.00 30.26 613 LEU D O 1
ATOM 10462 N N . GLN D 1 182 ? -24.184 -87.175 -35.996 1.00 30.25 614 GLN D N 1
ATOM 10463 C CA . GLN D 1 182 ? -24.434 -85.720 -35.823 1.00 30.93 614 GLN D CA 1
ATOM 10464 C C . GLN D 1 182 ? -24.339 -85.293 -34.357 1.00 30.22 614 GLN D C 1
ATOM 10465 O O . GLN D 1 182 ? -24.101 -84.101 -34.120 1.00 30.06 614 GLN D O 1
ATOM 10471 N N . ASN D 1 183 ? -24.521 -86.202 -33.397 1.00 28.73 615 ASN D N 1
ATOM 10472 C CA . ASN D 1 183 ? -24.828 -85.819 -31.992 1.00 28.20 615 ASN D CA 1
ATOM 10473 C C . ASN D 1 183 ? -23.901 -86.494 -30.987 1.00 27.09 615 ASN D C 1
ATOM 10474 O O . ASN D 1 183 ? -24.089 -86.252 -29.788 1.00 26.65 615 ASN D O 1
ATOM 10479 N N . SER D 1 184 ? -22.945 -87.297 -31.445 1.00 26.22 616 SER D N 1
ATOM 10480 C CA . SER D 1 184 ? -22.226 -88.246 -30.571 1.00 25.50 616 SER D CA 1
ATOM 10481 C C . SER D 1 184 ? -20.765 -87.840 -30.407 1.00 25.39 616 SER D C 1
ATOM 10482 O O . SER D 1 184 ? -20.125 -87.428 -31.389 1.00 24.96 616 SER D O 1
ATOM 10485 N N . TYR D 1 185 ? -20.289 -87.945 -29.171 1.00 25.62 617 TYR D N 1
ATOM 10486 C CA . TYR D 1 185 ? -18.931 -87.543 -28.742 1.00 26.35 617 TYR D CA 1
ATOM 10487 C C . TYR D 1 185 ? -18.411 -88.559 -27.738 1.00 26.42 617 TYR D C 1
ATOM 10488 O O . TYR D 1 185 ? -19.209 -89.147 -26.987 1.00 25.83 617 TYR D O 1
ATOM 10497 N N . CYS D 1 186 ? -17.099 -88.738 -27.723 1.00 27.22 618 CYS D N 1
ATOM 10498 C CA . CYS D 1 186 ? -16.410 -89.589 -26.736 1.00 29.08 618 CYS D CA 1
ATOM 10499 C C . CYS D 1 186 ? -15.247 -88.777 -26.183 1.00 29.76 618 CYS D C 1
ATOM 10500 O O . CYS D 1 186 ? -14.367 -88.385 -26.988 1.00 29.16 618 CYS D O 1
ATOM 10503 N N . ASN D 1 187 ? -15.270 -88.484 -24.881 1.00 30.38 619 ASN D N 1
ATOM 10504 C CA . ASN D 1 187 ? -14.237 -87.650 -24.203 1.00 31.99 619 ASN D CA 1
ATOM 10505 C C . ASN D 1 187 ? -14.179 -86.274 -24.897 1.00 31.54 619 ASN D C 1
ATOM 10506 O O . ASN D 1 187 ? -13.067 -85.733 -25.007 1.00 31.42 619 ASN D O 1
ATOM 10511 N N . GLY D 1 188 ? -15.321 -85.749 -25.373 1.00 31.03 620 GLY D N 1
ATOM 10512 C CA . GLY D 1 188 ? -15.469 -84.461 -26.073 1.00 31.05 620 GLY D CA 1
ATOM 10513 C C . GLY D 1 188 ? -14.990 -84.483 -27.523 1.00 31.14 620 GLY D C 1
ATOM 10514 O O . GLY D 1 188 ? -15.091 -83.435 -28.177 1.00 31.45 620 GLY D O 1
ATOM 10515 N N . LYS D 1 189 ? -14.506 -85.623 -28.025 1.00 30.78 621 LYS D N 1
ATOM 10516 C CA . LYS D 1 189 ? -14.107 -85.807 -29.440 1.00 31.32 621 LYS D CA 1
ATOM 10517 C C . LYS D 1 189 ? -15.336 -86.242 -30.236 1.00 30.36 621 LYS D C 1
ATOM 10518 O O . LYS D 1 189 ? -15.983 -87.241 -29.828 1.00 28.90 621 LYS D O 1
ATOM 10524 N N . LYS D 1 190 ? -15.629 -85.567 -31.345 1.00 28.83 622 LYS D N 1
ATOM 10525 C CA . LYS D 1 190 ? -16.778 -85.948 -32.196 1.00 29.14 622 LYS D CA 1
ATOM 10526 C C . LYS D 1 190 ? -16.529 -87.350 -32.754 1.00 27.30 622 LYS D C 1
ATOM 10527 O O . LYS D 1 190 ? -15.411 -87.616 -33.241 1.00 26.44 622 LYS D O 1
ATOM 10533 N N . ILE D 1 191 ? -17.540 -88.217 -32.649 1.00 26.48 623 ILE D N 1
ATOM 10534 C CA . ILE D 1 191 ? -17.523 -89.566 -33.273 1.00 26.22 623 ILE D CA 1
ATOM 10535 C C . ILE D 1 191 ? -18.026 -89.412 -34.707 1.00 25.46 623 ILE D C 1
ATOM 10536 O O . ILE D 1 191 ? -19.180 -88.991 -34.882 1.00 26.79 623 ILE D O 1
ATOM 10541 N N . SER D 1 192 ? -17.201 -89.763 -35.692 1.00 26.25 624 SER D N 1
ATOM 10542 C CA . SER D 1 192 ? -17.524 -89.620 -37.135 1.00 27.18 624 SER D CA 1
ATOM 10543 C C . SER D 1 192 ? -17.904 -90.973 -37.751 1.00 26.80 624 SER D C 1
ATOM 10544 O O . SER D 1 192 ? -18.619 -90.973 -38.757 1.00 26.75 624 SER D O 1
ATOM 10547 N N . LYS D 1 193 ? -17.429 -92.075 -37.180 1.00 25.85 625 LYS D N 1
ATOM 10548 C CA . LYS D 1 193 ? -17.662 -93.419 -37.748 1.00 25.37 625 LYS D CA 1
ATOM 10549 C C . LYS D 1 193 ? -17.641 -94.438 -36.614 1.00 24.14 625 LYS D C 1
ATOM 10550 O O . LYS D 1 193 ? -16.817 -94.295 -35.710 1.00 23.31 625 LYS D O 1
ATOM 10556 N N . ILE D 1 194 ? -18.533 -95.419 -36.689 1.00 23.01 626 ILE D N 1
ATOM 10557 C CA . ILE D 1 194 ? -18.546 -96.588 -35.774 1.00 22.27 626 ILE D CA 1
ATOM 10558 C C . ILE D 1 194 ? -18.499 -97.838 -36.647 1.00 22.04 626 ILE D C 1
ATOM 10559 O O . ILE D 1 194 ? -19.291 -97.939 -37.588 1.00 21.57 626 ILE D O 1
ATOM 10564 N N . VAL D 1 195 ? -17.575 -98.742 -36.345 1.00 22.51 627 VAL D N 1
ATOM 10565 C CA . VAL D 1 195 ? -17.490 -100.051 -37.044 1.00 22.94 627 VAL D CA 1
ATOM 10566 C C . VAL D 1 195 ? -17.796 -101.132 -36.013 1.00 22.51 627 VAL D C 1
ATOM 10567 O O . VAL D 1 195 ? -17.136 -101.197 -34.973 1.00 22.25 627 VAL D O 1
ATOM 10571 N N . TYR D 1 196 ? -18.799 -101.930 -36.315 1.00 22.60 628 TYR D N 1
ATOM 10572 C CA . TYR D 1 196 ? -19.433 -102.845 -35.344 1.00 22.73 628 TYR D CA 1
ATOM 10573 C C . TYR D 1 196 ? -19.630 -104.179 -36.056 1.00 22.07 628 TYR D C 1
ATOM 10574 O O . TYR D 1 196 ? -20.323 -104.212 -37.082 1.00 21.88 628 TYR D O 1
ATOM 10583 N N . LYS D 1 197 ? -19.000 -105.232 -35.546 1.00 21.76 629 LYS D N 1
ATOM 10584 C CA . LYS D 1 197 ? -19.166 -106.595 -36.102 1.00 21.92 629 LYS D CA 1
ATOM 10585 C C . LYS D 1 197 ? -20.093 -107.394 -35.186 1.00 20.73 629 LYS D C 1
ATOM 10586 O O . LYS D 1 197 ? -19.824 -107.453 -33.965 1.00 20.30 629 LYS D O 1
ATOM 10592 N N . TYR D 1 198 ? -21.158 -107.935 -35.765 1.00 20.14 630 TYR D N 1
ATOM 10593 C CA . TYR D 1 198 ? -22.151 -108.813 -35.101 1.00 19.87 630 TYR D CA 1
ATOM 10594 C C . TYR D 1 198 ? -21.912 -110.251 -35.574 1.00 19.83 630 TYR D C 1
ATOM 10595 O O . TYR D 1 198 ? -22.016 -110.495 -36.784 1.00 19.69 630 TYR D O 1
ATOM 10604 N N . THR D 1 199 ? -21.629 -111.173 -34.657 1.00 19.67 631 THR D N 1
ATOM 10605 C CA . THR D 1 199 ? -21.361 -112.599 -34.985 1.00 19.88 631 THR D CA 1
ATOM 10606 C C . THR D 1 199 ? -22.353 -113.497 -34.252 1.00 19.62 631 THR D C 1
ATOM 10607 O O . THR D 1 199 ? -22.525 -113.331 -33.040 1.00 19.03 631 THR D O 1
ATOM 10611 N N . VAL D 1 200 ? -22.937 -114.462 -34.950 1.00 19.23 632 VAL D N 1
ATOM 10612 C CA . VAL D 1 200 ? -23.796 -115.478 -34.278 1.00 19.32 632 VAL D CA 1
ATOM 10613 C C . VAL D 1 200 ? -22.879 -116.407 -33.478 1.00 19.60 632 VAL D C 1
ATOM 10614 O O . VAL D 1 200 ? -22.053 -117.101 -34.079 1.00 20.05 632 VAL D O 1
ATOM 10618 N N . ASP D 1 201 ? -23.042 -116.440 -32.166 1.00 19.37 633 ASP D N 1
ATOM 10619 C CA . ASP D 1 201 ? -22.246 -117.321 -31.278 1.00 20.16 633 ASP D CA 1
ATOM 10620 C C . ASP D 1 201 ? -22.612 -118.763 -31.591 1.00 19.53 633 ASP D C 1
ATOM 10621 O O . ASP D 1 201 ? -23.770 -119.139 -31.467 1.00 18.51 633 ASP D O 1
ATOM 10626 N N . PRO D 1 202 ? -21.660 -119.627 -32.016 1.00 19.73 634 PRO D N 1
ATOM 10627 C CA . PRO D 1 202 ? -21.981 -121.029 -32.275 1.00 20.00 634 PRO D CA 1
ATOM 10628 C C . PRO D 1 202 ? -22.509 -121.810 -31.059 1.00 19.96 634 PRO D C 1
ATOM 10629 O O . PRO D 1 202 ? -23.176 -122.825 -31.259 1.00 19.56 634 PRO D O 1
ATOM 10633 N N . LYS D 1 203 ? -22.267 -121.309 -29.841 1.00 19.91 635 LYS D N 1
ATOM 10634 C CA . LYS D 1 203 ? -22.781 -121.949 -28.605 1.00 20.27 635 LYS D CA 1
ATOM 10635 C C . LYS D 1 203 ? -24.282 -121.676 -28.432 1.00 19.10 635 LYS D C 1
ATOM 10636 O O . LYS D 1 203 ? -24.876 -122.307 -27.557 1.00 18.42 635 LYS D O 1
ATOM 10642 N N . SER D 1 204 ? -24.880 -120.815 -29.263 1.00 18.39 636 SER D N 1
ATOM 10643 C CA . SER D 1 204 ? -26.352 -120.622 -29.286 1.00 18.02 636 SER D CA 1
ATOM 10644 C C . SER D 1 204 ? -27.035 -121.987 -29.391 1.00 18.26 636 SER D C 1
ATOM 10645 O O . SER D 1 204 ? -26.577 -122.822 -30.213 1.00 17.74 636 SER D O 1
ATOM 10648 N N . LYS D 1 205 ? -28.114 -122.198 -28.642 1.00 18.44 637 LYS D N 1
ATOM 10649 C CA . LYS D 1 205 ? -28.785 -123.524 -28.550 1.00 19.47 637 LYS D CA 1
ATOM 10650 C C . LYS D 1 205 ? -30.092 -123.559 -29.351 1.00 19.31 637 LYS D C 1
ATOM 10651 O O . LYS D 1 205 ? -30.817 -124.595 -29.254 1.00 18.65 637 LYS D O 1
ATOM 10657 N N . PHE D 1 206 ? -30.411 -122.537 -30.144 1.00 18.90 638 PHE D N 1
ATOM 10658 C CA . PHE D 1 206 ? -31.667 -122.521 -30.931 1.00 19.26 638 PHE D CA 1
ATOM 10659 C C . PHE D 1 206 ? -31.691 -123.752 -31.853 1.00 20.41 638 PHE D C 1
ATOM 10660 O O . PHE D 1 206 ? -30.614 -124.238 -32.289 1.00 20.72 638 PHE D O 1
ATOM 10668 N N . GLN D 1 207 ? -32.894 -124.254 -32.131 1.00 22.15 639 GLN D N 1
ATOM 10669 C CA . GLN D 1 207 ? -33.084 -125.554 -32.829 1.00 24.19 639 GLN D CA 1
ATOM 10670 C C . GLN D 1 207 ? -32.760 -125.434 -34.323 1.00 25.24 639 GLN D C 1
ATOM 10671 O O . GLN D 1 207 ? -32.327 -126.440 -34.908 1.00 26.14 639 GLN D O 1
ATOM 10677 N N . GLY D 1 208 ? -32.919 -124.248 -34.911 1.00 25.09 640 GLY D N 1
ATOM 10678 C CA . GLY D 1 208 ? -32.728 -124.029 -36.357 1.00 25.86 640 GLY D CA 1
ATOM 10679 C C . GLY D 1 208 ? -31.272 -123.883 -36.753 1.00 26.60 640 GLY D C 1
ATOM 10680 O O . GLY D 1 208 ? -30.384 -123.978 -35.883 1.00 26.35 640 GLY D O 1
ATOM 10681 N N . GLN D 1 209 ? -31.016 -123.622 -38.038 1.00 27.76 641 GLN D N 1
ATOM 10682 C CA . GLN D 1 209 ? -29.655 -123.370 -38.572 1.00 29.03 641 GLN D CA 1
ATOM 10683 C C . GLN D 1 209 ? -29.444 -121.872 -38.786 1.00 27.23 641 GLN D C 1
ATOM 10684 O O . GLN D 1 209 ? -28.267 -121.490 -38.853 1.00 26.52 641 GLN D O 1
ATOM 10690 N N . LYS D 1 210 ? -30.503 -121.072 -38.890 1.00 26.51 642 LYS D N 1
ATOM 10691 C CA . LYS D 1 210 ? -30.377 -119.674 -39.385 1.00 25.75 642 LYS D CA 1
ATOM 10692 C C . LYS D 1 210 ? -30.783 -118.647 -38.326 1.00 23.56 642 LYS D C 1
ATOM 10693 O O . LYS D 1 210 ? -31.650 -118.933 -37.481 1.00 22.83 642 LYS D O 1
ATOM 10699 N N . VAL D 1 211 ? -30.178 -117.471 -38.446 1.00 22.59 643 VAL D N 1
ATOM 10700 C CA . VAL D 1 211 ? -30.512 -116.267 -37.643 1.00 21.34 643 VAL D CA 1
ATOM 10701 C C . VAL D 1 211 ? -30.770 -115.111 -38.606 1.00 21.16 643 VAL D C 1
ATOM 10702 O O . VAL D 1 211 ? -29.925 -114.861 -39.490 1.00 20.84 643 VAL D O 1
ATOM 10706 N N . TRP D 1 212 ? -31.885 -114.415 -38.409 1.00 20.82 644 TRP D N 1
ATOM 10707 C CA . TRP D 1 212 ? -32.131 -113.080 -39.009 1.00 20.78 644 TRP D CA 1
ATOM 10708 C C . TRP D 1 212 ? -31.533 -112.011 -38.091 1.00 20.41 644 TRP D C 1
ATOM 10709 O O . TRP D 1 212 ? -31.873 -112.026 -36.902 1.00 19.21 644 TRP D O 1
ATOM 10720 N N . LEU D 1 213 ? -30.655 -111.147 -38.611 1.00 20.39 645 LEU D N 1
ATOM 10721 C CA . LEU D 1 213 ? -30.303 -109.873 -37.932 1.00 20.16 645 LEU D CA 1
ATOM 10722 C C . LEU D 1 213 ? -30.967 -108.733 -38.694 1.00 20.23 645 LEU D C 1
ATOM 10723 O O . LEU D 1 213 ? -30.706 -108.599 -39.898 1.00 20.49 645 LEU D O 1
ATOM 10728 N N . GLY D 1 214 ? -31.775 -107.956 -37.981 1.00 20.06 646 GLY D N 1
ATOM 10729 C CA . GLY D 1 214 ? -32.255 -106.638 -38.417 1.00 20.36 646 GLY D CA 1
ATOM 10730 C C . GLY D 1 214 ? -31.394 -105.578 -37.761 1.00 20.42 646 GLY D C 1
ATOM 10731 O O . GLY D 1 214 ? -31.499 -105.420 -36.533 1.00 19.88 646 GLY D O 1
ATOM 10732 N N . ILE D 1 215 ? -30.526 -104.921 -38.533 1.00 20.38 647 ILE D N 1
ATOM 10733 C CA . ILE D 1 215 ? -29.544 -103.937 -37.999 1.00 20.31 647 ILE D CA 1
ATOM 10734 C C . ILE D 1 215 ? -30.076 -102.537 -38.293 1.00 20.62 647 ILE D C 1
ATOM 10735 O O . ILE D 1 215 ? -30.160 -102.165 -39.469 1.00 21.30 647 ILE D O 1
ATOM 10740 N N . PHE D 1 216 ? -30.433 -101.798 -37.251 1.00 20.64 648 PHE D N 1
ATOM 10741 C CA . PHE D 1 216 ? -31.078 -100.469 -37.404 1.00 20.84 648 PHE D CA 1
ATOM 10742 C C . PHE D 1 216 ? -30.064 -99.464 -37.950 1.00 20.98 648 PHE D C 1
ATOM 10743 O O . PHE D 1 216 ? -28.874 -99.519 -37.598 1.00 20.43 648 PHE D O 1
ATOM 10751 N N . THR D 1 217 ? -30.525 -98.544 -38.791 1.00 21.49 649 THR D N 1
ATOM 10752 C CA . THR D 1 217 ? -29.627 -97.522 -39.389 1.00 21.95 649 THR D CA 1
ATOM 10753 C C . THR D 1 217 ? -29.126 -96.583 -38.290 1.00 21.78 649 THR D C 1
ATOM 10754 O O . THR D 1 217 ? -27.987 -96.095 -38.412 1.00 22.46 649 THR D O 1
ATOM 10758 N N . ASP D 1 218 ? -29.954 -96.312 -37.278 1.00 21.59 650 ASP D N 1
ATOM 10759 C CA . ASP D 1 218 ? -29.544 -95.562 -36.067 1.00 21.62 650 ASP D CA 1
ATOM 10760 C C . ASP D 1 218 ? -28.807 -96.550 -35.173 1.00 21.25 650 ASP D C 1
ATOM 10761 O O . ASP D 1 218 ? -29.449 -97.429 -34.592 1.00 20.89 650 ASP D O 1
ATOM 10766 N N . PRO D 1 219 ? -27.464 -96.453 -35.032 1.00 20.48 651 PRO D N 1
ATOM 10767 C CA . PRO D 1 219 ? -26.714 -97.463 -34.285 1.00 20.09 651 PRO D CA 1
ATOM 10768 C C . PRO D 1 219 ? -27.135 -97.546 -32.815 1.00 20.01 651 PRO D C 1
ATOM 10769 O O . PRO D 1 219 ? -26.947 -98.591 -32.192 1.00 18.63 651 PRO D O 1
ATOM 10773 N N . THR D 1 220 ? -27.710 -96.467 -32.266 1.00 19.72 652 THR D N 1
ATOM 10774 C CA . THR D 1 220 ? -28.125 -96.448 -30.841 1.00 20.11 652 THR D CA 1
ATOM 10775 C C . THR D 1 220 ? -29.321 -97.381 -30.633 1.00 20.02 652 THR D C 1
ATOM 10776 O O . THR D 1 220 ? -29.585 -97.719 -29.472 1.00 20.24 652 THR D O 1
ATOM 10780 N N . LEU D 1 221 ? -30.025 -97.775 -31.700 1.00 20.08 653 LEU D N 1
ATOM 10781 C CA . LEU D 1 221 ? -31.182 -98.705 -31.598 1.00 20.42 653 LEU D CA 1
ATOM 10782 C C . LEU D 1 221 ? -30.697 -100.161 -31.608 1.00 19.69 653 LEU D C 1
ATOM 10783 O O . LEU D 1 221 ? -31.487 -101.039 -31.236 1.00 20.27 653 LEU D O 1
ATOM 10788 N N . GLY D 1 222 ? -29.453 -100.409 -32.016 1.00 18.97 654 GLY D N 1
ATOM 10789 C CA . GLY D 1 222 ? -28.849 -101.754 -31.911 1.00 18.75 654 GLY D CA 1
ATOM 10790 C C . GLY D 1 222 ? -29.358 -102.710 -32.971 1.00 18.41 654 GLY D C 1
ATOM 10791 O O . GLY D 1 222 ? -29.254 -102.396 -34.178 1.00 18.37 654 GLY D O 1
ATOM 10792 N N . VAL D 1 223 ? -29.844 -103.878 -32.551 1.00 18.11 655 VAL D N 1
ATOM 10793 C CA . VAL D 1 223 ? -30.109 -104.998 -33.493 1.00 18.28 655 VAL D CA 1
ATOM 10794 C C . VAL D 1 223 ? -31.282 -105.822 -32.973 1.00 17.67 655 VAL D C 1
ATOM 10795 O O . VAL D 1 223 ? -31.464 -105.935 -31.737 1.00 17.22 655 VAL D O 1
ATOM 10799 N N . PHE D 1 224 ? -32.042 -106.387 -33.897 1.00 17.93 656 PHE D N 1
ATOM 10800 C CA . PHE D 1 224 ? -33.006 -107.463 -33.593 1.00 17.85 656 PHE D CA 1
ATOM 10801 C C . PHE D 1 224 ? -32.431 -108.764 -34.133 1.00 17.71 656 PHE D C 1
ATOM 10802 O O . PHE D 1 224 ? -32.155 -108.826 -35.327 1.00 17.76 656 PHE D O 1
ATOM 10810 N N . ALA D 1 225 ? -32.214 -109.748 -33.263 1.00 17.21 657 ALA D N 1
ATOM 10811 C CA . ALA D 1 225 ? -31.647 -111.058 -33.643 1.00 17.42 657 ALA D CA 1
ATOM 10812 C C . ALA D 1 225 ? -32.708 -112.134 -33.415 1.00 17.52 657 ALA D C 1
ATOM 10813 O O . ALA D 1 225 ? -33.272 -112.183 -32.322 1.00 17.46 657 ALA D O 1
ATOM 10815 N N . SER D 1 226 ? -32.970 -112.980 -34.399 1.00 18.03 658 SER D N 1
ATOM 10816 C CA . SER D 1 226 ? -34.039 -113.995 -34.266 1.00 17.97 658 SER D CA 1
ATOM 10817 C C . SER D 1 226 ? -33.683 -115.300 -34.970 1.00 18.61 658 SER D C 1
ATOM 10818 O O . SER D 1 226 ? -33.329 -115.261 -36.163 1.00 18.70 658 SER D O 1
ATOM 10821 N N . ALA D 1 227 ? -33.891 -116.415 -34.270 1.00 18.53 659 ALA D N 1
ATOM 10822 C CA . ALA D 1 227 ? -33.922 -117.769 -34.863 1.00 19.08 659 ALA D CA 1
ATOM 10823 C C . ALA D 1 227 ? -35.335 -118.347 -34.767 1.00 19.83 659 ALA D C 1
ATOM 10824 O O . ALA D 1 227 ? -35.501 -119.564 -34.977 1.00 19.91 659 ALA D O 1
ATOM 10826 N N . TYR D 1 228 ? -36.335 -117.511 -34.479 1.00 20.06 660 TYR D N 1
ATOM 10827 C CA . TYR D 1 228 ? -37.727 -117.955 -34.222 1.00 20.91 660 TYR D CA 1
ATOM 10828 C C . TYR D 1 228 ? -38.363 -118.472 -35.510 1.00 21.75 660 TYR D C 1
ATOM 10829 O O . TYR D 1 228 ? -38.384 -117.745 -36.514 1.00 21.87 660 TYR D O 1
ATOM 10838 N N . THR D 1 229 ? -38.926 -119.681 -35.471 1.00 22.90 661 THR D N 1
ATOM 10839 C CA . THR D 1 229 ? -39.554 -120.316 -36.661 1.00 24.43 661 THR D CA 1
ATOM 10840 C C . THR D 1 229 ? -41.024 -120.621 -36.385 1.00 24.73 661 THR D C 1
ATOM 10841 O O . THR D 1 229 ? -41.576 -121.484 -37.093 1.00 25.51 661 THR D O 1
ATOM 10845 N N . GLY D 1 230 ? -41.638 -119.894 -35.446 1.00 25.30 662 GLY D N 1
ATOM 10846 C CA . GLY D 1 230 ? -43.100 -119.888 -35.229 1.00 25.82 662 GLY D CA 1
ATOM 10847 C C . GLY D 1 230 ? -43.525 -120.755 -34.056 1.00 26.44 662 GLY D C 1
ATOM 10848 O O . GLY D 1 230 ? -44.745 -120.810 -33.795 1.00 26.78 662 GLY D O 1
ATOM 10849 N N . GLN D 1 231 ? -42.599 -121.449 -33.386 1.00 26.41 663 GLN D N 1
ATOM 10850 C CA . GLN D 1 231 ? -42.903 -122.221 -32.153 1.00 27.46 663 GLN D CA 1
ATOM 10851 C C . GLN D 1 231 ? -41.856 -121.909 -31.075 1.00 25.71 663 GLN D C 1
ATOM 10852 O O . GLN D 1 231 ? -40.688 -121.677 -31.425 1.00 25.19 663 GLN D O 1
ATOM 10858 N N . VAL D 1 232 ? -42.264 -121.911 -29.809 1.00 24.00 664 VAL D N 1
ATOM 10859 C CA . VAL D 1 232 ? -41.311 -121.742 -28.676 1.00 22.62 664 VAL D CA 1
ATOM 10860 C C . VAL D 1 232 ? -40.432 -122.989 -28.563 1.00 21.81 664 VAL D C 1
ATOM 10861 O O . VAL D 1 232 ? -40.804 -124.066 -29.076 1.00 22.00 664 VAL D O 1
ATOM 10865 N N . GLU D 1 233 ? -39.290 -122.826 -27.900 1.00 20.70 665 GLU D N 1
ATOM 10866 C CA . GLU D 1 233 ? -38.239 -123.867 -27.758 1.00 20.52 665 GLU D CA 1
ATOM 10867 C C . GLU D 1 233 ? -37.817 -123.936 -26.291 1.00 20.19 665 GLU D C 1
ATOM 10868 O O . GLU D 1 233 ? -37.537 -122.885 -25.697 1.00 19.34 665 GLU D O 1
ATOM 10874 N N . LYS D 1 234 ? -37.738 -125.145 -25.737 1.00 20.40 666 LYS D N 1
ATOM 10875 C CA . LYS D 1 234 ? -37.161 -125.368 -24.390 1.00 20.95 666 LYS D CA 1
ATOM 10876 C C . LYS D 1 234 ? -35.633 -125.448 -24.505 1.00 20.52 666 LYS D C 1
ATOM 10877 O O . LYS D 1 234 ? -35.121 -125.811 -25.574 1.00 19.92 666 LYS D O 1
ATOM 10883 N N . ASN D 1 235 ? -34.941 -125.104 -23.420 1.00 20.74 667 ASN D N 1
ATOM 10884 C CA . ASN D 1 235 ? -33.461 -125.192 -23.297 1.00 21.51 667 ASN D CA 1
ATOM 10885 C C . ASN D 1 235 ? -32.808 -124.488 -24.492 1.00 19.98 667 ASN D C 1
ATOM 10886 O O . ASN D 1 235 ? -31.812 -124.997 -25.037 1.00 20.40 667 ASN D O 1
ATOM 10891 N N . THR D 1 236 ? -33.351 -123.339 -24.903 1.00 18.53 668 THR D N 1
ATOM 10892 C CA . THR D 1 236 ? -32.913 -122.641 -26.135 1.00 17.87 668 THR D CA 1
ATOM 10893 C C . THR D 1 236 ? -32.064 -121.426 -25.769 1.00 16.98 668 THR D C 1
ATOM 10894 O O . THR D 1 236 ? -32.100 -120.979 -24.609 1.00 16.42 668 THR D O 1
ATOM 10898 N N . SER D 1 237 ? -31.342 -120.894 -26.743 1.00 16.59 669 SER D N 1
ATOM 10899 C CA . SER D 1 237 ? -30.640 -119.604 -26.562 1.00 16.32 669 SER D CA 1
ATOM 10900 C C . SER D 1 237 ? -30.297 -119.016 -27.920 1.00 16.31 669 SER D C 1
ATOM 10901 O O . SER D 1 237 ? -30.216 -119.737 -28.922 1.00 16.40 669 SER D O 1
ATOM 10904 N N . ILE D 1 238 ? -30.094 -117.712 -27.925 1.00 15.88 670 ILE D N 1
ATOM 10905 C CA . ILE D 1 238 ? -29.510 -117.001 -29.088 1.00 16.15 670 ILE D CA 1
ATOM 10906 C C . ILE D 1 238 ? -28.555 -115.967 -28.504 1.00 15.68 670 ILE D C 1
ATOM 10907 O O . ILE D 1 238 ? -28.984 -115.178 -27.652 1.00 15.36 670 ILE D O 1
ATOM 10912 N N . PHE D 1 239 ? -27.295 -116.036 -28.897 1.00 15.75 671 PHE D N 1
ATOM 10913 C CA . PHE D 1 239 ? -26.245 -115.099 -28.433 1.00 15.77 671 PHE D CA 1
ATOM 10914 C C . PHE D 1 239 ? -25.528 -114.511 -29.639 1.00 16.08 671 PHE D C 1
ATOM 10915 O O . PHE D 1 239 ? -25.168 -115.241 -30.579 1.00 16.02 671 PHE D O 1
ATOM 10923 N N . ILE D 1 240 ? -25.356 -113.197 -29.601 1.00 16.17 672 ILE D N 1
ATOM 10924 C CA . ILE D 1 240 ? -24.662 -112.417 -30.656 1.00 16.55 672 ILE D CA 1
ATOM 10925 C C . ILE D 1 240 ? -23.437 -111.768 -30.017 1.00 16.97 672 ILE D C 1
ATOM 10926 O O . ILE D 1 240 ? -23.577 -111.047 -29.007 1.00 16.42 672 ILE D O 1
ATOM 10931 N N . LYS D 1 241 ? -22.269 -112.029 -30.584 1.00 17.97 673 LYS D N 1
ATOM 10932 C CA . LYS D 1 241 ? -21.021 -111.345 -30.177 1.00 19.14 673 LYS D CA 1
ATOM 10933 C C . LYS D 1 241 ? -20.982 -109.976 -30.861 1.00 18.67 673 LYS D C 1
ATOM 10934 O O . LYS D 1 241 ? -21.344 -109.892 -32.038 1.00 18.43 673 LYS D O 1
ATOM 10940 N N . ASN D 1 242 ? -20.567 -108.954 -30.120 1.00 18.03 674 ASN D N 1
ATOM 10941 C CA . ASN D 1 242 ? -20.518 -107.548 -30.590 1.00 18.40 674 ASN D CA 1
ATOM 10942 C C . ASN D 1 242 ? -19.093 -107.032 -30.402 1.00 18.74 674 ASN D C 1
ATOM 10943 O O . ASN D 1 242 ? -18.600 -107.081 -29.268 1.00 18.89 674 ASN D O 1
ATOM 10948 N N . GLU D 1 243 ? -18.452 -106.596 -31.481 1.00 20.03 675 GLU D N 1
ATOM 10949 C CA . GLU D 1 243 ? -17.071 -106.050 -31.438 1.00 21.33 675 GLU D CA 1
ATOM 10950 C C . GLU D 1 243 ? -17.111 -104.680 -32.094 1.00 21.11 675 GLU D C 1
ATOM 10951 O O . GLU D 1 243 ? -17.596 -104.604 -33.237 1.00 21.18 675 GLU D O 1
ATOM 10957 N N . PHE D 1 244 ? -16.656 -103.633 -31.409 1.00 20.97 676 PHE D N 1
ATOM 10958 C CA . PHE D 1 244 ? -16.835 -102.265 -31.946 1.00 21.38 676 PHE D CA 1
ATOM 10959 C C . PHE D 1 244 ? -15.613 -101.397 -31.656 1.00 21.68 676 PHE D C 1
ATOM 10960 O O . PHE D 1 244 ? -14.956 -101.496 -30.595 1.00 21.13 676 PHE D O 1
ATOM 10968 N N . THR D 1 245 ? -15.356 -100.530 -32.626 1.00 22.66 677 THR D N 1
ATOM 10969 C CA . THR D 1 245 ? -14.349 -99.444 -32.572 1.00 23.21 677 THR D CA 1
ATOM 10970 C C . THR D 1 245 ? -15.047 -98.170 -33.048 1.00 22.93 677 THR D C 1
ATOM 10971 O O . THR D 1 245 ? -15.758 -98.225 -34.067 1.00 23.15 677 THR D O 1
ATOM 10975 N N . PHE D 1 246 ? -14.867 -97.087 -32.300 1.00 23.20 678 PHE D N 1
ATOM 10976 C CA . PHE D 1 246 ? -15.388 -95.741 -32.617 1.00 23.25 678 PHE D CA 1
ATOM 10977 C C . PHE D 1 246 ? -14.222 -94.933 -33.198 1.00 24.50 678 PHE D C 1
ATOM 10978 O O . PHE D 1 246 ? -13.083 -95.130 -32.749 1.00 24.37 678 PHE D O 1
ATOM 10986 N N . TYR D 1 247 ? -14.504 -94.068 -34.167 1.00 25.39 679 TYR D N 1
ATOM 10987 C CA . TYR D 1 247 ? -13.471 -93.297 -34.908 1.00 26.79 679 TYR D CA 1
ATOM 10988 C C . TYR D 1 247 ? -13.798 -91.807 -34.851 1.00 28.09 679 TYR D C 1
ATOM 10989 O O . TYR D 1 247 ? -14.986 -91.426 -34.917 1.00 26.63 679 TYR D O 1
ATOM 10998 N N . ASP D 1 248 ? -12.742 -90.992 -34.773 1.00 29.85 680 ASP D N 1
ATOM 10999 C CA . ASP D 1 248 ? -12.828 -89.507 -34.740 1.00 32.38 680 ASP D CA 1
ATOM 11000 C C . ASP D 1 248 ? -12.888 -88.969 -36.173 1.00 34.97 680 ASP D C 1
ATOM 11001 O O . ASP D 1 248 ? -12.871 -89.770 -37.126 1.00 33.65 680 ASP D O 1
ATOM 11006 N N . GLU D 1 249 ? -12.957 -87.643 -36.314 1.00 38.40 681 GLU D N 1
ATOM 11007 C CA . GLU D 1 249 ? -13.134 -86.961 -37.627 1.00 41.67 681 GLU D CA 1
ATOM 11008 C C . GLU D 1 249 ? -11.919 -87.200 -38.536 1.00 41.17 681 GLU D C 1
ATOM 11009 O O . GLU D 1 249 ? -12.087 -87.076 -39.761 1.00 41.05 681 GLU D O 1
ATOM 11015 N N . ASP D 1 250 ? -10.760 -87.546 -37.974 1.00 40.32 682 ASP D N 1
ATOM 11016 C CA . ASP D 1 250 ? -9.520 -87.841 -38.745 1.00 40.87 682 ASP D CA 1
ATOM 11017 C C . ASP D 1 250 ? -9.453 -89.331 -39.114 1.00 40.69 682 ASP D C 1
ATOM 11018 O O . ASP D 1 250 ? -8.460 -89.735 -39.743 1.00 41.50 682 ASP D O 1
ATOM 11023 N N . GLY D 1 251 ? -10.465 -90.124 -38.745 1.00 39.07 683 GLY D N 1
ATOM 11024 C CA . GLY D 1 251 ? -10.508 -91.572 -39.021 1.00 38.48 683 GLY D CA 1
ATOM 11025 C C . GLY D 1 251 ? -9.621 -92.362 -38.071 1.00 36.88 683 GLY D C 1
ATOM 11026 O O . GLY D 1 251 ? -9.304 -93.521 -38.374 1.00 37.17 683 GLY D O 1
ATOM 11027 N N . LYS D 1 252 ? -9.209 -91.762 -36.952 1.00 36.53 684 LYS D N 1
ATOM 11028 C CA . LYS D 1 252 ? -8.369 -92.437 -35.929 1.00 36.97 684 LYS D CA 1
ATOM 11029 C C . LYS D 1 252 ? -9.269 -93.090 -34.891 1.00 34.25 684 LYS D C 1
ATOM 11030 O O . LYS D 1 252 ? -10.249 -92.494 -34.461 1.00 32.31 684 LYS D O 1
ATOM 11036 N N . PRO D 1 253 ? -8.950 -94.318 -34.435 1.00 33.38 685 PRO D N 1
ATOM 11037 C CA . PRO D 1 253 ? -9.723 -94.955 -33.371 1.00 32.29 685 PRO D CA 1
ATOM 11038 C C . PRO D 1 253 ? -9.735 -94.082 -32.113 1.00 31.89 685 PRO D C 1
ATOM 11039 O O . PRO D 1 253 ? -8.734 -93.450 -31.798 1.00 31.52 685 PRO D O 1
ATOM 11043 N N . ILE D 1 254 ? -10.875 -94.049 -31.433 1.00 29.75 686 ILE D N 1
ATOM 11044 C CA . ILE D 1 254 ? -11.045 -93.326 -30.147 1.00 29.43 686 ILE D CA 1
ATOM 11045 C C . ILE D 1 254 ? -10.787 -94.310 -29.009 1.00 30.46 686 ILE D C 1
ATOM 11046 O O . ILE D 1 254 ? -11.468 -95.354 -28.941 1.00 29.42 686 ILE D O 1
ATOM 11051 N N . ASN D 1 255 ? -9.820 -93.984 -28.151 1.00 29.77 687 ASN D N 1
ATOM 11052 C CA . ASN D 1 255 ? -9.465 -94.762 -26.940 1.00 30.67 687 ASN D CA 1
ATOM 11053 C C . ASN D 1 255 ? -10.471 -94.410 -25.840 1.00 29.52 687 ASN D C 1
ATOM 11054 O O . ASN D 1 255 ? -10.379 -93.305 -25.272 1.00 28.22 687 ASN D O 1
ATOM 11059 N N . PHE D 1 256 ? -11.431 -95.298 -25.569 1.00 26.80 688 PHE D N 1
ATOM 11060 C CA . PHE D 1 256 ? -12.396 -95.097 -24.460 1.00 26.76 688 PHE D CA 1
ATOM 11061 C C . PHE D 1 256 ? -11.587 -94.905 -23.171 1.00 26.05 688 PHE D C 1
ATOM 11062 O O . PHE D 1 256 ? -10.502 -95.503 -23.014 1.00 25.81 688 PHE D O 1
ATOM 11070 N N . ASP D 1 257 ? -12.104 -94.074 -22.271 1.00 27.02 689 ASP D N 1
ATOM 11071 C CA . ASP D 1 257 ? -11.476 -93.805 -20.955 1.00 27.88 689 ASP D CA 1
ATOM 11072 C C . ASP D 1 257 ? -12.568 -93.880 -19.889 1.00 27.81 689 ASP D C 1
ATOM 11073 O O . ASP D 1 257 ? -13.153 -92.837 -19.568 1.00 27.33 689 ASP D O 1
ATOM 11078 N N . ASN D 1 258 ? -12.874 -95.083 -19.407 1.00 27.53 690 ASN D N 1
ATOM 11079 C CA . ASN D 1 258 ? -13.967 -95.309 -18.425 1.00 27.74 690 ASN D CA 1
ATOM 11080 C C . ASN D 1 258 ? -15.283 -94.768 -18.996 1.00 25.65 690 ASN D C 1
ATOM 11081 O O . ASN D 1 258 ? -16.063 -94.169 -18.231 1.00 25.52 690 ASN D O 1
ATOM 11086 N N . ALA D 1 259 ? -15.518 -94.974 -20.295 1.00 23.99 691 ALA D N 1
ATOM 11087 C CA . ALA D 1 259 ? -16.829 -94.746 -20.946 1.00 23.47 691 ALA D CA 1
ATOM 11088 C C . ALA D 1 259 ? -17.860 -95.653 -20.272 1.00 23.10 691 ALA D C 1
ATOM 11089 O O . ALA D 1 259 ? -17.479 -96.775 -19.880 1.00 22.63 691 ALA D O 1
ATOM 11091 N N . LEU D 1 260 ? -19.101 -95.197 -20.120 1.00 22.33 692 LEU D N 1
ATOM 11092 C CA . LEU D 1 260 ? -20.180 -96.067 -19.581 1.00 21.92 692 LEU D CA 1
ATOM 11093 C C . LEU D 1 260 ? -21.003 -96.592 -20.751 1.00 20.89 692 LEU D C 1
ATOM 11094 O O . LEU D 1 260 ? -21.669 -95.802 -21.429 1.00 21.06 692 LEU D O 1
ATOM 11099 N N . LEU D 1 261 ? -20.944 -97.901 -20.984 1.00 20.31 693 LEU D N 1
ATOM 11100 C CA . LEU D 1 261 ? -21.779 -98.539 -22.013 1.00 19.96 693 LEU D CA 1
ATOM 11101 C C . LEU D 1 261 ? -23.052 -99.022 -21.328 1.00 19.69 693 LEU D C 1
ATOM 11102 O O . LEU D 1 261 ? -22.967 -99.881 -20.414 1.00 19.57 693 LEU D O 1
ATOM 11107 N N . SER D 1 262 ? -24.188 -98.494 -21.761 1.00 19.22 694 SER D N 1
ATOM 11108 C CA . SER D 1 262 ? -25.508 -98.838 -21.198 1.00 19.63 694 SER D CA 1
ATOM 11109 C C . SER D 1 262 ? -25.945 -100.177 -21.781 1.00 19.94 694 SER D C 1
ATOM 11110 O O . SER D 1 262 ? -25.959 -100.308 -23.020 1.00 19.81 694 SER D O 1
ATOM 11113 N N . VAL D 1 263 ? -26.288 -101.128 -20.906 1.00 20.88 695 VAL D N 1
ATOM 11114 C CA . VAL D 1 263 ? -26.970 -102.378 -21.309 1.00 21.78 695 VAL D CA 1
ATOM 11115 C C . VAL D 1 263 ? -28.332 -102.386 -20.622 1.00 21.46 695 VAL D C 1
ATOM 11116 O O . VAL D 1 263 ? -28.411 -102.748 -19.438 1.00 22.53 695 VAL D O 1
ATOM 11120 N N . ALA D 1 264 ? -29.340 -101.914 -21.346 1.00 21.21 696 ALA D N 1
ATOM 11121 C CA . ALA D 1 264 ? -30.706 -101.730 -20.826 1.00 20.18 696 ALA D CA 1
ATOM 11122 C C . ALA D 1 264 ? -31.595 -102.878 -21.302 1.00 19.34 696 ALA D C 1
ATOM 11123 O O . ALA D 1 264 ? -31.167 -103.700 -22.163 1.00 19.39 696 ALA D O 1
ATOM 11125 N N A SER D 1 265 ? -32.810 -102.945 -20.762 0.58 18.76 697 SER D N 1
ATOM 11126 N N B SER D 1 265 ? -32.806 -102.941 -20.747 0.42 18.68 697 SER D N 1
ATOM 11127 C CA A SER D 1 265 ? -33.869 -103.865 -21.234 0.58 18.35 697 SER D CA 1
ATOM 11128 C CA B SER D 1 265 ? -33.896 -103.860 -21.160 0.42 18.18 697 SER D CA 1
ATOM 11129 C C A SER D 1 265 ? -33.387 -105.316 -21.126 0.58 17.70 697 SER D C 1
ATOM 11130 C C B SER D 1 265 ? -33.414 -105.311 -21.102 0.42 17.63 697 SER D C 1
ATOM 11131 O O A SER D 1 265 ? -33.650 -106.093 -22.053 0.58 17.63 697 SER D O 1
ATOM 11132 O O B SER D 1 265 ? -33.701 -106.069 -22.043 0.42 17.59 697 SER D O 1
ATOM 11137 N N . LEU D 1 266 ? -32.713 -105.680 -20.030 1.00 17.16 698 LEU D N 1
ATOM 11138 C CA . LEU D 1 266 ? -32.307 -107.094 -19.814 1.00 16.73 698 LEU D CA 1
ATOM 11139 C C . LEU D 1 266 ? -33.472 -107.802 -19.116 1.00 16.41 698 LEU D C 1
ATOM 11140 O O . LEU D 1 266 ? -33.470 -107.951 -17.896 1.00 16.63 698 LEU D O 1
ATOM 11145 N N . ASN D 1 267 ? -34.454 -108.198 -19.914 1.00 16.35 699 ASN D N 1
ATOM 11146 C CA . ASN D 1 267 ? -35.726 -108.781 -19.431 1.00 16.35 699 ASN D CA 1
ATOM 11147 C C . ASN D 1 267 ? -35.481 -110.167 -18.825 1.00 15.89 699 ASN D C 1
ATOM 11148 O O . ASN D 1 267 ? -34.784 -110.997 -19.455 1.00 15.80 699 ASN D O 1
ATOM 11153 N N . ARG D 1 268 ? -36.086 -110.410 -17.673 1.00 15.41 700 ARG D N 1
ATOM 11154 C CA . ARG D 1 268 ? -36.151 -111.760 -17.074 1.00 15.76 700 ARG D CA 1
ATOM 11155 C C . ARG D 1 268 ? -37.616 -112.084 -16.774 1.00 16.31 700 ARG D C 1
ATOM 11156 O O . ARG D 1 268 ? -38.209 -111.443 -15.876 1.00 16.53 700 ARG D O 1
ATOM 11164 N N . GLU D 1 269 ? -38.151 -113.061 -17.501 1.00 17.06 701 GLU D N 1
ATOM 11165 C CA . GLU D 1 269 ? -39.484 -113.657 -17.245 1.00 18.29 701 GLU D CA 1
ATOM 11166 C C . GLU D 1 269 ? -39.265 -114.958 -16.467 1.00 18.06 701 GLU D C 1
ATOM 11167 O O . GLU D 1 269 ? -38.102 -115.357 -16.265 1.00 17.41 701 GLU D O 1
ATOM 11173 N N . HIS D 1 270 ? -40.344 -115.619 -16.063 1.00 18.38 702 HIS D N 1
ATOM 11174 C CA . HIS D 1 270 ? -40.248 -116.839 -15.222 1.00 18.90 702 HIS D CA 1
ATOM 11175 C C . HIS D 1 270 ? -39.434 -117.924 -15.936 1.00 18.67 702 HIS D C 1
ATOM 11176 O O . HIS D 1 270 ? -38.869 -118.762 -15.237 1.00 18.70 702 HIS D O 1
ATOM 11183 N N . ASN D 1 271 ? -39.367 -117.911 -17.269 1.00 18.38 703 ASN D N 1
ATOM 11184 C CA . ASN D 1 271 ? -38.767 -119.011 -18.063 1.00 18.53 703 ASN D CA 1
ATOM 11185 C C . ASN D 1 271 ? -37.610 -118.524 -18.946 1.00 18.16 703 ASN D C 1
ATOM 11186 O O . ASN D 1 271 ? -37.120 -119.331 -19.750 1.00 19.05 703 ASN D O 1
ATOM 11191 N N . SER D 1 272 ? -37.189 -117.259 -18.854 1.00 17.49 704 SER D N 1
ATOM 11192 C CA . SER D 1 272 ? -36.326 -116.625 -19.885 1.00 17.69 704 SER D CA 1
ATOM 11193 C C . SER D 1 272 ? -35.432 -115.563 -19.247 1.00 16.79 704 SER D C 1
ATOM 11194 O O . SER D 1 272 ? -35.945 -114.762 -18.456 1.00 16.79 704 SER D O 1
ATOM 11197 N N . ILE D 1 273 ? -34.149 -115.548 -19.610 1.00 16.15 705 ILE D N 1
ATOM 11198 C CA . ILE D 1 273 ? -33.168 -114.543 -19.117 1.00 16.00 705 ILE D CA 1
ATOM 11199 C C . ILE D 1 273 ? -32.459 -113.899 -20.304 1.00 15.98 705 ILE D C 1
ATOM 11200 O O . ILE D 1 273 ? -31.852 -114.615 -21.103 1.00 15.85 705 ILE D O 1
ATOM 11205 N N . GLU D 1 274 ? -32.512 -112.573 -20.395 1.00 15.60 706 GLU D N 1
ATOM 11206 C CA . GLU D 1 274 ? -31.638 -111.796 -21.306 1.00 16.07 706 GLU D CA 1
ATOM 11207 C C . GLU D 1 274 ? -30.402 -111.380 -20.514 1.00 15.87 706 GLU D C 1
ATOM 11208 O O . GLU D 1 274 ? -30.537 -110.956 -19.346 1.00 15.67 706 GLU D O 1
ATOM 11214 N N . MET D 1 275 ? -29.229 -111.504 -21.117 1.00 15.95 707 MET D N 1
ATOM 11215 C CA . MET D 1 275 ? -27.976 -111.247 -20.374 1.00 16.03 707 MET D CA 1
ATOM 11216 C C . MET D 1 275 ? -26.888 -110.746 -21.319 1.00 16.12 707 MET D C 1
ATOM 11217 O O . MET D 1 275 ? -26.941 -111.008 -22.548 1.00 15.67 707 MET D O 1
ATOM 11222 N N . ALA D 1 276 ? -25.912 -110.076 -20.721 1.00 16.08 708 ALA D N 1
ATOM 11223 C CA . ALA D 1 276 ? -24.622 -109.762 -21.360 1.00 16.78 708 ALA D CA 1
ATOM 11224 C C . ALA D 1 276 ? -23.538 -110.615 -20.708 1.00 17.47 708 ALA D C 1
ATOM 11225 O O . ALA D 1 276 ? -23.615 -110.897 -19.489 1.00 17.78 708 ALA D O 1
ATOM 11227 N N . LYS D 1 277 ? -22.577 -111.052 -21.507 1.00 18.60 709 LYS D N 1
ATOM 11228 C CA . LYS D 1 277 ? -21.436 -111.836 -20.988 1.00 19.75 709 LYS D CA 1
ATOM 11229 C C . LYS D 1 277 ? -20.226 -111.639 -21.899 1.00 20.31 709 LYS D C 1
ATOM 11230 O O . LYS D 1 277 ? -20.356 -110.967 -22.941 1.00 19.23 709 LYS D O 1
ATOM 11236 N N . ASP D 1 278 ? -19.087 -112.200 -21.500 1.00 21.72 710 ASP D N 1
ATOM 11237 C CA . ASP D 1 278 ? -17.851 -112.156 -22.325 1.00 23.64 710 ASP D CA 1
ATOM 11238 C C . ASP D 1 278 ? -17.593 -110.701 -22.728 1.00 22.85 710 ASP D C 1
ATOM 11239 O O . ASP D 1 278 ? -17.463 -110.432 -23.934 1.00 23.22 710 ASP D O 1
ATOM 11244 N N . TYR D 1 279 ? -17.552 -109.782 -21.762 1.00 22.62 711 TYR D N 1
ATOM 11245 C CA . TYR D 1 279 ? -17.424 -108.326 -22.028 1.00 22.63 711 TYR D CA 1
ATOM 11246 C C . TYR D 1 279 ? -16.029 -107.845 -21.638 1.00 22.91 711 TYR D C 1
ATOM 11247 O O . TYR D 1 279 ? -15.420 -108.359 -20.673 1.00 23.15 711 TYR D O 1
ATOM 11256 N N . SER D 1 280 ? -15.563 -106.846 -22.376 1.00 22.81 712 SER D N 1
ATOM 11257 C CA . SER D 1 280 ? -14.406 -106.015 -21.985 1.00 23.50 712 SER D CA 1
ATOM 11258 C C . SER D 1 280 ? -14.941 -105.076 -20.891 1.00 24.34 712 SER D C 1
ATOM 11259 O O . SER D 1 280 ? -16.166 -104.885 -20.821 1.00 26.96 712 SER D O 1
ATOM 11262 N N . GLY D 1 281 ? -14.125 -104.643 -19.950 1.00 25.28 713 GLY D N 1
ATOM 11263 C CA . GLY D 1 281 ? -14.551 -103.643 -18.961 1.00 25.25 713 GLY D CA 1
ATOM 11264 C C . GLY D 1 281 ? -15.164 -104.267 -17.726 1.00 25.32 713 GLY D C 1
ATOM 11265 O O . GLY D 1 281 ? -15.023 -105.476 -17.534 1.00 26.01 713 GLY D O 1
ATOM 11266 N N . LYS D 1 282 ? -15.780 -103.444 -16.887 1.00 26.13 714 LYS D N 1
ATOM 11267 C CA . LYS D 1 282 ? -16.234 -103.854 -15.536 1.00 27.58 714 LYS D CA 1
ATOM 11268 C C . LYS D 1 282 ? -17.705 -103.468 -15.406 1.00 25.43 714 LYS D C 1
ATOM 11269 O O . LYS D 1 282 ? -18.072 -102.331 -15.772 1.00 24.09 714 LYS D O 1
ATOM 11275 N N . PHE D 1 283 ? -18.525 -104.388 -14.905 1.00 23.91 715 PHE D N 1
ATOM 11276 C CA . PHE D 1 283 ? -19.938 -104.111 -14.582 1.00 22.94 715 PHE D CA 1
ATOM 11277 C C . PHE D 1 283 ? -20.037 -102.949 -13.589 1.00 23.01 715 PHE D C 1
ATOM 11278 O O . PHE D 1 283 ? -19.264 -102.911 -12.606 1.00 23.12 715 PHE D O 1
ATOM 11286 N N . VAL D 1 284 ? -20.981 -102.046 -13.852 1.00 23.48 716 VAL D N 1
ATOM 11287 C CA . VAL D 1 284 ? -21.347 -100.904 -12.975 1.00 24.74 716 VAL D CA 1
ATOM 11288 C C . VAL D 1 284 ? -22.815 -101.065 -12.561 1.00 23.69 716 VAL D C 1
ATOM 11289 O O . VAL D 1 284 ? -23.698 -101.038 -13.434 1.00 22.92 716 VAL D O 1
ATOM 11293 N N . LYS D 1 285 ? -23.037 -101.240 -11.263 1.00 23.89 717 LYS D N 1
ATOM 11294 C CA . LYS D 1 285 ? -24.366 -101.469 -10.650 1.00 23.90 717 LYS D CA 1
ATOM 11295 C C . LYS D 1 285 ? -25.153 -100.158 -10.569 1.00 23.52 717 LYS D C 1
ATOM 11296 O O . LYS D 1 285 ? -24.571 -99.109 -10.193 1.00 23.28 717 LYS D O 1
ATOM 11302 N N . ILE D 1 286 ? -26.444 -100.201 -10.888 1.00 22.79 718 ILE D N 1
ATOM 11303 C CA . ILE D 1 286 ? -27.402 -99.113 -10.548 1.00 22.92 718 ILE D CA 1
ATOM 11304 C C . ILE D 1 286 ? -28.161 -99.546 -9.291 1.00 23.59 718 ILE D C 1
ATOM 11305 O O . ILE D 1 286 ? -28.796 -100.610 -9.306 1.00 23.25 718 ILE D O 1
ATOM 11310 N N . SER D 1 287 ? -28.093 -98.746 -8.233 1.00 24.57 719 SER D N 1
ATOM 11311 C CA . SER D 1 287 ? -28.775 -99.035 -6.947 1.00 24.64 719 SER D CA 1
ATOM 11312 C C . SER D 1 287 ? -30.260 -99.288 -7.199 1.00 24.01 719 SER D C 1
ATOM 11313 O O . SER D 1 287 ? -30.898 -98.477 -7.893 1.00 23.89 719 SER D O 1
ATOM 11316 N N . GLY D 1 288 ? -30.787 -100.394 -6.663 1.00 23.39 720 GLY D N 1
ATOM 11317 C CA . GLY D 1 288 ? -32.218 -100.739 -6.743 1.00 23.05 720 GLY D CA 1
ATOM 11318 C C . GLY D 1 288 ? -32.561 -101.482 -8.027 1.00 22.02 720 GLY D C 1
ATOM 11319 O O . GLY D 1 288 ? -33.685 -101.957 -8.124 1.00 22.30 720 GLY D O 1
ATOM 11320 N N . SER D 1 289 ? -31.645 -101.575 -8.989 1.00 20.99 721 SER D N 1
ATOM 11321 C CA . SER D 1 289 ? -31.883 -102.290 -10.271 1.00 19.99 721 SER D CA 1
ATOM 11322 C C . SER D 1 289 ? -32.030 -103.791 -10.008 1.00 19.63 721 SER D C 1
ATOM 11323 O O . SER D 1 289 ? -31.328 -104.321 -9.134 1.00 20.34 721 SER D O 1
ATOM 11326 N N . SER D 1 290 ? -32.873 -104.465 -10.788 1.00 18.88 722 SER D N 1
ATOM 11327 C CA . SER D 1 290 ? -32.923 -105.948 -10.822 1.00 18.46 722 SER D CA 1
ATOM 11328 C C . SER D 1 290 ? -31.598 -106.498 -11.368 1.00 18.17 722 SER D C 1
ATOM 11329 O O . SER D 1 290 ? -31.298 -107.676 -11.101 1.00 18.12 722 SER D O 1
ATOM 11332 N N . ILE D 1 291 ? -30.843 -105.701 -12.121 1.00 18.10 723 ILE D N 1
ATOM 11333 C CA . ILE D 1 291 ? -29.648 -106.184 -12.864 1.00 17.95 723 ILE D CA 1
ATOM 11334 C C . ILE D 1 291 ? -28.426 -106.189 -11.948 1.00 18.64 723 ILE D C 1
ATOM 11335 O O . ILE D 1 291 ? -28.131 -105.154 -11.311 1.00 18.86 723 ILE D O 1
ATOM 11340 N N . GLY D 1 292 ? -27.743 -107.328 -11.914 1.00 19.18 724 GLY D N 1
ATOM 11341 C CA . GLY D 1 292 ? -26.474 -107.508 -11.195 1.00 19.96 724 GLY D CA 1
ATOM 11342 C C . GLY D 1 292 ? -25.510 -108.320 -12.033 1.00 20.65 724 GLY D C 1
ATOM 11343 O O . GLY D 1 292 ? -25.809 -108.596 -13.216 1.00 20.10 724 GLY D O 1
ATOM 11344 N N . GLU D 1 293 ? -24.391 -108.721 -11.438 1.00 22.27 725 GLU D N 1
ATOM 11345 C CA . GLU D 1 293 ? -23.373 -109.555 -12.112 1.00 23.17 725 GLU D CA 1
ATOM 11346 C C . GLU D 1 293 ? -23.187 -110.833 -11.302 1.00 23.87 725 GLU D C 1
ATOM 11347 O O . GLU D 1 293 ? -23.077 -110.745 -10.066 1.00 23.24 725 GLU D O 1
ATOM 11353 N N . LYS D 1 294 ? -23.198 -111.974 -11.978 1.00 23.75 726 LYS D N 1
ATOM 11354 C CA . LYS D 1 294 ? -22.924 -113.284 -11.340 1.00 25.41 726 LYS D CA 1
ATOM 11355 C C . LYS D 1 294 ? -22.221 -114.169 -12.365 1.00 25.74 726 LYS D C 1
ATOM 11356 O O . LYS D 1 294 ? -22.706 -114.263 -13.500 1.00 24.53 726 LYS D O 1
ATOM 11362 N N . ASN D 1 295 ? -21.090 -114.765 -11.986 1.00 27.96 727 ASN D N 1
ATOM 11363 C CA . ASN D 1 295 ? -20.364 -115.736 -12.847 1.00 28.81 727 ASN D CA 1
ATOM 11364 C C . ASN D 1 295 ? -20.047 -115.096 -14.211 1.00 27.17 727 ASN D C 1
ATOM 11365 O O . ASN D 1 295 ? -20.174 -115.795 -15.229 1.00 27.19 727 ASN D O 1
ATOM 11370 N N . GLY D 1 296 ? -19.653 -113.816 -14.232 1.00 25.92 728 GLY D N 1
ATOM 11371 C CA . GLY D 1 296 ? -19.223 -113.101 -15.451 1.00 24.84 728 GLY D CA 1
ATOM 11372 C C . GLY D 1 296 ? -20.384 -112.778 -16.383 1.00 23.39 728 GLY D C 1
ATOM 11373 O O . GLY D 1 296 ? -20.130 -112.473 -17.575 1.00 23.74 728 GLY D O 1
ATOM 11374 N N . MET D 1 297 ? -21.615 -112.842 -15.876 1.00 21.69 729 MET D N 1
ATOM 11375 C CA . MET D 1 297 ? -22.836 -112.549 -16.667 1.00 20.64 729 MET D CA 1
ATOM 11376 C C . MET D 1 297 ? -23.597 -111.405 -15.998 1.00 19.08 729 MET D C 1
ATOM 11377 O O . MET D 1 297 ? -23.674 -111.366 -14.761 1.00 19.18 729 MET D O 1
ATOM 11382 N N . ILE D 1 298 ? -24.129 -110.501 -16.811 1.00 17.57 730 ILE D N 1
ATOM 11383 C CA . ILE D 1 298 ? -24.943 -109.348 -16.343 1.00 16.89 730 ILE D CA 1
ATOM 11384 C C . ILE D 1 298 ? -26.399 -109.647 -16.683 1.00 16.23 730 ILE D C 1
ATOM 11385 O O . ILE D 1 298 ? -26.706 -109.798 -17.872 1.00 15.88 730 ILE D O 1
ATOM 11390 N N . TYR D 1 299 ? -27.248 -109.745 -15.670 1.00 16.08 731 TYR D N 1
ATOM 11391 C CA . TYR D 1 299 ? -28.670 -110.127 -15.841 1.00 16.34 731 TYR D CA 1
ATOM 11392 C C . TYR D 1 299 ? -29.404 -109.883 -14.526 1.00 16.37 731 TYR D C 1
ATOM 11393 O O . TYR D 1 299 ? -28.770 -109.477 -13.539 1.00 16.39 731 TYR D O 1
ATOM 11402 N N . ALA D 1 300 ? -30.708 -110.139 -14.511 1.00 16.51 732 ALA D N 1
ATOM 11403 C CA . ALA D 1 300 ? -31.535 -110.038 -13.291 1.00 17.04 732 ALA D CA 1
ATOM 11404 C C . ALA D 1 300 ? -31.203 -111.254 -12.418 1.00 17.84 732 ALA D C 1
ATOM 11405 O O . ALA D 1 300 ? -31.771 -112.320 -12.636 1.00 17.77 732 ALA D O 1
ATOM 11407 N N . THR D 1 301 ? -30.246 -111.110 -11.505 1.00 18.64 733 THR D N 1
ATOM 11408 C CA . THR D 1 301 ? -29.598 -112.269 -10.834 1.00 19.63 733 THR D CA 1
ATOM 11409 C C . THR D 1 301 ? -30.516 -112.896 -9.778 1.00 20.76 733 THR D C 1
ATOM 11410 O O . THR D 1 301 ? -30.396 -114.111 -9.580 1.00 21.18 733 THR D O 1
ATOM 11414 N N . ASP D 1 302 ? -31.385 -112.121 -9.128 1.00 21.90 734 ASP D N 1
ATOM 11415 C CA . ASP D 1 302 ? -32.093 -112.601 -7.913 1.00 23.41 734 ASP D CA 1
ATOM 11416 C C . ASP D 1 302 ? -33.614 -112.572 -8.069 1.00 22.48 734 ASP D C 1
ATOM 11417 O O . ASP D 1 302 ? -34.271 -113.375 -7.390 1.00 23.75 734 ASP D O 1
ATOM 11422 N N . THR D 1 303 ? -34.156 -111.713 -8.924 1.00 20.85 735 THR D N 1
ATOM 11423 C CA . THR D 1 303 ? -35.622 -111.608 -9.132 1.00 20.16 735 THR D CA 1
ATOM 11424 C C . THR D 1 303 ? -35.916 -111.618 -10.628 1.00 19.27 735 THR D C 1
ATOM 11425 O O . THR D 1 303 ? -35.006 -111.351 -11.423 1.00 18.51 735 THR D O 1
ATOM 11429 N N . LEU D 1 304 ? -37.163 -111.912 -10.975 1.00 18.18 736 LEU D N 1
ATOM 11430 C CA . LEU D 1 304 ? -37.723 -111.600 -12.303 1.00 17.94 736 LEU D CA 1
ATOM 11431 C C . LEU D 1 304 ? -37.922 -110.086 -12.386 1.00 17.79 736 LEU D C 1
ATOM 11432 O O . LEU D 1 304 ? -37.821 -109.410 -11.340 1.00 18.72 736 LEU D O 1
ATOM 11437 N N . ASN D 1 305 ? -38.206 -109.562 -13.578 1.00 17.51 737 ASN D N 1
ATOM 11438 C CA . ASN D 1 305 ? -38.545 -108.123 -13.715 1.00 17.81 737 ASN D CA 1
ATOM 11439 C C . ASN D 1 305 ? -39.717 -107.934 -14.681 1.00 18.48 737 ASN D C 1
ATOM 11440 O O . ASN D 1 305 ? -39.867 -106.821 -15.183 1.00 18.47 737 ASN D O 1
ATOM 11445 N N . PHE D 1 306 ? -40.582 -108.939 -14.844 1.00 19.10 738 PHE D N 1
ATOM 11446 C CA . PHE D 1 306 ? -41.662 -108.918 -15.863 1.00 20.12 738 PHE D CA 1
ATOM 11447 C C . PHE D 1 306 ? -42.945 -108.287 -15.298 1.00 20.61 738 PHE D C 1
ATOM 11448 O O . PHE D 1 306 ? -43.497 -107.376 -15.946 1.00 19.74 738 PHE D O 1
ATOM 11456 N N . LYS D 1 307 ? -43.440 -108.784 -14.167 1.00 21.80 739 LYS D N 1
ATOM 11457 C CA . LYS D 1 307 ? -44.766 -108.374 -13.636 1.00 23.18 739 LYS D CA 1
ATOM 11458 C C . LYS D 1 307 ? -44.664 -108.122 -12.135 1.00 23.26 739 LYS D C 1
ATOM 11459 O O . LYS D 1 307 ? -44.166 -108.985 -11.408 1.00 21.89 739 LYS D O 1
ATOM 11465 N N . GLN D 1 308 ? -45.151 -106.965 -11.694 1.00 23.43 740 GLN D N 1
ATOM 11466 C CA . GLN D 1 308 ? -45.152 -106.572 -10.267 1.00 24.51 740 GLN D CA 1
ATOM 11467 C C . GLN D 1 308 ? -45.692 -107.727 -9.426 1.00 24.42 740 GLN D C 1
ATOM 11468 O O . GLN D 1 308 ? -46.786 -108.257 -9.752 1.00 25.00 740 GLN D O 1
ATOM 11474 N N . GLY D 1 309 ? -44.942 -108.131 -8.403 1.00 24.44 741 GLY D N 1
ATOM 11475 C CA . GLY D 1 309 ? -45.368 -109.164 -7.441 1.00 25.20 741 GLY D CA 1
ATOM 11476 C C . GLY D 1 309 ? -45.083 -110.577 -7.910 1.00 24.96 741 GLY D C 1
ATOM 11477 O O . GLY D 1 309 ? -45.376 -111.510 -7.127 1.00 26.70 741 GLY D O 1
ATOM 11478 N N . GLU D 1 310 ? -44.579 -110.772 -9.136 1.00 24.40 742 GLU D N 1
ATOM 11479 C CA . GLU D 1 310 ? -44.257 -112.120 -9.674 1.00 23.66 742 GLU D CA 1
ATOM 11480 C C . GLU D 1 310 ? -42.745 -112.340 -9.597 1.00 22.76 742 GLU D C 1
ATOM 11481 O O . GLU D 1 310 ? -41.997 -111.576 -10.212 1.00 21.60 742 GLU D O 1
ATOM 11487 N N . GLY D 1 311 ? -42.319 -113.343 -8.834 1.00 22.09 743 GLY D N 1
ATOM 11488 C CA . GLY D 1 311 ? -40.900 -113.740 -8.738 1.00 21.76 743 GLY D CA 1
ATOM 11489 C C . GLY D 1 311 ? -40.029 -112.610 -8.228 1.00 21.42 743 GLY D C 1
ATOM 11490 O O . GLY D 1 311 ? -38.851 -112.547 -8.618 1.00 21.38 743 GLY D O 1
ATOM 11491 N N . GLY D 1 312 ? -40.579 -111.746 -7.367 1.00 21.25 744 GLY D N 1
ATOM 11492 C CA . GLY D 1 312 ? -39.822 -110.678 -6.698 1.00 21.46 744 GLY D CA 1
ATOM 11493 C C . GLY D 1 312 ? -39.728 -109.411 -7.529 1.00 21.26 744 GLY D C 1
ATOM 11494 O O . GLY D 1 312 ? -39.086 -108.468 -7.046 1.00 21.73 744 GLY D O 1
ATOM 11495 N N . SER D 1 313 ? -40.363 -109.342 -8.704 1.00 21.16 745 SER D N 1
ATOM 11496 C CA . SER D 1 313 ? -40.349 -108.106 -9.523 1.00 21.35 745 SER D CA 1
ATOM 11497 C C . SER D 1 313 ? -41.057 -106.979 -8.767 1.00 21.91 745 SER D C 1
ATOM 11498 O O . SER D 1 313 ? -42.201 -107.164 -8.307 1.00 22.78 745 SER D O 1
ATOM 11501 N N . ARG D 1 314 ? -40.408 -105.828 -8.699 1.00 22.51 746 ARG D N 1
ATOM 11502 C CA . ARG D 1 314 ? -40.986 -104.611 -8.086 1.00 23.16 746 ARG D CA 1
ATOM 11503 C C . ARG D 1 314 ? -42.081 -104.026 -8.988 1.00 23.52 746 ARG D C 1
ATOM 11504 O O . ARG D 1 314 ? -43.075 -103.456 -8.459 1.00 23.80 746 ARG D O 1
ATOM 11512 N N . TRP D 1 315 ? -41.868 -104.096 -10.304 1.00 22.98 747 TRP D N 1
ATOM 11513 C CA . TRP D 1 315 ? -42.663 -103.334 -11.303 1.00 22.76 747 TRP D CA 1
ATOM 11514 C C . TRP D 1 315 ? -42.958 -104.182 -12.536 1.00 22.61 747 TRP D C 1
ATOM 11515 O O . TRP D 1 315 ? -42.198 -105.132 -12.816 1.00 22.41 747 TRP D O 1
ATOM 11526 N N . THR D 1 316 ? -44.015 -103.816 -13.251 1.00 22.27 748 THR D N 1
ATOM 11527 C CA . THR D 1 316 ? -44.458 -104.478 -14.494 1.00 22.14 748 THR D CA 1
ATOM 11528 C C . THR D 1 316 ? -43.710 -103.841 -15.671 1.00 22.14 748 THR D C 1
ATOM 11529 O O . THR D 1 316 ? -43.619 -102.608 -15.733 1.00 22.22 748 THR D O 1
ATOM 11533 N N . MET D 1 317 ? -43.146 -104.656 -16.561 1.00 22.10 749 MET D N 1
ATOM 11534 C CA . MET D 1 317 ? -42.264 -104.160 -17.647 1.00 23.33 749 MET D CA 1
ATOM 11535 C C . MET D 1 317 ? -43.086 -103.406 -18.698 1.00 23.30 749 MET D C 1
ATOM 11536 O O . MET D 1 317 ? -42.530 -102.483 -19.317 1.00 22.44 749 MET D O 1
ATOM 11541 N N . TYR D 1 318 ? -44.359 -103.778 -18.873 1.00 24.54 750 TYR D N 1
ATOM 11542 C CA . TYR D 1 318 ? -45.294 -103.142 -19.843 1.00 26.01 750 TYR D CA 1
ATOM 11543 C C . TYR D 1 318 ? -46.237 -102.209 -19.082 1.00 27.24 750 TYR D C 1
ATOM 11544 O O . TYR D 1 318 ? -46.470 -102.424 -17.874 1.00 26.68 750 TYR D O 1
ATOM 11553 N N . LYS D 1 319 ? -46.765 -101.199 -19.777 1.00 29.00 751 LYS D N 1
ATOM 11554 C CA . LYS D 1 319 ? -47.647 -100.170 -19.170 1.00 30.79 751 LYS D CA 1
ATOM 11555 C C . LYS D 1 319 ? -48.994 -100.800 -18.810 1.00 31.11 751 LYS D C 1
ATOM 11556 O O . LYS D 1 319 ? -49.558 -101.513 -19.662 1.00 29.82 751 LYS D O 1
ATOM 11562 N N . ASN D 1 320 ? -49.474 -100.554 -17.586 1.00 30.67 752 ASN D N 1
ATOM 11563 C CA . ASN D 1 320 ? -50.835 -100.932 -17.126 1.00 31.02 752 ASN D CA 1
ATOM 11564 C C . ASN D 1 320 ? -51.246 -99.925 -16.043 1.00 30.97 752 ASN D C 1
ATOM 11565 O O . ASN D 1 320 ? -50.631 -98.845 -15.985 1.00 31.27 752 ASN D O 1
ATOM 11570 N N . SER D 1 321 ? -52.245 -100.242 -15.222 1.00 32.22 753 SER D N 1
ATOM 11571 C CA . SER D 1 321 ? -52.813 -99.296 -14.221 1.00 33.49 753 SER D CA 1
ATOM 11572 C C . SER D 1 321 ? -51.870 -99.134 -13.017 1.00 33.80 753 SER D C 1
ATOM 11573 O O . SER D 1 321 ? -52.050 -98.152 -12.273 1.00 34.68 753 SER D O 1
ATOM 11576 N N . GLN D 1 322 ? -50.885 -100.021 -12.845 1.00 32.29 754 GLN D N 1
ATOM 11577 C CA . GLN D 1 322 ? -50.001 -100.050 -11.645 1.00 31.25 754 GLN D CA 1
ATOM 11578 C C . GLN D 1 322 ? -48.955 -98.934 -11.724 1.00 29.96 754 GLN D C 1
ATOM 11579 O O . GLN D 1 322 ? -48.416 -98.689 -12.823 1.00 28.85 754 GLN D O 1
ATOM 11585 N N . ALA D 1 323 ? -48.676 -98.289 -10.587 1.00 29.64 755 ALA D N 1
ATOM 11586 C CA . ALA D 1 323 ? -47.601 -97.287 -10.434 1.00 29.14 755 ALA D CA 1
ATOM 11587 C C . ALA D 1 323 ? -46.267 -97.933 -10.822 1.00 28.38 755 ALA D C 1
ATOM 11588 O O . ALA D 1 323 ? -46.028 -99.093 -10.412 1.00 27.37 755 ALA D O 1
ATOM 11590 N N . GLY D 1 324 ? -45.450 -97.214 -11.599 1.00 27.46 756 GLY D N 1
ATOM 11591 C CA . GLY D 1 324 ? -44.102 -97.658 -12.013 1.00 26.64 756 GLY D CA 1
ATOM 11592 C C . GLY D 1 324 ? -44.136 -98.684 -13.135 1.00 25.63 756 GLY D C 1
ATOM 11593 O O . GLY D 1 324 ? -43.047 -99.081 -13.587 1.00 25.88 756 GLY D O 1
ATOM 11594 N N . SER D 1 325 ? -45.324 -99.088 -13.598 1.00 25.18 757 SER D N 1
ATOM 11595 C CA . SER D 1 325 ? -45.471 -100.029 -14.733 1.00 24.53 757 SER D CA 1
ATOM 11596 C C . SER D 1 325 ? -44.906 -99.378 -15.997 1.00 24.00 757 SER D C 1
ATOM 11597 O O . SER D 1 325 ? -44.780 -98.136 -16.043 1.00 24.31 757 SER D O 1
ATOM 11600 N N . GLY D 1 326 ? -44.544 -100.203 -16.982 1.00 23.30 758 GLY D N 1
ATOM 11601 C CA . GLY D 1 326 ? -43.924 -99.736 -18.231 1.00 22.75 758 GLY D CA 1
ATOM 11602 C C . GLY D 1 326 ? -42.485 -99.314 -18.035 1.00 22.08 758 GLY D C 1
ATOM 11603 O O . GLY D 1 326 ? -42.033 -98.447 -18.799 1.00 22.67 758 GLY D O 1
ATOM 11604 N N . TRP D 1 327 ? -41.747 -99.938 -17.104 1.00 21.56 759 TRP D N 1
ATOM 11605 C CA . TRP D 1 327 ? -40.325 -99.582 -16.871 1.00 21.19 759 TRP D CA 1
ATOM 11606 C C . TRP D 1 327 ? -39.518 -99.825 -18.150 1.00 21.48 759 TRP D C 1
ATOM 11607 O O . TRP D 1 327 ? -38.522 -99.131 -18.345 1.00 21.00 759 TRP D O 1
ATOM 11618 N N . ASP D 1 328 ? -39.925 -100.772 -18.999 1.00 22.83 760 ASP D N 1
ATOM 11619 C CA . ASP D 1 328 ? -39.087 -101.198 -20.150 1.00 24.10 760 ASP D CA 1
ATOM 11620 C C . ASP D 1 328 ? -39.395 -100.334 -21.378 1.00 26.15 760 ASP D C 1
ATOM 11621 O O . ASP D 1 328 ? -40.061 -100.806 -22.315 1.00 26.70 760 ASP D O 1
ATOM 11626 N N . SER D 1 329 ? -38.894 -99.107 -21.366 1.00 28.98 761 SER D N 1
ATOM 11627 C CA . SER D 1 329 ? -38.999 -98.149 -22.491 1.00 31.76 761 SER D CA 1
ATOM 11628 C C . SER D 1 329 ? -37.806 -97.198 -22.417 1.00 33.89 761 SER D C 1
ATOM 11629 O O . SER D 1 329 ? -37.279 -96.993 -21.311 1.00 35.70 761 SER D O 1
ATOM 11632 N N . SER D 1 330 ? -37.396 -96.639 -23.554 1.00 35.58 762 SER D N 1
ATOM 11633 C CA . SER D 1 330 ? -36.258 -95.688 -23.630 1.00 37.49 762 SER D CA 1
ATOM 11634 C C . SER D 1 330 ? -36.527 -94.478 -22.724 1.00 38.86 762 SER D C 1
ATOM 11635 O O . SER D 1 330 ? -35.536 -93.931 -22.196 1.00 42.21 762 SER D O 1
ATOM 11638 N N . ASP D 1 331 ? -37.801 -94.143 -22.495 1.00 38.94 763 ASP D N 1
ATOM 11639 C CA . ASP D 1 331 ? -38.271 -92.872 -21.877 1.00 39.63 763 ASP D CA 1
ATOM 11640 C C . ASP D 1 331 ? -38.730 -93.049 -20.419 1.00 37.28 763 ASP D C 1
ATOM 11641 O O . ASP D 1 331 ? -38.828 -92.029 -19.725 1.00 38.22 763 ASP D O 1
ATOM 11646 N N . ALA D 1 332 ? -39.029 -94.269 -19.958 1.00 33.14 764 ALA D N 1
ATOM 11647 C CA . ALA D 1 332 ? -39.579 -94.493 -18.600 1.00 31.20 764 ALA D CA 1
ATOM 11648 C C . ALA D 1 332 ? -38.579 -93.987 -17.561 1.00 29.58 764 ALA D C 1
ATOM 11649 O O . ALA D 1 332 ? -37.377 -94.252 -17.664 1.00 28.28 764 ALA D O 1
ATOM 11651 N N . PRO D 1 333 ? -39.040 -93.274 -16.507 1.00 28.79 765 PRO D N 1
ATOM 11652 C CA . PRO D 1 333 ? -38.131 -92.742 -15.491 1.00 28.25 765 PRO D CA 1
ATOM 11653 C C . PRO D 1 333 ? -37.429 -93.838 -14.675 1.00 26.37 765 PRO D C 1
ATOM 11654 O O . PRO D 1 333 ? -36.359 -93.583 -14.158 1.00 26.38 765 PRO D O 1
ATOM 11658 N N . ASN D 1 334 ? -38.031 -95.029 -14.607 1.00 24.52 766 ASN D N 1
ATOM 11659 C CA . ASN D 1 334 ? -37.484 -96.187 -13.854 1.00 23.37 766 ASN D CA 1
ATOM 11660 C C . ASN D 1 334 ? -36.985 -97.257 -14.832 1.00 22.30 766 ASN D C 1
ATOM 11661 O O . ASN D 1 334 ? -36.938 -98.437 -14.423 1.00 21.71 766 ASN D O 1
ATOM 11666 N N . SER D 1 335 ? -36.568 -96.888 -16.048 1.00 21.49 767 SER D N 1
ATOM 11667 C CA . SER D 1 335 ? -35.981 -97.877 -17.000 1.00 20.83 767 SER D CA 1
ATOM 11668 C C . SER D 1 335 ? -34.704 -98.491 -16.404 1.00 20.49 767 SER D C 1
ATOM 11669 O O . SER D 1 335 ? -34.327 -99.606 -16.823 1.00 20.30 767 SER D O 1
ATOM 11672 N N . TRP D 1 336 ? -34.076 -97.830 -15.433 1.00 20.41 768 TRP D N 1
ATOM 11673 C CA . TRP D 1 336 ? -32.885 -98.366 -14.723 1.00 19.88 768 TRP D CA 1
ATOM 11674 C C . TRP D 1 336 ? -33.219 -99.706 -14.050 1.00 19.43 768 TRP D C 1
ATOM 11675 O O . TRP D 1 336 ? -32.280 -100.460 -13.755 1.00 19.80 768 TRP D O 1
ATOM 11686 N N . TYR D 1 337 ? -34.494 -100.006 -13.818 1.00 19.35 769 TYR D N 1
ATOM 11687 C CA . TYR D 1 337 ? -34.885 -101.247 -13.107 1.00 18.97 769 TYR D CA 1
ATOM 11688 C C . TYR D 1 337 ? -34.391 -102.471 -13.884 1.00 19.21 769 TYR D C 1
ATOM 11689 O O . TYR D 1 337 ? -34.080 -103.491 -13.241 1.00 19.18 769 TYR D O 1
ATOM 11698 N N . GLY D 1 338 ? -34.295 -102.365 -15.210 1.00 19.10 770 GLY D N 1
ATOM 11699 C CA . GLY D 1 338 ? -33.853 -103.470 -16.078 1.00 18.59 770 GLY D CA 1
ATOM 11700 C C . GLY D 1 338 ? -32.530 -103.193 -16.758 1.00 18.54 770 GLY D C 1
ATOM 11701 O O . GLY D 1 338 ? -32.240 -103.865 -17.763 1.00 18.20 770 GLY D O 1
ATOM 11702 N N . ALA D 1 339 ? -31.723 -102.271 -16.228 1.00 19.23 771 ALA D N 1
ATOM 11703 C CA . ALA D 1 339 ? -30.468 -101.844 -16.879 1.00 20.11 771 ALA D CA 1
ATOM 11704 C C . ALA D 1 339 ? -29.282 -101.965 -15.923 1.00 20.66 771 ALA D C 1
ATOM 11705 O O . ALA D 1 339 ? -29.428 -101.870 -14.696 1.00 21.57 771 ALA D O 1
ATOM 11707 N N . GLY D 1 340 ? -28.115 -102.097 -16.521 1.00 22.72 772 GLY D N 1
ATOM 11708 C CA . GLY D 1 340 ? -26.832 -101.831 -15.863 1.00 23.36 772 GLY D CA 1
ATOM 11709 C C . GLY D 1 340 ? -25.936 -101.095 -16.826 1.00 23.54 772 GLY D C 1
ATOM 11710 O O . GLY D 1 340 ? -26.431 -100.565 -17.861 1.00 23.79 772 GLY D O 1
ATOM 11711 N N . ALA D 1 341 ? -24.651 -101.068 -16.522 1.00 22.71 773 ALA D N 1
ATOM 11712 C CA . ALA D 1 341 ? -23.676 -100.473 -17.444 1.00 22.13 773 ALA D CA 1
ATOM 11713 C C . ALA D 1 341 ? -22.380 -101.253 -17.343 1.00 21.33 773 ALA D C 1
ATOM 11714 O O . ALA D 1 341 ? -22.202 -102.012 -16.386 1.00 21.17 773 ALA D O 1
ATOM 11716 N N . ILE D 1 342 ? -21.535 -101.067 -18.342 1.00 20.41 774 ILE D N 1
ATOM 11717 C CA . ILE D 1 342 ? -20.162 -101.625 -18.358 1.00 20.09 774 ILE D CA 1
ATOM 11718 C C . ILE D 1 342 ? -19.212 -100.447 -18.564 1.00 20.53 774 ILE D C 1
ATOM 11719 O O . ILE D 1 342 ? -19.389 -99.704 -19.544 1.00 19.81 774 ILE D O 1
ATOM 11724 N N . LYS D 1 343 ? -18.274 -100.287 -17.640 1.00 21.64 775 LYS D N 1
ATOM 11725 C CA . LYS D 1 343 ? -17.245 -99.222 -17.709 1.00 22.83 775 LYS D CA 1
ATOM 11726 C C . LYS D 1 343 ? -16.115 -99.760 -18.582 1.00 22.29 775 LYS D C 1
ATOM 11727 O O . LYS D 1 343 ? -15.566 -100.803 -18.237 1.00 22.94 775 LYS D O 1
ATOM 11733 N N . MET D 1 344 ? -15.808 -99.089 -19.688 1.00 22.20 776 MET D N 1
ATOM 11734 C CA . MET D 1 344 ? -14.879 -99.622 -20.712 1.00 22.52 776 MET D CA 1
ATOM 11735 C C . MET D 1 344 ? -13.793 -98.600 -21.047 1.00 22.92 776 MET D C 1
ATOM 11736 O O . MET D 1 344 ? -14.075 -97.393 -21.063 1.00 22.98 776 MET D O 1
ATOM 11741 N N . SER D 1 345 ? -12.615 -99.112 -21.365 1.00 23.82 777 SER D N 1
ATOM 11742 C CA . SER D 1 345 ? -11.462 -98.310 -21.839 1.00 24.61 777 SER D CA 1
ATOM 11743 C C . SER D 1 345 ? -10.880 -98.957 -23.097 1.00 24.86 777 SER D C 1
ATOM 11744 O O . SER D 1 345 ? -11.217 -100.112 -23.400 1.00 25.52 777 SER D O 1
ATOM 11747 N N . GLY D 1 346 ? -10.039 -98.218 -23.812 1.00 25.03 778 GLY D N 1
ATOM 11748 C CA . GLY D 1 346 ? -9.341 -98.768 -24.983 1.00 25.02 778 GLY D CA 1
ATOM 11749 C C . GLY D 1 346 ? -10.148 -98.596 -26.263 1.00 24.95 778 GLY D C 1
ATOM 11750 O O . GLY D 1 346 ? -11.339 -98.278 -26.237 1.00 24.68 778 GLY D O 1
ATOM 11751 N N . PRO D 1 347 ? -9.486 -98.775 -27.424 1.00 24.99 779 PRO D N 1
ATOM 11752 C CA . PRO D 1 347 ? -10.118 -98.559 -28.725 1.00 25.05 779 PRO D CA 1
ATOM 11753 C C . PRO D 1 347 ? -10.996 -99.708 -29.242 1.00 24.64 779 PRO D C 1
ATOM 11754 O O . PRO D 1 347 ? -11.807 -99.482 -30.113 1.00 25.14 779 PRO D O 1
ATOM 11758 N N . ASN D 1 348 ? -10.798 -100.918 -28.719 1.00 24.61 780 ASN D N 1
ATOM 11759 C CA . ASN D 1 348 ? -11.519 -102.127 -29.186 1.00 24.52 780 ASN D CA 1
ATOM 11760 C C . ASN D 1 348 ? -12.273 -102.703 -28.003 1.00 23.36 780 ASN D C 1
ATOM 11761 O O . ASN D 1 348 ? -11.612 -103.101 -27.033 1.00 24.61 780 ASN D O 1
ATOM 11766 N N . ASN D 1 349 ? -13.603 -102.733 -28.071 1.00 21.70 781 ASN D N 1
ATOM 11767 C CA . ASN D 1 349 ? -14.414 -103.280 -26.962 1.00 20.42 781 ASN D CA 1
ATOM 11768 C C . ASN D 1 349 ? -15.382 -104.313 -27.523 1.00 19.97 781 ASN D C 1
ATOM 11769 O O . ASN D 1 349 ? -15.578 -104.400 -28.748 1.00 18.86 781 ASN D O 1
ATOM 11774 N N . TYR D 1 350 ? -15.893 -105.150 -26.633 1.00 19.54 782 TYR D N 1
ATOM 11775 C CA . TYR D 1 350 ? -16.732 -106.287 -27.062 1.00 19.90 782 TYR D CA 1
ATOM 11776 C C . TYR D 1 350 ? -17.624 -106.726 -25.910 1.00 19.16 782 TYR D C 1
ATOM 11777 O O . TYR D 1 350 ? -17.322 -106.501 -24.721 1.00 18.55 782 TYR D O 1
ATOM 11786 N N . VAL D 1 351 ? -18.732 -107.341 -26.295 1.00 18.74 783 VAL D N 1
ATOM 11787 C CA . VAL D 1 351 ? -19.692 -107.951 -25.345 1.00 18.50 783 VAL D CA 1
ATOM 11788 C C . VAL D 1 351 ? -20.561 -108.904 -26.155 1.00 17.52 783 VAL D C 1
ATOM 11789 O O . VAL D 1 351 ? -20.859 -108.611 -27.326 1.00 17.08 783 VAL D O 1
ATOM 11793 N N . THR D 1 352 ? -20.942 -110.013 -25.540 1.00 16.78 784 THR D N 1
ATOM 11794 C CA . THR D 1 352 ? -21.936 -110.939 -26.115 1.00 16.49 784 THR D CA 1
ATOM 11795 C C . THR D 1 352 ? -23.270 -110.681 -25.412 1.00 15.75 784 THR D C 1
ATOM 11796 O O . THR D 1 352 ? -23.288 -110.590 -24.169 1.00 15.87 784 THR D O 1
ATOM 11800 N N . VAL D 1 353 ? -24.337 -110.538 -26.184 1.00 15.29 785 VAL D N 1
ATOM 11801 C CA . VAL D 1 353 ? -25.689 -110.299 -25.612 1.00 15.12 785 VAL D CA 1
ATOM 11802 C C . VAL D 1 353 ? -26.630 -111.343 -26.188 1.00 14.98 785 VAL D C 1
ATOM 11803 O O . VAL D 1 353 ? -26.496 -111.703 -27.359 1.00 15.18 785 VAL D O 1
ATOM 11807 N N . GLY D 1 354 ? -27.561 -111.818 -25.384 1.00 14.70 786 GLY D N 1
ATOM 11808 C CA . GLY D 1 354 ? -28.517 -112.799 -25.903 1.00 14.74 786 GLY D CA 1
ATOM 11809 C C . GLY D 1 354 ? -29.593 -113.139 -24.912 1.00 14.47 786 GLY D C 1
ATOM 11810 O O . GLY D 1 354 ? -29.626 -112.571 -23.808 1.00 14.27 786 GLY D O 1
ATOM 11811 N N . ALA D 1 355 ? -30.442 -114.078 -25.311 1.00 14.79 787 ALA D N 1
ATOM 11812 C CA . ALA D 1 355 ? -31.572 -114.571 -24.514 1.00 14.79 787 ALA D CA 1
ATOM 11813 C C . ALA D 1 355 ? -31.435 -116.080 -24.379 1.00 14.96 787 ALA D C 1
ATOM 11814 O O . ALA D 1 355 ? -31.046 -116.745 -25.365 1.00 15.52 787 ALA D O 1
ATOM 11816 N N . THR D 1 356 ? -31.733 -116.593 -23.196 1.00 14.79 788 THR D N 1
ATOM 11817 C CA . THR D 1 356 ? -31.538 -118.026 -22.896 1.00 15.09 788 THR D CA 1
ATOM 11818 C C . THR D 1 356 ? -32.676 -118.509 -22.004 1.00 15.06 788 THR D C 1
ATOM 11819 O O . THR D 1 356 ? -33.132 -117.776 -21.129 1.00 14.77 788 THR D O 1
ATOM 11823 N N . SER D 1 357 ? -33.103 -119.750 -22.206 1.00 15.50 789 SER D N 1
ATOM 11824 C CA . SER D 1 357 ? -34.037 -120.423 -21.273 1.00 15.76 789 SER D CA 1
ATOM 11825 C C . SER D 1 357 ? -33.432 -120.381 -19.869 1.00 15.64 789 SER D C 1
ATOM 11826 O O . SER D 1 357 ? -32.216 -120.598 -19.729 1.00 15.54 789 SER D O 1
ATOM 11829 N N . ALA D 1 358 ? -34.241 -120.121 -18.850 1.00 15.92 790 ALA D N 1
ATOM 11830 C CA . ALA D 1 358 ? -33.769 -120.064 -17.448 1.00 16.03 790 ALA D CA 1
ATOM 11831 C C . ALA D 1 358 ? -33.087 -121.387 -17.083 1.00 16.09 790 ALA D C 1
ATOM 11832 O O . ALA D 1 358 ? -32.113 -121.336 -16.331 1.00 16.00 790 ALA D O 1
ATOM 11834 N N . THR D 1 359 ? -33.577 -122.517 -17.596 1.00 16.32 791 THR D N 1
ATOM 11835 C CA . THR D 1 359 ? -33.013 -123.861 -17.285 1.00 16.53 791 THR D CA 1
ATOM 11836 C C . THR D 1 359 ? -31.553 -123.973 -17.746 1.00 16.60 791 THR D C 1
ATOM 11837 O O . THR D 1 359 ? -30.840 -124.832 -17.212 1.00 16.67 791 THR D O 1
ATOM 11841 N N . ASN D 1 360 ? -31.107 -123.147 -18.692 1.00 16.49 792 ASN D N 1
ATOM 11842 C CA . ASN D 1 360 ? -29.690 -123.144 -19.134 1.00 16.70 792 ASN D CA 1
ATOM 11843 C C . ASN D 1 360 ? -28.795 -122.477 -18.087 1.00 16.94 792 ASN D C 1
ATOM 11844 O O . ASN D 1 360 ? -27.578 -122.721 -18.118 1.00 17.73 792 ASN D O 1
ATOM 11849 N N . VAL D 1 361 ? -29.355 -121.646 -17.214 1.00 16.50 793 VAL D N 1
ATOM 11850 C CA . VAL D 1 361 ? -28.564 -120.779 -16.295 1.00 16.69 793 VAL D CA 1
ATOM 11851 C C . VAL D 1 361 ? -28.521 -121.394 -14.895 1.00 16.72 793 VAL D C 1
ATOM 11852 O O . VAL D 1 361 ? -27.510 -121.241 -14.216 1.00 16.82 793 VAL D O 1
ATOM 11856 N N . MET D 1 362 ? -29.599 -122.029 -14.460 1.00 16.90 794 MET D N 1
ATOM 11857 C CA . MET D 1 362 ? -29.689 -122.566 -13.086 1.00 17.39 794 MET D CA 1
ATOM 11858 C C . MET D 1 362 ? -30.722 -123.681 -13.050 1.00 17.67 794 MET D C 1
ATOM 11859 O O . MET D 1 362 ? -31.606 -123.757 -13.890 1.00 17.50 794 MET D O 1
ATOM 11864 N N . PRO D 1 363 ? -30.631 -124.570 -12.050 1.00 18.08 795 PRO D N 1
ATOM 11865 C CA . PRO D 1 363 ? -31.646 -125.596 -11.851 1.00 19.12 795 PRO D CA 1
ATOM 11866 C C . PRO D 1 363 ? -32.977 -124.956 -11.436 1.00 19.49 795 PRO D C 1
ATOM 11867 O O . PRO D 1 363 ? -32.966 -123.911 -10.819 1.00 19.64 795 PRO D O 1
ATOM 11871 N N A VAL D 1 364 ? -34.087 -125.605 -11.779 0.79 19.89 796 VAL D N 1
ATOM 11872 N N B VAL D 1 364 ? -34.094 -125.613 -11.762 0.21 20.04 796 VAL D N 1
ATOM 11873 C CA A VAL D 1 364 ? -35.454 -125.125 -11.413 0.79 20.66 796 VAL D CA 1
ATOM 11874 C CA B VAL D 1 364 ? -35.469 -125.149 -11.408 0.21 20.56 796 VAL D CA 1
ATOM 11875 C C A VAL D 1 364 ? -35.546 -124.907 -9.894 0.79 21.26 796 VAL D C 1
ATOM 11876 C C B VAL D 1 364 ? -35.560 -124.916 -9.893 0.21 21.21 796 VAL D C 1
ATOM 11877 O O A VAL D 1 364 ? -36.228 -123.956 -9.484 0.79 20.94 796 VAL D O 1
ATOM 11878 O O B VAL D 1 364 ? -36.268 -123.973 -9.491 0.21 21.16 796 VAL D O 1
ATOM 11885 N N . SER D 1 365 ? -34.857 -125.718 -9.084 1.00 21.89 797 SER D N 1
ATOM 11886 C CA . SER D 1 365 ? -34.871 -125.604 -7.598 1.00 23.06 797 SER D CA 1
ATOM 11887 C C . SER D 1 365 ? -34.354 -124.236 -7.129 1.00 23.76 797 SER D C 1
ATOM 11888 O O . SER D 1 365 ? -34.748 -123.820 -6.019 1.00 24.47 797 SER D O 1
ATOM 11891 N N . ASP D 1 366 ? -33.535 -123.541 -7.936 1.00 22.94 798 ASP D N 1
ATOM 11892 C CA . ASP D 1 366 ? -32.914 -122.242 -7.565 1.00 24.02 798 ASP D CA 1
ATOM 11893 C C . ASP D 1 366 ? -33.777 -121.064 -8.032 1.00 22.59 798 ASP D C 1
ATOM 11894 O O . ASP D 1 366 ? -33.417 -119.910 -7.703 1.00 23.28 798 ASP D O 1
ATOM 11899 N N . MET D 1 367 ? -34.860 -121.317 -8.761 1.00 21.17 799 MET D N 1
ATOM 11900 C CA . MET D 1 367 ? -35.585 -120.248 -9.502 1.00 20.54 799 MET D CA 1
ATOM 11901 C C . MET D 1 367 ? -36.714 -119.658 -8.668 1.00 21.07 799 MET D C 1
ATOM 11902 O O . MET D 1 367 ? -37.359 -120.357 -7.877 1.00 20.83 799 MET D O 1
ATOM 11907 N N . PRO D 1 368 ? -37.049 -118.372 -8.904 1.00 21.23 800 PRO D N 1
ATOM 11908 C CA . PRO D 1 368 ? -38.272 -117.791 -8.358 1.00 22.05 800 PRO D CA 1
ATOM 11909 C C . PRO D 1 368 ? -39.493 -118.613 -8.769 1.00 22.52 800 PRO D C 1
ATOM 11910 O O . PRO D 1 368 ? -39.575 -119.094 -9.897 1.00 21.80 800 PRO D O 1
ATOM 11914 N N . VAL D 1 369 ? -40.428 -118.721 -7.826 1.00 23.93 801 VAL D N 1
ATOM 11915 C CA . VAL D 1 369 ? -41.697 -119.462 -8.013 1.00 25.03 801 VAL D CA 1
ATOM 11916 C C . VAL D 1 369 ? -42.796 -118.429 -8.251 1.00 25.27 801 VAL D C 1
ATOM 11917 O O . VAL D 1 369 ? -43.013 -117.558 -7.381 1.00 26.66 801 VAL D O 1
ATOM 11921 N N . VAL D 1 370 ? -43.432 -118.510 -9.414 1.00 25.43 802 VAL D N 1
ATOM 11922 C CA . VAL D 1 370 ? -44.673 -117.753 -9.742 1.00 26.78 802 VAL D CA 1
ATOM 11923 C C . VAL D 1 370 ? -45.783 -118.789 -9.808 1.00 28.32 802 VAL D C 1
ATOM 11924 O O . VAL D 1 370 ? -45.797 -119.608 -10.730 1.00 27.22 802 VAL D O 1
ATOM 11928 N N . PRO D 1 371 ? -46.703 -118.840 -8.818 1.00 30.41 803 PRO D N 1
ATOM 11929 C CA . PRO D 1 371 ? -47.683 -119.925 -8.793 1.00 31.60 803 PRO D CA 1
ATOM 11930 C C . PRO D 1 371 ? -48.473 -119.908 -10.108 1.00 31.05 803 PRO D C 1
ATOM 11931 O O . PRO D 1 371 ? -48.844 -118.834 -10.568 1.00 32.79 803 PRO D O 1
ATOM 11935 N N . GLY D 1 372 ? -48.652 -121.075 -10.717 1.00 31.26 804 GLY D N 1
ATOM 11936 C CA . GLY D 1 372 ? -49.436 -121.222 -11.956 1.00 31.07 804 GLY D CA 1
ATOM 11937 C C . GLY D 1 372 ? -48.623 -120.983 -13.215 1.00 31.05 804 GLY D C 1
ATOM 11938 O O . GLY D 1 372 ? -49.179 -121.183 -14.300 1.00 33.02 804 GLY D O 1
ATOM 11939 N N . LYS D 1 373 ? -47.341 -120.601 -13.103 1.00 29.19 805 LYS D N 1
ATOM 11940 C CA . LYS D 1 373 ? -46.438 -120.495 -14.281 1.00 28.10 805 LYS D CA 1
ATOM 11941 C C . LYS D 1 373 ? -45.317 -121.534 -14.192 1.00 26.10 805 LYS D C 1
ATOM 11942 O O . LYS D 1 373 ? -44.748 -121.716 -13.096 1.00 27.13 805 LYS D O 1
ATOM 11948 N N . ASP D 1 374 ? -45.044 -122.194 -15.314 1.00 24.84 806 ASP D N 1
ATOM 11949 C CA . ASP D 1 374 ? -44.066 -123.300 -15.413 1.00 24.29 806 ASP D CA 1
ATOM 11950 C C . ASP D 1 374 ? -42.732 -122.722 -15.901 1.00 22.72 806 ASP D C 1
ATOM 11951 O O . ASP D 1 374 ? -42.666 -122.266 -17.063 1.00 21.81 806 ASP D O 1
ATOM 11956 N N . ASN D 1 375 ? -41.700 -122.780 -15.058 1.00 21.82 807 ASN D N 1
ATOM 11957 C CA . ASN D 1 375 ? -40.376 -122.166 -15.345 1.00 21.37 807 ASN D CA 1
ATOM 11958 C C . ASN D 1 375 ? -39.671 -122.910 -16.487 1.00 21.62 807 ASN D C 1
ATOM 11959 O O . ASN D 1 375 ? -38.677 -122.352 -17.008 1.00 22.03 807 ASN D O 1
ATOM 11964 N N . THR D 1 376 ? -40.142 -124.098 -16.883 1.00 22.00 808 THR D N 1
ATOM 11965 C CA . THR D 1 376 ? -39.541 -124.882 -17.996 1.00 22.56 808 THR D CA 1
ATOM 11966 C C . THR D 1 376 ? -40.218 -124.541 -19.328 1.00 22.02 808 THR D C 1
ATOM 11967 O O . THR D 1 376 ? -39.758 -125.071 -20.343 1.00 22.62 808 THR D O 1
ATOM 11971 N N . ASP D 1 377 ? -41.241 -123.682 -19.334 1.00 22.12 809 ASP D N 1
ATOM 11972 C CA . ASP D 1 377 ? -41.926 -123.255 -20.584 1.00 22.00 809 ASP D CA 1
ATOM 11973 C C . ASP D 1 377 ? -40.883 -122.880 -21.648 1.00 21.26 809 ASP D C 1
ATOM 11974 O O . ASP D 1 377 ? -39.892 -122.192 -21.320 1.00 20.71 809 ASP D O 1
ATOM 11979 N N . GLY D 1 378 ? -41.107 -123.282 -22.892 1.00 20.42 810 GLY D N 1
ATOM 11980 C CA . GLY D 1 378 ? -40.276 -122.848 -24.035 1.00 20.21 810 GLY D CA 1
ATOM 11981 C C . GLY D 1 378 ? -40.377 -121.347 -24.231 1.00 20.09 810 GLY D C 1
ATOM 11982 O O . GLY D 1 378 ? -41.368 -120.712 -23.771 1.00 20.03 810 GLY D O 1
ATOM 11983 N N . LYS D 1 379 ? -39.390 -120.779 -24.911 1.00 19.91 811 LYS D N 1
ATOM 11984 C CA . LYS D 1 379 ? -39.395 -119.340 -25.251 1.00 20.01 811 LYS D CA 1
ATOM 11985 C C . LYS D 1 379 ? -39.064 -119.166 -26.732 1.00 19.97 811 LYS D C 1
ATOM 11986 O O . LYS D 1 379 ? -38.562 -120.098 -27.368 1.00 19.90 811 LYS D O 1
ATOM 11992 N N . LYS D 1 380 ? -39.302 -117.970 -27.256 1.00 20.04 812 LYS D N 1
ATOM 11993 C CA . LYS D 1 380 ? -38.854 -117.622 -28.623 1.00 20.72 812 LYS D CA 1
ATOM 11994 C C . LYS D 1 380 ? -37.364 -117.316 -28.565 1.00 19.24 812 LYS D C 1
ATOM 11995 O O . LYS D 1 380 ? -36.934 -116.535 -27.716 1.00 18.67 812 LYS D O 1
ATOM 12001 N N . PRO D 1 381 ? -36.539 -117.913 -29.448 1.00 18.49 813 PRO D N 1
ATOM 12002 C CA . PRO D 1 381 ? -35.120 -117.572 -29.508 1.00 17.76 813 PRO D CA 1
ATOM 12003 C C . PRO D 1 381 ? -34.905 -116.282 -30.309 1.00 17.39 813 PRO D C 1
ATOM 12004 O O . PRO D 1 381 ? -34.395 -116.313 -31.423 1.00 17.03 813 PRO D O 1
ATOM 12008 N N . ASN D 1 382 ? -35.290 -115.160 -29.713 1.00 16.90 814 ASN D N 1
ATOM 12009 C CA . ASN D 1 382 ? -35.058 -113.834 -30.339 1.00 16.88 814 ASN D CA 1
ATOM 12010 C C . ASN D 1 382 ? -34.774 -112.818 -29.240 1.00 16.67 814 ASN D C 1
ATOM 12011 O O . ASN D 1 382 ? -34.991 -113.108 -28.039 1.00 16.36 814 ASN D O 1
ATOM 12016 N N . ILE D 1 383 ? -34.249 -111.669 -29.651 1.00 16.57 815 ILE D N 1
ATOM 12017 C CA . ILE D 1 383 ? -33.879 -110.592 -28.705 1.00 16.56 815 ILE D CA 1
ATOM 12018 C C . ILE D 1 383 ? -33.719 -109.287 -29.475 1.00 16.67 815 ILE D C 1
ATOM 12019 O O . ILE D 1 383 ? -33.154 -109.286 -30.581 1.00 16.79 815 ILE D O 1
ATOM 12024 N N . TRP D 1 384 ? -34.197 -108.209 -28.864 1.00 17.03 816 TRP D N 1
ATOM 12025 C CA . TRP D 1 384 ? -33.824 -106.824 -29.231 1.00 17.81 816 TRP D CA 1
ATOM 12026 C C . TRP D 1 384 ? -32.837 -106.336 -28.182 1.00 17.12 816 TRP D C 1
ATOM 12027 O O . TRP D 1 384 ? -33.183 -106.356 -27.003 1.00 16.99 816 TRP D O 1
ATOM 12038 N N . TYR D 1 385 ? -31.644 -105.918 -28.581 1.00 16.71 817 TYR D N 1
ATOM 12039 C CA . TYR D 1 385 ? -30.711 -105.283 -27.624 1.00 17.02 817 TYR D CA 1
ATOM 12040 C C . TYR D 1 385 ? -30.014 -104.125 -28.328 1.00 17.30 817 TYR D C 1
ATOM 12041 O O . TYR D 1 385 ? -29.973 -104.021 -29.567 1.00 17.18 817 TYR D O 1
ATOM 12050 N N . SER D 1 386 ? -29.483 -103.236 -27.510 1.00 18.32 818 SER D N 1
ATOM 12051 C CA . SER D 1 386 ? -28.692 -102.082 -27.972 1.00 19.30 818 SER D CA 1
ATOM 12052 C C . SER D 1 386 ? -27.581 -101.843 -26.966 1.00 19.28 818 SER D C 1
ATOM 12053 O O . SER D 1 386 ? -27.765 -102.125 -25.770 1.00 19.53 818 SER D O 1
ATOM 12056 N N . LEU D 1 387 ? -26.462 -101.356 -27.473 1.00 19.13 819 LEU D N 1
ATOM 12057 C CA . LEU D 1 387 ? -25.322 -100.925 -26.643 1.00 19.04 819 LEU D CA 1
ATOM 12058 C C . LEU D 1 387 ? -25.063 -99.467 -26.987 1.00 18.82 819 LEU D C 1
ATOM 12059 O O . LEU D 1 387 ? -24.783 -99.170 -28.162 1.00 20.61 819 LEU D O 1
ATOM 12064 N N . ASN D 1 388 ? -25.246 -98.575 -26.028 1.00 18.22 820 ASN D N 1
ATOM 12065 C CA . ASN D 1 388 ? -25.101 -97.135 -26.349 1.00 17.89 820 ASN D CA 1
ATOM 12066 C C . ASN D 1 388 ? -24.689 -96.406 -25.076 1.00 17.72 820 ASN D C 1
ATOM 12067 O O . ASN D 1 388 ? -24.408 -97.091 -24.071 1.00 17.88 820 ASN D O 1
ATOM 12072 N N . GLY D 1 389 ? -24.644 -95.073 -25.135 1.00 18.09 821 GLY D N 1
ATOM 12073 C CA . GLY D 1 389 ? -24.251 -94.248 -23.980 1.00 18.89 821 GLY D CA 1
ATOM 12074 C C . GLY D 1 389 ? -25.438 -93.780 -23.160 1.00 19.66 821 GLY D C 1
ATOM 12075 O O . GLY D 1 389 ? -25.232 -92.930 -22.278 1.00 20.15 821 GLY D O 1
ATOM 12076 N N . LYS D 1 390 ? -26.651 -94.265 -23.436 1.00 19.88 822 LYS D N 1
ATOM 12077 C CA . LYS D 1 390 ? -27.874 -93.778 -22.750 1.00 21.06 822 LYS D CA 1
ATOM 12078 C C . LYS D 1 390 ? -27.998 -94.489 -21.400 1.00 21.19 822 LYS D C 1
ATOM 12079 O O . LYS D 1 390 ? -28.890 -95.332 -21.229 1.00 20.27 822 LYS D O 1
ATOM 12085 N N . ILE D 1 391 ? -27.113 -94.134 -20.477 1.00 21.65 823 ILE D N 1
ATOM 12086 C CA . ILE D 1 391 ? -27.055 -94.657 -19.086 1.00 22.36 823 ILE D CA 1
ATOM 12087 C C . ILE D 1 391 ? -28.411 -94.373 -18.435 1.00 21.82 823 ILE D C 1
ATOM 12088 O O . ILE D 1 391 ? -28.928 -93.247 -18.579 1.00 21.69 823 ILE D O 1
ATOM 12093 N N . ARG D 1 392 ? -29.004 -95.363 -17.772 1.00 20.69 824 ARG D N 1
ATOM 12094 C CA . ARG D 1 392 ? -30.408 -95.245 -17.302 1.00 20.93 824 ARG D CA 1
ATOM 12095 C C . ARG D 1 392 ? -30.444 -94.778 -15.852 1.00 21.10 824 ARG D C 1
ATOM 12096 O O . ARG D 1 392 ? -31.546 -94.511 -15.355 1.00 22.06 824 ARG D O 1
ATOM 12104 N N . ALA D 1 393 ? -29.287 -94.704 -15.205 1.00 22.12 825 ALA D N 1
ATOM 12105 C CA . ALA D 1 393 ? -29.144 -94.119 -13.857 1.00 22.95 825 ALA D CA 1
ATOM 12106 C C . ALA D 1 393 ? -29.504 -92.631 -13.947 1.00 24.18 825 ALA D C 1
ATOM 12107 O O . ALA D 1 393 ? -29.416 -92.027 -15.044 1.00 24.35 825 ALA D O 1
ATOM 12109 N N . VAL D 1 394 ? -29.905 -92.059 -12.818 1.00 25.43 826 VAL D N 1
ATOM 12110 C CA . VAL D 1 394 ? -30.439 -90.673 -12.743 1.00 26.24 826 VAL D CA 1
ATOM 12111 C C . VAL D 1 394 ? -29.270 -89.707 -12.527 1.00 27.14 826 VAL D C 1
ATOM 12112 O O . VAL D 1 394 ? -28.286 -90.070 -11.849 1.00 26.91 826 VAL D O 1
ATOM 12116 N N . ASN D 1 395 ? -29.391 -88.509 -13.092 1.00 28.34 827 ASN D N 1
ATOM 12117 C CA . ASN D 1 395 ? -28.539 -87.334 -12.745 1.00 29.61 827 ASN D CA 1
ATOM 12118 C C . ASN D 1 395 ? -27.061 -87.620 -13.026 1.00 28.78 827 ASN D C 1
ATOM 12119 O O . ASN D 1 395 ? -26.215 -87.073 -12.314 1.00 29.60 827 ASN D O 1
ATOM 12124 N N . VAL D 1 396 ? -26.741 -88.434 -14.028 1.00 27.32 828 VAL D N 1
ATOM 12125 C CA . VAL D 1 396 ? -25.325 -88.714 -14.392 1.00 26.30 828 VAL D CA 1
ATOM 12126 C C . VAL D 1 396 ? -24.827 -87.523 -15.203 1.00 26.76 828 VAL D C 1
ATOM 12127 O O . VAL D 1 396 ? -25.360 -87.230 -16.270 1.00 26.40 828 VAL D O 1
ATOM 12131 N N . PRO D 1 397 ? -23.796 -86.794 -14.736 1.00 27.50 829 PRO D N 1
ATOM 12132 C CA . PRO D 1 397 ? -23.302 -85.637 -15.485 1.00 27.81 829 PRO D CA 1
ATOM 12133 C C . PRO D 1 397 ? -22.553 -86.084 -16.749 1.00 28.01 829 PRO D C 1
ATOM 12134 O O . PRO D 1 397 ? -21.829 -87.057 -16.699 1.00 27.22 829 PRO D O 1
ATOM 12138 N N . LYS D 1 398 ? -22.739 -85.354 -17.844 1.00 28.34 830 LYS D N 1
ATOM 12139 C CA . LYS D 1 398 ? -22.083 -85.633 -19.146 1.00 28.93 830 LYS D CA 1
ATOM 12140 C C . LYS D 1 398 ? -20.785 -84.831 -19.272 1.00 28.39 830 LYS D C 1
ATOM 12141 O O . LYS D 1 398 ? -20.754 -83.636 -18.874 1.00 27.80 830 LYS D O 1
ATOM 12147 N N . VAL D 1 399 ? -19.749 -85.467 -19.809 1.00 27.01 831 VAL D N 1
ATOM 12148 C CA . VAL D 1 399 ? -18.508 -84.800 -20.284 1.00 27.47 831 VAL D CA 1
ATOM 12149 C C . VAL D 1 399 ? -18.694 -84.522 -21.774 1.00 27.63 831 VAL D C 1
ATOM 12150 O O . VAL D 1 399 ? -18.712 -85.470 -22.561 1.00 27.50 831 VAL D O 1
ATOM 12154 N N . THR D 1 400 ? -18.837 -83.253 -22.157 1.00 26.92 832 THR D N 1
ATOM 12155 C CA . THR D 1 400 ? -19.084 -82.840 -23.565 1.00 27.17 832 THR D CA 1
ATOM 12156 C C . THR D 1 400 ? -17.886 -82.064 -24.131 1.00 27.88 832 THR D C 1
ATOM 12157 O O . THR D 1 400 ? -17.835 -81.930 -25.351 1.00 27.78 832 THR D O 1
ATOM 12161 N N . LYS D 1 401 ? -16.980 -81.579 -23.276 1.00 28.41 833 LYS D N 1
ATOM 12162 C CA . LYS D 1 401 ? -15.843 -80.718 -23.697 1.00 29.06 833 LYS D CA 1
ATOM 12163 C C . LYS D 1 401 ? -14.521 -81.469 -23.537 1.00 28.91 833 LYS D C 1
ATOM 12164 O O . LYS D 1 401 ? -14.265 -81.971 -22.436 1.00 28.55 833 LYS D O 1
ATOM 12170 N N . GLU D 1 402 ? -13.709 -81.514 -24.592 1.00 29.97 834 GLU D N 1
ATOM 12171 C CA . GLU D 1 402 ? -12.313 -82.010 -24.508 1.00 31.15 834 GLU D CA 1
ATOM 12172 C C . GLU D 1 402 ? -11.415 -80.826 -24.150 1.00 30.01 834 GLU D C 1
ATOM 12173 O O . GLU D 1 402 ? -11.782 -79.690 -24.498 1.00 28.79 834 GLU D O 1
ATOM 12179 N N . LYS D 1 403 ? -10.314 -81.083 -23.442 1.00 30.00 835 LYS D N 1
ATOM 12180 C CA . LYS D 1 403 ? -9.310 -80.033 -23.139 1.00 30.02 835 LYS D CA 1
ATOM 12181 C C . LYS D 1 403 ? -8.727 -79.575 -24.471 1.00 27.57 835 LYS D C 1
ATOM 12182 O O . LYS D 1 403 ? -8.228 -80.391 -25.241 1.00 26.43 835 LYS D O 1
ATOM 12188 N N . PRO D 1 404 ? -8.822 -78.272 -24.811 1.00 25.40 836 PRO D N 1
ATOM 12189 C CA . PRO D 1 404 ? -8.336 -77.812 -26.105 1.00 24.16 836 PRO D CA 1
ATOM 12190 C C . PRO D 1 404 ? -6.802 -77.770 -26.093 1.00 23.64 836 PRO D C 1
ATOM 12191 O O . PRO D 1 404 ? -6.226 -77.694 -25.020 1.00 23.15 836 PRO D O 1
ATOM 12195 N N . THR D 1 405 ? -6.201 -77.832 -27.274 1.00 23.46 837 THR D N 1
ATOM 12196 C CA . THR D 1 405 ? -4.741 -77.636 -27.480 1.00 24.20 837 THR D CA 1
ATOM 12197 C C . THR D 1 405 ? -4.521 -76.306 -28.179 1.00 23.73 837 THR D C 1
ATOM 12198 O O . THR D 1 405 ? -5.195 -75.996 -29.159 1.00 23.20 837 THR D O 1
ATOM 12202 N N . PRO D 1 406 ? -3.554 -75.479 -27.714 1.00 24.11 838 PRO D N 1
ATOM 12203 C CA . PRO D 1 406 ? -3.228 -74.236 -28.401 1.00 24.52 838 PRO D CA 1
ATOM 12204 C C . PRO D 1 406 ? -2.829 -74.549 -29.841 1.00 24.60 838 PRO D C 1
ATOM 12205 O O . PRO D 1 406 ? -2.128 -75.524 -30.086 1.00 24.27 838 PRO D O 1
ATOM 12209 N N . PRO D 1 407 ? -3.250 -73.741 -30.830 1.00 24.87 839 PRO D N 1
ATOM 12210 C CA . PRO D 1 407 ? -2.811 -73.921 -32.211 1.00 25.95 839 PRO D CA 1
ATOM 12211 C C . PRO D 1 407 ? -1.316 -73.603 -32.370 1.00 27.29 839 PRO D C 1
ATOM 12212 O O . PRO D 1 407 ? -0.788 -72.808 -31.630 1.00 27.13 839 PRO D O 1
ATOM 12216 N N . VAL D 1 408 ? -0.682 -74.254 -33.344 1.00 29.03 840 VAL D N 1
ATOM 12217 C CA . VAL D 1 408 ? 0.730 -74.020 -33.756 1.00 31.12 840 VAL D CA 1
ATOM 12218 C C . VAL D 1 408 ? 0.730 -73.152 -35.022 1.00 34.14 840 VAL D C 1
ATOM 12219 O O . VAL D 1 408 ? 0.065 -73.531 -36.007 1.00 34.21 840 VAL D O 1
ATOM 12223 N N . LYS D 1 409 ? 1.435 -72.025 -34.963 1.00 37.34 841 LYS D N 1
ATOM 12224 C CA . LYS D 1 409 ? 1.523 -71.026 -36.056 1.00 40.55 841 LYS D CA 1
ATOM 12225 C C . LYS D 1 409 ? 2.255 -71.628 -37.245 1.00 43.18 841 LYS D C 1
ATOM 12226 O O . LYS D 1 409 ? 3.330 -72.198 -37.087 1.00 43.13 841 LYS D O 1
ATOM 12232 N N . PRO D 1 410 ? 1.701 -71.514 -38.475 1.00 45.56 842 PRO D N 1
ATOM 12233 C CA . PRO D 1 410 ? 2.433 -71.890 -39.685 1.00 46.35 842 PRO D CA 1
ATOM 12234 C C . PRO D 1 410 ? 3.596 -70.919 -39.950 1.00 47.63 842 PRO D C 1
ATOM 12235 O O . PRO D 1 410 ? 3.582 -69.815 -39.423 1.00 45.85 842 PRO D O 1
ATOM 12239 N N . THR D 1 411 ? 4.552 -71.326 -40.785 1.00 49.70 843 THR D N 1
ATOM 12240 C CA . THR D 1 411 ? 5.801 -70.566 -41.065 1.00 51.90 843 THR D CA 1
ATOM 12241 C C . THR D 1 411 ? 5.733 -69.944 -42.465 1.00 52.15 843 THR D C 1
ATOM 12242 O O . THR D 1 411 ? 5.423 -70.678 -43.422 1.00 50.52 843 THR D O 1
ATOM 12246 N N . ALA D 1 412 ? 6.014 -68.639 -42.557 1.00 53.31 844 ALA D N 1
ATOM 12247 C CA . ALA D 1 412 ? 6.069 -67.854 -43.815 1.00 54.98 844 ALA D CA 1
ATOM 12248 C C . ALA D 1 412 ? 7.159 -68.428 -44.718 1.00 56.42 844 ALA D C 1
ATOM 12249 O O . ALA D 1 412 ? 8.280 -68.656 -44.261 1.00 57.37 844 ALA D O 1
ATOM 12251 N N . PRO D 1 413 ? 6.881 -68.674 -46.021 1.00 57.72 845 PRO D N 1
ATOM 12252 C CA . PRO D 1 413 ? 7.896 -69.205 -46.937 1.00 58.14 845 PRO D CA 1
ATOM 12253 C C . PRO D 1 413 ? 8.976 -68.177 -47.314 1.00 58.24 845 PRO D C 1
ATOM 12254 O O . PRO D 1 413 ? 8.699 -67.018 -47.635 1.00 59.11 845 PRO D O 1
#

InterPro domains:
  IPR009578 Cell surface antigen I/II A repeat [PF06696] (200-224)
  IPR009578 Cell surface antigen I/II A repeat [PF06696] (225-249)
  IPR009578 Cell surface antigen I/II A repeat [PF06696] (282-306)
  IPR009578 Cell surface antigen I/II A repeat [PF06696] (307-331)
  IPR009578 Cell surface antigen I/II A repeat [PF06696] (364-388)
  IPR009578 Cell surface antigen I/II A repeat [PF06696] (389-413)
  IPR009578 Cell surface antigen I/II A repeat [PF06696] (446-470)
  IPR009578 Cell surface antigen I/II A repeat [PS51965] (146-220)
  IPR009578 Cell surface antigen I/II A repeat [PS51965] (221-302)
  IPR009578 Cell surface antigen I/II A repeat [PS51965] (303-384)
  IPR009578 Cell surface antigen I/II A repeat [PS51965] (385-466)
  IPR013574 Glucan-binding protein C/Surface antigen I/II, V-domain [PF08363] (491-819)
  IPR019931 LPXTG cell wall anchor motif [PF00746] (1525-1564)
  IPR019931 LPXTG cell wall anchor motif [PS50847] (1532-1565)
  IPR021197 Cross-wall-targeting lipoprotein motif [TIGR03726] (7-40)
  IPR026345 Adhesin isopeptide-forming adherence domain [PF17998] (1158-1330)
  IPR026345 Adhesin isopeptide-forming adherence domain [TIGR04228] (1158-1331)
  IPR032300 Cell surface antigen, C-terminal [PF16364] (1334-1493)
  IPR036234 Glucan-binding protein C/Surface antigen I/II, V-domain superfamily [G3DSA:2.60.530.10] (495-831)
  IPR036234 Glucan-binding protein C/Surface antigen I/II, V-domain superfamily [SSF74914] (463-839)

Secondary structure (DSSP, 8-state):
-TTHHHHHHHHHHHHHHHHHHHHHHHHHHHHHHHHHGGGTTSTTSBSS---B-EE-S--TT-EEEEEESSEEE-HHHHHHHHTSGGGHHHHTTTEE-GGG--GGGG-SGGGEESS--EEESSGGGTT-EETTTBTS--EEEEEEE-TT-EEEEEEE---S-EETTEEP-EEEEEEEE-TT---SSS-EEEEEESSGGG-EEEE---SS-BTT-EEEEEEEEEEE-TTSPBP-EEEEEEEE----EETTEEEEEES-SSEEEPBTT-SEEEETTEEEE-SS--SSTTSTT-SS-SS-SSSTT---SSSS-TTGGGG-EEEEEEES-EEEEEEEEEGGGTS-GGGSPP-TT--TT--B-SEEEE-EES---STTPPB---PPPPPPPPP-/-HHHHHHHHHHHHHHHHHHHHHHHHHHHHHHHHGGGTTSTTSBSS---B-EE-S--TT-EEEEEESSEEE-HHHHHHHHTSGGGHHHHTTTEE-GGG--GGGG-SGGGEESS--EEESSGGGTT-EETTTBTS--EEEEEEE-TT-EEEEEEE---S-EETTEEP-EEEEEEEE-TT---SSS-EEEEEESSGGG-EEEE---SS-BTT-EEEEEEEEEEE-TTSPBP-EEEEEEEE----EETTEEEEEES-SSEEEPBTT-SEEEETTEEEE-SS--SSTTSTT-SS-SS-SSSTT---SSSS-TTGGGG-EEEEEEES-EEEEEEEEEGGGTS-GGGS---TT--TT--B-SEEEE-EES---STTPPB---PPPPPP---/-HHHHHHHHHHHHHHHHHHHHHHHHHHHHHHHHHHHHHHHHHHHHHHHGGGTTSTTSBSS---B-EE-S--TT-EEEEEESSEEE-HHHHHHHHTSGGGHHHHTTTEE-GGG--GGGG-SGGGEESS--EEESSGGGTT-EETTTBTS--EEEEEEEETT-EEEEEEE---S-EETTEEP-EEEEEEEE-TT---SSSEEEEEEESSGGG-EEEE---SS-BTT-EEEEEEEEEEE-TTSPBP-EEEEEEEE----EETTEEEEEES-SSEEEPBTT-SEEEETTEEEE-SS--SSTTSTT-SS-SS-SSSTT---SSSS-TTGGGG-EEEEEEES-EEEEEEEEEGGGTS-GGGSPP-TT--TT--B-SEEEE-EES---SSSPPB---PPP-PPPPP-----/--HHHHHHHHHHHHHHHHHHHHHHHHHHHHHHHHHHHHHHHHHHHGGGTTSTTSBSS---B-EE-S--TT-EEEEEESSEEE-HHHHHHHHTSGGGHHHHTTTEE-GGG--GGGG-SGGGEESS--EEESSGGGTT-EETTTBTS--EEEEEEE-TT-EEEEEEE---S-EETTEEP-EEEEEEEE-TT---SSS-EEEEEESSGGG-EEEE---SS-BTT-EEEEEEEEEEE-TTSPBP-EEEEEEEE----EETTEEEEEES-SSEEEPBTT-SEEEETTEEEE-SS--SSTTSTT-SS-SS-SSSTT---SSSS-TTGGGG-EEEEEEES-EEEEEEEEEGGGTS-GGGSPP-TT--TT--B-SEEEE--BS---SSSPPB---PPP-PPPPP---

Nearest PDB structures (foldseek):
  6tzl-assembly1_B  TM=1.003E+00  e=2.192E-88  Streptococcus mutans
  3ipk-assembly2_B  TM=9.871E-01  e=6.769E-83  Streptococcus mutans
  1jmm-assembly1_A  TM=9.978E-01  e=3.416E-79  Streptococcus mutans
  6e36-assembly2_B  TM=9.783E-01  e=9.318E-69  Streptococcus intermedius
  2wd6-assembly1_A  TM=8.244E-01  e=1.914E-26  Streptococcus gordonii

CATH classification: 2.60.530.10

Foldseek 3Di:
DVCVLVVLVVCQVCQVVQQVVQVVLVVVQVVLQVVLCVCLQPFQGFVRADFALKFWQWFQPKAKFKDWPFFWFDLVQQLVQCCDAQNVVVVVVLERELLRRQCVSCPDPVRGDPGWDKYWCDDVNQQRAYPLAGNDTWIWTKGKDFAFIKMKMKIAPGDGIGGLQFDFGIKIKIKGWHNVFAAPDGIWMWTQINIQQQPIKIFPFNNDFDFQGKTKIKMKMFTAGPVRHTDWHDQHKKKWFDQAFDLWKTKKKAPWAAAWTARNQACWDDDPRITTSPQAGQADPPARPHPEHCDDDPDPQHVLCDSPRLNSSNGMIIGGHGGRMIMMMIMMGTPVNVDPPVRGRDGPPDDNRDGHGRIDGTHITRSHSRPSRHYSNRHNDDNRDNDD/DLVVLVVCQVCQVVQQVVQVVLVVVQVVLQVVLCVCLQPFQGFVRADFALKFWQWFQPKAKFKDWPFFWFDLVQQLVQCCDAQNVVVVVVLERELLRRQCVSCPDPVRGDPGWDKYWCDDVNQQGAYPLQGNDTWIWTKGKDFAFIKMKMKIAPGDGIGGLQFDFGIKIKIKGWHNVFAAPAGIWMWTQINIQQQPIKIFPFNNDFDFQGKTKIKMKMFTAGPVRHTDWHDQHKKKWFDQAFDLWKTKKKAPWAFAKTARNQALWDDDPRITTSPQAGQADPPFRPHNEHCDDDPDPQHVLCDSPRLNSSNGMIIGGHTGRMIMMMIMMGTPVNVDPPVRGGDGPPDDNRDGHGRIDGTHITRSHSRPCRHYSNRHNDDNRDRD/DVVVVLVVLQVVQVVVQVVLVVLQVCQVVQQVVQVVLVVVQVVLQVVLCVCLQPFQGWVRADFAQWFWADFQPKAKFKDWPFFWFDLVQQLVQCCDAQNVVVVVVLEREPLRRQCVSCPDPVRGDPGWDKYWCDDVNLQGAYPQAGNDTWIWTKGKDFAFIKMKMKIAPGDGTGGLQFDFGIKIKIKGWHPVFAAPDGIKMWTQINRQQQPIKIFPFNNDFDFQGKTKIKMKMFTAGPVRHTDWHDQHKKKWFDQAFDLWKTKKKAPWAADKTARNQACWDDDPRITTSPQAGQADPPARPHPEHCDDDPDPQHVLCDLPRLNSSNGMIIGGHTGRMIMMMIMMGTPVNPDPPVRGRDGPPDDNRDGHGRMDGTHITRSHSRPSRHYNNRHNDDNDDRDDSDDD/DCLVVVQVVQVVVQVVLVVLQVCQVVQQVVQVVQVVVQVVLQVVLCVCLQPFQHFVRADFALWFWADFQPKAKAKDWPFFWFDLVQQLVQCCDAQNVVVVVVLEREPLRRQCVSCPDPVRGDPGWDKYWCDDVNQQRAYPQAGNDTWIWTKGKDFAFIKMKIKIAPGDGTGGLQFDFGIKIKIKGWHNVFAAPDGIKMWTCINRQQQPIKIFPFNNDFDFQGKTKIKMKMFTAGPVRHTDWHDQHKKKWFDQAFDLWKTKKKAPWAAAWTARNQALWDDDPRITTSPQAGQADPPARPHPEHCDDDPDPQHVLCDLPRLNSSNGMIIGGHTGRMIMMMIMMGTVVNVDPNVRGRDGPPDDNRDGHGRMDGIHITRSHSRPSRHYNNRHNDDNDDRDDSD

Sequence (1575 aa):
YQADLAKYQKDLADYPVKLKAYEDEQTSIKAALAELEKHKNEDGNLTEPSAQNLVYDLEPNANLSLTTDGKFLKASAVDDAFSKSTSKAKYDQKILQLDDLDITNLEQSNDVASSMELYGNFGDKAGWSSTTVSNNSQVKWGSVLLERGQSATATYTNLQNSYCNGKKISSKIVYKYTVDPKSKFQGQKVWLGIFTDPTLGVFASAYTGQVEKNTSIFIKNEFTFYDEDGKPINNFDNALLSVASSLNREHNSIEMAKDYSGKFVKISGSSIGEKNGMIYATDTLNFKQGEGGSRWTMYKNSQAGSGWDSSDAPNSWYGAGAIKMSGPNNYVTVGATSATNVMPVSDMPVVPGKDNTDGKKPNIWYSLNGKIRAVNVPKVTKEKPTPPVKPTDLAKYQKDLADYPVKLKAYEDEQTSIKAALAELEKHKNEDGNLTEPSAQNLVYDLEPNANLSLTTDGKFLKASAVDDAFSKSTSKAKYDQKILQLDDLDITNLEQSNDVASSMELYGNFGDKAGWSTTVSNNSQVKWGSVLLERGQSATATYTNLQNSYCNGKKISSKIVYKYTVDPKSKFQGQKVWLGIFTDPTLGVFASAYTGQVEKNTSIFIKNEFTFYDEEDGKPINNFDNALLSVASSLNREHNSIEMAKDYSGKFVKISGSSIGEKNGMIYATDTLNFKQGEGGSRWTMYKNSQAGSGWDSSSDDAPNSWYGAGAIKMSGPNNYVTVGATSATNVMPVSDMPVVPGKDNTDGKKPNIWYSLNGKIRAVNVPKVTKEKPTPPVKPRIQADYEAKLAKYQADLAKYQKDLADYPVKLKAYEDEQTSIKAALAELEKHKNEDGNLTEPSAQNLVYDLEPNANLSLTTDGKFLKASAVDDAFSKSTSKAKYDQKILQLDDLDITNLEQSNDVASSMELYGNFGDKAGWSTTVSNNSQVKWGSVLLERGQSATATYTNLQNSYCNGKKISSKIVYKYTVDPKSKFQGQKVWLGIFTDPTLGVFASAYTGQVEKNTSIFIKNEFTFYDEDGKPINFDNALLSVASSLNREHNSIEMAKDYSGKFVKISGSSIGEKNGMIYATDTLNFKQGEGGSRWTMYKNSQAGSGWDSSDAPNSWYGAGAIKMSGPNNYVTVGATSATNVMPVSDMPVVPGKDNTDGKKPNIWYSLNGKIRAVNVPKVTKEKPTPPVKPTAPTKADYEAKLAKYQADLAKYQKDLADYPVKLKAYEDEQTSIKAALAELEKHKNEDGNLTEPSAQNLVYDLEPNANLSLTTDGKFLKASAVDDAFSKSTSKAKYDQKILQLDDLDITNLEQSNDVASSMELYGNFGDKAGWSTTVSNNSQVKWGSVLLERGQSATATYTNLQNSYCNGKKISKIVYKYTVDPKSKFQGQKVWLGIFTDPTLGVFASAYTGQVEKNTSIFIKNEFTFYDEDGKPINFDNALLSVASSLNREHNSIEMAKDYSGKFVKISGSSIGEKNGMIYATDTLNFKQGEGGSRWTMYKNSQAGSGWDSSDAPNSWYGAGAIKMSGPNNYVTVGATSATNVMPVVSDMPVVPGKDNTDGKKPNIWYSLNGKIRAVNVPKVTKEKPTPPVKPTAP

Radius of gyration: 47.43 Å; Cα contacts (8 Å, |Δi|>4): 4160; chains: 4; bounding box: 100×148×70 Å

B-factor: mean 26.71, std 11.99, range [11.34, 93.46]